Protein 4P13 (pdb70)

Solvent-accessible surface area: 53680 Å² total; per-residue (Å²): 138,14,22,21,12,52,27,43,103,107,21,72,116,36,40,59,50,0,97,127,2,0,97,103,56,0,51,93,57,6,71,94,18,12,165,75,12,94,22,0,53,81,10,4,136,96,0,62,117,53,23,6,11,9,7,12,0,35,132,142,15,57,14,82,38,20,23,1,13,18,8,0,4,4,6,15,10,2,2,10,2,3,2,0,0,1,2,0,9,8,2,0,13,11,0,0,0,2,0,26,67,16,12,81,118,90,2,46,160,88,2,0,9,57,0,38,124,102,34,53,12,0,0,44,0,10,36,14,62,54,7,26,43,17,22,45,19,0,147,2,99,3,71,112,135,62,108,44,2,19,0,40,24,88,0,30,55,5,20,0,0,32,84,12,47,0,2,2,0,0,0,35,19,41,122,75,129,187,16,61,32,107,120,0,0,0,0,0,0,1,43,25,130,24,117,20,21,82,68,33,148,54,15,111,18,5,1,13,73,2,6,2,17,47,10,0,60,2,108,91,0,123,2,61,107,121,7,15,0,107,23,82,8,11,0,47,128,2,6,65,31,9,35,24,63,5,14,0,8,0,1,0,0,0,0,0,0,0,32,21,0,4,14,37,0,0,97,30,0,33,131,57,132,19,100,63,96,67,15,16,117,23,34,14,15,9,22,30,0,0,68,2,0,8,44,2,18,1,0,41,4,2,5,7,30,0,0,36,13,17,67,52,70,108,163,2,20,20,40,1,0,2,0,3,2,22,0,2,41,8,0,20,86,0,0,30,22,0,0,16,7,8,15,25,29,0,8,3,57,115,78,46,0,5,20,8,13,7,0,0,4,14,2,25,13,39,15,20,20,9,32,30,0,24,59,24,0,4,119,24,4,11,69,125,46,124,207,148,9,21,10,12,64,32,36,114,106,20,76,102,36,41,61,52,0,98,125,3,0,82,104,58,0,51,92,56,5,70,101,25,12,154,79,12,102,21,0,54,82,11,4,136,89,0,67,109,53,22,6,11,9,7,9,0,34,132,128,12,56,15,81,39,20,22,0,13,18,6,0,5,3,10,15,9,2,2,18,2,4,2,1,0,0,2,0,10,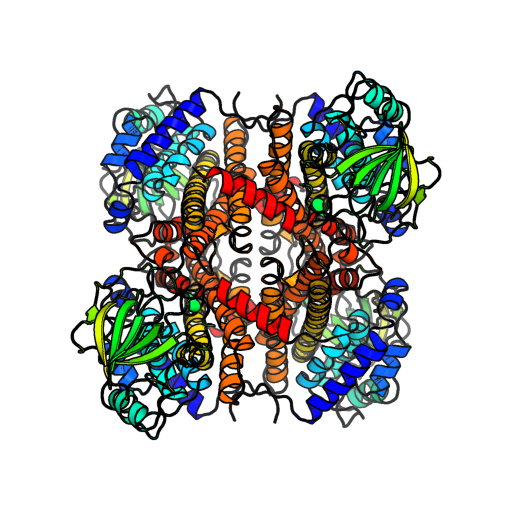5,1,0,12,12,0,0,0,3,0,28,73,16,13,81,93,71,2,47,120,79,1,0,9,53,0,38,138,88,41,35,11,0,0,45,0,11,35,12,69,54,7,26,40,21,21,44,19,0,146,3,100,3,73,119,136,61,95,51,4,18,0,45,19,70,0,30,56,6,20,0,0,31,86,13,46,0,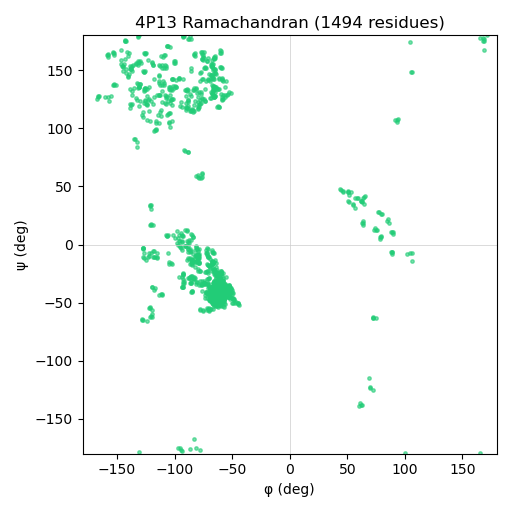2,1,0,0,0,37,19,45,121,60,129,172,16,70,34,104,134,0,1,0,0,0,0,1,42,27,129,25,116,19,20,91,78,31,145,52,14,113,17,5,1,12,73,3,5,3,17,46,7,0,42,1,92,95,0,124,2,58,114,93,3,17,0,108,23,86,9,11,0,47,128,3,5,66,28,8,32,23,48,6,14,0,5,0,1,0,0,0,0,0,1,0,34,20,0,4,19,30,0,0,81,28,0,59,109,55,125,19,103,70,90,45,15,18,102,24,37,13,16,12,21,30,0,0,67,2,0,8,45,1,22,1,0,40,4,2,5,7,28,0,0,30,10,17,63,52,72,104,169,1,18,17,40,1,0,2,0,4,2,22,0,2,40,9,0,21,88,0,0,30,22,0,0,15,7,9,15,25,26,0,8,3,57,116,79,46,0,5,20,8,13,7,1,0,4,14,2,27,13,39,16,19,19,8,33,29,0,25,59,24,0,4,123,17,4,15,72,121,59,162,189,6,20,19,11,55,26,34,111,107,22,76,115,34,39,60,50,0,97,124,3,0,93,103,54,0,49,91,56,6,71,99,25,11,155,76,13,101,22,0,54,81,10,5,134,95,0,61,117,53,23,6,11,9,6,13,0,33,132,108,10,56,14,85,36,21,25,1,14,20,8,0,5,4,6,15,10,3,2,15,1,4,2,1,0,1,2,0,9,6,2,0,12,11,0,0,0,2,0,22,69,15,12,82,88,79,2,51,89,77,1,0,8,56,0,37,126,102,35,54,11,0,1,44,0,11,36,14,61,54,7,26,42,19,22,43,19,1,136,2,137,7,106,107,121,57,100,60,10,23,0,59,23,86,0,29,54,5,19,0,0,28,86,11,46,0,0,1,0,0,0,34,29,46,126,75,130,189,17,85,29,62,140,0,0,0,0,0,0,1,42,19,131,24,117,24,18,108,78,34,148,56,14,114,19,4,1,13,74,3,6,3,17,45,9,0,48,2,99,92,0,121,2,60,101,91,2,17,0,130,22,88,10,23,0,35,138,5,6,64,29,8,32,26,61,5,15,0,9,0,1,0,0,0,0,0,0,0,36,20,0,4,15,36,0,0,96,29,0,38,128,58,132,20,101,64,96,68,16,18,116,24,34,9,15,11,19,32,0,0,68,1,0,8,44,1,17,1,0,42,4,2,6,8,30,0,0,33,13,20,69,49,71,100,153,1,16,13,29,2,0,2,0,3,2,21,0,2,40,8,0,20,86,0,0,29,24,0,0,16,7,8,16,24,27,0,7,2,58,116,80,47,0,6,18,8,12,8,1,0,4,14,2,25,12,39,17,18,18,10,32,31,0,23,59,24,0,3,117,17,12,32,111,117,44,171,148,145,14,22,21,12,42,27,42,102,107,20,73,115,34,40,59,50,0,98,125,2,0,92,104,57,0,52,91,57,6,70,98,26,12,156,80,13,102,22,0,57,82,11,5,118,94,0,64,116,54,24,6,11,9,6,13,0,35,131,122,9,57,14,82,39,22,24,0,12,19,8,0,4,4,6,17,10,2,2,10,2,3,2,0,0,1,2,0,10,7,1,0,12,12,0,0,0,3,0,29,69,16,12,80,119,122,7,56,120,88,2,0,3,58,0,38,133,102,27,42,10,0,0,44,0,12,35,12,62,54,7,26,44,19,21,43,20,0,148,3,99,4,72,117,135,60,101,59,6,17,0,39,23,88,0,28,55,5,19,0,0,24,85,11,46,0,0,1,0,0,0,36,25,45,123,76,131,176,18,72,32,104,134,0,1,0,0,0,0,1,58,19,137,27,116,26,18,115,79,31,142,51,11,110,18,4,0,13,76,3,6,3,18,49,8,0,40,1,108,95,0,124,1,64,87,94,10,16,0,109,23,87,10,12,0,47,128,3,6,66,29,8,34,23,54,5,14,0,8,0,1,0,0,0,0,0,0,0,30,20,0,4,12,36,0,0,94,29,0,32,131,56,124,19,101,66,92,49,16,20,101,24,37,9,16,9,20,34,0,0,67,2,0,7,45,1,19,1,0,42,4,2,6,7,30,0,0,30,11,17,65,52,71,102,170,1,19,18,41,1,0,2,0,3,2,21,0,2,41,8,0,21,84,0,0,29,22,0,0,17,7,9,15,25,29,0,8,3,58,115,79,46,0,6,20,8,13,7,0,0,4,15,2,24,12,37,17,19,20,10,32,31,0,24,62,22,0,4,121,16,3,12,75,126,61,168

Nearest PDB structures (foldseek):
  4p13-assembly1_A  TM=1.002E+00  e=3.413E-63  Homo sapiens
  2a1t-assembly1_C  TM=1.001E+00  e=2.557E-59  Homo sapiens
  1egd-assembly1_C  TM=1.000E+00  e=1.947E-58  Homo sapiens
  3mdd-assembly1_A  TM=1.000E+00  e=2.737E-57  Sus scrofa
  5af7-assembly1_B  TM=9.482E-01  e=8.006E-31  Advenella mimigardefordensis DPN7

Structure (mmCIF, N/CA/C/O backbone):
data_4P13
#
_entry.id   4P13
#
_cell.length_a   95.270
_cell.length_b   102.590
_cell.length_c   149.650
_cell.angle_alpha   90.00
_cell.angle_beta   90.00
_cell.angle_gamma   90.00
#
_symmetry.space_group_name_H-M   'P 21 21 21'
#
loop_
_entity.id
_entity.type
_entity.pdbx_description
1 polymer 'Medium-chain specific acyl-CoA dehydrogenase, mitochondrial'
2 non-polymer 'FLAVIN-ADENINE DINUCLEOTIDE'
3 water water
#
loop_
_atom_site.group_PDB
_atom_site.id
_atom_site.type_symbol
_atom_site.label_atom_id
_atom_site.label_alt_id
_atom_site.label_comp_id
_atom_site.label_asym_id
_atom_site.label_entity_id
_atom_site.label_seq_id
_atom_site.pdbx_PDB_ins_code
_atom_site.Cartn_x
_atom_site.Cartn_y
_atom_site.Cartn_z
_atom_site.occupancy
_atom_site.B_iso_or_equiv
_atom_site.auth_seq_id
_atom_site.auth_comp_id
_atom_site.auth_asym_id
_atom_site.auth_atom_id
_atom_site.pdbx_PDB_model_num
ATOM 1 N N . LEU A 1 1 ? -22.769 6.920 -23.943 1.00 49.29 10 LEU A N 1
ATOM 2 C CA . LEU A 1 1 ? -24.188 7.051 -23.640 1.00 46.68 10 LEU A CA 1
ATOM 3 C C . LEU A 1 1 ? -24.928 5.720 -23.837 1.00 44.38 10 LEU A C 1
ATOM 4 O O . LEU A 1 1 ? -24.543 4.887 -24.669 1.00 45.85 10 LEU A O 1
ATOM 9 N N . GLY A 1 2 ? -25.984 5.549 -23.064 1.00 33.05 11 GLY A N 1
ATOM 10 C CA . GLY A 1 2 ? -26.766 4.322 -23.018 1.00 28.19 11 GLY A CA 1
ATOM 11 C C . GLY A 1 2 ? -26.429 3.614 -21.725 1.00 25.34 11 GLY A C 1
ATOM 12 O O . GLY A 1 2 ? -25.312 3.746 -21.217 1.00 25.71 11 GLY A O 1
ATOM 13 N N . PHE A 1 3 ? -27.388 2.885 -21.160 1.00 20.97 12 PHE A N 1
ATOM 14 C CA . PHE A 1 3 ? -27.141 2.191 -19.897 1.00 19.89 12 PHE A CA 1
ATOM 15 C C . PHE A 1 3 ? -26.138 1.078 -20.065 1.00 22.62 12 PHE A C 1
ATOM 16 O O . PHE A 1 3 ? -25.965 0.528 -21.163 1.00 20.30 12 PHE A O 1
ATOM 24 N N . SER A 1 4 ? -25.438 0.780 -18.972 1.00 19.95 13 SER A N 1
ATOM 25 C CA . SER A 1 4 ? -24.498 -0.326 -18.924 1.00 20.05 13 SER A CA 1
ATOM 26 C C . SER A 1 4 ? -24.436 -0.833 -17.509 1.00 20.92 13 SER A C 1
ATOM 27 O O . SER A 1 4 ? -24.346 -0.036 -16.573 1.00 20.98 13 SER A O 1
ATOM 30 N N . PHE A 1 5 ? -24.429 -2.157 -17.356 1.00 18.53 14 PHE A N 1
ATOM 31 C CA . PHE A 1 5 ? -24.269 -2.780 -16.027 1.00 18.78 14 PHE A CA 1
ATOM 32 C C . PHE A 1 5 ? -23.028 -3.687 -16.060 1.00 23.46 14 PHE A C 1
ATOM 33 O O . PHE A 1 5 ? -22.988 -4.723 -15.377 1.00 24.50 14 PHE A O 1
ATOM 41 N N . GLU A 1 6 ? -22.011 -3.283 -16.840 1.00 22.41 15 GLU A N 1
ATOM 42 C CA . GLU A 1 6 ? -20.766 -4.044 -16.933 1.00 23.71 15 GLU A CA 1
ATOM 43 C C . GLU A 1 6 ? -19.614 -3.270 -16.335 1.00 24.80 15 GLU A C 1
ATOM 44 O O . GLU A 1 6 ? -19.411 -2.131 -16.719 1.00 23.39 15 GLU A O 1
ATOM 50 N N . PHE A 1 7 ? -18.848 -3.879 -15.423 1.00 22.42 16 PHE A N 1
ATOM 51 C CA . PHE A 1 7 ? -17.655 -3.227 -14.860 1.00 22.37 16 PHE A CA 1
ATOM 52 C C . PHE A 1 7 ? -16.581 -3.062 -15.940 1.00 27.54 16 PHE A C 1
ATOM 53 O O . PHE A 1 7 ? -16.555 -3.826 -16.912 1.00 27.60 16 PHE A O 1
ATOM 61 N N . THR A 1 8 ? -15.644 -2.130 -15.733 1.00 23.70 17 THR A N 1
ATOM 62 C CA . THR A 1 8 ? -14.488 -1.987 -16.634 1.00 24.19 17 THR A CA 1
ATOM 63 C C . THR A 1 8 ? -13.549 -3.134 -16.259 1.00 27.68 17 THR A C 1
ATOM 64 O O . THR A 1 8 ? -13.700 -3.732 -15.176 1.00 27.37 17 THR A O 1
ATOM 68 N N . GLU A 1 9 ? -12.563 -3.425 -17.113 1.00 27.10 18 GLU A N 1
ATOM 69 C CA . GLU A 1 9 ? -11.577 -4.465 -16.832 1.00 27.81 18 GLU A CA 1
ATOM 70 C C . GLU A 1 9 ? -10.800 -4.170 -15.551 1.00 31.25 18 GLU A C 1
ATOM 71 O O . GLU A 1 9 ? -10.593 -5.086 -14.754 1.00 30.03 18 GLU A O 1
ATOM 77 N N . GLN A 1 10 ? -10.422 -2.893 -15.316 1.00 28.24 19 GLN A N 1
ATOM 78 C CA . GLN A 1 10 ? -9.721 -2.490 -14.086 1.00 27.38 19 GLN A CA 1
ATOM 79 C C . GLN A 1 10 ? -10.594 -2.778 -12.859 1.00 28.52 19 GLN A C 1
ATOM 80 O O . GLN A 1 10 ? -10.091 -3.282 -11.847 1.00 26.67 19 GLN A O 1
ATOM 86 N N . GLN A 1 11 ? -11.901 -2.492 -12.953 1.00 24.64 20 GLN A N 1
ATOM 87 C CA . GLN A 1 11 ? -12.828 -2.755 -11.846 1.00 22.49 20 GLN A CA 1
ATOM 88 C C . GLN A 1 11 ? -12.946 -4.249 -11.549 1.00 26.39 20 GLN A C 1
ATOM 89 O O . GLN A 1 11 ? -12.983 -4.632 -10.387 1.00 23.14 20 GLN A O 1
ATOM 95 N N . LYS A 1 12 ? -12.936 -5.100 -12.596 1.00 22.83 21 LYS A N 1
ATOM 96 C CA . LYS A 1 12 ? -12.988 -6.557 -12.396 1.00 22.89 2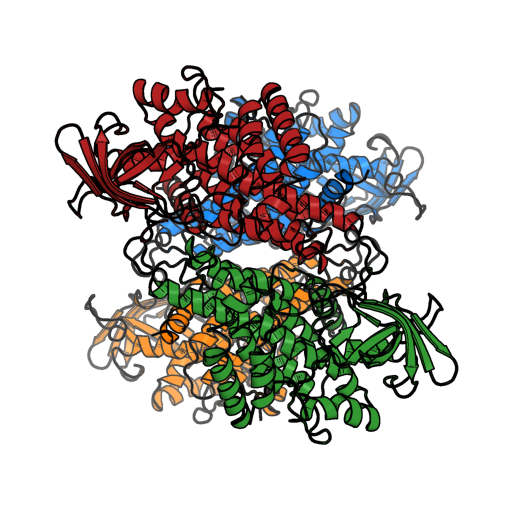1 LYS A CA 1
ATOM 97 C C . LYS A 1 12 ? -11.716 -7.039 -11.663 1.00 25.44 21 LYS A C 1
ATOM 98 O O . LYS A 1 12 ? -11.807 -7.921 -10.816 1.00 24.83 21 LYS A O 1
ATOM 104 N N . GLU A 1 13 ? -10.569 -6.424 -11.955 1.00 22.95 22 GLU A N 1
ATOM 105 C CA . GLU A 1 13 ? -9.289 -6.733 -11.297 1.00 23.65 22 GLU A CA 1
ATOM 106 C C . GLU A 1 13 ? -9.332 -6.335 -9.806 1.00 26.31 22 GLU A C 1
ATOM 107 O O . GLU A 1 13 ? -8.930 -7.134 -8.961 1.00 25.10 22 GLU A O 1
ATOM 113 N N . PHE A 1 14 ? -9.835 -5.121 -9.483 1.00 25.93 23 PHE A N 1
ATOM 114 C CA . PHE A 1 14 ? -9.966 -4.681 -8.082 1.00 25.78 23 PHE A CA 1
ATOM 115 C C . PHE A 1 14 ? -10.914 -5.628 -7.342 1.00 25.19 23 PHE A C 1
ATOM 116 O O . PHE A 1 14 ? -10.650 -6.000 -6.199 1.00 25.15 23 PHE A O 1
ATOM 124 N N . GLN A 1 15 ? -12.052 -5.975 -7.979 1.00 22.13 24 GLN A N 1
ATOM 125 C CA . GLN A 1 15 ? -13.041 -6.855 -7.364 1.00 22.07 24 GLN A CA 1
ATOM 126 C C . GLN A 1 15 ? -12.397 -8.206 -7.047 1.00 24.32 24 GLN A C 1
ATOM 127 O O . GLN A 1 15 ? -12.562 -8.710 -5.940 1.00 22.21 24 GLN A O 1
ATOM 133 N N . ALA A 1 16 ? -11.650 -8.769 -8.013 1.00 21.48 25 ALA A N 1
ATOM 134 C CA . ALA A 1 16 ? -10.974 -10.068 -7.840 1.00 22.31 25 ALA A CA 1
ATOM 135 C C . ALA A 1 16 ? -9.976 -10.039 -6.685 1.00 23.94 25 ALA A C 1
ATOM 136 O O . ALA A 1 16 ? -9.947 -10.977 -5.872 1.00 23.17 25 ALA A O 1
ATOM 138 N N . THR A 1 17 ? -9.182 -8.948 -6.573 1.00 20.71 26 THR A N 1
ATOM 139 C CA . THR A 1 17 ? -8.209 -8.791 -5.484 1.00 19.35 26 THR A CA 1
ATOM 140 C C . THR A 1 17 ? -8.929 -8.733 -4.139 1.00 20.48 26 THR A C 1
ATOM 141 O O . THR A 1 17 ? -8.519 -9.409 -3.197 1.00 21.13 26 THR A O 1
ATOM 145 N N . ALA A 1 18 ? -9.980 -7.896 -4.046 1.00 19.15 27 ALA A N 1
ATOM 146 C CA . ALA A 1 18 ? -10.722 -7.735 -2.788 1.00 18.91 27 ALA A CA 1
ATOM 147 C C . ALA A 1 18 ? -11.436 -9.052 -2.411 1.00 21.18 27 ALA A C 1
ATOM 148 O O . ALA A 1 18 ? -11.461 -9.423 -1.226 1.00 20.19 27 ALA A O 1
ATOM 150 N N . ARG A 1 19 ? -11.991 -9.768 -3.401 1.00 18.65 28 ARG A N 1
ATOM 151 C CA . ARG A 1 19 ? -12.710 -11.008 -3.143 1.00 19.40 28 ARG A CA 1
ATOM 152 C C . ARG A 1 19 ? -11.764 -12.099 -2.632 1.00 23.10 28 ARG A C 1
ATOM 153 O O . ARG A 1 19 ? -12.110 -12.829 -1.700 1.00 23.59 28 ARG A O 1
ATOM 161 N N . LYS A 1 20 ? -10.577 -12.230 -3.262 1.00 21.41 29 LYS A N 1
ATOM 162 C CA . LYS A 1 20 ? -9.584 -13.219 -2.868 1.00 21.27 29 LYS A CA 1
ATOM 163 C C . LYS A 1 20 ? -9.136 -12.921 -1.432 1.00 22.84 29 LYS A C 1
ATOM 164 O O . LYS A 1 20 ? -9.079 -13.829 -0.616 1.00 22.66 29 LYS A O 1
ATOM 170 N N . PHE A 1 21 ? -8.877 -11.647 -1.120 1.00 18.90 30 PHE A N 1
ATOM 171 C CA . PHE A 1 21 ? -8.478 -11.228 0.215 1.00 18.70 30 PHE A CA 1
ATOM 172 C C . PHE A 1 21 ? -9.575 -11.530 1.236 1.00 21.14 30 PHE A C 1
ATOM 173 O O . PHE A 1 21 ? -9.280 -12.100 2.286 1.00 20.41 30 PHE A O 1
ATOM 181 N N . ALA A 1 22 ? -10.839 -11.200 0.919 1.00 19.88 31 ALA A N 1
ATOM 182 C CA . ALA A 1 22 ? -11.923 -11.450 1.880 1.00 19.99 31 ALA A CA 1
ATOM 183 C C . ALA A 1 22 ? -12.112 -12.947 2.130 1.00 23.83 31 ALA A C 1
ATOM 184 O O . ALA A 1 22 ? -12.289 -13.370 3.267 1.00 22.10 31 ALA A O 1
ATOM 186 N N . ARG A 1 23 ? -12.062 -13.754 1.068 1.00 21.89 32 ARG A N 1
ATOM 187 C CA . ARG A 1 23 ? -12.335 -15.173 1.201 1.00 23.30 32 ARG A CA 1
ATOM 188 C C . ARG A 1 23 ? -11.204 -15.986 1.797 1.00 24.87 32 ARG A C 1
ATOM 189 O O . ARG A 1 23 ? -11.460 -16.887 2.596 1.00 27.01 32 ARG A O 1
ATOM 197 N N . GLU A 1 24 ? -9.953 -15.623 1.505 1.00 22.64 33 GLU A N 1
ATOM 198 C CA . GLU A 1 24 ? -8.788 -16.362 2.001 1.00 23.97 33 GLU A CA 1
ATOM 199 C C . GLU A 1 24 ? -8.221 -15.829 3.296 1.00 26.05 33 GLU A C 1
ATOM 200 O O . GLU A 1 24 ? -7.629 -16.594 4.063 1.00 27.86 33 GLU A O 1
ATOM 206 N N . GLU A 1 25 ? -8.355 -14.506 3.542 1.00 20.22 34 GLU A N 1
ATOM 207 C CA . GLU A 1 25 ? -7.751 -13.911 4.729 1.00 19.95 34 GLU A CA 1
ATOM 208 C C . GLU A 1 25 ? -8.729 -13.438 5.785 1.00 21.80 34 GLU A C 1
ATOM 209 O O . GLU A 1 25 ? -8.494 -13.664 6.966 1.00 22.53 34 GLU A O 1
ATOM 215 N N . ILE A 1 26 ? -9.825 -12.793 5.378 1.00 17.12 35 ILE A N 1
ATOM 216 C CA . ILE A 1 26 ? -10.786 -12.287 6.371 1.00 16.92 35 ILE A CA 1
ATOM 217 C C . ILE A 1 26 ? -11.681 -13.409 6.923 1.00 20.58 35 ILE A C 1
ATOM 218 O O . ILE A 1 26 ? -11.755 -13.583 8.134 1.00 18.91 35 ILE A O 1
ATOM 223 N N . ILE A 1 27 ? -12.395 -14.134 6.039 1.00 17.04 36 ILE A N 1
ATOM 224 C CA . ILE A 1 27 ? -13.369 -15.141 6.479 1.00 16.27 36 ILE A CA 1
ATOM 225 C C . ILE A 1 27 ? -12.834 -16.135 7.522 1.00 22.69 36 ILE A C 1
ATOM 226 O O . ILE A 1 27 ? -13.518 -16.346 8.541 1.00 23.07 36 ILE A O 1
ATOM 231 N N . PRO A 1 28 ? -11.625 -16.711 7.331 1.00 21.11 37 PRO A N 1
ATOM 232 C CA . PRO A 1 28 ? -11.153 -17.716 8.289 1.00 23.04 37 PRO A CA 1
ATOM 233 C C .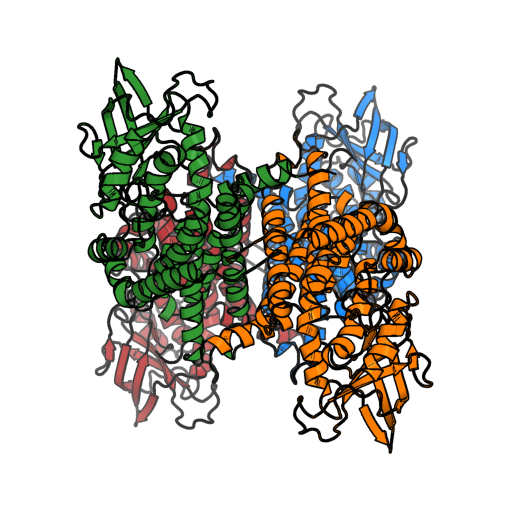 PRO A 1 28 ? -10.837 -17.211 9.691 1.00 24.80 37 PRO A C 1
ATOM 234 O O . PRO A 1 28 ? -10.766 -18.027 10.616 1.00 25.67 37 PRO A O 1
ATOM 238 N N . VAL A 1 29 ? -10.664 -15.886 9.857 1.00 20.74 38 VAL A N 1
ATOM 239 C CA . VAL A 1 29 ? -10.336 -15.317 11.166 1.00 20.30 38 VAL A CA 1
ATOM 240 C C . VAL A 1 29 ? -11.409 -14.407 11.743 1.00 20.34 38 VAL A C 1
ATOM 241 O O . VAL A 1 29 ? -11.303 -14.038 12.906 1.00 19.32 38 VAL A O 1
ATOM 245 N N . ALA A 1 30 ? -12.419 -14.029 10.953 1.00 19.56 39 ALA A N 1
ATOM 246 C CA . ALA A 1 30 ? -13.455 -13.091 11.422 1.00 20.30 39 ALA A CA 1
ATOM 247 C C . ALA A 1 30 ? -14.182 -13.541 12.691 1.00 21.94 39 ALA A C 1
ATOM 248 O O . ALA A 1 30 ? -14.445 -12.704 13.560 1.00 21.70 39 ALA A O 1
ATOM 250 N N . ALA A 1 31 ? -14.494 -14.861 12.829 1.00 19.56 40 ALA A N 1
ATOM 251 C CA . ALA A 1 31 ? -15.182 -15.294 14.046 1.00 19.54 40 ALA A CA 1
ATOM 252 C C . ALA A 1 31 ? -14.301 -15.092 15.290 1.00 23.52 40 ALA A C 1
ATOM 253 O O . ALA A 1 31 ? -14.813 -14.700 16.351 1.00 24.11 40 ALA A O 1
ATOM 255 N N . GLU A 1 32 ? -12.982 -15.310 15.151 1.00 19.38 41 GLU A N 1
ATOM 256 C CA . GLU A 1 32 ? -12.064 -15.139 16.276 1.00 21.63 41 GLU A CA 1
ATOM 257 C C . GLU A 1 32 ? -11.979 -13.662 16.661 1.00 24.05 41 GLU A C 1
ATOM 258 O O . GLU A 1 32 ? -12.050 -13.349 17.846 1.00 25.10 41 GLU A O 1
ATOM 264 N N . TYR A 1 33 ? -11.857 -12.745 15.663 1.00 20.22 42 TYR A N 1
ATOM 265 C CA . TYR A 1 33 ? -11.805 -11.307 15.981 1.00 20.05 42 TYR A CA 1
ATOM 266 C C . TYR A 1 33 ? -13.107 -10.826 16.618 1.00 20.81 42 TYR A C 1
ATOM 267 O O . TYR A 1 33 ? -13.071 -9.945 17.492 1.00 20.57 42 TYR A O 1
ATOM 276 N N . ASP A 1 34 ? -14.255 -11.403 16.208 1.00 18.65 43 ASP A N 1
ATOM 277 C CA . ASP A 1 34 ? -15.554 -11.025 16.791 1.00 18.81 43 ASP A CA 1
ATOM 278 C C . ASP A 1 34 ? -15.618 -11.498 18.263 1.00 23.25 43 ASP A C 1
ATOM 279 O O . ASP A 1 34 ? -16.160 -10.781 19.107 1.00 22.66 43 ASP A O 1
ATOM 284 N N . LYS A 1 35 ? -15.033 -12.672 18.565 1.00 20.57 44 LYS A N 1
ATOM 285 C CA . LYS A 1 35 ? -15.023 -13.229 19.923 1.00 21.13 44 LYS A CA 1
ATOM 286 C C . LYS A 1 35 ? -14.117 -12.412 20.857 1.00 26.87 44 LYS A C 1
ATOM 287 O O . LYS A 1 35 ? -14.492 -12.150 22.003 1.00 26.92 44 LYS A O 1
ATOM 293 N N . THR A 1 36 ? -12.923 -12.041 20.382 1.00 21.60 45 THR A N 1
ATOM 294 C CA . THR A 1 36 ? -11.945 -11.352 21.225 1.00 22.18 45 THR A CA 1
ATOM 295 C C . THR A 1 36 ? -12.122 -9.851 21.243 1.00 23.62 45 THR A C 1
ATOM 296 O O . THR A 1 36 ? -11.703 -9.217 22.209 1.00 23.72 45 THR A O 1
ATOM 300 N N . GLY A 1 37 ? -12.676 -9.294 20.161 1.00 19.78 46 GLY A N 1
ATOM 301 C CA . GLY A 1 37 ? -12.788 -7.841 19.991 1.00 19.94 46 GLY A CA 1
ATOM 302 C C . GLY A 1 37 ? -11.440 -7.191 19.687 1.00 23.12 46 GLY A C 1
ATOM 303 O O . GLY A 1 37 ? -11.323 -5.966 19.716 1.00 22.50 46 GLY A O 1
ATOM 304 N N . GLU A 1 38 ? -10.420 -7.986 19.357 1.00 18.79 47 GLU A N 1
ATOM 305 C CA . GLU A 1 38 ? -9.081 -7.477 19.026 1.00 18.65 47 GLU A CA 1
ATOM 306 C C . GLU A 1 38 ? -9.140 -6.641 17.737 1.00 20.73 47 GLU A C 1
ATOM 307 O O . GLU A 1 38 ? -9.789 -7.052 16.782 1.00 21.15 47 GLU A O 1
ATOM 313 N N . TYR A 1 39 ? -8.481 -5.464 17.726 1.00 17.93 48 TYR A N 1
ATOM 314 C CA . TYR A 1 39 ? -8.454 -4.635 16.511 1.00 17.16 48 TYR A CA 1
ATOM 315 C C . TYR A 1 39 ? -7.667 -5.419 15.440 1.00 20.11 48 TYR A C 1
ATOM 316 O O . TYR A 1 39 ? -6.557 -5.898 15.725 1.00 21.08 48 TYR A O 1
ATOM 325 N N . PRO A 1 40 ? -8.244 -5.597 14.231 1.00 18.97 49 PRO A N 1
ATOM 326 C CA . PRO A 1 40 ? -7.637 -6.501 13.234 1.00 19.17 49 PRO A CA 1
ATOM 327 C C . PRO A 1 40 ? -6.461 -5.928 12.447 1.00 21.80 49 PRO A C 1
ATOM 328 O O . PRO A 1 40 ? -6.479 -5.902 11.215 1.00 19.47 49 PRO A O 1
ATOM 332 N N . VAL A 1 41 ? -5.402 -5.539 13.167 1.00 18.33 50 VAL A N 1
ATOM 333 C CA . VAL A 1 41 ? -4.213 -4.909 12.591 1.00 19.02 50 VAL A CA 1
ATOM 334 C C . VAL A 1 41 ? -3.644 -5.699 11.388 1.00 19.71 50 VAL A C 1
ATOM 335 O O . VAL A 1 41 ? -3.438 -5.082 10.347 1.00 18.97 50 VAL A O 1
ATOM 339 N N . PRO A 1 42 ? -3.413 -7.036 11.473 1.00 19.71 51 PRO A N 1
ATOM 340 C CA . PRO A 1 42 ? -2.844 -7.752 10.312 1.00 20.43 51 PRO A CA 1
ATOM 341 C C . PRO A 1 42 ? -3.680 -7.634 9.041 1.00 23.44 51 PRO A C 1
ATOM 342 O O . PRO A 1 42 ? -3.111 -7.516 7.958 1.00 21.66 51 PRO A O 1
ATOM 346 N N . LEU A 1 43 ? -5.024 -7.652 9.173 1.00 20.05 52 LEU A N 1
ATOM 347 C CA . LEU A 1 43 ? -5.906 -7.555 8.008 1.00 19.73 52 LEU A CA 1
ATOM 348 C C . LEU A 1 43 ? -5.896 -6.150 7.451 1.00 20.19 52 LEU A C 1
ATOM 349 O O . LEU A 1 43 ? -5.904 -5.986 6.235 1.00 19.89 52 LEU A O 1
ATOM 354 N N . ILE A 1 44 ? -5.902 -5.146 8.331 1.00 16.96 53 ILE A N 1
ATOM 355 C CA . ILE A 1 44 ? -5.861 -3.742 7.870 1.00 16.65 53 ILE A CA 1
ATOM 356 C C . ILE A 1 44 ? -4.550 -3.500 7.116 1.00 20.10 53 ILE A C 1
ATOM 357 O O . ILE A 1 44 ? -4.561 -2.924 6.016 1.00 19.96 53 ILE A O 1
ATOM 362 N N . ARG A 1 45 ? -3.421 -3.932 7.689 1.00 19.60 54 ARG A N 1
ATOM 363 C CA . ARG A 1 45 ? -2.127 -3.761 7.024 1.00 20.34 54 ARG A CA 1
ATOM 364 C C . ARG A 1 45 ? -2.087 -4.462 5.657 1.00 24.54 54 ARG A C 1
ATOM 365 O O . ARG A 1 45 ? -1.560 -3.889 4.709 1.00 23.53 54 ARG A O 1
ATOM 373 N N . ARG A 1 46 ? -2.659 -5.692 5.562 1.00 22.42 55 ARG A N 1
ATOM 374 C CA . ARG A 1 46 ? -2.705 -6.435 4.299 1.00 22.44 55 ARG A CA 1
ATOM 375 C C . ARG A 1 46 ? -3.614 -5.712 3.280 1.00 22.64 55 ARG A C 1
ATOM 376 O O . ARG A 1 46 ? -3.208 -5.565 2.127 1.00 22.97 55 ARG A O 1
ATOM 384 N N . ALA A 1 47 ? -4.781 -5.184 3.718 1.00 20.69 56 ALA A N 1
ATOM 385 C CA . ALA A 1 47 ? -5.682 -4.433 2.835 1.00 19.33 56 ALA A CA 1
ATOM 386 C C . ALA A 1 47 ? -4.948 -3.196 2.292 1.00 21.56 56 ALA A C 1
ATOM 387 O O . ALA A 1 47 ? -5.078 -2.874 1.116 1.00 21.37 56 ALA A O 1
ATOM 389 N N . TRP A 1 48 ? -4.176 -2.520 3.152 1.00 18.10 57 TRP A N 1
ATOM 390 C CA . TRP A 1 48 ? -3.421 -1.338 2.738 1.00 19.32 57 TRP A CA 1
ATOM 391 C C . TRP A 1 48 ? -2.379 -1.717 1.666 1.00 23.51 57 TRP A C 1
ATOM 392 O O . TRP A 1 48 ? -2.276 -1.038 0.627 1.00 20.61 57 TRP A O 1
ATOM 403 N N . GLU A 1 49 ? -1.638 -2.813 1.907 1.00 21.59 58 GLU A N 1
ATOM 404 C CA . GLU A 1 49 ? -0.617 -3.317 0.987 1.00 22.44 58 GLU A CA 1
ATOM 405 C C . GLU A 1 49 ? -1.207 -3.702 -0.370 1.00 25.18 58 GLU A C 1
ATOM 406 O O . GLU A 1 49 ? -0.546 -3.512 -1.389 1.00 25.44 58 GLU A O 1
ATOM 412 N N . LEU A 1 50 ? -2.453 -4.207 -0.380 1.00 22.08 59 LEU A N 1
ATOM 413 C CA . LEU A 1 50 ? -3.131 -4.635 -1.599 1.00 21.85 59 LEU A CA 1
ATOM 414 C C . LEU A 1 50 ? -3.788 -3.485 -2.369 1.00 27.63 59 LEU A C 1
ATOM 415 O O . LEU A 1 50 ? -4.339 -3.710 -3.438 1.00 29.13 59 LEU A O 1
ATOM 420 N N . GLY A 1 51 ? -3.751 -2.279 -1.815 1.00 25.34 60 GLY A N 1
ATOM 421 C CA . GLY A 1 51 ? -4.350 -1.110 -2.454 1.00 25.34 60 GLY A CA 1
ATOM 422 C C . GLY A 1 51 ? -5.852 -1.030 -2.256 1.00 29.43 60 GLY A C 1
ATOM 423 O O . GLY A 1 51 ? -6.559 -0.443 -3.081 1.00 33.02 60 GLY A O 1
ATOM 424 N N . LEU A 1 52 ? -6.365 -1.630 -1.162 1.00 21.39 61 LEU A N 1
ATOM 425 C CA . LEU A 1 52 ? -7.797 -1.670 -0.884 1.00 20.42 61 LEU A CA 1
ATOM 426 C C . LEU A 1 52 ? -8.269 -0.674 0.180 1.00 25.75 61 LEU A C 1
ATOM 427 O O . LEU A 1 52 ? -9.435 -0.725 0.593 1.00 27.03 61 LEU A O 1
ATOM 432 N N A MET A 1 53 ? -7.362 0.179 0.688 0.50 21.84 62 MET A N 1
ATOM 433 N N B MET A 1 53 ? -7.381 0.238 0.561 0.50 21.48 62 MET A N 1
ATOM 434 C CA A MET A 1 53 ? -7.688 1.176 1.728 0.50 20.43 62 MET A CA 1
ATOM 435 C CA B MET A 1 53 ? -7.646 1.238 1.587 0.50 20.02 62 MET A CA 1
ATOM 436 C C A MET A 1 53 ? -7.300 2.560 1.197 0.50 22.95 62 MET A C 1
ATOM 437 C C B MET A 1 53 ? -7.400 2.603 1.027 0.50 22.46 62 MET A C 1
ATOM 438 O O A MET A 1 53 ? -6.382 2.650 0.377 0.50 21.72 62 MET A O 1
ATOM 439 O O B MET A 1 53 ? -6.652 2.739 0.058 0.50 20.85 62 MET A O 1
ATOM 448 N N . ASN A 1 54 ? -8.007 3.635 1.650 1.00 19.58 63 ASN A N 1
ATOM 449 C CA . ASN A 1 54 ? -7.764 5.050 1.254 1.00 18.65 63 ASN A CA 1
ATOM 450 C C . ASN A 1 54 ? -7.893 5.249 -0.272 1.00 21.14 63 ASN A C 1
ATOM 451 O O . ASN A 1 54 ? -7.117 6.006 -0.860 1.00 20.81 63 ASN A O 1
ATOM 456 N N . THR A 1 55 ? -8.816 4.512 -0.921 1.00 20.62 64 THR A N 1
ATOM 457 C CA . THR A 1 55 ? -8.887 4.532 -2.377 1.00 22.56 64 THR A CA 1
ATOM 458 C C . THR A 1 55 ? -9.198 5.874 -3.008 1.00 24.48 64 THR A C 1
ATOM 459 O O . THR A 1 55 ? -8.828 6.084 -4.173 1.00 24.22 64 THR A O 1
ATOM 463 N N . HIS A 1 56 ? -9.861 6.767 -2.277 1.00 21.91 65 HIS A N 1
ATOM 464 C CA . HIS A 1 56 ? -10.245 8.080 -2.840 1.00 23.42 65 HIS A CA 1
ATOM 465 C C . HIS A 1 56 ? -9.092 9.096 -2.857 1.00 25.21 65 HIS A C 1
ATOM 466 O O . HIS A 1 56 ? -9.213 10.138 -3.505 1.00 24.75 65 HIS A O 1
ATOM 473 N N . ILE A 1 57 ? -7.973 8.823 -2.172 1.00 20.69 66 ILE A N 1
ATOM 474 C CA . ILE A 1 57 ? -6.881 9.793 -2.145 1.00 18.10 66 ILE A CA 1
ATOM 475 C C . ILE A 1 57 ? -6.388 10.086 -3.568 1.00 23.26 66 ILE A C 1
ATOM 476 O O . ILE A 1 57 ? -6.057 9.153 -4.291 1.00 21.70 66 ILE A O 1
ATOM 481 N N . PRO A 1 58 ? -6.325 11.373 -3.982 1.00 24.41 67 PRO A N 1
ATOM 482 C CA . PRO A 1 58 ? -5.890 11.677 -5.361 1.00 25.26 67 PRO A CA 1
ATOM 483 C C . PRO A 1 58 ? -4.488 11.189 -5.687 1.00 29.30 67 PRO A C 1
ATOM 484 O O . PRO A 1 58 ? -3.631 11.083 -4.808 1.00 28.01 67 PRO A O 1
ATOM 488 N N . GLU A 1 59 ? -4.257 10.891 -6.966 1.00 26.71 68 GLU A N 1
ATOM 489 C CA . GLU A 1 59 ? -2.952 10.447 -7.457 1.00 27.81 68 GLU A CA 1
ATOM 490 C C . GLU A 1 59 ? -1.841 11.459 -7.162 1.00 32.88 68 GLU A C 1
ATOM 491 O O . GLU A 1 59 ? -0.712 11.045 -6.899 1.00 32.26 68 GLU A O 1
ATOM 497 N N . ASN A 1 60 ? -2.162 12.773 -7.138 1.00 31.88 69 ASN A N 1
ATOM 498 C CA . ASN A 1 60 ? -1.135 13.784 -6.837 1.00 33.75 69 ASN A CA 1
ATOM 499 C C . ASN A 1 60 ? -0.697 13.809 -5.357 1.00 38.48 69 ASN A C 1
ATOM 500 O O . ASN A 1 60 ? 0.283 14.490 -5.029 1.00 38.83 69 ASN A O 1
ATOM 505 N N . CYS A 1 61 ? -1.390 13.035 -4.477 1.00 32.21 70 CYS A N 1
ATOM 506 C CA . CYS A 1 61 ? -1.039 12.868 -3.050 1.00 32.60 70 CYS A CA 1
ATOM 507 C C . CYS A 1 61 ? -0.444 11.492 -2.808 1.00 35.20 70 CYS A C 1
ATOM 508 O O . CYS A 1 61 ? -0.254 11.093 -1.653 1.00 35.80 70 CYS A O 1
ATOM 511 N N . GLY A 1 62 ? -0.201 10.759 -3.899 1.00 29.09 71 GLY A N 1
ATOM 512 C CA . GLY A 1 62 ? 0.369 9.422 -3.843 1.00 27.55 71 GLY A CA 1
ATOM 513 C C . GLY A 1 62 ? -0.666 8.340 -3.730 1.00 27.70 71 GLY A C 1
ATOM 514 O O . GLY A 1 62 ? -0.322 7.193 -3.495 1.00 28.28 71 GLY A O 1
ATOM 515 N N . GLY A 1 63 ? -1.943 8.703 -3.922 1.00 23.91 72 GLY A N 1
ATOM 516 C CA . GLY A 1 63 ? -3.037 7.749 -3.797 1.00 23.77 72 GLY A CA 1
ATOM 517 C C . GLY A 1 63 ? -3.429 7.094 -5.096 1.00 28.31 72 GLY A C 1
ATOM 518 O O . GLY A 1 63 ? -2.839 7.377 -6.144 1.00 25.95 72 GLY A O 1
ATOM 519 N N . LEU A 1 64 ? -4.412 6.189 -5.035 1.00 26.74 73 LEU A N 1
ATOM 520 C CA . LEU A 1 64 ? -4.899 5.504 -6.234 1.00 28.95 73 LEU A CA 1
ATOM 521 C C . LEU A 1 64 ? -5.827 6.363 -7.090 1.00 30.85 73 LEU A C 1
ATOM 522 O O . LEU A 1 64 ? -5.994 6.086 -8.271 1.00 29.94 73 LEU A O 1
ATOM 527 N N . GLY A 1 65 ? -6.447 7.378 -6.489 1.00 25.48 74 GLY A N 1
ATOM 528 C CA . GLY A 1 65 ? -7.348 8.281 -7.196 1.00 24.67 74 GLY A CA 1
ATOM 529 C C . GLY A 1 65 ? -8.560 7.560 -7.759 1.00 27.65 74 GLY A C 1
ATOM 530 O O . GLY A 1 65 ? -8.986 7.835 -8.877 1.00 28.20 74 GLY A O 1
ATOM 531 N N . LEU A 1 66 ? -9.092 6.583 -7.021 1.00 23.24 75 LEU A N 1
ATOM 532 C CA . LEU A 1 66 ? -10.271 5.853 -7.508 1.00 22.74 75 LEU A CA 1
ATOM 533 C C . LEU A 1 66 ? -11.528 6.651 -7.170 1.00 26.60 75 LEU A C 1
ATOM 534 O O . LEU A 1 66 ? -11.472 7.581 -6.367 1.00 26.33 75 LEU A O 1
ATOM 539 N N . GLY A 1 67 ? -12.633 6.306 -7.811 1.00 24.49 76 GLY A N 1
ATOM 540 C CA . GLY A 1 67 ? -13.897 6.974 -7.548 1.00 23.36 76 GLY A CA 1
ATOM 541 C C . GLY A 1 67 ? -14.731 6.239 -6.518 1.00 25.24 76 GLY A C 1
ATOM 542 O O . GLY A 1 67 ? -14.311 5.208 -5.954 1.00 22.39 76 GLY A O 1
ATOM 543 N N . THR A 1 68 ? -15.939 6.766 -6.276 1.00 19.19 77 THR A N 1
ATOM 544 C CA . THR A 1 68 ? -16.877 6.186 -5.318 1.00 19.43 77 THR A CA 1
ATOM 545 C C . THR A 1 68 ? -17.335 4.822 -5.812 1.00 20.42 77 THR A C 1
ATOM 546 O O . THR A 1 68 ? -17.494 3.918 -4.995 1.00 20.55 77 THR A O 1
ATOM 550 N N . PHE A 1 69 ? -17.557 4.664 -7.134 1.00 18.43 78 PHE A N 1
ATOM 551 C CA . PHE A 1 69 ? -17.999 3.361 -7.648 1.00 17.76 78 PHE A CA 1
ATOM 552 C C . PHE A 1 69 ? -16.962 2.275 -7.324 1.00 20.91 78 PHE A C 1
ATOM 553 O O . PHE A 1 69 ? -17.326 1.187 -6.875 1.00 19.34 78 PHE A O 1
ATOM 561 N N . ASP A 1 70 ? -15.675 2.591 -7.511 1.00 19.58 79 ASP A N 1
ATOM 562 C CA . ASP A 1 70 ? -14.577 1.656 -7.231 1.00 19.20 79 ASP A CA 1
ATOM 563 C C . ASP A 1 70 ? -14.512 1.357 -5.732 1.00 20.62 79 ASP A C 1
ATOM 564 O O . ASP A 1 70 ? -14.356 0.205 -5.362 1.00 21.93 79 ASP A O 1
ATOM 569 N N . ALA A 1 71 ? -14.660 2.377 -4.866 1.00 19.40 80 ALA A N 1
ATOM 570 C CA . ALA A 1 71 ? -14.641 2.175 -3.409 1.00 18.75 80 ALA A CA 1
ATOM 571 C C . ALA A 1 71 ? -15.792 1.253 -2.991 1.00 20.84 80 ALA A C 1
ATOM 572 O O . ALA A 1 71 ? -15.595 0.376 -2.144 1.00 18.89 80 ALA A O 1
ATOM 574 N N . CYS A 1 72 ? -16.987 1.406 -3.616 1.00 17.03 81 CYS A N 1
ATOM 575 C CA . CYS A 1 72 ? -18.141 0.576 -3.274 1.00 17.27 81 CYS A CA 1
ATOM 576 C C . CYS A 1 72 ? -17.904 -0.874 -3.614 1.00 21.07 81 CYS A C 1
ATOM 577 O O . CYS A 1 72 ? -18.251 -1.748 -2.825 1.00 19.51 81 CYS A O 1
ATOM 580 N N . LEU A 1 73 ? -17.377 -1.137 -4.825 1.00 18.98 82 LEU A N 1
ATOM 581 C CA . LEU A 1 73 ? -17.175 -2.523 -5.220 1.00 19.59 82 LEU A CA 1
ATOM 582 C C . LEU A 1 73 ? -16.169 -3.247 -4.327 1.00 20.78 82 LEU A C 1
ATOM 583 O O . LEU A 1 73 ? -16.362 -4.428 -4.025 1.00 21.05 82 LEU A O 1
ATOM 588 N N . ILE A 1 74 ? -15.159 -2.518 -3.858 1.00 17.11 83 ILE A N 1
ATOM 589 C CA . ILE A 1 74 ? -14.166 -3.062 -2.922 1.00 17.29 83 ILE A CA 1
ATOM 590 C C . ILE A 1 74 ? -14.825 -3.296 -1.588 1.00 19.62 83 ILE A C 1
ATOM 591 O O . ILE A 1 74 ? -14.676 -4.376 -1.016 1.00 19.55 83 ILE A O 1
ATOM 596 N N . SER A 1 75 ? -15.570 -2.286 -1.094 1.00 16.95 84 SER A N 1
ATOM 597 C CA A SER A 1 75 ? -16.262 -2.341 0.199 0.56 16.93 84 SER A CA 1
ATOM 598 C CA B SER A 1 75 ? -16.251 -2.379 0.198 0.44 16.66 84 SER A CA 1
ATOM 599 C C . SER A 1 75 ? -17.202 -3.544 0.264 1.00 19.63 84 SER A C 1
ATOM 600 O O . SER A 1 75 ? -17.210 -4.259 1.283 1.00 19.52 84 SER A O 1
ATOM 605 N N . GLU A 1 76 ? -17.967 -3.796 -0.822 1.00 16.12 85 GLU A N 1
ATOM 606 C CA . GLU A 1 76 ? -18.878 -4.949 -0.783 1.00 14.81 85 GLU A CA 1
ATOM 607 C C . GLU A 1 76 ? -18.115 -6.263 -0.560 1.00 18.89 85 GLU A C 1
ATOM 608 O O . GLU A 1 76 ? -18.540 -7.113 0.244 1.00 17.33 85 GLU A O 1
ATOM 614 N N . GLU A 1 77 ? -16.982 -6.425 -1.245 1.00 16.89 86 GLU A N 1
ATOM 615 C CA . GLU A 1 77 ? -16.192 -7.659 -1.117 1.00 16.10 86 GLU A CA 1
ATOM 616 C C . GLU A 1 77 ? -15.612 -7.804 0.290 1.00 17.82 86 GLU A C 1
ATOM 617 O O . GLU A 1 77 ? -15.659 -8.891 0.845 1.00 17.79 86 GLU A O 1
ATOM 623 N N . LEU A 1 78 ? -15.108 -6.711 0.888 1.00 16.78 87 LEU A N 1
ATOM 624 C CA . LEU A 1 78 ? -14.527 -6.795 2.245 1.00 16.30 87 LEU A CA 1
ATOM 625 C C . LEU A 1 78 ? -15.602 -7.105 3.267 1.00 19.46 87 LEU A C 1
ATOM 626 O O . LEU A 1 78 ? -15.383 -7.913 4.172 1.00 19.83 87 LEU A O 1
ATOM 631 N N . ALA A 1 79 ? -16.768 -6.433 3.136 1.00 16.07 88 ALA A N 1
ATOM 632 C CA . ALA A 1 79 ? -17.911 -6.594 4.052 1.00 16.06 88 ALA A CA 1
ATOM 633 C C . ALA A 1 79 ? -18.446 -8.015 4.048 1.00 19.25 88 ALA A C 1
ATOM 634 O O . ALA A 1 79 ? -18.896 -8.504 5.092 1.00 19.43 88 ALA A O 1
ATOM 636 N N . TYR A 1 80 ? -18.414 -8.674 2.867 1.00 15.90 89 TYR A N 1
ATOM 637 C CA . TYR A 1 80 ? -18.845 -10.064 2.741 1.00 16.17 89 TYR A CA 1
ATOM 638 C C . TYR A 1 80 ? -18.037 -10.924 3.722 1.00 18.96 89 TYR A C 1
ATOM 639 O O . TYR A 1 80 ? -18.594 -11.852 4.305 1.00 18.62 89 TYR A O 1
ATOM 648 N N . GLY A 1 81 ? -16.735 -10.620 3.861 1.00 18.44 90 GLY A N 1
ATOM 649 C CA . GLY A 1 81 ? -15.856 -11.278 4.817 1.00 18.90 90 GLY A CA 1
ATOM 650 C C . GLY A 1 81 ? -16.210 -10.892 6.244 1.00 20.82 90 GLY A C 1
ATOM 651 O O . GLY A 1 81 ? -16.502 -11.759 7.068 1.00 21.45 90 GLY A O 1
ATOM 652 N N . CYS A 1 82 ? -16.200 -9.581 6.554 1.00 17.83 91 CYS A N 1
ATOM 653 C CA . CYS A 1 82 ? -16.538 -9.106 7.909 1.00 17.39 91 CYS A CA 1
ATOM 654 C C . CYS A 1 82 ? -16.759 -7.609 7.859 1.00 18.87 91 CYS A C 1
ATOM 655 O O . CYS A 1 82 ? -15.864 -6.877 7.429 1.00 17.39 91 CYS A O 1
ATOM 658 N N . THR A 1 83 ? -17.918 -7.147 8.358 1.00 16.74 92 THR A N 1
ATOM 659 C CA . THR A 1 83 ? -18.160 -5.706 8.376 1.00 16.20 92 THR A CA 1
ATOM 660 C C . THR A 1 83 ? -17.430 -5.021 9.541 1.00 18.81 92 THR A C 1
ATOM 661 O O . THR A 1 83 ? -17.301 -3.806 9.539 1.00 20.29 92 THR A O 1
ATOM 665 N N . GLY A 1 84 ? -16.979 -5.788 10.528 1.00 17.30 93 GLY A N 1
ATOM 666 C CA . GLY A 1 84 ? -16.144 -5.225 11.591 1.00 16.46 93 GLY A CA 1
ATOM 667 C C . GLY A 1 84 ? -14.830 -4.768 10.971 1.00 20.40 93 GLY A C 1
ATOM 668 O O . GLY A 1 84 ? -14.408 -3.614 11.114 1.00 19.52 93 GLY A O 1
ATOM 669 N N . VAL A 1 85 ? -14.209 -5.658 10.199 1.00 18.34 94 VAL A N 1
ATOM 670 C CA . VAL A 1 85 ? -12.956 -5.349 9.496 1.00 20.30 94 VAL A CA 1
ATOM 671 C C . VAL A 1 85 ? -13.203 -4.249 8.436 1.00 21.93 94 VAL A C 1
ATOM 672 O O . VAL A 1 85 ? -12.445 -3.281 8.356 1.00 22.93 94 VAL A O 1
ATOM 676 N N . GLN A 1 86 ? -14.271 -4.388 7.637 1.00 19.95 95 GLN A N 1
ATOM 677 C CA . GLN A 1 86 ? -14.590 -3.402 6.604 1.00 19.45 95 GLN A CA 1
ATOM 678 C C . GLN A 1 86 ? -14.893 -2.009 7.203 1.00 22.16 95 GLN A C 1
ATOM 679 O O . GLN A 1 86 ? -14.499 -1.013 6.607 1.00 20.59 95 GLN A O 1
ATOM 685 N N . THR A 1 87 ? -15.558 -1.942 8.382 1.00 17.04 96 THR A N 1
ATOM 686 C CA . THR A 1 87 ? -15.844 -0.629 8.994 1.00 17.92 96 THR A CA 1
ATOM 687 C C . THR A 1 87 ? -14.553 0.079 9.437 1.00 21.29 96 THR A C 1
ATOM 688 O O . THR A 1 87 ? -14.461 1.302 9.297 1.00 22.06 96 THR A O 1
ATOM 692 N N . ALA A 1 88 ? -13.572 -0.675 9.947 1.00 17.96 97 ALA A N 1
ATOM 693 C CA . ALA A 1 88 ? -12.279 -0.091 10.361 1.00 19.42 97 ALA A CA 1
ATOM 694 C C . ALA A 1 88 ? -11.596 0.524 9.125 1.00 25.20 97 ALA A C 1
ATOM 695 O O . ALA A 1 88 ? -11.167 1.676 9.158 1.00 23.36 97 ALA A O 1
ATOM 697 N N . ILE A 1 89 ? -11.589 -0.232 8.010 1.00 22.59 98 ILE A N 1
ATOM 698 C CA . ILE A 1 89 ? -10.986 0.229 6.761 1.00 22.80 98 ILE A CA 1
ATOM 699 C C . ILE A 1 89 ? -11.742 1.415 6.177 1.00 27.73 98 ILE A C 1
ATOM 700 O O . ILE A 1 89 ? -11.121 2.402 5.745 1.00 26.89 98 ILE A O 1
ATOM 705 N N . GLU A 1 90 ? -13.081 1.329 6.144 1.00 25.20 99 GLU A N 1
ATOM 706 C CA . GLU A 1 90 ? -13.953 2.399 5.617 1.00 27.03 99 GLU A CA 1
ATOM 707 C C . GLU A 1 90 ? -13.871 3.652 6.478 1.00 28.81 99 GLU A C 1
ATOM 708 O O . GLU A 1 90 ? -13.983 4.767 5.952 1.00 27.98 99 GLU A O 1
ATOM 714 N N . GLY A 1 91 ? -13.635 3.469 7.783 1.00 23.56 100 GLY A N 1
ATOM 715 C CA . GLY A 1 91 ? -13.459 4.585 8.712 1.00 23.11 100 GLY A CA 1
ATOM 716 C C . GLY A 1 91 ? -12.420 5.566 8.204 1.00 23.02 100 GLY A C 1
ATOM 717 O O . GLY A 1 91 ? -12.570 6.783 8.387 1.00 23.05 100 GLY A O 1
ATOM 718 N N . ASN A 1 92 ? -11.352 5.049 7.547 1.00 18.03 101 ASN A N 1
ATOM 719 C CA . ASN A 1 92 ? -10.323 5.932 6.976 1.00 17.61 101 ASN A CA 1
ATOM 720 C C . ASN A 1 92 ? -10.929 6.825 5.921 1.00 22.77 101 ASN A C 1
ATOM 721 O O . ASN A 1 92 ? -10.624 8.016 5.887 1.00 21.49 101 ASN A O 1
ATOM 726 N N . SER A 1 93 ? -11.780 6.262 5.043 1.00 18.99 102 SER A N 1
ATOM 727 C CA . SER A 1 93 ? -12.408 7.073 3.998 1.00 21.13 102 SER A CA 1
ATOM 728 C C . SER A 1 93 ? -13.360 8.123 4.567 1.00 23.79 102 SER A C 1
ATOM 729 O O . SER A 1 93 ? -13.410 9.232 4.043 1.00 23.98 102 SER A O 1
ATOM 732 N N . LEU A 1 94 ? -14.044 7.808 5.677 1.00 21.52 103 LEU A N 1
ATOM 733 C CA . LEU A 1 94 ? -14.960 8.755 6.349 1.00 23.39 103 LEU A CA 1
ATOM 734 C C . LEU A 1 94 ? -14.189 9.964 6.901 1.00 24.02 103 LEU A C 1
ATOM 735 O O . LEU A 1 94 ? -14.612 11.110 6.727 1.00 23.75 103 LEU A O 1
ATOM 740 N N . GLY A 1 95 ? -13.046 9.699 7.531 1.00 19.71 104 GLY A N 1
ATOM 741 C CA . GLY A 1 95 ? -12.205 10.770 8.059 1.00 18.99 104 GLY A CA 1
ATOM 742 C C . GLY A 1 95 ? -11.546 11.592 6.967 1.00 21.20 104 GLY A C 1
ATOM 743 O O . GLY A 1 95 ? -11.397 12.813 7.094 1.00 20.80 104 GLY A O 1
ATOM 744 N N . GLN A 1 96 ? -11.132 10.922 5.879 1.00 18.20 105 GLN A N 1
ATOM 745 C CA . GLN A 1 96 ? -10.435 11.613 4.773 1.00 18.36 105 GLN A CA 1
ATOM 746 C C . GLN A 1 96 ? -11.349 12.430 3.888 1.00 21.74 105 GLN A C 1
ATOM 747 O O . GLN A 1 96 ? -10.891 13.410 3.302 1.00 21.38 105 GLN A O 1
ATOM 753 N N . MET A 1 97 ? -12.615 12.005 3.731 1.00 18.49 106 MET A N 1
ATOM 754 C CA . MET A 1 97 ? -13.525 12.671 2.790 1.00 18.01 106 MET A CA 1
ATOM 755 C C . MET A 1 97 ? -13.617 14.181 2.914 1.00 20.04 106 MET A C 1
ATOM 756 O O . MET A 1 97 ? -13.444 14.853 1.901 1.00 19.69 106 MET A O 1
ATOM 761 N N . PRO A 1 98 ? -13.752 14.783 4.126 1.00 19.62 107 PRO A N 1
ATOM 762 C CA . PRO A 1 98 ? -13.794 16.259 4.202 1.00 20.35 107 PRO A CA 1
ATOM 763 C C . PRO A 1 98 ? -12.504 16.894 3.671 1.00 22.55 107 PRO A C 1
ATOM 764 O O . PRO A 1 98 ? -12.568 17.968 3.082 1.00 21.89 107 PRO A O 1
ATOM 768 N N . ILE A 1 99 ? -11.327 16.227 3.849 1.00 18.36 108 ILE A N 1
ATOM 769 C CA . ILE A 1 99 ? -10.076 16.782 3.329 1.00 18.03 108 ILE A CA 1
ATOM 770 C C . ILE A 1 99 ? -10.025 16.645 1.817 1.00 22.53 108 ILE A C 1
ATOM 771 O O . ILE A 1 99 ? -9.576 17.556 1.123 1.00 22.51 108 ILE A O 1
ATOM 776 N N . ILE A 1 100 ? -10.428 15.484 1.308 1.00 19.32 109 ILE A N 1
ATOM 777 C CA . ILE A 1 100 ? -10.411 15.267 -0.151 1.00 19.19 109 ILE A CA 1
ATOM 778 C C . ILE A 1 100 ? -11.286 16.310 -0.856 1.00 25.17 109 ILE A C 1
ATOM 779 O O . ILE A 1 100 ? -10.832 16.881 -1.846 1.00 27.43 109 ILE A O 1
ATOM 784 N N . ILE A 1 101 ? -12.509 16.571 -0.336 1.00 21.90 110 ILE A N 1
ATOM 785 C CA . ILE A 1 101 ? -13.455 17.491 -0.970 1.00 22.49 110 ILE A CA 1
ATOM 786 C C . ILE A 1 101 ? -13.229 18.969 -0.649 1.00 27.04 110 ILE A C 1
ATOM 787 O O . ILE A 1 101 ? -13.594 19.815 -1.455 1.00 26.69 110 ILE A O 1
ATOM 792 N N . ALA A 1 102 ? -12.683 19.289 0.541 1.00 23.16 111 ALA A N 1
ATOM 793 C CA . ALA A 1 102 ? -12.568 20.692 0.955 1.00 22.30 111 ALA A CA 1
ATOM 794 C C . ALA A 1 102 ? -11.172 21.151 1.395 1.00 25.22 111 ALA A C 1
ATOM 795 O O . ALA A 1 102 ? -10.989 22.332 1.711 1.00 23.86 111 ALA A O 1
ATOM 797 N N . GLY A 1 103 ? -10.211 20.236 1.422 1.00 20.76 112 GLY A N 1
ATOM 798 C CA . GLY A 1 103 ? -8.852 20.601 1.811 1.00 21.83 112 GLY A CA 1
ATOM 799 C C . GLY A 1 103 ? -8.137 21.415 0.750 1.00 24.85 112 GLY A C 1
ATOM 800 O O . GLY A 1 103 ? -8.423 21.294 -0.447 1.00 25.77 112 GLY A O 1
ATOM 801 N N . ASN A 1 104 ? -7.196 22.255 1.178 1.00 21.89 113 ASN A N 1
ATOM 802 C CA . ASN A 1 104 ? -6.384 22.995 0.214 1.00 22.10 113 ASN A CA 1
ATOM 803 C C . ASN A 1 104 ? -5.177 22.080 -0.115 1.00 26.43 113 ASN A C 1
ATOM 804 O O . ASN A 1 104 ? -5.072 20.994 0.465 1.00 24.59 113 ASN A O 1
ATOM 809 N N . ASP A 1 105 ? -4.295 22.481 -1.037 1.00 25.01 114 ASP A N 1
ATOM 810 C CA . ASP A 1 105 ? -3.152 21.637 -1.428 1.00 24.36 114 ASP A CA 1
ATOM 811 C C . ASP A 1 105 ? -2.246 21.224 -0.286 1.00 26.44 114 ASP A C 1
ATOM 812 O O . ASP A 1 105 ? -1.830 20.070 -0.233 1.00 26.14 114 ASP A O 1
ATOM 817 N N . GLN A 1 106 ? -1.953 22.147 0.636 1.00 22.35 115 GLN A N 1
ATOM 818 C CA . GLN A 1 106 ? -1.084 21.875 1.788 1.00 22.42 115 GLN A CA 1
ATOM 819 C C . GLN A 1 106 ? -1.704 20.823 2.719 1.00 25.11 115 GLN A C 1
ATOM 820 O O . GLN A 1 106 ? -1.010 19.899 3.142 1.00 22.34 115 GLN A O 1
ATOM 826 N N . GLN A 1 107 ? -2.994 20.985 3.042 1.00 22.41 116 GLN A N 1
ATOM 827 C CA . GLN A 1 107 ? -3.717 20.057 3.915 1.00 20.59 116 GLN A CA 1
ATOM 828 C C . GLN A 1 107 ? -3.774 18.669 3.298 1.00 23.00 116 GLN A C 1
ATOM 829 O O . GLN A 1 107 ? -3.607 17.684 4.006 1.00 21.65 116 GLN A O 1
ATOM 835 N N . LYS A 1 108 ? -4.016 18.587 1.981 1.00 20.31 117 LYS A N 1
ATOM 836 C CA . LYS A 1 108 ? -4.101 17.292 1.304 1.00 19.83 117 LYS A CA 1
ATOM 837 C C . LYS A 1 108 ? -2.719 16.620 1.252 1.00 22.39 117 LYS A C 1
ATOM 838 O O . LYS A 1 108 ? -2.605 15.451 1.604 1.00 21.42 117 LYS A O 1
ATOM 844 N N . LYS A 1 109 ? -1.668 17.353 0.853 1.00 21.24 118 LYS A N 1
ATOM 845 C CA . LYS A 1 109 ? -0.327 16.778 0.795 1.00 21.71 118 LYS A CA 1
ATOM 846 C C . LYS A 1 109 ? 0.100 16.260 2.174 1.00 24.93 118 LYS A C 1
ATOM 847 O O . LYS A 1 109 ? 0.661 15.170 2.260 1.00 24.16 118 LYS A O 1
ATOM 853 N N . LYS A 1 110 ? -0.167 17.046 3.254 1.00 21.35 119 LYS A N 1
ATOM 854 C CA . LYS A 1 110 ? 0.256 16.678 4.605 1.00 21.09 119 LYS A CA 1
ATOM 855 C C . LYS A 1 110 ? -0.544 15.504 5.172 1.00 23.98 119 LYS A C 1
ATOM 856 O O . LYS A 1 110 ? 0.043 14.506 5.614 1.00 24.78 119 LYS A O 1
ATOM 862 N N . TYR A 1 111 ? -1.875 15.633 5.193 1.00 19.10 120 TYR A N 1
ATOM 863 C CA . TYR A 1 111 ? -2.735 14.648 5.845 1.00 18.58 120 TYR A CA 1
ATOM 864 C C . TYR A 1 111 ? -3.136 13.449 5.035 1.00 21.66 120 TYR A C 1
ATOM 865 O O . TYR A 1 111 ? -3.293 12.372 5.593 1.00 21.77 120 TYR A O 1
ATOM 874 N N . LEU A 1 112 ? -3.308 13.613 3.730 1.00 19.93 121 LEU A N 1
ATOM 875 C CA . LEU A 1 112 ? -3.599 12.476 2.866 1.00 18.36 121 LEU A CA 1
ATOM 876 C C . LEU A 1 112 ? -2.305 11.798 2.446 1.00 21.87 121 LEU A C 1
ATOM 877 O O . LEU A 1 112 ? -2.258 10.580 2.416 1.00 21.31 121 LEU A O 1
ATOM 882 N N . GLY A 1 113 ? -1.265 12.586 2.126 1.00 19.24 122 GLY A N 1
ATOM 883 C CA . GLY A 1 113 ? 0.020 12.037 1.706 1.00 19.64 122 GLY A CA 1
ATOM 884 C C . GLY A 1 113 ? 0.586 11.047 2.718 1.00 23.81 122 GLY A C 1
ATOM 885 O O . GLY A 1 113 ? 1.058 9.983 2.330 1.00 24.29 122 GLY A O 1
ATOM 886 N N . ARG A 1 114 ? 0.477 11.343 4.024 1.00 19.59 123 ARG A N 1
ATOM 887 C CA . ARG A 1 114 ? 0.995 10.408 5.044 1.00 19.64 123 ARG A CA 1
ATOM 888 C C . ARG A 1 114 ? 0.304 9.034 5.023 1.00 21.38 123 ARG A C 1
ATOM 889 O O . ARG A 1 114 ? 0.928 8.020 5.365 1.00 21.35 123 ARG A O 1
ATOM 897 N N . MET A 1 115 ? -0.992 9.002 4.602 1.00 16.48 124 MET A N 1
ATOM 898 C CA . MET A 1 115 ? -1.776 7.754 4.568 1.00 17.14 124 MET A CA 1
ATOM 899 C C . MET A 1 115 ? -1.337 6.830 3.450 1.00 20.73 124 MET A C 1
ATOM 900 O O . MET A 1 115 ? -1.615 5.630 3.497 1.00 19.74 124 MET A O 1
ATOM 905 N N . THR A 1 116 ? -0.724 7.389 2.403 1.00 20.13 125 THR A N 1
ATOM 906 C CA . THR A 1 116 ? -0.274 6.581 1.260 1.00 20.71 125 THR A CA 1
ATOM 907 C C . THR A 1 116 ? 1.097 5.977 1.525 1.00 23.60 125 THR A C 1
ATOM 908 O O . THR A 1 116 ? 1.502 5.073 0.801 1.00 23.35 125 THR A O 1
ATOM 912 N N . GLU A 1 117 ? 1.807 6.480 2.545 1.00 20.15 126 GLU A N 1
ATOM 913 C CA . GLU A 1 117 ? 3.160 6.049 2.920 1.00 20.05 126 GLU A CA 1
ATOM 914 C C . GLU A 1 117 ? 3.162 4.947 3.973 1.00 23.36 126 GLU A C 1
ATOM 915 O O . GLU A 1 117 ? 4.029 4.095 3.955 1.00 22.25 126 GLU A O 1
ATOM 921 N N . GLU A 1 118 ? 2.190 4.964 4.889 1.00 20.09 127 GLU A N 1
ATOM 922 C CA . GLU A 1 118 ? 2.082 3.964 5.948 1.00 19.20 127 GLU A CA 1
ATOM 923 C C . GLU A 1 118 ? 0.606 3.691 6.210 1.00 21.31 127 GLU A C 1
ATOM 924 O O . GLU A 1 118 ? -0.208 4.611 6.035 1.00 19.57 127 GLU A O 1
ATOM 930 N N . PRO A 1 119 ? 0.272 2.484 6.740 1.00 19.97 128 PRO A N 1
ATOM 931 C CA . PRO A 1 119 ? -1.140 2.166 7.022 1.00 19.46 128 PRO A CA 1
ATOM 932 C C . PRO A 1 119 ? -1.650 2.841 8.299 1.00 22.18 128 PRO A C 1
ATOM 933 O O . PRO A 1 119 ? -2.148 2.166 9.200 1.00 23.41 128 PRO A O 1
ATOM 937 N N . LEU A 1 120 ? -1.559 4.171 8.362 1.00 19.54 129 LEU A N 1
ATOM 938 C CA . LEU A 1 120 ? -2.105 4.936 9.488 1.00 17.63 129 LEU A CA 1
ATOM 939 C C . LEU A 1 120 ? -3.625 4.908 9.381 1.00 20.72 129 LEU A C 1
ATOM 940 O O . LEU A 1 120 ? -4.153 4.733 8.289 1.00 19.00 129 LEU A O 1
ATOM 945 N N . MET A 1 121 ? -4.325 5.132 10.510 1.00 16.91 130 MET A N 1
ATOM 946 C CA . MET A 1 121 ? -5.772 5.227 10.470 1.00 16.61 130 MET A CA 1
ATOM 947 C C . MET A 1 121 ? -6.148 6.690 10.703 1.00 19.01 130 MET A C 1
ATOM 948 O O . MET A 1 121 ? -5.344 7.485 11.219 1.00 20.15 130 MET A O 1
ATOM 953 N N . CYS A 1 122 ? -7.381 7.035 10.369 1.00 17.38 131 CYS A N 1
ATOM 954 C CA . CYS A 1 122 ? -7.923 8.335 10.732 1.00 17.45 131 CYS A CA 1
ATOM 955 C C . CYS A 1 122 ? -9.393 8.136 11.078 1.00 19.04 131 CYS A C 1
ATOM 956 O O . CYS A 1 122 ? -9.912 7.013 11.011 1.00 18.25 131 CYS A O 1
ATOM 959 N N . ALA A 1 123 ? -10.040 9.186 11.522 1.00 16.26 132 ALA A N 1
ATOM 960 C CA . ALA A 1 123 ? -11.398 9.057 12.025 1.00 14.18 132 ALA A CA 1
ATOM 961 C C . ALA A 1 123 ? -12.119 10.379 11.850 1.00 19.31 132 ALA A C 1
ATOM 962 O O . ALA A 1 123 ? -11.484 11.401 11.644 1.00 18.73 132 ALA A O 1
ATOM 964 N N . TYR A 1 124 ? -13.433 10.359 11.987 1.00 18.33 133 TYR A N 1
ATOM 965 C CA . TYR A 1 124 ? -14.199 11.587 11.892 1.00 20.21 133 TYR A CA 1
ATOM 966 C C . TYR A 1 124 ? -15.054 11.730 13.133 1.00 19.91 133 TYR A C 1
ATOM 967 O O . TYR A 1 124 ? -15.649 10.744 13.593 1.00 18.89 133 TYR A O 1
ATOM 976 N N . CYS A 1 125 ? -15.043 12.924 13.725 1.00 17.74 134 CYS A N 1
ATOM 977 C CA . CYS A 1 125 ? -15.688 13.244 15.002 1.00 18.92 134 CYS A CA 1
ATOM 978 C C . CYS A 1 125 ? -16.776 14.254 14.837 1.00 21.97 134 CYS A C 1
ATOM 979 O O . CYS A 1 125 ? -16.485 15.456 14.835 1.00 19.38 134 CYS A O 1
ATOM 982 N N . VAL A 1 126 ? -18.012 13.804 14.777 1.00 17.04 135 VAL A N 1
ATOM 983 C CA . VAL A 1 126 ? -19.138 14.706 14.699 1.00 17.22 135 VAL A CA 1
ATOM 984 C C . VAL A 1 126 ? -20.049 14.425 15.900 1.00 18.35 135 VAL A C 1
ATOM 985 O O . VAL A 1 126 ? -20.363 15.331 16.668 1.00 18.42 135 VAL A O 1
ATOM 989 N N . THR A 1 127 ? -20.457 13.147 16.069 1.00 16.09 136 THR A N 1
ATOM 990 C CA . THR A 1 127 ? -21.420 12.771 17.098 1.00 14.36 136 THR A CA 1
ATOM 991 C C . THR A 1 127 ? -20.957 13.051 18.510 1.00 17.70 136 THR A C 1
ATOM 992 O O . THR A 1 127 ? -19.785 12.881 18.830 1.00 15.72 136 THR A O 1
ATOM 996 N N . GLU A 1 128 ? -21.903 13.481 19.354 1.00 15.41 137 GLU A N 1
ATOM 997 C CA . GLU A 1 128 ? -21.655 13.763 20.764 1.00 16.60 137 GLU A CA 1
ATOM 998 C C . GLU A 1 128 ? -22.630 12.960 21.593 1.00 20.37 137 GLU A C 1
ATOM 999 O O . GLU A 1 128 ? -23.660 12.534 21.055 1.00 19.42 137 GLU A O 1
ATOM 1005 N N . PRO A 1 129 ? -22.411 12.804 22.916 1.00 18.85 138 PRO A N 1
ATOM 1006 C CA . PRO A 1 129 ? -23.396 12.074 23.729 1.00 18.85 138 PRO A CA 1
ATOM 1007 C C . PRO A 1 129 ? -24.803 12.674 23.628 1.00 21.16 138 PRO A C 1
ATOM 1008 O O . PRO A 1 129 ? -25.781 11.926 23.632 1.00 21.85 138 PRO A O 1
ATOM 1012 N N . GLY A 1 130 ? -24.883 13.997 23.480 1.00 17.33 139 GLY A N 1
ATOM 1013 C CA . GLY A 1 130 ? -26.169 14.688 23.428 1.00 17.25 139 GLY A CA 1
ATOM 1014 C C . GLY A 1 130 ? -26.808 14.821 22.056 1.00 21.70 139 GLY A C 1
ATOM 1015 O O . GLY A 1 130 ? -27.958 15.274 21.967 1.00 21.38 139 GLY A O 1
ATOM 1016 N N . ALA A 1 131 ? -26.054 14.522 20.977 1.00 18.33 140 ALA A N 1
ATOM 1017 C CA . ALA A 1 131 ? -26.571 14.742 19.605 1.00 19.76 140 ALA A CA 1
ATOM 1018 C C . ALA A 1 131 ? -25.803 13.938 18.593 1.00 21.63 140 ALA A C 1
ATOM 1019 O O . ALA A 1 131 ? -24.578 14.040 18.489 1.00 22.01 140 ALA A O 1
ATOM 1021 N N . GLY A 1 132 ? -26.538 13.177 17.815 1.00 18.57 141 GLY A N 1
ATOM 1022 C CA . GLY A 1 132 ? -25.998 12.316 16.765 1.00 17.87 141 GLY A CA 1
ATOM 1023 C C . GLY A 1 132 ? -26.710 12.583 15.466 1.00 19.32 141 GLY A C 1
ATOM 1024 O O . GLY A 1 132 ? -26.096 13.074 14.514 1.00 19.38 141 GLY A O 1
ATOM 1025 N N . SER A 1 133 ? -28.019 12.294 15.418 1.00 17.32 142 SER A N 1
ATOM 1026 C CA . SER A 1 133 ? -28.806 12.559 14.223 1.00 16.39 142 SER A CA 1
ATOM 1027 C C . SER A 1 133 ? -28.880 14.057 13.975 1.00 20.80 142 SER A C 1
ATOM 1028 O O . SER A 1 133 ? -28.916 14.487 12.816 1.00 21.00 142 SER A O 1
ATOM 1031 N N . ASP A 1 134 ? -29.018 14.833 15.053 1.00 16.44 143 ASP A N 1
ATOM 1032 C CA . ASP A 1 134 ? -29.192 16.280 14.993 1.00 17.16 143 ASP A CA 1
ATOM 1033 C C . ASP A 1 134 ? -27.842 16.985 14.997 1.00 20.44 143 ASP A C 1
ATOM 1034 O O . ASP A 1 134 ? -27.392 17.460 16.041 1.00 20.50 143 ASP A O 1
ATOM 1039 N N . VAL A 1 135 ? -27.187 17.020 13.838 1.00 20.25 144 VAL A N 1
ATOM 1040 C CA . VAL A 1 135 ? -25.845 17.617 13.674 1.00 20.34 144 VAL A CA 1
ATOM 1041 C C . VAL A 1 135 ? -25.852 19.085 14.086 1.00 23.54 144 VAL A C 1
ATOM 1042 O O . VAL A 1 135 ? -24.916 19.534 14.772 1.00 23.37 144 VAL A O 1
ATOM 1046 N N . ALA A 1 136 ? -26.933 19.810 13.758 1.00 21.73 145 ALA A N 1
ATOM 1047 C CA . ALA A 1 136 ? -27.036 21.222 14.140 1.00 21.47 145 ALA A CA 1
ATOM 1048 C C . ALA A 1 136 ? -27.143 21.413 15.672 1.00 24.18 145 ALA A C 1
ATOM 1049 O O . ALA A 1 136 ? -27.014 22.533 16.152 1.00 25.96 145 ALA A O 1
ATOM 1051 N N . GLY A 1 137 ? -27.286 20.312 16.415 1.00 21.44 146 GLY A N 1
ATOM 1052 C CA . GLY A 1 137 ? -27.390 20.344 17.870 1.00 22.49 146 GLY A CA 1
ATOM 1053 C C . GLY A 1 137 ? -26.064 20.103 18.573 1.00 25.49 146 GLY A C 1
ATOM 1054 O O . GLY A 1 137 ? -26.042 20.060 19.803 1.00 24.81 146 GLY A O 1
ATOM 1055 N N . ILE A 1 138 ? -24.961 19.956 17.818 1.00 21.25 147 ILE A N 1
ATOM 1056 C CA . ILE A 1 138 ? -23.671 19.709 18.457 1.00 21.33 147 ILE A CA 1
ATOM 1057 C C . ILE A 1 138 ? -23.207 20.909 19.299 1.00 23.19 147 ILE A C 1
ATOM 1058 O O . ILE A 1 138 ? -23.479 22.070 18.937 1.00 22.42 147 ILE A O 1
ATOM 1063 N N . LYS A 1 139 ? -22.570 20.614 20.457 1.00 20.84 148 LYS A N 1
ATOM 1064 C CA . LYS A 1 139 ? -22.193 21.665 21.414 1.00 22.15 148 LYS A CA 1
ATOM 1065 C C . LYS A 1 139 ? -20.695 21.792 21.647 1.00 23.48 148 LYS A C 1
ATOM 1066 O O . LYS A 1 139 ? -20.296 22.725 22.365 1.00 23.67 148 LYS A O 1
ATOM 1072 N N . THR A 1 140 ? -19.871 20.896 21.067 1.00 19.06 149 THR A N 1
ATOM 1073 C CA . THR A 1 140 ? -18.398 21.008 21.185 1.00 18.73 149 THR A CA 1
ATOM 1074 C C . THR A 1 140 ? -18.065 22.413 20.703 1.00 23.33 149 THR A C 1
ATOM 1075 O O . THR A 1 140 ? -18.548 22.834 19.655 1.00 22.83 149 THR A O 1
ATOM 1079 N N . LYS A 1 141 ? -17.311 23.152 21.512 1.00 20.18 150 LYS A N 1
ATOM 1080 C CA . LYS A 1 141 ? -17.015 24.547 21.267 1.00 20.15 150 LYS A CA 1
ATOM 1081 C C . LYS A 1 141 ? -15.640 24.695 20.632 1.00 23.58 150 LYS A C 1
ATOM 1082 O O . LYS A 1 141 ? -14.704 23.970 20.997 1.00 22.45 150 LYS A O 1
ATOM 1088 N N . ALA A 1 142 ? -15.516 25.640 19.685 1.00 21.42 151 ALA A N 1
ATOM 1089 C CA . ALA A 1 142 ? -14.249 26.009 19.061 1.00 21.65 151 ALA A CA 1
ATOM 1090 C C . ALA A 1 142 ? -14.201 27.532 19.237 1.00 26.03 151 ALA A C 1
ATOM 1091 O O . ALA A 1 142 ? -15.028 28.247 18.659 1.00 27.36 151 ALA A O 1
ATOM 1093 N N . GLU A 1 143 ? -13.304 28.013 20.105 1.00 24.30 152 GLU A N 1
ATOM 1094 C CA . GLU A 1 143 ? -13.159 29.442 20.382 1.00 26.42 152 GLU A CA 1
ATOM 1095 C C . GLU A 1 143 ? -11.938 29.945 19.638 1.00 30.16 152 GLU A C 1
ATOM 1096 O O . GLU A 1 143 ? -10.841 29.438 19.864 1.00 28.57 152 GLU A O 1
ATOM 1102 N N . LYS A 1 144 ? -12.124 30.913 18.734 1.00 28.28 153 LYS A N 1
ATOM 1103 C CA . LYS A 1 144 ? -11.004 31.460 17.980 1.00 28.89 153 LYS A CA 1
ATOM 1104 C C . LYS A 1 144 ? -10.195 32.371 18.891 1.00 35.36 153 LYS A C 1
ATOM 1105 O O . LYS A 1 144 ? -10.763 33.274 19.515 1.00 35.29 153 LYS A O 1
ATOM 1111 N N . LYS A 1 145 ? -8.886 32.100 19.002 1.00 32.31 154 LYS A N 1
ATOM 1112 C CA . LYS A 1 145 ? -7.958 32.870 19.825 1.00 34.37 154 LYS A CA 1
ATOM 1113 C C . LYS A 1 145 ? -6.714 33.167 18.977 1.00 40.85 154 LYS A C 1
ATOM 1114 O O . LYS A 1 145 ? -5.754 32.404 18.997 1.00 42.22 154 LYS A O 1
ATOM 1120 N N . GLY A 1 146 ? -6.803 34.223 18.174 1.00 38.61 155 GLY A N 1
ATOM 1121 C CA . GLY A 1 146 ? -5.747 34.655 17.268 1.00 39.22 155 GLY A CA 1
ATOM 1122 C C . GLY A 1 146 ? -5.573 33.659 16.141 1.00 43.69 155 GLY A C 1
ATOM 1123 O O . GLY A 1 146 ? -6.524 33.414 15.391 1.00 44.93 155 GLY A O 1
ATOM 1124 N N . ASP A 1 147 ? -4.399 33.007 16.104 1.00 38.90 156 ASP A N 1
ATOM 1125 C CA . ASP A 1 147 ? -3.922 32.031 15.105 1.00 38.06 156 ASP A CA 1
ATOM 1126 C C . ASP A 1 147 ? -4.368 30.595 15.383 1.00 36.76 156 ASP A C 1
ATOM 1127 O O . ASP A 1 147 ? -3.959 29.653 14.678 1.00 33.02 156 ASP A O 1
ATOM 1132 N N . GLU A 1 148 ? -5.173 30.414 16.422 1.00 30.77 157 GLU A N 1
ATOM 1133 C CA . GLU A 1 148 ? -5.605 29.069 16.754 1.00 29.19 157 GLU A CA 1
ATOM 1134 C C . GLU A 1 148 ? -7.003 29.053 17.321 1.00 30.37 157 GLU A C 1
ATOM 1135 O O . GLU A 1 148 ? -7.538 30.102 17.689 1.00 31.19 157 GLU A O 1
ATOM 1141 N N . TYR A 1 149 ? -7.582 27.862 17.410 1.00 23.31 158 TYR A N 1
ATOM 1142 C CA . TYR A 1 149 ? -8.900 27.665 18.006 1.00 22.65 158 TYR A CA 1
ATOM 1143 C C . TYR A 1 149 ? -8.709 26.780 19.198 1.00 25.24 158 TYR A C 1
ATOM 1144 O O . TYR A 1 149 ? -7.880 25.868 19.161 1.00 24.63 158 TYR A O 1
ATOM 1153 N N . ILE A 1 150 ? -9.451 27.050 20.264 1.00 21.82 159 ILE A N 1
ATOM 1154 C CA . ILE A 1 150 ? -9.387 26.212 21.463 1.00 19.99 159 ILE A CA 1
ATOM 1155 C C . ILE A 1 150 ? -10.651 25.353 21.413 1.00 21.97 159 ILE A C 1
ATOM 1156 O O . ILE A 1 150 ? -11.744 25.900 21.392 1.00 21.47 159 ILE A O 1
ATOM 1161 N N . ILE A 1 151 ? -10.511 24.027 21.452 1.00 19.08 160 ILE A N 1
ATOM 1162 C CA . ILE A 1 151 ? -11.664 23.126 21.376 1.00 18.42 160 ILE A CA 1
ATOM 1163 C C . ILE A 1 151 ? -11.979 22.526 22.737 1.00 20.95 160 ILE A C 1
ATOM 1164 O O . ILE A 1 151 ? -11.085 22.056 23.436 1.00 21.03 160 ILE A O 1
ATOM 1169 N N . ASN A 1 152 ? -13.255 22.529 23.095 1.00 17.46 161 ASN A N 1
ATOM 1170 C CA . ASN A 1 152 ? -13.719 21.914 24.320 1.00 16.71 161 ASN A CA 1
ATOM 1171 C C . ASN A 1 152 ? -15.015 21.174 24.051 1.00 21.70 161 ASN A C 1
ATOM 1172 O O . ASN A 1 152 ? -16.011 21.787 23.649 1.00 20.79 161 ASN A O 1
ATOM 1177 N N . GLY A 1 153 ? -15.013 19.869 24.301 1.00 17.43 162 GLY A N 1
ATOM 1178 C CA . GLY A 1 153 ? -16.233 19.092 24.160 1.00 17.74 162 GLY A CA 1
ATOM 1179 C C . GLY A 1 153 ? -15.956 17.618 24.141 1.00 22.61 162 GLY A C 1
ATOM 1180 O O . GLY A 1 153 ? -14.808 17.193 24.153 1.00 22.59 162 GLY A O 1
ATOM 1181 N N . GLN A 1 154 ? -17.006 16.842 24.069 1.00 19.41 163 GLN A N 1
ATOM 1182 C CA . GLN A 1 154 ? -16.892 15.389 24.093 1.00 18.42 163 GLN A CA 1
ATOM 1183 C C . GLN A 1 154 ? -17.530 14.843 22.841 1.00 20.47 163 GLN A C 1
ATOM 1184 O O . GLN A 1 154 ? -18.627 15.267 22.499 1.00 20.95 163 GLN A O 1
ATOM 1190 N N . LYS A 1 155 ? -16.869 13.880 22.189 1.00 16.19 164 LYS A N 1
ATOM 1191 C CA . LYS A 1 155 ? -17.397 13.189 21.014 1.00 13.70 164 LYS A CA 1
ATOM 1192 C C . LYS A 1 155 ? -17.641 11.750 21.407 1.00 18.65 164 LYS A C 1
ATOM 1193 O O . LYS A 1 155 ? -17.036 11.268 22.363 1.00 18.56 164 LYS A O 1
ATOM 1199 N N . MET A 1 156 ? -18.572 11.083 20.720 1.00 16.30 165 MET A N 1
ATOM 1200 C CA . MET A 1 156 ? -18.935 9.723 21.141 1.00 14.57 165 MET A CA 1
ATOM 1201 C C . MET A 1 156 ? -19.101 8.836 19.928 1.00 17.38 165 MET A C 1
ATOM 1202 O O . MET A 1 156 ? -19.500 9.310 18.873 1.00 17.20 165 MET A O 1
ATOM 1207 N N . TRP A 1 157 ? -18.838 7.537 20.109 1.00 14.54 166 TRP A N 1
ATOM 1208 C CA . TRP A 1 157 ? -18.989 6.497 19.087 1.00 15.89 166 TRP A CA 1
ATOM 1209 C C . TRP A 1 157 ? -18.058 6.700 17.908 1.00 21.49 166 TRP A C 1
ATOM 1210 O O . TRP A 1 157 ? -18.464 6.459 16.777 1.00 20.48 166 TRP A O 1
ATOM 1221 N N . ILE A 1 158 ? -16.820 7.101 18.159 1.00 15.37 167 ILE A N 1
ATOM 1222 C CA . ILE A 1 158 ? -15.890 7.387 17.050 1.00 14.56 167 ILE A CA 1
ATOM 1223 C C . ILE A 1 158 ? -15.210 6.122 16.518 1.00 15.52 167 ILE A C 1
ATOM 1224 O O . ILE A 1 158 ? -14.407 5.502 17.227 1.00 15.83 167 ILE A O 1
ATOM 1229 N N . THR A 1 159 ? -15.514 5.776 15.240 1.00 14.08 168 THR A N 1
ATOM 1230 C CA . THR A 1 159 ? -14.868 4.622 14.588 1.00 14.00 168 THR A CA 1
ATOM 1231 C C . THR A 1 159 ? -13.382 4.929 14.441 1.00 18.20 168 THR A C 1
ATOM 1232 O O . THR A 1 159 ? -13.051 6.024 13.966 1.00 14.74 168 THR A O 1
ATOM 1236 N N . ASN A 1 160 ? -12.501 3.979 14.849 1.00 15.53 169 ASN A N 1
ATOM 1237 C CA . ASN A 1 160 ? -11.022 4.169 14.846 1.00 15.40 169 ASN A CA 1
ATOM 1238 C C . ASN A 1 160 ? -10.601 5.280 15.810 1.00 19.83 169 ASN A C 1
ATOM 1239 O O . ASN A 1 160 ? -9.488 5.795 15.702 1.00 20.59 169 ASN A O 1
ATOM 1244 N N . GLY A 1 161 ? -11.470 5.592 16.771 1.00 17.61 170 GLY A N 1
ATOM 1245 C CA . GLY A 1 161 ? -11.247 6.664 17.743 1.00 17.93 170 GLY A CA 1
ATOM 1246 C C . GLY A 1 161 ? -9.938 6.529 18.486 1.00 21.00 170 GLY A C 1
ATOM 1247 O O . GLY A 1 161 ? -9.282 7.528 18.792 1.00 21.09 170 GLY A O 1
ATOM 1248 N N . GLY A 1 162 ? -9.562 5.300 18.807 1.00 19.34 171 GLY A N 1
ATOM 1249 C CA . GLY A 1 162 ? -8.329 5.110 19.562 1.00 20.08 171 GLY A CA 1
ATOM 1250 C C . GLY A 1 162 ? -7.144 4.679 18.737 1.00 22.82 171 GLY A C 1
ATOM 1251 O O . GLY A 1 162 ? -6.096 4.360 19.291 1.00 21.91 171 GLY A O 1
ATOM 1252 N N . LYS A 1 163 ? -7.296 4.680 17.415 1.00 18.25 172 LYS A N 1
ATOM 1253 C CA . LYS A 1 163 ? -6.264 4.207 16.489 1.00 19.35 172 LYS A CA 1
ATOM 1254 C C . LYS A 1 163 ? -5.847 5.280 15.495 1.00 21.57 172 LYS A C 1
ATOM 1255 O O . LYS A 1 163 ? -4.885 5.077 14.748 1.00 21.82 172 LYS A O 1
ATOM 1261 N N . ALA A 1 164 ? -6.588 6.392 15.455 1.00 18.08 173 ALA A N 1
ATOM 1262 C CA . ALA A 1 164 ? -6.397 7.460 14.481 1.00 17.67 173 ALA A CA 1
ATOM 1263 C C . ALA A 1 164 ? -5.110 8.254 14.671 1.00 19.30 173 ALA A C 1
ATOM 1264 O O . ALA A 1 164 ? -4.733 8.580 15.793 1.00 18.57 173 ALA A O 1
ATOM 1266 N N . ASN A 1 165 ? -4.492 8.629 13.543 1.00 16.60 174 ASN A N 1
ATOM 1267 C CA . ASN A 1 165 ? -3.323 9.501 13.541 1.00 16.88 174 ASN A CA 1
ATOM 1268 C C . ASN A 1 165 ? -3.809 10.968 13.598 1.00 18.39 174 ASN A C 1
ATOM 1269 O O . ASN A 1 165 ? -3.135 11.853 14.146 1.00 18.07 174 ASN A O 1
ATOM 1274 N N . TRP A 1 166 ? -5.010 11.198 13.053 1.00 15.50 175 TRP A N 1
ATOM 1275 C CA . TRP A 1 166 ? -5.639 12.530 13.020 1.00 15.45 175 TRP A CA 1
ATOM 1276 C C . TRP A 1 166 ? -7.141 12.357 12.853 1.00 16.89 175 TRP A C 1
ATOM 1277 O O . TRP A 1 166 ? -7.604 11.303 12.415 1.00 15.05 175 TRP A O 1
ATOM 1288 N N . TYR A 1 167 ? -7.884 13.391 13.171 1.00 15.54 176 TYR A N 1
ATOM 1289 C CA . TYR A 1 167 ? -9.337 13.398 13.100 1.00 14.52 176 TYR A CA 1
ATOM 1290 C C . TYR A 1 167 ? -9.841 14.544 12.267 1.00 17.43 176 TYR A C 1
ATOM 1291 O O . TYR A 1 167 ? -9.285 15.628 12.288 1.00 17.57 176 TYR A O 1
ATOM 1300 N N . PHE A 1 168 ? -10.973 14.333 11.612 1.00 14.60 177 PHE A N 1
ATOM 1301 C CA . PHE A 1 168 ? -11.760 15.421 11.093 1.00 16.07 177 PHE A CA 1
ATOM 1302 C C . PHE A 1 168 ? -12.661 15.729 12.302 1.00 18.83 177 PHE A C 1
ATOM 1303 O O . PHE A 1 168 ? -13.248 14.806 12.868 1.00 18.51 177 PHE A O 1
ATOM 1311 N N . LEU A 1 169 ? -12.808 16.999 12.683 1.00 17.10 178 LEU A N 1
ATOM 1312 C CA . LEU A 1 169 ? -13.645 17.322 13.833 1.00 17.42 178 LEU A CA 1
ATOM 1313 C C . LEU A 1 169 ? -14.606 18.437 13.459 1.00 20.17 178 LEU A C 1
ATOM 1314 O O . LEU A 1 169 ? -14.181 19.428 12.884 1.00 18.18 178 LEU A O 1
ATOM 1319 N N . LEU A 1 170 ? -15.876 18.297 13.848 1.00 16.61 179 LEU A N 1
ATOM 1320 C CA . LEU A 1 170 ? -16.849 19.375 13.624 1.00 16.85 179 LEU A CA 1
ATOM 1321 C C . LEU A 1 170 ? -17.174 20.001 14.993 1.00 19.13 179 LEU A C 1
ATOM 1322 O O . LEU A 1 170 ? -17.552 19.276 15.922 1.00 19.91 179 LEU A O 1
ATOM 1327 N N . ALA A 1 171 ? -17.078 21.333 15.098 1.00 17.78 180 ALA A N 1
ATOM 1328 C CA . ALA A 1 171 ? -17.340 22.034 16.347 1.00 18.05 180 ALA A CA 1
ATOM 1329 C C . ALA A 1 171 ? -18.127 23.311 16.099 1.00 22.32 180 ALA A C 1
ATOM 1330 O O . ALA A 1 171 ? -18.095 23.860 14.995 1.00 20.49 180 ALA A O 1
ATOM 1332 N N . ARG A 1 172 ? -18.880 23.740 17.123 1.00 18.91 181 ARG A N 1
ATOM 1333 C CA . ARG A 1 172 ? -19.640 24.976 17.049 1.00 19.19 181 ARG A CA 1
ATOM 1334 C C . ARG A 1 172 ? -18.699 26.164 17.294 1.00 24.74 181 ARG A C 1
ATOM 1335 O O . ARG A 1 172 ? -18.136 26.283 18.382 1.00 23.90 181 ARG A O 1
ATOM 1343 N N . SER A 1 173 ? -18.542 27.036 16.287 1.00 22.17 182 SER A N 1
ATOM 1344 C CA . SER A 1 173 ? -17.641 28.201 16.355 1.00 23.66 182 SER A CA 1
ATOM 1345 C C . SER A 1 173 ? -18.371 29.519 16.608 1.00 30.14 182 SER A C 1
ATOM 1346 O O . SER A 1 173 ? -17.731 30.531 16.975 1.00 30.37 182 SER A O 1
ATOM 1349 N N . ASP A 1 174 ? -19.702 29.535 16.395 1.00 27.35 183 ASP A N 1
ATOM 1350 C CA . ASP A 1 174 ? -20.482 30.761 16.628 1.00 29.51 183 ASP A CA 1
ATOM 1351 C C . ASP A 1 174 ? -21.268 30.597 17.946 1.00 38.98 183 ASP A C 1
ATOM 1352 O O . ASP A 1 174 ? -22.178 29.764 18.013 1.00 39.04 183 ASP A O 1
ATOM 1357 N N . PRO A 1 175 ? -20.930 31.388 18.996 1.00 42.72 184 PRO A N 1
ATOM 1358 C CA . PRO A 1 175 ? -21.640 31.261 20.287 1.00 44.66 184 PRO A CA 1
ATOM 1359 C C . PRO A 1 175 ? -23.090 31.758 20.285 1.00 52.27 184 PRO A C 1
ATOM 1360 O O . PRO A 1 175 ? -23.859 31.379 21.175 1.00 53.68 184 PRO A O 1
ATOM 1364 N N . ASP A 1 176 ? -23.461 32.591 19.287 1.00 48.72 185 ASP A N 1
ATOM 1365 C CA . ASP A 1 176 ? -24.811 33.131 19.115 1.00 48.92 185 ASP A CA 1
ATOM 1366 C C . ASP A 1 176 ? -25.810 31.976 18.898 1.00 53.99 185 ASP A C 1
ATOM 1367 O O . ASP A 1 176 ? -25.689 31.267 17.903 1.00 51.09 185 ASP A O 1
ATOM 1372 N N . PRO A 1 177 ? -26.820 31.796 19.792 1.00 54.66 186 PRO A N 1
ATOM 1373 C CA . PRO A 1 177 ? -27.780 30.683 19.616 1.00 54.25 186 PRO A CA 1
ATOM 1374 C C . PRO A 1 177 ? -28.703 30.809 18.406 1.00 57.95 186 PRO A C 1
ATOM 1375 O O . PRO A 1 177 ? -29.303 29.819 17.994 1.00 58.48 186 PRO A O 1
ATOM 1379 N N . LYS A 1 178 ? -28.801 32.009 17.830 1.00 54.37 187 LYS A N 1
ATOM 1380 C CA . LYS A 1 178 ? -29.634 32.282 16.657 1.00 53.96 187 LYS A CA 1
ATOM 1381 C C . LYS A 1 178 ? -28.849 32.089 15.341 1.00 52.47 187 LYS A C 1
ATOM 1382 O O . LYS A 1 178 ? -29.416 32.261 14.256 1.00 52.77 187 LYS A O 1
ATOM 1388 N N . ALA A 1 179 ? -27.541 31.732 15.430 1.00 44.16 188 ALA A N 1
ATOM 1389 C CA . ALA A 1 179 ? -26.730 31.536 14.226 1.00 41.54 188 ALA A CA 1
ATOM 1390 C C . ALA A 1 179 ? -27.243 30.327 13.430 1.00 40.94 188 ALA A C 1
ATOM 1391 O O . ALA A 1 179 ? -27.432 29.258 14.012 1.00 39.61 188 ALA A O 1
ATOM 1393 N N . PRO A 1 180 ? -27.525 30.496 12.116 1.00 36.44 189 PRO A N 1
ATOM 1394 C CA . PRO A 1 180 ? -28.006 29.356 11.322 1.00 36.16 189 PRO A CA 1
ATOM 1395 C C . PRO A 1 180 ? -26.929 28.296 11.178 1.00 36.91 189 PRO A C 1
ATOM 1396 O O . PRO A 1 180 ? -25.732 28.612 11.264 1.00 33.65 189 PRO A O 1
ATOM 1400 N N . ALA A 1 181 ? -27.353 27.041 10.953 1.00 33.17 190 ALA A N 1
ATOM 1401 C CA . ALA A 1 181 ? -26.449 25.898 10.813 1.00 31.51 190 ALA A CA 1
ATOM 1402 C C . ALA A 1 181 ? -25.346 26.121 9.766 1.00 32.94 190 ALA A C 1
ATOM 1403 O O . ALA A 1 181 ? -24.205 25.731 10.013 1.00 31.31 190 ALA A O 1
ATOM 1405 N N . ASN A 1 182 ? -25.658 26.827 8.655 1.00 28.88 191 ASN A N 1
ATOM 1406 C CA . ASN A 1 182 ? -24.677 27.076 7.599 1.00 28.94 191 ASN A CA 1
ATOM 1407 C C . ASN A 1 182 ? -23.582 28.102 7.954 1.00 35.67 191 ASN A C 1
ATOM 1408 O O . ASN A 1 182 ? -22.665 28.312 7.156 1.00 37.95 191 ASN A O 1
ATOM 1413 N N . LYS A 1 183 ? -23.670 28.743 9.133 1.00 29.27 192 LYS A N 1
ATOM 1414 C CA . LYS A 1 183 ? -22.643 29.684 9.574 1.00 27.72 192 LYS A CA 1
ATOM 1415 C C . LYS A 1 183 ? -22.056 29.344 10.954 1.00 30.15 192 LYS A C 1
ATOM 1416 O O . LYS A 1 183 ? -21.055 29.944 11.353 1.00 28.43 192 LYS A O 1
ATOM 1422 N N . ALA A 1 184 ? -22.698 28.433 11.702 1.00 25.35 193 ALA A N 1
ATOM 1423 C CA . ALA A 1 184 ? -22.357 28.159 13.103 1.00 23.83 193 ALA A CA 1
ATOM 1424 C C . ALA A 1 184 ? -21.212 27.224 13.393 1.00 24.24 193 ALA A C 1
ATOM 1425 O O . ALA A 1 184 ? -20.726 27.224 14.529 1.00 21.92 193 ALA A O 1
ATOM 1427 N N . PHE A 1 185 ? -20.809 26.395 12.420 1.00 20.87 194 PHE A N 1
ATOM 1428 C CA . PHE A 1 185 ? -19.826 25.346 12.669 1.00 19.37 194 PHE A CA 1
ATOM 1429 C C . PHE A 1 185 ? -18.566 25.471 11.861 1.00 22.95 194 PHE A C 1
ATOM 1430 O O . PHE A 1 185 ? -18.584 26.030 10.766 1.00 22.77 194 PHE A O 1
ATOM 1438 N N . THR A 1 186 ? -17.487 24.920 12.389 1.00 20.21 195 THR A N 1
ATOM 1439 C CA . THR A 1 186 ? -16.202 24.908 11.689 1.00 20.33 195 THR A CA 1
ATOM 1440 C C . THR A 1 186 ? -15.651 23.474 11.704 1.00 22.15 195 THR A C 1
ATOM 1441 O O . THR A 1 186 ? -15.738 22.797 12.733 1.00 20.28 195 THR A O 1
ATOM 1445 N N . GLY A 1 187 ? -15.091 23.049 10.568 1.00 18.56 196 GLY A N 1
ATOM 1446 C CA . GLY A 1 187 ? -14.486 21.725 10.419 1.00 18.36 196 GLY A CA 1
ATOM 1447 C C . GLY A 1 187 ? -12.981 21.843 10.509 1.00 21.24 196 GLY A C 1
ATOM 1448 O O . GLY A 1 187 ? -12.403 22.765 9.920 1.00 20.75 196 GLY A O 1
ATOM 1449 N N . PHE A 1 188 ? -12.341 20.922 11.252 1.00 16.71 197 PHE A N 1
ATOM 1450 C CA . PHE A 1 188 ? -10.893 20.986 11.496 1.00 16.43 197 PHE A CA 1
ATOM 1451 C C . PHE A 1 188 ? -10.241 19.673 11.225 1.00 19.12 197 PHE A C 1
ATOM 1452 O O . PHE A 1 188 ? -10.876 18.627 11.371 1.00 19.33 197 PHE A O 1
ATOM 1460 N N . ILE A 1 189 ? -8.934 19.724 10.942 1.00 17.78 198 ILE A N 1
ATOM 1461 C CA . ILE A 1 189 ? -8.090 18.527 10.911 1.00 17.28 198 ILE A CA 1
ATOM 1462 C C . ILE A 1 189 ? -7.351 18.642 12.257 1.00 20.10 198 ILE A C 1
ATOM 1463 O O . ILE A 1 189 ? -6.735 19.679 12.545 1.00 19.57 198 ILE A O 1
ATOM 1468 N N . VAL A 1 190 ? -7.429 17.608 13.093 1.00 18.20 199 VAL A N 1
ATOM 1469 C CA . VAL A 1 190 ? -6.791 17.676 14.414 1.00 18.12 199 VAL A CA 1
ATOM 1470 C C . VAL A 1 190 ? -5.832 16.495 14.544 1.00 20.55 199 VAL A C 1
ATOM 1471 O O . VAL A 1 190 ? -6.288 15.345 14.515 1.00 19.35 199 VAL A O 1
ATOM 1475 N N . GLU A 1 191 ? -4.526 16.770 14.747 1.00 18.05 200 GLU A N 1
ATOM 1476 C CA . GLU A 1 191 ? -3.556 15.686 14.991 1.00 17.39 200 GLU A CA 1
ATOM 1477 C C . GLU A 1 191 ? -3.933 14.967 16.302 1.00 19.82 200 GLU A C 1
ATOM 1478 O O . GLU A 1 191 ? -4.236 15.619 17.300 1.00 20.69 200 GLU A O 1
ATOM 1484 N N . ALA A 1 192 ? -3.937 13.635 16.301 1.00 17.53 201 ALA A N 1
ATOM 1485 C CA . ALA A 1 192 ? -4.348 12.874 17.487 1.00 19.53 201 ALA A CA 1
ATOM 1486 C C . ALA A 1 192 ? -3.439 13.019 18.687 1.00 23.72 201 ALA A C 1
ATOM 1487 O O . ALA A 1 192 ? -3.905 12.819 19.812 1.00 24.16 201 ALA A O 1
ATOM 1489 N N . ASP A 1 193 ? -2.186 13.391 18.466 1.00 22.25 202 ASP A N 1
ATOM 1490 C CA . ASP A 1 193 ? -1.192 13.549 19.545 1.00 24.13 202 ASP A CA 1
ATOM 1491 C C . ASP A 1 193 ? -1.258 14.942 20.203 1.00 26.67 202 ASP A C 1
ATOM 1492 O O . ASP A 1 193 ? -0.410 15.270 21.043 1.00 27.37 202 ASP A O 1
ATOM 1497 N N . THR A 1 194 ? -2.274 15.751 19.855 1.00 21.35 203 THR A N 1
ATOM 1498 C CA . THR A 1 194 ? -2.407 17.100 20.444 1.00 19.27 203 THR A CA 1
ATOM 1499 C C . THR A 1 194 ? -2.734 16.989 21.942 1.00 21.76 203 THR A C 1
ATOM 1500 O O . THR A 1 194 ? -3.696 16.294 22.284 1.00 20.71 203 THR A O 1
ATOM 1504 N N . PRO A 1 195 ? -1.985 17.700 22.824 1.00 20.63 204 PRO A N 1
ATOM 1505 C CA . PRO A 1 195 ? -2.326 17.698 24.254 1.00 20.12 204 PRO A CA 1
ATOM 1506 C C . PRO A 1 195 ? -3.765 18.153 24.476 1.00 21.75 204 PRO A C 1
ATOM 1507 O O . PRO A 1 195 ? -4.224 19.086 23.823 1.00 20.33 204 PRO A O 1
ATOM 1511 N N . GLY A 1 196 ? -4.474 17.441 25.334 1.00 19.00 205 GLY A N 1
ATOM 1512 C CA . GLY A 1 196 ? -5.865 17.756 25.639 1.00 18.91 205 GLY A CA 1
ATOM 1513 C C . GLY A 1 196 ? -6.862 16.799 25.027 1.00 18.45 205 GLY A C 1
ATOM 1514 O O . GLY A 1 196 ? -8.054 16.913 25.297 1.00 17.51 205 GLY A O 1
ATOM 1515 N N . ILE A 1 197 ? -6.410 15.878 24.167 1.00 15.31 206 ILE A N 1
ATOM 1516 C CA . ILE A 1 197 ? -7.272 14.837 23.603 1.00 13.80 206 ILE A CA 1
ATOM 1517 C C . ILE A 1 197 ? -7.111 13.595 24.470 1.00 20.45 206 ILE A C 1
ATOM 1518 O O . ILE A 1 197 ? -5.996 13.028 24.559 1.00 19.95 206 ILE A O 1
ATOM 1523 N N . GLN A 1 198 ? -8.225 13.158 25.081 1.00 18.00 207 GLN A N 1
ATOM 1524 C CA . GLN A 1 198 ? -8.222 11.954 25.918 1.00 17.95 207 GLN A CA 1
ATOM 1525 C C . GLN A 1 198 ? -9.170 10.940 25.306 1.00 20.60 207 GLN A C 1
ATOM 1526 O O . GLN A 1 198 ? -10.368 11.196 25.156 1.00 20.10 207 GLN A O 1
ATOM 1532 N N . ILE A 1 199 ? -8.624 9.779 24.971 1.00 17.75 208 ILE A N 1
ATOM 1533 C CA . ILE A 1 199 ? -9.404 8.705 24.354 1.00 19.13 208 ILE A CA 1
ATOM 1534 C C . ILE A 1 199 ? -10.003 7.831 25.440 1.00 21.86 208 ILE A C 1
ATOM 1535 O O . ILE A 1 199 ? -9.282 7.400 26.358 1.00 20.80 208 ILE A O 1
ATOM 1540 N N . GLY A 1 200 ? -11.299 7.554 25.317 1.00 19.12 209 GLY A N 1
ATOM 1541 C CA . GLY A 1 200 ? -12.006 6.696 26.269 1.00 19.89 209 GLY A CA 1
ATOM 1542 C C . GLY A 1 200 ? -11.729 5.225 26.029 1.00 22.09 209 GLY A C 1
ATOM 1543 O O . GLY A 1 200 ? -10.911 4.856 25.171 1.00 20.28 209 GLY A O 1
ATOM 1544 N N . ARG A 1 201 ? -12.392 4.378 26.810 1.00 19.28 210 ARG A N 1
ATOM 1545 C CA . ARG A 1 201 ? -12.315 2.905 26.720 1.00 20.14 210 ARG A CA 1
ATOM 1546 C C . ARG A 1 201 ? -12.891 2.431 25.371 1.00 22.28 210 ARG A C 1
ATOM 1547 O O . ARG A 1 201 ? -13.690 3.129 24.757 1.00 21.72 210 ARG A O 1
ATOM 1555 N N . LYS A 1 202 ? -12.544 1.217 24.962 1.00 19.66 211 LYS A N 1
ATOM 1556 C CA . LYS A 1 202 ? -13.160 0.600 23.801 1.00 19.71 211 LYS A CA 1
ATOM 1557 C C . LYS A 1 202 ? -14.610 0.312 24.202 1.00 20.32 211 LYS A C 1
ATOM 1558 O O . LYS A 1 202 ? -14.870 -0.336 25.218 1.00 19.96 211 LYS A O 1
ATOM 1564 N N . GLU A 1 203 ? -15.547 0.785 23.402 1.00 16.94 212 GLU A N 1
ATOM 1565 C CA . GLU A 1 203 ? -16.967 0.522 23.684 1.00 16.97 212 GLU A CA 1
ATOM 1566 C C . GLU A 1 203 ? -17.302 -0.904 23.251 1.00 20.68 212 GLU A C 1
ATOM 1567 O O . GLU A 1 203 ? -16.805 -1.372 22.220 1.00 20.63 212 GLU A O 1
ATOM 1573 N N . LEU A 1 204 ? -18.125 -1.594 24.039 1.00 17.28 213 LEU A N 1
ATOM 1574 C CA . LEU A 1 204 ? -18.477 -2.998 23.759 1.00 16.60 213 LEU A CA 1
ATOM 1575 C C . LEU A 1 204 ? -19.898 -3.004 23.206 1.00 18.48 213 LEU A C 1
ATOM 1576 O O . LEU A 1 204 ? -20.834 -2.720 23.938 1.00 17.85 213 LEU A O 1
ATOM 1581 N N . ASN A 1 205 ? -20.031 -3.201 21.878 1.00 16.45 214 ASN A N 1
ATOM 1582 C CA . ASN A 1 205 ? -21.321 -3.135 21.195 1.00 16.03 214 ASN A CA 1
ATOM 1583 C C . ASN A 1 205 ? -21.807 -4.508 20.803 1.00 17.39 214 ASN A C 1
ATOM 1584 O O . ASN A 1 205 ? -21.077 -5.478 20.936 1.00 18.38 214 ASN A O 1
ATOM 1589 N N . MET A 1 206 ? -23.067 -4.599 20.346 1.00 14.38 215 MET A N 1
ATOM 1590 C CA . MET A 1 206 ? -23.628 -5.900 19.994 1.00 14.62 215 MET A CA 1
ATOM 1591 C C . MET A 1 206 ? -22.893 -6.554 18.812 1.00 18.04 215 MET A C 1
ATOM 1592 O O . MET A 1 206 ? -22.702 -7.770 18.805 1.00 18.45 215 MET A O 1
ATOM 1597 N N . GLY A 1 207 ? -22.565 -5.746 17.817 1.00 17.22 216 GLY A N 1
ATOM 1598 C CA . GLY A 1 207 ? -21.950 -6.188 16.568 1.00 17.27 216 GLY A CA 1
ATOM 1599 C C . GLY A 1 207 ? -20.736 -5.375 16.179 1.00 18.87 216 GLY A C 1
ATOM 1600 O O . GLY A 1 207 ? -20.347 -4.434 16.884 1.00 17.44 216 GLY A O 1
ATOM 1601 N N . GLN A 1 208 ? -20.133 -5.749 15.031 1.00 18.10 217 GLN A N 1
ATOM 1602 C CA . GLN A 1 208 ? -18.858 -5.210 14.505 1.00 18.08 217 GLN A CA 1
ATOM 1603 C C . GLN A 1 208 ? -17.855 -5.093 15.653 1.00 20.72 217 GLN A C 1
ATOM 1604 O O . GLN A 1 208 ? -17.226 -4.060 15.854 1.00 19.74 217 GLN A O 1
ATOM 1610 N N . ARG A 1 209 ? -17.753 -6.179 16.443 1.00 17.74 218 ARG A N 1
ATOM 1611 C CA . ARG A 1 209 ? -17.010 -6.149 17.705 1.00 17.74 218 ARG A CA 1
ATOM 1612 C C . ARG A 1 209 ? -15.520 -5.910 17.597 1.00 21.88 218 ARG A C 1
ATOM 1613 O O . ARG A 1 209 ? -14.926 -5.393 18.553 1.00 21.30 218 ARG A O 1
ATOM 1621 N N . CYS A 1 210 ? -14.923 -6.245 16.450 1.00 18.20 219 CYS A N 1
ATOM 1622 C CA . CYS A 1 210 ? -13.479 -6.002 16.306 1.00 18.45 219 CYS A CA 1
ATOM 1623 C C . CYS A 1 210 ? -13.172 -4.571 15.856 1.00 22.03 219 CYS A C 1
ATOM 1624 O O . CYS A 1 210 ? -12.021 -4.150 15.932 1.00 19.92 219 CYS A O 1
ATOM 1627 N N . SER A 1 211 ? -14.196 -3.814 15.394 1.00 19.61 220 SER A N 1
ATOM 1628 C CA . SER A 1 211 ? -14.007 -2.406 15.031 1.00 19.00 220 SER A CA 1
ATOM 1629 C C . SER A 1 211 ? -13.739 -1.632 16.324 1.00 23.83 220 SER A C 1
ATOM 1630 O O . SER A 1 211 ? -14.242 -2.000 17.398 1.00 24.56 220 SER A O 1
ATOM 1633 N N . ASP A 1 212 ? -12.907 -0.613 16.235 1.00 19.73 221 ASP A N 1
ATOM 1634 C CA . ASP A 1 212 ? -12.596 0.225 17.386 1.00 17.64 221 ASP A CA 1
ATOM 1635 C C . ASP A 1 212 ? -13.577 1.373 17.460 1.00 20.87 221 ASP A C 1
ATOM 1636 O O . ASP A 1 212 ? -13.754 2.081 16.467 1.00 21.66 221 ASP A O 1
ATOM 1641 N N . THR A 1 213 ? -14.312 1.506 18.584 1.00 16.38 222 THR A N 1
ATOM 1642 C CA . THR A 1 213 ? -15.285 2.600 18.713 1.00 15.80 222 THR A CA 1
ATOM 1643 C C . THR A 1 213 ? -15.084 3.210 20.072 1.00 19.19 222 THR A C 1
ATOM 1644 O O . THR A 1 213 ? -15.142 2.490 21.078 1.00 17.84 222 THR A O 1
ATOM 1648 N N . ARG A 1 214 ? -14.880 4.536 20.132 1.00 16.76 223 ARG A N 1
ATOM 1649 C CA . ARG A 1 214 ? -14.616 5.153 21.410 1.00 17.38 223 ARG A CA 1
ATOM 1650 C C . ARG A 1 214 ? -15.163 6.546 21.552 1.00 19.53 223 ARG A C 1
ATOM 1651 O O . ARG A 1 214 ? -15.281 7.276 20.565 1.00 19.99 223 ARG A O 1
ATOM 1659 N N . GLY A 1 215 ? -15.329 6.949 22.808 1.00 16.55 224 GLY A N 1
ATOM 1660 C CA . GLY A 1 215 ? -15.628 8.337 23.130 1.00 17.79 224 GLY A CA 1
ATOM 1661 C C . GLY A 1 215 ? -14.304 9.084 23.221 1.00 21.36 224 GLY A C 1
ATOM 1662 O O . GLY A 1 215 ? -13.249 8.498 23.506 1.00 19.87 224 GLY A O 1
ATOM 1663 N N . ILE A 1 216 ? -14.319 10.374 22.932 1.00 15.54 225 ILE A N 1
ATOM 1664 C CA . ILE A 1 216 ? -13.092 11.170 22.972 1.00 15.81 225 ILE A CA 1
ATOM 1665 C C . ILE A 1 216 ? -13.437 12.502 23.614 1.00 18.79 225 ILE A C 1
ATOM 1666 O O . ILE A 1 216 ? -14.400 13.137 23.200 1.00 20.37 225 ILE A O 1
ATOM 1671 N N . VAL A 1 217 ? -12.621 12.947 24.551 1.00 16.92 226 VAL A N 1
ATOM 1672 C CA . VAL A 1 217 ? -12.810 14.252 25.181 1.00 16.75 226 VAL A CA 1
ATOM 1673 C C . VAL A 1 217 ? -11.760 15.170 24.610 1.00 21.59 226 VAL A C 1
ATOM 1674 O O . VAL A 1 217 ? -10.573 14.825 24.558 1.00 21.66 226 VAL A O 1
ATOM 1678 N N . PHE A 1 218 ? -12.186 16.392 24.249 1.00 18.43 227 PHE A N 1
ATOM 1679 C CA . PHE A 1 218 ? -11.271 17.452 23.820 1.00 17.36 227 PHE A CA 1
ATOM 1680 C C . PHE A 1 218 ? -11.341 18.508 24.887 1.00 21.47 227 PHE A C 1
ATOM 1681 O O . PHE A 1 218 ? -12.409 19.063 25.125 1.00 20.82 227 PHE A O 1
ATOM 1689 N N . GLU A 1 219 ? -10.231 18.723 25.603 1.00 17.73 228 GLU A N 1
ATOM 1690 C CA . GLU A 1 219 ? -10.169 19.667 26.709 1.00 19.43 228 GLU A CA 1
ATOM 1691 C C . GLU A 1 219 ? -9.058 20.663 26.447 1.00 23.20 228 GLU A C 1
ATOM 1692 O O . GLU A 1 219 ? -7.865 20.329 26.492 1.00 20.81 228 GLU A O 1
ATOM 1698 N N . ASP A 1 220 ? -9.463 21.891 26.115 1.00 19.82 229 ASP A N 1
ATOM 1699 C CA . ASP A 1 220 ? -8.584 23.005 25.777 1.00 19.97 229 ASP A CA 1
ATOM 1700 C C . ASP A 1 220 ? -7.565 22.615 24.697 1.00 22.98 229 ASP A C 1
ATOM 1701 O O . ASP A 1 220 ? -6.358 22.901 24.803 1.00 23.53 229 ASP A O 1
ATOM 1706 N N . VAL A 1 221 ? -8.053 21.890 23.700 1.00 17.57 230 VAL A N 1
ATOM 1707 C CA . VAL A 1 221 ? -7.224 21.411 22.600 1.00 17.17 230 VAL A CA 1
ATOM 1708 C C . VAL A 1 221 ? -6.955 22.573 21.630 1.00 20.29 230 VAL A C 1
ATOM 1709 O O . VAL A 1 221 ? -7.898 23.133 21.074 1.00 20.82 230 VAL A O 1
ATOM 1713 N N . LYS A 1 222 ? -5.678 22.894 21.398 1.00 19.13 231 LYS A N 1
ATOM 1714 C CA . LYS A 1 222 ? -5.281 23.984 20.505 1.00 20.13 231 LYS A CA 1
ATOM 1715 C C . LYS A 1 222 ? -5.143 23.461 19.078 1.00 23.13 231 LYS A C 1
ATOM 1716 O O . LYS A 1 222 ? -4.417 22.496 18.839 1.00 23.04 231 LYS A O 1
ATOM 1722 N N . VAL A 1 223 ? -5.878 24.049 18.139 1.00 19.72 232 VAL A N 1
ATOM 1723 C CA . VAL A 1 223 ? -5.835 23.639 16.724 1.00 19.28 232 VAL A CA 1
ATOM 1724 C C . VAL A 1 223 ? -5.403 24.854 15.904 1.00 24.66 232 VAL A C 1
ATOM 1725 O O . VAL A 1 223 ? -6.076 25.884 15.969 1.00 23.32 232 VAL A O 1
ATOM 1729 N N . PRO A 1 224 ? -4.310 24.746 15.111 1.00 22.55 233 PRO A N 1
ATOM 1730 C CA . PRO A 1 224 ? -3.868 25.916 14.321 1.00 23.32 233 PRO A CA 1
ATOM 1731 C C . PRO A 1 224 ? -4.870 26.294 13.250 1.00 25.61 233 PRO A C 1
ATOM 1732 O O . PRO A 1 224 ? -5.528 25.425 12.689 1.00 22.61 233 PRO A O 1
ATOM 1736 N N . LYS A 1 225 ? -4.984 27.594 12.946 1.00 24.39 234 LYS A N 1
ATOM 1737 C CA . LYS A 1 225 ? -5.928 28.061 11.933 1.00 26.06 234 LYS A CA 1
ATOM 1738 C C . LYS A 1 225 ? -5.669 27.431 10.550 1.00 28.76 234 LYS A C 1
ATOM 1739 O O . LYS A 1 225 ? -6.615 27.276 9.778 1.00 28.91 234 LYS A O 1
ATOM 1745 N N . GLU A 1 226 ? -4.415 27.040 10.252 1.00 24.29 235 GLU A N 1
ATOM 1746 C CA . GLU A 1 226 ? -4.053 26.390 8.973 1.00 25.38 235 GLU A CA 1
ATOM 1747 C C . GLU A 1 226 ? -4.766 25.023 8.829 1.00 25.48 235 GLU A C 1
ATOM 1748 O O . GLU A 1 226 ? -4.796 24.454 7.737 1.00 25.37 235 GLU A O 1
ATOM 1754 N N . ASN A 1 227 ? -5.302 24.487 9.945 1.00 20.48 236 ASN A N 1
ATOM 1755 C CA . ASN A 1 227 ? -6.008 23.192 9.921 1.00 19.15 236 ASN A CA 1
ATOM 1756 C C . ASN A 1 227 ? -7.530 23.312 9.742 1.00 21.86 236 ASN A C 1
ATOM 1757 O O . ASN A 1 227 ? -8.252 22.313 9.829 1.00 20.79 236 ASN A O 1
ATOM 1762 N N . VAL A 1 228 ? -8.017 24.528 9.484 1.00 19.38 237 VAL A N 1
ATOM 1763 C CA . VAL A 1 228 ? -9.429 24.755 9.244 1.00 18.09 237 VAL A CA 1
ATOM 1764 C C . VAL A 1 228 ? -9.752 24.404 7.800 1.00 21.27 237 VAL A C 1
ATOM 1765 O O . VAL A 1 228 ? -9.037 24.843 6.882 1.00 21.92 237 VAL A O 1
ATOM 1769 N N . LEU A 1 229 ? -10.858 23.659 7.594 1.00 18.59 238 LEU A N 1
ATOM 1770 C CA . LEU A 1 229 ? -11.301 23.330 6.246 1.00 19.25 238 LEU A CA 1
ATOM 1771 C C . LEU A 1 229 ? -12.173 24.453 5.686 1.00 24.21 238 LEU A C 1
ATOM 1772 O O . LEU A 1 229 ? -13.258 24.731 6.204 1.00 22.93 238 LEU A O 1
ATOM 1777 N N . ILE A 1 230 ? -11.675 25.118 4.627 1.00 23.87 239 ILE A N 1
ATOM 1778 C CA . ILE A 1 230 ? -12.333 26.236 3.922 1.00 24.93 239 ILE A CA 1
ATOM 1779 C C . ILE A 1 230 ? -12.275 27.526 4.725 1.00 28.49 239 ILE A C 1
ATOM 1780 O O . ILE A 1 230 ? -11.680 28.496 4.276 1.00 28.91 239 ILE A O 1
ATOM 1785 N N . GLY A 1 231 ? -12.912 27.528 5.891 1.00 25.49 240 GLY A N 1
ATOM 1786 C CA . GLY A 1 231 ? -12.909 28.704 6.750 1.00 25.62 240 GLY A CA 1
ATOM 1787 C C . GLY A 1 231 ? -13.894 28.594 7.883 1.00 27.18 240 GLY A C 1
ATOM 1788 O O . GLY A 1 231 ? -14.642 27.615 7.975 1.00 24.39 240 GLY A O 1
ATOM 1789 N N . ASP A 1 232 ? -13.897 29.621 8.749 1.00 24.93 241 ASP A N 1
ATOM 1790 C CA . ASP A 1 232 ? -14.801 29.690 9.887 1.00 25.34 241 ASP A CA 1
ATOM 1791 C C . ASP A 1 232 ? -16.241 29.665 9.369 1.00 26.42 241 ASP A C 1
ATOM 1792 O O . ASP A 1 232 ? -16.589 30.415 8.452 1.00 26.40 241 ASP A O 1
ATOM 1797 N N . GLY A 1 233 ? -17.060 28.778 9.930 1.00 22.26 242 GLY A N 1
ATOM 1798 C CA . GLY A 1 233 ? -18.467 28.696 9.551 1.00 22.07 242 GLY A CA 1
ATOM 1799 C C . GLY A 1 233 ? -18.824 27.790 8.399 1.00 27.57 242 GLY A C 1
ATOM 1800 O O . GLY A 1 233 ? -20.017 27.535 8.178 1.00 28.05 242 GLY A O 1
ATOM 1801 N N . ALA A 1 234 ? -17.814 27.227 7.706 1.00 24.99 243 ALA A N 1
ATOM 1802 C CA . ALA A 1 234 ? -18.062 26.320 6.570 1.00 25.10 243 ALA A CA 1
ATOM 1803 C C . ALA A 1 234 ? -18.215 24.856 6.974 1.00 24.63 243 ALA A C 1
ATOM 1804 O O . ALA A 1 234 ? -18.360 23.998 6.111 1.00 24.72 243 ALA A O 1
ATOM 1806 N N . GLY A 1 235 ? -18.157 24.571 8.271 1.00 22.84 244 GLY A N 1
ATOM 1807 C CA . GLY A 1 235 ? -18.174 23.199 8.780 1.00 22.62 244 GLY A CA 1
ATOM 1808 C C . GLY A 1 235 ? -19.353 22.341 8.384 1.00 24.04 244 GLY A C 1
ATOM 1809 O O . GLY A 1 235 ? -19.191 21.186 7.983 1.00 22.49 244 GLY A O 1
ATOM 1810 N N . PHE A 1 236 ? -20.558 22.896 8.510 1.00 21.60 245 PHE A N 1
ATOM 1811 C CA . PHE A 1 236 ? -21.763 22.147 8.225 1.00 23.18 245 PHE A CA 1
ATOM 1812 C C . PHE A 1 236 ? -21.790 21.650 6.780 1.00 25.92 245 PHE A C 1
ATOM 1813 O O . PHE A 1 236 ? -22.010 20.461 6.571 1.00 26.26 245 PHE A O 1
ATOM 1821 N N . LYS A 1 237 ? -21.482 22.527 5.802 1.00 25.77 246 LYS A N 1
ATOM 1822 C CA . LYS A 1 237 ? -21.478 22.144 4.384 1.00 26.67 246 LYS A CA 1
ATOM 1823 C C . LYS A 1 237 ? -20.391 21.122 4.062 1.00 28.22 246 LYS A C 1
ATOM 1824 O O . LYS A 1 237 ? -20.610 20.223 3.254 1.00 28.59 246 LYS A O 1
ATOM 1830 N N . VAL A 1 238 ? -19.223 21.254 4.695 1.00 23.94 247 VAL A N 1
ATOM 1831 C CA . VAL A 1 238 ? -18.129 20.296 4.476 1.00 22.97 247 VAL A CA 1
ATOM 1832 C C . VAL A 1 238 ? -18.562 18.901 4.970 1.00 26.63 247 VAL A C 1
ATOM 1833 O O . VAL A 1 238 ? -18.470 17.925 4.219 1.00 25.71 247 VAL A O 1
ATOM 1837 N N . ALA A 1 239 ? -19.049 18.822 6.222 1.00 24.09 248 ALA A N 1
ATOM 1838 C CA . ALA A 1 239 ? -19.469 17.552 6.809 1.00 24.96 248 ALA A CA 1
ATOM 1839 C C . ALA A 1 239 ? -20.601 16.922 6.017 1.00 31.66 248 ALA A C 1
ATOM 1840 O O . ALA A 1 239 ? -20.527 15.728 5.721 1.00 33.26 248 ALA A O 1
ATOM 1842 N N . MET A 1 240 ? -21.625 17.714 5.632 1.00 30.21 249 MET A N 1
ATOM 1843 C CA . MET A 1 240 ? -22.779 17.223 4.863 1.00 32.48 249 MET A CA 1
ATOM 1844 C C . MET A 1 240 ? -22.373 16.788 3.456 1.00 34.14 249 MET A C 1
ATOM 1845 O O . MET A 1 240 ? -22.854 15.759 2.991 1.00 33.42 249 MET A O 1
ATOM 1850 N N . GLY A 1 241 ? -21.467 17.540 2.827 1.00 29.70 250 GLY A N 1
ATOM 1851 C CA . GLY A 1 241 ? -20.966 17.240 1.487 1.00 28.90 250 GLY A CA 1
ATOM 1852 C C . GLY A 1 241 ? -20.224 15.912 1.404 1.00 30.46 250 GLY A C 1
ATOM 1853 O O . GLY A 1 241 ? -20.330 15.184 0.408 1.00 29.90 250 GLY A O 1
ATOM 1854 N N . ALA A 1 242 ? -19.492 15.567 2.468 1.00 24.74 251 ALA A N 1
ATOM 1855 C CA . ALA A 1 242 ? -18.726 14.330 2.527 1.00 24.07 251 ALA A CA 1
ATOM 1856 C C . ALA A 1 242 ? -19.639 13.079 2.422 1.00 26.84 251 ALA A C 1
ATOM 1857 O O . ALA A 1 242 ? -19.235 12.078 1.840 1.00 24.05 251 ALA A O 1
ATOM 1859 N N . PHE A 1 243 ? -20.888 13.174 2.889 1.00 24.69 252 PHE A N 1
ATOM 1860 C CA . PHE A 1 243 ? -21.834 12.030 2.788 1.00 25.04 252 PHE A CA 1
ATOM 1861 C C . PHE A 1 243 ? -22.139 11.561 1.375 1.00 31.07 252 PHE A C 1
ATOM 1862 O O . PHE A 1 243 ? -22.391 10.378 1.177 1.00 30.84 252 PHE A O 1
ATOM 1870 N N . ASP A 1 244 ? -22.089 12.464 0.396 1.00 28.65 253 ASP A N 1
ATOM 1871 C CA . ASP A 1 244 ? -22.328 12.115 -1.013 1.00 29.09 253 ASP A CA 1
ATOM 1872 C C . ASP A 1 244 ? -21.374 11.022 -1.474 1.00 28.22 253 ASP A C 1
ATOM 1873 O O . ASP A 1 244 ? -21.757 10.120 -2.220 1.00 26.61 253 ASP A O 1
ATOM 1878 N N . LYS A 1 245 ? -20.139 11.084 -1.010 1.00 23.07 254 LYS A N 1
ATOM 1879 C CA . LYS A 1 245 ? -19.164 10.078 -1.410 1.00 23.75 254 LYS A CA 1
ATOM 1880 C C . LYS A 1 245 ? -19.093 8.908 -0.461 1.00 27.34 254 LYS A C 1
ATOM 1881 O O . LYS A 1 245 ? -18.673 7.848 -0.885 1.00 30.39 254 LYS A O 1
ATOM 1887 N N . THR A 1 246 ? -19.449 9.088 0.828 1.00 22.45 255 THR A N 1
ATOM 1888 C CA . THR A 1 246 ? -19.295 7.990 1.787 1.00 21.10 255 THR A CA 1
ATOM 1889 C C . THR A 1 246 ? -20.539 7.127 1.937 1.00 21.65 255 THR A C 1
ATOM 1890 O O . THR A 1 246 ? -20.408 5.916 2.137 1.00 19.44 255 THR A O 1
ATOM 1894 N N . ARG A 1 247 ? -21.724 7.741 1.870 1.00 18.45 256 ARG A N 1
ATOM 1895 C CA . ARG A 1 247 ? -22.984 7.004 2.023 1.00 19.06 256 ARG A CA 1
ATOM 1896 C C . ARG A 1 247 ? -23.128 5.775 1.080 1.00 19.95 256 ARG A C 1
ATOM 1897 O O . ARG A 1 247 ? -23.516 4.692 1.550 1.00 18.41 256 ARG A O 1
ATOM 1905 N N . PRO A 1 248 ? -22.804 5.873 -0.230 1.00 17.86 257 PRO A N 1
ATOM 1906 C CA . PRO A 1 248 ? -22.906 4.668 -1.086 1.00 16.72 257 PRO A CA 1
ATOM 1907 C C . PRO A 1 248 ? -21.958 3.557 -0.630 1.00 19.57 257 PRO A C 1
ATOM 1908 O O . PRO A 1 248 ? -22.280 2.390 -0.776 1.00 17.52 257 PRO A O 1
ATOM 1912 N N . VAL A 1 249 ? -20.790 3.918 -0.042 1.00 17.45 258 VAL A N 1
ATOM 1913 C CA . VAL A 1 249 ? -19.816 2.936 0.421 1.00 18.24 258 VAL A CA 1
ATOM 1914 C C . VAL A 1 249 ? -20.367 2.185 1.639 1.00 20.19 258 VAL A C 1
ATOM 1915 O O . VAL A 1 249 ? -20.172 0.970 1.760 1.00 19.51 258 VAL A O 1
ATOM 1919 N N . VAL A 1 250 ? -21.036 2.913 2.555 1.00 17.78 259 VAL A N 1
ATOM 1920 C CA . VAL A 1 250 ? -21.642 2.276 3.740 1.00 17.17 259 VAL A CA 1
ATOM 1921 C C . VAL A 1 250 ? -22.768 1.328 3.263 1.00 18.60 259 VAL A C 1
ATOM 1922 O O . VAL A 1 250 ? -22.875 0.193 3.750 1.00 17.86 259 VAL A O 1
ATOM 1926 N N . ALA A 1 251 ? -23.593 1.778 2.296 1.00 15.93 260 ALA A N 1
ATOM 1927 C CA . ALA A 1 251 ? -24.656 0.926 1.732 1.00 16.45 260 ALA A CA 1
ATOM 1928 C C . ALA A 1 251 ? -24.021 -0.342 1.099 1.00 17.81 260 ALA A C 1
ATOM 1929 O O . ALA A 1 251 ? -24.581 -1.432 1.211 1.00 15.80 260 ALA A O 1
ATOM 1931 N N . ALA A 1 252 ? -22.840 -0.205 0.437 1.00 15.47 261 ALA A N 1
ATOM 1932 C CA . ALA A 1 252 ? -22.171 -1.373 -0.174 1.00 14.72 261 ALA A CA 1
ATOM 1933 C C . ALA A 1 252 ? -21.735 -2.384 0.891 1.00 18.27 261 ALA A C 1
ATOM 1934 O O . ALA A 1 252 ? -21.745 -3.587 0.643 1.00 16.68 261 ALA A O 1
ATOM 1936 N N . GLY A 1 253 ? -21.356 -1.879 2.074 1.00 14.72 262 GLY A N 1
ATOM 1937 C CA . GLY A 1 253 ? -21.003 -2.721 3.219 1.00 15.41 262 GLY A CA 1
ATOM 1938 C C . GLY A 1 253 ? -22.203 -3.564 3.642 1.00 17.45 262 GLY A C 1
ATOM 1939 O O . GLY A 1 253 ? -22.106 -4.781 3.852 1.00 15.65 262 GLY A O 1
ATOM 1940 N N . ALA A 1 254 ? -23.376 -2.931 3.748 1.00 14.75 263 ALA A N 1
ATOM 1941 C CA . ALA A 1 254 ? -24.604 -3.631 4.107 1.00 14.19 263 ALA A CA 1
ATOM 1942 C C . ALA A 1 254 ? -24.907 -4.713 3.052 1.00 17.58 263 ALA A C 1
ATOM 1943 O O . ALA A 1 254 ? -25.330 -5.831 3.395 1.00 15.70 263 ALA A O 1
ATOM 1945 N N . VAL A 1 255 ? -24.681 -4.400 1.793 1.00 15.14 264 VAL A N 1
ATOM 1946 C CA . VAL A 1 255 ? -24.935 -5.373 0.708 1.00 14.27 264 VAL A CA 1
ATOM 1947 C C . VAL A 1 255 ? -24.003 -6.590 0.836 1.00 16.69 264 VAL A C 1
ATOM 1948 O O . VAL A 1 255 ? -24.456 -7.737 0.652 1.00 15.77 264 VAL A O 1
ATOM 1952 N N . GLY A 1 256 ? -22.721 -6.353 1.152 1.00 14.81 265 GLY A N 1
ATOM 1953 C CA . GLY A 1 256 ? -21.786 -7.460 1.344 1.00 14.83 265 GLY A CA 1
ATOM 1954 C C . GLY A 1 256 ? -22.240 -8.402 2.450 1.00 16.30 265 GLY A C 1
ATOM 1955 O O . GLY A 1 256 ? -22.201 -9.623 2.298 1.00 14.80 265 GLY A O 1
ATOM 1956 N N . LEU A 1 257 ? -22.662 -7.836 3.578 1.00 13.55 266 LEU A N 1
ATOM 1957 C CA . LEU A 1 257 ? -23.173 -8.615 4.705 1.00 13.59 266 LEU A CA 1
ATOM 1958 C C . LEU A 1 257 ? -24.412 -9.408 4.217 1.00 16.46 266 LEU A C 1
ATOM 1959 O O . LEU A 1 257 ? -24.539 -10.616 4.510 1.00 16.21 266 LEU A O 1
ATOM 1964 N N . ALA A 1 258 ? -25.332 -8.722 3.533 1.00 15.42 267 ALA A N 1
ATOM 1965 C CA . ALA A 1 258 ? -26.563 -9.355 3.039 1.00 14.60 267 ALA A CA 1
ATOM 1966 C C . ALA A 1 258 ? -26.224 -10.525 2.090 1.00 15.11 267 ALA A C 1
ATOM 1967 O O . ALA A 1 258 ? -26.833 -11.605 2.198 1.00 16.27 267 ALA A O 1
ATOM 1969 N N . GLN A 1 259 ? -25.252 -10.334 1.200 1.00 14.59 268 GLN A N 1
ATOM 1970 C CA . GLN A 1 259 ? -24.862 -11.393 0.259 1.00 13.86 268 GLN A CA 1
ATOM 1971 C C . GLN A 1 259 ? -24.262 -12.600 1.022 1.00 17.31 268 GLN A C 1
ATOM 1972 O O . GLN A 1 259 ? -24.502 -13.763 0.654 1.00 17.15 268 GLN A O 1
ATOM 1978 N N . ARG A 1 260 ? -23.478 -12.325 2.071 1.00 14.71 269 ARG A N 1
ATOM 1979 C CA . ARG A 1 260 ? -22.920 -13.391 2.904 1.00 14.37 269 ARG A CA 1
ATOM 1980 C C . ARG A 1 260 ? -24.053 -14.192 3.559 1.00 16.48 269 ARG A C 1
ATOM 1981 O O . ARG A 1 260 ? -24.021 -15.438 3.535 1.00 16.43 269 ARG A O 1
ATOM 1989 N N . ALA A 1 261 ? -25.039 -13.495 4.145 1.00 14.41 270 ALA A N 1
ATOM 1990 C CA . ALA A 1 261 ? -26.204 -14.170 4.773 1.00 14.25 270 ALA A CA 1
ATOM 1991 C C . ALA A 1 261 ? -26.921 -15.043 3.749 1.00 16.51 270 ALA A C 1
ATOM 1992 O O . ALA A 1 261 ? -27.260 -16.207 4.030 1.00 15.97 270 ALA A O 1
ATOM 1994 N N . LEU A 1 262 ? -27.150 -14.501 2.554 1.00 13.92 271 LEU A N 1
ATOM 1995 C CA . LEU A 1 262 ? -27.840 -15.246 1.503 1.00 14.65 271 LEU A CA 1
ATOM 1996 C C . LEU A 1 262 ? -27.039 -16.502 1.092 1.00 18.06 271 LEU A C 1
ATOM 1997 O O . LEU A 1 262 ? -27.615 -17.594 0.948 1.00 15.24 271 LEU A O 1
ATOM 2002 N N . ASP A 1 263 ? -25.724 -16.351 0.911 1.00 14.71 272 ASP A N 1
ATOM 2003 C CA . ASP A 1 263 ? -24.891 -17.514 0.541 1.00 15.79 272 ASP A CA 1
ATOM 2004 C C . ASP A 1 263 ? -24.906 -18.593 1.634 1.00 19.01 272 ASP A C 1
ATOM 2005 O O . ASP A 1 263 ? -24.995 -19.789 1.326 1.00 17.78 272 ASP A O 1
ATOM 2010 N N . GLU A 1 264 ? -24.770 -18.181 2.902 1.00 14.54 273 GLU A N 1
ATOM 2011 C CA . GLU A 1 264 ? -24.729 -19.160 4.011 1.00 16.45 273 GLU A CA 1
ATOM 2012 C C . GLU A 1 264 ? -26.056 -19.924 4.099 1.00 19.39 273 GLU A C 1
ATOM 2013 O O . GLU A 1 264 ? -26.070 -21.166 4.254 1.00 19.66 273 GLU A O 1
ATOM 2019 N N . ALA A 1 265 ? -27.163 -19.180 3.956 1.00 15.63 274 ALA A N 1
ATOM 2020 C CA . ALA A 1 265 ? -28.513 -19.769 4.035 1.00 15.12 274 ALA A CA 1
ATOM 2021 C C . ALA A 1 265 ? -28.763 -20.719 2.857 1.00 17.70 274 ALA A C 1
ATOM 2022 O O . ALA A 1 265 ? -29.287 -21.825 3.043 1.00 18.59 274 ALA A O 1
ATOM 2024 N N . THR A 1 266 ? -28.342 -20.323 1.665 1.00 14.49 275 THR A N 1
ATOM 2025 C CA . THR A 1 266 ? -28.569 -21.191 0.480 1.00 14.55 275 THR A CA 1
ATOM 2026 C C . THR A 1 266 ? -27.797 -22.485 0.573 1.00 16.97 275 THR A C 1
ATOM 2027 O O . THR A 1 266 ? -28.351 -23.551 0.300 1.00 17.44 275 THR A O 1
ATOM 2031 N N . LYS A 1 267 ? -26.498 -22.388 0.940 1.00 15.91 276 LYS A N 1
ATOM 2032 C CA . LYS A 1 267 ? -25.657 -23.591 1.043 1.00 16.83 276 LYS A CA 1
ATOM 2033 C C . LYS A 1 267 ? -26.254 -24.561 2.068 1.00 19.70 276 LYS A C 1
ATOM 2034 O O . LYS A 1 267 ? -26.344 -25.759 1.795 1.00 18.66 276 LYS A O 1
ATOM 2040 N N . TYR A 1 268 ? -26.697 -24.030 3.208 1.00 17.03 277 TYR A N 1
ATOM 2041 C CA . TYR A 1 268 ? -27.312 -24.858 4.256 1.00 17.28 277 TYR A CA 1
ATOM 2042 C C . TYR A 1 268 ? -28.609 -25.519 3.774 1.00 18.28 277 TYR A C 1
ATOM 2043 O O . TYR A 1 268 ? -28.830 -26.728 4.022 1.00 18.21 277 TYR A O 1
ATOM 2052 N N . ALA A 1 269 ? -29.438 -24.754 3.056 1.00 15.41 278 ALA A N 1
ATOM 2053 C CA . ALA A 1 269 ? -30.732 -25.231 2.547 1.00 16.43 278 ALA A CA 1
ATOM 2054 C C . ALA A 1 269 ? -30.562 -26.343 1.504 1.00 19.04 278 ALA A C 1
ATOM 2055 O O . ALA A 1 269 ? -31.499 -27.114 1.270 1.00 17.41 278 ALA A O 1
ATOM 2057 N N . LEU A 1 270 ? -29.382 -26.419 0.877 1.00 17.66 279 LEU A N 1
ATOM 2058 C CA . LEU A 1 270 ? -29.082 -27.467 -0.100 1.00 18.54 279 LEU A CA 1
ATOM 2059 C C . LEU A 1 270 ? -28.552 -28.744 0.544 1.00 23.93 279 LEU A C 1
ATOM 2060 O O . LEU A 1 270 ? -28.380 -29.757 -0.143 1.00 25.83 279 LEU A O 1
ATOM 2065 N N . GLU A 1 271 ? -28.313 -28.718 1.852 1.00 20.40 280 GLU A N 1
ATOM 2066 C CA . GLU A 1 271 ? -27.749 -29.882 2.574 1.00 23.37 280 GLU A CA 1
ATOM 2067 C C . GLU A 1 271 ? -28.684 -30.448 3.630 1.00 25.58 280 GLU A C 1
ATOM 2068 O O . GLU A 1 271 ? -28.726 -31.672 3.834 1.00 25.71 280 GLU A O 1
ATOM 2074 N N . ARG A 1 272 ? -29.412 -29.569 4.321 1.00 19.92 281 ARG A N 1
ATOM 2075 C CA . ARG A 1 272 ? -30.293 -29.997 5.395 1.00 18.05 281 ARG A CA 1
ATOM 2076 C C . ARG A 1 272 ? -31.586 -30.598 4.866 1.00 21.09 281 ARG A C 1
ATOM 2077 O O . ARG A 1 272 ? -32.233 -29.981 4.040 1.00 21.92 281 ARG A O 1
ATOM 2085 N N . LYS A 1 273 ? -31.993 -31.784 5.379 1.00 18.44 282 LYS A N 1
ATOM 2086 C CA . LYS A 1 273 ? -33.252 -32.411 4.990 1.00 18.74 282 LYS A CA 1
ATOM 2087 C C . LYS A 1 273 ? -34.207 -32.438 6.176 1.00 22.01 282 LYS A C 1
ATOM 2088 O O . LYS A 1 273 ? -33.789 -32.707 7.307 1.00 22.13 282 LYS A O 1
ATOM 2094 N N . THR A 1 274 ? -35.496 -32.153 5.918 1.00 18.52 283 THR A N 1
ATOM 2095 C CA . THR A 1 274 ? -36.558 -32.287 6.944 1.00 16.54 283 THR A CA 1
ATOM 2096 C C . THR A 1 274 ? -37.788 -32.805 6.225 1.00 18.96 283 THR A C 1
ATOM 2097 O O . THR A 1 274 ? -38.013 -32.458 5.064 1.00 18.60 283 THR A O 1
ATOM 2101 N N . PHE A 1 275 ? -38.609 -33.618 6.920 1.00 18.07 284 PHE A N 1
ATOM 2102 C CA . PHE A 1 275 ? -39.853 -34.158 6.329 1.00 18.54 284 PHE A CA 1
ATOM 2103 C C . PHE A 1 275 ? -39.601 -34.814 4.948 1.00 25.91 284 PHE A C 1
ATOM 2104 O O . PHE A 1 275 ? -40.404 -34.655 4.026 1.00 26.86 284 PHE A O 1
ATOM 2112 N N . GLY A 1 276 ? -38.455 -35.478 4.839 1.00 24.70 285 GLY A N 1
ATOM 2113 C CA . GLY A 1 276 ? -38.042 -36.243 3.661 1.00 26.42 285 GLY A CA 1
ATOM 2114 C C . GLY A 1 276 ? -37.497 -35.449 2.488 1.00 30.63 285 GLY A C 1
ATOM 2115 O O . GLY A 1 276 ? -37.242 -36.039 1.435 1.00 31.41 285 GLY A O 1
ATOM 2116 N N . LYS A 1 277 ? -37.337 -34.115 2.632 1.00 25.01 286 LYS A N 1
ATOM 2117 C CA . LYS A 1 277 ? -36.875 -33.256 1.524 1.00 25.87 286 LYS A CA 1
ATOM 2118 C C . LYS A 1 277 ? -35.793 -32.297 1.947 1.00 25.69 286 LYS A C 1
ATOM 2119 O O . LYS A 1 277 ? -35.776 -31.871 3.101 1.00 22.74 286 LYS A O 1
ATOM 2125 N N . LEU A 1 278 ? -34.967 -31.836 0.983 1.00 21.53 287 LEU A N 1
ATOM 2126 C CA . LEU A 1 278 ? -33.999 -30.760 1.274 1.00 19.19 287 LEU A CA 1
ATOM 2127 C C . LEU A 1 278 ? -34.774 -29.502 1.588 1.00 20.65 287 LEU A C 1
ATOM 2128 O O . LEU A 1 278 ? -35.874 -29.324 1.072 1.00 20.39 287 LEU A O 1
ATOM 2133 N N . LEU A 1 279 ? -34.224 -28.603 2.421 1.00 17.11 288 LEU A N 1
ATOM 2134 C CA . LEU A 1 279 ? -34.962 -27.374 2.743 1.00 16.30 288 LEU A CA 1
ATOM 2135 C C . LEU A 1 279 ? -35.365 -26.593 1.505 1.00 20.24 288 LEU A C 1
ATOM 2136 O O . LEU A 1 279 ? -36.457 -26.034 1.479 1.00 20.05 288 LEU A O 1
ATOM 2141 N N . VAL A 1 280 ? -34.515 -26.573 0.463 1.00 18.48 289 VAL A N 1
ATOM 2142 C CA . VAL A 1 280 ? -34.856 -25.838 -0.773 1.00 18.53 289 VAL A CA 1
ATOM 2143 C C . VAL A 1 280 ? -36.140 -26.352 -1.416 1.00 22.27 289 VAL A C 1
ATOM 2144 O O . VAL A 1 280 ? -36.749 -25.639 -2.187 1.00 23.56 289 VAL A O 1
ATOM 2148 N N . GLU A 1 281 ? -36.521 -27.605 -1.138 1.00 21.48 290 GLU A N 1
ATOM 2149 C CA . GLU A 1 281 ? -37.717 -28.206 -1.721 1.00 22.45 290 GLU A CA 1
ATOM 2150 C C . GLU A 1 281 ? -39.000 -27.820 -0.968 1.00 26.48 290 GLU A C 1
ATOM 2151 O O . GLU A 1 281 ? -40.095 -28.103 -1.466 1.00 28.35 290 GLU A O 1
ATOM 2157 N N . HIS A 1 282 ? -38.881 -27.178 0.192 1.00 19.67 291 HIS A N 1
ATOM 2158 C CA . HIS A 1 282 ? -40.057 -26.695 0.931 1.00 17.77 291 HIS A CA 1
ATOM 2159 C C . HIS A 1 282 ? -40.317 -25.323 0.383 1.00 18.84 291 HIS A C 1
ATOM 2160 O O . HIS A 1 282 ? -39.465 -24.449 0.436 1.00 19.07 291 HIS A O 1
ATOM 2167 N N . GLN A 1 283 ? -41.477 -25.151 -0.225 1.00 19.36 292 GLN A N 1
ATOM 2168 C CA . GLN A 1 283 ? -41.810 -23.898 -0.872 1.00 21.33 292 GLN A CA 1
ATOM 2169 C C . GLN A 1 283 ? -41.603 -22.643 -0.046 1.00 27.39 292 GLN A C 1
ATOM 2170 O O . GLN A 1 283 ? -41.095 -21.655 -0.584 1.00 28.27 292 GLN A O 1
ATOM 2176 N N . ALA A 1 284 ? -41.914 -22.674 1.266 1.00 22.11 293 ALA A N 1
ATOM 2177 C CA . ALA A 1 284 ? -41.703 -21.497 2.116 1.00 22.79 293 ALA A CA 1
ATOM 2178 C C . ALA A 1 284 ? -40.229 -21.098 2.159 1.00 23.59 293 ALA A C 1
ATOM 2179 O O . ALA A 1 284 ? -39.917 -19.905 2.191 1.00 20.49 293 ALA A O 1
ATOM 2181 N N . ILE A 1 285 ? -39.322 -22.086 2.182 1.00 18.94 294 ILE A N 1
ATOM 2182 C CA . ILE A 1 285 ? -37.876 -21.810 2.209 1.00 16.39 294 ILE A CA 1
ATOM 2183 C C . ILE A 1 285 ? -37.422 -21.279 0.845 1.00 17.24 294 ILE A C 1
ATOM 2184 O O . ILE A 1 285 ? -36.680 -20.295 0.802 1.00 16.57 294 ILE A O 1
ATOM 2189 N N A SER A 1 286 ? -37.831 -21.941 -0.257 0.65 15.80 295 SER A N 1
ATOM 2190 N N B SER A 1 286 ? -37.839 -21.925 -0.260 0.35 15.61 295 SER A N 1
ATOM 2191 C CA A SER A 1 286 ? -37.458 -21.435 -1.594 0.65 17.68 295 SER A CA 1
ATOM 2192 C CA B SER A 1 286 ? -37.469 -21.433 -1.597 0.35 16.84 295 SER A CA 1
ATOM 2193 C C A SER A 1 286 ? -37.976 -20.009 -1.825 0.65 19.72 295 SER A C 1
ATOM 2194 C C B SER A 1 286 ? -37.980 -20.014 -1.836 0.35 19.90 295 SER A C 1
ATOM 2195 O O A SER A 1 286 ? -37.243 -19.177 -2.361 0.65 19.21 295 SER A O 1
ATOM 2196 O O B SER A 1 286 ? -37.251 -19.194 -2.399 0.35 19.52 295 SER A O 1
ATOM 2201 N N . PHE A 1 287 ? -39.205 -19.708 -1.354 1.00 16.83 296 PHE A N 1
ATOM 2202 C CA . PHE A 1 287 ? -39.767 -18.353 -1.489 1.00 17.75 296 PHE A CA 1
ATOM 2203 C C . PHE A 1 287 ? -38.958 -17.346 -0.672 1.00 19.27 296 PHE A C 1
ATOM 2204 O O . PHE A 1 287 ? -38.712 -16.235 -1.161 1.00 17.22 296 PHE A O 1
ATOM 2212 N N A MET A 1 288 ? -38.537 -17.728 0.513 0.51 16.91 297 MET A N 1
ATOM 2213 N N B MET A 1 288 ? -38.527 -17.712 0.523 0.48 17.26 297 MET A N 1
ATOM 2214 C CA A MET A 1 288 ? -37.666 -16.893 1.310 0.51 16.41 297 MET A CA 1
ATOM 2215 C CA B MET A 1 288 ? -37.642 -16.852 1.297 0.48 16.99 297 MET A CA 1
ATOM 2216 C C A MET A 1 288 ? -36.353 -16.563 0.594 0.51 18.47 297 MET A C 1
ATOM 2217 C C B MET A 1 288 ? -36.349 -16.543 0.561 0.48 18.72 297 MET A C 1
ATOM 2218 O O A MET A 1 288 ? -35.922 -15.458 0.560 0.51 17.94 297 MET A O 1
ATOM 2219 O O B MET A 1 288 ? -35.894 -15.450 0.557 0.48 18.12 297 MET A O 1
ATOM 2228 N N . LEU A 1 289 ? -35.703 -17.591 0.103 1.00 15.05 298 LEU A N 1
ATOM 2229 C CA . LEU A 1 289 ? -34.442 -17.411 -0.635 1.00 14.81 298 LEU A CA 1
ATOM 2230 C C . LEU A 1 289 ? -34.647 -16.526 -1.875 1.00 16.78 298 LEU A C 1
ATOM 2231 O O . LEU A 1 289 ? -33.828 -15.653 -2.117 1.00 16.17 298 LEU A O 1
ATOM 2236 N N . ALA A 1 290 ? -35.764 -16.689 -2.579 1.00 15.16 299 ALA A N 1
ATOM 2237 C CA . ALA A 1 290 ? -36.050 -15.888 -3.783 1.00 14.94 299 ALA A CA 1
ATOM 2238 C C . ALA A 1 290 ? -36.197 -14.423 -3.359 1.00 18.53 299 ALA A C 1
ATOM 2239 O O . ALA A 1 290 ? -35.651 -13.533 -4.005 1.00 17.89 299 ALA A O 1
ATOM 2241 N N . GLU A 1 291 ? -36.955 -14.169 -2.278 1.00 16.03 300 GLU A N 1
ATOM 2242 C CA . GLU A 1 291 ? -37.147 -12.786 -1.814 1.00 15.19 300 GLU A CA 1
ATOM 2243 C C . GLU A 1 291 ? -35.846 -12.173 -1.310 1.00 17.85 300 GLU A C 1
ATOM 2244 O O . GLU A 1 291 ? -35.588 -11.002 -1.559 1.00 17.40 300 GLU A O 1
ATOM 2250 N N . MET A 1 292 ? -35.015 -12.973 -0.628 1.00 14.24 301 MET A N 1
ATOM 2251 C CA . MET A 1 292 ? -33.694 -12.525 -0.162 1.00 15.03 301 MET A CA 1
ATOM 2252 C C . MET A 1 292 ? -32.838 -12.171 -1.393 1.00 17.23 301 MET A C 1
ATOM 2253 O O . MET A 1 292 ? -32.206 -11.111 -1.399 1.00 15.26 301 MET A O 1
ATOM 2258 N N . ALA A 1 293 ? -32.819 -13.042 -2.451 1.00 15.39 302 ALA A N 1
ATOM 2259 C CA . ALA A 1 293 ? -32.033 -12.736 -3.656 1.00 16.78 302 ALA A CA 1
ATOM 2260 C C . ALA A 1 293 ? -32.538 -11.434 -4.315 1.00 17.88 302 ALA A C 1
ATOM 2261 O O . ALA A 1 293 ? -31.743 -10.601 -4.726 1.00 18.03 302 ALA A O 1
ATOM 2263 N N . MET A 1 294 ? -33.863 -11.243 -4.384 1.00 14.98 303 MET A N 1
ATOM 2264 C CA . MET A 1 294 ? -34.423 -10.009 -4.964 1.00 13.83 303 MET A CA 1
ATOM 2265 C C . MET A 1 294 ? -33.895 -8.794 -4.215 1.00 18.90 303 MET A C 1
ATOM 2266 O O . MET A 1 294 ? -33.455 -7.827 -4.839 1.00 18.16 303 MET A O 1
ATOM 2271 N N . GLU A 1 295 ? -33.949 -8.833 -2.886 1.00 16.16 304 GLU A N 1
ATOM 2272 C CA . GLU A 1 295 ? -33.537 -7.696 -2.055 1.00 15.18 304 GLU A CA 1
ATOM 2273 C C . GLU A 1 295 ? -32.055 -7.382 -2.211 1.00 17.86 304 GLU A C 1
ATOM 2274 O O . GLU A 1 295 ? -31.693 -6.213 -2.347 1.00 16.87 304 GLU A O 1
ATOM 2280 N N . VAL A 1 296 ? -31.193 -8.403 -2.211 1.00 14.76 305 VAL A N 1
ATOM 2281 C CA . VAL A 1 296 ? -29.757 -8.153 -2.371 1.00 15.41 305 VAL A CA 1
ATOM 2282 C C . VAL A 1 296 ? -29.474 -7.510 -3.744 1.00 19.64 305 VAL A C 1
ATOM 2283 O O . VAL A 1 296 ? -28.723 -6.521 -3.828 1.00 16.99 305 VAL A O 1
ATOM 2287 N N . GLU A 1 297 ? -30.092 -8.046 -4.813 1.00 16.62 306 GLU A N 1
ATOM 2288 C CA . GLU A 1 297 ? -29.837 -7.501 -6.155 1.00 16.70 306 GLU A CA 1
ATOM 2289 C C . GLU A 1 297 ? -30.258 -6.040 -6.268 1.00 19.26 306 GLU A C 1
ATOM 2290 O O . GLU A 1 297 ? -29.553 -5.237 -6.870 1.00 19.77 306 GLU A O 1
ATOM 2296 N N . LEU A 1 298 ? -31.408 -5.710 -5.728 1.00 15.57 307 LEU A N 1
ATOM 2297 C CA . LEU A 1 298 ? -31.914 -4.364 -5.768 1.00 16.12 307 LEU A CA 1
ATOM 2298 C C . LEU A 1 298 ? -31.092 -3.410 -4.904 1.00 17.55 307 LEU A C 1
ATOM 2299 O O . LEU A 1 298 ? -30.834 -2.322 -5.291 1.00 16.93 307 LEU A O 1
ATOM 2304 N N . ALA A 1 299 ? -30.700 -3.867 -3.721 1.00 15.53 308 ALA A N 1
ATOM 2305 C CA . ALA A 1 299 ? -29.851 -3.039 -2.847 1.00 15.74 308 ALA A CA 1
ATOM 2306 C C . ALA A 1 299 ? -28.488 -2.773 -3.531 1.00 18.06 308 ALA A C 1
ATOM 2307 O O . ALA A 1 299 ? -27.972 -1.652 -3.452 1.00 16.97 308 ALA A O 1
ATOM 2309 N N . ARG A 1 300 ? -27.935 -3.777 -4.227 1.00 15.95 309 ARG A N 1
ATOM 2310 C CA . ARG A 1 300 ? -26.642 -3.595 -4.903 1.00 15.23 309 ARG A CA 1
ATOM 2311 C C . ARG A 1 300 ? -26.811 -2.519 -5.992 1.00 18.54 309 ARG A C 1
ATOM 2312 O O . ARG A 1 300 ? -25.996 -1.592 -6.084 1.00 16.31 309 ARG A O 1
ATOM 2320 N N . MET A 1 301 ? -27.867 -2.627 -6.806 1.00 16.10 310 MET A N 1
ATOM 2321 C CA . MET A 1 301 ? -28.072 -1.596 -7.839 1.00 16.07 310 MET A CA 1
ATOM 2322 C C . MET A 1 301 ? -28.293 -0.206 -7.244 1.00 19.37 310 MET A C 1
ATOM 2323 O O . MET A 1 301 ? -27.840 0.770 -7.836 1.00 16.89 310 MET A O 1
ATOM 2328 N N . SER A 1 302 ? -28.912 -0.118 -6.051 1.00 15.42 311 SER A N 1
ATOM 2329 C CA . SER A 1 302 ? -29.149 1.191 -5.429 1.00 15.62 311 SER A CA 1
ATOM 2330 C C . SER A 1 302 ? -27.802 1.865 -5.092 1.00 16.83 311 SER A C 1
ATOM 2331 O O . SER A 1 302 ? -27.616 3.044 -5.401 1.00 16.71 311 SER A O 1
ATOM 2334 N N . TYR A 1 303 ? -26.832 1.118 -4.537 1.00 15.11 312 TYR A N 1
ATOM 2335 C CA . TYR A 1 303 ? -25.559 1.802 -4.230 1.00 15.15 312 TYR A CA 1
ATOM 2336 C C . TYR A 1 303 ? -24.750 2.092 -5.496 1.00 19.29 312 TYR A C 1
ATOM 2337 O O . TYR A 1 303 ? -24.072 3.117 -5.562 1.00 16.55 312 TYR A O 1
ATOM 2346 N N . GLN A 1 304 ? -24.836 1.191 -6.490 1.00 15.30 313 GLN A N 1
ATOM 2347 C CA . GLN A 1 304 ? -24.136 1.380 -7.782 1.00 16.63 313 GLN A CA 1
ATOM 2348 C C . GLN A 1 304 ? -24.646 2.645 -8.449 1.00 18.67 313 GLN A C 1
ATOM 2349 O O . GLN A 1 304 ? -23.857 3.418 -8.975 1.00 17.34 313 GLN A O 1
ATOM 2355 N N . ARG A 1 305 ? -25.964 2.884 -8.385 1.00 16.13 314 ARG A N 1
ATOM 2356 C CA . ARG A 1 305 ? -26.536 4.091 -8.949 1.00 16.07 314 ARG A CA 1
ATOM 2357 C C . ARG A 1 305 ? -26.023 5.317 -8.208 1.00 17.47 314 ARG A C 1
ATOM 2358 O O . ARG A 1 305 ? -25.620 6.297 -8.859 1.00 16.95 314 ARG A O 1
ATOM 2366 N N . ALA A 1 306 ? -26.086 5.297 -6.856 1.00 15.21 315 ALA A N 1
ATOM 2367 C CA . ALA A 1 306 ? -25.658 6.465 -6.062 1.00 14.46 315 ALA A CA 1
ATOM 2368 C C . ALA A 1 306 ? -24.161 6.761 -6.314 1.00 17.63 315 ALA A C 1
ATOM 2369 O O . ALA A 1 306 ? -23.763 7.928 -6.426 1.00 16.68 315 ALA A O 1
ATOM 2371 N N . ALA A 1 307 ? -23.354 5.709 -6.440 1.00 15.60 316 ALA A N 1
ATOM 2372 C CA . ALA A 1 307 ? -21.917 5.890 -6.686 1.00 16.03 316 ALA A CA 1
ATOM 2373 C C . ALA A 1 307 ? -21.656 6.450 -8.090 1.00 18.44 316 ALA A C 1
ATOM 2374 O O . ALA A 1 307 ? -20.845 7.371 -8.236 1.00 17.96 316 ALA A O 1
ATOM 2376 N N . TRP A 1 308 ? -22.362 5.931 -9.099 1.00 16.46 317 TRP A N 1
ATOM 2377 C CA . TRP A 1 308 ? -22.210 6.436 -10.465 1.00 17.24 317 TRP A CA 1
ATOM 2378 C C . TRP A 1 308 ? -22.635 7.902 -10.534 1.00 19.95 317 TRP A C 1
ATOM 2379 O O . TRP A 1 308 ? -21.975 8.690 -11.234 1.00 20.38 317 TRP A O 1
ATOM 2390 N N . GLU A 1 309 ? -23.716 8.280 -9.816 1.00 16.91 318 GLU A N 1
ATOM 2391 C CA . GLU A 1 309 ? -24.192 9.686 -9.840 1.00 17.70 318 GLU A CA 1
ATOM 2392 C C . GLU A 1 309 ? -23.109 10.648 -9.391 1.00 20.01 318 GLU A C 1
ATOM 2393 O O . GLU A 1 309 ? -22.797 11.619 -10.106 1.00 19.00 318 GLU A O 1
ATOM 2399 N N . VAL A 1 310 ? -22.528 10.387 -8.218 1.00 18.24 319 VAL A N 1
ATOM 2400 C CA . VAL A 1 310 ? -21.493 11.291 -7.707 1.00 18.97 319 VAL A CA 1
ATOM 2401 C C . VAL A 1 310 ? -20.234 11.275 -8.570 1.00 22.27 319 VAL A C 1
ATOM 2402 O O . VAL A 1 310 ? -19.643 12.333 -8.805 1.00 22.20 319 VAL A O 1
ATOM 2406 N N . ASP A 1 311 ? -19.850 10.097 -9.086 1.00 19.74 320 ASP A N 1
ATOM 2407 C CA . ASP A 1 311 ? -18.675 9.978 -9.978 1.00 20.26 320 ASP A CA 1
ATOM 2408 C C . ASP A 1 311 ? -18.873 10.733 -11.300 1.00 24.83 320 ASP A C 1
ATOM 2409 O O . ASP A 1 311 ? -17.877 11.166 -11.914 1.00 25.53 320 ASP A O 1
ATOM 2414 N N A SER A 1 312 ? -20.137 10.898 -11.738 0.61 21.13 321 SER A N 1
ATOM 2415 N N B SER A 1 312 ? -20.140 10.904 -11.731 0.39 20.99 321 SER A N 1
ATOM 2416 C CA A SER A 1 312 ? -20.451 11.624 -12.971 0.61 21.55 321 SER A CA 1
ATOM 2417 C CA B SER A 1 312 ? -20.485 11.629 -12.958 0.39 21.27 321 SER A CA 1
ATOM 2418 C C A SER A 1 312 ? -20.507 13.142 -12.748 0.61 27.32 321 SER A C 1
ATOM 2419 C C B SER A 1 312 ? -20.591 13.139 -12.727 0.39 26.65 321 SER A C 1
ATOM 2420 O O A SER A 1 312 ? -20.726 13.887 -13.700 0.61 28.45 321 SER A O 1
ATOM 2421 O O B SER A 1 312 ? -20.943 13.876 -13.649 0.39 27.17 321 SER A O 1
ATOM 2426 N N . GLY A 1 313 ? -20.281 13.579 -11.511 1.00 23.53 322 GLY A N 1
ATOM 2427 C CA . GLY A 1 313 ? -20.290 14.993 -11.145 1.00 24.87 322 GLY A CA 1
ATOM 2428 C C . GLY A 1 313 ? -21.635 15.578 -10.748 1.00 29.49 322 GLY A C 1
ATOM 2429 O O . GLY A 1 313 ? -21.820 16.800 -10.779 1.00 30.29 322 GLY A O 1
ATOM 2430 N N . ARG A 1 314 ? -22.579 14.738 -10.351 1.00 25.39 323 ARG A N 1
ATOM 2431 C CA . ARG A 1 314 ? -23.881 15.245 -9.899 1.00 25.60 323 ARG A CA 1
ATOM 2432 C C . ARG A 1 314 ? -24.016 15.083 -8.387 1.00 29.28 323 ARG A C 1
ATOM 2433 O O . ARG A 1 314 ? -23.439 14.155 -7.823 1.00 28.87 323 ARG A O 1
ATOM 2441 N N . ARG A 1 315 ? -24.854 15.917 -7.740 1.00 26.64 324 ARG A N 1
ATOM 2442 C CA . ARG A 1 315 ? -25.162 15.723 -6.325 1.00 26.98 324 ARG A CA 1
ATOM 2443 C C . ARG A 1 315 ? -25.965 14.404 -6.298 1.00 27.72 324 ARG A C 1
ATOM 2444 O O . ARG A 1 315 ? -26.783 14.187 -7.175 1.00 28.42 324 ARG A O 1
ATOM 2452 N N . ASN A 1 316 ? -25.708 13.520 -5.350 1.00 20.59 325 ASN A N 1
ATOM 2453 C CA . ASN A 1 316 ? -26.392 12.221 -5.367 1.00 18.99 325 ASN A CA 1
ATOM 2454 C C . ASN A 1 316 ? -27.197 11.992 -4.089 1.00 21.25 325 ASN A C 1
ATOM 2455 O O . ASN A 1 316 ? -27.509 10.854 -3.804 1.00 19.57 325 ASN A O 1
ATOM 2460 N N . THR A 1 317 ? -27.472 13.047 -3.304 1.00 20.23 326 THR A N 1
ATOM 2461 C CA . THR A 1 317 ? -28.140 12.966 -1.993 1.00 20.79 326 THR A CA 1
ATOM 2462 C C . THR A 1 317 ? -29.347 12.036 -1.977 1.00 20.37 326 THR A C 1
ATOM 2463 O O . THR A 1 317 ? -29.431 11.134 -1.140 1.00 19.78 326 THR A O 1
ATOM 2467 N N . TYR A 1 318 ? -30.262 12.233 -2.920 1.00 16.43 327 TYR A N 1
ATOM 2468 C CA . TYR A 1 318 ? -31.475 11.406 -3.024 1.00 16.72 327 TYR A CA 1
ATOM 2469 C C . TYR A 1 318 ? -31.128 9.922 -3.261 1.00 19.31 327 TYR A C 1
ATOM 2470 O O . TYR A 1 318 ? -31.599 9.065 -2.512 1.00 19.01 327 TYR A O 1
ATOM 2479 N N . TYR A 1 319 ? -30.295 9.612 -4.261 1.00 17.73 328 TYR A N 1
ATOM 2480 C CA . TYR A 1 319 ? -29.931 8.215 -4.513 1.00 16.05 328 TYR A CA 1
ATOM 2481 C C . TYR A 1 319 ? -29.129 7.603 -3.395 1.00 18.39 328 TYR A C 1
ATOM 2482 O O . TYR A 1 319 ? -29.301 6.415 -3.121 1.00 17.92 328 TYR A O 1
ATOM 2491 N N . ALA A 1 320 ? -28.214 8.365 -2.793 1.00 16.62 329 ALA A N 1
ATOM 2492 C CA . ALA A 1 320 ? -27.376 7.838 -1.711 1.00 16.39 329 ALA A CA 1
ATOM 2493 C C . ALA A 1 320 ? -28.210 7.496 -0.496 1.00 17.13 329 ALA A C 1
ATOM 2494 O O . ALA A 1 320 ? -27.967 6.461 0.121 1.00 15.98 329 ALA A O 1
ATOM 2496 N N . SER A 1 321 ? -29.230 8.329 -0.176 1.00 15.10 330 SER A N 1
ATOM 2497 C CA . SER A 1 321 ? -30.087 8.046 0.980 1.00 15.69 330 SER A CA 1
ATOM 2498 C C . SER A 1 321 ? -31.053 6.895 0.694 1.00 17.39 330 SER A C 1
ATOM 2499 O O . SER A 1 321 ? -31.321 6.114 1.604 1.00 16.89 330 SER A O 1
ATOM 2502 N N . ILE A 1 322 ? -31.521 6.740 -0.564 1.00 15.08 331 ILE A N 1
ATOM 2503 C CA . ILE A 1 322 ? -32.333 5.569 -0.912 1.00 14.04 331 ILE A CA 1
ATOM 2504 C C . ILE A 1 322 ? -31.460 4.321 -0.695 1.00 16.32 331 ILE A C 1
ATOM 2505 O O . ILE A 1 322 ? -31.913 3.351 -0.092 1.00 14.98 331 ILE A O 1
ATOM 2510 N N . ALA A 1 323 ? -30.212 4.355 -1.182 1.00 14.19 332 ALA A N 1
ATOM 2511 C CA . ALA A 1 323 ? -29.324 3.176 -1.065 1.00 14.40 332 ALA A CA 1
ATOM 2512 C C . ALA A 1 323 ? -29.048 2.834 0.399 1.00 18.10 332 ALA A C 1
ATOM 2513 O O . ALA A 1 323 ? -29.155 1.670 0.777 1.00 18.21 332 ALA A O 1
ATOM 2515 N N . LYS A 1 324 ? -28.722 3.842 1.220 1.00 15.12 333 LYS A N 1
ATOM 2516 C CA . LYS A 1 324 ? -28.410 3.599 2.628 1.00 16.02 333 LYS A CA 1
ATOM 2517 C C . LYS A 1 324 ? -29.674 3.057 3.362 1.00 18.33 333 LYS A C 1
ATOM 2518 O O . LYS A 1 324 ? -29.579 2.134 4.172 1.00 16.86 333 LYS A O 1
ATOM 2524 N N . ALA A 1 325 ? -30.847 3.631 3.078 1.00 14.46 334 ALA A N 1
ATOM 2525 C CA . ALA A 1 325 ? -32.072 3.190 3.767 1.00 15.23 334 ALA A CA 1
ATOM 2526 C C . ALA A 1 325 ? -32.395 1.750 3.353 1.00 18.10 334 ALA A C 1
ATOM 2527 O O . ALA A 1 325 ? -32.614 0.877 4.228 1.00 17.38 334 ALA A O 1
ATOM 2529 N N . PHE A 1 326 ? -32.431 1.498 2.043 1.00 14.97 335 PHE A N 1
ATOM 2530 C CA . PHE A 1 326 ? -32.825 0.179 1.533 1.00 13.57 335 PHE A CA 1
ATOM 2531 C C . PHE A 1 326 ? -31.796 -0.875 1.888 1.00 15.61 335 PHE A C 1
ATOM 2532 O O . PHE A 1 326 ? -32.185 -1.926 2.390 1.00 16.27 335 PHE A O 1
ATOM 2540 N N . ALA A 1 327 ? -30.489 -0.623 1.620 1.00 14.30 336 ALA A N 1
ATOM 2541 C CA . ALA A 1 327 ? -29.491 -1.658 1.919 1.00 15.35 336 ALA A CA 1
ATOM 2542 C C . ALA A 1 327 ? -29.431 -1.959 3.419 1.00 18.60 336 ALA A C 1
ATOM 2543 O O . ALA A 1 327 ? -29.292 -3.126 3.809 1.00 16.06 336 ALA A O 1
ATOM 2545 N N . GLY A 1 328 ? -29.560 -0.929 4.248 1.00 16.41 337 GLY A N 1
ATOM 2546 C CA . GLY A 1 328 ? -29.565 -1.107 5.708 1.00 16.73 337 GLY A CA 1
ATOM 2547 C C . GLY A 1 328 ? -30.730 -1.996 6.145 1.00 19.27 337 GLY A C 1
ATOM 2548 O O . GLY A 1 328 ? -30.543 -2.938 6.922 1.00 19.45 337 GLY A O 1
ATOM 2549 N N . ASP A 1 329 ? -31.945 -1.741 5.618 1.00 15.62 338 ASP A N 1
ATOM 2550 C CA . ASP A 1 329 ? -33.101 -2.559 5.955 1.00 15.96 338 ASP A CA 1
ATOM 2551 C C . ASP A 1 329 ? -32.932 -3.995 5.506 1.00 17.29 338 ASP A C 1
ATOM 2552 O O . ASP A 1 329 ? -33.199 -4.943 6.277 1.00 17.38 338 ASP A O 1
ATOM 2557 N N . ILE A 1 330 ? -32.534 -4.174 4.259 1.00 16.48 339 ILE A N 1
ATOM 2558 C CA . ILE A 1 330 ? -32.444 -5.555 3.750 1.00 16.28 339 ILE A CA 1
ATOM 2559 C C . ILE A 1 330 ? -31.301 -6.365 4.368 1.00 17.72 339 ILE A C 1
ATOM 2560 O O . ILE A 1 330 ? -31.464 -7.583 4.517 1.00 18.30 339 ILE A O 1
ATOM 2565 N N . ALA A 1 331 ? -30.195 -5.711 4.789 1.00 15.82 340 ALA A N 1
ATOM 2566 C CA . ALA A 1 331 ? -29.123 -6.463 5.470 1.00 16.18 340 ALA A CA 1
ATOM 2567 C C . ALA A 1 331 ? -29.716 -7.054 6.759 1.00 17.80 340 ALA A C 1
ATOM 2568 O O . ALA A 1 331 ? -29.398 -8.181 7.118 1.00 16.84 340 ALA A O 1
ATOM 2570 N N . ASN A 1 332 ? -30.584 -6.283 7.448 1.00 15.34 341 ASN A N 1
ATOM 2571 C CA . ASN A 1 332 ? -31.215 -6.765 8.680 1.00 13.74 341 ASN A CA 1
ATOM 2572 C C . ASN A 1 332 ? -32.200 -7.879 8.410 1.00 17.84 341 ASN A C 1
ATOM 2573 O O . ASN A 1 332 ? -32.177 -8.891 9.109 1.00 17.39 341 ASN A O 1
ATOM 2578 N N . GLN A 1 333 ? -33.010 -7.744 7.360 1.00 15.28 342 GLN A N 1
ATOM 2579 C CA . GLN A 1 333 ? -33.967 -8.798 7.021 1.00 15.61 342 GLN A CA 1
ATOM 2580 C C . GLN A 1 333 ? -33.228 -10.074 6.611 1.00 17.15 342 GLN A C 1
ATOM 2581 O O . GLN A 1 333 ? -33.587 -11.165 7.050 1.00 17.54 342 GLN A O 1
ATOM 2587 N N . LEU A 1 334 ? -32.213 -9.952 5.775 1.00 13.76 343 LEU A N 1
ATOM 2588 C CA . LEU A 1 334 ? -31.487 -11.142 5.315 1.00 14.55 343 LEU A CA 1
ATOM 2589 C C . LEU A 1 334 ? -30.749 -11.853 6.417 1.00 17.82 343 LEU A C 1
ATOM 2590 O O . LEU A 1 334 ? -30.719 -13.091 6.419 1.00 16.68 343 LEU A O 1
ATOM 2595 N N . ALA A 1 335 ? -30.193 -11.092 7.375 1.00 15.55 344 ALA A N 1
ATOM 2596 C CA . ALA A 1 335 ? -29.428 -11.716 8.450 1.00 16.38 344 ALA A CA 1
ATOM 2597 C C . ALA A 1 335 ? -30.370 -12.524 9.344 1.00 15.38 344 ALA A C 1
ATOM 2598 O O . ALA A 1 335 ? -30.060 -13.670 9.654 1.00 14.50 344 ALA A O 1
ATOM 2600 N N . THR A 1 336 ? -31.576 -11.979 9.676 1.00 13.46 345 THR A N 1
ATOM 2601 C CA . THR A 1 336 ? -32.493 -12.762 10.507 1.00 14.87 345 THR A CA 1
ATOM 2602 C C . THR A 1 336 ? -33.077 -13.940 9.746 1.00 16.59 345 THR A C 1
ATOM 2603 O O . THR A 1 336 ? -33.326 -14.996 10.354 1.00 17.56 345 THR A O 1
ATOM 2607 N N . ASP A 1 337 ? -33.291 -13.793 8.433 1.00 14.76 346 ASP A N 1
ATOM 2608 C CA . ASP A 1 337 ? -33.791 -14.926 7.604 1.00 16.12 346 ASP A CA 1
ATOM 2609 C C . ASP A 1 337 ? -32.734 -16.019 7.525 1.00 17.00 346 ASP A C 1
ATOM 2610 O O . ASP A 1 337 ? -33.082 -17.212 7.490 1.00 16.94 346 ASP A O 1
ATOM 2615 N N . ALA A 1 338 ? -31.438 -15.646 7.475 1.00 14.49 347 ALA A N 1
ATOM 2616 C CA . ALA A 1 338 ? -30.372 -16.663 7.396 1.00 13.36 347 ALA A CA 1
ATOM 2617 C C . ALA A 1 338 ? -30.303 -17.422 8.740 1.00 15.58 347 ALA A C 1
ATOM 2618 O O . ALA A 1 338 ? -30.170 -18.648 8.750 1.00 15.47 347 ALA A O 1
ATOM 2620 N N . VAL A 1 339 ? -30.438 -16.713 9.857 1.00 13.37 348 VAL A N 1
ATOM 2621 C CA . VAL A 1 339 ? -30.473 -17.382 11.170 1.00 13.27 348 VAL A CA 1
ATOM 2622 C C . VAL A 1 339 ? -31.675 -18.356 11.158 1.00 17.39 348 VAL A C 1
ATOM 2623 O O . VAL A 1 339 ? -31.543 -19.525 11.542 1.00 16.50 348 VAL A O 1
ATOM 2627 N N . GLN A 1 340 ? -32.813 -17.880 10.669 1.00 14.91 349 GLN A N 1
ATOM 2628 C CA . GLN A 1 340 ? -34.033 -18.709 10.609 1.00 14.60 349 GLN A CA 1
ATOM 2629 C C . GLN A 1 340 ? -33.846 -19.996 9.822 1.00 14.53 349 GLN A C 1
ATOM 2630 O O . GLN A 1 340 ? -34.264 -21.083 10.262 1.00 15.48 349 GLN A O 1
ATOM 2636 N N . ILE A 1 341 ? -33.267 -19.883 8.625 1.00 13.07 350 ILE A N 1
ATOM 2637 C CA . ILE A 1 341 ? -33.066 -21.052 7.763 1.00 13.84 350 ILE A CA 1
ATOM 2638 C C . ILE A 1 341 ? -32.146 -22.092 8.407 1.00 16.94 350 ILE A C 1
ATOM 2639 O O . ILE A 1 341 ? -32.344 -23.302 8.222 1.00 16.79 350 ILE A O 1
ATOM 2644 N N . LEU A 1 342 ? -31.160 -21.634 9.167 1.00 14.25 351 LEU A N 1
ATOM 2645 C CA . LEU A 1 342 ? -30.273 -22.573 9.864 1.00 14.72 351 LEU A CA 1
ATOM 2646 C C . LEU A 1 342 ? -30.892 -23.159 11.147 1.00 19.13 351 LEU A C 1
ATOM 2647 O O . LEU A 1 342 ? -30.349 -24.123 11.697 1.00 19.93 351 LEU A O 1
ATOM 2652 N N . GLY A 1 343 ? -32.052 -22.650 11.572 1.00 16.03 352 GLY A N 1
ATOM 2653 C CA . GLY A 1 343 ? -32.726 -23.193 12.752 1.00 14.43 352 GLY A CA 1
ATOM 2654 C C . GLY A 1 343 ? -31.903 -23.053 14.024 1.00 17.21 352 GLY A C 1
ATOM 2655 O O . GLY A 1 343 ? -31.245 -22.035 14.217 1.00 17.22 352 GLY A O 1
ATOM 2656 N N . GLY A 1 344 ? -31.889 -24.112 14.862 1.00 16.03 353 GLY A N 1
ATOM 2657 C CA . GLY A 1 344 ? -31.119 -24.114 16.117 1.00 16.00 353 GLY A CA 1
ATOM 2658 C C . GLY A 1 344 ? -29.647 -23.811 15.874 1.00 18.45 353 GLY A C 1
ATOM 2659 O O . GLY A 1 344 ? -29.045 -22.983 16.576 1.00 18.04 353 GLY A O 1
ATOM 2660 N N . ASN A 1 345 ? -29.080 -24.392 14.796 1.00 14.52 354 ASN A N 1
ATOM 2661 C CA . ASN A 1 345 ? -27.684 -24.104 14.413 1.00 14.62 354 ASN A CA 1
ATOM 2662 C C . ASN A 1 345 ? -27.484 -22.598 14.122 1.00 18.28 354 ASN A C 1
ATOM 2663 O O . ASN A 1 345 ? -26.445 -22.053 14.466 1.00 17.88 354 ASN A O 1
ATOM 2668 N N . GLY A 1 346 ? -28.485 -21.957 13.518 1.00 17.12 355 GLY A N 1
ATOM 2669 C CA . GLY A 1 346 ? -28.407 -20.530 13.190 1.00 15.02 355 GLY A CA 1
ATOM 2670 C C . GLY A 1 346 ? -28.275 -19.648 14.418 1.00 17.36 355 GLY A C 1
ATOM 2671 O O . GLY A 1 346 ? -27.670 -18.582 14.361 1.00 16.71 355 GLY A O 1
ATOM 2672 N N . PHE A 1 347 ? -28.869 -20.066 15.516 1.00 13.16 356 PHE A N 1
ATOM 2673 C CA . PHE A 1 347 ? -28.830 -19.287 16.779 1.00 14.57 356 PHE A CA 1
ATOM 2674 C C . PHE A 1 347 ? -27.508 -19.477 17.515 1.00 17.34 356 PHE A C 1
ATOM 2675 O O . PHE A 1 347 ? -27.232 -18.800 18.505 1.00 17.31 356 PHE A O 1
ATOM 2683 N N . ASN A 1 348 ? -26.694 -20.431 17.042 1.00 16.06 357 ASN A N 1
ATOM 2684 C CA . ASN A 1 348 ? -25.472 -20.839 17.723 1.00 15.60 357 ASN A CA 1
ATOM 2685 C C . ASN A 1 348 ? -24.218 -20.148 17.187 1.00 19.67 357 ASN A C 1
ATOM 2686 O O . ASN A 1 348 ? -24.069 -19.953 15.973 1.00 19.32 357 ASN A O 1
ATOM 2691 N N . THR A 1 349 ? -23.279 -19.824 18.098 1.00 18.26 358 THR A N 1
ATOM 2692 C CA . THR A 1 349 ? -22.064 -19.078 17.709 1.00 18.18 358 THR A CA 1
ATOM 2693 C C . THR A 1 349 ? -21.048 -19.870 16.876 1.00 21.12 358 THR A C 1
ATOM 2694 O O . THR A 1 349 ? -20.138 -19.257 16.347 1.00 21.65 358 THR A O 1
ATOM 2698 N N . GLU A 1 350 ? -21.214 -21.210 16.739 1.00 18.42 359 GLU A N 1
ATOM 2699 C CA . GLU A 1 350 ? -20.285 -22.023 15.931 1.00 20.36 359 GLU A CA 1
ATOM 2700 C C . GLU A 1 350 ? -20.638 -21.912 14.446 1.00 23.97 359 GLU A C 1
ATOM 2701 O O . GLU A 1 350 ? -19.850 -22.327 13.590 1.00 24.77 359 GLU A O 1
ATOM 2707 N N . TYR A 1 351 ? -21.831 -21.393 14.149 1.00 18.35 360 TYR A N 1
ATOM 2708 C CA . TYR A 1 351 ? -22.284 -21.135 12.791 1.00 17.07 360 TYR A CA 1
ATOM 2709 C C . TYR A 1 351 ? -22.096 -19.643 12.512 1.00 18.63 360 TYR A C 1
ATOM 2710 O O . TYR A 1 351 ? -22.020 -18.858 13.465 1.00 18.05 360 TYR A O 1
ATOM 2719 N N . PRO A 1 352 ? -21.981 -19.230 11.237 1.00 18.18 361 PRO A N 1
ATOM 2720 C CA . PRO A 1 352 ? -21.587 -17.833 10.954 1.00 18.09 361 PRO A CA 1
ATOM 2721 C C . PRO A 1 352 ? -22.662 -16.762 10.899 1.00 20.72 361 PRO A C 1
ATOM 2722 O O . PRO A 1 352 ? -22.343 -15.581 10.746 1.00 21.73 361 PRO A O 1
ATOM 2726 N N . VAL A 1 353 ? -23.914 -17.163 10.980 1.00 15.39 362 VAL A N 1
ATOM 2727 C CA . VAL A 1 353 ? -25.046 -16.270 10.754 1.00 13.97 362 VAL A CA 1
ATOM 2728 C C . VAL A 1 353 ? -25.466 -15.391 11.899 1.00 15.73 362 VAL A C 1
ATOM 2729 O O . VAL A 1 353 ? -25.911 -14.279 11.657 1.00 16.35 362 VAL A O 1
ATOM 2733 N N . GLU A 1 354 ? -25.343 -15.863 13.154 1.00 14.83 363 GLU A N 1
ATOM 2734 C CA . GLU A 1 354 ? -25.747 -14.991 14.269 1.00 15.23 363 GLU A CA 1
ATOM 2735 C C . GLU A 1 354 ? -24.857 -13.738 14.337 1.00 16.13 363 GLU A C 1
ATOM 2736 O O . GLU A 1 354 ? -25.363 -12.660 14.648 1.00 15.58 363 GLU A O 1
ATOM 2742 N N . LYS A 1 355 ? -23.544 -13.862 13.978 1.00 15.17 364 LYS A N 1
ATOM 2743 C CA . LYS A 1 355 ? -22.671 -12.690 13.928 1.00 14.60 364 LYS A CA 1
ATOM 2744 C C . LYS A 1 355 ? -23.239 -11.684 12.912 1.00 16.84 364 LYS A C 1
ATOM 2745 O O . LYS A 1 355 ? -23.190 -10.477 13.141 1.00 15.80 364 LYS A O 1
ATOM 2751 N N . LEU A 1 356 ? -23.717 -12.179 11.750 1.00 16.02 365 LEU A N 1
ATOM 2752 C CA . LEU A 1 356 ? -24.296 -11.281 10.734 1.00 15.15 365 LEU A CA 1
ATOM 2753 C C . LEU A 1 356 ? -25.517 -10.539 11.263 1.00 18.02 365 LEU A C 1
ATOM 2754 O O . LEU A 1 356 ? -25.663 -9.358 10.995 1.00 16.87 365 LEU A O 1
ATOM 2759 N N . MET A 1 357 ? -26.365 -11.205 12.056 1.00 15.99 366 MET A N 1
ATOM 2760 C CA . MET A 1 357 ? -27.527 -10.543 12.635 1.00 14.77 366 MET A CA 1
ATOM 2761 C C . MET A 1 357 ? -27.086 -9.423 13.611 1.00 18.09 366 MET A C 1
ATOM 2762 O O . MET A 1 357 ? -27.650 -8.318 13.595 1.00 17.02 366 MET A O 1
ATOM 2767 N N . ARG A 1 358 ? -26.064 -9.704 14.437 1.00 14.24 367 ARG A N 1
ATOM 2768 C CA . ARG A 1 358 ? -25.582 -8.700 15.379 1.00 13.78 367 ARG A CA 1
ATOM 2769 C C . ARG A 1 358 ? -24.921 -7.543 14.635 1.00 18.09 367 ARG A C 1
ATOM 2770 O O . ARG A 1 358 ? -25.144 -6.380 14.985 1.00 18.73 367 ARG A O 1
ATOM 2778 N N . ASP A 1 359 ? -24.117 -7.855 13.608 1.00 14.40 368 ASP A N 1
ATOM 2779 C CA . ASP A 1 359 ? -23.430 -6.806 12.818 1.00 13.96 368 ASP A CA 1
ATOM 2780 C C . ASP A 1 359 ? -24.398 -5.947 12.014 1.00 18.54 368 ASP A C 1
ATOM 2781 O O . ASP A 1 359 ? -24.181 -4.742 11.892 1.00 18.11 368 ASP A O 1
ATOM 2786 N N . ALA A 1 360 ? -25.445 -6.541 11.442 1.00 15.86 369 ALA A N 1
ATOM 2787 C CA . ALA A 1 360 ? -26.369 -5.831 10.532 1.00 15.49 369 ALA A CA 1
ATOM 2788 C C . ALA A 1 360 ? -27.075 -4.659 11.127 1.00 16.39 369 ALA A C 1
ATOM 2789 O O . ALA A 1 360 ? -27.366 -3.701 10.417 1.00 16.77 369 ALA A O 1
ATOM 2791 N N . LYS A 1 361 ? -27.340 -4.710 12.440 1.00 13.40 370 LYS A N 1
ATOM 2792 C CA . LYS A 1 361 ? -28.160 -3.670 13.058 1.00 14.58 370 LYS A CA 1
ATOM 2793 C C . LYS A 1 361 ? -27.556 -2.297 12.940 1.00 16.79 370 LYS A C 1
ATOM 2794 O O . LYS A 1 361 ? -28.296 -1.315 12.819 1.00 17.74 370 LYS A O 1
ATOM 2800 N N . ILE A 1 362 ? -26.214 -2.216 12.913 1.00 16.32 371 ILE A N 1
ATOM 2801 C CA . ILE A 1 362 ? -25.549 -0.916 12.828 1.00 15.89 371 ILE A CA 1
ATOM 2802 C C . ILE A 1 362 ? -25.898 -0.159 11.541 1.00 15.62 371 ILE A C 1
ATOM 2803 O O . ILE A 1 362 ? -25.906 1.065 11.546 1.00 13.94 371 ILE A O 1
ATOM 2808 N N . TYR A 1 363 ? -26.230 -0.881 10.463 1.00 15.53 372 TYR A N 1
ATOM 2809 C CA . TYR A 1 363 ? -26.582 -0.238 9.188 1.00 14.32 372 TYR A CA 1
ATOM 2810 C C . TYR A 1 363 ? -27.881 0.547 9.204 1.00 18.55 372 TYR A C 1
ATOM 2811 O O . TYR A 1 363 ? -28.141 1.342 8.289 1.00 19.99 372 TYR A O 1
ATOM 2820 N N . GLN A 1 364 ? -28.706 0.350 10.236 1.00 13.27 373 GLN A N 1
ATOM 2821 C CA . GLN A 1 364 ? -29.919 1.153 10.377 1.00 13.84 373 GLN A CA 1
ATOM 2822 C C . GLN A 1 364 ? -29.640 2.351 11.311 1.00 18.03 373 GLN A C 1
ATOM 2823 O O . GLN A 1 364 ? -30.532 3.159 11.556 1.00 18.26 373 GLN A O 1
ATOM 2829 N N . ILE A 1 365 ? -28.416 2.439 11.858 1.00 16.54 374 ILE A N 1
ATOM 2830 C CA . ILE A 1 365 ? -28.101 3.451 12.861 1.00 15.72 374 ILE A CA 1
ATOM 2831 C C . ILE A 1 365 ? -26.995 4.398 12.444 1.00 18.40 374 ILE A C 1
ATOM 2832 O O . ILE A 1 365 ? -27.230 5.612 12.395 1.00 18.24 374 ILE A O 1
ATOM 2837 N N . TYR A 1 366 ? -25.781 3.887 12.222 1.00 16.34 375 TYR A N 1
ATOM 2838 C CA . TYR A 1 366 ? -24.683 4.809 11.926 1.00 18.44 375 TYR A CA 1
ATOM 2839 C C . TYR A 1 366 ? -24.688 5.383 10.555 1.00 21.27 375 TYR A C 1
ATOM 2840 O O . TYR A 1 366 ? -25.371 4.856 9.680 1.00 20.23 375 TYR A O 1
ATOM 2849 N N . GLU A 1 367 ? -23.927 6.488 10.360 1.00 19.77 376 GLU A N 1
ATOM 2850 C CA . GLU A 1 367 ? -23.887 7.215 9.088 1.00 19.86 376 GLU A CA 1
ATOM 2851 C C . GLU A 1 367 ? -25.316 7.582 8.621 1.00 22.20 376 GLU A C 1
ATOM 2852 O O . GLU A 1 367 ? -25.621 7.460 7.425 1.00 20.19 376 GLU A O 1
ATOM 2858 N N . GLY A 1 368 ? -26.143 8.088 9.552 1.00 18.77 377 GLY A N 1
ATOM 2859 C CA . GLY A 1 368 ? -27.516 8.495 9.245 1.00 16.65 377 GLY A CA 1
ATOM 2860 C C . GLY A 1 368 ? -28.487 7.352 9.458 1.00 20.04 377 GLY A C 1
ATOM 2861 O O . GLY A 1 368 ? -28.548 6.423 8.657 1.00 19.13 377 GLY A O 1
ATOM 2862 N N . THR A 1 369 ? -29.280 7.425 10.529 1.00 16.53 378 THR A N 1
ATOM 2863 C CA . THR A 1 369 ? -30.237 6.348 10.834 1.00 15.74 378 THR A CA 1
ATOM 2864 C C . THR A 1 369 ? -31.261 6.137 9.726 1.00 16.97 378 THR A C 1
ATOM 2865 O O . THR A 1 369 ? -31.457 7.010 8.872 1.00 15.78 378 THR A O 1
ATOM 2869 N N . SER A 1 370 ? -31.997 5.004 9.803 1.00 15.38 379 SER A N 1
ATOM 2870 C CA . SER A 1 370 ? -33.087 4.719 8.846 1.00 16.48 379 SER A CA 1
ATOM 2871 C C . SER A 1 370 ? -34.070 5.910 8.790 1.00 18.02 379 SER A C 1
ATOM 2872 O O . SER A 1 370 ? -34.574 6.232 7.711 1.00 15.32 379 SER A O 1
ATOM 2875 N N . GLN A 1 371 ? -34.394 6.500 9.962 1.00 14.08 380 GLN A N 1
ATOM 2876 C CA . GLN A 1 371 ? -35.341 7.633 10.009 1.00 14.87 380 GLN A CA 1
ATOM 2877 C C . GLN A 1 371 ? -34.762 8.856 9.334 1.00 17.90 380 GLN A C 1
ATOM 2878 O O . GLN A 1 371 ? -35.456 9.532 8.569 1.00 18.93 380 GLN A O 1
ATOM 2884 N N . ILE A 1 372 ? -33.498 9.165 9.617 1.00 14.25 381 ILE A N 1
ATOM 2885 C CA . ILE A 1 372 ? -32.837 10.311 8.990 1.00 14.80 381 ILE A CA 1
ATOM 2886 C C . ILE A 1 372 ? -32.754 10.136 7.465 1.00 18.41 381 ILE A C 1
ATOM 2887 O O . ILE A 1 372 ? -32.945 11.095 6.724 1.00 17.22 381 ILE A O 1
ATOM 2892 N N . GLN A 1 373 ? -32.510 8.914 6.999 1.00 15.18 382 GLN A N 1
ATOM 2893 C CA . GLN A 1 373 ? -32.451 8.678 5.548 1.00 14.04 382 GLN A CA 1
ATOM 2894 C C . GLN A 1 373 ? -33.820 8.960 4.935 1.00 17.26 382 GLN A C 1
ATOM 2895 O O . GLN A 1 373 ? -33.886 9.544 3.850 1.00 17.17 382 GLN A O 1
ATOM 2901 N N . ARG A 1 374 ? -34.901 8.597 5.650 1.00 14.79 383 ARG A N 1
ATOM 2902 C CA . ARG A 1 374 ? -36.261 8.874 5.162 1.00 16.73 383 ARG A CA 1
ATOM 2903 C C . ARG A 1 374 ? -36.554 10.354 5.148 1.00 19.37 383 ARG A C 1
ATOM 2904 O O . ARG A 1 374 ? -37.178 10.827 4.192 1.00 19.96 383 ARG A O 1
ATOM 2912 N N . LEU A 1 375 ? -36.056 11.101 6.151 1.00 15.86 384 LEU A N 1
ATOM 2913 C CA . LEU A 1 375 ? -36.222 12.564 6.190 1.00 16.86 384 LEU A CA 1
ATOM 2914 C C . LEU A 1 375 ? -35.523 13.194 4.998 1.00 19.47 384 LEU A C 1
ATOM 2915 O O . LEU A 1 375 ? -36.078 14.105 4.373 1.00 18.17 384 LEU A O 1
ATOM 2920 N N . ILE A 1 376 ? -34.309 12.704 4.662 1.00 14.72 385 ILE A N 1
ATOM 2921 C CA . ILE A 1 376 ? -33.560 13.239 3.513 1.00 15.31 385 ILE A CA 1
ATOM 2922 C C . ILE A 1 376 ? -34.270 12.905 2.202 1.00 17.55 385 ILE A C 1
ATOM 2923 O O . ILE A 1 376 ? -34.475 13.805 1.370 1.00 17.29 385 ILE A O 1
ATOM 2928 N N . VAL A 1 377 ? -34.654 11.633 2.025 1.00 14.57 386 VAL A N 1
ATOM 2929 C CA . VAL A 1 377 ? -35.345 11.225 0.785 1.00 13.75 386 VAL A CA 1
ATOM 2930 C C . VAL A 1 377 ? -36.652 12.033 0.653 1.00 17.80 386 VAL A C 1
ATOM 2931 O O . VAL A 1 377 ? -36.960 12.526 -0.438 1.00 17.00 386 VAL A O 1
ATOM 2935 N N . ALA A 1 378 ? -37.395 12.194 1.763 1.00 15.56 387 ALA A N 1
ATOM 2936 C CA . ALA A 1 378 ? -38.668 12.944 1.709 1.00 16.87 387 ALA A CA 1
ATOM 2937 C C . ALA A 1 378 ? -38.427 14.378 1.229 1.00 18.58 387 ALA A C 1
ATOM 2938 O O . ALA A 1 378 ? -39.145 14.847 0.347 1.00 18.46 387 ALA A O 1
ATOM 2940 N N . ARG A 1 379 ? -37.436 15.070 1.804 1.00 16.68 388 ARG A N 1
ATOM 2941 C CA . ARG A 1 379 ? -37.134 16.461 1.431 1.00 18.26 388 ARG A CA 1
ATOM 2942 C C . ARG A 1 379 ? -36.731 16.533 -0.052 1.00 20.88 388 ARG A C 1
ATOM 2943 O O . ARG A 1 379 ? -37.242 17.392 -0.785 1.00 21.23 388 ARG A O 1
ATOM 2951 N N . GLU A 1 380 ? -35.819 15.648 -0.492 1.00 15.91 389 GLU A N 1
ATOM 2952 C CA . GLU A 1 380 ? -35.358 15.623 -1.895 1.00 17.52 389 GLU A CA 1
ATOM 2953 C C . GLU A 1 380 ? -36.522 15.321 -2.846 1.00 21.23 389 GLU A C 1
ATOM 2954 O O . GLU A 1 380 ? -36.642 15.985 -3.881 1.00 22.44 389 GLU A O 1
ATOM 2960 N N . HIS A 1 381 ? -37.381 14.366 -2.496 1.00 16.80 390 HIS A N 1
ATOM 2961 C CA . HIS A 1 381 ? -38.514 14.023 -3.336 1.00 15.94 390 HIS A CA 1
ATOM 2962 C C . HIS A 1 381 ? -39.551 15.181 -3.413 1.00 19.22 390 HIS A C 1
ATOM 2963 O O . HIS A 1 381 ? -39.933 15.614 -4.505 1.00 17.69 390 HIS A O 1
ATOM 2970 N N . ILE A 1 382 ? -40.023 15.638 -2.257 1.00 16.09 391 ILE A N 1
ATOM 2971 C CA . ILE A 1 382 ? -41.096 16.628 -2.168 1.00 16.96 391 ILE A CA 1
ATOM 2972 C C . ILE A 1 382 ? -40.712 17.940 -2.808 1.00 19.43 391 ILE A C 1
ATOM 2973 O O . ILE A 1 382 ? -41.543 18.534 -3.514 1.00 18.12 391 ILE A O 1
ATOM 2978 N N . ASP A 1 383 ? -39.449 18.383 -2.602 1.00 18.68 392 ASP A N 1
ATOM 2979 C CA . ASP A 1 383 ? -39.045 19.677 -3.155 1.00 20.02 392 ASP A CA 1
ATOM 2980 C C . ASP A 1 383 ? -39.131 19.731 -4.690 1.00 24.59 392 ASP A C 1
ATOM 2981 O O . ASP A 1 383 ? -39.390 20.810 -5.220 1.00 25.95 392 ASP A O 1
ATOM 2986 N N . LYS A 1 384 ? -39.013 18.567 -5.391 1.00 20.88 393 LYS A N 1
ATOM 2987 C CA . LYS A 1 384 ? -39.120 18.503 -6.855 1.00 20.93 393 LYS A CA 1
ATOM 2988 C C . LYS A 1 384 ? -40.520 18.933 -7.336 1.00 25.55 393 LYS A C 1
ATOM 2989 O O . LYS A 1 384 ? -40.665 19.291 -8.498 1.00 25.71 393 LYS A O 1
ATOM 2995 N N . TYR A 1 385 ? -41.545 18.855 -6.465 1.00 19.26 394 TYR A N 1
ATOM 2996 C CA . TYR A 1 385 ? -42.926 19.165 -6.831 1.00 18.47 394 TYR A CA 1
ATOM 2997 C C . TYR A 1 385 ? -43.393 20.568 -6.492 1.00 22.81 394 TYR A C 1
ATOM 2998 O O . TYR A 1 385 ? -44.553 20.881 -6.735 1.00 23.62 394 TYR A O 1
ATOM 3007 N N . LYS A 1 386 ? -42.516 21.382 -5.899 1.00 22.20 395 LYS A N 1
ATOM 3008 C CA . LYS A 1 386 ? -42.857 22.750 -5.534 1.00 22.84 395 LYS A CA 1
ATOM 3009 C C . LYS A 1 386 ? -42.587 23.599 -6.768 1.00 32.13 395 LYS A C 1
ATOM 3010 O O . LYS A 1 386 ? -41.517 23.506 -7.362 1.00 35.14 395 LYS A O 1
ATOM 3016 N N . ASN A 1 387 ? -43.549 24.404 -7.159 1.00 33.84 396 ASN A N 1
ATOM 3017 C CA . ASN A 1 387 ? -43.433 25.279 -8.328 1.00 41.47 396 ASN A CA 1
ATOM 3018 C C . ASN A 1 387 ? -43.622 26.757 -7.966 1.00 54.17 396 ASN A C 1
ATOM 3019 O O . ASN A 1 387 ? -43.188 27.622 -8.761 1.00 54.47 396 ASN A O 1
ATOM 3025 N N . LEU B 1 1 ? -73.095 -16.185 31.873 1.00 47.95 10 LEU B N 1
ATOM 3026 C CA . LEU B 1 1 ? -71.675 -16.138 31.525 1.00 45.28 10 LEU B CA 1
ATOM 3027 C C . LEU B 1 1 ? -71.282 -14.990 30.591 1.00 42.70 10 LEU B C 1
ATOM 3028 O O . LEU B 1 1 ? -71.573 -13.835 30.912 1.00 44.31 10 LEU B O 1
ATOM 3033 N N . GLY B 1 2 ? -70.667 -15.290 29.453 1.00 32.55 11 GLY B N 1
ATOM 3034 C CA . GLY B 1 2 ? -70.245 -14.263 28.505 1.00 28.10 11 GLY B CA 1
ATOM 3035 C C . GLY B 1 2 ? -68.749 -14.057 28.575 1.00 25.67 11 GLY B C 1
ATOM 3036 O O . GLY B 1 2 ? -68.084 -14.634 29.432 1.00 25.17 11 GLY B O 1
ATOM 3037 N N . PHE B 1 3 ? -68.217 -13.226 27.686 1.00 19.03 12 PHE B N 1
ATOM 3038 C CA . PHE B 1 3 ? -66.789 -12.953 27.675 1.00 18.89 12 PHE B CA 1
ATOM 3039 C C . PHE B 1 3 ? -66.366 -12.187 28.918 1.00 22.56 12 PHE B C 1
ATOM 3040 O O . PHE B 1 3 ? -67.164 -11.467 29.521 1.00 22.31 12 PHE B O 1
ATOM 3048 N N . SER B 1 4 ? -65.110 -12.343 29.283 1.00 19.14 13 SER B N 1
ATOM 3049 C CA . SER B 1 4 ? -64.514 -11.611 30.385 1.00 18.26 13 SER B CA 1
ATOM 3050 C C . SER B 1 4 ? -63.013 -11.512 30.109 1.00 20.91 13 SER B C 1
ATOM 3051 O O . SER B 1 4 ? -62.379 -12.499 29.720 1.00 19.51 13 SER B O 1
ATOM 3054 N N . PHE B 1 5 ? -62.455 -10.339 30.357 1.00 18.92 14 PHE B N 1
ATOM 3055 C CA . PHE B 1 5 ? -61.011 -10.111 30.257 1.00 18.34 14 PHE B CA 1
ATOM 3056 C C . PHE B 1 5 ? -60.481 -9.641 31.636 1.00 23.63 14 PHE B C 1
ATOM 3057 O O . PHE B 1 5 ? -59.523 -8.865 31.724 1.00 23.54 14 PHE B O 1
ATOM 3065 N N . GLU B 1 6 ? -61.087 -10.150 32.709 1.00 20.99 15 GLU B N 1
ATOM 3066 C CA . GLU B 1 6 ? -60.661 -9.832 34.069 1.00 22.73 15 GLU B CA 1
ATOM 3067 C C . GLU B 1 6 ? -60.072 -11.069 34.742 1.00 23.57 15 GLU B C 1
ATOM 3068 O O . GLU B 1 6 ? -60.724 -12.111 34.783 1.00 22.29 15 GLU B O 1
ATOM 3074 N N . PHE B 1 7 ? -58.871 -10.940 35.311 1.00 20.26 16 PHE B N 1
ATOM 3075 C CA . PHE B 1 7 ? -58.259 -12.049 36.062 1.00 19.71 16 PHE B CA 1
ATOM 3076 C C . PHE B 1 7 ? -59.065 -12.355 37.330 1.00 23.74 16 PHE B C 1
ATOM 3077 O O . PHE B 1 7 ? -59.785 -11.489 37.838 1.00 23.63 16 PHE B O 1
ATOM 3085 N N . THR B 1 8 ? -58.888 -13.565 37.890 1.00 21.17 17 THR B N 1
ATOM 3086 C CA . THR B 1 8 ? -59.480 -13.885 39.195 1.00 21.29 17 THR B CA 1
ATOM 3087 C C . THR B 1 8 ? -58.626 -13.150 40.220 1.00 24.68 17 THR B C 1
ATOM 3088 O O . THR B 1 8 ? -57.487 -12.746 39.907 1.00 23.13 17 THR B O 1
ATOM 3092 N N . GLU B 1 9 ? -59.121 -13.036 41.455 1.00 23.25 18 GLU B N 1
ATOM 3093 C CA . GLU B 1 9 ? -58.345 -12.401 42.523 1.00 25.16 18 GLU B CA 1
ATOM 3094 C C . GLU B 1 9 ? -57.018 -13.128 42.805 1.00 28.08 18 GLU B C 1
ATOM 3095 O O . GLU B 1 9 ? -55.982 -12.480 42.961 1.00 24.71 18 GLU B O 1
ATOM 3101 N N . GLN B 1 10 ? -57.050 -14.471 42.805 1.00 25.71 19 GLN B N 1
ATOM 3102 C CA . GLN B 1 10 ? -55.862 -15.283 43.010 1.00 25.34 19 GLN B CA 1
ATOM 3103 C C . GLN B 1 10 ? -54.842 -15.005 41.895 1.00 24.77 19 GLN B C 1
ATOM 3104 O O . GLN B 1 10 ? -53.637 -14.901 42.169 1.00 24.40 19 GLN B O 1
ATOM 3110 N N . GLN B 1 11 ? -55.312 -14.876 40.651 1.00 19.88 20 GLN B N 1
ATOM 3111 C CA . GLN B 1 11 ? -54.419 -14.579 39.517 1.00 18.99 20 GLN B CA 1
ATOM 3112 C C . GLN B 1 11 ? -53.761 -13.217 39.665 1.00 21.89 20 GLN B C 1
ATOM 3113 O O . GLN B 1 11 ? -52.581 -13.075 39.348 1.00 20.98 20 GLN B O 1
ATOM 3119 N N . LYS B 1 12 ? -54.506 -12.223 40.152 1.00 20.16 21 LYS B N 1
ATOM 3120 C CA . LYS B 1 12 ? -53.925 -10.879 40.372 1.00 19.72 21 LYS B CA 1
ATOM 3121 C C . LYS B 1 12 ? -52.817 -10.933 41.418 1.00 24.06 21 LYS B C 1
ATOM 3122 O O . LYS B 1 12 ? -51.804 -10.237 41.282 1.00 22.90 21 LYS B O 1
ATOM 3128 N N . GLU B 1 13 ? -52.996 -11.787 42.446 1.00 22.27 22 GLU B N 1
ATOM 3129 C CA . GLU B 1 13 ? -51.990 -11.984 43.518 1.00 23.25 22 GLU B CA 1
ATOM 3130 C C . GLU B 1 13 ? -50.720 -12.649 42.956 1.00 25.64 22 GLU B C 1
ATOM 3131 O O . GLU B 1 13 ? -49.622 -12.176 43.243 1.00 24.38 22 GLU B O 1
ATOM 3137 N N . PHE B 1 14 ? -50.870 -13.709 42.135 1.00 21.87 23 PHE B N 1
ATOM 3138 C CA . PHE B 1 14 ? -49.724 -14.370 41.476 1.00 23.52 23 PHE B CA 1
ATOM 3139 C C . PHE B 1 14 ? -48.999 -13.373 40.582 1.00 22.94 23 PHE B C 1
ATOM 3140 O O . PHE B 1 14 ? -47.767 -13.351 40.556 1.00 22.20 23 PHE B O 1
ATOM 3148 N N . GLN B 1 15 ? -49.757 -12.579 39.811 1.00 21.08 24 GLN B N 1
ATOM 3149 C CA . GLN B 1 15 ? -49.158 -11.607 38.900 1.00 21.47 24 GLN B CA 1
ATOM 3150 C C . GLN B 1 15 ? -48.326 -10.600 39.693 1.00 23.82 24 GLN B C 1
ATOM 3151 O O . GLN B 1 15 ? -47.174 -10.320 39.320 1.00 22.80 24 GLN B O 1
ATOM 3157 N N . ALA B 1 16 ? -48.888 -10.088 40.806 1.00 21.25 25 ALA B N 1
ATOM 3158 C CA . ALA B 1 16 ? -48.188 -9.123 41.652 1.00 21.42 25 ALA B CA 1
ATOM 3159 C C . ALA B 1 16 ? -46.866 -9.703 42.199 1.00 23.63 25 ALA B C 1
ATOM 3160 O O . ALA B 1 16 ? -45.819 -9.036 42.151 1.00 23.20 25 ALA B O 1
ATOM 3162 N N . THR B 1 17 ? -46.903 -10.965 42.680 1.00 19.82 26 THR B N 1
ATOM 3163 C CA . THR B 1 17 ? -45.717 -11.647 43.212 1.00 18.25 26 THR B CA 1
ATOM 3164 C C . THR B 1 17 ? -44.645 -11.807 42.122 1.00 22.02 26 THR B C 1
ATOM 3165 O O . THR B 1 17 ? -43.475 -11.501 42.351 1.00 22.79 26 THR B O 1
ATOM 3169 N N . ALA B 1 18 ? -45.049 -12.301 40.939 1.00 19.91 27 ALA B N 1
ATOM 3170 C CA . ALA B 1 18 ? -44.105 -12.512 39.837 1.00 19.15 27 ALA B CA 1
ATOM 3171 C C . ALA B 1 18 ? -43.533 -11.163 39.342 1.00 21.87 27 ALA B C 1
ATOM 3172 O O . ALA B 1 18 ? -42.342 -11.072 39.047 1.00 21.15 27 ALA B O 1
ATOM 3174 N N . ARG B 1 19 ? -44.383 -10.114 39.260 1.00 19.58 28 ARG B N 1
ATOM 3175 C CA . ARG B 1 19 ? -43.936 -8.803 38.800 1.00 18.45 28 ARG B CA 1
ATOM 3176 C C . ARG B 1 19 ? -42.897 -8.205 39.741 1.00 21.98 28 ARG B C 1
ATOM 3177 O O . ARG B 1 19 ? -41.890 -7.654 39.287 1.00 20.41 28 ARG B O 1
ATOM 3185 N N . LYS B 1 20 ? -43.155 -8.295 41.056 1.00 19.50 29 LYS B N 1
ATOM 3186 C CA . LYS B 1 20 ? -42.259 -7.738 42.070 1.00 20.31 29 LYS B CA 1
ATOM 3187 C C . LYS B 1 20 ? -40.921 -8.468 41.999 1.00 23.67 29 LYS B C 1
ATOM 3188 O O . LYS B 1 20 ? -39.878 -7.832 42.008 1.00 23.22 29 LYS B O 1
ATOM 3194 N N . PHE B 1 21 ? -40.961 -9.805 41.862 1.00 20.49 30 PHE B N 1
ATOM 3195 C CA . PHE B 1 21 ? -39.754 -10.619 41.750 1.00 20.45 30 PHE B CA 1
ATOM 3196 C C . PHE B 1 21 ? -38.961 -10.256 40.488 1.00 23.05 30 PHE B C 1
ATOM 3197 O O . PHE B 1 21 ? -37.745 -10.039 40.572 1.00 22.97 30 PHE B O 1
ATOM 3205 N N . ALA B 1 22 ? -39.642 -10.126 39.338 1.00 18.02 31 ALA B N 1
ATOM 3206 C CA . ALA B 1 22 ? -38.925 -9.787 38.107 1.00 18.67 31 ALA B CA 1
ATOM 3207 C C . ALA B 1 22 ? -38.286 -8.411 38.171 1.00 21.44 31 ALA B C 1
ATOM 3208 O O . ALA B 1 22 ? -37.135 -8.231 37.758 1.00 22.77 31 ALA B O 1
ATOM 3210 N N . ARG B 1 23 ? -39.031 -7.438 38.668 1.00 20.36 32 ARG B N 1
ATOM 3211 C CA . ARG B 1 23 ? -38.530 -6.070 38.668 1.00 21.07 32 ARG B CA 1
ATOM 3212 C C . ARG B 1 23 ? -37.493 -5.760 39.731 1.00 25.07 32 ARG B C 1
ATOM 3213 O O . ARG B 1 23 ? -36.562 -4.977 39.482 1.00 26.34 32 ARG B O 1
ATOM 3221 N N . GLU B 1 24 ? -37.623 -6.378 40.907 1.00 21.56 33 GLU B N 1
ATOM 3222 C CA . GLU B 1 24 ? -36.695 -6.106 42.000 1.00 22.55 33 GLU B CA 1
ATOM 3223 C C . GLU B 1 24 ? -35.519 -7.065 42.072 1.00 25.87 33 GLU B C 1
ATOM 3224 O O . GLU B 1 24 ? -34.473 -6.679 42.590 1.00 26.95 33 GLU B O 1
ATOM 3230 N N . GLU B 1 25 ? -35.690 -8.314 41.595 1.00 22.86 34 GLU B N 1
ATOM 3231 C CA . GLU B 1 25 ? -34.633 -9.325 41.719 1.00 22.58 34 GLU B CA 1
ATOM 3232 C C . GLU B 1 25 ? -33.994 -9.743 40.399 1.00 24.75 34 GLU B C 1
ATOM 3233 O O . GLU B 1 25 ? -32.767 -9.877 40.341 1.00 23.89 34 GLU B O 1
ATOM 3239 N N . ILE B 1 26 ? -34.804 -9.937 39.348 1.00 19.91 35 ILE B N 1
ATOM 3240 C CA . ILE B 1 26 ? -34.243 -10.339 38.047 1.00 18.03 35 ILE B CA 1
ATOM 3241 C C . ILE B 1 26 ? -33.570 -9.176 37.333 1.00 21.52 35 ILE B C 1
ATOM 3242 O O . ILE B 1 26 ? -32.404 -9.280 36.955 1.00 21.54 35 ILE B O 1
ATOM 3247 N N . ILE B 1 27 ? -34.313 -8.094 37.092 1.00 18.09 36 ILE B N 1
ATOM 3248 C CA . ILE B 1 27 ? -33.791 -6.960 36.312 1.00 17.58 36 ILE B CA 1
ATOM 3249 C C . ILE B 1 27 ? -32.409 -6.450 36.734 1.00 23.34 36 ILE B C 1
ATOM 3250 O O . ILE B 1 27 ? -31.548 -6.274 35.866 1.00 22.41 36 ILE B O 1
ATOM 3255 N N . PRO B 1 28 ? -32.149 -6.234 38.037 1.00 23.16 37 PRO B N 1
ATOM 3256 C CA . PRO B 1 28 ? -30.845 -5.698 38.424 1.00 24.15 37 PRO B CA 1
ATOM 3257 C C . PRO B 1 28 ? -29.637 -6.584 38.139 1.00 26.16 37 PRO B C 1
ATOM 3258 O O . PRO B 1 28 ? -28.516 -6.072 38.104 1.00 27.58 37 PRO B O 1
ATOM 3262 N N . VAL B 1 29 ? -29.848 -7.908 37.944 1.00 22.80 38 VAL B N 1
ATOM 3263 C CA . VAL B 1 29 ? -28.743 -8.856 37.730 1.00 21.15 38 VAL B CA 1
ATOM 3264 C C . VAL B 1 29 ? -28.724 -9.509 36.354 1.00 23.27 38 VAL B C 1
ATOM 3265 O O . VAL B 1 29 ? -27.729 -10.142 36.007 1.00 22.14 38 VAL B O 1
ATOM 3269 N N . ALA B 1 30 ? -29.808 -9.362 35.563 1.00 20.35 39 ALA B N 1
ATOM 3270 C CA . ALA B 1 30 ? -29.904 -10.027 34.263 1.00 19.72 39 ALA B CA 1
ATOM 3271 C C . ALA B 1 30 ? -28.747 -9.707 33.301 1.00 23.14 39 ALA B C 1
ATOM 3272 O O . ALA B 1 30 ? -28.259 -10.614 32.597 1.00 22.01 39 ALA B O 1
ATOM 3274 N N . ALA B 1 31 ? -28.284 -8.446 33.285 1.00 20.49 40 ALA B N 1
ATOM 3275 C CA . ALA B 1 31 ? -27.187 -8.075 32.370 1.00 20.46 40 ALA B CA 1
ATOM 3276 C C . ALA B 1 31 ? -25.899 -8.814 32.745 1.00 23.53 40 ALA B C 1
ATOM 3277 O O . ALA B 1 31 ? -25.170 -9.261 31.867 1.00 23.60 40 ALA B O 1
ATOM 3279 N N . GLU B 1 32 ? -25.655 -9.004 34.047 1.00 21.43 41 GLU B N 1
ATOM 3280 C CA . GLU B 1 32 ? -24.461 -9.683 34.512 1.00 22.81 41 GLU B CA 1
ATOM 3281 C C . GLU B 1 32 ? -24.513 -11.158 34.145 1.00 25.76 41 GLU B C 1
ATOM 3282 O O . GLU B 1 32 ? -23.523 -11.674 33.629 1.00 24.49 41 GLU B O 1
ATOM 3288 N N . TYR B 1 33 ? -25.681 -11.810 34.328 1.00 21.91 42 TYR B N 1
ATOM 3289 C CA . TYR B 1 33 ? -25.833 -13.234 33.946 1.00 21.10 42 TYR B CA 1
ATOM 3290 C C . TYR B 1 33 ? -25.689 -13.427 32.432 1.00 24.90 42 TYR B C 1
ATOM 3291 O O . TYR B 1 33 ? -25.152 -14.444 31.996 1.00 23.89 42 TYR B O 1
ATOM 3300 N N . ASP B 1 34 ? -26.154 -12.456 31.633 1.00 21.55 43 ASP B N 1
ATOM 3301 C CA . ASP B 1 34 ? -26.014 -12.540 30.177 1.00 21.49 43 ASP B CA 1
ATOM 3302 C C . ASP B 1 34 ? -24.516 -12.423 29.783 1.00 24.12 43 ASP B C 1
ATOM 3303 O O . ASP B 1 34 ? -24.065 -13.122 28.870 1.00 24.41 43 ASP B O 1
ATOM 3308 N N . LYS B 1 35 ? -23.763 -11.559 30.492 1.00 22.07 44 LYS B N 1
ATOM 3309 C CA . LYS B 1 35 ? -22.327 -11.355 30.232 1.00 22.76 44 LYS B CA 1
ATOM 3310 C C . LYS B 1 35 ? -21.502 -12.608 30.612 1.00 27.67 44 LYS B C 1
ATOM 3311 O O . LYS B 1 35 ? -20.598 -12.985 29.870 1.00 28.50 44 LYS B O 1
ATOM 3317 N N . THR B 1 36 ? -21.779 -13.210 31.779 1.00 23.89 45 THR B N 1
ATOM 3318 C CA . THR B 1 36 ? -20.979 -14.353 32.249 1.00 23.44 45 THR B CA 1
ATOM 3319 C C . THR B 1 36 ? -21.475 -15.694 31.717 1.00 27.37 45 THR B C 1
ATOM 3320 O O . THR B 1 36 ? -20.699 -16.649 31.649 1.00 26.90 45 THR B O 1
ATOM 3324 N N . GLY B 1 37 ? -22.774 -15.787 31.428 1.00 22.36 46 GLY B N 1
ATOM 3325 C CA . GLY B 1 37 ? -23.396 -17.047 31.024 1.00 21.26 46 GLY B CA 1
ATOM 3326 C C . GLY B 1 37 ? -23.579 -17.984 32.208 1.00 23.91 46 GLY B C 1
ATOM 3327 O O . GLY B 1 37 ? -23.863 -19.174 32.029 1.00 23.39 46 GLY B O 1
ATOM 3328 N N . GLU B 1 38 ? -23.415 -17.461 33.443 1.00 20.15 47 GLU B N 1
ATOM 3329 C CA . GLU B 1 38 ? -23.577 -18.269 34.655 1.00 21.69 47 GLU B CA 1
ATOM 3330 C C . GLU B 1 38 ? -25.018 -18.724 34.792 1.00 22.63 47 GLU B C 1
ATOM 3331 O O . GLU B 1 38 ? -25.923 -17.924 34.592 1.00 21.35 47 GLU B O 1
ATOM 3337 N N . TYR B 1 39 ? -25.241 -20.002 35.137 1.00 20.47 48 TYR B N 1
ATOM 3338 C CA . TYR B 1 39 ? -26.611 -20.508 35.354 1.00 19.14 48 TYR B CA 1
ATOM 3339 C C . TYR B 1 39 ? -27.185 -19.791 36.586 1.00 20.38 48 TYR B C 1
ATOM 3340 O O . TYR B 1 39 ? -26.515 -19.758 37.625 1.00 20.21 48 TYR B O 1
ATOM 3349 N N . PRO B 1 40 ? -28.384 -19.171 36.464 1.00 17.44 49 PRO B N 1
ATOM 3350 C CA . PRO B 1 40 ? -28.895 -18.285 37.535 1.00 18.60 49 PRO B CA 1
ATOM 3351 C C . PRO B 1 40 ? -29.514 -18.979 38.743 1.00 22.44 49 PRO B C 1
ATOM 3352 O O . PRO B 1 40 ? -30.650 -18.707 39.122 1.00 20.71 49 PRO B O 1
ATOM 3356 N N . VAL B 1 41 ? -28.735 -19.839 39.386 1.00 19.87 50 VAL B N 1
ATOM 3357 C CA . VAL B 1 41 ? -29.169 -20.598 40.564 1.00 21.25 50 VAL B CA 1
ATOM 3358 C C . VAL B 1 41 ? -29.894 -19.749 41.641 1.00 24.53 50 VAL B C 1
ATOM 3359 O O . VAL B 1 41 ? -30.997 -20.142 42.047 1.00 21.81 50 VAL B O 1
ATOM 3363 N N . PRO B 1 42 ? -29.353 -18.588 42.088 1.00 24.77 51 PRO B N 1
ATOM 3364 C CA . PRO B 1 42 ? -30.066 -17.804 43.131 1.00 24.93 51 PRO B CA 1
ATOM 3365 C C . PRO B 1 42 ? -31.471 -17.358 42.725 1.00 23.45 51 PRO B C 1
ATOM 3366 O O . PRO B 1 42 ? -32.373 -17.349 43.560 1.00 21.86 51 PRO B O 1
ATOM 3370 N N . LEU B 1 43 ? -31.653 -16.983 41.446 1.00 21.61 52 LEU B N 1
ATOM 3371 C CA . LEU B 1 43 ? -32.973 -16.546 40.973 1.00 20.60 52 LEU B CA 1
ATOM 3372 C C . LEU B 1 43 ? -33.915 -17.715 40.857 1.00 23.73 52 LEU B C 1
ATOM 3373 O O . LEU B 1 43 ? -35.086 -17.576 41.197 1.00 22.90 52 LEU B O 1
ATOM 3378 N N . ILE B 1 44 ? -33.420 -18.864 40.353 1.00 19.26 53 ILE B N 1
ATOM 3379 C CA . ILE B 1 44 ? -34.253 -20.059 40.235 1.00 19.19 53 ILE B CA 1
ATOM 3380 C C . ILE B 1 44 ? -34.727 -20.471 41.630 1.00 22.17 53 ILE B C 1
ATOM 3381 O O . ILE B 1 44 ? -35.916 -20.743 41.814 1.00 21.43 53 ILE B O 1
ATOM 3386 N N . ARG B 1 45 ? -33.810 -20.503 42.616 1.00 21.16 54 ARG B N 1
ATOM 3387 C CA . ARG B 1 45 ? -34.179 -20.880 43.973 1.00 21.94 54 ARG B CA 1
ATOM 3388 C C . ARG B 1 45 ? -35.218 -19.933 44.569 1.00 25.15 54 ARG B C 1
ATOM 3389 O O . ARG B 1 45 ? -36.141 -20.394 45.239 1.00 24.30 54 ARG B O 1
ATOM 3397 N N . ARG B 1 46 ? -35.095 -18.614 44.298 1.00 20.65 55 ARG B N 1
ATOM 3398 C CA . ARG B 1 46 ? -36.052 -17.632 44.789 1.00 21.15 55 ARG B CA 1
ATOM 3399 C C . ARG B 1 46 ? -37.418 -17.821 44.094 1.00 22.81 55 ARG B C 1
ATOM 3400 O O . ARG B 1 46 ? -38.446 -17.809 44.755 1.00 22.67 55 ARG B O 1
ATOM 3408 N N . ALA B 1 47 ? -37.427 -18.067 42.774 1.00 20.22 56 ALA B N 1
ATOM 3409 C CA . ALA B 1 47 ? -38.678 -18.319 42.039 1.00 19.41 56 ALA B CA 1
ATOM 3410 C C . ALA B 1 47 ? -39.386 -19.553 42.626 1.00 23.31 56 ALA B C 1
ATOM 3411 O O . ALA B 1 47 ? -40.603 -19.541 42.817 1.00 22.91 56 ALA B O 1
ATOM 3413 N N . TRP B 1 48 ? -38.611 -20.602 42.934 1.00 21.12 57 TRP B N 1
ATOM 3414 C CA . TRP B 1 48 ? -39.152 -21.827 43.520 1.00 21.74 57 TRP B CA 1
ATOM 3415 C C . TRP B 1 48 ? -39.784 -21.515 44.896 1.00 26.45 57 TRP B C 1
ATOM 3416 O O . TRP B 1 48 ? -40.919 -21.923 45.160 1.00 26.95 57 TRP B O 1
ATOM 3427 N N . GLU B 1 49 ? -39.082 -20.747 45.716 1.00 22.36 58 GLU B N 1
ATOM 3428 C CA . GLU B 1 49 ? -39.557 -20.371 47.034 1.00 23.30 58 GLU B CA 1
ATOM 3429 C C . GLU B 1 49 ? -40.834 -19.569 46.977 1.00 26.91 58 GLU B C 1
ATOM 3430 O O . GLU B 1 49 ? -41.661 -19.701 47.821 1.00 27.43 58 GLU B O 1
ATOM 3436 N N . LEU B 1 50 ? -40.945 -18.703 45.990 1.00 23.52 59 LEU B N 1
ATOM 3437 C CA . LEU B 1 50 ? -42.108 -17.836 45.827 1.00 23.93 59 LEU B CA 1
ATOM 3438 C C . LEU B 1 50 ? -43.322 -18.532 45.209 1.00 28.78 59 LEU B C 1
ATOM 3439 O O . LEU B 1 50 ? -44.371 -17.900 45.076 1.00 30.36 59 LEU B O 1
ATOM 3444 N N . GLY B 1 51 ? -43.170 -19.796 44.829 1.00 25.57 60 GLY B N 1
ATOM 3445 C CA . GLY B 1 51 ? -44.235 -20.581 44.207 1.00 25.95 60 GLY B CA 1
ATOM 3446 C C . GLY B 1 51 ? -44.446 -20.248 42.742 1.00 30.14 60 GLY B C 1
ATOM 3447 O O . GLY B 1 51 ? -45.554 -20.418 42.220 1.00 30.07 60 GLY B O 1
ATOM 3448 N N . LEU B 1 52 ? -43.378 -19.784 42.055 1.00 22.57 61 LEU B N 1
ATOM 3449 C CA . LEU B 1 52 ? -43.455 -19.386 40.649 1.00 21.33 61 LEU B CA 1
ATOM 3450 C C . LEU B 1 52 ? -42.886 -20.403 39.668 1.00 24.83 61 LEU B C 1
ATOM 3451 O O . LEU B 1 52 ? -42.766 -20.099 38.484 1.00 28.18 61 LEU B O 1
ATOM 3456 N N A MET B 1 53 ? -42.448 -21.580 40.153 0.36 21.47 62 MET B N 1
ATOM 3457 N N B MET B 1 53 ? -42.594 -21.600 40.163 0.64 22.16 62 MET B N 1
ATOM 3458 C CA A MET B 1 53 ? -41.860 -22.632 39.299 0.36 20.41 62 MET B CA 1
ATOM 3459 C CA B MET B 1 53 ? -42.003 -22.668 39.367 0.64 21.51 62 MET B CA 1
ATOM 3460 C C A MET B 1 53 ? -42.676 -23.913 39.503 0.36 23.40 62 MET B C 1
ATOM 3461 C C B MET B 1 53 ? -42.875 -23.881 39.448 0.64 23.60 62 MET B C 1
ATOM 3462 O O A MET B 1 53 ? -43.248 -24.094 40.586 0.36 22.82 62 MET B O 1
ATOM 3463 O O B MET B 1 53 ? -43.640 -24.016 40.411 0.64 22.70 62 MET B O 1
ATOM 3472 N N . ASN B 1 54 ? -42.743 -24.789 38.462 1.00 19.56 63 ASN B N 1
ATOM 3473 C CA . ASN B 1 54 ? -43.470 -26.082 38.476 1.00 19.97 63 ASN B CA 1
ATOM 3474 C C . ASN B 1 54 ? -44.966 -25.859 38.761 1.00 22.85 63 ASN B C 1
ATOM 3475 O O . ASN B 1 54 ? -45.586 -26.638 39.487 1.00 21.58 63 ASN B O 1
ATOM 3480 N N . THR B 1 55 ? -45.541 -24.768 38.236 1.00 22.89 64 THR B N 1
ATOM 3481 C CA . THR B 1 55 ? -46.926 -24.432 38.608 1.00 23.80 64 THR B CA 1
ATOM 3482 C C . THR B 1 55 ? -48.007 -25.440 38.226 1.00 26.53 64 THR B C 1
ATOM 3483 O O . THR B 1 55 ? -49.048 -25.486 38.899 1.00 26.92 64 THR B O 1
ATOM 3487 N N . HIS B 1 56 ? -47.750 -26.263 37.196 1.00 22.96 65 HIS B N 1
ATOM 3488 C CA . HIS B 1 56 ? -48.735 -27.252 36.757 1.00 23.21 65 HIS B CA 1
ATOM 3489 C C . HIS B 1 56 ? -48.788 -28.493 37.604 1.00 25.47 65 HIS B C 1
ATOM 3490 O O . HIS B 1 56 ? -49.702 -29.301 37.396 1.00 27.02 65 HIS B O 1
ATOM 3497 N N . ILE B 1 57 ? -47.809 -28.707 38.505 1.00 20.55 66 ILE B N 1
ATOM 3498 C CA . ILE B 1 57 ? -47.804 -29.933 39.333 1.00 21.30 66 ILE B CA 1
ATOM 3499 C C . ILE B 1 57 ? -49.102 -30.035 40.144 1.00 26.64 66 ILE B C 1
ATOM 3500 O O . ILE B 1 57 ? -49.424 -29.089 40.851 1.00 26.27 66 ILE B O 1
ATOM 3505 N N . PRO B 1 58 ? -49.861 -31.158 40.049 1.00 25.69 67 PRO B N 1
ATOM 3506 C CA . PRO B 1 58 ? -51.123 -31.261 40.798 1.00 26.01 67 PRO B CA 1
ATOM 3507 C C . PRO B 1 58 ? -50.965 -31.156 42.307 1.00 29.42 67 PRO B C 1
ATOM 3508 O O . PRO B 1 58 ? -49.919 -31.492 42.860 1.00 27.48 67 PRO B O 1
ATOM 3512 N N . GLU B 1 59 ? -52.018 -30.678 42.978 1.00 28.34 68 GLU B N 1
ATOM 3513 C CA . GLU B 1 59 ? -52.012 -30.539 44.447 1.00 30.14 68 GLU B CA 1
ATOM 3514 C C . GLU B 1 59 ? -51.772 -31.868 45.150 1.00 36.17 68 GLU B C 1
ATOM 3515 O O . GLU B 1 59 ? -51.123 -31.888 46.193 1.00 36.49 68 GLU B O 1
ATOM 3521 N N . ASN B 1 60 ? -52.224 -32.984 44.548 1.00 34.82 69 ASN B N 1
ATOM 3522 C CA . ASN B 1 60 ? -52.007 -34.308 45.147 1.00 36.77 69 ASN B CA 1
ATOM 3523 C C . ASN B 1 60 ? -50.547 -34.805 45.075 1.00 40.66 69 ASN B C 1
ATOM 3524 O O . ASN B 1 60 ? -50.220 -35.813 45.694 1.00 42.78 69 ASN B O 1
ATOM 3529 N N . CYS B 1 61 ? -49.668 -34.070 44.364 1.00 35.51 70 CYS B N 1
ATOM 3530 C CA . CYS B 1 61 ? -48.217 -34.339 44.280 1.00 34.89 70 CYS B CA 1
ATOM 3531 C C . CYS B 1 61 ? -47.431 -33.293 45.073 1.00 34.56 70 CYS B C 1
ATOM 3532 O O . CYS B 1 61 ? -46.205 -33.228 44.961 1.00 35.14 70 CYS B O 1
ATOM 3535 N N . GLY B 1 62 ? -48.144 -32.458 45.816 1.00 29.30 71 GLY B N 1
ATOM 3536 C CA . GLY B 1 62 ? -47.562 -31.395 46.624 1.00 29.54 71 GLY B CA 1
ATOM 3537 C C . GLY B 1 62 ? -47.379 -30.091 45.879 1.00 33.04 71 GLY B C 1
ATOM 3538 O O . GLY B 1 62 ? -46.711 -29.180 46.376 1.00 32.73 71 GLY B O 1
ATOM 3539 N N . GLY B 1 63 ? -47.953 -30.004 44.680 1.00 29.84 72 GLY B N 1
ATOM 3540 C CA . GLY B 1 63 ? -47.830 -28.819 43.843 1.00 28.59 72 GLY B CA 1
ATOM 3541 C C . GLY B 1 63 ? -48.945 -27.818 44.017 1.00 31.86 72 GLY B C 1
ATOM 3542 O O . GLY B 1 63 ? -49.851 -28.029 44.821 1.00 30.06 72 GLY B O 1
ATOM 3543 N N . LEU B 1 64 ? -48.871 -26.707 43.275 1.00 29.43 73 LEU B N 1
ATOM 3544 C CA . LEU B 1 64 ? -49.883 -25.662 43.330 1.00 31.12 73 LEU B CA 1
ATOM 3545 C C . LEU B 1 64 ? -51.147 -25.993 42.549 1.00 32.41 73 LEU B C 1
ATOM 3546 O O . LEU B 1 64 ? -52.204 -25.446 42.834 1.00 31.26 73 LEU B O 1
ATOM 3551 N N . GLY B 1 65 ? -51.037 -26.888 41.581 1.00 27.45 74 GLY B N 1
ATOM 3552 C CA . GLY B 1 65 ? -52.179 -27.299 40.771 1.00 26.40 74 GLY B CA 1
ATOM 3553 C C . GLY B 1 65 ? -52.773 -26.169 39.954 1.00 29.09 74 GLY B C 1
ATOM 3554 O O . GLY B 1 65 ? -53.996 -26.088 39.794 1.00 29.64 74 GLY B O 1
ATOM 3555 N N . LEU B 1 66 ? -51.923 -25.282 39.459 1.00 23.50 75 LEU B N 1
ATOM 3556 C CA . LEU B 1 66 ? -52.421 -24.155 38.648 1.00 22.80 75 LEU B CA 1
ATOM 3557 C C . LEU B 1 66 ? -52.616 -24.616 37.197 1.00 27.00 75 LEU B C 1
ATOM 3558 O O . LEU B 1 66 ? -52.123 -25.680 36.809 1.00 26.76 75 LEU B O 1
ATOM 3563 N N . GLY B 1 67 ? -53.366 -23.842 36.426 1.00 23.07 76 GLY B N 1
ATOM 3564 C CA . GLY B 1 67 ? -53.602 -24.171 35.034 1.00 22.81 76 GLY B CA 1
ATOM 3565 C C . GLY B 1 67 ? -52.633 -23.452 34.110 1.00 23.41 76 GLY B C 1
ATOM 3566 O O . GLY B 1 67 ? -51.711 -22.732 34.556 1.00 22.06 76 GLY B O 1
ATOM 3567 N N . THR B 1 68 ? -52.854 -23.627 32.818 1.00 18.85 77 THR B N 1
ATOM 3568 C CA . THR B 1 68 ? -52.019 -23.023 31.780 1.00 18.18 77 THR B CA 1
ATOM 3569 C C . THR B 1 68 ? -52.170 -21.512 31.802 1.00 19.94 77 THR B C 1
ATOM 3570 O O . THR B 1 68 ? -51.182 -20.812 31.617 1.00 19.81 77 THR B O 1
ATOM 3574 N N . PHE B 1 69 ? -53.391 -21.006 32.032 1.00 19.54 78 PHE B N 1
ATOM 3575 C CA . PHE B 1 69 ? -53.594 -19.551 32.069 1.00 17.74 78 PHE B CA 1
ATOM 3576 C C . PHE B 1 69 ? -52.720 -18.914 33.184 1.00 21.19 78 PHE B C 1
ATOM 3577 O O . PHE B 1 69 ? -52.057 -17.892 32.964 1.00 18.23 78 PHE B O 1
ATOM 3585 N N . ASP B 1 70 ? -52.694 -19.557 34.357 1.00 20.98 79 ASP B N 1
ATOM 3586 C CA . ASP B 1 70 ? -51.886 -19.094 35.501 1.00 20.33 79 ASP B CA 1
ATOM 3587 C C . ASP B 1 70 ? -50.400 -19.156 35.170 1.00 19.58 79 ASP B C 1
ATOM 3588 O O . ASP B 1 70 ? -49.666 -18.220 35.477 1.00 20.02 79 ASP B O 1
ATOM 3593 N N . ALA B 1 71 ? -49.952 -20.250 34.543 1.00 16.72 80 ALA B N 1
ATOM 3594 C CA . ALA B 1 71 ? -48.543 -20.403 34.172 1.00 17.16 80 ALA B CA 1
ATOM 3595 C C . ALA B 1 71 ? -48.137 -19.305 33.202 1.00 21.13 80 ALA B C 1
ATOM 3596 O O . ALA B 1 71 ? -47.049 -18.763 33.345 1.00 20.68 80 ALA B O 1
ATOM 3598 N N . CYS B 1 72 ? -49.039 -18.941 32.253 1.00 17.46 81 CYS B N 1
ATOM 3599 C CA . CYS B 1 72 ? -48.737 -17.904 31.260 1.00 16.52 81 CYS B CA 1
ATOM 3600 C C . CYS B 1 72 ? -48.543 -16.558 31.912 1.00 19.13 81 CYS B C 1
ATOM 3601 O O . CYS B 1 72 ? -47.638 -15.813 31.530 1.00 18.92 81 CYS B O 1
ATOM 3604 N N . LEU B 1 73 ? -49.455 -16.193 32.817 1.00 16.78 82 LEU B N 1
ATOM 3605 C CA . LEU B 1 73 ? -49.362 -14.867 33.430 1.00 16.59 82 LEU B CA 1
ATOM 3606 C C . LEU B 1 73 ? -48.090 -14.705 34.254 1.00 20.36 82 LEU B C 1
ATOM 3607 O O . LEU B 1 73 ? -47.483 -13.626 34.262 1.00 20.38 82 LEU B O 1
ATOM 3612 N N . ILE B 1 74 ? -47.647 -15.795 34.893 1.00 16.47 83 ILE B N 1
ATOM 3613 C CA . ILE B 1 74 ? -46.392 -15.776 35.657 1.00 16.23 83 ILE B CA 1
ATOM 3614 C C . ILE B 1 74 ? -45.229 -15.676 34.686 1.00 20.29 83 ILE B C 1
ATOM 3615 O O . ILE B 1 74 ? -44.329 -14.857 34.903 1.00 19.31 83 ILE B O 1
ATOM 3620 N N A SER B 1 75 ? -45.244 -16.505 33.616 0.40 15.72 84 SER B N 1
ATOM 3621 N N B SER B 1 75 ? -45.237 -16.510 33.627 0.60 16.34 84 SER B N 1
ATOM 3622 C CA A SER B 1 75 ? -44.200 -16.550 32.588 0.40 15.13 84 SER B CA 1
ATOM 3623 C CA B SER B 1 75 ? -44.177 -16.534 32.623 0.60 16.16 84 SER B CA 1
ATOM 3624 C C A SER B 1 75 ? -43.968 -15.223 31.925 0.40 18.36 84 SER B C 1
ATOM 3625 C C B SER B 1 75 ? -43.957 -15.180 32.004 0.60 17.78 84 SER B C 1
ATOM 3626 O O A SER B 1 75 ? -42.811 -14.867 31.687 0.40 18.16 84 SER B O 1
ATOM 3627 O O B SER B 1 75 ? -42.801 -14.755 31.892 0.60 16.81 84 SER B O 1
ATOM 3632 N N . GLU B 1 76 ? -45.048 -14.470 31.653 1.00 16.03 85 GLU B N 1
ATOM 3633 C CA . GLU B 1 76 ? -44.915 -13.141 31.046 1.00 14.48 85 GLU B CA 1
ATOM 3634 C C . GLU B 1 76 ? -44.157 -12.180 31.979 1.00 17.71 85 GLU B C 1
ATOM 3635 O O . GLU B 1 76 ? -43.256 -11.448 31.536 1.00 16.91 85 GLU B O 1
ATOM 3641 N N . GLU B 1 77 ? -44.479 -12.230 33.283 1.00 15.89 86 GLU B N 1
ATOM 3642 C CA . GLU B 1 77 ? -43.808 -11.333 34.230 1.00 16.06 86 GLU B CA 1
ATOM 3643 C C . GLU B 1 77 ? -42.327 -11.684 34.365 1.00 19.37 86 GLU B C 1
ATOM 3644 O O . GLU B 1 77 ? -41.499 -10.783 34.396 1.00 19.75 86 GLU B O 1
ATOM 3650 N N . LEU B 1 78 ? -41.987 -12.973 34.444 1.00 16.29 87 LEU B N 1
ATOM 3651 C CA . LEU B 1 78 ? -40.577 -13.396 34.574 1.00 15.30 87 LEU B CA 1
ATOM 3652 C C . LEU B 1 78 ? -39.777 -13.044 33.331 1.00 17.78 87 LEU B C 1
ATOM 3653 O O . LEU B 1 78 ? -38.632 -12.588 33.439 1.00 17.19 87 LEU B O 1
ATOM 3658 N N . ALA B 1 79 ? -40.352 -13.289 32.148 1.00 15.12 88 ALA B N 1
ATOM 3659 C CA . ALA B 1 79 ? -39.705 -13.020 30.860 1.00 14.82 88 ALA B CA 1
ATOM 3660 C C . ALA B 1 79 ? -39.411 -11.541 30.686 1.00 16.89 88 ALA B C 1
ATOM 3661 O O . ALA B 1 79 ? -38.385 -11.184 30.094 1.00 18.31 88 ALA B O 1
ATOM 3663 N N . TYR B 1 80 ? -40.297 -10.683 31.198 1.00 15.23 89 TYR B N 1
ATOM 3664 C CA . TYR B 1 80 ? -40.072 -9.226 31.162 1.00 14.73 89 TYR B CA 1
ATOM 3665 C C . TYR B 1 80 ? -38.715 -8.895 31.829 1.00 19.31 89 TYR B C 1
ATOM 3666 O O . TYR B 1 80 ? -38.009 -7.999 31.379 1.00 18.06 89 TYR B O 1
ATOM 3675 N N . GLY B 1 81 ? -38.388 -9.609 32.896 1.00 19.78 90 GLY B N 1
ATOM 3676 C CA . GLY B 1 81 ? -37.110 -9.443 33.578 1.00 19.32 90 GLY B CA 1
ATOM 3677 C C . GLY B 1 81 ? -35.990 -10.017 32.739 1.00 20.88 90 GLY B C 1
ATOM 3678 O O . GLY B 1 81 ? -35.026 -9.310 32.445 1.00 19.46 90 GLY B O 1
ATOM 3679 N N . CYS B 1 82 ? -36.105 -11.317 32.338 1.00 17.46 91 CYS B N 1
ATOM 3680 C CA . CYS B 1 82 ? -35.069 -11.966 31.524 1.00 17.34 91 CYS B CA 1
ATOM 3681 C C . CYS B 1 82 ? -35.595 -13.264 30.988 1.00 18.29 91 CYS B C 1
ATOM 3682 O O . CYS B 1 82 ? -36.006 -14.105 31.789 1.00 18.57 91 CYS B O 1
ATOM 3685 N N . THR B 1 83 ? -35.545 -13.466 29.652 1.00 15.41 92 THR B N 1
ATOM 3686 C CA . THR B 1 83 ? -35.996 -14.744 29.112 1.00 14.63 92 THR B CA 1
ATOM 3687 C C . THR B 1 83 ? -34.975 -15.853 29.271 1.00 20.29 92 THR B C 1
ATOM 3688 O O . THR B 1 83 ? -35.325 -17.023 29.108 1.00 20.76 92 THR B O 1
ATOM 3692 N N . GLY B 1 84 ? -33.730 -15.511 29.570 1.00 18.94 93 GLY B N 1
ATOM 3693 C CA . GLY B 1 84 ? -32.732 -16.533 29.864 1.00 19.03 93 GLY B CA 1
ATOM 3694 C C . GLY B 1 84 ? -33.129 -17.201 31.175 1.00 23.52 93 GLY B C 1
ATOM 3695 O O . GLY B 1 84 ? -33.229 -18.434 31.263 1.00 22.28 93 GLY B O 1
ATOM 3696 N N . VAL B 1 85 ? -33.434 -16.382 32.197 1.00 20.75 94 VAL B N 1
ATOM 3697 C CA . VAL B 1 85 ? -33.903 -16.894 33.491 1.00 19.61 94 VAL B CA 1
ATOM 3698 C C . VAL B 1 85 ? -35.273 -17.590 33.318 1.00 20.70 94 VAL B C 1
ATOM 3699 O O . VAL B 1 85 ? -35.467 -18.708 33.808 1.00 20.54 94 VAL B O 1
ATOM 3703 N N . GLN B 1 86 ? -36.228 -16.941 32.617 1.00 17.76 95 GLN B N 1
ATOM 3704 C CA . GLN B 1 86 ? -37.554 -17.526 32.418 1.00 17.03 95 GLN B CA 1
ATOM 3705 C C . GLN B 1 86 ? -37.478 -18.866 31.629 1.00 21.19 95 GLN B C 1
ATOM 3706 O O . GLN B 1 86 ? -38.235 -19.766 31.938 1.00 22.32 95 GLN B O 1
ATOM 3712 N N . THR B 1 87 ? -36.544 -19.002 30.650 1.00 17.53 96 THR B N 1
ATOM 3713 C CA . THR B 1 87 ? -36.442 -20.260 29.885 1.00 17.25 96 THR B CA 1
ATOM 3714 C C . THR B 1 87 ? -35.958 -21.407 30.774 1.00 20.81 96 THR B C 1
ATOM 3715 O O . THR B 1 87 ? -36.433 -22.534 30.618 1.00 21.16 96 THR B O 1
ATOM 3719 N N . ALA B 1 88 ? -35.025 -21.126 31.700 1.00 18.90 97 ALA B N 1
ATOM 3720 C CA . ALA B 1 88 ? -34.531 -22.146 32.655 1.00 19.39 97 ALA B CA 1
ATOM 3721 C C . ALA B 1 88 ? -35.708 -22.626 33.525 1.00 24.15 97 ALA B C 1
ATOM 3722 O O . ALA B 1 88 ? -35.933 -23.831 33.670 1.00 24.75 97 ALA B O 1
ATOM 3724 N N . ILE B 1 89 ? -36.500 -21.680 34.038 1.00 20.95 98 ILE B N 1
ATOM 3725 C CA . ILE B 1 89 ? -37.670 -21.994 34.864 1.00 21.67 98 ILE B CA 1
ATOM 3726 C C . ILE B 1 89 ? -38.752 -22.724 34.074 1.00 27.58 98 ILE B C 1
ATOM 3727 O O . ILE B 1 89 ? -39.292 -23.729 34.555 1.00 28.73 98 ILE B O 1
ATOM 3732 N N . GLU B 1 90 ? -39.055 -22.248 32.859 1.00 23.79 99 GLU B N 1
ATOM 3733 C CA . GLU B 1 90 ? -40.053 -22.842 31.964 1.00 24.62 99 GLU B CA 1
ATOM 3734 C C . GLU B 1 90 ? -39.641 -24.224 31.509 1.00 27.63 99 GLU B C 1
ATOM 3735 O O . GLU B 1 90 ? -40.505 -25.097 31.337 1.00 27.24 99 GLU B O 1
ATOM 3741 N N . GLY B 1 91 ? -38.329 -24.439 31.373 1.00 22.55 100 GLY B N 1
ATOM 3742 C CA . GLY B 1 91 ? -37.777 -25.734 31.006 1.00 20.87 100 GLY B CA 1
ATOM 3743 C C . GLY B 1 91 ? -38.276 -26.839 31.916 1.00 23.90 100 GLY B C 1
ATOM 3744 O O . GLY B 1 91 ? -38.507 -27.960 31.464 1.00 23.00 100 GLY B O 1
ATOM 3745 N N . ASN B 1 92 ? -38.483 -26.522 33.216 1.00 19.98 101 ASN B N 1
ATOM 3746 C CA . ASN B 1 92 ? -39.035 -27.511 34.144 1.00 20.38 101 ASN B CA 1
ATOM 3747 C C . ASN B 1 92 ? -40.436 -27.914 33.711 1.00 21.17 101 ASN B C 1
ATOM 3748 O O . ASN B 1 92 ? -40.759 -29.103 33.752 1.00 20.94 101 ASN B O 1
ATOM 3753 N N . SER B 1 93 ? -41.269 -26.937 33.322 1.00 19.55 102 SER B N 1
ATOM 3754 C CA . SER B 1 93 ? -42.638 -27.240 32.887 1.00 19.40 102 SER B CA 1
ATOM 3755 C C . SER B 1 93 ? -42.658 -28.053 31.606 1.00 23.52 102 SER B C 1
ATOM 3756 O O . SER B 1 93 ? -43.520 -28.915 31.459 1.00 23.00 102 SER B O 1
ATOM 3759 N N . LEU B 1 94 ? -41.705 -27.808 30.694 1.00 20.75 103 LEU B N 1
ATOM 3760 C CA . LEU B 1 94 ? -41.590 -28.574 29.436 1.00 22.90 103 LEU B CA 1
ATOM 3761 C C . LEU B 1 94 ? -41.277 -30.050 29.713 1.00 24.84 103 LEU B C 1
ATOM 3762 O O . LEU B 1 94 ? -41.898 -30.937 29.111 1.00 22.27 103 LEU B O 1
ATOM 3767 N N . GLY B 1 95 ? -40.357 -30.304 30.652 1.00 19.78 104 GLY B N 1
ATOM 3768 C CA . GLY B 1 95 ? -39.996 -31.671 31.024 1.00 19.87 104 GLY B CA 1
ATOM 3769 C C . GLY B 1 95 ? -41.112 -32.367 31.778 1.00 23.24 104 GLY B C 1
ATOM 3770 O O . GLY B 1 95 ? -41.336 -33.569 31.604 1.00 22.12 104 GLY B O 1
ATOM 3771 N N . GLN B 1 96 ? -41.840 -31.608 32.622 1.00 18.47 105 GLN B N 1
ATOM 3772 C CA . GLN B 1 96 ? -42.909 -32.189 33.451 1.00 17.19 105 GLN B CA 1
ATOM 3773 C C . GLN B 1 96 ? -44.190 -32.445 32.671 1.00 21.17 105 GLN B C 1
ATOM 3774 O O . GLN B 1 96 ? -44.933 -33.354 33.034 1.00 20.30 105 GLN B O 1
ATOM 3780 N N . MET B 1 97 ? -44.489 -31.622 31.640 1.00 19.67 106 MET B N 1
ATOM 3781 C CA . MET B 1 97 ? -45.766 -31.753 30.933 1.00 19.05 106 MET B CA 1
ATOM 3782 C C . MET B 1 97 ? -46.173 -33.163 30.484 1.00 21.23 106 MET B C 1
ATOM 3783 O O . MET B 1 97 ? -47.307 -33.572 30.771 1.00 21.73 106 MET B O 1
ATOM 3788 N N . PRO B 1 98 ? -45.284 -33.949 29.843 1.00 17.63 107 PRO B N 1
ATOM 3789 C CA . PRO B 1 98 ? -45.683 -35.309 29.455 1.00 17.88 107 PRO B CA 1
ATOM 3790 C C . PRO B 1 98 ? -46.088 -36.151 30.659 1.00 20.57 107 PRO B C 1
ATOM 3791 O O . PRO B 1 98 ? -46.996 -36.956 30.537 1.00 20.18 107 PRO B O 1
ATOM 3795 N N . ILE B 1 99 ? -45.437 -35.947 31.829 1.00 17.03 108 ILE B N 1
ATOM 3796 C CA . ILE B 1 99 ? -45.808 -36.705 33.027 1.00 17.87 108 ILE B CA 1
ATOM 3797 C C . ILE B 1 99 ? -47.159 -36.219 33.557 1.00 21.66 108 ILE B C 1
ATOM 3798 O O . ILE B 1 99 ? -47.996 -37.026 33.978 1.00 22.36 108 ILE B O 1
ATOM 3803 N N . ILE B 1 100 ? -47.370 -34.902 33.557 1.00 18.57 109 ILE B N 1
ATOM 3804 C CA . ILE B 1 100 ? -48.647 -34.324 34.006 1.00 21.10 109 ILE B CA 1
ATOM 3805 C C . ILE B 1 100 ? -49.827 -34.853 33.197 1.00 24.49 109 ILE B C 1
ATOM 3806 O O . ILE B 1 100 ? -50.860 -35.216 33.774 1.00 25.40 109 ILE B O 1
ATOM 3811 N N . ILE B 1 101 ? -49.678 -34.905 31.872 1.00 19.72 110 ILE B N 1
ATOM 3812 C CA . ILE B 1 101 ? -50.775 -35.299 30.997 1.00 20.18 110 ILE B CA 1
ATOM 3813 C C . ILE B 1 101 ? -50.914 -36.803 30.777 1.00 26.39 110 ILE B C 1
ATOM 3814 O O . ILE B 1 101 ? -52.012 -37.257 30.483 1.00 26.76 110 ILE B O 1
ATOM 3819 N N . ALA B 1 102 ? -49.805 -37.555 30.854 1.00 21.51 111 ALA B N 1
ATOM 3820 C CA . ALA B 1 102 ? -49.806 -38.979 30.533 1.00 20.82 111 ALA B CA 1
ATOM 3821 C C . ALA B 1 102 ? -49.232 -39.916 31.590 1.00 22.76 111 ALA B C 1
ATOM 3822 O O . ALA B 1 102 ? -49.276 -41.135 31.408 1.00 22.42 111 ALA B O 1
ATOM 3824 N N . GLY B 1 103 ? -48.716 -39.374 32.681 1.00 20.17 112 GLY B N 1
ATOM 3825 C CA . GLY B 1 103 ? -48.172 -40.218 33.731 1.00 20.01 112 GLY B CA 1
ATOM 3826 C C . GLY B 1 103 ? -49.239 -40.918 34.541 1.00 21.66 112 GLY B C 1
ATOM 3827 O O . GLY B 1 103 ? -50.376 -40.426 34.671 1.00 22.73 112 GLY B O 1
ATOM 3828 N N . ASN B 1 104 ? -48.896 -42.083 35.082 1.00 17.80 113 ASN B N 1
ATOM 3829 C CA . ASN B 1 104 ? -49.787 -42.766 36.016 1.00 17.81 113 ASN B CA 1
ATOM 3830 C C . ASN B 1 104 ? -49.468 -42.170 37.415 1.00 23.03 113 ASN B C 1
ATOM 3831 O O . ASN B 1 104 ? -48.567 -41.320 37.522 1.00 21.78 113 ASN B O 1
ATOM 3836 N N . ASP B 1 105 ? -50.191 -42.585 38.466 1.00 21.50 114 ASP B N 1
ATOM 3837 C CA . ASP B 1 105 ? -49.994 -42.029 39.816 1.00 21.86 114 ASP B CA 1
ATOM 3838 C C . ASP B 1 105 ? -48.597 -42.194 40.359 1.00 24.14 114 ASP B C 1
ATOM 3839 O O . ASP B 1 105 ? -48.092 -41.280 40.999 1.00 24.75 114 ASP B O 1
ATOM 3844 N N . GLN B 1 106 ? -47.972 -43.343 40.110 1.00 20.00 115 GLN B N 1
ATOM 3845 C CA . GLN B 1 106 ? -46.617 -43.608 40.591 1.00 21.20 115 GLN B CA 1
ATOM 3846 C C . GLN B 1 106 ? -45.602 -42.667 39.935 1.00 23.67 115 GLN B C 1
ATOM 3847 O O . GLN B 1 106 ? -44.772 -42.090 40.625 1.00 22.63 115 GLN B O 1
ATOM 3853 N N . GLN B 1 107 ? -45.682 -42.515 38.608 1.00 20.00 116 GLN B N 1
ATOM 3854 C CA . GLN B 1 107 ? -44.781 -41.647 37.870 1.00 18.42 116 GLN B CA 1
ATOM 3855 C C . GLN B 1 107 ? -44.914 -40.204 38.322 1.00 21.84 116 GLN B C 1
ATOM 3856 O O . GLN B 1 107 ? -43.905 -39.525 38.506 1.00 21.72 116 GLN B O 1
ATOM 3862 N N . LYS B 1 108 ? -46.157 -39.753 38.566 1.00 19.20 117 LYS B N 1
ATOM 3863 C CA . LYS B 1 108 ? -46.402 -38.383 38.999 1.00 19.43 117 LYS B CA 1
ATOM 3864 C C . LYS B 1 108 ? -45.900 -38.144 40.418 1.00 22.97 117 LYS B C 1
ATOM 3865 O O . LYS B 1 108 ? -45.176 -37.172 40.646 1.00 21.30 117 LYS B O 1
ATOM 3871 N N . LYS B 1 109 ? -46.216 -39.036 41.360 1.00 20.23 118 LYS B N 1
ATOM 3872 C CA . LYS B 1 109 ? -45.746 -38.818 42.733 1.00 20.38 118 LYS B CA 1
ATOM 3873 C C . LYS B 1 109 ? -44.242 -38.885 42.823 1.00 24.12 118 LYS B C 1
ATOM 3874 O O . LYS B 1 109 ? -43.640 -38.090 43.551 1.00 25.63 118 LYS B O 1
ATOM 3880 N N . LYS B 1 110 ? -43.615 -39.826 42.098 1.00 21.16 119 LYS B N 1
ATOM 3881 C CA . LYS B 1 110 ? -42.160 -39.947 42.160 1.00 21.36 119 LYS B CA 1
ATOM 3882 C C . LYS B 1 110 ? -41.446 -38.757 41.526 1.00 25.29 119 LYS B C 1
ATOM 3883 O O . LYS B 1 110 ? -40.589 -38.132 42.149 1.00 26.78 119 LYS B O 1
ATOM 3889 N N . TYR B 1 111 ? -41.768 -38.474 40.270 1.00 20.30 120 TYR B N 1
ATOM 3890 C CA . TYR B 1 111 ? -41.045 -37.474 39.512 1.00 18.94 120 TYR B CA 1
ATOM 3891 C C . TYR B 1 111 ? -41.500 -36.044 39.666 1.00 23.01 120 TYR B C 1
ATOM 3892 O O . TYR B 1 111 ? -40.669 -35.141 39.612 1.00 24.21 120 TYR B O 1
ATOM 3901 N N . LEU B 1 112 ? -42.790 -35.836 39.870 1.00 19.69 121 LEU B N 1
ATOM 3902 C CA . LEU B 1 112 ? -43.284 -34.480 40.121 1.00 20.29 121 LEU B CA 1
ATOM 3903 C C . LEU B 1 112 ? -43.159 -34.155 41.612 1.00 24.76 121 LEU B C 1
ATOM 3904 O O . LEU B 1 112 ? -42.773 -33.043 41.956 1.00 24.27 121 LEU B O 1
ATOM 3909 N N . GLY B 1 113 ? -43.465 -35.119 42.483 1.00 24.46 122 GLY B N 1
ATOM 3910 C CA . GLY B 1 113 ? -43.364 -34.925 43.932 1.00 25.16 122 GLY B CA 1
ATOM 3911 C C . GLY B 1 113 ? -41.997 -34.431 44.384 1.00 28.20 122 GLY B C 1
ATOM 3912 O O . GLY B 1 113 ? -41.909 -33.525 45.212 1.00 27.90 122 GLY B O 1
ATOM 3913 N N . ARG B 1 114 ? -40.917 -34.961 43.800 1.00 24.58 123 ARG B N 1
ATOM 3914 C CA . ARG B 1 114 ? -39.560 -34.528 44.190 1.00 24.90 123 ARG B CA 1
ATOM 3915 C C . ARG B 1 114 ? -39.293 -33.039 43.872 1.00 25.34 123 ARG B C 1
ATOM 3916 O O . ARG B 1 114 ? -38.505 -32.372 44.576 1.00 27.30 123 ARG B O 1
ATOM 3924 N N . MET B 1 115 ? -39.964 -32.515 42.822 1.00 20.82 124 MET B N 1
ATOM 3925 C CA . MET B 1 115 ? -39.799 -31.119 42.408 1.00 20.51 124 MET B CA 1
ATOM 3926 C C . MET B 1 115 ? -40.431 -30.133 43.376 1.00 26.58 124 MET B C 1
ATOM 3927 O O . MET B 1 115 ? -40.059 -28.960 43.392 1.00 24.08 124 MET B O 1
ATOM 3932 N N . THR B 1 116 ? -41.419 -30.594 44.162 1.00 24.99 125 THR B N 1
ATOM 3933 C CA . THR B 1 116 ? -42.113 -29.734 45.119 1.00 25.88 125 THR B CA 1
ATOM 3934 C C . THR B 1 116 ? -41.347 -29.663 46.428 1.00 30.26 125 THR B C 1
ATOM 3935 O O . THR B 1 116 ? -41.635 -28.801 47.254 1.00 28.90 125 THR B O 1
ATOM 3939 N N . GLU B 1 117 ? -40.391 -30.585 46.630 1.00 28.85 126 GLU B N 1
ATOM 3940 C CA . GLU B 1 117 ? -39.594 -30.680 47.867 1.00 29.19 126 GLU B CA 1
ATOM 3941 C C . GLU B 1 117 ? -38.300 -29.903 47.804 1.00 32.90 126 GLU B C 1
ATOM 3942 O O . GLU B 1 117 ? -37.827 -29.410 48.825 1.00 31.91 126 GLU B O 1
ATOM 3948 N N . GLU B 1 118 ? -37.706 -29.804 46.607 1.00 30.97 127 GLU B N 1
ATOM 3949 C CA . GLU B 1 118 ? -36.457 -29.086 46.394 1.00 31.22 127 GLU B CA 1
ATOM 3950 C C . GLU B 1 118 ? -36.459 -28.439 45.026 1.00 29.89 127 GLU B C 1
ATOM 3951 O O . GLU B 1 118 ? -37.091 -28.981 44.115 1.00 26.35 127 GLU B O 1
ATOM 3957 N N . PRO B 1 119 ? -35.703 -27.328 44.846 1.00 27.44 128 PRO B N 1
ATOM 3958 C CA . PRO B 1 119 ? -35.654 -26.678 43.531 1.00 27.02 128 PRO B CA 1
ATOM 3959 C C . PRO B 1 119 ? -34.781 -27.434 42.516 1.00 28.93 128 PRO B C 1
ATOM 3960 O O . PRO B 1 119 ? -33.803 -26.897 41.966 1.00 30.45 128 PRO B O 1
ATOM 3964 N N . LEU B 1 120 ? -35.157 -28.677 42.240 1.00 22.80 129 LEU B N 1
ATOM 3965 C CA . LEU B 1 120 ? -34.489 -29.506 41.220 1.00 22.25 129 LEU B CA 1
ATOM 3966 C C . LEU B 1 120 ? -34.928 -29.010 39.858 1.00 24.87 129 LEU B C 1
ATOM 3967 O O . LEU B 1 120 ? -36.016 -28.433 39.746 1.00 23.83 129 LEU B O 1
ATOM 3972 N N . MET B 1 121 ? -34.132 -29.306 38.811 1.00 19.02 130 MET B N 1
ATOM 3973 C CA . MET B 1 121 ? -34.501 -28.965 37.451 1.00 18.36 130 MET B CA 1
ATOM 3974 C C . MET B 1 121 ? -34.810 -30.264 36.712 1.00 20.27 130 MET B C 1
ATOM 3975 O O . MET B 1 121 ? -34.384 -31.357 37.134 1.00 21.00 130 MET B O 1
ATOM 3980 N N . CYS B 1 122 ? -35.523 -30.145 35.594 1.00 19.76 131 CYS B N 1
ATOM 3981 C CA . CYS B 1 122 ? -35.725 -31.291 34.712 1.00 19.58 131 CYS B CA 1
ATOM 3982 C C . CYS B 1 122 ? -35.693 -30.762 33.280 1.00 21.67 131 CYS B C 1
ATOM 3983 O O . CYS B 1 122 ? -35.516 -29.545 33.067 1.00 17.71 131 CYS B O 1
ATOM 3986 N N . ALA B 1 123 ? -35.770 -31.665 32.315 1.00 17.45 132 ALA B N 1
ATOM 3987 C CA . ALA B 1 123 ? -35.581 -31.282 30.925 1.00 16.84 132 ALA B CA 1
ATOM 3988 C C . ALA B 1 123 ? -36.330 -32.208 30.027 1.00 19.52 132 ALA B C 1
ATOM 3989 O O . ALA B 1 123 ? -36.725 -33.292 30.453 1.00 21.62 132 ALA B O 1
ATOM 3991 N N . TYR B 1 124 ? -36.540 -31.806 28.775 1.00 16.56 133 TYR B N 1
ATOM 3992 C CA . TYR B 1 124 ? -37.190 -32.695 27.848 1.00 18.69 133 TYR B CA 1
ATOM 3993 C C . TYR B 1 124 ? -36.303 -32.883 26.628 1.00 21.19 133 TYR B C 1
ATOM 3994 O O . TYR B 1 124 ? -35.695 -31.927 26.148 1.00 18.53 133 TYR B O 1
ATOM 4003 N N . CYS B 1 125 ? -36.155 -34.136 26.204 1.00 18.63 134 CYS B N 1
ATOM 4004 C CA . CYS B 1 125 ? -35.233 -34.522 25.129 1.00 19.04 134 CYS B CA 1
ATOM 4005 C C . CYS B 1 125 ? -35.962 -35.084 23.955 1.00 19.05 134 CYS B C 1
ATOM 4006 O O . CYS B 1 125 ? -36.249 -36.288 23.942 1.00 19.76 134 CYS B O 1
ATOM 4009 N N . VAL B 1 126 ? -36.183 -34.273 22.940 1.00 16.53 135 VAL B N 1
ATOM 4010 C CA . VAL B 1 126 ? -36.816 -34.753 21.720 1.00 15.53 135 VAL B CA 1
ATOM 4011 C C . VAL B 1 126 ? -35.861 -34.500 20.551 1.00 19.40 135 VAL B C 1
ATOM 4012 O O . VAL B 1 126 ? -35.508 -35.429 19.823 1.00 18.40 135 VAL B O 1
ATOM 4016 N N . THR B 1 127 ? -35.426 -33.233 20.392 1.00 13.95 136 THR B N 1
ATOM 4017 C CA . THR B 1 127 ? -34.581 -32.840 19.260 1.00 13.79 136 THR B CA 1
ATOM 4018 C C . THR B 1 127 ? -33.266 -33.603 19.190 1.00 17.59 136 THR B C 1
ATOM 4019 O O . THR B 1 127 ? -32.651 -33.887 20.208 1.00 16.03 136 THR B O 1
ATOM 4023 N N . GLU B 1 128 ? -32.848 -33.902 17.958 1.00 17.27 137 GLU B N 1
ATOM 4024 C CA . GLU B 1 128 ? -31.574 -34.569 17.682 1.00 17.42 137 GLU B CA 1
ATOM 4025 C C . GLU B 1 128 ? -30.817 -33.718 16.680 1.00 21.08 137 GLU B C 1
ATOM 4026 O O . GLU B 1 128 ? -31.431 -32.882 15.996 1.00 18.89 137 GLU B O 1
ATOM 4032 N N . PRO B 1 129 ? -29.495 -33.940 16.498 1.00 19.36 138 PRO B N 1
ATOM 4033 C CA . PRO B 1 129 ? -28.765 -33.152 15.483 1.00 19.76 138 PRO B CA 1
ATOM 4034 C C . PRO B 1 129 ? -29.390 -33.271 14.095 1.00 21.90 138 PRO B C 1
ATOM 4035 O O . PRO B 1 129 ? -29.392 -32.304 13.344 1.00 21.87 138 PRO B O 1
ATOM 4039 N N . GLY B 1 130 ? -29.918 -34.448 13.762 1.00 19.91 139 GLY B N 1
ATOM 4040 C CA . GLY B 1 130 ? -30.494 -34.674 12.439 1.00 20.76 139 GLY B CA 1
ATOM 4041 C C . GLY B 1 130 ? -31.959 -34.304 12.266 1.00 22.14 139 GLY B C 1
ATOM 4042 O O . GLY B 1 130 ? -32.471 -34.326 11.144 1.00 22.26 139 GLY B O 1
ATOM 4043 N N . ALA B 1 131 ? -32.670 -34.040 13.374 1.00 18.30 140 ALA B N 1
ATOM 4044 C CA . ALA B 1 131 ? -34.111 -33.746 13.283 1.00 18.56 140 ALA B CA 1
ATOM 4045 C C . ALA B 1 131 ? -34.594 -32.963 14.488 1.00 23.19 140 ALA B C 1
ATOM 4046 O O . ALA B 1 131 ? -34.465 -33.440 15.626 1.00 21.02 140 ALA B O 1
ATOM 4048 N N . GLY B 1 132 ? -35.186 -31.807 14.217 1.00 18.58 141 GLY B N 1
ATOM 4049 C CA . GLY B 1 132 ? -35.730 -30.920 15.233 1.00 18.69 141 GLY B CA 1
ATOM 4050 C C . GLY B 1 132 ? -37.193 -30.649 14.945 1.00 19.47 141 GLY B C 1
ATOM 4051 O O . GLY B 1 132 ? -38.066 -31.044 15.714 1.00 20.48 141 GLY B O 1
ATOM 4052 N N . SER B 1 133 ? -37.458 -29.975 13.829 1.00 17.16 142 SER B N 1
ATOM 4053 C CA . SER B 1 133 ? -38.838 -29.683 13.425 1.00 16.97 142 SER B CA 1
ATOM 4054 C C . SER B 1 133 ? -39.578 -30.996 13.118 1.00 22.77 142 SER B C 1
ATOM 4055 O O . SER B 1 133 ? -40.767 -31.103 13.392 1.00 23.79 142 SER B O 1
ATOM 4058 N N . ASP B 1 134 ? -38.872 -31.949 12.497 1.00 18.94 143 ASP B N 1
ATOM 4059 C CA . ASP B 1 134 ? -39.429 -33.214 12.029 1.00 18.59 143 ASP B CA 1
ATOM 4060 C C . ASP B 1 134 ? -39.313 -34.273 13.112 1.00 21.47 143 ASP B C 1
ATOM 4061 O O . ASP B 1 134 ? -38.394 -35.086 13.091 1.00 20.25 143 ASP B O 1
ATOM 4066 N N . VAL B 1 135 ? -40.253 -34.241 14.080 1.00 19.95 144 VAL B N 1
ATOM 4067 C CA . VAL B 1 135 ? -40.239 -35.178 15.216 1.00 20.32 144 VAL B CA 1
ATOM 4068 C C . VAL B 1 135 ? -40.301 -36.639 14.738 1.00 23.42 144 VAL B C 1
ATOM 4069 O O . VAL B 1 135 ? -39.597 -37.491 15.294 1.00 23.02 144 VAL B O 1
ATOM 4073 N N . ALA B 1 136 ? -41.069 -36.914 13.672 1.00 22.67 145 ALA B N 1
ATOM 4074 C CA . ALA B 1 136 ? -41.166 -38.275 13.146 1.00 25.23 145 ALA B CA 1
ATOM 4075 C C . ALA B 1 136 ? -39.851 -38.760 12.521 1.00 26.03 145 ALA B C 1
ATOM 4076 O O . ALA B 1 136 ? -39.729 -39.944 12.207 1.00 24.38 145 ALA B O 1
ATOM 4078 N N . GLY B 1 137 ? -38.864 -37.864 12.414 1.00 20.90 146 GLY B N 1
ATOM 4079 C CA . GLY B 1 137 ? -37.552 -38.196 11.869 1.00 21.99 146 GLY B CA 1
ATOM 4080 C C . GLY B 1 137 ? -36.540 -38.578 12.934 1.00 25.31 146 GLY B C 1
ATOM 4081 O O . GLY B 1 137 ? -35.381 -38.846 12.610 1.00 26.07 146 GLY B O 1
ATOM 4082 N N . ILE B 1 138 ? -36.949 -38.628 14.217 1.00 21.87 147 ILE B N 1
ATOM 4083 C CA . ILE B 1 138 ? -35.980 -38.944 15.270 1.00 22.54 147 ILE B CA 1
ATOM 4084 C C . ILE B 1 138 ? -35.479 -40.389 15.189 1.00 23.86 147 ILE B C 1
ATOM 4085 O O . ILE B 1 138 ? -36.234 -41.277 14.795 1.00 24.03 147 ILE B O 1
ATOM 4090 N N . LYS B 1 139 ? -34.200 -40.611 15.526 1.00 18.96 148 LYS B N 1
ATOM 4091 C CA . LYS B 1 139 ? -33.557 -41.922 15.361 1.00 18.57 148 LYS B CA 1
ATOM 4092 C C . LYS B 1 139 ? -33.020 -42.530 16.635 1.00 21.29 148 LYS B C 1
ATOM 4093 O O . LYS B 1 139 ? -32.555 -43.677 16.579 1.00 22.05 148 LYS B O 1
ATOM 4099 N N . THR B 1 140 ? -33.028 -41.782 17.771 1.00 18.18 149 THR B N 1
ATOM 4100 C CA . THR B 1 140 ? -32.612 -42.358 19.069 1.00 17.52 149 THR B CA 1
ATOM 4101 C C . THR B 1 140 ? -33.413 -43.653 19.228 1.00 21.36 149 THR B C 1
ATOM 4102 O O . THR B 1 140 ? -34.621 -43.659 19.003 1.00 22.60 149 THR B O 1
ATOM 4106 N N . LYS B 1 141 ? -32.723 -44.740 19.560 1.00 17.31 150 LYS B N 1
ATOM 4107 C CA . LYS B 1 141 ? -33.327 -46.073 19.594 1.00 18.03 150 LYS B CA 1
ATOM 4108 C C . LYS B 1 141 ? -33.653 -46.476 21.018 1.00 23.29 150 LYS B C 1
ATOM 4109 O O . LYS B 1 141 ? -32.884 -46.162 21.933 1.00 21.74 150 LYS B O 1
ATOM 4115 N N . ALA B 1 142 ? -34.803 -47.177 21.198 1.00 19.91 151 ALA B N 1
ATOM 4116 C CA . ALA B 1 142 ? -35.199 -47.755 22.480 1.00 19.69 151 ALA B CA 1
ATOM 4117 C C . ALA B 1 142 ? -35.512 -49.215 22.166 1.00 26.23 151 ALA B C 1
ATOM 4118 O O . ALA B 1 142 ? -36.440 -49.488 21.389 1.00 25.14 151 ALA B O 1
ATOM 4120 N N . GLU B 1 143 ? -34.668 -50.138 22.664 1.00 22.59 152 GLU B N 1
ATOM 4121 C CA . GLU B 1 143 ? -34.823 -51.574 22.420 1.00 23.41 152 GLU B CA 1
ATOM 4122 C C . GLU B 1 143 ? -35.351 -52.229 23.681 1.00 27.25 152 GLU B C 1
ATOM 4123 O O . GLU B 1 143 ? -34.739 -52.125 24.736 1.00 24.25 152 GLU B O 1
ATOM 4129 N N . LYS B 1 144 ? -36.486 -52.930 23.575 1.00 25.09 153 LYS B N 1
ATOM 4130 C CA . LYS B 1 144 ? -37.052 -53.587 24.740 1.00 25.35 153 LYS B CA 1
ATOM 4131 C C . LYS B 1 144 ? -36.274 -54.867 25.024 1.00 32.76 153 LYS B C 1
ATOM 4132 O O . LYS B 1 144 ? -36.102 -55.698 24.129 1.00 32.41 153 LYS B O 1
ATOM 4138 N N . LYS B 1 145 ? -35.750 -54.988 26.256 1.00 30.54 154 LYS B N 1
ATOM 4139 C CA . LYS B 1 145 ? -34.985 -56.158 26.687 1.00 32.23 154 LYS B CA 1
ATOM 4140 C C . LYS B 1 145 ? -35.518 -56.590 28.052 1.00 35.36 154 LYS B C 1
ATOM 4141 O O . LYS B 1 145 ? -35.054 -56.104 29.080 1.00 34.15 154 LYS B O 1
ATOM 4147 N N . GLY B 1 146 ? -36.540 -57.440 28.027 1.00 33.90 155 GLY B N 1
ATOM 4148 C CA . GLY B 1 146 ? -37.215 -57.921 29.225 1.00 34.15 155 GLY B CA 1
ATOM 4149 C C . GLY B 1 146 ? -38.009 -56.813 29.894 1.00 36.40 155 GLY B C 1
ATOM 4150 O O . GLY B 1 146 ? -38.869 -56.195 29.257 1.00 37.02 155 GLY B O 1
ATOM 4151 N N . ASP B 1 147 ? -37.711 -56.536 31.166 1.00 31.93 156 ASP B N 1
ATOM 4152 C CA . ASP B 1 147 ? -38.418 -55.508 31.931 1.00 30.57 156 ASP B CA 1
ATOM 4153 C C . ASP B 1 147 ? -37.785 -54.108 31.805 1.00 29.25 156 ASP B C 1
ATOM 4154 O O . ASP B 1 147 ? -38.103 -53.212 32.587 1.00 26.96 156 ASP B O 1
ATOM 4159 N N . GLU B 1 148 ? -36.873 -53.939 30.849 1.00 26.47 157 GLU B N 1
ATOM 4160 C CA . GLU B 1 148 ? -36.255 -52.635 30.645 1.00 25.63 157 GLU B CA 1
ATOM 4161 C C . GLU B 1 148 ? -36.058 -52.328 29.172 1.00 25.40 157 GLU B C 1
ATOM 4162 O O . GLU B 1 148 ? -36.183 -53.211 28.315 1.00 25.60 157 GLU B O 1
ATOM 4168 N N . TYR B 1 149 ? -35.792 -51.069 28.888 1.00 19.02 158 TYR B N 1
ATOM 4169 C CA . TYR B 1 149 ? -35.470 -50.632 27.537 1.00 18.68 158 TYR B CA 1
ATOM 4170 C C . TYR B 1 149 ? -34.022 -50.169 27.526 1.00 23.83 158 TYR B C 1
ATOM 4171 O O . TYR B 1 149 ? -33.568 -49.575 28.502 1.00 24.83 158 TYR B O 1
ATOM 4180 N N . ILE B 1 150 ? -33.315 -50.380 26.414 1.00 20.36 159 ILE B N 1
ATOM 4181 C CA . ILE B 1 150 ? -31.937 -49.893 26.283 1.00 20.08 159 ILE B CA 1
ATOM 4182 C C . ILE B 1 150 ? -31.998 -48.729 25.289 1.00 22.75 159 ILE B C 1
ATOM 4183 O O . ILE B 1 150 ? -32.458 -48.917 24.158 1.00 22.53 159 ILE B O 1
ATOM 4188 N N . ILE B 1 151 ? -31.559 -47.543 25.716 1.00 19.03 160 ILE B N 1
ATOM 4189 C CA . ILE B 1 151 ? -31.616 -46.329 24.898 1.00 18.60 160 ILE B CA 1
ATOM 4190 C C . ILE B 1 151 ? -30.239 -46.013 24.304 1.00 21.62 160 ILE B C 1
ATOM 4191 O O . ILE B 1 151 ? -29.251 -45.987 25.035 1.00 19.67 160 ILE B O 1
ATOM 4196 N N . ASN B 1 152 ? -30.196 -45.721 23.002 1.00 19.94 161 ASN B N 1
ATOM 4197 C CA . ASN B 1 152 ? -28.962 -45.319 22.325 1.00 19.11 161 ASN B CA 1
ATOM 4198 C C . ASN B 1 152 ? -29.294 -44.185 21.368 1.00 23.02 161 ASN B C 1
ATOM 4199 O O . ASN B 1 152 ? -30.069 -44.376 20.425 1.00 21.95 161 ASN B O 1
ATOM 4204 N N . GLY B 1 153 ? -28.705 -43.028 21.600 1.00 19.10 162 GLY B N 1
ATOM 4205 C CA . GLY B 1 153 ? -28.910 -41.918 20.687 1.00 18.63 162 GLY B CA 1
ATOM 4206 C C . GLY B 1 153 ? -28.420 -40.598 21.200 1.00 22.21 162 GLY B C 1
ATOM 4207 O O . GLY B 1 153 ? -28.174 -40.435 22.395 1.00 22.35 162 GLY B O 1
ATOM 4208 N N . GLN B 1 154 ? -28.348 -39.627 20.304 1.00 20.32 163 GLN B N 1
ATOM 4209 C CA . GLN B 1 154 ? -27.865 -38.286 20.649 1.00 18.90 163 GLN B CA 1
ATOM 4210 C C . GLN B 1 154 ? -29.020 -37.315 20.574 1.00 22.03 163 GLN B C 1
ATOM 4211 O O . GLN B 1 154 ? -29.746 -37.295 19.570 1.00 22.40 163 GLN B O 1
ATOM 4217 N N . LYS B 1 155 ? -29.166 -36.497 21.614 1.00 17.79 164 LYS B N 1
ATOM 4218 C CA . LYS B 1 155 ? -30.153 -35.409 21.671 1.00 15.14 164 LYS B CA 1
ATOM 4219 C C . LYS B 1 155 ? -29.390 -34.103 21.634 1.00 17.82 164 LYS B C 1
ATOM 4220 O O . LYS B 1 155 ? -28.215 -34.057 22.046 1.00 16.68 164 LYS B O 1
ATOM 4226 N N . MET B 1 156 ? -30.028 -33.042 21.112 1.00 16.73 165 MET B N 1
ATOM 4227 C CA . MET B 1 156 ? -29.318 -31.781 20.939 1.00 15.62 165 MET B CA 1
ATOM 4228 C C . MET B 1 156 ? -30.173 -30.612 21.355 1.00 19.95 165 MET B C 1
ATOM 4229 O O . MET B 1 156 ? -31.392 -30.691 21.262 1.00 19.66 165 MET B O 1
ATOM 4234 N N . TRP B 1 157 ? -29.534 -29.546 21.845 1.00 18.44 166 TRP B N 1
ATOM 4235 C CA . TRP B 1 157 ? -30.166 -28.274 22.265 1.00 17.70 166 TRP B CA 1
ATOM 4236 C C . TRP B 1 157 ? -31.068 -28.445 23.461 1.00 19.93 166 TRP B C 1
ATOM 4237 O O . TRP B 1 157 ? -32.135 -27.845 23.493 1.00 21.78 166 TRP B O 1
ATOM 4248 N N . ILE B 1 158 ? -30.652 -29.223 24.455 1.00 15.50 167 ILE B N 1
ATOM 4249 C CA . ILE B 1 158 ? -31.518 -29.492 25.583 1.00 14.88 167 ILE B CA 1
ATOM 4250 C C . ILE B 1 158 ? -31.461 -28.408 26.639 1.00 17.45 167 ILE B C 1
ATOM 4251 O O . ILE B 1 158 ? -30.434 -28.271 27.328 1.00 15.41 167 ILE B O 1
ATOM 4256 N N . THR B 1 159 ? -32.608 -27.712 26.851 1.00 16.41 168 THR B N 1
ATOM 4257 C CA . THR B 1 159 ? -32.691 -26.684 27.910 1.00 15.22 168 THR B CA 1
ATOM 4258 C C . THR B 1 159 ? -32.569 -27.401 29.255 1.00 18.90 168 THR B C 1
ATOM 4259 O O . THR B 1 159 ? -33.229 -28.407 29.449 1.00 20.02 168 THR B O 1
ATOM 4263 N N . ASN B 1 160 ? -31.695 -26.885 30.181 1.00 16.68 169 ASN B N 1
ATOM 4264 C CA . ASN B 1 160 ? -31.402 -27.488 31.485 1.00 16.96 169 ASN B CA 1
ATOM 4265 C C . ASN B 1 160 ? -30.747 -28.854 31.311 1.00 19.78 169 ASN B C 1
ATOM 4266 O O . ASN B 1 160 ? -30.734 -29.650 32.251 1.00 20.02 169 ASN B O 1
ATOM 4271 N N . GLY B 1 161 ? -30.213 -29.112 30.121 1.00 18.92 170 GLY B N 1
ATOM 4272 C CA . GLY B 1 161 ? -29.582 -30.409 29.839 1.00 19.58 170 GLY B CA 1
ATOM 4273 C C . GLY B 1 161 ? -28.519 -30.808 30.848 1.00 22.01 170 GLY B C 1
ATOM 4274 O O . GLY B 1 161 ? -28.431 -31.978 31.222 1.00 23.22 170 GLY B O 1
ATOM 4275 N N . GLY B 1 162 ? -27.690 -29.862 31.276 1.00 19.43 171 GLY B N 1
ATOM 4276 C CA . GLY B 1 162 ? -26.625 -30.207 32.223 1.00 20.71 171 GLY B CA 1
ATOM 4277 C C . GLY B 1 162 ? -26.985 -29.975 33.674 1.00 23.89 171 GLY B C 1
ATOM 4278 O O . GLY B 1 162 ? -26.110 -30.048 34.545 1.00 25.48 171 GLY B O 1
ATOM 4279 N N . LYS B 1 163 ? -28.276 -29.681 33.952 1.00 19.21 172 LYS B N 1
ATOM 4280 C CA . LYS B 1 163 ? -28.720 -29.330 35.306 1.00 19.49 172 LYS B CA 1
ATOM 4281 C C . LYS B 1 163 ? -29.896 -30.202 35.773 1.00 23.42 172 LYS B C 1
ATOM 4282 O O . LYS B 1 163 ? -30.314 -30.100 36.916 1.00 23.89 172 LYS B O 1
ATOM 4288 N N . ALA B 1 164 ? -30.435 -31.021 34.883 1.00 20.16 173 ALA B N 1
ATOM 4289 C CA . ALA B 1 164 ? -31.623 -31.834 35.146 1.00 20.86 173 ALA B CA 1
ATOM 4290 C C . ALA B 1 164 ? -31.392 -32.997 36.106 1.00 23.47 173 ALA B C 1
ATOM 4291 O O . ALA B 1 164 ? -30.361 -33.691 36.057 1.00 22.15 173 ALA B O 1
ATOM 4293 N N . ASN B 1 165 ? -32.384 -33.239 36.941 1.00 18.25 174 ASN B N 1
ATOM 4294 C CA . ASN B 1 165 ? -32.427 -34.379 37.853 1.00 18.55 174 ASN B CA 1
ATOM 4295 C C . ASN B 1 165 ? -32.969 -35.602 37.077 1.00 22.63 174 ASN B C 1
ATOM 4296 O O . ASN B 1 165 ? -32.642 -36.758 37.385 1.00 21.63 174 ASN B O 1
ATOM 4301 N N . TRP B 1 166 ? -33.818 -35.342 36.077 1.00 20.65 175 TRP B N 1
ATOM 4302 C CA . TRP B 1 166 ? -34.400 -36.377 35.221 1.00 19.27 175 TRP B CA 1
ATOM 4303 C C . TRP B 1 166 ? -34.833 -35.753 33.916 1.00 20.31 175 TRP B C 1
ATOM 4304 O O . TRP B 1 166 ? -34.998 -34.531 33.824 1.00 17.92 175 TRP B O 1
ATOM 4315 N N . TYR B 1 167 ? -35.063 -36.600 32.913 1.00 16.48 176 TYR B N 1
ATOM 4316 C CA . TYR B 1 167 ? -35.439 -36.151 31.588 1.00 18.12 176 TYR B CA 1
ATOM 4317 C C . TYR B 1 167 ? -36.695 -36.859 31.121 1.00 21.02 176 TYR B C 1
ATOM 4318 O O . TYR B 1 167 ? -36.893 -38.043 31.429 1.00 20.57 176 TYR B O 1
ATOM 4327 N N . PHE B 1 168 ? -37.469 -36.169 30.303 1.00 15.46 177 PHE B N 1
ATOM 4328 C CA . PHE B 1 168 ? -38.504 -36.800 29.485 1.00 15.11 177 PHE B CA 1
ATOM 4329 C C . PHE B 1 168 ? -37.736 -37.097 28.221 1.00 19.41 177 PHE B C 1
ATOM 4330 O O . PHE B 1 168 ? -37.040 -36.214 27.748 1.00 20.05 177 PHE B O 1
ATOM 4338 N N . LEU B 1 169 ? -37.833 -38.318 27.664 1.00 15.96 178 LEU B N 1
ATOM 4339 C CA . LEU B 1 169 ? -37.095 -38.638 26.443 1.00 17.08 178 LEU B CA 1
ATOM 4340 C C . LEU B 1 169 ? -38.030 -39.283 25.444 1.00 19.09 178 LEU B C 1
ATOM 4341 O O . LEU B 1 169 ? -38.789 -40.198 25.806 1.00 18.98 178 LEU B O 1
ATOM 4346 N N . LEU B 1 170 ? -37.960 -38.864 24.177 1.00 17.28 179 LEU B N 1
ATOM 4347 C CA . LEU B 1 170 ? -38.740 -39.504 23.111 1.00 15.50 179 LEU B CA 1
ATOM 4348 C C . LEU B 1 170 ? -37.766 -40.313 22.245 1.00 19.25 179 LEU B C 1
ATOM 4349 O O . LEU B 1 170 ? -36.745 -39.773 21.795 1.00 19.51 179 LEU B O 1
ATOM 4354 N N . ALA B 1 171 ? -38.049 -41.611 22.045 1.00 15.75 180 ALA B N 1
ATOM 4355 C CA . ALA B 1 171 ? -37.163 -42.487 21.275 1.00 17.25 180 ALA B CA 1
ATOM 4356 C C . ALA B 1 171 ? -37.956 -43.368 20.342 1.00 19.70 180 ALA B C 1
ATOM 4357 O O . ALA B 1 171 ? -39.146 -43.593 20.558 1.00 19.81 180 ALA B O 1
ATOM 4359 N N . ARG B 1 172 ? -37.313 -43.789 19.254 1.00 17.38 181 ARG B N 1
ATOM 4360 C CA . ARG B 1 172 ? -37.928 -44.693 18.280 1.00 17.44 181 ARG B CA 1
ATOM 4361 C C . ARG B 1 172 ? -37.851 -46.104 18.817 1.00 22.69 181 ARG B C 1
ATOM 4362 O O . ARG B 1 172 ? -36.752 -46.625 19.010 1.00 22.50 181 ARG B O 1
ATOM 4370 N N . SER B 1 173 ? -39.020 -46.732 19.064 1.00 20.39 182 SER B N 1
ATOM 4371 C CA . SER B 1 173 ? -39.107 -48.080 19.645 1.00 21.18 182 SER B CA 1
ATOM 4372 C C . SER B 1 173 ? -39.445 -49.148 18.609 1.00 26.69 182 SER B C 1
ATOM 4373 O O . SER B 1 173 ? -39.275 -50.346 18.877 1.00 27.82 182 SER B O 1
ATOM 4376 N N . ASP B 1 174 ? -39.931 -48.735 17.436 1.00 25.42 183 ASP B N 1
ATOM 4377 C CA . ASP B 1 174 ? -40.272 -49.699 16.374 1.00 26.63 183 ASP B CA 1
ATOM 4378 C C . ASP B 1 174 ? -39.206 -49.618 15.277 1.00 33.12 183 ASP B C 1
ATOM 4379 O O . ASP B 1 174 ? -39.129 -48.600 14.587 1.00 32.18 183 ASP B O 1
ATOM 4384 N N . PRO B 1 175 ? -38.369 -50.678 15.105 1.00 35.09 184 PRO B N 1
ATOM 4385 C CA . PRO B 1 175 ? -37.292 -50.615 14.093 1.00 36.71 184 PRO B CA 1
ATOM 4386 C C . PRO B 1 175 ? -37.784 -50.691 12.646 1.00 41.98 184 PRO B C 1
ATOM 4387 O O . PRO B 1 175 ? -37.024 -50.325 11.735 1.00 42.87 184 PRO B O 1
ATOM 4391 N N . ASP B 1 176 ? -39.043 -51.153 12.434 1.00 37.43 185 ASP B N 1
ATOM 4392 C CA . ASP B 1 176 ? -39.686 -51.245 11.117 1.00 37.24 185 ASP B CA 1
ATOM 4393 C C . ASP B 1 176 ? -39.795 -49.839 10.493 1.00 41.63 185 ASP B C 1
ATOM 4394 O O . ASP B 1 176 ? -40.481 -48.985 11.047 1.00 39.72 185 ASP B O 1
ATOM 4399 N N . PRO B 1 177 ? -39.159 -49.589 9.323 1.00 41.55 186 PRO B N 1
ATOM 4400 C CA . PRO B 1 177 ? -39.222 -48.238 8.714 1.00 41.41 186 PRO B CA 1
ATOM 4401 C C . PRO B 1 177 ? -40.599 -47.823 8.204 1.00 43.61 186 PRO B C 1
ATOM 4402 O O . PRO B 1 177 ? -40.826 -46.640 7.970 1.00 43.39 186 PRO B O 1
ATOM 4406 N N . LYS B 1 178 ? -41.514 -48.795 8.037 1.00 40.36 187 LYS B N 1
ATOM 4407 C CA . LYS B 1 178 ? -42.882 -48.544 7.583 1.00 40.58 187 LYS B CA 1
ATOM 4408 C C . LYS B 1 178 ? -43.836 -48.250 8.760 1.00 42.76 187 LYS B C 1
ATOM 4409 O O . LYS B 1 178 ? -45.009 -47.962 8.531 1.00 44.07 187 LYS B O 1
ATOM 4415 N N . ALA B 1 179 ? -43.342 -48.331 10.011 1.00 36.84 188 ALA B N 1
ATOM 4416 C CA . ALA B 1 179 ? -44.205 -48.086 11.174 1.00 35.33 188 ALA B CA 1
ATOM 4417 C C . ALA B 1 179 ? -44.691 -46.622 11.187 1.00 36.89 188 ALA B C 1
ATOM 4418 O O . ALA B 1 179 ? -43.874 -45.717 11.042 1.00 35.96 188 ALA B O 1
ATOM 4420 N N . PRO B 1 180 ? -46.015 -46.374 11.292 1.00 33.82 189 PRO B N 1
ATOM 4421 C CA . PRO B 1 180 ? -46.497 -44.979 11.295 1.00 32.62 189 PRO B CA 1
ATOM 4422 C C . PRO B 1 180 ? -46.060 -44.263 12.564 1.00 32.64 189 PRO B C 1
ATOM 4423 O O . PRO B 1 180 ? -45.809 -44.922 13.587 1.00 28.59 189 PRO B O 1
ATOM 4427 N N . ALA B 1 181 ? -45.964 -42.922 12.496 1.00 30.28 190 ALA B N 1
ATOM 4428 C CA . ALA B 1 181 ? -45.529 -42.080 13.618 1.00 29.83 190 ALA B CA 1
ATOM 4429 C C . ALA B 1 181 ? -46.293 -42.357 14.903 1.00 31.03 190 ALA B C 1
ATOM 4430 O O . ALA B 1 181 ? -45.682 -42.410 15.964 1.00 29.73 190 ALA B O 1
ATOM 4432 N N . ASN B 1 182 ? -47.612 -42.618 14.807 1.00 29.41 191 ASN B N 1
ATOM 4433 C CA . ASN B 1 182 ? -48.434 -42.873 15.992 1.00 30.11 191 ASN B CA 1
ATOM 4434 C C . ASN B 1 182 ? -48.187 -44.224 16.689 1.00 31.98 191 ASN B C 1
ATOM 4435 O O . ASN B 1 182 ? -48.779 -44.472 17.744 1.00 32.07 191 ASN B O 1
ATOM 4440 N N . LYS B 1 183 ? -47.313 -45.088 16.118 1.00 25.12 192 LYS B N 1
ATOM 4441 C CA . LYS B 1 183 ? -46.982 -46.378 16.738 1.00 24.06 192 LYS B CA 1
ATOM 4442 C C . LYS B 1 183 ? -45.467 -46.587 16.919 1.00 26.84 192 LYS B C 1
ATOM 4443 O O . LYS B 1 183 ? -45.067 -47.542 17.595 1.00 26.99 192 LYS B O 1
ATOM 4449 N N . ALA B 1 184 ? -44.632 -45.730 16.299 1.00 23.13 193 ALA B N 1
ATOM 4450 C CA . ALA B 1 184 ? -43.184 -45.928 16.242 1.00 21.79 193 ALA B CA 1
ATOM 4451 C C . ALA B 1 184 ? -42.361 -45.448 17.405 1.00 24.16 193 ALA B C 1
ATOM 4452 O O . ALA B 1 184 ? -41.203 -45.855 17.510 1.00 21.89 193 ALA B O 1
ATOM 4454 N N . PHE B 1 185 ? -42.920 -44.571 18.260 1.00 17.98 194 PHE B N 1
ATOM 4455 C CA . PHE B 1 185 ? -42.124 -43.942 19.323 1.00 17.69 194 PHE B CA 1
ATOM 4456 C C . PHE B 1 185 ? -42.633 -44.233 20.706 1.00 20.86 194 PHE B C 1
ATOM 4457 O O . PHE B 1 185 ? -43.832 -44.469 20.895 1.00 20.13 194 PHE B O 1
ATOM 4465 N N . THR B 1 186 ? -41.739 -44.131 21.682 1.00 17.11 195 THR B N 1
ATOM 4466 C CA . THR B 1 186 ? -42.096 -44.348 23.087 1.00 17.66 195 THR B CA 1
ATOM 4467 C C . THR B 1 186 ? -41.503 -43.203 23.898 1.00 19.47 195 THR B C 1
ATOM 4468 O O . THR B 1 186 ? -40.375 -42.780 23.644 1.00 19.85 195 THR B O 1
ATOM 4472 N N . GLY B 1 187 ? -42.276 -42.710 24.853 1.00 16.46 196 GLY B N 1
ATOM 4473 C CA . GLY B 1 187 ? -41.850 -41.634 25.749 1.00 16.68 196 GLY B CA 1
ATOM 4474 C C . GLY B 1 187 ? -41.433 -42.222 27.084 1.00 19.38 196 GLY B C 1
ATOM 4475 O O . GLY B 1 187 ? -42.113 -43.115 27.614 1.00 19.08 196 GLY B O 1
ATOM 4476 N N . PHE B 1 188 ? -40.287 -41.756 27.626 1.00 15.65 197 PHE B N 1
ATOM 4477 C CA . PHE B 1 188 ? -39.757 -42.290 28.882 1.00 15.60 197 PHE B CA 1
ATOM 4478 C C . PHE B 1 188 ? -39.419 -41.210 29.855 1.00 20.73 197 PHE B C 1
ATOM 4479 O O . PHE B 1 188 ? -39.105 -40.077 29.465 1.00 19.98 197 PHE B O 1
ATOM 4487 N N . ILE B 1 189 ? -39.375 -41.585 31.123 1.00 17.28 198 ILE B N 1
ATOM 4488 C CA . ILE B 1 189 ? -38.831 -40.730 32.164 1.00 17.07 198 ILE B CA 1
ATOM 4489 C C . ILE B 1 189 ? -37.465 -41.363 32.428 1.00 19.30 198 ILE B C 1
ATOM 4490 O O . ILE B 1 189 ? -37.374 -42.587 32.648 1.00 19.24 198 ILE B O 1
ATOM 4495 N N . VAL B 1 190 ? -36.399 -40.566 32.397 1.00 17.68 199 VAL B N 1
ATOM 4496 C CA . VAL B 1 190 ? -35.049 -41.138 32.588 1.00 18.60 199 VAL B CA 1
ATOM 4497 C C . VAL B 1 190 ? -34.325 -40.411 33.737 1.00 20.35 199 VAL B C 1
ATOM 4498 O O . VAL B 1 190 ? -34.114 -39.214 33.627 1.00 19.07 199 VAL B O 1
ATOM 4502 N N . GLU B 1 191 ? -33.909 -41.123 34.811 1.00 19.60 200 GLU B N 1
ATOM 4503 C CA . GLU B 1 191 ? -33.118 -40.493 35.896 1.00 20.18 200 GLU B CA 1
ATOM 4504 C C . GLU B 1 191 ? -31.803 -39.980 35.289 1.00 22.64 200 GLU B C 1
ATOM 4505 O O . GLU B 1 191 ? -31.168 -40.732 34.561 1.00 21.70 200 GLU B O 1
ATOM 4511 N N . ALA B 1 192 ? -31.371 -38.732 35.595 1.00 20.84 201 ALA B N 1
ATOM 4512 C CA . ALA B 1 192 ? -30.133 -38.193 35.025 1.00 23.52 201 ALA B CA 1
ATOM 4513 C C . ALA B 1 192 ? -28.875 -38.876 35.510 1.00 29.29 201 ALA B C 1
ATOM 4514 O O . ALA B 1 192 ? -27.874 -38.821 34.803 1.00 31.54 201 ALA B O 1
ATOM 4516 N N . ASP B 1 193 ? -28.922 -39.525 36.680 1.00 27.82 202 ASP B N 1
ATOM 4517 C CA . ASP B 1 193 ? -27.751 -40.236 37.242 1.00 29.21 202 ASP B CA 1
ATOM 4518 C C . ASP B 1 193 ? -27.601 -41.665 36.664 1.00 33.10 202 ASP B C 1
ATOM 4519 O O . ASP B 1 193 ? -26.754 -42.440 37.123 1.00 34.32 202 ASP B O 1
ATOM 4524 N N . THR B 1 194 ? -28.437 -42.025 35.660 1.00 25.98 203 THR B N 1
ATOM 4525 C CA . THR B 1 194 ? -28.325 -43.355 35.071 1.00 25.06 203 THR B CA 1
ATOM 4526 C C . THR B 1 194 ? -26.983 -43.465 34.330 1.00 24.64 203 THR B C 1
ATOM 4527 O O . THR B 1 194 ? -26.694 -42.616 33.491 1.00 23.78 203 THR B O 1
ATOM 4531 N N . PRO B 1 195 ? -26.210 -44.560 34.519 1.00 23.98 204 PRO B N 1
ATOM 4532 C CA . PRO B 1 195 ? -24.960 -44.709 33.742 1.00 24.19 204 PRO B CA 1
ATOM 4533 C C . PRO B 1 195 ? -25.246 -44.703 32.242 1.00 25.41 204 PRO B C 1
ATOM 4534 O O . PRO B 1 195 ? -26.242 -45.293 31.802 1.00 23.20 204 PRO B O 1
ATOM 4538 N N . GLY B 1 196 ? -24.363 -44.074 31.474 1.00 21.65 205 GLY B N 1
ATOM 4539 C CA . GLY B 1 196 ? -24.500 -44.006 30.028 1.00 22.25 205 GLY B CA 1
ATOM 4540 C C . GLY B 1 196 ? -24.964 -42.669 29.500 1.00 23.42 205 GLY B C 1
ATOM 4541 O O . GLY B 1 196 ? -24.999 -42.462 28.282 1.00 20.24 205 GLY B O 1
ATOM 4542 N N . ILE B 1 197 ? -25.347 -41.741 30.413 1.00 21.35 206 ILE B N 1
ATOM 4543 C CA . ILE B 1 197 ? -25.777 -40.392 30.022 1.00 18.95 206 ILE B CA 1
ATOM 4544 C C . ILE B 1 197 ? -24.545 -39.489 30.003 1.00 22.48 206 ILE B C 1
ATOM 4545 O O . ILE B 1 197 ? -23.890 -39.338 31.033 1.00 24.73 206 ILE B O 1
ATOM 4550 N N . GLN B 1 198 ? -24.204 -38.932 28.823 1.00 17.18 207 GLN B N 1
ATOM 4551 C CA . GLN B 1 198 ? -23.001 -38.100 28.689 1.00 17.42 207 GLN B CA 1
ATOM 4552 C C . GLN B 1 198 ? -23.463 -36.712 28.273 1.00 20.92 207 GLN B C 1
ATOM 4553 O O . GLN B 1 198 ? -24.219 -36.580 27.320 1.00 22.33 207 GLN B O 1
ATOM 4559 N N . ILE B 1 199 ? -23.028 -35.697 29.012 1.00 18.65 208 ILE B N 1
ATOM 4560 C CA . ILE B 1 199 ? -23.442 -34.312 28.842 1.00 20.89 208 ILE B CA 1
ATOM 4561 C C . ILE B 1 199 ? -22.370 -33.575 28.040 1.00 22.21 208 ILE B C 1
ATOM 4562 O O . ILE B 1 199 ? -21.176 -33.740 28.312 1.00 20.71 208 ILE B O 1
ATOM 4567 N N . GLY B 1 200 ? -22.821 -32.776 27.070 1.00 19.64 209 GLY B N 1
ATOM 4568 C CA . GLY B 1 200 ? -21.924 -31.998 26.229 1.00 19.49 209 GLY B CA 1
ATOM 4569 C C . GLY B 1 200 ? -21.574 -30.666 26.855 1.00 22.99 209 GLY B C 1
ATOM 4570 O O . GLY B 1 200 ? -21.989 -30.355 27.980 1.00 20.34 209 GLY B O 1
ATOM 4571 N N . ARG B 1 201 ? -20.823 -29.868 26.114 1.00 18.58 210 ARG B N 1
ATOM 4572 C CA . ARG B 1 201 ? -20.442 -28.518 26.544 1.00 18.63 210 ARG B CA 1
ATOM 4573 C C . ARG B 1 201 ? -21.701 -27.648 26.652 1.00 20.56 210 ARG B C 1
ATOM 4574 O O . ARG B 1 201 ? -22.760 -27.931 26.029 1.00 17.82 210 ARG B O 1
ATOM 4582 N N . LYS B 1 202 ? -21.564 -26.540 27.365 1.00 18.46 211 LYS B N 1
ATOM 4583 C CA . LYS B 1 202 ? -22.649 -25.551 27.411 1.00 18.04 211 LYS B CA 1
ATOM 4584 C C . LYS B 1 202 ? -22.573 -24.898 26.032 1.00 21.39 211 LYS B C 1
ATOM 4585 O O . LYS B 1 202 ? -21.498 -24.427 25.641 1.00 21.34 211 LYS B O 1
ATOM 4591 N N . GLU B 1 203 ? -23.663 -24.924 25.271 1.00 18.38 212 GLU B N 1
ATOM 4592 C CA . GLU B 1 203 ? -23.635 -24.286 23.952 1.00 17.49 212 GLU B CA 1
ATOM 4593 C C . GLU B 1 203 ? -23.651 -22.779 24.135 1.00 20.62 212 GLU B C 1
ATOM 4594 O O . GLU B 1 203 ? -24.336 -22.260 25.037 1.00 20.71 212 GLU B O 1
ATOM 4600 N N . LEU B 1 204 ? -22.891 -22.078 23.315 1.00 16.90 213 LEU B N 1
ATOM 4601 C CA . LEU B 1 204 ? -22.808 -20.615 23.379 1.00 17.60 213 LEU B CA 1
ATOM 4602 C C . LEU B 1 204 ? -23.648 -20.069 22.255 1.00 19.13 213 LEU B C 1
ATOM 4603 O O . LEU B 1 204 ? -23.286 -20.209 21.079 1.00 18.76 213 LEU B O 1
ATOM 4608 N N . ASN B 1 205 ? -24.819 -19.529 22.612 1.00 16.23 214 ASN B N 1
ATOM 4609 C CA . ASN B 1 205 ? -25.766 -19.019 21.617 1.00 16.04 214 ASN B CA 1
ATOM 4610 C C . ASN B 1 205 ? -25.790 -17.515 21.598 1.00 17.68 214 ASN B C 1
ATOM 4611 O O . ASN B 1 205 ? -25.209 -16.861 22.456 1.00 16.68 214 ASN B O 1
ATOM 4616 N N . MET B 1 206 ? -26.464 -16.936 20.604 1.00 15.83 215 MET B N 1
ATOM 4617 C CA . MET B 1 206 ? -26.521 -15.487 20.497 1.00 14.59 215 MET B CA 1
ATOM 4618 C C . MET B 1 206 ? -27.244 -14.867 21.702 1.00 17.57 215 MET B C 1
ATOM 4619 O O . MET B 1 206 ? -26.815 -13.828 22.192 1.00 15.81 215 MET B O 1
ATOM 4624 N N . GLY B 1 207 ? -28.342 -15.497 22.128 1.00 16.79 216 GLY B N 1
ATOM 4625 C CA . GLY B 1 207 ? -29.179 -14.990 23.216 1.00 17.95 216 GLY B CA 1
ATOM 4626 C C . GLY B 1 207 ? -29.508 -16.023 24.263 1.00 20.90 216 GLY B C 1
ATOM 4627 O O . GLY B 1 207 ? -29.073 -17.188 24.162 1.00 19.20 216 GLY B O 1
ATOM 4628 N N . GLN B 1 208 ? -30.304 -15.600 25.275 1.00 19.15 217 GLN B N 1
ATOM 4629 C CA . GLN B 1 208 ? -30.665 -16.389 26.480 1.00 19.69 217 GLN B CA 1
ATOM 4630 C C . GLN B 1 208 ? -29.407 -17.066 27.011 1.00 22.92 217 GLN B C 1
ATOM 4631 O O . GLN B 1 208 ? -29.370 -18.280 27.274 1.00 21.92 217 GLN B O 1
ATOM 4637 N N . ARG B 1 209 ? -28.328 -16.269 27.101 1.00 18.89 218 ARG B N 1
ATOM 4638 C CA . ARG B 1 209 ? -27.008 -16.808 27.422 1.00 19.74 218 ARG B CA 1
ATOM 4639 C C . ARG B 1 209 ? -26.844 -17.452 28.775 1.00 24.57 218 ARG B C 1
ATOM 4640 O O . ARG B 1 209 ? -25.972 -18.317 28.911 1.00 24.90 218 ARG B O 1
ATOM 4648 N N . CYS B 1 210 ? -27.667 -17.053 29.771 1.00 21.95 219 CYS B N 1
ATOM 4649 C CA . CYS B 1 210 ? -27.530 -17.706 31.088 1.00 22.04 219 CYS B CA 1
ATOM 4650 C C . CYS B 1 210 ? -28.306 -19.039 31.159 1.00 24.68 219 CYS B C 1
ATOM 4651 O O . CYS B 1 210 ? -28.114 -19.795 32.108 1.00 23.60 219 CYS B O 1
ATOM 4654 N N . SER B 1 211 ? -29.186 -19.327 30.170 1.00 21.59 220 SER B N 1
ATOM 4655 C CA . SER B 1 211 ? -29.921 -20.607 30.122 1.00 20.48 220 SER B CA 1
ATOM 4656 C C . SER B 1 211 ? -28.877 -21.695 29.783 1.00 25.98 220 SER B C 1
ATOM 4657 O O . SER B 1 211 ? -27.891 -21.412 29.092 1.00 27.34 220 SER B O 1
ATOM 4660 N N . ASP B 1 212 ? -29.050 -22.903 30.308 1.00 20.66 221 ASP B N 1
ATOM 4661 C CA . ASP B 1 212 ? -28.143 -24.004 30.072 1.00 19.68 221 ASP B CA 1
ATOM 4662 C C . ASP B 1 212 ? -28.693 -24.791 28.891 1.00 23.13 221 ASP B C 1
ATOM 4663 O O . ASP B 1 212 ? -29.845 -25.206 28.933 1.00 23.67 221 ASP B O 1
ATOM 4668 N N . THR B 1 213 ? -27.938 -24.875 27.790 1.00 18.49 222 THR B N 1
ATOM 4669 C CA . THR B 1 213 ? -28.426 -25.606 26.621 1.00 17.74 222 THR B CA 1
ATOM 4670 C C . THR B 1 213 ? -27.334 -26.545 26.210 1.00 18.54 222 THR B C 1
ATOM 4671 O O . THR B 1 213 ? -26.207 -26.105 25.986 1.00 19.30 222 THR B O 1
ATOM 4675 N N . ARG B 1 214 ? -27.637 -27.846 26.144 1.00 16.38 223 ARG B N 1
ATOM 4676 C CA . ARG B 1 214 ? -26.573 -28.799 25.862 1.00 15.68 223 ARG B CA 1
ATOM 4677 C C . ARG B 1 214 ? -27.025 -29.989 25.054 1.00 20.57 223 ARG B C 1
ATOM 4678 O O . ARG B 1 214 ? -28.167 -30.405 25.157 1.00 20.42 223 ARG B O 1
ATOM 4686 N N . GLY B 1 215 ? -26.081 -30.594 24.344 1.00 18.23 224 GLY B N 1
ATOM 4687 C CA . GLY B 1 215 ? -26.274 -31.887 23.721 1.00 17.95 224 GLY B CA 1
ATOM 4688 C C . GLY B 1 215 ? -26.141 -32.953 24.809 1.00 22.41 224 GLY B C 1
ATOM 4689 O O . GLY B 1 215 ? -25.380 -32.782 25.771 1.00 22.10 224 GLY B O 1
ATOM 4690 N N . ILE B 1 216 ? -26.887 -34.058 24.684 1.00 18.58 225 ILE B N 1
ATOM 4691 C CA . ILE B 1 216 ? -26.880 -35.175 25.628 1.00 19.22 225 ILE B CA 1
ATOM 4692 C C . ILE B 1 216 ? -26.881 -36.471 24.809 1.00 23.06 225 ILE B C 1
ATOM 4693 O O . ILE B 1 216 ? -27.726 -36.643 23.911 1.00 21.22 225 ILE B O 1
ATOM 4698 N N . VAL B 1 217 ? -25.933 -37.377 25.117 1.00 19.61 226 VAL B N 1
ATOM 4699 C CA . VAL B 1 217 ? -25.906 -38.670 24.433 1.00 19.91 226 VAL B CA 1
ATOM 4700 C C . VAL B 1 217 ? -26.315 -39.746 25.431 1.00 22.62 226 VAL B C 1
ATOM 4701 O O . VAL B 1 217 ? -25.931 -39.699 26.595 1.00 23.25 226 VAL B O 1
ATOM 4705 N N . PHE B 1 218 ? -27.096 -40.729 24.973 1.00 18.23 227 PHE B N 1
ATOM 4706 C CA . PHE B 1 218 ? -27.515 -41.866 25.783 1.00 19.33 227 PHE B CA 1
ATOM 4707 C C . PHE B 1 218 ? -26.796 -43.061 25.174 1.00 23.26 227 PHE B C 1
ATOM 4708 O O . PHE B 1 218 ? -26.971 -43.318 23.989 1.00 22.82 227 PHE B O 1
ATOM 4716 N N . GLU B 1 219 ? -25.884 -43.699 25.932 1.00 21.55 228 GLU B N 1
ATOM 4717 C CA . GLU B 1 219 ? -25.088 -44.844 25.456 1.00 22.80 228 GLU B CA 1
ATOM 4718 C C . GLU B 1 219 ? -25.462 -46.043 26.290 1.00 25.74 228 GLU B C 1
ATOM 4719 O O . GLU B 1 219 ? -25.083 -46.122 27.474 1.00 24.44 228 GLU B O 1
ATOM 4725 N N . ASP B 1 220 ? -26.262 -46.964 25.697 1.00 21.94 229 ASP B N 1
ATOM 4726 C CA . ASP B 1 220 ? -26.760 -48.165 26.377 1.00 21.75 229 ASP B CA 1
ATOM 4727 C C . ASP B 1 220 ? -27.396 -47.831 27.728 1.00 24.55 229 ASP B C 1
ATOM 4728 O O . ASP B 1 220 ? -27.117 -48.469 28.755 1.00 24.23 229 ASP B O 1
ATOM 4733 N N . VAL B 1 221 ? -28.223 -46.793 27.735 1.00 19.97 230 VAL B N 1
ATOM 4734 C CA . VAL B 1 221 ? -28.874 -46.347 28.958 1.00 20.26 230 VAL B CA 1
ATOM 4735 C C . VAL B 1 221 ? -30.078 -47.253 29.253 1.00 23.21 230 VAL B C 1
ATOM 4736 O O . VAL B 1 221 ? -30.992 -47.360 28.432 1.00 22.83 230 VAL B O 1
ATOM 4740 N N . LYS B 1 222 ? -30.078 -47.877 30.434 1.00 19.79 231 LYS B N 1
ATOM 4741 C CA . LYS B 1 222 ? -31.130 -48.791 30.852 1.00 19.29 231 LYS B CA 1
ATOM 4742 C C . LYS B 1 222 ? -32.233 -48.028 31.537 1.00 24.16 231 LYS B C 1
ATOM 4743 O O . LYS B 1 222 ? -31.974 -47.289 32.492 1.00 23.26 231 LYS B O 1
ATOM 4749 N N . VAL B 1 223 ? -33.464 -48.176 31.026 1.00 19.78 232 VAL B N 1
ATOM 4750 C CA . VAL B 1 223 ? -34.632 -47.488 31.582 1.00 18.80 232 VAL B CA 1
ATOM 4751 C C . VAL B 1 223 ? -35.667 -48.548 31.954 1.00 22.36 232 VAL B C 1
ATOM 4752 O O . VAL B 1 223 ? -36.007 -49.354 31.114 1.00 22.05 232 VAL B O 1
ATOM 4756 N N . PRO B 1 224 ? -36.132 -48.594 33.216 1.00 21.62 233 PRO B N 1
ATOM 4757 C CA . PRO B 1 224 ? -37.139 -49.605 33.586 1.00 22.58 233 PRO B CA 1
ATOM 4758 C C . PRO B 1 224 ? -38.470 -49.401 32.868 1.00 24.47 233 PRO B C 1
ATOM 4759 O O . PRO B 1 224 ? -38.854 -48.259 32.599 1.00 23.99 233 PRO B O 1
ATOM 4763 N N . LYS B 1 225 ? -39.193 -50.506 32.567 1.00 21.31 234 LYS B N 1
ATOM 4764 C CA . LYS B 1 225 ? -40.483 -50.400 31.887 1.00 21.19 234 LYS B CA 1
ATOM 4765 C C . LYS B 1 225 ? -41.503 -49.566 32.673 1.00 24.30 234 LYS B C 1
ATOM 4766 O O . LYS B 1 225 ? -42.397 -48.991 32.056 1.00 23.59 234 LYS B O 1
ATOM 4772 N N . GLU B 1 226 ? -41.359 -49.476 34.015 1.00 21.02 235 GLU B N 1
ATOM 4773 C CA . GLU B 1 226 ? -42.262 -48.653 34.839 1.00 20.80 235 GLU B CA 1
ATOM 4774 C C . GLU B 1 226 ? -42.127 -47.158 34.506 1.00 23.02 235 GLU B C 1
ATOM 4775 O O . GLU B 1 226 ? -42.978 -46.368 34.914 1.00 22.75 235 GLU B O 1
ATOM 4781 N N . ASN B 1 227 ? -41.061 -46.775 33.763 1.00 18.97 236 ASN B N 1
ATOM 4782 C CA . ASN B 1 227 ? -40.827 -45.378 33.381 1.00 17.08 236 ASN B CA 1
ATOM 4783 C C . ASN B 1 227 ? -41.354 -45.031 31.987 1.00 21.05 236 ASN B C 1
ATOM 4784 O O . ASN B 1 227 ? -41.113 -43.928 31.490 1.00 20.17 236 ASN B O 1
ATOM 4789 N N . VAL B 1 228 ? -42.098 -45.951 31.373 1.00 18.69 237 VAL B N 1
ATOM 4790 C CA . VAL B 1 228 ? -42.700 -45.707 30.055 1.00 16.97 237 VAL B CA 1
ATOM 4791 C C . VAL B 1 228 ? -44.012 -44.943 30.266 1.00 19.90 237 VAL B C 1
ATOM 4792 O O . VAL B 1 228 ? -44.840 -45.349 31.105 1.00 19.05 237 VAL B O 1
ATOM 4796 N N . LEU B 1 229 ? -44.224 -43.871 29.484 1.00 18.15 238 LEU B N 1
ATOM 4797 C CA . LEU B 1 229 ? -45.472 -43.113 29.573 1.00 18.68 238 LEU B CA 1
ATOM 4798 C C . LEU B 1 229 ? -46.534 -43.772 28.693 1.00 22.17 238 LEU B C 1
ATOM 4799 O O . LEU B 1 229 ? -46.376 -43.841 27.462 1.00 20.74 238 LEU B O 1
ATOM 4804 N N . ILE B 1 230 ? -47.618 -44.253 29.328 1.00 20.43 239 ILE B N 1
ATOM 4805 C CA . ILE B 1 230 ? -48.772 -44.941 28.701 1.00 21.07 239 ILE B CA 1
ATOM 4806 C C . ILE B 1 230 ? -48.413 -46.350 28.243 1.00 24.04 239 ILE B C 1
ATOM 4807 O O . ILE B 1 230 ? -48.998 -47.322 28.718 1.00 25.50 239 ILE B O 1
ATOM 4812 N N . GLY B 1 231 ? -47.474 -46.453 27.310 1.00 21.15 240 GLY B N 1
ATOM 4813 C CA . GLY B 1 231 ? -47.045 -47.749 26.794 1.00 21.21 240 GLY B CA 1
ATOM 4814 C C . GLY B 1 231 ? -46.205 -47.619 25.549 1.00 24.86 240 GLY B C 1
ATOM 4815 O O . GLY B 1 231 ? -45.999 -46.509 25.034 1.00 20.92 240 GLY B O 1
ATOM 4816 N N . ASP B 1 232 ? -45.697 -48.765 25.082 1.00 24.02 241 ASP B N 1
ATOM 4817 C CA . ASP B 1 232 ? -44.873 -48.831 23.886 1.00 24.49 241 ASP B CA 1
ATOM 4818 C C . ASP B 1 232 ? -45.670 -48.263 22.698 1.00 26.78 241 ASP B C 1
ATOM 4819 O O . ASP B 1 232 ? -46.829 -48.637 22.501 1.00 27.10 241 ASP B O 1
ATOM 4824 N N . GLY B 1 233 ? -45.066 -47.328 21.966 1.00 23.95 242 GLY B N 1
ATOM 4825 C CA . GLY B 1 233 ? -45.701 -46.741 20.794 1.00 22.76 242 GLY B CA 1
ATOM 4826 C C . GLY B 1 233 ? -46.569 -45.517 21.018 1.00 25.01 242 GLY B C 1
ATOM 4827 O O . GLY B 1 233 ? -46.964 -44.884 20.043 1.00 25.26 242 GLY B O 1
ATOM 4828 N N . ALA B 1 234 ? -46.837 -45.134 22.280 1.00 22.49 243 ALA B N 1
ATOM 4829 C CA . ALA B 1 234 ? -47.665 -43.957 22.581 1.00 21.87 243 ALA B CA 1
ATOM 4830 C C . ALA B 1 234 ? -46.872 -42.641 22.655 1.00 24.33 243 ALA B C 1
ATOM 4831 O O . ALA B 1 234 ? -47.418 -41.597 22.997 1.00 24.03 243 ALA B O 1
ATOM 4833 N N . GLY B 1 235 ? -45.589 -42.691 22.365 1.00 22.84 244 GLY B N 1
ATOM 4834 C CA . GLY B 1 235 ? -44.716 -41.525 22.511 1.00 22.31 244 GLY B CA 1
ATOM 4835 C C . GLY B 1 235 ? -45.077 -40.299 21.702 1.00 24.07 244 GLY B C 1
ATOM 4836 O O . GLY B 1 235 ? -45.021 -39.173 22.210 1.00 21.25 244 GLY B O 1
ATOM 4837 N N . PHE B 1 236 ? -45.402 -40.497 20.426 1.00 20.87 245 PHE B N 1
ATOM 4838 C CA . PHE B 1 236 ? -45.713 -39.372 19.551 1.00 22.20 245 PHE B CA 1
ATOM 4839 C C . PHE B 1 236 ? -46.918 -38.577 20.079 1.00 26.47 245 PHE B C 1
ATOM 4840 O O . PHE B 1 236 ? -46.828 -37.354 20.184 1.00 24.85 245 PHE B O 1
ATOM 4848 N N . LYS B 1 237 ? -48.003 -39.267 20.487 1.00 23.30 246 LYS B N 1
ATOM 4849 C CA . LYS B 1 237 ? -49.184 -38.574 21.004 1.00 24.38 246 LYS B CA 1
ATOM 4850 C C . LYS B 1 237 ? -48.921 -37.865 22.329 1.00 26.40 246 LYS B C 1
ATOM 4851 O O . LYS B 1 237 ? -49.423 -36.769 22.538 1.00 26.14 246 LYS B O 1
ATOM 4857 N N . VAL B 1 238 ? -48.088 -38.459 23.186 1.00 22.94 247 VAL B N 1
ATOM 4858 C CA . VAL B 1 238 ? -47.725 -37.847 24.479 1.00 22.30 247 VAL B CA 1
ATOM 4859 C C . VAL B 1 238 ? -46.930 -36.554 24.217 1.00 24.84 247 VAL B C 1
ATOM 4860 O O . VAL B 1 238 ? -47.287 -35.499 24.746 1.00 23.39 247 VAL B O 1
ATOM 4864 N N . ALA B 1 239 ? -45.867 -36.644 23.401 1.00 24.17 248 ALA B N 1
ATOM 4865 C CA . ALA B 1 239 ? -45.037 -35.476 23.088 1.00 24.36 248 ALA B CA 1
ATOM 4866 C C . ALA B 1 239 ? -45.837 -34.383 22.403 1.00 29.36 248 ALA B C 1
ATOM 4867 O O . ALA B 1 239 ? -45.713 -33.227 22.807 1.00 28.14 248 ALA B O 1
ATOM 4869 N N . MET B 1 240 ? -46.690 -34.729 21.409 1.00 28.77 249 MET B N 1
ATOM 4870 C CA . MET B 1 240 ? -47.522 -33.741 20.693 1.00 29.26 249 MET B CA 1
ATOM 4871 C C . MET B 1 240 ? -48.564 -33.129 21.606 1.00 29.34 249 MET B C 1
ATOM 4872 O O . MET B 1 240 ? -48.780 -31.923 21.537 1.00 26.78 249 MET B O 1
ATOM 4877 N N . GLY B 1 241 ? -49.165 -33.950 22.468 1.00 25.14 250 GLY B N 1
ATOM 4878 C CA . GLY B 1 241 ? -50.178 -33.507 23.425 1.00 24.79 250 GLY B CA 1
ATOM 4879 C C . GLY B 1 241 ? -49.655 -32.481 24.414 1.00 27.65 250 GLY B C 1
ATOM 4880 O O . GLY B 1 241 ? -50.369 -31.538 24.768 1.00 26.72 250 GLY B O 1
ATOM 4881 N N . ALA B 1 242 ? -48.392 -32.635 24.843 1.00 22.04 251 ALA B N 1
ATOM 4882 C CA . ALA B 1 242 ? -47.731 -31.727 25.804 1.00 21.10 251 ALA B CA 1
ATOM 4883 C C . ALA B 1 242 ? -47.649 -30.286 25.260 1.00 25.54 251 ALA B C 1
ATOM 4884 O O . ALA B 1 242 ? -47.777 -29.358 26.030 1.00 24.59 251 ALA B O 1
ATOM 4886 N N . PHE B 1 243 ? -47.560 -30.106 23.948 1.00 26.55 252 PHE B N 1
ATOM 4887 C CA . PHE B 1 243 ? -47.535 -28.748 23.355 1.00 29.01 252 PHE B CA 1
ATOM 4888 C C . PHE B 1 243 ? -48.770 -27.904 23.617 1.00 35.55 252 PHE B C 1
ATOM 4889 O O . PHE B 1 243 ? -48.649 -26.693 23.722 1.00 35.61 252 PHE B O 1
ATOM 4897 N N . ASP B 1 244 ? -49.950 -28.528 23.752 1.00 32.16 253 ASP B N 1
ATOM 4898 C CA . ASP B 1 244 ? -51.190 -27.818 24.061 1.00 32.16 253 ASP B CA 1
ATOM 4899 C C . ASP B 1 244 ? -51.045 -26.992 25.326 1.00 31.86 253 ASP B C 1
ATOM 4900 O O . ASP B 1 244 ? -51.557 -25.876 25.404 1.00 28.92 253 ASP B O 1
ATOM 4905 N N . LYS B 1 245 ? -50.333 -27.534 26.317 1.00 26.35 254 LYS B N 1
ATOM 4906 C CA . LYS B 1 245 ? -50.164 -26.810 27.555 1.00 26.94 254 LYS B CA 1
ATOM 4907 C C . LYS B 1 245 ? -48.920 -25.976 27.607 1.00 29.14 254 LYS B C 1
ATOM 4908 O O . LYS B 1 245 ? -48.879 -25.041 28.388 1.00 31.83 254 LYS B O 1
ATOM 4914 N N . THR B 1 246 ? -47.871 -26.323 26.835 1.00 22.32 255 THR B N 1
ATOM 4915 C CA . THR B 1 246 ? -46.632 -25.567 26.936 1.00 20.05 255 THR B CA 1
ATOM 4916 C C . THR B 1 246 ? -46.543 -24.425 25.945 1.00 19.02 255 THR B C 1
ATOM 4917 O O . THR B 1 246 ? -45.933 -23.408 26.257 1.00 18.55 255 THR B O 1
ATOM 4921 N N . ARG B 1 247 ? -47.068 -24.623 24.719 1.00 16.25 256 ARG B N 1
ATOM 4922 C CA . ARG B 1 247 ? -46.969 -23.596 23.681 1.00 15.72 256 ARG B CA 1
ATOM 4923 C C . ARG B 1 247 ? -47.512 -22.200 24.133 1.00 16.96 256 ARG B C 1
ATOM 4924 O O . ARG B 1 247 ? -46.841 -21.191 23.899 1.00 16.51 256 ARG B O 1
ATOM 4932 N N . PRO B 1 248 ? -48.686 -22.088 24.799 1.00 15.94 257 PRO B N 1
ATOM 4933 C CA . PRO B 1 248 ? -49.130 -20.744 25.232 1.00 16.05 257 PRO B CA 1
ATOM 4934 C C . PRO B 1 248 ? -48.135 -20.114 26.224 1.00 18.93 257 PRO B C 1
ATOM 4935 O O . PRO B 1 248 ? -47.997 -18.889 26.253 1.00 17.02 257 PRO B O 1
ATOM 4939 N N . VAL B 1 249 ? -47.451 -20.943 27.039 1.00 17.02 258 VAL B N 1
ATOM 4940 C CA . VAL B 1 249 ? -46.469 -20.438 28.048 1.00 17.02 258 VAL B CA 1
ATOM 4941 C C . VAL B 1 249 ? -45.238 -19.863 27.340 1.00 17.94 258 VAL B C 1
ATOM 4942 O O . VAL B 1 249 ? -44.714 -18.817 27.742 1.00 16.53 258 VAL B O 1
ATOM 4946 N N . VAL B 1 250 ? -44.787 -20.532 26.271 1.00 16.48 259 VAL B N 1
ATOM 4947 C CA . VAL B 1 250 ? -43.636 -20.053 25.474 1.00 17.35 259 VAL B CA 1
ATOM 4948 C C . VAL B 1 250 ? -44.034 -18.720 24.801 1.00 19.63 259 VAL B C 1
ATOM 4949 O O . VAL B 1 250 ? -43.256 -17.769 24.806 1.00 18.44 259 VAL B O 1
ATOM 4953 N N . ALA B 1 251 ? -45.266 -18.648 24.263 1.00 17.02 260 ALA B N 1
ATOM 4954 C CA . ALA B 1 251 ? -45.759 -17.403 23.638 1.00 16.99 260 ALA B CA 1
ATOM 4955 C C . ALA B 1 251 ? -45.784 -16.292 24.693 1.00 17.59 260 ALA B C 1
ATOM 4956 O O . ALA B 1 251 ? -45.438 -15.154 24.378 1.00 15.78 260 ALA B O 1
ATOM 4958 N N . ALA B 1 252 ? -46.188 -16.609 25.943 1.00 14.29 261 ALA B N 1
ATOM 4959 C CA . ALA B 1 252 ? -46.240 -15.600 27.010 1.00 14.70 261 ALA B CA 1
ATOM 4960 C C . ALA B 1 252 ? -44.830 -15.056 27.324 1.00 17.03 261 ALA B C 1
ATOM 4961 O O . ALA B 1 252 ? -44.691 -13.879 27.668 1.00 16.09 261 ALA B O 1
ATOM 4963 N N . GLY B 1 253 ? -43.817 -15.911 27.204 1.00 13.77 262 GLY B N 1
ATOM 4964 C CA . GLY B 1 253 ? -42.412 -15.503 27.385 1.00 14.73 262 GLY B CA 1
ATOM 4965 C C . GLY B 1 253 ? -42.037 -14.464 26.325 1.00 17.12 262 GLY B C 1
ATOM 4966 O O . GLY B 1 253 ? -41.439 -13.417 26.633 1.00 16.42 262 GLY B O 1
ATOM 4967 N N . ALA B 1 254 ? -42.405 -14.723 25.076 1.00 14.36 263 ALA B N 1
ATOM 4968 C CA . ALA B 1 254 ? -42.141 -13.785 23.964 1.00 13.21 263 ALA B CA 1
ATOM 4969 C C . ALA B 1 254 ? -42.841 -12.455 24.227 1.00 15.60 263 ALA B C 1
ATOM 4970 O O . ALA B 1 254 ? -42.265 -11.384 23.990 1.00 14.83 263 ALA B O 1
ATOM 4972 N N . VAL B 1 255 ? -44.081 -12.519 24.757 1.00 13.62 264 VAL B N 1
ATOM 4973 C CA . VAL B 1 255 ? -44.833 -11.281 25.082 1.00 13.65 264 VAL B CA 1
ATOM 4974 C C . VAL B 1 255 ? -44.117 -10.481 26.188 1.00 16.67 264 VAL B C 1
ATOM 4975 O O . VAL B 1 255 ? -44.045 -9.255 26.100 1.00 15.49 264 VAL B O 1
ATOM 4979 N N . GLY B 1 256 ? -43.594 -11.173 27.214 1.00 14.08 265 GLY B N 1
ATOM 4980 C CA . GLY B 1 256 ? -42.855 -10.471 28.271 1.00 14.36 265 GLY B CA 1
ATOM 4981 C C . GLY B 1 256 ? -41.647 -9.725 27.745 1.00 16.64 265 GLY B C 1
ATOM 4982 O O . GLY B 1 256 ? -41.401 -8.566 28.116 1.00 14.58 265 GLY B O 1
ATOM 4983 N N . LEU B 1 257 ? -40.884 -10.377 26.867 1.00 14.25 266 LEU B N 1
ATOM 4984 C CA . LEU B 1 257 ? -39.710 -9.758 26.253 1.00 14.61 266 LEU B CA 1
ATOM 4985 C C . LEU B 1 257 ? -40.183 -8.555 25.421 1.00 15.85 266 LEU B C 1
ATOM 4986 O O . LEU B 1 257 ? -39.574 -7.473 25.493 1.00 15.25 266 LEU B O 1
ATOM 4991 N N . ALA B 1 258 ? -41.265 -8.744 24.616 1.00 14.23 267 ALA B N 1
ATOM 4992 C CA . ALA B 1 258 ? -41.790 -7.664 23.783 1.00 13.99 267 ALA B CA 1
ATOM 4993 C C . ALA B 1 258 ? -42.236 -6.484 24.648 1.00 16.62 267 ALA B C 1
ATOM 4994 O O . ALA B 1 258 ? -41.941 -5.330 24.309 1.00 16.14 267 ALA B O 1
ATOM 4996 N N . GLN B 1 259 ? -42.901 -6.766 25.772 1.00 14.29 268 GLN B N 1
ATOM 4997 C CA . GLN B 1 259 ? -43.346 -5.682 26.680 1.00 13.88 268 GLN B CA 1
ATOM 4998 C C . GLN B 1 259 ? -42.134 -4.925 27.246 1.00 16.26 268 GLN B C 1
ATOM 4999 O O . GLN B 1 259 ? -42.164 -3.695 27.402 1.00 14.51 268 GLN B O 1
ATOM 5005 N N . ARG B 1 260 ? -41.058 -5.660 27.600 1.00 13.27 269 ARG B N 1
ATOM 5006 C CA . ARG B 1 260 ? -39.836 -5.023 28.098 1.00 14.08 269 ARG B CA 1
ATOM 5007 C C . ARG B 1 260 ? -39.235 -4.115 27.032 1.00 13.82 269 ARG B C 1
ATOM 5008 O O . ARG B 1 260 ? -38.851 -2.987 27.342 1.00 14.49 269 ARG B O 1
ATOM 5016 N N . ALA B 1 261 ? -39.159 -4.579 25.791 1.00 12.76 270 ALA B N 1
ATOM 5017 C CA . ALA B 1 261 ? -38.631 -3.761 24.679 1.00 14.60 270 ALA B CA 1
ATOM 5018 C C . ALA B 1 261 ? -39.459 -2.499 24.514 1.00 17.37 270 ALA B C 1
ATOM 5019 O O . ALA B 1 261 ? -38.906 -1.401 24.390 1.00 15.19 270 ALA B O 1
ATOM 5021 N N . LEU B 1 262 ? -40.793 -2.643 24.534 1.00 12.96 271 LEU B N 1
ATOM 5022 C CA . LEU B 1 262 ? -41.672 -1.490 24.403 1.00 13.73 271 LEU B CA 1
ATOM 5023 C C . LEU B 1 262 ? -41.463 -0.513 25.562 1.00 16.20 271 LEU B C 1
ATOM 5024 O O . LEU B 1 262 ? -41.418 0.705 25.340 1.00 16.21 271 LEU B O 1
ATOM 5029 N N . ASP B 1 263 ? -41.369 -1.024 26.784 1.00 14.36 272 ASP B N 1
ATOM 5030 C CA . ASP B 1 263 ? -41.175 -0.126 27.934 1.00 14.77 272 ASP B CA 1
ATOM 5031 C C . ASP B 1 263 ? -39.820 0.586 27.876 1.00 18.57 272 ASP B C 1
ATOM 5032 O O . ASP B 1 263 ? -39.749 1.772 28.182 1.00 16.45 272 ASP B O 1
ATOM 5037 N N . GLU B 1 264 ? -38.741 -0.128 27.506 1.00 16.01 273 GLU B N 1
ATOM 5038 C CA . GLU B 1 264 ? -37.416 0.520 27.452 1.00 15.81 273 GLU B CA 1
ATOM 5039 C C . GLU B 1 264 ? -37.386 1.600 26.360 1.00 17.86 273 GLU B C 1
ATOM 5040 O O . GLU B 1 264 ? -36.827 2.684 26.560 1.00 17.05 273 GLU B O 1
ATOM 5046 N N . ALA B 1 265 ? -38.019 1.307 25.217 1.00 15.00 274 ALA B N 1
ATOM 5047 C CA . ALA B 1 265 ? -38.072 2.279 24.126 1.00 14.64 274 ALA B CA 1
ATOM 5048 C C . ALA B 1 265 ? -38.912 3.498 24.509 1.00 16.26 274 ALA B C 1
ATOM 5049 O O . ALA B 1 265 ? -38.521 4.630 24.219 1.00 15.38 274 ALA B O 1
ATOM 5051 N N . THR B 1 266 ? -40.067 3.274 25.195 1.00 12.70 275 THR B N 1
ATOM 5052 C CA . THR B 1 266 ? -40.940 4.403 25.555 1.00 13.95 275 THR B CA 1
ATOM 5053 C C . THR B 1 266 ? -40.230 5.285 26.583 1.00 17.44 275 THR B C 1
ATOM 5054 O O . THR B 1 266 ? -40.260 6.507 26.449 1.00 17.23 275 THR B O 1
ATOM 5058 N N . LYS B 1 267 ? -39.602 4.674 27.608 1.00 14.70 276 LYS B N 1
ATOM 5059 C CA . LYS B 1 267 ? -38.902 5.447 28.661 1.00 15.16 276 LYS B CA 1
ATOM 5060 C C . LYS B 1 267 ? -37.851 6.310 27.998 1.00 17.69 276 LYS B C 1
ATOM 5061 O O . LYS B 1 267 ? -37.783 7.499 28.286 1.00 18.20 276 LYS B O 1
ATOM 5067 N N . TYR B 1 268 ? -37.072 5.730 27.087 1.00 16.68 277 TYR B N 1
ATOM 5068 C CA . TYR B 1 268 ? -36.014 6.500 26.407 1.00 15.71 277 TYR B CA 1
ATOM 5069 C C . TYR B 1 268 ? -36.560 7.618 25.556 1.00 19.57 277 TYR B C 1
ATOM 5070 O O . TYR B 1 268 ? -36.016 8.727 25.584 1.00 18.45 277 TYR B O 1
ATOM 5079 N N . ALA B 1 269 ? -37.657 7.350 24.816 1.00 16.73 278 ALA B N 1
ATOM 5080 C CA . ALA B 1 269 ? -38.290 8.332 23.940 1.00 16.65 278 ALA B CA 1
ATOM 5081 C C . ALA B 1 269 ? -38.888 9.494 24.712 1.00 19.01 278 ALA B C 1
ATOM 5082 O O . ALA B 1 269 ? -39.113 10.556 24.131 1.00 17.81 278 ALA B O 1
ATOM 5084 N N . LEU B 1 270 ? -39.159 9.294 26.017 1.00 16.36 279 LEU B N 1
ATOM 5085 C CA . LEU B 1 270 ? -39.686 10.361 26.889 1.00 18.62 279 LEU B CA 1
ATOM 5086 C C . LEU B 1 270 ? -38.589 11.182 27.543 1.00 22.03 279 LEU B C 1
ATOM 5087 O O . LEU B 1 270 ? -38.895 12.129 28.280 1.00 23.64 279 LEU B O 1
ATOM 5092 N N . GLU B 1 271 ? -37.322 10.814 27.322 1.00 19.20 280 GLU B N 1
ATOM 5093 C CA . GLU B 1 271 ? -36.170 11.524 27.914 1.00 20.10 280 GLU B CA 1
ATOM 5094 C C . GLU B 1 271 ? -35.242 12.143 26.870 1.00 22.78 280 GLU B C 1
ATOM 5095 O O . GLU B 1 271 ? -34.740 13.249 27.062 1.00 22.10 280 GLU B O 1
ATOM 5101 N N . ARG B 1 272 ? -35.011 11.440 25.779 1.00 18.19 281 ARG B N 1
ATOM 5102 C CA . ARG B 1 272 ? -34.096 11.897 24.732 1.00 17.19 281 ARG B CA 1
ATOM 5103 C C . ARG B 1 272 ? -34.697 12.963 23.874 1.00 19.50 281 ARG B C 1
ATOM 5104 O O . ARG B 1 272 ? -35.811 12.796 23.398 1.00 18.68 281 ARG B O 1
ATOM 5112 N N . LYS B 1 273 ? -33.957 14.078 23.696 1.00 16.81 282 LYS B N 1
ATOM 5113 C CA . LYS B 1 273 ? -34.400 15.145 22.804 1.00 16.89 282 LYS B CA 1
ATOM 5114 C C . LYS B 1 273 ? -33.532 15.199 21.543 1.00 19.29 282 LYS B C 1
ATOM 5115 O O . LYS B 1 273 ? -32.309 15.034 21.619 1.00 19.27 282 LYS B O 1
ATOM 5121 N N . THR B 1 274 ? -34.154 15.418 20.373 1.00 16.53 283 THR B N 1
ATOM 5122 C CA . THR B 1 274 ? -33.423 15.685 19.130 1.00 17.09 283 THR B CA 1
ATOM 5123 C C . THR B 1 274 ? -34.196 16.751 18.397 1.00 21.05 283 THR B C 1
ATOM 5124 O O . THR B 1 274 ? -35.439 16.770 18.479 1.00 18.95 283 THR B O 1
ATOM 5128 N N . PHE B 1 275 ? -33.485 17.659 17.707 1.00 18.59 284 PHE B N 1
ATOM 5129 C CA . PHE B 1 275 ? -34.145 18.736 16.929 1.00 19.93 284 PHE B CA 1
ATOM 5130 C C . PHE B 1 275 ? -35.073 19.580 17.814 1.00 25.66 284 PHE B C 1
ATOM 5131 O O . PHE B 1 275 ? -36.123 20.017 17.362 1.00 26.01 284 PHE B O 1
ATOM 5139 N N . GLY B 1 276 ? -34.713 19.722 19.087 1.00 22.25 285 GLY B N 1
ATOM 5140 C CA . GLY B 1 276 ? -35.445 20.539 20.062 1.00 24.81 285 GLY B CA 1
ATOM 5141 C C . GLY B 1 276 ? -36.697 19.916 20.661 1.00 28.64 285 GLY B C 1
ATOM 5142 O O . GLY B 1 276 ? -37.427 20.592 21.395 1.00 29.30 285 GLY B O 1
ATOM 5143 N N . LYS B 1 277 ? -36.957 18.634 20.373 1.00 20.52 286 LYS B N 1
ATOM 5144 C CA . LYS B 1 277 ? -38.164 17.943 20.858 1.00 21.03 286 LYS B CA 1
ATOM 5145 C C . LYS B 1 277 ? -37.828 16.587 21.464 1.00 21.89 286 LYS B C 1
ATOM 5146 O O . LYS B 1 277 ? -36.886 15.937 21.017 1.00 19.04 286 LYS B O 1
ATOM 5152 N N . LEU B 1 278 ? -38.702 16.083 22.369 1.00 19.43 287 LEU B N 1
ATOM 5153 C CA . LEU B 1 278 ? -38.546 14.708 22.864 1.00 19.18 287 LEU B CA 1
ATOM 5154 C C . LEU B 1 278 ? -38.808 13.774 21.696 1.00 20.29 287 LEU B C 1
ATOM 5155 O O . LEU B 1 278 ? -39.574 14.132 20.804 1.00 18.68 287 LEU B O 1
ATOM 5160 N N . LEU B 1 279 ? -38.180 12.580 21.675 1.00 17.75 288 LEU B N 1
ATOM 5161 C CA . LEU B 1 279 ? -38.411 11.646 20.570 1.00 17.80 288 LEU B CA 1
ATOM 5162 C C . LEU B 1 279 ? -39.874 11.339 20.364 1.00 19.05 288 LEU B C 1
ATOM 5163 O O . LEU B 1 279 ? -40.302 11.187 19.214 1.00 19.28 288 LEU B O 1
ATOM 5168 N N . VAL B 1 280 ? -40.656 11.265 21.452 1.00 16.40 289 VAL B N 1
ATOM 5169 C CA . VAL B 1 280 ? -42.115 10.967 21.308 1.00 17.42 289 VAL B CA 1
ATOM 5170 C C . VAL B 1 280 ? -42.833 12.013 20.456 1.00 22.67 289 VAL B C 1
ATOM 5171 O O . VAL B 1 280 ? -43.914 11.752 19.922 1.00 21.53 289 VAL B O 1
ATOM 5175 N N . GLU B 1 281 ? -42.257 13.217 20.364 1.00 19.05 290 GLU B N 1
ATOM 5176 C CA . GLU B 1 281 ? -42.865 14.314 19.603 1.00 20.04 290 GLU B CA 1
ATOM 5177 C C . GLU B 1 281 ? -42.607 14.222 18.103 1.00 24.79 290 GLU B C 1
ATOM 5178 O O . GLU B 1 281 ? -43.242 14.951 17.323 1.00 25.06 290 GLU B O 1
ATOM 5184 N N . HIS B 1 282 ? -41.719 13.300 17.670 1.00 18.87 291 HIS B N 1
ATOM 5185 C CA . HIS B 1 282 ? -41.467 13.092 16.242 1.00 17.70 291 HIS B CA 1
ATOM 5186 C C . HIS B 1 282 ? -42.469 12.020 15.823 1.00 19.51 291 HIS B C 1
ATOM 5187 O O . HIS B 1 282 ? -42.477 10.916 16.365 1.00 19.92 291 HIS B O 1
ATOM 5194 N N . GLN B 1 283 ? -43.368 12.383 14.914 1.00 16.90 292 GLN B N 1
ATOM 5195 C CA . GLN B 1 283 ? -44.457 11.488 14.541 1.00 18.56 292 GLN B CA 1
ATOM 5196 C C . GLN B 1 283 ? -44.032 10.086 14.152 1.00 20.69 292 GLN B C 1
ATOM 5197 O O . GLN B 1 283 ? -44.723 9.141 14.532 1.00 23.11 292 GLN B O 1
ATOM 5203 N N . ALA B 1 284 ? -42.907 9.921 13.443 1.00 19.20 293 ALA B N 1
ATOM 5204 C CA . ALA B 1 284 ? -42.417 8.568 13.073 1.00 20.17 293 ALA B CA 1
ATOM 5205 C C . ALA B 1 284 ? -42.142 7.715 14.310 1.00 20.78 293 ALA B C 1
ATOM 5206 O O . ALA B 1 284 ? -42.405 6.516 14.283 1.00 20.48 293 ALA B O 1
ATOM 5208 N N . ILE B 1 285 ? -41.605 8.328 15.379 1.00 17.27 294 ILE B N 1
ATOM 5209 C CA . ILE B 1 285 ? -41.319 7.595 16.620 1.00 16.76 294 ILE B CA 1
ATOM 5210 C C . ILE B 1 285 ? -42.643 7.245 17.318 1.00 17.21 294 ILE B C 1
ATOM 5211 O O . ILE B 1 285 ? -42.791 6.101 17.759 1.00 16.23 294 ILE B O 1
ATOM 5216 N N A SER B 1 286 ? -43.569 8.215 17.449 0.41 15.67 295 SER B N 1
ATOM 5217 N N B SER B 1 286 ? -43.567 8.210 17.441 0.59 16.22 295 SER B N 1
ATOM 5218 C CA A SER B 1 286 ? -44.867 7.940 18.080 0.41 15.56 295 SER B CA 1
ATOM 5219 C CA B SER B 1 286 ? -44.857 7.935 18.086 0.59 16.15 295 SER B CA 1
ATOM 5220 C C A SER B 1 286 ? -45.626 6.844 17.327 0.41 19.38 295 SER B C 1
ATOM 5221 C C B SER B 1 286 ? -45.632 6.846 17.331 0.59 19.73 295 SER B C 1
ATOM 5222 O O A SER B 1 286 ? -46.220 5.971 17.974 0.41 17.39 295 SER B O 1
ATOM 5223 O O B SER B 1 286 ? -46.246 5.985 17.978 0.59 17.30 295 SER B O 1
ATOM 5228 N N . PHE B 1 287 ? -45.558 6.852 15.964 1.00 16.18 296 PHE B N 1
ATOM 5229 C CA . PHE B 1 287 ? -46.212 5.812 15.146 1.00 17.46 296 PHE B CA 1
ATOM 5230 C C . PHE B 1 287 ? -45.593 4.444 15.394 1.00 18.57 296 PHE B C 1
ATOM 5231 O O . PHE B 1 287 ? -46.326 3.443 15.486 1.00 18.80 296 PHE B O 1
ATOM 5239 N N . MET B 1 288 ? -44.281 4.475 15.396 1.00 16.55 297 MET B N 1
ATOM 5240 C CA A MET B 1 288 ? -43.630 3.272 15.880 0.45 15.91 297 MET B CA 1
ATOM 5241 C CA B MET B 1 288 ? -43.647 3.240 15.888 0.55 15.66 297 MET B CA 1
ATOM 5242 C C . MET B 1 288 ? -44.122 2.528 17.252 1.00 17.48 297 MET B C 1
ATOM 5243 O O . MET B 1 288 ? -44.372 1.342 17.529 1.00 17.40 297 MET B O 1
ATOM 5252 N N . LEU B 1 289 ? -44.065 3.468 18.221 1.00 14.83 298 LEU B N 1
ATOM 5253 C CA . LEU B 1 289 ? -44.501 3.050 19.562 1.00 13.38 298 LEU B CA 1
ATOM 5254 C C . LEU B 1 289 ? -45.973 2.579 19.522 1.00 16.84 298 LEU B C 1
ATOM 5255 O O . LEU B 1 289 ? -46.289 1.588 20.174 1.00 16.60 298 LEU B O 1
ATOM 5260 N N . ALA B 1 290 ? -46.838 3.255 18.749 1.00 14.66 299 ALA B N 1
ATOM 5261 C CA . ALA B 1 290 ? -48.264 2.871 18.634 1.00 15.29 299 ALA B CA 1
ATOM 5262 C C . ALA B 1 290 ? -48.362 1.480 18.036 1.00 18.33 299 ALA B C 1
ATOM 5263 O O . ALA B 1 290 ? -49.120 0.641 18.530 1.00 17.90 299 ALA B O 1
ATOM 5265 N N . GLU B 1 291 ? -47.594 1.221 16.965 1.00 16.38 300 GLU B N 1
ATOM 5266 C CA . GLU B 1 291 ? -47.630 -0.103 16.319 1.00 16.05 300 GLU B CA 1
ATOM 5267 C C . GLU B 1 291 ? -47.076 -1.185 17.231 1.00 17.34 300 GLU B C 1
ATOM 5268 O O . GLU B 1 291 ? -47.600 -2.309 17.257 1.00 16.55 300 GLU B O 1
ATOM 5274 N N . MET B 1 292 ? -46.017 -0.861 17.974 1.00 14.72 301 MET B N 1
ATOM 5275 C CA . MET B 1 292 ? -45.410 -1.785 18.941 1.00 13.84 301 MET B CA 1
ATOM 5276 C C . MET B 1 292 ? -46.453 -2.112 20.033 1.00 16.03 301 MET B C 1
ATOM 5277 O O . MET B 1 292 ? -46.634 -3.285 20.368 1.00 15.75 301 MET B O 1
ATOM 5282 N N . ALA B 1 293 ? -47.150 -1.088 20.579 1.00 16.26 302 ALA B N 1
ATOM 5283 C CA . ALA B 1 293 ? -48.202 -1.316 21.589 1.00 15.56 302 ALA B CA 1
ATOM 5284 C C . ALA B 1 293 ? -49.332 -2.193 21.021 1.00 17.94 302 ALA B C 1
ATOM 5285 O O . ALA B 1 293 ? -49.789 -3.115 21.702 1.00 18.22 302 ALA B O 1
ATOM 5287 N N . MET B 1 294 ? -49.772 -1.939 19.770 1.00 15.68 303 MET B N 1
ATOM 5288 C CA . MET B 1 294 ? -50.812 -2.755 19.133 1.00 14.48 303 MET B CA 1
ATOM 5289 C C . MET B 1 294 ? -50.370 -4.229 19.128 1.00 17.59 303 MET B C 1
ATOM 5290 O O . MET B 1 294 ? -51.135 -5.096 19.511 1.00 17.25 303 MET B O 1
ATOM 5295 N N . GLU B 1 295 ? -49.148 -4.491 18.642 1.00 17.04 304 GLU B N 1
ATOM 5296 C CA . GLU B 1 295 ? -48.611 -5.854 18.546 1.00 15.88 304 GLU B CA 1
ATOM 5297 C C . GLU B 1 295 ? -48.534 -6.556 19.899 1.00 17.51 304 GLU B C 1
ATOM 5298 O O . GLU B 1 295 ? -48.925 -7.733 19.978 1.00 17.61 304 GLU B O 1
ATOM 5304 N N . VAL B 1 296 ? -48.055 -5.870 20.957 1.00 14.90 305 VAL B N 1
ATOM 5305 C CA . VAL B 1 296 ? -47.951 -6.497 22.301 1.00 16.09 305 VAL B CA 1
ATOM 5306 C C . VAL B 1 296 ? -49.346 -6.889 22.791 1.00 18.11 305 VAL B C 1
ATOM 5307 O O . VAL B 1 296 ? -49.553 -8.016 23.267 1.00 18.30 305 VAL B O 1
ATOM 5311 N N . GLU B 1 297 ? -50.307 -5.969 22.655 1.00 14.93 306 GLU B N 1
ATOM 5312 C CA . GLU B 1 297 ? -51.654 -6.238 23.155 1.00 16.04 306 GLU B CA 1
ATOM 5313 C C . GLU B 1 297 ? -52.303 -7.426 22.470 1.00 18.03 306 GLU B C 1
ATOM 5314 O O . GLU B 1 297 ? -52.921 -8.258 23.135 1.00 17.40 306 GLU B O 1
ATOM 5320 N N . LEU B 1 298 ? -52.166 -7.495 21.145 1.00 14.90 307 LEU B N 1
ATOM 5321 C CA . LEU B 1 298 ? -52.768 -8.588 20.356 1.00 14.35 307 LEU B CA 1
ATOM 5322 C C . LEU B 1 298 ? -52.053 -9.914 20.676 1.00 16.68 307 LEU B C 1
ATOM 5323 O O . LEU B 1 298 ? -52.713 -10.961 20.799 1.00 16.76 307 LEU B O 1
ATOM 5328 N N . ALA B 1 299 ? -50.721 -9.869 20.820 1.00 14.62 308 ALA B N 1
ATOM 5329 C CA . ALA B 1 299 ? -49.969 -11.098 21.138 1.00 14.72 308 ALA B CA 1
ATOM 5330 C C . ALA B 1 299 ? -50.368 -11.609 22.526 1.00 17.43 308 ALA B C 1
ATOM 5331 O O . ALA B 1 299 ? -50.513 -12.815 22.718 1.00 15.80 308 ALA B O 1
ATOM 5333 N N . ARG B 1 300 ? -50.561 -10.695 23.502 1.00 15.17 309 ARG B N 1
ATOM 5334 C CA . ARG B 1 300 ? -50.961 -11.108 24.846 1.00 13.78 309 ARG B CA 1
ATOM 5335 C C . ARG B 1 300 ? -52.336 -11.798 24.780 1.00 15.97 309 ARG B C 1
ATOM 5336 O O . ARG B 1 300 ? -52.498 -12.888 25.338 1.00 17.85 309 ARG B O 1
ATOM 5344 N N . MET B 1 301 ? -53.312 -11.182 24.097 1.00 14.11 310 MET B N 1
ATOM 5345 C CA . MET B 1 301 ? -54.624 -11.819 23.998 1.00 15.65 310 MET B CA 1
ATOM 5346 C C . MET B 1 301 ? -54.552 -13.174 23.279 1.00 17.13 310 MET B C 1
ATOM 5347 O O . MET B 1 301 ? -55.300 -14.097 23.646 1.00 17.05 310 MET B O 1
ATOM 5352 N N A SER B 1 302 ? -53.617 -13.320 22.323 0.77 14.44 311 SER B N 1
ATOM 5353 N N B SER B 1 302 ? -53.620 -13.321 22.318 0.23 13.51 311 SER B N 1
ATOM 5354 C CA A SER B 1 302 ? -53.505 -14.603 21.616 0.77 14.70 311 SER B CA 1
ATOM 5355 C CA B SER B 1 302 ? -53.446 -14.576 21.589 0.23 13.43 311 SER B CA 1
ATOM 5356 C C A SER B 1 302 ? -53.099 -15.724 22.579 0.77 17.31 311 SER B C 1
ATOM 5357 C C B SER B 1 302 ? -53.047 -15.721 22.516 0.23 17.49 311 SER B C 1
ATOM 5358 O O A SER B 1 302 ? -53.712 -16.798 22.544 0.77 17.55 311 SER B O 1
ATOM 5359 O O B SER B 1 302 ? -53.595 -16.820 22.379 0.23 17.71 311 SER B O 1
ATOM 5364 N N . TYR B 1 303 ? -52.117 -15.474 23.469 1.00 14.02 312 TYR B N 1
ATOM 5365 C CA . TYR B 1 303 ? -51.739 -16.574 24.395 1.00 13.99 312 TYR B CA 1
ATOM 5366 C C . TYR B 1 303 ? -52.817 -16.802 25.459 1.00 15.81 312 TYR B C 1
ATOM 5367 O O . TYR B 1 303 ? -53.028 -17.944 25.895 1.00 15.95 312 TYR B O 1
ATOM 5376 N N . GLN B 1 304 ? -53.478 -15.733 25.886 1.00 15.10 313 GLN B N 1
ATOM 5377 C CA . GLN B 1 304 ? -54.556 -15.817 26.880 1.00 16.38 313 GLN B CA 1
ATOM 5378 C C . GLN B 1 304 ? -55.684 -16.682 26.334 1.00 17.67 313 GLN B C 1
ATOM 5379 O O . GLN B 1 304 ? -56.220 -17.512 27.058 1.00 17.88 313 GLN B O 1
ATOM 5385 N N . ARG B 1 305 ? -55.995 -16.523 25.037 1.00 13.84 314 ARG B N 1
ATOM 5386 C CA . ARG B 1 305 ? -57.033 -17.328 24.397 1.00 14.35 314 ARG B CA 1
ATOM 5387 C C . ARG B 1 305 ? -56.609 -18.791 24.378 1.00 16.25 314 ARG B C 1
ATOM 5388 O O . ARG B 1 305 ? -57.404 -19.660 24.762 1.00 16.65 314 ARG B O 1
ATOM 5396 N N . ALA B 1 306 ? -55.368 -19.061 23.925 1.00 14.04 315 ALA B N 1
ATOM 5397 C CA . ALA B 1 306 ? -54.881 -20.442 23.825 1.00 13.94 315 ALA B CA 1
ATOM 5398 C C . ALA B 1 306 ? -54.862 -21.113 25.193 1.00 17.66 315 ALA B C 1
ATOM 5399 O O . ALA B 1 306 ? -55.231 -22.291 25.306 1.00 16.96 315 ALA B O 1
ATOM 5401 N N . ALA B 1 307 ? -54.476 -20.375 26.229 1.00 15.23 316 ALA B N 1
ATOM 5402 C CA . ALA B 1 307 ? -54.403 -20.925 27.589 1.00 15.25 316 ALA B CA 1
ATOM 5403 C C . ALA B 1 307 ? -55.802 -21.205 28.137 1.00 15.98 316 ALA B C 1
ATOM 5404 O O . ALA B 1 307 ? -56.039 -22.266 28.731 1.00 16.20 316 ALA B O 1
ATOM 5406 N N . TRP B 1 308 ? -56.756 -20.284 27.889 1.00 14.68 317 TRP B N 1
ATOM 5407 C CA . TRP B 1 308 ? -58.132 -20.499 28.333 1.00 15.28 317 TRP B CA 1
ATOM 5408 C C . TRP B 1 308 ? -58.749 -21.716 27.644 1.00 17.85 317 TRP B C 1
ATOM 5409 O O . TRP B 1 308 ? -59.459 -22.489 28.309 1.00 17.81 317 TRP B O 1
ATOM 5420 N N . GLU B 1 309 ? -58.514 -21.897 26.336 1.00 15.77 318 GLU B N 1
ATOM 5421 C CA . GLU B 1 309 ? -59.078 -23.045 25.596 1.00 16.96 318 GLU B CA 1
ATOM 5422 C C . GLU B 1 309 ? -58.659 -24.368 26.241 1.00 18.77 318 GLU B C 1
ATOM 5423 O O . GLU B 1 309 ? -59.510 -25.230 26.506 1.00 18.50 318 GLU B O 1
ATOM 5429 N N . VAL B 1 310 ? -57.349 -24.533 26.497 1.00 15.95 319 VAL B N 1
ATOM 5430 C CA . VAL B 1 310 ? -56.893 -25.811 27.073 1.00 17.46 319 VAL B CA 1
ATOM 5431 C C . VAL B 1 310 ? -57.362 -25.986 28.509 1.00 21.67 319 VAL B C 1
ATOM 5432 O O . VAL B 1 310 ? -57.724 -27.106 28.897 1.00 22.81 319 VAL B O 1
ATOM 5436 N N . ASP B 1 311 ? -57.393 -24.885 29.289 1.00 18.57 320 ASP B N 1
ATOM 5437 C CA . ASP B 1 311 ? -57.891 -24.933 30.680 1.00 19.57 320 ASP B CA 1
ATOM 5438 C C . ASP B 1 311 ? -59.383 -25.290 30.736 1.00 23.85 320 ASP B C 1
ATOM 5439 O O . ASP B 1 311 ? -59.838 -25.838 31.746 1.00 25.24 320 ASP B O 1
ATOM 5444 N N . SER B 1 312 ? -60.127 -24.982 29.655 1.00 22.69 321 SER B N 1
ATOM 5445 C CA A SER B 1 312 ? -61.566 -25.275 29.565 0.62 22.90 321 SER B CA 1
ATOM 5446 C CA B SER B 1 312 ? -61.563 -25.273 29.581 0.38 23.47 321 SER B CA 1
ATOM 5447 C C . SER B 1 312 ? -61.846 -26.696 29.085 1.00 28.33 321 SER B C 1
ATOM 5448 O O . SER B 1 312 ? -63.007 -27.075 28.935 1.00 30.03 321 SER B O 1
ATOM 5453 N N . GLY B 1 313 ? -60.786 -27.470 28.870 1.00 24.06 322 GLY B N 1
ATOM 5454 C CA . GLY B 1 313 ? -60.876 -28.853 28.427 1.00 24.69 322 GLY B CA 1
ATOM 5455 C C . GLY B 1 313 ? -61.019 -29.055 26.932 1.00 30.27 322 GLY B C 1
ATOM 5456 O O . GLY B 1 313 ? -61.455 -30.120 26.503 1.00 29.35 322 GLY B O 1
ATOM 5457 N N . ARG B 1 314 ? -60.640 -28.055 26.123 1.00 27.61 323 ARG B N 1
ATOM 5458 C CA . ARG B 1 314 ? -60.700 -28.185 24.658 1.00 28.51 323 ARG B CA 1
ATOM 5459 C C . ARG B 1 314 ? -59.311 -28.325 24.082 1.00 31.28 323 ARG B C 1
ATOM 5460 O O . ARG B 1 314 ? -58.369 -27.764 24.632 1.00 29.52 323 ARG B O 1
ATOM 5468 N N . ARG B 1 315 ? -59.181 -29.015 22.922 1.00 28.93 324 ARG B N 1
ATOM 5469 C CA . ARG B 1 315 ? -57.879 -29.084 22.233 1.00 28.66 324 ARG B CA 1
ATOM 5470 C C . ARG B 1 315 ? -57.639 -27.629 21.788 1.00 28.45 324 ARG B C 1
ATOM 5471 O O . ARG B 1 315 ? -58.568 -26.987 21.307 1.00 30.08 324 ARG B O 1
ATOM 5479 N N . ASN B 1 316 ? -56.434 -27.099 21.963 1.00 21.66 325 ASN B N 1
ATOM 5480 C CA . ASN B 1 316 ? -56.192 -25.683 21.621 1.00 19.40 325 ASN B CA 1
ATOM 5481 C C . ASN B 1 316 ? -55.133 -25.517 20.536 1.00 23.06 325 ASN B C 1
ATOM 5482 O O . ASN B 1 316 ? -54.573 -24.429 20.394 1.00 19.82 325 ASN B O 1
ATOM 5487 N N . THR B 1 317 ? -54.820 -26.593 19.804 1.00 17.98 326 THR B N 1
ATOM 5488 C CA . THR B 1 317 ? -53.737 -26.609 18.816 1.00 18.16 326 THR B CA 1
ATOM 5489 C C . THR B 1 317 ? -53.713 -25.366 17.899 1.00 20.53 326 THR B C 1
ATOM 5490 O O . THR B 1 317 ? -52.684 -24.700 17.770 1.00 19.46 326 THR B O 1
ATOM 5494 N N . TYR B 1 318 ? -54.861 -25.049 17.308 1.00 15.59 327 TYR B N 1
ATOM 5495 C CA . TYR B 1 318 ? -54.993 -23.897 16.407 1.00 15.17 327 TYR B CA 1
ATOM 5496 C C . TYR B 1 318 ? -54.648 -22.577 17.138 1.00 17.89 327 TYR B C 1
ATOM 5497 O O . TYR B 1 318 ? -53.801 -21.802 16.661 1.00 16.49 327 TYR B O 1
ATOM 5506 N N . TYR B 1 319 ? -55.289 -22.313 18.289 1.00 16.14 328 TYR B N 1
ATOM 5507 C CA . TYR B 1 319 ? -55.015 -21.072 19.009 1.00 15.77 328 TYR B CA 1
ATOM 5508 C C . TYR B 1 319 ? -53.592 -20.998 19.540 1.00 18.03 328 TYR B C 1
ATOM 5509 O O . TYR B 1 319 ? -53.018 -19.904 19.560 1.00 17.26 328 TYR B O 1
ATOM 5518 N N . ALA B 1 320 ? -53.050 -22.140 20.020 1.00 13.49 329 ALA B N 1
ATOM 5519 C CA . ALA B 1 320 ? -51.695 -22.162 20.575 1.00 13.77 329 ALA B CA 1
ATOM 5520 C C . ALA B 1 320 ? -50.650 -21.859 19.505 1.00 17.37 329 ALA B C 1
ATOM 5521 O O . ALA B 1 320 ? -49.686 -21.140 19.779 1.00 16.00 329 ALA B O 1
ATOM 5523 N N . SER B 1 321 ? -50.858 -22.377 18.283 1.00 15.32 330 SER B N 1
ATOM 5524 C CA . SER B 1 321 ? -49.920 -22.120 17.202 1.00 14.50 330 SER B CA 1
ATOM 5525 C C . SER B 1 321 ? -50.059 -20.705 16.675 1.00 16.88 330 SER B C 1
ATOM 5526 O O . SER B 1 321 ? -49.049 -20.105 16.307 1.00 14.80 330 SER B O 1
ATOM 5529 N N . ILE B 1 322 ? -51.286 -20.146 16.659 1.00 13.21 331 ILE B N 1
ATOM 5530 C CA . ILE B 1 322 ? -51.433 -18.717 16.285 1.00 12.43 331 ILE B CA 1
ATOM 5531 C C . ILE B 1 322 ? -50.629 -17.886 17.287 1.00 15.74 331 ILE B C 1
ATOM 5532 O O . ILE B 1 322 ? -49.865 -16.999 16.896 1.00 15.26 331 ILE B O 1
ATOM 5537 N N . ALA B 1 323 ? -50.796 -18.171 18.576 1.00 13.40 332 ALA B N 1
ATOM 5538 C CA . ALA B 1 323 ? -50.098 -17.402 19.635 1.00 14.05 332 ALA B CA 1
ATOM 5539 C C . ALA B 1 323 ? -48.584 -17.497 19.524 1.00 16.86 332 ALA B C 1
ATOM 5540 O O . ALA B 1 323 ? -47.903 -16.461 19.573 1.00 16.51 332 ALA B O 1
ATOM 5542 N N . LYS B 1 324 ? -48.054 -18.712 19.299 1.00 14.95 333 LYS B N 1
ATOM 5543 C CA . LYS B 1 324 ? -46.611 -18.866 19.231 1.00 13.88 333 LYS B CA 1
ATOM 5544 C C . LYS B 1 324 ? -46.044 -18.194 17.976 1.00 16.81 333 LYS B C 1
ATOM 5545 O O . LYS B 1 324 ? -45.010 -17.510 18.041 1.00 18.24 333 LYS B O 1
ATOM 5551 N N . ALA B 1 325 ? -46.755 -18.315 16.861 1.00 14.59 334 ALA B N 1
ATOM 5552 C CA . ALA B 1 325 ? -46.312 -17.671 15.619 1.00 13.84 334 ALA B CA 1
ATOM 5553 C C . ALA B 1 325 ? -46.306 -16.144 15.760 1.00 17.43 334 ALA B C 1
ATOM 5554 O O . ALA B 1 325 ? -45.299 -15.485 15.460 1.00 17.18 334 ALA B O 1
ATOM 5556 N N . PHE B 1 326 ? -47.431 -15.599 16.189 1.00 13.89 335 PHE B N 1
ATOM 5557 C CA . PHE B 1 326 ? -47.576 -14.134 16.271 1.00 12.27 335 PHE B CA 1
ATOM 5558 C C . PHE B 1 326 ? -46.686 -13.552 17.370 1.00 14.94 335 PHE B C 1
ATOM 5559 O O . PHE B 1 326 ? -45.969 -12.591 17.095 1.00 15.87 335 PHE B O 1
ATOM 5567 N N . ALA B 1 327 ? -46.700 -14.124 18.589 1.00 14.47 336 ALA B N 1
ATOM 5568 C CA . ALA B 1 327 ? -45.874 -13.554 19.671 1.00 14.72 336 ALA B CA 1
ATOM 5569 C C . ALA B 1 327 ? -44.385 -13.648 19.320 1.00 17.01 336 ALA B C 1
ATOM 5570 O O . ALA B 1 327 ? -43.641 -12.702 19.583 1.00 16.15 336 ALA B O 1
ATOM 5572 N N . GLY B 1 328 ? -43.972 -14.762 18.702 1.00 14.18 337 GLY B N 1
ATOM 5573 C CA . GLY B 1 328 ? -42.565 -14.934 18.314 1.00 15.56 337 GLY B CA 1
ATOM 5574 C C . GLY B 1 328 ? -42.145 -13.863 17.309 1.00 19.76 337 GLY B C 1
ATOM 5575 O O . GLY B 1 328 ? -41.090 -13.233 17.457 1.00 18.69 337 GLY B O 1
ATOM 5576 N N . ASP B 1 329 ? -42.997 -13.601 16.304 1.00 16.77 338 ASP B N 1
ATOM 5577 C CA . ASP B 1 329 ? -42.705 -12.562 15.318 1.00 16.26 338 ASP B CA 1
ATOM 5578 C C . ASP B 1 329 ? -42.630 -11.178 15.918 1.00 18.63 338 ASP B C 1
ATOM 5579 O O . ASP B 1 329 ? -41.705 -10.396 15.615 1.00 17.86 338 ASP B O 1
ATOM 5584 N N . ILE B 1 330 ? -43.618 -10.838 16.734 1.00 15.92 339 ILE B N 1
ATOM 5585 C CA . ILE B 1 330 ? -43.625 -9.482 17.276 1.00 16.12 339 ILE B CA 1
ATOM 5586 C C . ILE B 1 330 ? -42.546 -9.238 18.315 1.00 18.99 339 ILE B C 1
ATOM 5587 O O . ILE B 1 330 ? -42.065 -8.107 18.398 1.00 17.43 339 ILE B O 1
ATOM 5592 N N . ALA B 1 331 ? -42.111 -10.286 19.087 1.00 15.72 340 ALA B N 1
ATOM 5593 C CA . ALA B 1 331 ? -41.000 -10.076 20.028 1.00 16.17 340 ALA B CA 1
ATOM 5594 C C . ALA B 1 331 ? -39.769 -9.633 19.220 1.00 19.25 340 ALA B C 1
ATOM 5595 O O . ALA B 1 331 ? -39.025 -8.753 19.643 1.00 18.15 340 ALA B O 1
ATOM 5597 N N . ASN B 1 332 ? -39.569 -10.240 18.044 1.00 15.31 341 ASN B N 1
ATOM 5598 C CA . ASN B 1 332 ? -38.432 -9.891 17.188 1.00 14.51 341 ASN B CA 1
ATOM 5599 C C . ASN B 1 332 ? -38.563 -8.487 16.603 1.00 18.30 341 ASN B C 1
ATOM 5600 O O . ASN B 1 332 ? -37.594 -7.727 16.641 1.00 18.32 341 ASN B O 1
ATOM 5605 N N . GLN B 1 333 ? -39.751 -8.114 16.135 1.00 16.08 342 GLN B N 1
ATOM 5606 C CA . GLN B 1 333 ? -39.949 -6.769 15.579 1.00 15.32 342 GLN B CA 1
ATOM 5607 C C . GLN B 1 333 ? -39.763 -5.723 16.675 1.00 18.37 342 GLN B C 1
ATOM 5608 O O . GLN B 1 333 ? -39.101 -4.705 16.457 1.00 18.90 342 GLN B O 1
ATOM 5614 N N . LEU B 1 334 ? -40.340 -5.962 17.845 1.00 15.09 343 LEU B N 1
ATOM 5615 C CA . LEU B 1 334 ? -40.233 -4.981 18.935 1.00 15.68 343 LEU B CA 1
ATOM 5616 C C . LEU B 1 334 ? -38.829 -4.804 19.448 1.00 16.98 343 LEU B C 1
ATOM 5617 O O . LEU B 1 334 ? -38.428 -3.679 19.778 1.00 16.31 343 LEU B O 1
ATOM 5622 N N . ALA B 1 335 ? -38.073 -5.890 19.516 1.00 15.29 344 ALA B N 1
ATOM 5623 C CA . ALA B 1 335 ? -36.705 -5.789 20.044 1.00 14.49 344 ALA B CA 1
ATOM 5624 C C . ALA B 1 335 ? -35.825 -4.979 19.106 1.00 16.98 344 ALA B C 1
ATOM 5625 O O . ALA B 1 335 ? -35.103 -4.098 19.581 1.00 15.21 344 ALA B O 1
ATOM 5627 N N . THR B 1 336 ? -35.960 -5.169 17.781 1.00 14.96 345 THR B N 1
ATOM 5628 C CA . THR B 1 336 ? -35.134 -4.374 16.858 1.00 15.47 345 THR B CA 1
ATOM 5629 C C . THR B 1 336 ? -35.603 -2.921 16.824 1.00 16.77 345 THR B C 1
ATOM 5630 O O . THR B 1 336 ? -34.761 -2.020 16.680 1.00 17.43 345 THR B O 1
ATOM 5634 N N . ASP B 1 337 ? -36.925 -2.682 16.965 1.00 14.49 346 ASP B N 1
ATOM 5635 C CA . ASP B 1 337 ? -37.448 -1.294 17.034 1.00 14.86 346 ASP B CA 1
ATOM 5636 C C . ASP B 1 337 ? -36.929 -0.601 18.306 1.00 16.60 346 ASP B C 1
ATOM 5637 O O . ASP B 1 337 ? -36.660 0.601 18.272 1.00 15.57 346 ASP B O 1
ATOM 5642 N N . ALA B 1 338 ? -36.816 -1.329 19.434 1.00 14.19 347 ALA B N 1
ATOM 5643 C CA . ALA B 1 338 ? -36.307 -0.737 20.677 1.00 14.98 347 ALA B CA 1
ATOM 5644 C C . ALA B 1 338 ? -34.838 -0.360 20.536 1.00 17.40 347 ALA B C 1
ATOM 5645 O O . ALA B 1 338 ? -34.437 0.742 20.920 1.00 17.40 347 ALA B O 1
ATOM 5647 N N . VAL B 1 339 ? -34.038 -1.228 19.895 1.00 14.24 348 VAL B N 1
ATOM 5648 C CA . VAL B 1 339 ? -32.628 -0.897 19.626 1.00 13.68 348 VAL B CA 1
ATOM 5649 C C . VAL B 1 339 ? -32.603 0.372 18.757 1.00 16.44 348 VAL B C 1
ATOM 5650 O O . VAL B 1 339 ? -31.862 1.313 19.045 1.00 15.56 348 VAL B O 1
ATOM 5654 N N . GLN B 1 340 ? -33.488 0.422 17.762 1.00 13.71 349 GLN B N 1
ATOM 5655 C CA . GLN B 1 340 ? -33.571 1.563 16.846 1.00 15.07 349 GLN B CA 1
ATOM 5656 C C . GLN B 1 340 ? -33.848 2.870 17.560 1.00 17.95 349 GLN B C 1
ATOM 5657 O O . GLN B 1 340 ? -33.201 3.881 17.285 1.00 16.16 349 GLN B O 1
ATOM 5663 N N . ILE B 1 341 ? -34.858 2.867 18.422 1.00 14.58 350 ILE B N 1
ATOM 5664 C CA . ILE B 1 341 ? -35.253 4.079 19.140 1.00 14.06 350 ILE B CA 1
ATOM 5665 C C . ILE B 1 341 ? -34.111 4.598 20.031 1.00 15.83 350 ILE B C 1
ATOM 5666 O O . ILE B 1 341 ? -33.973 5.818 20.221 1.00 16.13 350 ILE B O 1
ATOM 5671 N N . LEU B 1 342 ? -33.307 3.684 20.602 1.00 12.19 351 LEU B N 1
ATOM 5672 C CA . LEU B 1 342 ? -32.183 4.137 21.429 1.00 12.36 351 LEU B CA 1
ATOM 5673 C C . LEU B 1 342 ? -30.963 4.587 20.594 1.00 17.35 351 LEU B C 1
ATOM 5674 O O . LEU B 1 342 ? -30.049 5.198 21.126 1.00 17.87 351 LEU B O 1
ATOM 5679 N N . GLY B 1 343 ? -30.989 4.355 19.274 1.00 15.03 352 GLY B N 1
ATOM 5680 C CA . GLY B 1 343 ? -29.892 4.800 18.400 1.00 15.77 352 GLY B CA 1
ATOM 5681 C C . GLY B 1 343 ? -28.570 4.130 18.744 1.00 17.26 352 GLY B C 1
ATOM 5682 O O . GLY B 1 343 ? -28.539 2.937 19.056 1.00 17.21 352 GLY B O 1
ATOM 5683 N N . GLY B 1 344 ? -27.494 4.905 18.744 1.00 15.68 353 GLY B N 1
ATOM 5684 C CA . GLY B 1 344 ? -26.157 4.405 19.078 1.00 15.94 353 GLY B CA 1
ATOM 5685 C C . GLY B 1 344 ? -26.133 3.718 20.440 1.00 18.47 353 GLY B C 1
ATOM 5686 O O . GLY B 1 344 ? -25.574 2.625 20.597 1.00 17.48 353 GLY B O 1
ATOM 5687 N N . ASN B 1 345 ? -26.808 4.335 21.436 1.00 14.03 354 ASN B N 1
ATOM 5688 C CA . ASN B 1 345 ? -26.911 3.724 22.766 1.00 14.73 354 ASN B CA 1
ATOM 5689 C C . ASN B 1 345 ? -27.582 2.349 22.697 1.00 16.95 354 ASN B C 1
ATOM 5690 O O . ASN B 1 345 ? -27.181 1.459 23.436 1.00 16.80 354 ASN B O 1
ATOM 5695 N N . GLY B 1 346 ? -28.570 2.193 21.817 1.00 15.76 355 GLY B N 1
ATOM 5696 C CA . GLY B 1 346 ? -29.292 0.924 21.658 1.00 16.48 355 GLY B CA 1
ATOM 5697 C C . GLY B 1 346 ? -28.386 -0.205 21.209 1.00 15.92 355 GLY B C 1
ATOM 5698 O O . GLY B 1 346 ? -28.606 -1.359 21.572 1.00 16.87 355 GLY B O 1
ATOM 5699 N N . PHE B 1 347 ? -27.384 0.112 20.416 1.00 13.39 356 PHE B N 1
ATOM 5700 C CA . PHE B 1 347 ? -26.437 -0.896 19.890 1.00 13.39 356 PHE B CA 1
ATOM 5701 C C . PHE B 1 347 ? -25.384 -1.293 20.928 1.00 17.23 356 PHE B C 1
ATOM 5702 O O . PHE B 1 347 ? -24.591 -2.236 20.727 1.00 17.63 356 PHE B O 1
ATOM 5710 N N . ASN B 1 348 ? -25.356 -0.557 22.029 1.00 15.14 357 ASN B N 1
ATOM 5711 C CA . ASN B 1 348 ? -24.335 -0.719 23.060 1.00 13.54 357 ASN B CA 1
ATOM 5712 C C . ASN B 1 348 ? -24.763 -1.615 24.220 1.00 18.79 357 ASN B C 1
ATOM 5713 O O . ASN B 1 348 ? -25.911 -1.554 24.665 1.00 18.09 357 ASN B O 1
ATOM 5718 N N . THR B 1 349 ? -23.808 -2.419 24.751 1.00 16.71 358 THR B N 1
ATOM 5719 C CA . THR B 1 349 ? -24.101 -3.390 25.823 1.00 14.80 358 THR B CA 1
ATOM 5720 C C . THR B 1 349 ? -24.398 -2.800 27.199 1.00 18.99 358 THR B C 1
ATOM 5721 O O . THR B 1 349 ? -24.870 -3.543 28.065 1.00 22.12 358 THR B O 1
ATOM 5725 N N . GLU B 1 350 ? -24.166 -1.496 27.413 1.00 17.15 359 GLU B N 1
ATOM 5726 C CA . GLU B 1 350 ? -24.469 -0.861 28.709 1.00 17.65 359 GLU B CA 1
ATOM 5727 C C . GLU B 1 350 ? -25.962 -0.501 28.796 1.00 19.84 359 GLU B C 1
ATOM 5728 O O . GLU B 1 350 ? -26.463 -0.157 29.871 1.00 19.72 359 GLU B O 1
ATOM 5734 N N . TYR B 1 351 ? -26.644 -0.527 27.658 1.00 17.73 360 TYR B N 1
ATOM 5735 C CA . TYR B 1 351 ? -28.079 -0.297 27.586 1.00 16.99 360 TYR B CA 1
ATOM 5736 C C . TYR B 1 351 ? -28.752 -1.677 27.485 1.00 19.40 360 TYR B C 1
ATOM 5737 O O . TYR B 1 351 ? -28.107 -2.655 27.091 1.00 17.51 360 TYR B O 1
ATOM 5746 N N . PRO B 1 352 ? -30.040 -1.796 27.854 1.00 17.60 361 PRO B N 1
ATOM 5747 C CA . PRO B 1 352 ? -30.634 -3.141 27.979 1.00 17.76 361 PRO B CA 1
ATOM 5748 C C . PRO B 1 352 ? -31.260 -3.745 26.741 1.00 20.34 361 PRO B C 1
ATOM 5749 O O . PRO B 1 352 ? -31.690 -4.893 26.791 1.00 21.90 361 PRO B O 1
ATOM 5753 N N . VAL B 1 353 ? -31.347 -2.980 25.658 1.00 14.21 362 VAL B N 1
ATOM 5754 C CA . VAL B 1 353 ? -32.105 -3.416 24.495 1.00 13.81 362 VAL B CA 1
ATOM 5755 C C . VAL B 1 353 ? -31.421 -4.384 23.545 1.00 16.41 362 VAL B C 1
ATOM 5756 O O . VAL B 1 353 ? -32.107 -5.217 22.946 1.00 15.89 362 VAL B O 1
ATOM 5760 N N . GLU B 1 354 ? -30.087 -4.287 23.396 1.00 14.67 363 GLU B N 1
ATOM 5761 C CA . GLU B 1 354 ? -29.412 -5.226 22.471 1.00 14.22 363 GLU B CA 1
ATOM 5762 C C . GLU B 1 354 ? -29.548 -6.666 22.987 1.00 16.48 363 GLU B C 1
ATOM 5763 O O . GLU B 1 354 ? -29.721 -7.587 22.193 1.00 16.13 363 GLU B O 1
ATOM 5769 N N . LYS B 1 355 ? -29.569 -6.857 24.327 1.00 14.13 364 LYS B N 1
ATOM 5770 C CA . LYS B 1 355 ? -29.774 -8.209 24.854 1.00 13.96 364 LYS B CA 1
ATOM 5771 C C . LYS B 1 355 ? -31.164 -8.721 24.401 1.00 16.03 364 LYS B C 1
ATOM 5772 O O . LYS B 1 355 ? -31.327 -9.909 24.096 1.00 14.93 364 LYS B O 1
ATOM 5778 N N . LEU B 1 356 ? -32.181 -7.844 24.429 1.00 13.81 365 LEU B N 1
ATOM 5779 C CA . LEU B 1 356 ? -33.536 -8.235 24.017 1.00 13.36 365 LEU B CA 1
ATOM 5780 C C . LEU B 1 356 ? -33.583 -8.673 22.573 1.00 15.83 365 LEU B C 1
ATOM 5781 O O . LEU B 1 356 ? -34.229 -9.665 22.264 1.00 14.99 365 LEU B O 1
ATOM 5786 N N . MET B 1 357 ? -32.842 -7.993 21.707 1.00 14.48 366 MET B N 1
ATOM 5787 C CA . MET B 1 357 ? -32.770 -8.383 20.302 1.00 14.24 366 MET B CA 1
ATOM 5788 C C . MET B 1 357 ? -32.125 -9.766 20.141 1.00 17.07 366 MET B C 1
ATOM 5789 O O . MET B 1 357 ? -32.632 -10.616 19.396 1.00 15.93 366 MET B O 1
ATOM 5794 N N . ARG B 1 358 ? -31.019 -10.013 20.870 1.00 16.17 367 ARG B N 1
ATOM 5795 C CA . ARG B 1 358 ? -30.358 -11.316 20.787 1.00 13.88 367 ARG B CA 1
ATOM 5796 C C . ARG B 1 358 ? -31.257 -12.411 21.360 1.00 17.76 367 ARG B C 1
ATOM 5797 O O . ARG B 1 358 ? -31.333 -13.498 20.778 1.00 18.07 367 ARG B O 1
ATOM 5805 N N . ASP B 1 359 ? -31.916 -12.142 22.513 1.00 15.38 368 ASP B N 1
ATOM 5806 C CA . ASP B 1 359 ? -32.794 -13.149 23.148 1.00 15.59 368 ASP B CA 1
ATOM 5807 C C . ASP B 1 359 ? -34.020 -13.464 22.281 1.00 18.36 368 ASP B C 1
ATOM 5808 O O . ASP B 1 359 ? -34.465 -14.605 22.257 1.00 18.24 368 ASP B O 1
ATOM 5813 N N . ALA B 1 360 ? -34.600 -12.449 21.609 1.00 14.36 369 ALA B N 1
ATOM 5814 C CA . ALA B 1 360 ? -35.888 -12.628 20.910 1.00 14.09 369 ALA B CA 1
ATOM 5815 C C . ALA B 1 360 ? -35.861 -13.639 19.806 1.00 15.87 369 ALA B C 1
ATOM 5816 O O . ALA B 1 360 ? -36.877 -14.289 19.514 1.00 15.23 369 ALA B O 1
ATOM 5818 N N . LYS B 1 361 ? -34.721 -13.755 19.146 1.00 13.94 370 LYS B N 1
ATOM 5819 C CA . LYS B 1 361 ? -34.665 -14.634 17.961 1.00 13.09 370 LYS B CA 1
ATOM 5820 C C . LYS B 1 361 ? -35.049 -16.090 18.241 1.00 18.23 370 LYS B C 1
ATOM 5821 O O . LYS B 1 361 ? -35.628 -16.750 17.371 1.00 16.97 370 LYS B O 1
ATOM 5827 N N . ILE B 1 362 ? -34.792 -16.569 19.459 1.00 15.53 371 ILE B N 1
ATOM 5828 C CA . ILE B 1 362 ? -35.112 -17.959 19.796 1.00 16.00 371 ILE B CA 1
ATOM 5829 C C . ILE B 1 362 ? -36.619 -18.238 19.701 1.00 17.59 371 ILE B C 1
ATOM 5830 O O . ILE B 1 362 ? -37.002 -19.364 19.404 1.00 17.17 371 ILE B O 1
ATOM 5835 N N . TYR B 1 363 ? -37.456 -17.223 19.901 1.00 15.34 372 TYR B N 1
ATOM 5836 C CA . TYR B 1 363 ? -38.924 -17.419 19.844 1.00 14.78 372 TYR B CA 1
ATOM 5837 C C . TYR B 1 363 ? -39.452 -17.753 18.454 1.00 18.71 372 TYR B C 1
ATOM 5838 O O . TYR B 1 363 ? -40.596 -18.191 18.326 1.00 19.84 372 TYR B O 1
ATOM 5847 N N . GLN B 1 364 ? -38.640 -17.548 17.411 1.00 15.30 373 GLN B N 1
ATOM 5848 C CA . GLN B 1 364 ? -39.044 -17.953 16.064 1.00 15.25 373 GLN B CA 1
ATOM 5849 C C . GLN B 1 364 ? -38.519 -19.357 15.765 1.00 18.97 373 GLN B C 1
ATOM 5850 O O . GLN B 1 364 ? -38.775 -19.881 14.682 1.00 17.90 373 GLN B O 1
ATOM 5856 N N . ILE B 1 365 ? -37.731 -19.936 16.689 1.00 16.39 374 ILE B N 1
ATOM 5857 C CA . ILE B 1 365 ? -37.067 -21.211 16.423 1.00 16.09 374 ILE B CA 1
ATOM 5858 C C . ILE B 1 365 ? -37.462 -22.322 17.389 1.00 18.63 374 ILE B C 1
ATOM 5859 O O . ILE B 1 365 ? -37.928 -23.367 16.934 1.00 18.41 374 ILE B O 1
ATOM 5864 N N . TYR B 1 366 ? -37.230 -22.141 18.704 1.00 15.63 375 TYR B N 1
ATOM 5865 C CA . TYR B 1 366 ? -37.524 -23.261 19.590 1.00 16.01 375 TYR B CA 1
ATOM 5866 C C . TYR B 1 366 ? -38.980 -23.480 19.863 1.00 19.67 375 TYR B C 1
ATOM 5867 O O . TYR B 1 366 ? -39.790 -22.578 19.631 1.00 19.29 375 TYR B O 1
ATOM 5876 N N . GLU B 1 367 ? -39.322 -24.697 20.336 1.00 18.53 376 GLU B N 1
ATOM 5877 C CA . GLU B 1 367 ? -40.716 -25.084 20.613 1.00 18.91 376 GLU B CA 1
ATOM 5878 C C . GLU B 1 367 ? -41.613 -24.921 19.379 1.00 21.20 376 GLU B C 1
ATOM 5879 O O . GLU B 1 367 ? -42.738 -24.406 19.463 1.00 20.78 376 GLU B O 1
ATOM 5885 N N . GLY B 1 368 ? -41.074 -25.291 18.224 1.00 16.32 377 GLY B N 1
ATOM 5886 C CA . GLY B 1 368 ? -41.799 -25.214 16.962 1.00 17.11 377 GLY B CA 1
ATOM 5887 C C . GLY B 1 368 ? -41.497 -23.911 16.264 1.00 18.57 377 GLY B C 1
ATOM 5888 O O . GLY B 1 368 ? -41.968 -22.851 16.676 1.00 17.89 377 GLY B O 1
ATOM 5889 N N . THR B 1 369 ? -40.725 -23.977 15.187 1.00 15.82 378 THR B N 1
ATOM 5890 C CA . THR B 1 369 ? -40.340 -22.760 14.460 1.00 13.67 378 THR B CA 1
ATOM 5891 C C . THR B 1 369 ? -41.552 -22.003 13.904 1.00 17.15 378 THR B C 1
ATOM 5892 O O . THR B 1 369 ? -42.636 -22.582 13.762 1.00 15.40 378 THR B O 1
ATOM 5896 N N . SER B 1 370 ? -41.338 -20.740 13.501 1.00 17.00 379 SER B N 1
ATOM 5897 C CA . SER B 1 370 ? -42.367 -19.924 12.831 1.00 16.63 379 SER B CA 1
ATOM 5898 C C . SER B 1 370 ? -43.002 -20.693 11.649 1.00 17.71 379 SER B C 1
ATOM 5899 O O . SER B 1 370 ? -44.214 -20.588 11.400 1.00 17.08 379 SER B O 1
ATOM 5902 N N . GLN B 1 371 ? -42.180 -21.406 10.879 1.00 15.39 380 GLN B N 1
ATOM 5903 C CA . GLN B 1 371 ? -42.701 -22.147 9.713 1.00 15.07 380 GLN B CA 1
ATOM 5904 C C . GLN B 1 371 ? -43.564 -23.306 10.158 1.00 17.47 380 GLN B C 1
ATOM 5905 O O . GLN B 1 371 ? -44.655 -23.528 9.607 1.00 17.34 380 GLN B O 1
ATOM 5911 N N . ILE B 1 372 ? -43.103 -24.032 11.188 1.00 16.83 381 ILE B N 1
ATOM 5912 C CA . ILE B 1 372 ? -43.870 -25.185 11.686 1.00 16.31 381 ILE B CA 1
ATOM 5913 C C . ILE B 1 372 ? -45.208 -24.695 12.271 1.00 17.54 381 ILE B C 1
ATOM 5914 O O . ILE B 1 372 ? -46.230 -25.354 12.092 1.00 17.08 381 ILE B O 1
ATOM 5919 N N . GLN B 1 373 ? -45.212 -23.539 12.937 1.00 13.15 382 GLN B N 1
ATOM 5920 C CA . GLN B 1 373 ? -46.462 -23.019 13.500 1.00 14.43 382 GLN B CA 1
ATOM 5921 C C . GLN B 1 373 ? -47.439 -22.721 12.359 1.00 17.37 382 GLN B C 1
ATOM 5922 O O . GLN B 1 373 ? -48.640 -22.975 12.494 1.00 16.42 382 GLN B O 1
ATOM 5928 N N . ARG B 1 374 ? -46.931 -22.182 11.230 1.00 15.42 383 ARG B N 1
ATOM 5929 C CA . ARG B 1 374 ? -47.798 -21.920 10.076 1.00 16.28 383 ARG B CA 1
ATOM 5930 C C . ARG B 1 374 ? -48.327 -23.213 9.454 1.00 20.46 383 ARG B C 1
ATOM 5931 O O . ARG B 1 374 ? -49.497 -23.281 9.076 1.00 18.71 383 ARG B O 1
ATOM 5939 N N . LEU B 1 375 ? -47.495 -24.260 9.422 1.00 17.90 384 LEU B N 1
ATOM 5940 C CA . LEU B 1 375 ? -47.951 -25.565 8.920 1.00 18.67 384 LEU B CA 1
ATOM 5941 C C . LEU B 1 375 ? -49.094 -26.097 9.809 1.00 19.21 384 LEU B C 1
ATOM 5942 O O . LEU B 1 375 ? -50.085 -26.634 9.297 1.00 18.18 384 LEU B O 1
ATOM 5947 N N . ILE B 1 376 ? -48.966 -25.927 11.147 1.00 15.58 385 ILE B N 1
ATOM 5948 C CA . ILE B 1 376 ? -49.995 -26.405 12.073 1.00 14.30 385 ILE B CA 1
ATOM 5949 C C . ILE B 1 376 ? -51.289 -25.611 11.898 1.00 19.56 385 ILE B C 1
ATOM 5950 O O . ILE B 1 376 ? -52.387 -26.197 11.792 1.00 18.04 385 ILE B O 1
ATOM 5955 N N . VAL B 1 377 ? -51.168 -24.275 11.914 1.00 14.13 386 VAL B N 1
ATOM 5956 C CA . VAL B 1 377 ? -52.341 -23.415 11.718 1.00 13.95 386 VAL B CA 1
ATOM 5957 C C . VAL B 1 377 ? -53.033 -23.762 10.397 1.00 17.49 386 VAL B C 1
ATOM 5958 O O . VAL B 1 377 ? -54.263 -23.869 10.375 1.00 15.84 386 VAL B O 1
ATOM 5962 N N . ALA B 1 378 ? -52.276 -23.914 9.325 1.00 15.21 387 ALA B N 1
ATOM 5963 C CA . ALA B 1 378 ? -52.866 -24.236 8.014 1.00 15.71 387 ALA B CA 1
ATOM 5964 C C . ALA B 1 378 ? -53.666 -25.546 8.094 1.00 18.83 387 ALA B C 1
ATOM 5965 O O . ALA B 1 378 ? -54.793 -25.606 7.622 1.00 17.48 387 ALA B O 1
ATOM 5967 N N . ARG B 1 379 ? -53.083 -26.591 8.695 1.00 16.13 388 ARG B N 1
ATOM 5968 C CA . ARG B 1 379 ? -53.756 -27.901 8.802 1.00 17.93 388 ARG B CA 1
ATOM 5969 C C . ARG B 1 379 ? -55.048 -27.762 9.619 1.00 18.04 388 ARG B C 1
ATOM 5970 O O . ARG B 1 379 ? -56.113 -28.249 9.202 1.00 18.61 388 ARG B O 1
ATOM 5978 N N . GLU B 1 380 ? -54.963 -27.092 10.777 1.00 15.50 389 GLU B N 1
ATOM 5979 C CA . GLU B 1 380 ? -56.152 -26.905 11.637 1.00 16.91 389 GLU B CA 1
ATOM 5980 C C . GLU B 1 380 ? -57.233 -26.039 10.966 1.00 20.37 389 GLU B C 1
ATOM 5981 O O . GLU B 1 380 ? -58.435 -26.320 11.106 1.00 18.73 389 GLU B O 1
ATOM 5987 N N . HIS B 1 381 ? -56.806 -24.968 10.266 1.00 15.73 390 HIS B N 1
ATOM 5988 C CA . HIS B 1 381 ? -57.732 -24.110 9.541 1.00 15.48 390 HIS B CA 1
ATOM 5989 C C . HIS B 1 381 ? -58.460 -24.891 8.442 1.00 20.81 390 HIS B C 1
ATOM 5990 O O . HIS B 1 381 ? -59.693 -24.848 8.364 1.00 20.79 390 HIS B O 1
ATOM 5997 N N . ILE B 1 382 ? -57.696 -25.560 7.565 1.00 18.00 391 ILE B N 1
ATOM 5998 C CA . ILE B 1 382 ? -58.263 -26.284 6.428 1.00 20.10 391 ILE B CA 1
ATOM 5999 C C . ILE B 1 382 ? -59.224 -27.395 6.890 1.00 27.10 391 ILE B C 1
ATOM 6000 O O . ILE B 1 382 ? -60.276 -27.596 6.278 1.00 27.47 391 ILE B O 1
ATOM 6005 N N . ASP B 1 383 ? -58.901 -28.066 8.011 1.00 26.07 392 ASP B N 1
ATOM 6006 C CA . ASP B 1 383 ? -59.752 -29.127 8.572 1.00 28.85 392 ASP B CA 1
ATOM 6007 C C . ASP B 1 383 ? -61.212 -28.676 8.861 1.00 34.65 392 ASP B C 1
ATOM 6008 O O . ASP B 1 383 ? -62.127 -29.492 8.782 1.00 36.44 392 ASP B O 1
ATOM 6013 N N . LYS B 1 384 ? -61.429 -27.385 9.135 1.00 30.94 393 LYS B N 1
ATOM 6014 C CA . LYS B 1 384 ? -62.770 -26.815 9.386 1.00 31.68 393 LYS B CA 1
ATOM 6015 C C . LYS B 1 384 ? -63.651 -26.788 8.130 1.00 36.07 393 LYS B C 1
ATOM 6016 O O . LYS B 1 384 ? -64.869 -26.652 8.254 1.00 38.96 393 LYS B O 1
ATOM 6022 N N . TYR B 1 385 ? -63.045 -26.862 6.933 1.00 30.19 394 TYR B N 1
ATOM 6023 C CA . TYR B 1 385 ? -63.748 -26.759 5.647 1.00 29.80 394 TYR B CA 1
ATOM 6024 C C . TYR B 1 385 ? -64.080 -28.072 4.961 1.00 39.29 394 TYR B C 1
ATOM 6025 O O . TYR B 1 385 ? -64.514 -28.062 3.803 1.00 40.69 394 TYR B O 1
ATOM 6034 N N . LYS B 1 386 ? -63.930 -29.195 5.678 1.00 39.59 395 LYS B N 1
ATOM 6035 C CA . LYS B 1 386 ? -64.291 -30.531 5.168 1.00 53.67 395 LYS B CA 1
ATOM 6036 C C . LYS B 1 386 ? -64.645 -31.518 6.281 1.00 89.10 395 LYS B C 1
ATOM 6037 O O . LYS B 1 386 ? -64.141 -31.399 7.395 1.00 59.39 395 LYS B O 1
ATOM 6043 N N . LEU C 1 1 ? -63.854 -15.608 39.215 1.00 46.64 10 LEU C N 1
ATOM 6044 C CA . LEU C 1 1 ? -64.443 -15.505 37.873 1.00 44.64 10 LEU C CA 1
ATOM 6045 C C . LEU C 1 1 ? -63.368 -15.876 36.827 1.00 41.69 10 LEU C C 1
ATOM 6046 O O . LEU C 1 1 ? -63.158 -17.064 36.533 1.00 42.10 10 LEU C O 1
ATOM 6051 N N . GLY C 1 2 ? -62.653 -14.876 36.326 1.00 31.74 11 GLY C N 1
ATOM 6052 C CA . GLY C 1 2 ? -61.567 -15.109 35.387 1.00 26.62 11 GLY C CA 1
ATOM 6053 C C . GLY C 1 2 ? -61.967 -14.859 33.952 1.00 24.91 11 GLY C C 1
ATOM 6054 O O . GLY C 1 2 ? -63.106 -14.495 33.663 1.00 23.45 11 GLY C O 1
ATOM 6055 N N . PHE C 1 3 ? -61.035 -15.070 33.052 1.00 20.30 12 PHE C N 1
ATOM 6056 C CA . PHE C 1 3 ? -61.279 -14.863 31.633 1.00 18.93 12 PHE C CA 1
ATOM 6057 C C . PHE C 1 3 ? -62.263 -15.878 31.101 1.00 21.71 12 PHE C C 1
ATOM 6058 O O . PHE C 1 3 ? -62.397 -17.001 31.630 1.00 21.60 12 PHE C O 1
ATOM 6066 N N . SER C 1 4 ? -62.946 -15.479 30.042 1.00 19.70 13 SER C N 1
ATOM 6067 C CA . SER C 1 4 ? -63.881 -16.325 29.334 1.00 19.43 13 SER C CA 1
ATOM 6068 C C . SER C 1 4 ? -63.949 -15.876 27.890 1.00 22.13 13 SER C C 1
ATOM 6069 O O . SER C 1 4 ? -64.036 -14.664 27.609 1.00 20.57 13 SER C O 1
ATOM 6072 N N . PHE C 1 5 ? -63.957 -16.850 26.979 1.00 18.12 14 PHE C N 1
ATOM 6073 C CA . PHE C 1 5 ? -64.118 -16.557 25.552 1.00 18.68 14 PHE C CA 1
ATOM 6074 C C . PHE C 1 5 ? -65.369 -17.265 25.016 1.00 23.32 14 PHE C C 1
ATOM 6075 O O . PHE C 1 5 ? -65.412 -17.676 23.853 1.00 24.32 14 PHE C O 1
ATOM 6083 N N . GLU C 1 6 ? -66.361 -17.439 25.879 1.00 21.54 15 GLU C N 1
ATOM 6084 C CA . GLU C 1 6 ? -67.610 -18.105 25.501 1.00 21.43 15 GLU C CA 1
ATOM 6085 C C . GLU C 1 6 ? -68.762 -17.121 25.548 1.00 25.68 15 GLU C C 1
ATOM 6086 O O . GLU C 1 6 ? -68.978 -16.484 26.588 1.00 24.72 15 GLU C O 1
ATOM 6092 N N . PHE C 1 7 ? -69.538 -17.038 24.457 1.00 22.51 16 PHE C N 1
ATOM 6093 C CA . PHE C 1 7 ? -70.726 -16.169 24.425 1.00 22.23 16 PHE C CA 1
ATOM 6094 C C . PHE C 1 7 ? -71.781 -16.654 25.412 1.00 26.57 16 PHE C C 1
ATOM 6095 O O . PHE C 1 7 ? -71.814 -17.847 25.736 1.00 28.46 16 PHE C O 1
ATOM 6103 N N . THR C 1 8 ? -72.727 -15.764 25.790 1.00 23.26 17 THR C N 1
ATOM 6104 C CA . THR C 1 8 ? -73.880 -16.172 26.586 1.00 24.26 17 THR C CA 1
ATOM 6105 C C . THR C 1 8 ? -74.824 -16.873 25.605 1.00 29.24 17 THR C C 1
ATOM 6106 O O . THR C 1 8 ? -74.679 -16.730 24.373 1.00 28.04 17 THR C O 1
ATOM 6110 N N . GLU C 1 9 ? -75.821 -17.599 26.135 1.00 26.67 18 GLU C N 1
ATOM 6111 C CA . GLU C 1 9 ? -76.815 -18.275 25.289 1.00 25.47 18 GLU C CA 1
ATOM 6112 C C . GLU C 1 9 ? -77.585 -17.279 24.411 1.00 27.53 18 GLU C C 1
ATOM 6113 O O . GLU C 1 9 ? -77.803 -17.556 23.233 1.00 26.03 18 GLU C O 1
ATOM 6119 N N . GLN C 1 10 ? -77.968 -16.109 24.968 1.00 24.92 19 GLN C N 1
A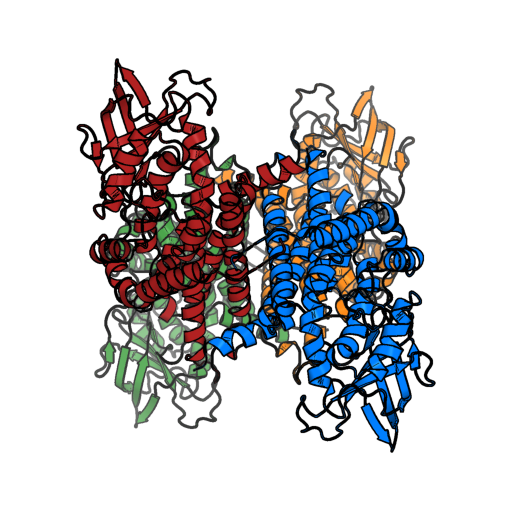TOM 6120 C CA . GLN C 1 10 ? -78.658 -15.060 24.205 1.00 24.73 19 GLN C CA 1
ATOM 6121 C C . GLN C 1 10 ? -77.772 -14.573 23.061 1.00 26.17 19 GLN C C 1
ATOM 6122 O O . GLN C 1 10 ? -78.246 -14.382 21.948 1.00 25.85 19 GLN C O 1
ATOM 6128 N N . GLN C 1 11 ? -76.462 -14.390 23.322 1.00 22.05 20 GLN C N 1
ATOM 6129 C CA . GLN C 1 11 ? -75.536 -13.948 22.269 1.00 21.55 20 GLN C CA 1
ATOM 6130 C C . GLN C 1 11 ? -75.426 -14.978 21.153 1.00 23.60 20 GLN C C 1
ATOM 6131 O O . GLN C 1 11 ? -75.388 -14.591 19.987 1.00 22.47 20 GLN C O 1
ATOM 6137 N N . LYS C 1 12 ? -75.423 -16.286 21.494 1.00 19.57 21 LYS C N 1
ATOM 6138 C CA . LYS C 1 12 ? -75.365 -17.347 20.459 1.00 19.87 21 LYS C CA 1
ATOM 6139 C C . LYS C 1 12 ? -76.619 -17.300 19.580 1.00 24.94 21 LYS C C 1
ATOM 6140 O O . LYS C 1 12 ? -76.526 -17.515 18.372 1.00 24.14 21 LYS C O 1
ATOM 6146 N N . GLU C 1 13 ? -77.777 -16.975 20.188 1.00 21.97 22 GLU C N 1
ATOM 6147 C CA . GLU C 1 13 ? -79.052 -16.844 19.461 1.00 23.26 22 GLU C CA 1
ATOM 6148 C C . GLU C 1 13 ? -79.010 -15.636 18.507 1.00 25.15 22 GLU C C 1
ATOM 6149 O O . GLU C 1 13 ? -79.418 -15.776 17.360 1.00 23.47 22 GLU C O 1
ATOM 6155 N N . PHE C 1 14 ? -78.514 -14.460 18.975 1.00 21.46 23 PHE C N 1
ATOM 6156 C CA . PHE C 1 14 ? -78.384 -13.269 18.109 1.00 22.61 23 PHE C CA 1
ATOM 6157 C C . PHE C 1 14 ? -77.429 -13.580 16.957 1.00 23.13 23 PHE C C 1
ATOM 6158 O O . PHE C 1 14 ? -77.682 -13.189 15.810 1.00 20.97 23 PHE C O 1
ATOM 6166 N N . GLN C 1 15 ? -76.300 -14.243 17.268 1.00 20.13 24 GLN C N 1
ATOM 6167 C CA . GLN C 1 15 ? -75.306 -14.582 16.243 1.00 20.14 24 GLN C CA 1
ATOM 6168 C C . GLN C 1 15 ? -75.949 -15.472 15.178 1.00 21.95 24 GLN C C 1
ATOM 6169 O O . GLN C 1 15 ? -75.763 -15.217 13.974 1.00 20.64 24 GLN C O 1
ATOM 6175 N N . ALA C 1 16 ? -76.702 -16.514 15.610 1.00 20.15 25 ALA C N 1
ATOM 6176 C CA . ALA C 1 16 ? -77.383 -17.429 14.700 1.00 21.01 25 ALA C CA 1
ATOM 6177 C C . ALA C 1 16 ? -78.376 -16.692 13.785 1.00 22.62 25 ALA C C 1
ATOM 6178 O O . ALA C 1 16 ? -78.396 -16.946 12.589 1.00 21.21 25 ALA C O 1
ATOM 6180 N N . THR C 1 17 ? -79.164 -15.765 14.340 1.00 19.43 26 THR C N 1
ATOM 6181 C CA . THR C 1 17 ? -80.132 -14.995 13.565 1.00 19.49 26 THR C CA 1
ATOM 6182 C C . THR C 1 17 ? -79.409 -14.120 12.535 1.00 21.90 26 THR C C 1
ATOM 6183 O O . THR C 1 17 ? -79.810 -14.098 11.370 1.00 21.15 26 THR C O 1
ATOM 6187 N N . ALA C 1 18 ? -78.345 -13.413 12.963 1.00 17.74 27 ALA C N 1
ATOM 6188 C CA . ALA C 1 18 ? -77.603 -12.533 12.042 1.00 17.34 27 ALA C CA 1
ATOM 6189 C C . ALA C 1 18 ? -76.882 -13.363 10.956 1.00 18.96 27 ALA C C 1
ATOM 6190 O O . ALA C 1 18 ? -76.844 -12.961 9.795 1.00 18.54 27 ALA C O 1
ATOM 6192 N N . ARG C 1 19 ? -76.317 -14.536 11.338 1.00 16.54 28 ARG C N 1
ATOM 6193 C CA . ARG C 1 19 ? -75.614 -15.385 10.368 1.00 16.69 28 ARG C CA 1
ATOM 6194 C C . ARG C 1 19 ? -76.566 -15.947 9.321 1.00 19.45 28 ARG C C 1
ATOM 6195 O O . ARG C 1 19 ? -76.220 -15.977 8.138 1.00 19.29 28 ARG C O 1
ATOM 6203 N N . LYS C 1 20 ? -77.739 -16.418 9.741 1.00 18.39 29 LYS C N 1
ATOM 6204 C CA . LYS C 1 20 ? -78.759 -16.964 8.836 1.00 18.30 29 LYS C CA 1
ATOM 6205 C C . LYS C 1 20 ? -79.223 -15.866 7.878 1.00 21.18 29 LYS C C 1
ATOM 6206 O O . LYS C 1 20 ? -79.319 -16.099 6.668 1.00 22.09 29 LYS C O 1
ATOM 6212 N N . PHE C 1 21 ? -79.463 -14.660 8.402 1.00 18.89 30 PHE C N 1
ATOM 6213 C CA . PHE C 1 21 ? -79.875 -13.524 7.571 1.00 16.91 30 PHE C CA 1
ATOM 6214 C C . PHE C 1 21 ? -78.778 -13.175 6.548 1.00 19.30 30 PHE C C 1
ATOM 6215 O O . PHE C 1 21 ? -79.078 -13.007 5.360 1.00 18.45 30 PHE C O 1
ATOM 6223 N N . ALA C 1 22 ? -77.519 -13.101 6.993 1.00 17.00 31 ALA C N 1
ATOM 6224 C CA . ALA C 1 22 ? -76.422 -12.751 6.078 1.00 18.33 31 ALA C CA 1
ATOM 6225 C C . ALA C 1 22 ? -76.258 -13.827 4.994 1.00 22.59 31 ALA C C 1
ATOM 6226 O O . ALA C 1 22 ? -76.100 -13.513 3.819 1.00 22.88 31 ALA C O 1
ATOM 6228 N N . ARG C 1 23 ? -76.378 -15.104 5.370 1.00 22.17 32 ARG C N 1
ATOM 6229 C CA . ARG C 1 23 ? -76.188 -16.186 4.403 1.00 23.75 32 ARG C CA 1
ATOM 6230 C C . ARG C 1 23 ? -77.344 -16.416 3.440 1.00 25.98 32 ARG C C 1
ATOM 6231 O O . ARG C 1 23 ? -77.146 -16.656 2.245 1.00 27.75 32 ARG C O 1
ATOM 6239 N N . GLU C 1 24 ? -78.553 -16.323 3.937 1.00 22.77 33 GLU C N 1
ATOM 6240 C CA . GLU C 1 24 ? -79.722 -16.594 3.105 1.00 24.63 33 GLU C CA 1
ATOM 6241 C C . GLU C 1 24 ? -80.237 -15.390 2.355 1.00 27.24 33 GLU C C 1
ATOM 6242 O O . GLU C 1 24 ? -80.858 -15.541 1.295 1.00 29.41 33 GLU C O 1
ATOM 6248 N N . GLU C 1 25 ? -80.029 -14.190 2.914 1.00 21.37 34 GLU C N 1
ATOM 6249 C CA . GLU C 1 25 ? -80.610 -12.979 2.324 1.00 21.11 34 GLU C CA 1
ATOM 6250 C C . GLU C 1 25 ? -79.614 -12.006 1.756 1.00 22.45 34 GLU C C 1
ATOM 6251 O O . GLU C 1 25 ? -79.840 -11.487 0.653 1.00 22.95 34 GLU C O 1
ATOM 6257 N N . ILE C 1 26 ? -78.512 -11.744 2.473 1.00 16.17 35 ILE C N 1
ATOM 6258 C CA . ILE C 1 26 ? -77.532 -10.758 1.972 1.00 14.96 35 ILE C CA 1
ATOM 6259 C C . ILE C 1 26 ? -76.652 -11.329 0.870 1.00 20.82 35 ILE C C 1
ATOM 6260 O O . ILE C 1 26 ? -76.568 -10.741 -0.209 1.00 21.12 35 ILE C O 1
ATOM 6265 N N . ILE C 1 27 ? -75.969 -12.463 1.151 1.00 16.23 36 ILE C N 1
ATOM 6266 C CA . ILE C 1 27 ? -74.990 -13.009 0.211 1.00 17.04 36 ILE C CA 1
ATOM 6267 C C . ILE C 1 27 ? -75.519 -13.186 -1.206 1.00 22.53 36 ILE C C 1
ATOM 6268 O O . ILE C 1 27 ? -74.849 -12.735 -2.149 1.00 22.39 36 ILE C O 1
ATOM 6273 N N . PRO C 1 28 ? -76.725 -13.778 -1.387 1.00 20.00 37 PRO C N 1
ATOM 6274 C CA . PRO C 1 28 ? -77.180 -14.043 -2.757 1.00 21.57 37 PRO C CA 1
ATOM 6275 C C . PRO C 1 28 ? -77.476 -12.806 -3.607 1.00 25.02 37 PRO C C 1
ATOM 6276 O O . PRO C 1 28 ? -77.547 -12.939 -4.834 1.00 25.04 37 PRO C O 1
ATOM 6280 N N . VAL C 1 29 ? -77.613 -11.613 -2.980 1.00 21.03 38 VAL C N 1
ATOM 6281 C CA . VAL C 1 29 ? -77.948 -10.382 -3.713 1.00 21.05 38 VAL C CA 1
ATOM 6282 C C . VAL C 1 29 ? -76.886 -9.296 -3.635 1.00 22.34 38 VAL C C 1
ATOM 6283 O O . VAL C 1 29 ? -76.990 -8.300 -4.354 1.00 20.65 38 VAL C O 1
ATOM 6287 N N . ALA C 1 30 ? -75.890 -9.446 -2.768 1.00 20.02 39 ALA C N 1
ATOM 6288 C CA . ALA C 1 30 ? -74.880 -8.405 -2.579 1.00 19.81 39 ALA C CA 1
ATOM 6289 C C . ALA C 1 30 ? -74.130 -8.003 -3.865 1.00 23.10 39 ALA C C 1
ATOM 6290 O O . ALA C 1 30 ? -73.868 -6.796 -4.064 1.00 20.79 39 ALA C O 1
ATOM 6292 N N . ALA C 1 31 ? -73.832 -8.978 -4.748 1.00 20.13 40 ALA C N 1
ATOM 6293 C CA . ALA C 1 31 ? -73.125 -8.639 -5.992 1.00 19.71 40 ALA C CA 1
ATOM 6294 C C . ALA C 1 31 ? -73.985 -7.745 -6.891 1.00 22.29 40 ALA C C 1
ATOM 6295 O O . ALA C 1 31 ? -73.479 -6.797 -7.489 1.00 21.43 40 ALA C O 1
ATOM 6297 N N . GLU C 1 32 ? -75.295 -7.997 -6.921 1.00 20.78 41 GLU C N 1
ATOM 6298 C CA . GLU C 1 32 ? -76.215 -7.197 -7.723 1.00 21.46 41 GLU C CA 1
ATOM 6299 C C . GLU C 1 32 ? -76.336 -5.783 -7.166 1.00 23.13 41 GLU C C 1
ATOM 6300 O O . GLU C 1 32 ? -76.240 -4.837 -7.943 1.00 21.85 41 GLU C O 1
ATOM 6306 N N . TYR C 1 33 ? -76.451 -5.623 -5.824 1.00 20.58 42 TYR C N 1
ATOM 6307 C CA . TYR C 1 33 ? -76.494 -4.276 -5.217 1.00 20.57 42 TYR C CA 1
ATOM 6308 C C . TYR C 1 33 ? -75.206 -3.504 -5.445 1.00 21.90 42 TYR C C 1
ATOM 6309 O O . TYR C 1 33 ? -75.244 -2.283 -5.638 1.00 19.70 42 TYR C O 1
ATOM 6318 N N . ASP C 1 34 ? -74.049 -4.206 -5.445 1.00 18.41 43 ASP C N 1
ATOM 6319 C CA . ASP C 1 34 ? -72.767 -3.547 -5.699 1.00 19.12 43 ASP C CA 1
ATOM 6320 C C . ASP C 1 34 ? -72.705 -3.061 -7.163 1.00 23.76 43 ASP C C 1
ATOM 6321 O O . ASP C 1 34 ? -72.180 -1.977 -7.414 1.00 23.48 43 ASP C O 1
ATOM 6326 N N . LYS C 1 35 ? -73.261 -3.855 -8.112 1.00 20.40 44 LYS C N 1
ATOM 6327 C CA . LYS C 1 35 ? -73.295 -3.504 -9.534 1.00 22.17 44 LYS C CA 1
ATOM 6328 C C . LYS C 1 35 ? -74.215 -2.304 -9.799 1.00 27.25 44 LYS C C 1
ATOM 6329 O O . LYS C 1 35 ? -73.864 -1.434 -10.593 1.00 28.89 44 LYS C O 1
ATOM 6335 N N . THR C 1 36 ? -75.400 -2.281 -9.175 1.00 21.46 45 THR C N 1
ATOM 6336 C CA . THR C 1 36 ? -76.385 -1.225 -9.458 1.00 21.15 45 THR C CA 1
ATOM 6337 C C . THR C 1 36 ? -76.209 0.016 -8.605 1.00 25.99 45 THR C C 1
ATOM 6338 O O . THR C 1 36 ? -76.659 1.089 -9.002 1.00 24.06 45 THR C O 1
ATOM 6342 N N . GLY C 1 37 ? -75.667 -0.163 -7.398 1.00 21.25 46 GLY C N 1
ATOM 6343 C CA . GLY C 1 37 ? -75.546 0.930 -6.440 1.00 20.25 46 GLY C CA 1
ATOM 6344 C C . GLY C 1 37 ? -76.885 1.257 -5.795 1.00 23.27 46 GLY C C 1
ATOM 6345 O O . GLY C 1 37 ? -77.013 2.284 -5.118 1.00 22.48 46 GLY C O 1
ATOM 6346 N N . GLU C 1 38 ? -77.897 0.373 -5.973 1.00 20.09 47 GLU C N 1
ATOM 6347 C CA . GLU C 1 38 ? -79.235 0.587 -5.405 1.00 20.42 47 GLU C CA 1
ATOM 6348 C C . GLU C 1 38 ? -79.157 0.527 -3.878 1.00 20.10 47 GLU C C 1
ATOM 6349 O O . GLU C 1 38 ? -78.517 -0.367 -3.350 1.00 20.24 47 GLU C O 1
ATOM 6355 N N . TYR C 1 39 ? -79.827 1.449 -3.181 1.00 18.92 48 TYR C N 1
ATOM 6356 C CA . TYR C 1 39 ? -79.854 1.427 -1.708 1.00 17.69 48 TYR C CA 1
ATOM 6357 C C . TYR C 1 39 ? -80.635 0.152 -1.292 1.00 19.11 48 TYR C C 1
ATOM 6358 O O . TYR C 1 39 ? -81.722 -0.091 -1.812 1.00 19.45 48 TYR C O 1
ATOM 6367 N N . PRO C 1 40 ? -80.073 -0.683 -0.402 1.00 18.20 49 PRO C N 1
ATOM 6368 C CA . PRO C 1 40 ? -80.670 -2.017 -0.154 1.00 17.65 49 PRO C CA 1
ATOM 6369 C C . PRO C 1 40 ? -81.859 -2.021 0.806 1.00 19.89 49 PRO C C 1
ATOM 6370 O O . PRO C 1 40 ? -81.856 -2.724 1.812 1.00 19.36 49 PRO C O 1
ATOM 6374 N N . VAL C 1 41 ? -82.896 -1.282 0.458 1.00 17.07 50 VAL C N 1
ATOM 6375 C CA . VAL C 1 41 ? -84.103 -1.116 1.274 1.00 17.88 50 VAL C CA 1
ATOM 6376 C C . VAL C 1 41 ? -84.691 -2.468 1.765 1.00 22.26 50 VAL C C 1
ATOM 6377 O O . VAL C 1 41 ? -84.910 -2.582 2.973 1.00 20.42 50 VAL C O 1
ATOM 6381 N N . PRO C 1 42 ? -84.911 -3.497 0.907 1.00 20.79 51 PRO C N 1
ATOM 6382 C CA . PRO C 1 42 ? -85.488 -4.769 1.422 1.00 20.92 51 PRO C CA 1
ATOM 6383 C C . PRO C 1 42 ? -84.644 -5.421 2.506 1.00 22.42 51 PRO C C 1
ATOM 6384 O O . PRO C 1 42 ? -85.196 -5.961 3.457 1.00 22.07 51 PRO C O 1
ATOM 6388 N N . LEU C 1 43 ? -83.303 -5.349 2.392 1.00 19.44 52 LEU C N 1
ATOM 6389 C CA . LEU C 1 43 ? -82.431 -5.968 3.394 1.00 18.59 52 LEU C CA 1
ATOM 6390 C C . LEU C 1 43 ? -82.449 -5.189 4.675 1.00 20.63 52 LEU C C 1
ATOM 6391 O O . LEU C 1 43 ? -82.455 -5.790 5.742 1.00 19.86 52 LEU C O 1
ATOM 6396 N N . ILE C 1 44 ? -82.415 -3.849 4.580 1.00 17.05 53 ILE C N 1
ATOM 6397 C CA . ILE C 1 44 ? -82.486 -2.992 5.770 1.00 16.37 53 ILE C CA 1
ATOM 6398 C C . ILE C 1 44 ? -83.787 -3.259 6.501 1.00 18.50 53 ILE C C 1
ATOM 6399 O O . ILE C 1 44 ? -83.786 -3.447 7.716 1.00 18.75 53 ILE C O 1
ATOM 6404 N N . ARG C 1 45 ? -84.924 -3.260 5.778 1.00 18.56 54 ARG C N 1
ATOM 6405 C CA . ARG C 1 45 ? -86.216 -3.526 6.429 1.00 18.90 54 ARG C CA 1
ATOM 6406 C C . ARG C 1 45 ? -86.271 -4.907 7.102 1.00 22.37 54 ARG C C 1
ATOM 6407 O O . ARG C 1 45 ? -86.799 -5.025 8.212 1.00 20.60 54 ARG C O 1
ATOM 6415 N N . ARG C 1 46 ? -85.687 -5.935 6.464 1.00 18.47 55 ARG C N 1
ATOM 6416 C CA . ARG C 1 46 ? -85.648 -7.282 7.048 1.00 18.77 55 ARG C CA 1
ATOM 6417 C C . ARG C 1 46 ? -84.740 -7.302 8.296 1.00 19.71 55 ARG C C 1
ATOM 6418 O O . ARG C 1 46 ? -85.135 -7.882 9.314 1.00 19.83 55 ARG C O 1
ATOM 6426 N N . ALA C 1 47 ? -83.567 -6.629 8.244 1.00 17.59 56 ALA C N 1
ATOM 6427 C CA . ALA C 1 47 ? -82.673 -6.548 9.404 1.00 17.81 56 ALA C CA 1
ATOM 6428 C C . ALA C 1 47 ? -83.399 -5.885 10.576 1.00 20.43 56 ALA C C 1
ATOM 6429 O O . ALA C 1 47 ? -83.282 -6.333 11.713 1.00 19.23 56 ALA C O 1
ATOM 6431 N N . TRP C 1 48 ? -84.162 -4.832 10.286 1.00 20.31 57 TRP C N 1
ATOM 6432 C CA . TRP C 1 48 ? -84.924 -4.118 11.306 1.00 19.42 57 TRP C CA 1
ATOM 6433 C C . TRP C 1 48 ? -85.970 -5.062 11.946 1.00 22.07 57 TRP C C 1
ATOM 6434 O O . TRP C 1 48 ? -86.088 -5.140 13.169 1.00 21.76 57 TRP C O 1
ATOM 6445 N N . GLU C 1 49 ? -86.700 -5.802 11.100 1.00 19.13 58 GLU C N 1
ATOM 6446 C CA . GLU C 1 49 ? -87.730 -6.748 11.561 1.00 20.51 58 GLU C CA 1
ATOM 6447 C C . GLU C 1 49 ? -87.124 -7.868 12.430 1.00 23.11 58 GLU C C 1
ATOM 6448 O O . GLU C 1 49 ? -87.758 -8.311 13.395 1.00 23.54 58 GLU C O 1
ATOM 6454 N N . LEU C 1 50 ? -85.887 -8.295 12.113 1.00 21.07 59 LEU C N 1
ATOM 6455 C CA . LEU C 1 50 ? -85.196 -9.353 12.860 1.00 21.23 59 LEU C CA 1
ATOM 6456 C C . LEU C 1 50 ? -84.532 -8.887 14.152 1.00 25.74 59 LEU C C 1
ATOM 6457 O O . LEU C 1 50 ? -83.966 -9.711 14.877 1.00 25.43 59 LEU C O 1
ATOM 6462 N N . GLY C 1 51 ? -84.573 -7.589 14.416 1.00 22.25 60 GLY C N 1
ATOM 6463 C CA . GLY C 1 51 ? -83.973 -7.004 15.605 1.00 21.72 60 GLY C CA 1
ATOM 6464 C C . GLY C 1 51 ? -82.478 -6.824 15.503 1.00 26.68 60 GLY C C 1
ATOM 6465 O O . GLY C 1 51 ? -81.783 -6.818 16.520 1.00 28.25 60 GLY C O 1
ATOM 6466 N N . LEU C 1 52 ? -81.954 -6.673 14.266 1.00 20.50 61 LEU C N 1
ATOM 6467 C CA . LEU C 1 52 ? -80.526 -6.559 14.027 1.00 19.10 61 LEU C CA 1
ATOM 6468 C C . LEU C 1 52 ? -80.045 -5.129 13.740 1.00 24.98 61 LEU C C 1
ATOM 6469 O O . LEU C 1 52 ? -78.881 -4.935 13.369 1.00 28.19 61 LEU C O 1
ATOM 6474 N N A MET C 1 53 ? -80.939 -4.134 13.821 0.49 21.19 62 MET C N 1
ATOM 6475 N N B MET C 1 53 ? -80.918 -4.162 13.959 0.51 21.36 62 MET C N 1
ATOM 6476 C CA A MET C 1 53 ? -80.615 -2.714 13.561 0.49 19.56 62 MET C CA 1
ATOM 6477 C CA B MET C 1 53 ? -80.653 -2.747 13.711 0.51 20.25 62 MET C CA 1
ATOM 6478 C C A MET C 1 53 ? -81.008 -1.913 14.805 0.49 22.53 62 MET C C 1
ATOM 6479 C C B MET C 1 53 ? -80.907 -1.982 14.969 0.51 22.62 62 MET C C 1
ATOM 6480 O O A MET C 1 53 ? -81.915 -2.334 15.520 0.49 21.80 62 MET C O 1
ATOM 6481 O O B MET C 1 53 ? -81.652 -2.457 15.831 0.51 20.99 62 MET C O 1
ATOM 6490 N N . ASN C 1 54 ? -80.313 -0.788 15.081 1.00 19.32 63 ASN C N 1
ATOM 6491 C CA . ASN C 1 54 ? -80.563 0.107 16.241 1.00 19.99 63 ASN C CA 1
ATOM 6492 C C . ASN C 1 54 ? -80.399 -0.643 17.581 1.00 21.19 63 ASN C C 1
ATOM 6493 O O . ASN C 1 54 ? -81.154 -0.404 18.512 1.00 20.93 63 ASN C O 1
ATOM 6498 N N . THR C 1 55 ? -79.458 -1.588 17.659 1.00 21.92 64 THR C N 1
ATOM 6499 C CA . THR C 1 55 ? -79.385 -2.446 18.848 1.00 22.61 64 THR C CA 1
ATOM 6500 C C . THR C 1 55 ? -79.081 -1.756 20.163 1.00 24.81 64 THR C C 1
ATOM 6501 O O . THR C 1 55 ? -79.467 -2.277 21.212 1.00 25.52 64 THR C O 1
ATOM 6505 N N . HIS C 1 56 ? -78.432 -0.575 20.115 1.00 22.28 65 HIS C N 1
ATOM 6506 C CA . HIS C 1 56 ? -78.083 0.150 21.342 1.00 23.55 65 HIS C CA 1
ATOM 6507 C C . HIS C 1 56 ? -79.231 0.935 21.944 1.00 25.36 65 HIS C C 1
ATOM 6508 O O . HIS C 1 56 ? -79.089 1.457 23.064 1.00 24.14 65 HIS C O 1
ATOM 6515 N N . ILE C 1 57 ? -80.351 1.101 21.204 1.00 20.01 66 ILE C N 1
ATOM 6516 C CA . ILE C 1 57 ? -81.462 1.892 21.741 1.00 19.65 66 ILE C CA 1
ATOM 6517 C C . ILE C 1 57 ? -81.963 1.292 23.058 1.00 23.72 66 ILE C C 1
ATOM 6518 O O . ILE C 1 57 ? -82.295 0.099 23.079 1.00 23.92 66 ILE C O 1
ATOM 6523 N N . PRO C 1 58 ? -82.023 2.083 24.151 1.00 24.10 67 PRO C N 1
ATOM 6524 C CA . PRO C 1 58 ? -82.481 1.524 25.437 1.00 25.12 67 PRO C CA 1
ATOM 6525 C C . PRO C 1 58 ? -83.881 0.936 25.400 1.00 28.48 67 PRO C C 1
ATOM 6526 O O . PRO C 1 58 ? -84.736 1.354 24.610 1.00 25.45 67 PRO C O 1
ATOM 6530 N N . GLU C 1 59 ? -84.119 -0.050 26.278 1.00 27.79 68 GLU C N 1
ATOM 6531 C CA . GLU C 1 59 ? -85.428 -0.698 26.394 1.00 27.79 68 GLU C CA 1
ATOM 6532 C C . GLU C 1 59 ? -86.541 0.296 26.723 1.00 32.28 68 GLU C C 1
ATOM 6533 O O . GLU C 1 59 ? -87.664 0.116 26.247 1.00 30.34 68 GLU C O 1
ATOM 6539 N N . ASN C 1 60 ? -86.225 1.372 27.473 1.00 31.78 69 ASN C N 1
ATOM 6540 C CA . ASN C 1 60 ? -87.257 2.373 27.817 1.00 33.61 69 ASN C CA 1
ATOM 6541 C C . ASN C 1 60 ? -87.693 3.244 26.636 1.00 38.06 69 ASN C C 1
ATOM 6542 O O . ASN C 1 60 ? -88.668 3.989 26.764 1.00 39.29 69 ASN C O 1
ATOM 6547 N N . CYS C 1 61 ? -86.985 3.141 25.479 1.00 31.25 70 CYS C N 1
ATOM 6548 C CA . CYS C 1 61 ? -87.340 3.832 24.231 1.00 31.70 70 CYS C CA 1
ATOM 6549 C C . CYS C 1 61 ? -87.921 2.851 23.224 1.00 33.13 70 CYS C C 1
ATOM 6550 O O . CYS C 1 61 ? -88.089 3.196 22.052 1.00 34.57 70 CYS C O 1
ATOM 6553 N N . GLY C 1 62 ? -88.174 1.620 23.672 1.00 26.08 71 GLY C N 1
ATOM 6554 C CA . GLY C 1 62 ? -88.715 0.566 22.825 1.00 24.46 71 GLY C CA 1
ATOM 6555 C C . GLY C 1 62 ? -87.670 -0.244 22.101 1.00 26.52 71 GLY C C 1
ATOM 6556 O O . GLY C 1 62 ? -88.012 -1.021 21.201 1.00 26.07 71 GLY C O 1
ATOM 6557 N N . GLY C 1 63 ? -86.396 -0.059 22.473 1.00 22.83 72 GLY C N 1
ATOM 6558 C CA . GLY C 1 63 ? -85.291 -0.747 21.830 1.00 23.17 72 GLY C CA 1
ATOM 6559 C C . GLY C 1 63 ? -84.910 -2.039 22.517 1.00 28.04 72 GLY C C 1
ATOM 6560 O O . GLY C 1 63 ? -85.503 -2.415 23.531 1.00 27.81 72 GLY C O 1
ATOM 6561 N N . LEU C 1 64 ? -83.902 -2.723 21.972 1.00 27.22 73 LEU C N 1
ATOM 6562 C CA . LEU C 1 64 ? -83.424 -3.980 22.557 1.00 28.34 73 LEU C CA 1
ATOM 6563 C C . LEU C 1 64 ? -82.501 -3.785 23.750 1.00 30.42 73 LEU C C 1
ATOM 6564 O O . LEU C 1 64 ? -82.350 -4.695 24.567 1.00 30.23 73 LEU C O 1
ATOM 6569 N N . GLY C 1 65 ? -81.895 -2.607 23.855 1.00 25.94 74 GLY C N 1
ATOM 6570 C CA . GLY C 1 65 ? -81.003 -2.283 24.958 1.00 25.98 74 GLY C CA 1
ATOM 6571 C C . GLY C 1 65 ? -79.782 -3.181 25.005 1.00 29.53 74 GLY C C 1
ATOM 6572 O O . GLY C 1 65 ? -79.339 -3.567 26.085 1.00 30.03 74 GLY C O 1
ATOM 6573 N N . LEU C 1 66 ? -79.248 -3.544 23.836 1.00 23.69 75 LEU C N 1
ATOM 6574 C CA . LEU C 1 66 ? -78.059 -4.402 23.801 1.00 23.64 75 LEU C CA 1
ATOM 6575 C C . LEU C 1 66 ? -76.803 -3.560 24.013 1.00 26.77 75 LEU C C 1
ATOM 6576 O O . LEU C 1 66 ? -76.844 -2.336 23.869 1.00 25.77 75 LEU C O 1
ATOM 6581 N N . GLY C 1 67 ? -75.706 -4.215 24.362 1.00 23.81 76 GLY C N 1
ATOM 6582 C CA . GLY C 1 67 ? -74.444 -3.521 24.556 1.00 22.84 76 GLY C CA 1
ATOM 6583 C C . GLY C 1 67 ? -73.606 -3.529 23.293 1.00 24.11 76 GLY C C 1
ATOM 6584 O O . GLY C 1 67 ? -74.028 -4.050 22.247 1.00 21.19 76 GLY C O 1
ATOM 6585 N N . THR C 1 68 ? -72.401 -2.959 23.396 1.00 17.93 77 THR C N 1
ATOM 6586 C CA . THR C 1 68 ? -71.474 -2.876 22.290 1.00 16.71 77 THR C CA 1
ATOM 6587 C C . THR C 1 68 ? -71.004 -4.272 21.887 1.00 19.42 77 THR C C 1
ATOM 6588 O O . THR C 1 68 ? -70.856 -4.515 20.695 1.00 19.85 77 THR C O 1
ATOM 6592 N N . PHE C 1 69 ? -70.786 -5.183 22.860 1.00 17.59 78 PHE C N 1
ATOM 6593 C CA . PHE C 1 69 ? -70.327 -6.544 22.510 1.00 17.10 78 PHE C CA 1
ATOM 6594 C C . PHE C 1 69 ? -71.369 -7.228 21.609 1.00 19.43 78 PHE C C 1
ATOM 6595 O O . PHE C 1 69 ? -71.009 -7.846 20.602 1.00 18.87 78 PHE C O 1
ATOM 6603 N N . ASP C 1 70 ? -72.658 -7.075 21.952 1.00 18.51 79 ASP C N 1
ATOM 6604 C CA . ASP C 1 70 ? -73.761 -7.638 21.160 1.00 18.84 79 ASP C CA 1
ATOM 6605 C C . ASP C 1 70 ? -73.817 -6.998 19.778 1.00 21.15 79 ASP C C 1
ATOM 6606 O O . ASP C 1 70 ? -73.971 -7.706 18.789 1.00 20.46 79 ASP C O 1
ATOM 6611 N N . ALA C 1 71 ? -73.694 -5.651 19.695 1.00 17.36 80 ALA C N 1
ATOM 6612 C CA . ALA C 1 71 ? -73.706 -4.952 18.402 1.00 17.27 80 ALA C CA 1
ATOM 6613 C C . ALA C 1 71 ? -72.567 -5.446 17.508 1.00 20.07 80 ALA C C 1
ATOM 6614 O O . ALA C 1 71 ? -72.777 -5.643 16.306 1.00 19.16 80 ALA C O 1
ATOM 6616 N N . CYS C 1 72 ? -71.372 -5.676 18.083 1.00 18.82 81 CYS C N 1
ATOM 6617 C CA . CYS C 1 72 ? -70.217 -6.164 17.321 1.00 17.00 81 CYS C CA 1
ATOM 6618 C C . CYS C 1 72 ? -70.455 -7.521 16.741 1.00 18.26 81 CYS C C 1
ATOM 6619 O O . CYS C 1 72 ? -70.074 -7.763 15.598 1.00 16.94 81 CYS C O 1
ATOM 6622 N N . LEU C 1 73 ? -70.990 -8.451 17.546 1.00 16.85 82 LEU C N 1
ATOM 6623 C CA . LEU C 1 73 ? -71.148 -9.814 17.036 1.00 18.03 82 LEU C CA 1
ATOM 6624 C C . LEU C 1 73 ? -72.175 -9.857 15.898 1.00 20.67 82 LEU C C 1
ATOM 6625 O O . LEU C 1 73 ? -72.009 -10.612 14.947 1.00 21.51 82 LEU C O 1
ATOM 6630 N N . ILE C 1 74 ? -73.196 -9.003 15.974 1.00 17.82 83 ILE C N 1
ATOM 6631 C CA . ILE C 1 74 ? -74.177 -8.877 14.893 1.00 16.44 83 ILE C CA 1
ATOM 6632 C C . ILE C 1 74 ? -73.527 -8.257 13.685 1.00 18.03 83 ILE C C 1
ATOM 6633 O O . ILE C 1 74 ? -73.668 -8.764 12.573 1.00 18.49 83 ILE C O 1
ATOM 6638 N N . SER C 1 75 ? -72.779 -7.159 13.902 1.00 15.43 84 SER C N 1
ATOM 6639 C CA . SER C 1 75 ? -72.101 -6.423 12.827 1.00 15.25 84 SER C CA 1
ATOM 6640 C C . SER C 1 75 ? -71.127 -7.321 12.050 1.00 17.92 84 SER C C 1
ATOM 6641 O O . SER C 1 75 ? -71.132 -7.304 10.821 1.00 18.21 84 SER C O 1
ATOM 6644 N N . GLU C 1 76 ? -70.376 -8.164 12.748 1.00 15.89 85 GLU C N 1
ATOM 6645 C CA . GLU C 1 76 ? -69.454 -9.071 12.044 1.00 14.70 85 GLU C CA 1
ATOM 6646 C C . GLU C 1 76 ? -70.213 -9.990 11.089 1.00 18.12 85 GLU C C 1
ATOM 6647 O O . GLU C 1 76 ? -69.781 -10.188 9.927 1.00 17.90 85 GLU C O 1
ATOM 6653 N N . GLU C 1 77 ? -71.358 -10.525 11.546 1.00 15.21 86 GLU C N 1
ATOM 6654 C CA . GLU C 1 77 ? -72.129 -11.447 10.703 1.00 15.39 86 GLU C CA 1
ATOM 6655 C C . GLU C 1 77 ? -72.712 -10.729 9.488 1.00 17.20 86 GLU C C 1
ATOM 6656 O O . GLU C 1 77 ? -72.675 -11.295 8.399 1.00 18.90 86 GLU C O 1
ATOM 6662 N N . LEU C 1 78 ? -73.227 -9.496 9.658 1.00 15.30 87 LEU C N 1
ATOM 6663 C CA . LEU C 1 78 ? -73.804 -8.746 8.520 1.00 15.82 87 LEU C CA 1
ATOM 6664 C C . LEU C 1 78 ? -72.734 -8.384 7.519 1.00 19.64 87 LEU C C 1
ATOM 6665 O O . LEU C 1 78 ? -72.944 -8.479 6.311 1.00 17.67 87 LEU C O 1
ATOM 6670 N N . ALA C 1 79 ? -71.573 -7.913 8.021 1.00 15.39 88 ALA C N 1
ATOM 6671 C CA . ALA C 1 79 ? -70.440 -7.515 7.179 1.00 14.54 88 ALA C CA 1
ATOM 6672 C C . ALA C 1 79 ? -69.906 -8.664 6.347 1.00 17.28 88 ALA C C 1
ATOM 6673 O O . ALA C 1 79 ? -69.468 -8.445 5.215 1.00 16.59 88 ALA C O 1
ATOM 6675 N N . TYR C 1 80 ? -69.932 -9.896 6.904 1.00 15.40 89 TYR C N 1
ATOM 6676 C CA . TYR C 1 80 ? -69.515 -11.095 6.178 1.00 15.64 89 TYR C CA 1
ATOM 6677 C C . TYR C 1 80 ? -70.328 -11.201 4.877 1.00 20.27 89 TYR C C 1
ATOM 6678 O O . TYR C 1 80 ? -69.793 -11.598 3.846 1.00 17.96 89 TYR C O 1
ATOM 6687 N N . GLY C 1 81 ? -71.620 -10.855 4.951 1.00 18.20 90 GLY C N 1
ATOM 6688 C CA . GLY C 1 81 ? -72.485 -10.843 3.784 1.00 18.94 90 GLY C CA 1
ATOM 6689 C C . GLY C 1 81 ? -72.130 -9.685 2.868 1.00 21.27 90 GLY C C 1
ATOM 6690 O O . GLY C 1 81 ? -71.827 -9.900 1.692 1.00 20.03 90 GLY C O 1
ATOM 6691 N N . CYS C 1 82 ? -72.151 -8.438 3.392 1.00 16.62 91 CYS C N 1
ATOM 6692 C CA . CYS C 1 82 ? -71.804 -7.267 2.590 1.00 16.03 91 CYS C CA 1
ATOM 6693 C C . CYS C 1 82 ? -71.563 -6.083 3.506 1.00 17.42 91 CYS C C 1
ATOM 6694 O O . CYS C 1 82 ? -72.462 -5.764 4.301 1.00 16.77 91 CYS C O 1
ATOM 6697 N N . THR C 1 83 ? -70.410 -5.407 3.368 1.00 14.74 92 THR C N 1
ATOM 6698 C CA . THR C 1 83 ? -70.168 -4.217 4.188 1.00 14.12 92 THR C CA 1
ATOM 6699 C C . THR C 1 83 ? -70.895 -2.989 3.644 1.00 18.36 92 THR C C 1
ATOM 6700 O O . THR C 1 83 ? -71.029 -2.003 4.355 1.00 18.99 92 THR C O 1
ATOM 6704 N N . GLY C 1 84 ? -71.352 -3.039 2.400 1.00 17.00 93 GLY C N 1
ATOM 6705 C CA . GLY C 1 84 ? -72.173 -1.945 1.883 1.00 19.08 93 GLY C CA 1
ATOM 6706 C C . GLY C 1 84 ? -73.494 -1.947 2.639 1.00 19.84 93 GLY C C 1
ATOM 6707 O O . GLY C 1 84 ? -73.917 -0.930 3.183 1.00 20.22 93 GLY C O 1
ATOM 6708 N N . VAL C 1 85 ? -74.119 -3.138 2.758 1.00 19.25 94 VAL C N 1
ATOM 6709 C CA . VAL C 1 85 ? -75.363 -3.304 3.514 1.00 17.89 94 VAL C CA 1
ATOM 6710 C C . VAL C 1 85 ? -75.110 -3.030 4.999 1.00 18.91 94 VAL C C 1
ATOM 6711 O O . VAL C 1 85 ? -75.875 -2.296 5.634 1.00 20.88 94 VAL C O 1
ATOM 6715 N N . GLN C 1 86 ? -74.051 -3.623 5.577 1.00 18.10 95 GLN C N 1
ATOM 6716 C CA . GLN C 1 86 ? -73.741 -3.427 6.982 1.00 18.12 95 GLN C CA 1
ATOM 6717 C C . GLN C 1 86 ? -73.440 -1.949 7.315 1.00 21.06 95 GLN C C 1
ATOM 6718 O O . GLN C 1 86 ? -73.817 -1.502 8.390 1.00 22.34 95 GLN C O 1
ATOM 6724 N N . THR C 1 87 ? -72.778 -1.192 6.414 1.00 18.20 96 THR C N 1
ATOM 6725 C CA . THR C 1 87 ? -72.480 0.219 6.672 1.00 16.73 96 THR C CA 1
ATOM 6726 C C . THR C 1 87 ? -73.752 1.062 6.737 1.00 19.62 96 THR C C 1
ATOM 6727 O O . THR C 1 87 ? -73.823 1.973 7.572 1.00 20.70 96 THR C O 1
ATOM 6731 N N . ALA C 1 88 ? -74.743 0.762 5.882 1.00 16.98 97 ALA C N 1
ATOM 6732 C CA . ALA C 1 88 ? -76.036 1.464 5.906 1.00 18.29 97 ALA C CA 1
ATOM 6733 C C . ALA C 1 88 ? -76.728 1.215 7.249 1.00 24.54 97 ALA C C 1
ATOM 6734 O O . ALA C 1 88 ? -77.180 2.159 7.914 1.00 23.30 97 ALA C O 1
ATOM 6736 N N . ILE C 1 89 ? -76.733 -0.057 7.687 1.00 21.54 98 ILE C N 1
ATOM 6737 C CA . ILE C 1 89 ? -77.335 -0.433 8.973 1.00 21.98 98 ILE C CA 1
ATOM 6738 C C . ILE C 1 89 ? -76.582 0.177 10.145 1.00 26.77 98 ILE C C 1
ATOM 6739 O O . ILE C 1 89 ? -77.211 0.724 11.065 1.00 26.20 98 ILE C O 1
ATOM 6744 N N . GLU C 1 90 ? -75.245 0.108 10.124 1.00 23.53 99 GLU C N 1
ATOM 6745 C CA . GLU C 1 90 ? -74.374 0.649 11.169 1.00 24.69 99 GLU C CA 1
ATOM 6746 C C . GLU C 1 90 ? -74.466 2.160 11.227 1.00 27.50 99 GLU C C 1
ATOM 6747 O O . GLU C 1 90 ? -74.359 2.722 12.310 1.00 26.38 99 GLU C O 1
ATOM 6753 N N . GLY C 1 91 ? -74.687 2.803 10.079 1.00 23.82 100 GLY C N 1
ATOM 6754 C CA . GLY C 1 91 ? -74.846 4.250 9.994 1.00 22.82 100 GLY C CA 1
ATOM 6755 C C . GLY C 1 91 ? -75.914 4.737 10.962 1.00 21.50 100 GLY C C 1
ATOM 6756 O O . GLY C 1 91 ? -75.775 5.809 11.537 1.00 21.78 100 GLY C O 1
ATOM 6757 N N . ASN C 1 92 ? -76.975 3.938 11.175 1.00 19.77 101 ASN C N 1
ATOM 6758 C CA . ASN C 1 92 ? -78.010 4.285 12.176 1.00 19.66 101 ASN C CA 1
ATOM 6759 C C . ASN C 1 92 ? -77.410 4.365 13.558 1.00 24.17 101 ASN C C 1
ATOM 6760 O O . ASN C 1 92 ? -77.723 5.286 14.305 1.00 23.19 101 ASN C O 1
ATOM 6765 N N . SER C 1 93 ? -76.562 3.391 13.918 1.00 20.79 102 SER C N 1
ATOM 6766 C CA . SER C 1 93 ? -75.950 3.396 15.249 1.00 21.34 102 SER C CA 1
ATOM 6767 C C . SER C 1 93 ? -74.984 4.569 15.426 1.00 24.03 102 SER C C 1
ATOM 6768 O O . SER C 1 93 ? -74.936 5.138 16.504 1.00 23.16 102 SER C O 1
ATOM 6771 N N . LEU C 1 94 ? -74.289 4.989 14.348 1.00 21.73 103 LEU C N 1
ATOM 6772 C CA . LEU C 1 94 ? -73.373 6.146 14.392 1.00 22.40 103 LEU C CA 1
ATOM 6773 C C . LEU C 1 94 ? -74.135 7.439 14.655 1.00 23.98 103 LEU C C 1
ATOM 6774 O O . LEU C 1 94 ? -73.698 8.251 15.484 1.00 24.50 103 LEU C O 1
ATOM 6779 N N . GLY C 1 95 ? -75.289 7.609 13.999 1.00 20.33 104 GLY C N 1
ATOM 6780 C CA . GLY C 1 95 ? -76.124 8.795 14.205 1.00 19.15 104 GLY C CA 1
ATOM 6781 C C . GLY C 1 95 ? -76.792 8.798 15.572 1.00 23.77 104 GLY C C 1
ATOM 6782 O O . GLY C 1 95 ? -76.946 9.850 16.202 1.00 24.48 104 GLY C O 1
ATOM 6783 N N . GLN C 1 96 ? -77.213 7.621 16.039 1.00 19.93 105 GLN C N 1
ATOM 6784 C CA . GLN C 1 96 ? -77.894 7.493 17.334 1.00 18.29 105 GLN C CA 1
ATOM 6785 C C . GLN C 1 96 ? -76.995 7.611 18.528 1.00 22.44 105 GLN C C 1
ATOM 6786 O O . GLN C 1 96 ? -77.464 8.039 19.584 1.00 21.95 105 GLN C O 1
ATOM 6792 N N . MET C 1 97 ? -75.718 7.175 18.408 1.00 18.86 106 MET C N 1
ATOM 6793 C CA . MET C 1 97 ? -74.834 7.126 19.590 1.00 19.23 106 MET C CA 1
ATOM 6794 C C . MET C 1 97 ? -74.735 8.419 20.400 1.00 23.46 106 MET C C 1
ATOM 6795 O O . MET C 1 97 ? -74.862 8.347 21.633 1.00 22.80 106 MET C O 1
ATOM 6800 N N . PRO C 1 98 ? -74.572 9.613 19.785 1.00 21.21 107 PRO C N 1
ATOM 6801 C CA . PRO C 1 98 ? -74.548 10.832 20.602 1.00 21.59 107 PRO C CA 1
ATOM 6802 C C . PRO C 1 98 ? -75.832 11.037 21.410 1.00 24.82 107 PRO C C 1
ATOM 6803 O O . PRO C 1 98 ? -75.762 11.538 22.543 1.00 24.29 107 PRO C O 1
ATOM 6807 N N . ILE C 1 99 ? -77.008 10.639 20.859 1.00 21.78 108 ILE C N 1
ATOM 6808 C CA . ILE C 1 99 ? -78.255 10.767 21.600 1.00 21.07 108 ILE C CA 1
ATOM 6809 C C . ILE C 1 99 ? -78.309 9.750 22.716 1.00 25.00 108 ILE C C 1
ATOM 6810 O O . ILE C 1 99 ? -78.789 10.052 23.807 1.00 24.45 108 ILE C O 1
ATOM 6815 N N . ILE C 1 100 ? -77.866 8.519 22.437 1.00 22.16 109 ILE C N 1
ATOM 6816 C CA . ILE C 1 100 ? -77.895 7.459 23.438 1.00 22.56 109 ILE C CA 1
ATOM 6817 C C . ILE C 1 100 ? -77.040 7.847 24.637 1.00 27.99 109 ILE C C 1
ATOM 6818 O O . ILE C 1 100 ? -77.495 7.677 25.764 1.00 27.69 109 ILE C O 1
ATOM 6823 N N . ILE C 1 101 ? -75.828 8.375 24.397 1.00 22.74 110 ILE C N 1
ATOM 6824 C CA . ILE C 1 101 ? -74.904 8.720 25.490 1.00 24.00 110 ILE C CA 1
ATOM 6825 C C . ILE C 1 101 ? -75.112 10.110 26.114 1.00 29.70 110 ILE C C 1
ATOM 6826 O O . ILE C 1 101 ? -74.716 10.329 27.267 1.00 31.35 110 ILE C O 1
ATOM 6831 N N . ALA C 1 102 ? -75.659 11.065 25.356 1.00 24.93 111 ALA C N 1
ATOM 6832 C CA . ALA C 1 102 ? -75.790 12.435 25.860 1.00 26.28 111 ALA C CA 1
ATOM 6833 C C . ALA C 1 102 ? -77.185 13.068 25.790 1.00 29.49 111 ALA C C 1
ATOM 6834 O O . ALA C 1 102 ? -77.371 14.195 26.273 1.00 29.65 111 ALA C O 1
ATOM 6836 N N . GLY C 1 103 ? -78.152 12.356 25.223 1.00 24.66 112 GLY C N 1
ATOM 6837 C CA . GLY C 1 103 ? -79.504 12.886 25.122 1.00 24.80 112 GLY C CA 1
ATOM 6838 C C . GLY C 1 103 ? -80.234 12.879 26.448 1.00 29.76 112 GLY C C 1
ATOM 6839 O O . GLY C 1 103 ? -79.928 12.062 27.327 1.00 30.03 112 GLY C O 1
ATOM 6840 N N . ASN C 1 104 ? -81.171 13.813 26.617 1.00 26.39 113 ASN C N 1
ATOM 6841 C CA . ASN C 1 104 ? -82.007 13.806 27.810 1.00 27.09 113 ASN C CA 1
ATOM 6842 C C . ASN C 1 104 ? -83.211 12.880 27.493 1.00 30.19 113 ASN C C 1
ATOM 6843 O O . ASN C 1 104 ? -83.315 12.378 26.370 1.00 26.80 113 ASN C O 1
ATOM 6848 N N . ASP C 1 105 ? -84.105 12.646 28.453 1.00 27.93 114 ASP C N 1
ATOM 6849 C CA . ASP C 1 105 ? -85.235 11.735 28.246 1.00 27.98 114 ASP C CA 1
ATOM 6850 C C . ASP C 1 105 ? -86.129 12.104 27.060 1.00 28.72 114 ASP C C 1
ATOM 6851 O O . ASP C 1 105 ? -86.549 11.210 26.330 1.00 28.39 114 ASP C O 1
ATOM 6856 N N . GLN C 1 106 ? -86.434 13.394 26.890 1.00 26.14 115 GLN C N 1
ATOM 6857 C CA . GLN C 1 106 ? -87.293 13.878 25.802 1.00 26.04 115 GLN C CA 1
ATOM 6858 C C . GLN C 1 106 ? -86.656 13.605 24.441 1.00 27.57 115 GLN C C 1
ATOM 6859 O O . GLN C 1 106 ? -87.341 13.126 23.532 1.00 25.07 115 GLN C O 1
ATOM 6865 N N . GLN C 1 107 ? -85.351 13.932 24.297 1.00 23.45 116 GLN C N 1
ATOM 6866 C CA . GLN C 1 107 ? -84.631 13.732 23.034 1.00 21.43 116 GLN C CA 1
ATOM 6867 C C . GLN C 1 107 ? -84.574 12.253 22.681 1.00 22.68 116 GLN C C 1
ATOM 6868 O O . GLN C 1 107 ? -84.762 11.909 21.536 1.00 21.18 116 GLN C O 1
ATOM 6874 N N . LYS C 1 108 ? -84.336 11.386 23.678 1.00 21.28 117 LYS C N 1
ATOM 6875 C CA . LYS C 1 108 ? -84.237 9.951 23.435 1.00 21.49 117 LYS C CA 1
ATOM 6876 C C . LYS C 1 108 ? -85.590 9.373 23.062 1.00 25.63 117 LYS C C 1
ATOM 6877 O O . LYS C 1 108 ? -85.678 8.658 22.073 1.00 23.94 117 LYS C O 1
ATOM 6883 N N . LYS C 1 109 ? -86.653 9.705 23.821 1.00 23.88 118 LYS C N 1
ATOM 6884 C CA . LYS C 1 109 ? -87.998 9.219 23.505 1.00 24.29 118 LYS C CA 1
ATOM 6885 C C . LYS C 1 109 ? -88.423 9.643 22.106 1.00 27.67 118 LYS C C 1
ATOM 6886 O O . LYS C 1 109 ? -88.990 8.839 21.375 1.00 27.93 118 LYS C O 1
ATOM 6892 N N . LYS C 1 110 ? -88.176 10.912 21.737 1.00 22.64 119 LYS C N 1
ATOM 6893 C CA . LYS C 1 110 ? -88.586 11.434 20.426 1.00 20.95 119 LYS C CA 1
ATOM 6894 C C . LYS C 1 110 ? -87.777 10.844 19.262 1.00 23.87 119 LYS C C 1
ATOM 6895 O O . LYS C 1 110 ? -88.346 10.315 18.318 1.00 24.13 119 LYS C O 1
ATOM 6901 N N . TYR C 1 111 ? -86.469 10.946 19.328 1.00 20.74 120 TYR C N 1
ATOM 6902 C CA . TYR C 1 111 ? -85.599 10.559 18.213 1.00 18.98 120 TYR C CA 1
ATOM 6903 C C . TYR C 1 111 ? -85.179 9.117 18.147 1.00 23.96 120 TYR C C 1
ATOM 6904 O O . TYR C 1 111 ? -85.016 8.595 17.051 1.00 23.69 120 TYR C O 1
ATOM 6913 N N . LEU C 1 112 ? -84.996 8.466 19.298 1.00 21.43 121 LEU C N 1
ATOM 6914 C CA . LEU C 1 112 ? -84.706 7.039 19.304 1.00 19.38 121 LEU C CA 1
ATOM 6915 C C . LEU C 1 112 ? -86.003 6.241 19.237 1.00 22.20 121 LEU C C 1
ATOM 6916 O O . LEU C 1 112 ? -86.060 5.246 18.526 1.00 21.19 121 LEU C O 1
ATOM 6921 N N . GLY C 1 113 ? -87.040 6.684 19.953 1.00 20.98 122 GLY C N 1
ATOM 6922 C CA . GLY C 1 113 ? -88.331 6.008 19.969 1.00 21.75 122 GLY C CA 1
ATOM 6923 C C . GLY C 1 113 ? -88.888 5.804 18.578 1.00 23.90 122 GLY C C 1
ATOM 6924 O O . GLY C 1 113 ? -89.385 4.718 18.275 1.00 22.99 122 GLY C O 1
ATOM 6925 N N . ARG C 1 114 ? -88.772 6.826 17.701 1.00 20.17 123 ARG C N 1
ATOM 6926 C CA . ARG C 1 114 ? -89.308 6.693 16.340 1.00 19.36 123 ARG C CA 1
ATOM 6927 C C . ARG C 1 114 ? -88.624 5.572 15.536 1.00 21.36 123 ARG C C 1
ATOM 6928 O O . ARG C 1 114 ? -89.250 4.963 14.664 1.00 20.98 123 ARG C O 1
ATOM 6936 N N . MET C 1 115 ? -87.339 5.308 15.828 1.00 17.30 124 MET C N 1
ATOM 6937 C CA . MET C 1 115 ? -86.546 4.289 15.129 1.00 15.33 124 MET C CA 1
ATOM 6938 C C . MET C 1 115 ? -86.977 2.876 15.478 1.00 20.13 124 MET C C 1
ATOM 6939 O O . MET C 1 115 ? -86.706 1.959 14.710 1.00 20.09 124 MET C O 1
ATOM 6944 N N . THR C 1 116 ? -87.591 2.693 16.645 1.00 18.57 125 THR C N 1
ATOM 6945 C CA . THR C 1 116 ? -88.053 1.357 17.082 1.00 19.42 125 THR C CA 1
ATOM 6946 C C . THR C 1 116 ? -89.416 1.029 16.539 1.00 23.00 125 THR C C 1
ATOM 6947 O O . THR C 1 116 ? -89.818 -0.135 16.571 1.00 23.32 125 THR C O 1
ATOM 6951 N N . GLU C 1 117 ? -90.144 2.049 16.031 1.00 20.15 126 GLU C N 1
ATOM 6952 C CA . GLU C 1 117 ? -91.490 1.919 15.481 1.00 19.08 126 GLU C CA 1
ATOM 6953 C C . GLU C 1 117 ? -91.507 1.667 13.997 1.00 22.45 126 GLU C C 1
ATOM 6954 O O . GLU C 1 117 ? -92.393 0.970 13.519 1.00 21.33 126 GLU C O 1
ATOM 6960 N N . GLU C 1 118 ? -90.532 2.229 13.255 1.00 19.20 127 GLU C N 1
ATOM 6961 C CA . GLU C 1 118 ? -90.443 2.056 11.807 1.00 18.26 127 GLU C CA 1
ATOM 6962 C C . GLU C 1 118 ? -88.958 2.003 11.420 1.00 21.53 127 GLU C C 1
ATOM 6963 O O . GLU C 1 118 ? -88.135 2.621 12.095 1.00 21.20 127 GLU C O 1
ATOM 6969 N N . PRO C 1 119 ? -88.624 1.331 10.296 1.00 18.43 128 PRO C N 1
ATOM 6970 C CA . PRO C 1 119 ? -87.218 1.238 9.879 1.00 18.35 128 PRO C CA 1
ATOM 6971 C C . PRO C 1 119 ? -86.697 2.523 9.240 1.00 21.00 128 PRO C C 1
ATOM 6972 O O . PRO C 1 119 ? -86.177 2.498 8.119 1.00 20.93 128 PRO C O 1
ATOM 6976 N N . LEU C 1 120 ? -86.770 3.630 9.971 1.00 16.07 129 LEU C N 1
ATOM 6977 C CA . LEU C 1 120 ? -86.209 4.912 9.531 1.00 16.29 129 LEU C CA 1
ATOM 6978 C C . LEU C 1 120 ? -84.701 4.838 9.598 1.00 19.51 129 LEU C C 1
ATOM 6979 O O . LEU C 1 120 ? -84.158 4.034 10.356 1.00 18.85 129 LEU C O 1
ATOM 6984 N N . MET C 1 121 ? -84.020 5.704 8.840 1.00 16.52 130 MET C N 1
ATOM 6985 C CA . MET C 1 121 ? -82.575 5.768 8.920 1.00 15.98 130 MET C CA 1
ATOM 6986 C C . MET C 1 121 ? -82.185 7.080 9.599 1.00 19.09 130 MET C C 1
ATOM 6987 O O . MET C 1 121 ? -82.979 8.035 9.646 1.00 17.14 130 MET C O 1
ATOM 6992 N N . CYS C 1 122 ? -80.947 7.150 10.071 1.00 17.87 131 CYS C N 1
ATOM 6993 C CA . CYS C 1 122 ? -80.411 8.411 10.574 1.00 17.64 131 CYS C CA 1
ATOM 6994 C C . CYS C 1 122 ? -78.956 8.480 10.191 1.00 19.02 131 CYS C C 1
ATOM 6995 O O . CYS C 1 122 ? -78.433 7.555 9.569 1.00 17.94 131 CYS C O 1
ATOM 6998 N N . ALA C 1 123 ? -78.306 9.613 10.473 1.00 15.94 132 ALA C N 1
ATOM 6999 C CA . ALA C 1 123 ? -76.944 9.805 9.984 1.00 16.47 132 ALA C CA 1
ATOM 7000 C C . ALA C 1 123 ? -76.220 10.728 10.920 1.00 20.12 132 ALA C C 1
ATOM 7001 O O . ALA C 1 123 ? -76.857 11.443 11.681 1.00 19.75 132 ALA C O 1
ATOM 7003 N N . TYR C 1 124 ? -74.893 10.776 10.819 1.00 16.58 133 TYR C N 1
ATOM 7004 C CA . TYR C 1 124 ? -74.159 11.710 11.634 1.00 18.78 133 TYR C CA 1
ATOM 7005 C C . TYR C 1 124 ? -73.287 12.572 10.724 1.00 20.07 133 TYR C C 1
ATOM 7006 O O . TYR C 1 124 ? -72.707 12.067 9.758 1.00 16.65 133 TYR C O 1
ATOM 7015 N N . CYS C 1 125 ? -73.293 13.888 10.974 1.00 18.50 134 CYS C N 1
ATOM 7016 C CA . CYS C 1 125 ? -72.644 14.910 10.154 1.00 18.68 134 CYS C CA 1
ATOM 7017 C C . CYS C 1 125 ? -71.557 15.601 10.881 1.00 21.18 134 CYS C C 1
ATOM 7018 O O . CYS C 1 125 ? -71.834 16.550 11.603 1.00 20.42 134 CYS C O 1
ATOM 7021 N N . VAL C 1 126 ? -70.331 15.197 10.645 1.00 19.49 135 VAL C N 1
ATOM 7022 C CA . VAL C 1 126 ? -69.187 15.863 11.265 1.00 19.49 135 VAL C CA 1
ATOM 7023 C C . VAL C 1 126 ? -68.268 16.360 10.154 1.00 21.07 135 VAL C C 1
ATOM 7024 O O . VAL C 1 126 ? -67.934 17.550 10.100 1.00 20.35 135 VAL C O 1
ATOM 7028 N N . THR C 1 127 ? -67.855 15.454 9.268 1.00 16.06 136 THR C N 1
ATOM 7029 C CA . THR C 1 127 ? -66.877 15.761 8.214 1.00 15.78 136 THR C CA 1
ATOM 7030 C C . THR C 1 127 ? -67.354 16.839 7.259 1.00 19.44 136 THR C C 1
ATOM 7031 O O . THR C 1 127 ? -68.542 16.904 6.912 1.00 17.32 136 THR C O 1
ATOM 7035 N N . GLU C 1 128 ? -66.406 17.676 6.834 1.00 18.23 137 GLU C N 1
ATOM 7036 C CA . GLU C 1 128 ? -66.631 18.742 5.871 1.00 17.73 137 GLU C CA 1
ATOM 7037 C C . GLU C 1 128 ? -65.651 18.585 4.727 1.00 19.91 137 GLU C C 1
ATOM 7038 O O . GLU C 1 128 ? -64.639 17.897 4.890 1.00 18.32 137 GLU C O 1
ATOM 7044 N N . PRO C 1 129 ? -65.866 19.249 3.569 1.00 19.01 138 PRO C N 1
ATOM 7045 C CA . PRO C 1 129 ? -64.880 19.129 2.482 1.00 19.50 138 PRO C CA 1
ATOM 7046 C C . PRO C 1 129 ? -63.486 19.553 2.918 1.00 21.97 138 PRO C C 1
ATOM 7047 O O . PRO C 1 129 ? -62.522 18.956 2.460 1.00 22.82 138 PRO C O 1
ATOM 7051 N N . GLY C 1 130 ? -63.397 20.554 3.804 1.00 18.09 139 GLY C N 1
ATOM 7052 C CA . GLY C 1 130 ? -62.096 21.021 4.250 1.00 19.22 139 GLY C CA 1
ATOM 7053 C C . GLY C 1 130 ? -61.462 20.302 5.431 1.00 23.33 139 GLY C C 1
ATOM 7054 O O . GLY C 1 130 ? -60.312 20.584 5.746 1.00 22.99 139 GLY C O 1
ATOM 7055 N N . ALA C 1 131 ? -62.215 19.459 6.145 1.00 19.40 140 ALA C N 1
ATOM 7056 C CA . ALA C 1 131 ? -61.709 18.795 7.363 1.00 18.99 140 ALA C CA 1
ATOM 7057 C C . ALA C 1 131 ? -62.472 17.543 7.689 1.00 21.18 140 ALA C C 1
ATOM 7058 O O . ALA C 1 131 ? -63.706 17.557 7.822 1.00 23.14 140 ALA C O 1
ATOM 7060 N N . GLY C 1 132 ? -61.723 16.470 7.847 1.00 18.36 141 GLY C N 1
ATOM 7061 C CA . GLY C 1 132 ? -62.270 15.151 8.160 1.00 19.46 141 GLY C CA 1
ATOM 7062 C C . GLY C 1 132 ? -61.564 14.584 9.360 1.00 20.35 141 GLY C C 1
ATOM 7063 O O . GLY C 1 132 ? -62.190 14.402 10.403 1.00 20.70 141 GLY C O 1
ATOM 7064 N N . SER C 1 133 ? -60.268 14.318 9.235 1.00 17.59 142 SER C N 1
ATOM 7065 C CA . SER C 1 133 ? -59.465 13.814 10.363 1.00 18.04 142 SER C CA 1
ATOM 7066 C C . SER C 1 133 ? -59.398 14.865 11.466 1.00 22.61 142 SER C C 1
ATOM 7067 O O . SER C 1 133 ? -59.417 14.528 12.652 1.00 22.75 142 SER C O 1
ATOM 7070 N N . ASP C 1 134 ? -59.261 16.135 11.058 1.00 18.55 143 ASP C N 1
ATOM 7071 C CA . ASP C 1 134 ? -59.098 17.265 11.971 1.00 18.37 143 ASP C CA 1
ATOM 7072 C C . ASP C 1 134 ? -60.465 17.820 12.384 1.00 22.88 143 ASP C C 1
ATOM 7073 O O . ASP C 1 134 ? -60.914 18.827 11.844 1.00 21.88 143 ASP C O 1
ATOM 7078 N N . VAL C 1 135 ? -61.129 17.140 13.344 1.00 22.62 144 VAL C N 1
ATOM 7079 C CA . VAL C 1 135 ? -62.483 17.525 13.804 1.00 22.64 144 VAL C CA 1
ATOM 7080 C C . VAL C 1 135 ? -62.475 18.948 14.366 1.00 27.32 144 VAL C C 1
ATOM 7081 O O . VAL C 1 135 ? -63.402 19.721 14.091 1.00 27.22 144 VAL C O 1
ATOM 7085 N N . ALA C 1 136 ? -61.403 19.332 15.074 1.00 23.70 145 ALA C N 1
ATOM 7086 C CA . ALA C 1 136 ? -61.299 20.685 15.614 1.00 24.92 145 ALA C CA 1
ATOM 7087 C C . ALA C 1 136 ? -61.165 21.757 14.514 1.00 28.09 145 ALA C C 1
ATOM 7088 O O . ALA C 1 136 ? -61.283 22.946 14.805 1.00 29.43 145 ALA C O 1
ATOM 7090 N N . GLY C 1 137 ? -61.028 21.327 13.261 1.00 24.28 146 GLY C N 1
ATOM 7091 C CA . GLY C 1 137 ? -60.936 22.240 12.126 1.00 24.45 146 GLY C CA 1
ATOM 7092 C C . GLY C 1 137 ? -62.257 22.486 11.422 1.00 29.12 146 GLY C C 1
ATOM 7093 O O . GLY C 1 137 ? -62.285 23.161 10.391 1.00 29.10 146 GLY C O 1
ATOM 7094 N N . ILE C 1 138 ? -63.357 21.916 11.937 1.00 25.55 147 ILE C N 1
ATOM 7095 C CA . ILE C 1 138 ? -64.644 22.104 11.276 1.00 25.94 147 ILE C CA 1
ATOM 7096 C C . ILE C 1 138 ? -65.108 23.564 11.342 1.00 26.97 147 ILE C C 1
ATOM 7097 O O . ILE C 1 138 ? -64.852 24.250 12.339 1.00 26.13 147 ILE C O 1
ATOM 7102 N N . LYS C 1 139 ? -65.742 24.043 10.251 1.00 23.39 148 LYS C N 1
ATOM 7103 C CA . LYS C 1 139 ? -66.149 25.450 10.127 1.00 22.78 148 LYS C CA 1
ATOM 7104 C C . LYS C 1 139 ? -67.651 25.682 10.053 1.00 26.31 148 LYS C C 1
ATOM 7105 O O . LYS C 1 139 ? -68.061 26.843 10.091 1.00 26.36 148 LYS C O 1
ATOM 7111 N N . THR C 1 140 ? -68.474 24.609 9.957 1.00 23.20 149 THR C N 1
ATOM 7112 C CA . THR C 1 140 ? -69.936 24.781 9.974 1.00 20.99 149 THR C CA 1
ATOM 7113 C C . THR C 1 140 ? -70.266 25.585 11.211 1.00 24.86 149 THR C C 1
ATOM 7114 O O . THR C 1 140 ? -69.746 25.287 12.285 1.00 25.15 149 THR C O 1
ATOM 7118 N N . LYS C 1 141 ? -71.054 26.649 11.043 1.00 24.59 150 LYS C N 1
ATOM 7119 C CA . LYS C 1 141 ? -71.362 27.596 12.111 1.00 26.08 150 LYS C CA 1
ATOM 7120 C C . LYS C 1 141 ? -72.732 27.377 12.705 1.00 27.20 150 LYS C C 1
ATOM 7121 O O . LYS C 1 141 ? -73.644 27.052 11.978 1.00 26.54 150 LYS C O 1
ATOM 7127 N N . ALA C 1 142 ? -72.867 27.540 14.018 1.00 25.08 151 ALA C N 1
ATOM 7128 C CA . ALA C 1 142 ? -74.128 27.482 14.753 1.00 26.04 151 ALA C CA 1
ATOM 7129 C C . ALA C 1 142 ? -74.214 28.788 15.561 1.00 31.16 151 ALA C C 1
ATOM 7130 O O . ALA C 1 142 ? -73.317 29.086 16.348 1.00 31.52 151 ALA C O 1
ATOM 7132 N N . GLU C 1 143 ? -75.270 29.583 15.347 1.00 27.60 152 GLU C N 1
ATOM 7133 C CA . GLU C 1 143 ? -75.399 30.862 16.035 1.00 29.75 152 GLU C CA 1
ATOM 7134 C C . GLU C 1 143 ? -76.714 30.881 16.770 1.00 32.81 152 GLU C C 1
ATOM 7135 O O . GLU C 1 143 ? -77.742 30.598 16.176 1.00 30.83 152 GLU C O 1
ATOM 7141 N N . LYS C 1 144 ? -76.680 31.195 18.061 1.00 34.02 153 LYS C N 1
ATOM 7142 C CA . LYS C 1 144 ? -77.872 31.229 18.898 1.00 34.64 153 LYS C CA 1
ATOM 7143 C C . LYS C 1 144 ? -78.661 32.503 18.597 1.00 40.38 153 LYS C C 1
ATOM 7144 O O . LYS C 1 144 ? -78.103 33.602 18.661 1.00 41.30 153 LYS C O 1
ATOM 7150 N N . LYS C 1 145 ? -79.952 32.348 18.264 1.00 36.80 154 LYS C N 1
ATOM 7151 C CA . LYS C 1 145 ? -80.856 33.457 17.970 1.00 38.85 154 LYS C CA 1
ATOM 7152 C C . LYS C 1 145 ? -82.164 33.185 18.691 1.00 43.78 154 LYS C C 1
ATOM 7153 O O . LYS C 1 145 ? -83.041 32.492 18.166 1.00 41.09 154 LYS C O 1
ATOM 7159 N N . GLY C 1 146 ? -82.255 33.679 19.921 1.00 41.78 155 GLY C N 1
ATOM 7160 C CA . GLY C 1 146 ? -83.412 33.454 20.775 1.00 41.53 155 GLY C CA 1
ATOM 7161 C C . GLY C 1 146 ? -83.495 32.011 21.238 1.00 43.09 155 GLY C C 1
ATOM 7162 O O . GLY C 1 146 ? -82.541 31.488 21.818 1.00 42.76 155 GLY C O 1
ATOM 7163 N N . ASP C 1 147 ? -84.627 31.344 20.967 1.00 39.35 156 ASP C N 1
ATOM 7164 C CA . ASP C 1 147 ? -84.834 29.947 21.372 1.00 38.92 156 ASP C CA 1
ATOM 7165 C C . ASP C 1 147 ? -84.388 28.951 20.304 1.00 40.16 156 ASP C C 1
ATOM 7166 O O . ASP C 1 147 ? -84.703 27.761 20.392 1.00 38.88 156 ASP C O 1
ATOM 7171 N N . GLU C 1 148 ? -83.649 29.429 19.298 1.00 34.47 157 GLU C N 1
ATOM 7172 C CA . GLU C 1 148 ? -83.167 28.535 18.251 1.00 32.68 157 GLU C CA 1
ATOM 7173 C C . GLU C 1 148 ? -81.753 28.843 17.831 1.00 33.89 157 GLU C C 1
ATOM 7174 O O . GLU C 1 148 ? -81.211 29.890 18.174 1.00 35.00 157 GLU C O 1
ATOM 7180 N N . TYR C 1 149 ? -81.151 27.884 17.124 1.00 29.01 158 TYR C N 1
ATOM 7181 C CA . TYR C 1 149 ? -79.812 28.046 16.577 1.00 28.44 158 TYR C CA 1
ATOM 7182 C C . TYR C 1 149 ? -79.950 28.053 15.084 1.00 31.51 158 TYR C C 1
ATOM 7183 O O . TYR C 1 149 ? -80.784 27.319 14.548 1.00 30.79 158 TYR C O 1
ATOM 7192 N N . ILE C 1 150 ? -79.111 28.863 14.410 1.00 27.66 159 ILE C N 1
ATOM 7193 C CA . ILE C 1 150 ? -79.058 28.943 12.953 1.00 26.61 159 ILE C CA 1
ATOM 7194 C C . ILE C 1 150 ? -77.766 28.253 12.504 1.00 28.53 159 ILE C C 1
ATOM 7195 O O . ILE C 1 150 ? -76.680 28.689 12.886 1.00 27.31 159 ILE C O 1
ATOM 7200 N N . ILE C 1 151 ? -77.884 27.207 11.676 1.00 24.03 160 ILE C N 1
ATOM 7201 C CA . ILE C 1 151 ? -76.731 26.452 11.194 1.00 22.94 160 ILE C CA 1
ATOM 7202 C C . ILE C 1 151 ? -76.414 26.821 9.754 1.00 26.01 160 ILE C C 1
ATOM 7203 O O . ILE C 1 151 ? -77.311 26.788 8.911 1.00 23.19 160 ILE C O 1
ATOM 7208 N N . ASN C 1 152 ? -75.116 27.073 9.460 1.00 23.53 161 ASN C N 1
ATOM 7209 C CA . ASN C 1 152 ? -74.641 27.356 8.107 1.00 23.01 161 ASN C CA 1
ATOM 7210 C C . ASN C 1 152 ? -73.347 26.599 7.869 1.00 25.95 161 ASN C C 1
ATOM 7211 O O . ASN C 1 152 ? -72.388 26.822 8.595 1.00 25.01 161 ASN C O 1
ATOM 7216 N N . GLY C 1 153 ? -73.314 25.727 6.873 1.00 21.16 162 GLY C N 1
ATOM 7217 C CA . GLY C 1 153 ? -72.087 25.017 6.539 1.00 20.89 162 GLY C CA 1
ATOM 7218 C C . GLY C 1 153 ? -72.328 23.932 5.524 1.00 26.90 162 GLY C C 1
ATOM 7219 O O . GLY C 1 153 ? -73.451 23.761 5.044 1.00 26.62 162 GLY C O 1
ATOM 7220 N N . GLN C 1 154 ? -71.269 23.226 5.152 1.00 22.18 163 GLN C N 1
ATOM 7221 C CA . GLN C 1 154 ? -71.378 22.106 4.215 1.00 21.97 163 GLN C CA 1
ATOM 7222 C C . GLN C 1 154 ? -70.736 20.893 4.869 1.00 23.77 163 GLN C C 1
ATOM 7223 O O . GLN C 1 154 ? -69.639 21.011 5.400 1.00 23.91 163 GLN C O 1
ATOM 7229 N N . LYS C 1 155 ? -71.418 19.736 4.814 1.00 19.07 164 LYS C N 1
ATOM 7230 C CA . LYS C 1 155 ? -70.909 18.478 5.342 1.00 17.41 164 LYS C CA 1
ATOM 7231 C C . LYS C 1 155 ? -70.660 17.566 4.157 1.00 20.14 164 LYS C C 1
ATOM 7232 O O . LYS C 1 155 ? -71.259 17.761 3.096 1.00 18.52 164 LYS C O 1
ATOM 7238 N N . MET C 1 156 ? -69.723 16.621 4.299 1.00 17.64 165 MET C N 1
ATOM 7239 C CA . MET C 1 156 ? -69.361 15.784 3.155 1.00 16.43 165 MET C CA 1
ATOM 7240 C C . MET C 1 156 ? -69.202 14.346 3.587 1.00 18.84 165 MET C C 1
ATOM 7241 O O . MET C 1 156 ? -68.838 14.083 4.736 1.00 18.22 165 MET C O 1
ATOM 7246 N N . TRP C 1 157 ? -69.473 13.415 2.657 1.00 16.02 166 TRP C N 1
ATOM 7247 C CA . TRP C 1 157 ? -69.313 11.952 2.849 1.00 15.01 166 TRP C CA 1
ATOM 7248 C C . TRP C 1 157 ? -70.247 11.417 3.903 1.00 20.32 166 TRP C C 1
ATOM 7249 O O . TRP C 1 157 ? -69.853 10.549 4.664 1.00 20.70 166 TRP C O 1
ATOM 7260 N N . ILE C 1 158 ? -71.501 11.897 3.929 1.00 17.46 167 ILE C N 1
ATOM 7261 C CA . ILE C 1 158 ? -72.428 11.473 4.973 1.00 15.65 167 ILE C CA 1
ATOM 7262 C C . ILE C 1 158 ? -73.123 10.143 4.635 1.00 16.56 167 ILE C C 1
ATOM 7263 O O . ILE C 1 158 ? -73.921 10.077 3.707 1.00 16.52 167 ILE C O 1
ATOM 7268 N N . THR C 1 159 ? -72.832 9.095 5.430 1.00 15.53 168 THR C N 1
ATOM 7269 C CA . THR C 1 159 ? -73.466 7.787 5.249 1.00 14.24 168 THR C CA 1
ATOM 7270 C C . THR C 1 159 ? -74.962 7.959 5.574 1.00 19.75 168 THR C C 1
ATOM 7271 O O . THR C 1 159 ? -75.304 8.564 6.608 1.00 16.92 168 THR C O 1
ATOM 7275 N N . ASN C 1 160 ? -75.832 7.422 4.703 1.00 17.22 169 ASN C N 1
ATOM 7276 C CA . ASN C 1 160 ? -77.314 7.564 4.810 1.00 16.48 169 ASN C CA 1
ATOM 7277 C C . ASN C 1 160 ? -77.741 9.036 4.685 1.00 20.18 169 ASN C C 1
ATOM 7278 O O . ASN C 1 160 ? -78.852 9.384 5.073 1.00 19.17 169 ASN C O 1
ATOM 7283 N N . GLY C 1 161 ? -76.871 9.881 4.134 1.00 18.90 170 GLY C N 1
ATOM 7284 C CA . GLY C 1 161 ? -77.102 11.320 3.992 1.00 20.06 170 GLY C CA 1
ATOM 7285 C C . GLY C 1 161 ? -78.383 11.678 3.278 1.00 22.72 170 GLY C C 1
ATOM 7286 O O . GLY C 1 161 ? -79.015 12.686 3.623 1.00 23.50 170 GLY C O 1
ATOM 7287 N N . GLY C 1 162 ? -78.755 10.878 2.267 1.00 18.96 171 GLY C N 1
ATOM 7288 C CA . GLY C 1 162 ? -79.980 11.123 1.518 1.00 18.30 171 GLY C CA 1
ATOM 7289 C C . GLY C 1 162 ? -81.169 10.301 1.964 1.00 21.02 171 GLY C C 1
ATOM 7290 O O . GLY C 1 162 ? -82.246 10.402 1.378 1.00 21.47 171 GLY C O 1
ATOM 7291 N N . LYS C 1 163 ? -80.987 9.476 3.004 1.00 16.82 172 LYS C N 1
ATOM 7292 C CA . LYS C 1 163 ? -82.033 8.553 3.464 1.00 17.68 172 LYS C CA 1
ATOM 7293 C C . LYS C 1 163 ? -82.463 8.838 4.911 1.00 20.86 172 LYS C C 1
ATOM 7294 O O . LYS C 1 163 ? -83.426 8.235 5.391 1.00 21.16 172 LYS C O 1
ATOM 7300 N N . ALA C 1 164 ? -81.716 9.685 5.606 1.00 18.54 173 ALA C N 1
ATOM 7301 C CA . ALA C 1 164 ? -81.918 9.962 7.030 1.00 17.70 173 ALA C CA 1
ATOM 7302 C C . ALA C 1 164 ? -83.189 10.726 7.348 1.00 20.29 173 ALA C C 1
ATOM 7303 O O . ALA C 1 164 ? -83.546 11.681 6.652 1.00 21.33 173 ALA C O 1
ATOM 7305 N N . ASN C 1 165 ? -83.834 10.334 8.455 1.00 16.03 174 ASN C N 1
ATOM 7306 C CA . ASN C 1 165 ? -85.001 11.025 8.984 1.00 16.46 174 ASN C CA 1
ATOM 7307 C C . ASN C 1 165 ? -84.498 12.231 9.816 1.00 18.74 174 ASN C C 1
ATOM 7308 O O . ASN C 1 165 ? -85.190 13.257 9.929 1.00 17.41 174 ASN C O 1
ATOM 7313 N N . TRP C 1 166 ? -83.297 12.102 10.393 1.00 17.64 175 TRP C N 1
ATOM 7314 C CA . TRP C 1 166 ? -82.685 13.147 11.201 1.00 18.10 175 TRP C CA 1
ATOM 7315 C C . TRP C 1 166 ? -81.178 12.924 11.254 1.00 18.98 175 TRP C C 1
ATOM 7316 O O . TRP C 1 166 ? -80.691 11.820 10.976 1.00 17.71 175 TRP C O 1
ATOM 7327 N N . TYR C 1 167 ? -80.457 13.960 11.638 1.00 16.19 176 TYR C N 1
ATOM 7328 C CA . TYR C 1 167 ? -79.005 13.927 11.694 1.00 16.43 176 TYR C CA 1
ATOM 7329 C C . TYR C 1 167 ? -78.507 14.344 13.045 1.00 21.11 176 TYR C C 1
ATOM 7330 O O . TYR C 1 167 ? -79.092 15.214 13.684 1.00 21.89 176 TYR C O 1
ATOM 7339 N N . PHE C 1 168 ? -77.383 13.779 13.442 1.00 18.43 177 PHE C N 1
ATOM 7340 C CA . PHE C 1 168 ? -76.610 14.325 14.554 1.00 17.79 177 PHE C CA 1
ATOM 7341 C C . PHE C 1 168 ? -75.686 15.285 13.784 1.00 20.04 177 PHE C C 1
ATOM 7342 O O . PHE C 1 168 ? -75.109 14.893 12.765 1.00 20.08 177 PHE C O 1
ATOM 7350 N N . LEU C 1 169 ? -75.545 16.528 14.249 1.00 18.55 178 LEU C N 1
ATOM 7351 C CA . LEU C 1 169 ? -74.685 17.465 13.542 1.00 19.38 178 LEU C CA 1
ATOM 7352 C C . LEU C 1 169 ? -73.730 18.137 14.522 1.00 21.87 178 LEU C C 1
ATOM 7353 O O . LEU C 1 169 ? -74.156 18.571 15.593 1.00 21.88 178 LEU C O 1
ATOM 7358 N N . LEU C 1 170 ? -72.450 18.250 14.142 1.00 18.18 179 LEU C N 1
ATOM 7359 C CA . LEU C 1 170 ? -71.473 18.958 14.965 1.00 17.79 179 LEU C CA 1
ATOM 7360 C C . LEU C 1 170 ? -71.152 20.278 14.270 1.00 21.20 179 LEU C C 1
ATOM 7361 O O . LEU C 1 170 ? -70.789 20.286 13.082 1.00 20.82 179 LEU C O 1
ATOM 7366 N N . ALA C 1 171 ? -71.266 21.389 15.007 1.00 18.77 180 ALA C N 1
ATOM 7367 C CA . ALA C 1 171 ? -71.004 22.712 14.452 1.00 19.24 180 ALA C CA 1
ATOM 7368 C C . ALA C 1 171 ? -70.214 23.575 15.413 1.00 23.72 180 ALA C C 1
ATOM 7369 O O . ALA C 1 171 ? -70.255 23.359 16.629 1.00 23.33 180 ALA C O 1
ATOM 7371 N N . ARG C 1 172 ? -69.451 24.523 14.863 1.00 21.94 181 ARG C N 1
ATOM 7372 C CA . ARG C 1 172 ? -68.675 25.449 15.669 1.00 24.03 181 ARG C CA 1
ATOM 7373 C C . ARG C 1 172 ? -69.603 26.549 16.218 1.00 30.30 181 ARG C C 1
ATOM 7374 O O . ARG C 1 172 ? -70.199 27.283 15.440 1.00 29.86 181 ARG C O 1
ATOM 7382 N N . SER C 1 173 ? -69.719 26.643 17.552 1.00 27.82 182 SER C N 1
ATOM 7383 C CA . SER C 1 173 ? -70.586 27.616 18.236 1.00 29.11 182 SER C CA 1
ATOM 7384 C C . SER C 1 173 ? -69.813 28.779 18.853 1.00 36.19 182 SER C C 1
ATOM 7385 O O . SER C 1 173 ? -70.411 29.802 19.176 1.00 37.79 182 SER C O 1
ATOM 7388 N N . ASP C 1 174 ? -68.494 28.629 19.025 1.00 34.71 183 ASP C N 1
ATOM 7389 C CA . ASP C 1 174 ? -67.667 29.709 19.587 1.00 36.70 183 ASP C CA 1
ATOM 7390 C C . ASP C 1 174 ? -66.879 30.376 18.448 1.00 44.80 183 ASP C C 1
ATOM 7391 O O . ASP C 1 174 ? -66.000 29.740 17.864 1.00 44.37 183 ASP C O 1
ATOM 7396 N N . PRO C 1 175 ? -67.180 31.658 18.120 1.00 48.42 184 PRO C N 1
ATOM 7397 C CA . PRO C 1 175 ? -66.466 32.333 17.012 1.00 50.55 184 PRO C CA 1
ATOM 7398 C C . PRO C 1 175 ? -65.002 32.687 17.303 1.00 57.35 184 PRO C C 1
ATOM 7399 O O . PRO C 1 175 ? -64.236 32.931 16.362 1.00 58.41 184 PRO C O 1
ATOM 7403 N N . ASP C 1 176 ? -64.614 32.700 18.597 1.00 53.83 185 ASP C N 1
ATOM 7404 C CA . ASP C 1 176 ? -63.249 32.986 19.048 1.00 54.59 185 ASP C CA 1
ATOM 7405 C C . ASP C 1 176 ? -62.288 31.912 18.503 1.00 60.68 185 ASP C C 1
ATOM 7406 O O . ASP C 1 176 ? -62.445 30.738 18.849 1.00 58.00 185 ASP C O 1
ATOM 7411 N N . PRO C 1 177 ? -61.280 32.286 17.672 1.00 61.28 186 PRO C N 1
ATOM 7412 C CA . PRO C 1 177 ? -60.355 31.268 17.120 1.00 60.65 186 PRO C CA 1
ATOM 7413 C C . PRO C 1 177 ? -59.441 30.599 18.152 1.00 64.19 186 PRO C C 1
ATOM 7414 O O . PRO C 1 177 ? -58.872 29.545 17.867 1.00 64.55 186 PRO C O 1
ATOM 7418 N N . LYS C 1 178 ? -59.307 31.201 19.343 1.00 59.78 187 LYS C N 1
ATOM 7419 C CA . LYS C 1 178 ? -58.484 30.678 20.431 1.00 59.28 187 LYS C CA 1
ATOM 7420 C C . LYS C 1 178 ? -59.280 29.748 21.366 1.00 58.90 187 LYS C C 1
ATOM 7421 O O . LYS C 1 178 ? -58.709 29.202 22.316 1.00 59.24 187 LYS C O 1
ATOM 7427 N N . ALA C 1 179 ? -60.595 29.556 21.101 1.00 51.12 188 ALA C N 1
ATOM 7428 C CA . ALA C 1 179 ? -61.430 28.688 21.937 1.00 48.40 188 ALA C CA 1
ATOM 7429 C C . ALA C 1 179 ? -60.952 27.244 21.836 1.00 47.21 188 ALA C C 1
ATOM 7430 O O . ALA C 1 179 ? -60.778 26.741 20.717 1.00 44.30 188 ALA C O 1
ATOM 7432 N N . PRO C 1 180 ? -60.690 26.565 22.986 1.00 42.35 189 PRO C N 1
ATOM 7433 C CA . PRO C 1 180 ? -60.214 25.172 22.911 1.00 40.94 189 PRO C CA 1
ATOM 7434 C C . PRO C 1 180 ? -61.299 24.265 22.359 1.00 42.98 189 PRO C C 1
ATOM 7435 O O . PRO C 1 180 ? -62.494 24.574 22.496 1.00 40.98 189 PRO C O 1
ATOM 7439 N N . ALA C 1 181 ? -60.885 23.166 21.706 1.00 39.68 190 ALA C N 1
ATOM 7440 C CA . ALA C 1 181 ? -61.817 22.241 21.082 1.00 37.72 190 ALA C CA 1
ATOM 7441 C C . ALA C 1 181 ? -62.921 21.779 22.016 1.00 39.44 190 ALA C C 1
ATOM 7442 O O . ALA C 1 181 ? -64.072 21.692 21.588 1.00 37.02 190 ALA C O 1
ATOM 7444 N N . ASN C 1 182 ? -62.595 21.470 23.277 1.00 37.02 191 ASN C N 1
ATOM 7445 C CA . ASN C 1 182 ? -63.607 21.020 24.224 1.00 38.13 191 ASN C CA 1
ATOM 7446 C C . ASN C 1 182 ? -64.668 22.053 24.644 1.00 43.11 191 ASN C C 1
ATOM 7447 O O . ASN C 1 182 ? -65.607 21.660 25.339 1.00 45.05 191 ASN C O 1
ATOM 7452 N N . LYS C 1 183 ? -64.558 23.342 24.200 1.00 35.95 192 LYS C N 1
ATOM 7453 C CA . LYS C 1 183 ? -65.563 24.388 24.475 1.00 35.27 192 LYS C CA 1
ATOM 7454 C C . LYS C 1 183 ? -66.147 25.052 23.191 1.00 36.54 192 LYS C C 1
ATOM 7455 O O . LYS C 1 183 ? -67.095 25.821 23.283 1.00 37.01 192 LYS C O 1
ATOM 7461 N N . ALA C 1 184 ? -65.550 24.785 22.017 1.00 33.41 193 ALA C N 1
ATOM 7462 C CA . ALA C 1 184 ? -65.878 25.476 20.761 1.00 30.77 193 ALA C CA 1
ATOM 7463 C C . ALA C 1 184 ? -67.052 24.942 19.941 1.00 30.11 193 ALA C C 1
ATOM 7464 O O . ALA C 1 184 ? -67.526 25.652 19.050 1.00 27.77 193 ALA C O 1
ATOM 7466 N N . PHE C 1 185 ? -67.490 23.701 20.200 1.00 24.45 194 PHE C N 1
ATOM 7467 C CA . PHE C 1 185 ? -68.508 23.074 19.362 1.00 22.39 194 PHE C CA 1
ATOM 7468 C C . PHE C 1 185 ? -69.778 22.703 20.088 1.00 27.32 194 PHE C C 1
ATOM 7469 O O . PHE C 1 185 ? -69.760 22.447 21.293 1.00 27.16 194 PHE C O 1
ATOM 7477 N N . THR C 1 186 ? -70.874 22.589 19.328 1.00 22.74 195 THR C N 1
ATOM 7478 C CA . THR C 1 186 ? -72.155 22.178 19.872 1.00 23.14 195 THR C CA 1
ATOM 7479 C C . THR C 1 186 ? -72.711 21.056 18.992 1.00 25.80 195 THR C C 1
ATOM 7480 O O . THR C 1 186 ? -72.597 21.116 17.772 1.00 23.92 195 THR C O 1
ATOM 7484 N N . GLY C 1 187 ? -73.273 20.035 19.633 1.00 23.83 196 GLY C N 1
ATOM 7485 C CA . GLY C 1 187 ? -73.887 18.902 18.954 1.00 22.29 196 GLY C CA 1
ATOM 7486 C C . GLY C 1 187 ? -75.397 19.083 18.925 1.00 25.38 196 GLY C C 1
ATOM 7487 O O . GLY C 1 187 ? -76.011 19.474 19.929 1.00 24.00 196 GLY C O 1
ATOM 7488 N N . PHE C 1 188 ? -76.003 18.806 17.769 1.00 20.32 197 PHE C N 1
ATOM 7489 C CA . PHE C 1 188 ? -77.463 19.007 17.606 1.00 19.35 197 PHE C CA 1
ATOM 7490 C C . PHE C 1 188 ? -78.118 17.809 17.001 1.00 23.97 197 PHE C C 1
ATOM 7491 O O . PHE C 1 188 ? -77.487 17.070 16.241 1.00 21.51 197 PHE C O 1
ATOM 7499 N N . ILE C 1 189 ? -79.422 17.699 17.226 1.00 22.11 198 ILE C N 1
ATOM 7500 C CA . ILE C 1 189 ? -80.261 16.737 16.519 1.00 21.13 198 ILE C CA 1
ATOM 7501 C C . ILE C 1 189 ? -80.977 17.628 15.495 1.00 23.53 198 ILE C C 1
ATOM 7502 O O . ILE C 1 189 ? -81.584 18.628 15.875 1.00 23.59 198 ILE C O 1
ATOM 7507 N N . VAL C 1 190 ? -80.896 17.287 14.207 1.00 18.53 199 VAL C N 1
ATOM 7508 C CA . VAL C 1 190 ? -81.532 18.115 13.171 1.00 18.78 199 VAL C CA 1
ATOM 7509 C C . VAL C 1 190 ? -82.499 17.249 12.356 1.00 22.55 199 VAL C C 1
ATOM 7510 O O . VAL C 1 190 ? -82.049 16.308 11.682 1.00 21.06 199 VAL C O 1
ATOM 7514 N N . GLU C 1 191 ? -83.792 17.608 12.330 1.00 20.84 200 GLU C N 1
ATOM 7515 C CA . GLU C 1 191 ? -84.764 16.875 11.494 1.00 20.70 200 GLU C CA 1
ATOM 7516 C C . GLU C 1 191 ? -84.371 17.071 10.004 1.00 22.61 200 GLU C C 1
ATOM 7517 O O . GLU C 1 191 ? -84.068 18.181 9.591 1.00 20.32 200 GLU C O 1
ATOM 7523 N N . ALA C 1 192 ? -84.369 16.014 9.217 1.00 20.49 201 ALA C N 1
ATOM 7524 C CA . ALA C 1 192 ? -83.964 16.089 7.807 1.00 21.46 201 ALA C CA 1
ATOM 7525 C C . ALA C 1 192 ? -84.873 16.917 6.918 1.00 28.22 201 ALA C C 1
ATOM 7526 O O . ALA C 1 192 ? -84.401 17.423 5.902 1.00 30.77 201 ALA C O 1
ATOM 7528 N N . ASP C 1 193 ? -86.146 17.086 7.311 1.00 25.37 202 ASP C N 1
ATOM 7529 C CA . ASP C 1 193 ? -87.127 17.852 6.536 1.00 26.69 202 ASP C CA 1
ATOM 7530 C C . ASP C 1 193 ? -87.073 19.367 6.850 1.00 29.61 202 ASP C C 1
ATOM 7531 O O . ASP C 1 193 ? -87.913 20.132 6.372 1.00 31.53 202 ASP C O 1
ATOM 7536 N N . THR C 1 194 ? -86.051 19.808 7.611 1.00 24.35 203 THR C N 1
ATOM 7537 C CA . THR C 1 194 ? -85.939 21.230 7.946 1.00 23.58 203 THR C CA 1
ATOM 7538 C C . THR C 1 194 ? -85.617 22.059 6.700 1.00 25.46 203 THR C C 1
ATOM 7539 O O . THR C 1 194 ? -84.646 21.743 5.998 1.00 25.61 203 THR C O 1
ATOM 7543 N N . PRO C 1 195 ? -86.359 23.169 6.444 1.00 23.52 204 PRO C N 1
ATOM 7544 C CA . PRO C 1 195 ? -86.006 24.017 5.291 1.00 22.73 204 PRO C CA 1
ATOM 7545 C C . PRO C 1 195 ? -84.562 24.525 5.417 1.00 24.58 204 PRO C C 1
ATOM 7546 O O . PRO C 1 195 ? -84.075 24.843 6.509 1.00 23.36 204 PRO C O 1
ATOM 7550 N N . GLY C 1 196 ? -83.884 24.547 4.292 1.00 23.59 205 GLY C N 1
ATOM 7551 C CA . GLY C 1 196 ? -82.511 25.023 4.206 1.00 23.55 205 GLY C CA 1
ATOM 7552 C C . GLY C 1 196 ? -81.509 23.905 4.032 1.00 25.79 205 GLY C C 1
ATOM 7553 O O . GLY C 1 196 ? -80.367 24.170 3.661 1.00 26.32 205 GLY C O 1
ATOM 7554 N N . ILE C 1 197 ? -81.935 22.641 4.272 1.00 21.74 206 ILE C N 1
ATOM 7555 C CA . ILE C 1 197 ? -81.070 21.462 4.110 1.00 19.70 206 ILE C CA 1
ATOM 7556 C C . ILE C 1 197 ? -81.099 21.112 2.620 1.00 25.36 206 ILE C C 1
ATOM 7557 O O . ILE C 1 197 ? -82.188 20.911 2.066 1.00 25.86 206 ILE C O 1
ATOM 7562 N N . GLN C 1 198 ? -79.925 21.064 1.968 1.00 20.12 207 GLN C N 1
ATOM 7563 C CA . GLN C 1 198 ? -79.854 20.743 0.535 1.00 19.52 207 GLN C CA 1
ATOM 7564 C C . GLN C 1 198 ? -78.980 19.504 0.393 1.00 24.11 207 GLN C C 1
ATOM 7565 O O . GLN C 1 198 ? -77.763 19.580 0.551 1.00 23.75 207 GLN C O 1
ATOM 7571 N N . ILE C 1 199 ? -79.598 18.356 0.115 1.00 21.08 208 ILE C N 1
ATOM 7572 C CA . ILE C 1 199 ? -78.847 17.111 -0.015 1.00 20.53 208 ILE C CA 1
ATOM 7573 C C . ILE C 1 199 ? -78.300 17.010 -1.430 1.00 22.58 208 ILE C C 1
ATOM 7574 O O . ILE C 1 199 ? -79.046 17.223 -2.396 1.00 22.05 208 ILE C O 1
ATOM 7579 N N . GLY C 1 200 ? -77.005 16.664 -1.540 1.00 20.12 209 GLY C N 1
ATOM 7580 C CA . GLY C 1 200 ? -76.337 16.524 -2.823 1.00 19.78 209 GLY C CA 1
ATOM 7581 C C . GLY C 1 200 ? -76.596 15.182 -3.482 1.00 22.78 209 GLY C C 1
ATOM 7582 O O . GLY C 1 200 ? -77.429 14.412 -3.012 1.00 21.28 209 GLY C O 1
ATOM 7583 N N . ARG C 1 201 ? -75.920 14.936 -4.632 1.00 21.76 210 ARG C N 1
ATOM 7584 C CA . ARG C 1 201 ? -76.002 13.688 -5.422 1.00 22.26 210 ARG C CA 1
ATOM 7585 C C . ARG C 1 201 ? -75.427 12.508 -4.632 1.00 23.74 210 ARG C C 1
ATOM 7586 O O . ARG C 1 201 ? -74.632 12.711 -3.713 1.00 23.70 210 ARG C O 1
ATOM 7594 N N . LYS C 1 202 ? -75.777 11.263 -5.047 1.00 19.77 211 LYS C N 1
ATOM 7595 C CA . LYS C 1 202 ? -75.149 10.078 -4.471 1.00 18.22 211 LYS C CA 1
ATOM 7596 C C . LYS C 1 202 ? -73.707 10.095 -4.955 1.00 19.98 211 LYS C C 1
ATOM 7597 O O . LYS C 1 202 ? -73.450 10.179 -6.162 1.00 20.57 211 LYS C O 1
ATOM 7603 N N . GLU C 1 203 ? -72.765 10.013 -4.027 1.00 17.15 212 GLU C N 1
ATOM 7604 C CA . GLU C 1 203 ? -71.341 9.948 -4.417 1.00 16.98 212 GLU C CA 1
ATOM 7605 C C . GLU C 1 203 ? -71.007 8.546 -4.935 1.00 19.67 212 GLU C C 1
ATOM 7606 O O . GLU C 1 203 ? -71.518 7.550 -4.412 1.00 20.03 212 GLU C O 1
ATOM 7612 N N . LEU C 1 204 ? -70.156 8.470 -5.961 1.00 18.07 213 LEU C N 1
ATOM 7613 C CA . LEU C 1 204 ? -69.790 7.190 -6.557 1.00 17.79 213 LEU C CA 1
ATOM 7614 C C . LEU C 1 204 ? -68.389 6.833 -6.118 1.00 18.56 213 LEU C C 1
ATOM 7615 O O . LEU C 1 204 ? -67.436 7.463 -6.548 1.00 17.92 213 LEU C O 1
ATOM 7620 N N . ASN C 1 205 ? -68.279 5.866 -5.189 1.00 15.75 214 ASN C N 1
ATOM 7621 C CA . ASN C 1 205 ? -67.002 5.476 -4.601 1.00 14.68 214 ASN C CA 1
ATOM 7622 C C . ASN C 1 205 ? -66.512 4.142 -5.124 1.00 17.97 214 ASN C C 1
ATOM 7623 O O . ASN C 1 205 ? -67.258 3.429 -5.824 1.00 18.36 214 ASN C O 1
ATOM 7628 N N . MET C 1 206 ? -65.260 3.791 -4.791 1.00 13.60 215 MET C N 1
ATOM 7629 C CA . MET C 1 206 ? -64.693 2.522 -5.266 1.00 13.88 215 MET C CA 1
ATOM 7630 C C . MET C 1 206 ? -65.442 1.300 -4.697 1.00 19.34 215 MET C C 1
ATOM 7631 O O . MET C 1 206 ? -65.633 0.313 -5.396 1.00 20.14 215 MET C O 1
ATOM 7636 N N . GLY C 1 207 ? -65.778 1.365 -3.421 1.00 16.57 216 GLY C N 1
ATOM 7637 C CA . GLY C 1 207 ? -66.377 0.250 -2.684 1.00 15.79 216 GLY C CA 1
ATOM 7638 C C . GLY C 1 207 ? -67.595 0.675 -1.892 1.00 16.26 216 GLY C C 1
ATOM 7639 O O . GLY C 1 207 ? -67.983 1.861 -1.895 1.00 17.46 216 GLY C O 1
ATOM 7640 N N . GLN C 1 208 ? -68.216 -0.332 -1.207 1.00 16.79 217 GLN C N 1
ATOM 7641 C CA . GLN C 1 208 ? -69.482 -0.190 -0.457 1.00 17.22 217 GLN C CA 1
ATOM 7642 C C . GLN C 1 208 ? -70.481 0.569 -1.299 1.00 21.35 217 GLN C C 1
ATOM 7643 O O . GLN C 1 208 ? -71.094 1.539 -0.857 1.00 20.90 217 GLN C O 1
ATOM 7649 N N . ARG C 1 209 ? -70.576 0.172 -2.586 1.00 16.84 218 ARG C N 1
ATOM 7650 C CA . ARG C 1 209 ? -71.338 0.936 -3.567 1.00 17.29 218 ARG C CA 1
ATOM 7651 C C . ARG C 1 209 ? -72.829 1.058 -3.340 1.00 21.14 218 ARG C C 1
ATOM 7652 O O . ARG C 1 209 ? -73.425 2.006 -3.836 1.00 21.81 218 ARG C O 1
ATOM 7660 N N . CYS C 1 210 ? -73.422 0.118 -2.600 1.00 17.24 219 CYS C N 1
ATOM 7661 C CA . CYS C 1 210 ? -74.862 0.243 -2.357 1.00 17.75 219 CYS C CA 1
ATOM 7662 C C . CYS C 1 210 ? -75.163 1.157 -1.147 1.00 20.97 219 CYS C C 1
ATOM 7663 O O . CYS C 1 210 ? -76.316 1.555 -0.962 1.00 19.85 219 CYS C O 1
ATOM 7666 N N . SER C 1 211 ? -74.146 1.482 -0.326 1.00 17.18 220 SER C N 1
ATOM 7667 C CA . SER C 1 211 ? -74.307 2.414 0.807 1.00 17.07 220 SER C CA 1
ATOM 7668 C C . SER C 1 211 ? -74.562 3.800 0.214 1.00 22.46 220 SER C C 1
ATOM 7669 O O . SER C 1 211 ? -74.068 4.126 -0.883 1.00 23.97 220 SER C O 1
ATOM 7672 N N . ASP C 1 212 ? -75.375 4.600 0.883 1.00 17.00 221 ASP C N 1
ATOM 7673 C CA . ASP C 1 212 ? -75.711 5.931 0.374 1.00 17.07 221 ASP C CA 1
ATOM 7674 C C . ASP C 1 212 ? -74.754 6.897 1.022 1.00 21.95 221 ASP C C 1
ATOM 7675 O O . ASP C 1 212 ? -74.641 6.861 2.251 1.00 22.19 221 ASP C O 1
ATOM 7680 N N . THR C 1 213 ? -73.973 7.680 0.210 1.00 16.13 222 THR C N 1
ATOM 7681 C CA . THR C 1 213 ? -72.995 8.618 0.790 1.00 14.21 222 THR C CA 1
ATOM 7682 C C . THR C 1 213 ? -73.183 9.958 0.075 1.00 17.82 222 THR C C 1
ATOM 7683 O O . THR C 1 213 ? -73.155 9.994 -1.158 1.00 17.93 222 THR C O 1
ATOM 7687 N N . ARG C 1 214 ? -73.420 11.043 0.810 1.00 15.70 223 ARG C N 1
ATOM 7688 C CA . ARG C 1 214 ? -73.678 12.324 0.131 1.00 16.44 223 ARG C CA 1
ATOM 7689 C C . ARG C 1 214 ? -73.089 13.512 0.838 1.00 20.11 223 ARG C C 1
ATOM 7690 O O . ARG C 1 214 ? -72.907 13.473 2.044 1.00 21.71 223 ARG C O 1
ATOM 7698 N N . GLY C 1 215 ? -72.917 14.598 0.097 1.00 18.04 224 GLY C N 1
ATOM 7699 C CA . GLY C 1 215 ? -72.635 15.910 0.663 1.00 17.82 224 GLY C CA 1
ATOM 7700 C C . GLY C 1 215 ? -73.976 16.566 1.025 1.00 21.63 224 GLY C C 1
ATOM 7701 O O . GLY C 1 215 ? -75.013 16.257 0.422 1.00 19.63 224 GLY C O 1
ATOM 7702 N N . ILE C 1 216 ? -73.996 17.410 2.054 1.00 17.93 225 ILE C N 1
ATOM 7703 C CA . ILE C 1 216 ? -75.231 18.102 2.463 1.00 18.47 225 ILE C CA 1
ATOM 7704 C C . ILE C 1 216 ? -74.844 19.540 2.767 1.00 23.25 225 ILE C C 1
ATOM 7705 O O . ILE C 1 216 ? -73.878 19.773 3.516 1.00 22.78 225 ILE C O 1
ATOM 7710 N N . VAL C 1 217 ? -75.600 20.496 2.226 1.00 20.37 226 VAL C N 1
ATOM 7711 C CA . VAL C 1 217 ? -75.375 21.913 2.536 1.00 20.82 226 VAL C CA 1
ATOM 7712 C C . VAL C 1 217 ? -76.488 22.362 3.519 1.00 25.63 226 VAL C C 1
ATOM 7713 O O . VAL C 1 217 ? -77.663 22.014 3.338 1.00 22.96 226 VAL C O 1
ATOM 7717 N N . PHE C 1 218 ? -76.107 23.100 4.566 1.00 22.43 227 PHE C N 1
ATOM 7718 C CA . PHE C 1 218 ? -77.046 23.644 5.560 1.00 21.69 227 PHE C CA 1
ATOM 7719 C C . PHE C 1 218 ? -77.039 25.155 5.379 1.00 24.29 227 PHE C C 1
ATOM 7720 O O . PHE C 1 218 ? -76.022 25.781 5.637 1.00 24.60 227 PHE C O 1
ATOM 7728 N N . GLU C 1 219 ? -78.144 25.729 4.874 1.00 23.96 228 GLU C N 1
ATOM 7729 C CA . GLU C 1 219 ? -78.246 27.161 4.610 1.00 25.88 228 GLU C CA 1
ATOM 7730 C C . GLU C 1 219 ? -79.274 27.768 5.539 1.00 28.64 228 GLU C C 1
ATOM 7731 O O . GLU C 1 219 ? -80.468 27.544 5.360 1.00 27.72 228 GLU C O 1
ATOM 7737 N N . ASP C 1 220 ? -78.812 28.497 6.578 1.00 27.58 229 ASP C N 1
ATOM 7738 C CA . ASP C 1 220 ? -79.687 29.158 7.565 1.00 26.58 229 ASP C CA 1
ATOM 7739 C C . ASP C 1 220 ? -80.719 28.173 8.128 1.00 27.56 229 ASP C C 1
ATOM 7740 O O . ASP C 1 220 ? -81.907 28.477 8.224 1.00 26.10 229 ASP C O 1
ATOM 7745 N N . VAL C 1 221 ? -80.243 26.978 8.484 1.00 22.91 230 VAL C N 1
ATOM 7746 C CA . VAL C 1 221 ? -81.100 25.925 9.014 1.00 22.60 230 VAL C CA 1
ATOM 7747 C C . VAL C 1 221 ? -81.416 26.208 10.482 1.00 26.75 230 VAL C C 1
ATOM 7748 O O . VAL C 1 221 ? -80.501 26.304 11.302 1.00 27.44 230 VAL C O 1
ATOM 7752 N N . LYS C 1 222 ? -82.704 26.340 10.801 1.00 24.13 231 LYS C N 1
ATOM 7753 C CA . LYS C 1 222 ? -83.149 26.631 12.169 1.00 25.05 231 LYS C CA 1
ATOM 7754 C C . LYS C 1 222 ? -83.289 25.362 12.985 1.00 28.11 231 LYS C C 1
ATOM 7755 O O . LYS C 1 222 ? -83.969 24.427 12.563 1.00 28.11 231 LYS C O 1
ATOM 7761 N N . VAL C 1 223 ? -82.659 25.326 14.153 1.00 24.72 232 VAL C N 1
ATOM 7762 C CA . VAL C 1 223 ? -82.705 24.145 15.042 1.00 24.23 232 VAL C CA 1
ATOM 7763 C C . VAL C 1 223 ? -83.183 24.624 16.430 1.00 27.28 232 VAL C C 1
ATOM 7764 O O . VAL C 1 223 ? -82.559 25.509 17.017 1.00 25.73 232 VAL C O 1
ATOM 7768 N N . PRO C 1 224 ? -84.253 24.054 16.996 1.00 26.87 233 PRO C N 1
ATOM 7769 C CA . PRO C 1 224 ? -84.691 24.510 18.333 1.00 27.16 233 PRO C CA 1
ATOM 7770 C C . PRO C 1 224 ? -83.662 24.208 19.414 1.00 27.79 233 PRO C C 1
ATOM 7771 O O . PRO C 1 224 ? -82.958 23.204 19.320 1.00 24.58 233 PRO C O 1
ATOM 7775 N N . LYS C 1 225 ? -83.576 25.067 20.446 1.00 28.24 234 LYS C N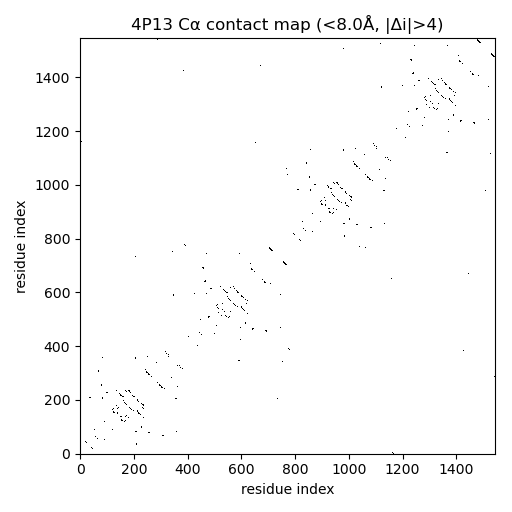 1
ATOM 7776 C CA . LYS C 1 225 ? -82.611 24.858 21.532 1.00 29.06 234 LYS C CA 1
ATOM 7777 C C . LYS C 1 225 ? -82.833 23.517 22.268 1.00 30.86 234 LYS C C 1
ATOM 7778 O O . LYS C 1 225 ? -81.878 22.957 22.810 1.00 30.69 234 LYS C O 1
ATOM 7784 N N . GLU C 1 226 ? -84.069 22.979 22.235 1.00 27.01 235 GLU C N 1
ATOM 7785 C CA . GLU C 1 226 ? -84.367 21.693 22.864 1.00 27.60 235 GLU C CA 1
ATOM 7786 C C . GLU C 1 226 ? -83.630 20.535 22.155 1.00 29.29 235 GLU C C 1
ATOM 7787 O O . GLU C 1 226 ? -83.598 19.421 22.679 1.00 28.88 235 GLU C O 1
ATOM 7793 N N . ASN C 1 227 ? -83.108 20.785 20.942 1.00 23.97 236 ASN C N 1
ATOM 7794 C CA . ASN C 1 227 ? -82.370 19.777 20.171 1.00 20.91 236 ASN C CA 1
ATOM 7795 C C . ASN C 1 227 ? -80.838 19.808 20.386 1.00 24.23 236 ASN C C 1
ATOM 7796 O O . ASN C 1 227 ? -80.103 19.068 19.719 1.00 23.32 236 ASN C O 1
ATOM 7801 N N . VAL C 1 228 ? -80.371 20.615 21.343 1.00 22.56 237 VAL C N 1
ATOM 7802 C CA . VAL C 1 228 ? -78.950 20.682 21.674 1.00 22.20 237 VAL C CA 1
ATOM 7803 C C . VAL C 1 228 ? -78.623 19.530 22.629 1.00 27.03 237 VAL C C 1
ATOM 7804 O O . VAL C 1 228 ? -79.343 19.332 23.630 1.00 26.26 237 VAL C O 1
ATOM 7808 N N . LEU C 1 229 ? -77.508 18.826 22.369 1.00 24.10 238 LEU C N 1
ATOM 7809 C CA . LEU C 1 229 ? -77.066 17.747 23.244 1.00 22.80 238 LEU C CA 1
ATOM 7810 C C . LEU C 1 229 ? -76.214 18.313 24.373 1.00 26.91 238 LEU C C 1
ATOM 7811 O O . LEU C 1 229 ? -75.131 18.861 24.126 1.00 26.02 238 LEU C O 1
ATOM 7816 N N . ILE C 1 230 ? -76.712 18.189 25.615 1.00 25.36 239 ILE C N 1
ATOM 7817 C CA . ILE C 1 230 ? -76.084 18.672 26.869 1.00 27.63 239 ILE C CA 1
ATOM 7818 C C . ILE C 1 230 ? -76.146 20.192 26.987 1.00 34.74 239 ILE C C 1
ATOM 7819 O O . ILE C 1 230 ? -76.770 20.718 27.908 1.00 34.43 239 ILE C O 1
ATOM 7824 N N . GLY C 1 231 ? -75.487 20.881 26.067 1.00 32.07 240 GLY C N 1
ATOM 7825 C CA . GLY C 1 231 ? -75.471 22.331 26.061 1.00 32.62 240 GLY C CA 1
ATOM 7826 C C . GLY C 1 231 ? -74.445 22.895 25.113 1.00 34.82 240 GLY C C 1
ATOM 7827 O O . GLY C 1 231 ? -73.687 22.151 24.476 1.00 32.26 240 GLY C O 1
ATOM 7828 N N . ASP C 1 232 ? -74.422 24.230 25.029 1.00 33.03 241 ASP C N 1
ATOM 7829 C CA . ASP C 1 232 ? -73.466 24.973 24.209 1.00 32.89 241 ASP C CA 1
ATOM 7830 C C . ASP C 1 232 ? -72.046 24.595 24.599 1.00 34.42 241 ASP C C 1
ATOM 7831 O O . ASP C 1 232 ? -71.719 24.632 25.789 1.00 32.38 241 ASP C O 1
ATOM 7836 N N . GLY C 1 233 ? -71.231 24.203 23.618 1.00 30.12 242 GLY C N 1
ATOM 7837 C CA . GLY C 1 233 ? -69.827 23.880 23.856 1.00 30.73 242 GLY C CA 1
ATOM 7838 C C . GLY C 1 233 ? -69.503 22.449 24.229 1.00 35.17 242 GLY C C 1
ATOM 7839 O O . GLY C 1 233 ? -68.323 22.083 24.264 1.00 35.02 242 GLY C O 1
ATOM 7840 N N . ALA C 1 234 ? -70.526 21.611 24.450 1.00 31.44 243 ALA C N 1
ATOM 7841 C CA . ALA C 1 234 ? -70.308 20.205 24.821 1.00 30.91 243 ALA C CA 1
ATOM 7842 C C . ALA C 1 234 ? -70.160 19.267 23.612 1.00 31.55 243 ALA C C 1
ATOM 7843 O O . ALA C 1 234 ? -69.991 18.064 23.793 1.00 31.85 243 ALA C O 1
ATOM 7845 N N . GLY C 1 235 ? -70.217 19.812 22.405 1.00 25.01 244 GLY C N 1
ATOM 7846 C CA . GLY C 1 235 ? -70.211 19.023 21.173 1.00 24.57 244 GLY C CA 1
ATOM 7847 C C . GLY C 1 235 ? -69.022 18.117 20.950 1.00 26.41 244 GLY C C 1
ATOM 7848 O O . GLY C 1 235 ? -69.204 16.959 20.571 1.00 24.99 244 GLY C O 1
ATOM 7849 N N . PHE C 1 236 ? -67.802 18.629 21.175 1.00 25.14 245 PHE C N 1
ATOM 7850 C CA . PHE C 1 236 ? -66.605 17.847 20.932 1.00 26.82 245 PHE C CA 1
ATOM 7851 C C . PHE C 1 236 ? -66.569 16.602 21.798 1.00 28.40 245 PHE C C 1
ATOM 7852 O O . PHE C 1 236 ? -66.325 15.523 21.262 1.00 27.42 245 PHE C O 1
ATOM 7860 N N . LYS C 1 237 ? -66.863 16.727 23.119 1.00 26.59 246 LYS C N 1
ATOM 7861 C CA . LYS C 1 237 ? -66.850 15.568 24.025 1.00 28.75 246 LYS C CA 1
ATOM 7862 C C . LYS C 1 237 ? -67.936 14.564 23.670 1.00 32.59 246 LYS C C 1
ATOM 7863 O O . LYS C 1 237 ? -67.693 13.375 23.782 1.00 32.74 246 LYS C O 1
ATOM 7869 N N . VAL C 1 238 ? -69.122 15.036 23.230 1.00 27.88 247 VAL C N 1
ATOM 7870 C CA . VAL C 1 238 ? -70.221 14.146 22.833 1.00 26.21 247 VAL C CA 1
ATOM 7871 C C . VAL C 1 238 ? -69.783 13.340 21.595 1.00 30.48 247 VAL C C 1
ATOM 7872 O O . VAL C 1 238 ? -69.876 12.107 21.603 1.00 30.14 247 VAL C O 1
ATOM 7876 N N . ALA C 1 239 ? -69.303 14.029 20.550 1.00 27.36 248 ALA C N 1
ATOM 7877 C CA . ALA C 1 239 ? -68.872 13.375 19.301 1.00 26.86 248 ALA C CA 1
ATOM 7878 C C . ALA C 1 239 ? -67.720 12.411 19.550 1.00 32.94 248 ALA C C 1
ATOM 7879 O O . ALA C 1 239 ? -67.786 11.281 19.073 1.00 33.00 248 ALA C O 1
ATOM 7881 N N . MET C 1 240 ? -66.698 12.814 20.360 1.00 30.88 249 MET C N 1
ATOM 7882 C CA . MET C 1 240 ? -65.555 11.943 20.663 1.00 32.87 249 MET C CA 1
ATOM 7883 C C . MET C 1 240 ? -65.963 10.765 21.527 1.00 35.25 249 MET C C 1
ATOM 7884 O O . MET C 1 240 ? -65.480 9.660 21.288 1.00 34.30 249 MET C O 1
ATOM 7889 N N . GLY C 1 241 ? -66.869 10.995 22.488 1.00 29.32 250 GLY C N 1
ATOM 7890 C CA . GLY C 1 241 ? -67.367 9.953 23.385 1.00 28.31 250 GLY C CA 1
ATOM 7891 C C . GLY C 1 241 ? -68.110 8.858 22.646 1.00 29.67 250 GLY C C 1
ATOM 7892 O O . GLY C 1 241 ? -68.005 7.682 22.989 1.00 29.88 250 GLY C O 1
ATOM 7893 N N . ALA C 1 242 ? -68.841 9.227 21.587 1.00 25.34 251 ALA C N 1
ATOM 7894 C CA . ALA C 1 242 ? -69.612 8.263 20.798 1.00 23.10 251 ALA C CA 1
ATOM 7895 C C . ALA C 1 242 ? -68.694 7.215 20.122 1.00 25.52 251 ALA C C 1
ATOM 7896 O O . ALA C 1 242 ? -69.113 6.080 19.979 1.00 25.25 251 ALA C O 1
ATOM 7898 N N . PHE C 1 243 ? -67.442 7.556 19.796 1.00 24.09 252 PHE C N 1
ATOM 7899 C CA . PHE C 1 243 ? -66.493 6.587 19.213 1.00 26.59 252 PHE C CA 1
ATOM 7900 C C . PHE C 1 243 ? -66.189 5.375 20.086 1.00 30.48 252 PHE C C 1
ATOM 7901 O O . PHE C 1 243 ? -65.914 4.307 19.552 1.00 28.00 252 PHE C O 1
ATOM 7909 N N . ASP C 1 244 ? -66.255 5.518 21.408 1.00 28.23 253 ASP C N 1
ATOM 7910 C CA . ASP C 1 244 ? -66.023 4.400 22.336 1.00 28.88 253 ASP C CA 1
ATOM 7911 C C . ASP C 1 244 ? -66.983 3.257 22.060 1.00 29.34 253 ASP C C 1
ATOM 7912 O O . ASP C 1 244 ? -66.609 2.093 22.126 1.00 29.29 253 ASP C O 1
ATOM 7917 N N . LYS C 1 245 ? -68.218 3.584 21.716 1.00 23.98 254 LYS C N 1
ATOM 7918 C CA . LYS C 1 245 ? -69.201 2.561 21.437 1.00 24.04 254 LYS C CA 1
ATOM 7919 C C . LYS C 1 245 ? -69.268 2.187 19.977 1.00 26.68 254 LYS C C 1
ATOM 7920 O O . LYS C 1 245 ? -69.701 1.095 19.681 1.00 28.52 254 LYS C O 1
ATOM 7926 N N . THR C 1 246 ? -68.889 3.086 19.058 1.00 22.50 255 THR C N 1
ATOM 7927 C CA . THR C 1 246 ? -69.027 2.772 17.630 1.00 20.42 255 THR C CA 1
ATOM 7928 C C . THR C 1 246 ? -67.785 2.175 17.018 1.00 22.89 255 THR C C 1
ATOM 7929 O O . THR C 1 246 ? -67.892 1.341 16.117 1.00 19.74 255 THR C O 1
ATOM 7933 N N . ARG C 1 247 ? -66.597 2.627 17.448 1.00 18.02 256 ARG C N 1
ATOM 7934 C CA . ARG C 1 247 ? -65.348 2.130 16.875 1.00 16.85 256 ARG C CA 1
ATOM 7935 C C . ARG C 1 247 ? -65.215 0.583 16.934 1.00 17.77 256 ARG C C 1
ATOM 7936 O O . ARG C 1 247 ? -64.836 -0.003 15.912 1.00 17.78 256 ARG C O 1
ATOM 7944 N N . PRO C 1 248 ? -65.528 -0.116 18.041 1.00 15.38 257 PRO C N 1
ATOM 7945 C CA . PRO C 1 248 ? -65.418 -1.589 18.009 1.00 15.52 257 PRO C CA 1
ATOM 7946 C C . PRO C 1 248 ? -66.374 -2.202 16.967 1.00 17.83 257 PRO C C 1
ATOM 7947 O O . PRO C 1 248 ? -66.057 -3.234 16.398 1.00 18.11 257 PRO C O 1
ATOM 7951 N N . VAL C 1 249 ? -67.551 -1.573 16.732 1.00 14.61 258 VAL C N 1
ATOM 7952 C CA . VAL C 1 249 ? -68.544 -2.081 15.745 1.00 14.37 258 VAL C CA 1
ATOM 7953 C C . VAL C 1 249 ? -67.980 -1.953 14.329 1.00 17.75 258 VAL C C 1
ATOM 7954 O O . VAL C 1 249 ? -68.148 -2.856 13.497 1.00 17.77 258 VAL C O 1
ATOM 7958 N N . VAL C 1 250 ? -67.315 -0.845 14.047 1.00 15.13 259 VAL C N 1
ATOM 7959 C CA . VAL C 1 250 ? -66.670 -0.627 12.729 1.00 15.65 259 VAL C CA 1
ATOM 7960 C C . VAL C 1 250 ? -65.552 -1.674 12.535 1.00 19.93 259 VAL C C 1
ATOM 7961 O O . VAL C 1 250 ? -65.452 -2.272 11.468 1.00 18.37 259 VAL C O 1
ATOM 7965 N N . ALA C 1 251 ? -64.728 -1.898 13.583 1.00 16.57 260 ALA C N 1
ATOM 7966 C CA . ALA C 1 251 ? -63.679 -2.911 13.535 1.00 14.70 260 ALA C CA 1
ATOM 7967 C C . ALA C 1 251 ? -64.302 -4.293 13.268 1.00 17.25 260 ALA C C 1
ATOM 7968 O O . ALA C 1 251 ? -63.771 -5.063 12.467 1.00 16.58 260 ALA C O 1
ATOM 7970 N N . ALA C 1 252 ? -65.468 -4.569 13.872 1.00 13.74 261 ALA C N 1
ATOM 7971 C CA . ALA C 1 252 ? -66.156 -5.874 13.661 1.00 14.76 261 ALA C CA 1
ATOM 7972 C C . ALA C 1 252 ? -66.585 -6.045 12.200 1.00 16.79 261 ALA C C 1
ATOM 7973 O O . ALA C 1 252 ? -66.570 -7.157 11.680 1.00 15.48 261 ALA C O 1
ATOM 7975 N N . GLY C 1 253 ? -66.952 -4.936 11.552 1.00 15.53 262 GLY C N 1
ATOM 7976 C CA . GLY C 1 253 ? -67.317 -4.926 10.142 1.00 16.27 262 GLY C CA 1
ATOM 7977 C C . GLY C 1 253 ? -66.126 -5.349 9.297 1.00 16.90 262 GLY C C 1
ATOM 7978 O O . GLY C 1 253 ? -66.248 -6.208 8.407 1.00 15.81 262 GLY C O 1
ATOM 7979 N N . ALA C 1 254 ? -64.947 -4.786 9.597 1.00 14.32 263 ALA C N 1
ATOM 7980 C CA . ALA C 1 254 ? -63.710 -5.127 8.879 1.00 13.38 263 ALA C CA 1
ATOM 7981 C C . ALA C 1 254 ? -63.412 -6.625 9.075 1.00 15.21 263 ALA C C 1
ATOM 7982 O O . ALA C 1 254 ? -63.003 -7.294 8.125 1.00 14.96 263 ALA C O 1
ATOM 7984 N N . VAL C 1 255 ? -63.621 -7.130 10.287 1.00 12.98 264 VAL C N 1
ATOM 7985 C CA . VAL C 1 255 ? -63.391 -8.559 10.591 1.00 13.10 264 VAL C CA 1
ATOM 7986 C C . VAL C 1 255 ? -64.335 -9.458 9.763 1.00 15.68 264 VAL C C 1
ATOM 7987 O O . VAL C 1 255 ? -63.892 -10.486 9.229 1.00 14.97 264 VAL C O 1
ATOM 7991 N N . GLY C 1 256 ? -65.608 -9.062 9.634 1.00 14.49 265 GLY C N 1
ATOM 7992 C CA . GLY C 1 256 ? -66.561 -9.834 8.836 1.00 14.50 265 GLY C CA 1
ATOM 7993 C C . GLY C 1 256 ? -66.121 -9.929 7.390 1.00 16.53 265 GLY C C 1
ATOM 7994 O O . GLY C 1 256 ? -66.157 -11.012 6.791 1.00 15.76 265 GLY C O 1
ATOM 7995 N N . LEU C 1 257 ? -65.673 -8.797 6.824 1.00 13.30 266 LEU C N 1
ATOM 7996 C CA . LEU C 1 257 ? -65.187 -8.779 5.431 1.00 12.78 266 LEU C CA 1
ATOM 7997 C C . LEU C 1 257 ? -63.945 -9.694 5.352 1.00 15.06 266 LEU C C 1
ATOM 7998 O O . LEU C 1 257 ? -63.804 -10.478 4.412 1.00 14.74 266 LEU C O 1
ATOM 8003 N N . ALA C 1 258 ? -63.030 -9.570 6.320 1.00 14.12 267 ALA C N 1
ATOM 8004 C CA . ALA C 1 258 ? -61.802 -10.373 6.336 1.00 12.75 267 ALA C CA 1
ATOM 8005 C C . ALA C 1 258 ? -62.159 -11.868 6.402 1.00 14.88 267 ALA C C 1
ATOM 8006 O O . ALA C 1 258 ? -61.563 -12.677 5.673 1.00 14.31 267 ALA C O 1
ATOM 8008 N N . GLN C 1 259 ? -63.128 -12.234 7.272 1.00 12.36 268 GLN C N 1
ATOM 8009 C CA . GLN C 1 259 ? -63.530 -13.656 7.392 1.00 12.43 268 GLN C CA 1
ATOM 8010 C C . GLN C 1 259 ? -64.102 -14.155 6.048 1.00 15.11 268 GLN C C 1
ATOM 8011 O O . GLN C 1 259 ? -63.863 -15.312 5.661 1.00 13.39 268 GLN C O 1
ATOM 8017 N N . ARG C 1 260 ? -64.915 -13.317 5.373 1.00 13.52 269 ARG C N 1
ATOM 8018 C CA . ARG C 1 260 ? -65.465 -13.667 4.063 1.00 14.38 269 ARG C CA 1
ATOM 8019 C C . ARG C 1 260 ? -64.348 -13.917 3.053 1.00 16.16 269 ARG C C 1
ATOM 8020 O O . ARG C 1 260 ? -64.394 -14.911 2.329 1.00 15.07 269 ARG C O 1
ATOM 8028 N N . ALA C 1 261 ? -63.342 -13.021 3.000 1.00 13.36 270 ALA C N 1
ATOM 8029 C CA . ALA C 1 261 ? -62.194 -13.184 2.084 1.00 14.29 270 ALA C CA 1
ATOM 8030 C C . ALA C 1 261 ? -61.471 -14.498 2.390 1.00 16.98 270 ALA C C 1
ATOM 8031 O O . ALA C 1 261 ? -61.173 -15.272 1.485 1.00 14.84 270 ALA C O 1
ATOM 8033 N N . LEU C 1 262 ? -61.252 -14.786 3.674 1.00 13.49 271 LEU C N 1
ATOM 8034 C CA . LEU C 1 262 ? -60.580 -16.022 4.057 1.00 13.22 271 LEU C CA 1
ATOM 8035 C C . LEU C 1 262 ? -61.392 -17.255 3.650 1.00 16.40 271 LEU C C 1
ATOM 8036 O O . LEU C 1 262 ? -60.821 -18.220 3.140 1.00 16.08 271 LEU C O 1
ATOM 8041 N N . ASP C 1 263 ? -62.699 -17.227 3.879 1.00 12.91 272 ASP C N 1
ATOM 8042 C CA . ASP C 1 263 ? -63.537 -18.374 3.493 1.00 13.00 272 ASP C CA 1
ATOM 8043 C C . ASP C 1 263 ? -63.543 -18.575 1.980 1.00 13.97 272 ASP C C 1
ATOM 8044 O O . ASP C 1 263 ? -63.477 -19.725 1.528 1.00 16.15 272 ASP C O 1
ATOM 8049 N N . GLU C 1 264 ? -63.654 -17.508 1.210 1.00 13.98 273 GLU C N 1
ATOM 8050 C CA . GLU C 1 264 ? -63.708 -17.620 -0.263 1.00 14.66 273 GLU C CA 1
ATOM 8051 C C . GLU C 1 264 ? -62.384 -18.178 -0.790 1.00 16.94 273 GLU C C 1
ATOM 8052 O O . GLU C 1 264 ? -62.375 -19.068 -1.657 1.00 15.72 273 GLU C O 1
ATOM 8058 N N . ALA C 1 265 ? -61.276 -17.699 -0.222 1.00 14.43 274 ALA C N 1
ATOM 8059 C CA . ALA C 1 265 ? -59.937 -18.156 -0.647 1.00 13.27 274 ALA C CA 1
ATOM 8060 C C . ALA C 1 265 ? -59.726 -19.614 -0.273 1.00 14.87 274 ALA C C 1
ATOM 8061 O O . ALA C 1 265 ? -59.182 -20.359 -1.074 1.00 14.89 274 ALA C O 1
ATOM 8063 N N . THR C 1 266 ? -60.141 -20.017 0.942 1.00 13.48 275 THR C N 1
ATOM 8064 C CA . THR C 1 266 ? -59.932 -21.398 1.375 1.00 13.81 275 THR C CA 1
ATOM 8065 C C . THR C 1 266 ? -60.730 -22.358 0.532 1.00 17.47 275 THR C C 1
ATOM 8066 O O . THR C 1 266 ? -60.194 -23.408 0.111 1.00 15.82 275 THR C O 1
ATOM 8070 N N . LYS C 1 267 ? -62.027 -22.035 0.307 1.00 14.64 276 LYS C N 1
ATOM 8071 C CA . LYS C 1 267 ? -62.886 -22.914 -0.499 1.00 15.21 276 LYS C CA 1
ATOM 8072 C C . LYS C 1 267 ? -62.302 -23.071 -1.898 1.00 17.96 276 LYS C C 1
ATOM 8073 O O . LYS C 1 267 ? -62.241 -24.180 -2.398 1.00 17.27 276 LYS C O 1
ATOM 8079 N N . TYR C 1 268 ? -61.817 -21.977 -2.485 1.00 14.96 277 TYR C N 1
ATOM 8080 C CA . TYR C 1 268 ? -61.229 -22.054 -3.834 1.00 14.80 277 TYR C CA 1
ATOM 8081 C C . TYR C 1 268 ? -59.965 -22.894 -3.849 1.00 17.94 277 TYR C C 1
ATOM 8082 O O . TYR C 1 268 ? -59.771 -23.686 -4.781 1.00 17.28 277 TYR C O 1
ATOM 8091 N N . ALA C 1 269 ? -59.107 -22.730 -2.818 1.00 15.16 278 ALA C N 1
ATOM 8092 C CA . ALA C 1 269 ? -57.840 -23.447 -2.706 1.00 14.46 278 ALA C CA 1
ATOM 8093 C C . ALA C 1 269 ? -58.059 -24.953 -2.518 1.00 17.53 278 ALA C C 1
ATOM 8094 O O . ALA C 1 269 ? -57.156 -25.734 -2.792 1.00 17.57 278 ALA C O 1
ATOM 8096 N N . LEU C 1 270 ? -59.248 -25.352 -2.051 1.00 15.17 279 LEU C N 1
ATOM 8097 C CA . LEU C 1 270 ? -59.613 -26.775 -1.886 1.00 15.88 279 LEU C CA 1
ATOM 8098 C C . LEU C 1 270 ? -60.195 -27.381 -3.150 1.00 19.55 279 LEU C C 1
ATOM 8099 O O . LEU C 1 270 ? -60.493 -28.592 -3.184 1.00 20.14 279 LEU C O 1
ATOM 8104 N N . GLU C 1 271 ? -60.371 -26.554 -4.201 1.00 16.87 280 GLU C N 1
ATOM 8105 C CA . GLU C 1 271 ? -60.975 -27.046 -5.470 1.00 18.47 280 GLU C CA 1
ATOM 8106 C C . GLU C 1 271 ? -60.060 -26.897 -6.660 1.00 21.65 280 GLU C C 1
ATOM 8107 O O . GLU C 1 271 ? -60.065 -27.751 -7.562 1.00 23.51 280 GLU C O 1
ATOM 8113 N N . ARG C 1 272 ? -59.291 -25.812 -6.702 1.00 16.35 281 ARG C N 1
ATOM 8114 C CA . ARG C 1 272 ? -58.410 -25.543 -7.826 1.00 15.91 281 ARG C CA 1
ATOM 8115 C C . ARG C 1 272 ? -57.141 -26.363 -7.754 1.00 20.67 281 ARG C C 1
ATOM 8116 O O . ARG C 1 272 ? -56.485 -26.365 -6.718 1.00 21.44 281 ARG C O 1
ATOM 8124 N N . LYS C 1 273 ? -56.775 -27.023 -8.859 1.00 17.99 282 LYS C N 1
ATOM 8125 C CA . LYS C 1 273 ? -55.537 -27.807 -8.949 1.00 18.41 282 LYS C CA 1
ATOM 8126 C C . LYS C 1 273 ? -54.582 -27.155 -9.910 1.00 20.51 282 LYS C C 1
ATOM 8127 O O . LYS C 1 273 ? -55.005 -26.705 -10.985 1.00 19.53 282 LYS C O 1
ATOM 8133 N N . THR C 1 274 ? -53.270 -27.094 -9.534 1.00 15.80 283 THR C N 1
ATOM 8134 C CA . THR C 1 274 ? -52.205 -26.651 -10.448 1.00 15.74 283 THR C CA 1
ATOM 8135 C C . THR C 1 274 ? -51.015 -27.553 -10.184 1.00 19.09 283 THR C C 1
ATOM 8136 O O . THR C 1 274 ? -50.796 -27.955 -9.041 1.00 18.69 283 THR C O 1
ATOM 8140 N N . PHE C 1 275 ? -50.254 -27.881 -11.234 1.00 18.86 284 PHE C N 1
ATOM 8141 C CA . PHE C 1 275 ? -49.036 -28.709 -11.110 1.00 18.80 284 PHE C CA 1
ATOM 8142 C C . PHE C 1 275 ? -49.343 -30.051 -10.415 1.00 23.50 284 PHE C C 1
ATOM 8143 O O . PHE C 1 275 ? -48.547 -30.527 -9.611 1.00 25.56 284 PHE C O 1
ATOM 8151 N N . GLY C 1 276 ? -50.541 -30.563 -10.671 1.00 20.81 285 GLY C N 1
ATOM 8152 C CA . GLY C 1 276 ? -51.047 -31.855 -10.196 1.00 21.56 285 GLY C CA 1
ATOM 8153 C C . GLY C 1 276 ? -51.540 -31.898 -8.764 1.00 24.91 285 GLY C C 1
ATOM 8154 O O . GLY C 1 276 ? -51.873 -32.981 -8.271 1.00 25.18 285 GLY C O 1
ATOM 8155 N N . LYS C 1 277 ? -51.610 -30.743 -8.085 1.00 21.19 286 LYS C N 1
ATOM 8156 C CA . LYS C 1 277 ? -52.032 -30.695 -6.677 1.00 21.66 286 LYS C CA 1
ATOM 8157 C C . LYS C 1 277 ? -53.077 -29.620 -6.434 1.00 22.70 286 LYS C C 1
ATOM 8158 O O . LYS C 1 277 ? -53.047 -28.577 -7.090 1.00 20.02 286 LYS C O 1
ATOM 8164 N N . LEU C 1 278 ? -53.906 -29.801 -5.388 1.00 19.44 287 LEU C N 1
ATOM 8165 C CA . LEU C 1 278 ? -54.814 -28.721 -4.974 1.00 17.75 287 LEU C CA 1
ATOM 8166 C C . LEU C 1 278 ? -53.976 -27.556 -4.484 1.00 19.50 287 LEU C C 1
ATOM 8167 O O . LEU C 1 278 ? -52.886 -27.771 -3.974 1.00 19.07 287 LEU C O 1
ATOM 8172 N N . LEU C 1 279 ? -54.473 -26.311 -4.625 1.00 18.17 288 LEU C N 1
ATOM 8173 C CA . LEU C 1 279 ? -53.689 -25.156 -4.168 1.00 16.90 288 LEU C CA 1
ATOM 8174 C C . LEU C 1 279 ? -53.264 -25.274 -2.716 1.00 18.35 288 LEU C C 1
ATOM 8175 O O . LEU C 1 279 ? -52.161 -24.864 -2.382 1.00 18.05 288 LEU C O 1
ATOM 8180 N N . VAL C 1 280 ? -54.116 -25.829 -1.842 1.00 16.44 289 VAL C N 1
ATOM 8181 C CA . VAL C 1 280 ? -53.765 -25.985 -0.415 1.00 17.81 289 VAL C CA 1
ATOM 8182 C C . VAL C 1 280 ? -52.498 -26.807 -0.219 1.00 21.46 289 VAL C C 1
ATOM 8183 O O . VAL C 1 280 ? -51.850 -26.682 0.822 1.00 23.17 289 VAL C O 1
ATOM 8187 N N . GLU C 1 281 ? -52.162 -27.659 -1.188 1.00 19.14 290 GLU C N 1
ATOM 8188 C CA . GLU C 1 281 ? -50.978 -28.523 -1.107 1.00 20.36 290 GLU C CA 1
ATOM 8189 C C . GLU C 1 281 ? -49.680 -27.810 -1.482 1.00 25.18 290 GLU C C 1
ATOM 8190 O O . GLU C 1 281 ? -48.603 -28.346 -1.231 1.00 28.00 290 GLU C O 1
ATOM 8196 N N . HIS C 1 282 ? -49.768 -26.575 -2.034 1.00 19.40 291 HIS C N 1
ATOM 8197 C CA . HIS C 1 282 ? -48.583 -25.775 -2.320 1.00 18.71 291 HIS C CA 1
ATOM 8198 C C . HIS C 1 282 ? -48.317 -24.983 -1.070 1.00 20.72 291 HIS C C 1
ATOM 8199 O O . HIS C 1 282 ? -49.167 -24.201 -0.620 1.00 18.70 291 HIS C O 1
ATOM 8206 N N . GLN C 1 283 ? -47.160 -25.231 -0.463 1.00 20.02 292 GLN C N 1
ATOM 8207 C CA . GLN C 1 283 ? -46.828 -24.627 0.821 1.00 20.30 292 GLN C CA 1
ATOM 8208 C C . GLN C 1 283 ? -46.981 -23.111 0.864 1.00 22.46 292 GLN C C 1
ATOM 8209 O O . GLN C 1 283 ? -47.462 -22.600 1.877 1.00 23.12 292 GLN C O 1
ATOM 8215 N N . ALA C 1 284 ? -46.649 -22.375 -0.233 1.00 19.33 293 ALA C N 1
ATOM 8216 C CA . ALA C 1 284 ? -46.813 -20.921 -0.223 1.00 19.09 293 ALA C CA 1
ATOM 8217 C C . ALA C 1 284 ? -48.293 -20.518 -0.002 1.00 22.33 293 ALA C C 1
ATOM 8218 O O . ALA C 1 284 ? -48.575 -19.535 0.692 1.00 20.36 293 ALA C O 1
ATOM 8220 N N . ILE C 1 285 ? -49.214 -21.285 -0.597 1.00 17.23 294 ILE C N 1
ATOM 8221 C CA . ILE C 1 285 ? -50.649 -21.024 -0.452 1.00 16.21 294 ILE C CA 1
ATOM 8222 C C . ILE C 1 285 ? -51.104 -21.390 0.970 1.00 17.92 294 ILE C C 1
ATOM 8223 O O . ILE C 1 285 ? -51.821 -20.595 1.600 1.00 16.82 294 ILE C O 1
ATOM 8228 N N . SER C 1 286 ? -50.683 -22.567 1.483 1.00 16.87 295 SER C N 1
ATOM 8229 C CA A SER C 1 286 ? -51.075 -22.950 2.851 0.50 16.49 295 SER C CA 1
ATOM 8230 C CA B SER C 1 286 ? -51.086 -22.945 2.845 0.50 16.27 295 SER C CA 1
ATOM 8231 C C . SER C 1 286 ? -50.551 -21.925 3.853 1.00 18.13 295 SER C C 1
ATOM 8232 O O . SER C 1 286 ? -51.261 -21.578 4.794 1.00 18.31 295 SER C O 1
ATOM 8237 N N . PHE C 1 287 ? -49.299 -21.442 3.657 1.00 16.15 296 PHE C N 1
ATOM 8238 C CA . PHE C 1 287 ? -48.719 -20.426 4.561 1.00 17.40 296 PHE C CA 1
ATOM 8239 C C . PHE C 1 287 ? -49.517 -19.134 4.512 1.00 17.90 296 PHE C C 1
ATOM 8240 O O . PHE C 1 287 ? -49.746 -18.528 5.573 1.00 17.58 296 PHE C O 1
ATOM 8248 N N A MET C 1 288 ? -49.943 -18.715 3.336 0.59 15.59 297 MET C N 1
ATOM 8249 N N B MET C 1 288 ? -49.937 -18.727 3.336 0.41 15.33 297 MET C N 1
ATOM 8250 C CA A MET C 1 288 ? -50.809 -17.544 3.237 0.59 16.11 297 MET C CA 1
ATOM 8251 C CA B MET C 1 288 ? -50.790 -17.557 3.202 0.41 15.51 297 MET C CA 1
ATOM 8252 C C A MET C 1 288 ? -52.092 -17.745 4.008 0.59 18.43 297 MET C C 1
ATOM 8253 C C B MET C 1 288 ? -52.098 -17.733 3.963 0.41 18.37 297 MET C C 1
ATOM 8254 O O A MET C 1 288 ? -52.469 -16.909 4.730 0.59 16.53 297 MET C O 1
ATOM 8255 O O B MET C 1 288 ? -52.443 -16.914 4.722 0.41 17.05 297 MET C O 1
ATOM 8264 N N . LEU C 1 289 ? -52.774 -18.847 3.777 1.00 14.69 298 LEU C N 1
ATOM 8265 C CA . LEU C 1 289 ? -54.029 -19.133 4.499 1.00 13.96 298 LEU C CA 1
ATOM 8266 C C . LEU C 1 289 ? -53.818 -19.138 6.004 1.00 16.98 298 LEU C C 1
ATOM 8267 O O . LEU C 1 289 ? -54.662 -18.590 6.724 1.00 16.08 298 LEU C O 1
ATOM 8272 N N . ALA C 1 290 ? -52.689 -19.695 6.483 1.00 14.53 299 ALA C N 1
ATOM 8273 C CA . ALA C 1 290 ? -52.378 -19.768 7.927 1.00 14.05 299 ALA C CA 1
ATOM 8274 C C . ALA C 1 290 ? -52.234 -18.339 8.453 1.00 18.27 299 ALA C C 1
ATOM 8275 O O . ALA C 1 290 ? -52.785 -18.006 9.497 1.00 18.10 299 ALA C O 1
ATOM 8277 N N . GLU C 1 291 ? -51.506 -17.489 7.710 1.00 16.05 300 GLU C N 1
ATOM 8278 C CA . GLU C 1 291 ? -51.279 -16.097 8.152 1.00 16.33 300 GLU C CA 1
ATOM 8279 C C . GLU C 1 291 ? -52.573 -15.304 8.131 1.00 17.27 300 GLU C C 1
ATOM 8280 O O . GLU C 1 291 ? -52.800 -14.498 9.024 1.00 18.41 300 GLU C O 1
ATOM 8286 N N . MET C 1 292 ? -53.414 -15.539 7.128 1.00 14.60 301 MET C N 1
ATOM 8287 C CA . MET C 1 292 ? -54.745 -14.902 7.023 1.00 12.80 301 MET C CA 1
ATOM 8288 C C . MET C 1 292 ? -55.607 -15.328 8.216 1.00 17.45 301 MET C C 1
ATOM 8289 O O . MET C 1 292 ? -56.222 -14.457 8.846 1.00 15.82 301 MET C O 1
ATOM 8294 N N . ALA C 1 293 ? -55.623 -16.638 8.564 1.00 14.93 302 ALA C N 1
ATOM 8295 C CA . ALA C 1 293 ? -56.386 -17.122 9.730 1.00 16.48 302 ALA C CA 1
ATOM 8296 C C . ALA C 1 293 ? -55.869 -16.489 11.023 1.00 18.68 302 ALA C C 1
ATOM 8297 O O . ALA C 1 293 ? -56.670 -16.050 11.848 1.00 18.79 302 ALA C O 1
ATOM 8299 N N . MET C 1 294 ? -54.549 -16.353 11.182 1.00 14.70 303 MET C N 1
ATOM 8300 C CA . MET C 1 294 ? -53.956 -15.735 12.379 1.00 14.46 303 MET C CA 1
ATOM 8301 C C . MET C 1 294 ? -54.475 -14.303 12.492 1.00 18.19 303 MET C C 1
ATOM 8302 O O . MET C 1 294 ? -54.924 -13.898 13.555 1.00 17.40 303 MET C O 1
ATOM 8307 N N . GLU C 1 295 ? -54.402 -13.543 11.392 1.00 15.91 304 GLU C N 1
ATOM 8308 C CA . GLU C 1 295 ? -54.825 -12.135 11.396 1.00 15.05 304 GLU C CA 1
ATOM 8309 C C . GLU C 1 295 ? -56.305 -11.965 11.735 1.00 17.78 304 GLU C C 1
ATOM 8310 O O . GLU C 1 295 ? -56.640 -11.093 12.550 1.00 17.24 304 GLU C O 1
ATOM 8316 N N . VAL C 1 296 ? -57.187 -12.774 11.126 1.00 15.15 305 VAL C N 1
ATOM 8317 C CA . VAL C 1 296 ? -58.639 -12.678 11.410 1.00 15.77 305 VAL C CA 1
ATOM 8318 C C . VAL C 1 296 ? -58.910 -12.950 12.893 1.00 17.10 305 VAL C C 1
ATOM 8319 O O . VAL C 1 296 ? -59.683 -12.207 13.546 1.00 17.08 305 VAL C O 1
ATOM 8323 N N . GLU C 1 297 ? -58.277 -14.008 13.437 1.00 14.55 306 GLU C N 1
ATOM 8324 C CA . GLU C 1 297 ? -58.527 -14.372 14.829 1.00 13.61 306 GLU C CA 1
ATOM 8325 C C . GLU C 1 297 ? -58.105 -13.279 15.788 1.00 17.48 306 GLU C C 1
ATOM 8326 O O . GLU C 1 297 ? -58.817 -12.995 16.750 1.00 16.29 306 GLU C O 1
ATOM 8332 N N . LEU C 1 298 ? -56.919 -12.704 15.551 1.00 15.72 307 LEU C N 1
ATOM 8333 C CA . LEU C 1 298 ? -56.379 -11.648 16.428 1.00 16.84 307 LEU C CA 1
ATOM 8334 C C . LEU C 1 298 ? -57.228 -10.368 16.286 1.00 18.67 307 LEU C C 1
ATOM 8335 O O . LEU C 1 298 ? -57.510 -9.701 17.296 1.00 16.82 307 LEU C O 1
ATOM 8340 N N . ALA C 1 299 ? -57.654 -10.044 15.043 1.00 15.94 308 ALA C N 1
ATOM 8341 C CA . ALA C 1 299 ? -58.487 -8.838 14.834 1.00 14.62 308 ALA C CA 1
ATOM 8342 C C . ALA C 1 299 ? -59.840 -9.038 15.549 1.00 15.67 308 ALA C C 1
ATOM 8343 O O . ALA C 1 299 ? -60.364 -8.092 16.145 1.00 15.76 308 ALA C O 1
ATOM 8345 N N . ARG C 1 300 ? -60.416 -10.239 15.470 1.00 14.10 309 ARG C N 1
ATOM 8346 C CA . ARG C 1 300 ? -61.708 -10.483 16.139 1.00 13.81 309 ARG C CA 1
ATOM 8347 C C . ARG C 1 300 ? -61.543 -10.278 17.667 1.00 16.09 309 ARG C C 1
ATOM 8348 O O . ARG C 1 300 ? -62.371 -9.602 18.305 1.00 14.94 309 ARG C O 1
ATOM 8356 N N . MET C 1 301 ? -60.477 -10.845 18.260 1.00 13.74 310 MET C N 1
ATOM 8357 C CA . MET C 1 301 ? -60.305 -10.676 19.706 1.00 14.11 310 MET C CA 1
ATOM 8358 C C . MET C 1 301 ? -60.084 -9.206 20.055 1.00 17.78 310 MET C C 1
ATOM 8359 O O . MET C 1 301 ? -60.520 -8.768 21.135 1.00 17.48 310 MET C O 1
ATOM 8364 N N A SER C 1 302 ? -59.440 -8.443 19.141 0.78 13.30 311 SER C N 1
ATOM 8365 N N B SER C 1 302 ? -59.433 -8.442 19.152 0.22 14.09 311 SER C N 1
ATOM 8366 C CA A SER C 1 302 ? -59.199 -7.014 19.441 0.78 12.98 311 SER C CA 1
ATOM 8367 C CA B SER C 1 302 ? -59.175 -7.015 19.371 0.22 14.00 311 SER C CA 1
ATOM 8368 C C A SER C 1 302 ? -60.516 -6.258 19.578 0.78 14.87 311 SER C C 1
ATOM 8369 C C B SER C 1 302 ? -60.471 -6.226 19.525 0.22 17.61 311 SER C C 1
ATOM 8370 O O A SER C 1 302 ? -60.668 -5.486 20.537 0.78 16.29 311 SER C O 1
ATOM 8371 O O B SER C 1 302 ? -60.550 -5.378 20.417 0.22 18.11 311 SER C O 1
ATOM 8376 N N . TYR C 1 303 ? -61.493 -6.506 18.692 1.00 14.66 312 TYR C N 1
ATOM 8377 C CA . TYR C 1 303 ? -62.773 -5.782 18.838 1.00 15.71 312 TYR C CA 1
ATOM 8378 C C . TYR C 1 303 ? -63.578 -6.297 20.021 1.00 17.55 312 TYR C C 1
ATOM 8379 O O . TYR C 1 303 ? -64.269 -5.529 20.682 1.00 17.22 312 TYR C O 1
ATOM 8388 N N . GLN C 1 304 ? -63.472 -7.615 20.306 1.00 14.39 313 GLN C N 1
ATOM 8389 C CA . GLN C 1 304 ? -64.188 -8.215 21.444 1.00 13.11 313 GLN C CA 1
ATOM 8390 C C . GLN C 1 304 ? -63.690 -7.598 22.739 1.00 17.34 313 GLN C C 1
ATOM 8391 O O . GLN C 1 304 ? -64.504 -7.280 23.616 1.00 17.39 313 GLN C O 1
ATOM 8397 N N . ARG C 1 305 ? -62.367 -7.373 22.839 1.00 14.50 314 ARG C N 1
ATOM 8398 C CA . ARG C 1 305 ? -61.797 -6.728 24.017 1.00 15.33 314 ARG C CA 1
ATOM 8399 C C . ARG C 1 305 ? -62.303 -5.293 24.135 1.00 17.01 314 ARG C C 1
ATOM 8400 O O . ARG C 1 305 ? -62.712 -4.881 25.224 1.00 16.05 314 ARG C O 1
ATOM 8408 N N . ALA C 1 306 ? -62.228 -4.525 23.047 1.00 14.92 315 ALA C N 1
ATOM 8409 C CA . ALA C 1 306 ? -62.667 -3.116 23.080 1.00 15.64 315 ALA C CA 1
ATOM 8410 C C . ALA C 1 306 ? -64.154 -3.027 23.458 1.00 17.11 315 ALA C C 1
ATOM 8411 O O . ALA C 1 306 ? -64.537 -2.150 24.239 1.00 17.12 315 ALA C O 1
ATOM 8413 N N . ALA C 1 307 ? -64.977 -3.953 22.941 1.00 13.96 316 ALA C N 1
ATOM 8414 C CA . ALA C 1 307 ? -66.419 -3.952 23.238 1.00 14.12 316 ALA C CA 1
ATOM 8415 C C . ALA C 1 307 ? -66.685 -4.320 24.702 1.00 18.40 316 ALA C C 1
ATOM 8416 O O . ALA C 1 307 ? -67.503 -3.675 25.370 1.00 17.43 316 ALA C O 1
ATOM 8418 N N . TRP C 1 308 ? -65.985 -5.324 25.208 1.00 16.00 317 TRP C N 1
ATOM 8419 C CA . TRP C 1 308 ? -66.136 -5.730 26.604 1.00 17.64 317 TRP C CA 1
ATOM 8420 C C . TRP C 1 308 ? -65.709 -4.597 27.537 1.00 20.34 317 TRP C C 1
ATOM 8421 O O . TRP C 1 308 ? -66.351 -4.389 28.566 1.00 19.68 317 TRP C O 1
ATOM 8432 N N . GLU C 1 309 ? -64.626 -3.856 27.185 1.00 17.22 318 GLU C N 1
ATOM 8433 C CA . GLU C 1 309 ? -64.159 -2.757 28.048 1.00 17.96 318 GLU C CA 1
ATOM 8434 C C . GLU C 1 309 ? -65.246 -1.700 28.238 1.00 20.77 318 GLU C C 1
ATOM 8435 O O . GLU C 1 309 ? -65.559 -1.310 29.377 1.00 19.78 318 GLU C O 1
ATOM 8441 N N . VAL C 1 310 ? -65.814 -1.225 27.138 1.00 18.05 319 VAL C N 1
ATOM 8442 C CA . VAL C 1 310 ? -66.840 -0.186 27.248 1.00 18.73 319 VAL C CA 1
ATOM 8443 C C . VAL C 1 310 ? -68.131 -0.717 27.919 1.00 22.37 319 VAL C C 1
ATOM 8444 O O . VAL C 1 310 ? -68.761 -0.004 28.719 1.00 22.06 319 VAL C O 1
ATOM 8448 N N . ASP C 1 311 ? -68.502 -1.989 27.639 1.00 19.99 320 ASP C N 1
ATOM 8449 C CA . ASP C 1 311 ? -69.675 -2.600 28.297 1.00 19.59 320 ASP C CA 1
ATOM 8450 C C . ASP C 1 311 ? -69.453 -2.762 29.807 1.00 23.41 320 ASP C C 1
ATOM 8451 O O . ASP C 1 311 ? -70.429 -2.774 30.567 1.00 24.33 320 ASP C O 1
ATOM 8456 N N . SER C 1 312 ? -68.171 -2.860 30.237 1.00 19.13 321 SER C N 1
ATOM 8457 C CA . SER C 1 312 ? -67.783 -2.983 31.657 1.00 20.38 321 SER C CA 1
ATOM 8458 C C . SER C 1 312 ? -67.768 -1.635 32.381 1.00 26.97 321 SER C C 1
ATOM 8459 O O . SER C 1 312 ? -67.498 -1.578 33.582 1.00 29.31 321 SER C O 1
ATOM 8462 N N . GLY C 1 313 ? -68.074 -0.567 31.658 1.00 23.87 322 GLY C N 1
ATOM 8463 C CA . GLY C 1 313 ? -68.114 0.786 32.183 1.00 23.81 322 GLY C CA 1
ATOM 8464 C C . GLY C 1 313 ? -66.790 1.527 32.185 1.00 30.40 322 GLY C C 1
ATOM 8465 O O . GLY C 1 313 ? -66.666 2.539 32.873 1.00 30.60 322 GLY C O 1
ATOM 8466 N N . ARG C 1 314 ? -65.808 1.070 31.398 1.00 25.46 323 ARG C N 1
ATOM 8467 C CA . ARG C 1 314 ? -64.510 1.742 31.324 1.00 26.26 323 ARG C CA 1
ATOM 8468 C C . ARG C 1 314 ? -64.345 2.470 30.003 1.00 30.72 323 ARG C C 1
ATOM 8469 O O . ARG C 1 314 ? -64.868 2.016 28.993 1.00 27.80 323 ARG C O 1
ATOM 8477 N N . ARG C 1 315 ? -63.524 3.540 29.979 1.00 28.25 324 ARG C N 1
ATOM 8478 C CA . ARG C 1 315 ? -63.175 4.206 28.722 1.00 27.24 324 ARG C CA 1
ATOM 8479 C C . ARG C 1 315 ? -62.356 3.151 27.957 1.00 26.30 324 ARG C C 1
ATOM 8480 O O . ARG C 1 315 ? -61.529 2.472 28.556 1.00 26.84 324 ARG C O 1
ATOM 8488 N N . ASN C 1 316 ? -62.609 2.972 26.659 1.00 20.96 325 ASN C N 1
ATOM 8489 C CA . ASN C 1 316 ? -61.920 1.911 25.916 1.00 19.08 325 ASN C CA 1
ATOM 8490 C C . ASN C 1 316 ? -61.112 2.466 24.746 1.00 23.43 325 ASN C C 1
ATOM 8491 O O . ASN C 1 316 ? -60.790 1.716 23.843 1.00 20.24 325 ASN C O 1
ATOM 8496 N N . THR C 1 317 ? -60.828 3.769 24.732 1.00 17.95 326 THR C N 1
ATOM 8497 C CA . THR C 1 317 ? -60.162 4.472 23.628 1.00 17.69 326 THR C CA 1
ATOM 8498 C C . THR C 1 317 ? -58.949 3.728 23.077 1.00 21.39 326 THR C C 1
ATOM 8499 O O . THR C 1 317 ? -58.869 3.505 21.875 1.00 19.44 326 THR C O 1
ATOM 8503 N N . TYR C 1 318 ? -58.033 3.307 23.967 1.00 17.18 327 TYR C N 1
ATOM 8504 C CA . TYR C 1 318 ? -56.818 2.577 23.555 1.00 15.87 327 TYR C CA 1
ATOM 8505 C C . TYR C 1 318 ? -57.181 1.262 22.854 1.00 17.68 327 TYR C C 1
ATOM 8506 O O . TYR C 1 318 ? -56.715 1.027 21.737 1.00 17.02 327 TYR C O 1
ATOM 8515 N N . TYR C 1 319 ? -58.023 0.424 23.479 1.00 15.20 328 TYR C N 1
ATOM 8516 C CA . TYR C 1 319 ? -58.374 -0.854 22.847 1.00 15.91 328 TYR C CA 1
ATOM 8517 C C . TYR C 1 319 ? -59.178 -0.668 21.572 1.00 17.37 328 TYR C C 1
ATOM 8518 O O . TYR C 1 319 ? -59.030 -1.470 20.648 1.00 15.65 328 TYR C O 1
ATOM 8527 N N . ALA C 1 320 ? -60.099 0.323 21.550 1.00 15.51 329 ALA C N 1
ATOM 8528 C CA . ALA C 1 320 ? -60.945 0.544 20.362 1.00 15.12 329 ALA C CA 1
ATOM 8529 C C . ALA C 1 320 ? -60.099 0.987 19.176 1.00 17.65 329 ALA C C 1
ATOM 8530 O O . ALA C 1 320 ? -60.339 0.514 18.061 1.00 16.66 329 ALA C O 1
ATOM 8532 N N . SER C 1 321 ? -59.061 1.840 19.418 1.00 15.51 330 SER C N 1
ATOM 8533 C CA . SER C 1 321 ? -58.195 2.289 18.324 1.00 16.29 330 SER C CA 1
ATOM 8534 C C . SER C 1 321 ? -57.244 1.198 17.865 1.00 18.82 330 SER C C 1
ATOM 8535 O O . SER C 1 321 ? -56.976 1.097 16.664 1.00 16.36 330 SER C O 1
ATOM 8538 N N . ILE C 1 322 ? -56.798 0.327 18.786 1.00 15.85 331 ILE C N 1
ATOM 8539 C CA . ILE C 1 322 ? -55.971 -0.815 18.371 1.00 14.54 331 ILE C CA 1
ATOM 8540 C C . ILE C 1 322 ? -56.833 -1.698 17.455 1.00 17.51 331 ILE C C 1
ATOM 8541 O O . ILE C 1 322 ? -56.367 -2.111 16.394 1.00 16.97 331 ILE C O 1
ATOM 8546 N N . ALA C 1 323 ? -58.089 -1.960 17.856 1.00 14.43 332 ALA C N 1
ATOM 8547 C CA . ALA C 1 323 ? -58.980 -2.823 17.051 1.00 14.31 332 ALA C CA 1
ATOM 8548 C C . ALA C 1 323 ? -59.247 -2.231 15.681 1.00 17.75 332 ALA C C 1
ATOM 8549 O O . ALA C 1 323 ? -59.149 -2.943 14.678 1.00 17.19 332 ALA C O 1
ATOM 8551 N N . LYS C 1 324 ? -59.550 -0.931 15.615 1.00 14.36 333 LYS C N 1
ATOM 8552 C CA . LYS C 1 324 ? -59.852 -0.271 14.329 1.00 15.26 333 LYS C CA 1
ATOM 8553 C C . LYS C 1 324 ? -58.624 -0.272 13.457 1.00 18.67 333 LYS C C 1
ATOM 8554 O O . LYS C 1 324 ? -58.730 -0.592 12.278 1.00 17.44 333 LYS C O 1
ATOM 8560 N N . ALA C 1 325 ? -57.442 0.045 14.017 1.00 15.75 334 ALA C N 1
ATOM 8561 C CA . ALA C 1 325 ? -56.209 0.066 13.220 1.00 15.41 334 ALA C CA 1
ATOM 8562 C C . ALA C 1 325 ? -55.885 -1.310 12.667 1.00 18.10 334 ALA C C 1
ATOM 8563 O O . ALA C 1 325 ? -55.672 -1.449 11.446 1.00 17.44 334 ALA C O 1
ATOM 8565 N N . PHE C 1 326 ? -55.861 -2.317 13.549 1.00 15.18 335 PHE C N 1
ATOM 8566 C CA . PHE C 1 326 ? -55.470 -3.680 13.174 1.00 14.55 335 PHE C CA 1
ATOM 8567 C C . PHE C 1 326 ? -56.504 -4.315 12.275 1.00 17.11 335 PHE C C 1
ATOM 8568 O O . PHE C 1 326 ? -56.131 -4.860 11.228 1.00 16.64 335 PHE C O 1
ATOM 8576 N N . ALA C 1 327 ? -57.798 -4.255 12.636 1.00 15.83 336 ALA C N 1
ATOM 8577 C CA . ALA C 1 327 ? -58.822 -4.893 11.778 1.00 15.96 336 ALA C CA 1
ATOM 8578 C C . ALA C 1 327 ? -58.885 -4.231 10.401 1.00 16.29 336 ALA C C 1
ATOM 8579 O O . ALA C 1 327 ? -59.008 -4.926 9.406 1.00 15.96 336 ALA C O 1
ATOM 8581 N N . GLY C 1 328 ? -58.764 -2.903 10.341 1.00 15.99 337 GLY C N 1
ATOM 8582 C CA . GLY C 1 328 ? -58.746 -2.177 9.056 1.00 17.47 337 GLY C CA 1
ATOM 8583 C C . GLY C 1 328 ? -57.586 -2.650 8.176 1.00 19.86 337 GLY C C 1
ATOM 8584 O O . GLY C 1 328 ? -57.769 -2.931 6.986 1.00 17.67 337 GLY C O 1
ATOM 8585 N N . ASP C 1 329 ? -56.381 -2.783 8.752 1.00 15.33 338 ASP C N 1
ATOM 8586 C CA . ASP C 1 329 ? -55.206 -3.252 7.990 1.00 16.47 338 ASP C CA 1
ATOM 8587 C C . ASP C 1 329 ? -55.384 -4.677 7.510 1.00 17.95 338 ASP C C 1
ATOM 8588 O O . ASP C 1 329 ? -55.128 -4.992 6.333 1.00 18.01 338 ASP C O 1
ATOM 8593 N N . ILE C 1 330 ? -55.807 -5.562 8.417 1.00 16.08 339 ILE C N 1
ATOM 8594 C CA . ILE C 1 330 ? -55.932 -6.963 7.990 1.00 17.39 339 ILE C CA 1
ATOM 8595 C C . ILE C 1 330 ? -57.070 -7.229 7.019 1.00 18.68 339 ILE C C 1
ATOM 8596 O O . ILE C 1 330 ? -56.933 -8.117 6.176 1.00 16.79 339 ILE C O 1
ATOM 8601 N N . ALA C 1 331 ? -58.171 -6.434 7.065 1.00 15.95 340 ALA C N 1
ATOM 8602 C CA . ALA C 1 331 ? -59.233 -6.621 6.060 1.00 15.69 340 ALA C CA 1
ATOM 8603 C C . ALA C 1 331 ? -58.643 -6.336 4.675 1.00 17.80 340 ALA C C 1
ATOM 8604 O O . ALA C 1 331 ? -58.955 -7.035 3.705 1.00 15.92 340 ALA C O 1
ATOM 8606 N N . ASN C 1 332 ? -57.778 -5.304 4.576 1.00 14.55 341 ASN C N 1
ATOM 8607 C CA . ASN C 1 332 ? -57.139 -4.976 3.315 1.00 14.81 341 ASN C CA 1
ATOM 8608 C C . ASN C 1 332 ? -56.146 -6.042 2.876 1.00 18.45 341 ASN C C 1
ATOM 8609 O O . ASN C 1 332 ? -56.147 -6.426 1.714 1.00 17.26 341 ASN C O 1
ATOM 8614 N N . GLN C 1 333 ? -55.343 -6.579 3.801 1.00 15.58 342 GLN C N 1
ATOM 8615 C CA . GLN C 1 333 ? -54.384 -7.620 3.434 1.00 15.89 342 GLN C CA 1
ATOM 8616 C C . GLN C 1 333 ? -55.132 -8.863 3.000 1.00 18.01 342 GLN C C 1
ATOM 8617 O O . GLN C 1 333 ? -54.763 -9.474 2.001 1.00 16.33 342 GLN C O 1
ATOM 8623 N N . LEU C 1 334 ? -56.176 -9.252 3.738 1.00 15.76 343 LEU C N 1
ATOM 8624 C CA . LEU C 1 334 ? -56.904 -10.487 3.403 1.00 15.43 343 LEU C CA 1
ATOM 8625 C C . LEU C 1 334 ? -57.639 -10.387 2.089 1.00 17.40 343 LEU C C 1
ATOM 8626 O O . LEU C 1 334 ? -57.682 -11.369 1.331 1.00 15.12 343 LEU C O 1
ATOM 8631 N N . ALA C 1 335 ? -58.176 -9.206 1.783 1.00 15.63 344 ALA C N 1
ATOM 8632 C CA . ALA C 1 335 ? -58.929 -9.060 0.540 1.00 14.72 344 ALA C CA 1
ATOM 8633 C C . ALA C 1 335 ? -57.984 -9.187 -0.658 1.00 16.30 344 ALA C C 1
ATOM 8634 O O . ALA C 1 335 ? -58.323 -9.906 -1.613 1.00 15.22 344 ALA C O 1
ATOM 8636 N N . THR C 1 336 ? -56.783 -8.567 -0.588 1.00 13.89 345 THR C N 1
ATOM 8637 C CA . THR C 1 336 ? -55.859 -8.695 -1.726 1.00 14.24 345 THR C CA 1
ATOM 8638 C C . THR C 1 336 ? -55.284 -10.121 -1.819 1.00 18.51 345 THR C C 1
ATOM 8639 O O . THR C 1 336 ? -55.047 -10.609 -2.925 1.00 17.86 345 THR C O 1
ATOM 8643 N N . ASP C 1 337 ? -55.057 -10.787 -0.664 1.00 15.94 346 ASP C N 1
ATOM 8644 C CA . ASP C 1 337 ? -54.595 -12.192 -0.679 1.00 16.31 346 ASP C CA 1
ATOM 8645 C C . ASP C 1 337 ? -55.677 -13.102 -1.266 1.00 16.62 346 ASP C C 1
ATOM 8646 O O . ASP C 1 337 ? -55.343 -14.082 -1.923 1.00 15.13 346 ASP C O 1
ATOM 8651 N N . ALA C 1 338 ? -56.959 -12.844 -0.979 1.00 14.75 347 ALA C N 1
ATOM 8652 C CA . ALA C 1 338 ? -58.053 -13.669 -1.537 1.00 14.64 347 ALA C CA 1
ATOM 8653 C C . ALA C 1 338 ? -58.121 -13.480 -3.055 1.00 15.30 347 ALA C C 1
ATOM 8654 O O . ALA C 1 338 ? -58.234 -14.472 -3.793 1.00 15.12 347 ALA C O 1
ATOM 8656 N N . VAL C 1 339 ? -57.964 -12.237 -3.539 1.00 12.46 348 VAL C N 1
ATOM 8657 C CA . VAL C 1 339 ? -57.935 -12.014 -5.005 1.00 11.96 348 VAL C CA 1
ATOM 8658 C C . VAL C 1 339 ? -56.736 -12.815 -5.566 1.00 15.31 348 VAL C C 1
ATOM 8659 O O . VAL C 1 339 ? -56.866 -13.518 -6.566 1.00 15.42 348 VAL C O 1
ATOM 8663 N N . GLN C 1 340 ? -55.591 -12.740 -4.891 1.00 13.61 349 GLN C N 1
ATOM 8664 C CA . GLN C 1 340 ? -54.380 -13.445 -5.323 1.00 13.44 349 GLN C CA 1
ATOM 8665 C C . GLN C 1 340 ? -54.582 -14.946 -5.447 1.00 15.51 349 GLN C C 1
ATOM 8666 O O . GLN C 1 340 ? -54.197 -15.551 -6.453 1.00 14.95 349 GLN C O 1
ATOM 8672 N N . ILE C 1 341 ? -55.183 -15.546 -4.422 1.00 12.83 350 ILE C N 1
ATOM 8673 C CA . ILE C 1 341 ? -55.392 -17.017 -4.421 1.00 12.89 350 ILE C CA 1
ATOM 8674 C C . ILE C 1 341 ? -56.303 -17.446 -5.565 1.00 16.19 350 ILE C C 1
ATOM 8675 O O . ILE C 1 341 ? -56.122 -18.538 -6.132 1.00 15.94 350 ILE C O 1
ATOM 8680 N N . LEU C 1 342 ? -57.305 -16.601 -5.910 1.00 14.08 351 LEU C N 1
ATOM 8681 C CA . LEU C 1 342 ? -58.177 -16.957 -7.037 1.00 13.40 351 LEU C CA 1
ATOM 8682 C C . LEU C 1 342 ? -57.564 -16.665 -8.410 1.00 17.50 351 LEU C C 1
ATOM 8683 O O . LEU C 1 342 ? -58.118 -17.081 -9.412 1.00 17.43 351 LEU C O 1
ATOM 8688 N N . GLY C 1 343 ? -56.395 -16.028 -8.463 1.00 16.07 352 GLY C N 1
ATOM 8689 C CA . GLY C 1 343 ? -55.698 -15.747 -9.726 1.00 15.60 352 GLY C CA 1
ATOM 8690 C C . GLY C 1 343 ? -56.514 -14.878 -10.673 1.00 16.94 352 GLY C C 1
ATOM 8691 O O . GLY C 1 343 ? -57.164 -13.918 -10.244 1.00 15.89 352 GLY C O 1
ATOM 8692 N N . GLY C 1 344 ? -56.492 -15.210 -11.961 1.00 15.08 353 GLY C N 1
ATOM 8693 C CA . GLY C 1 344 ? -57.268 -14.477 -12.970 1.00 15.59 353 GLY C CA 1
ATOM 8694 C C . GLY C 1 344 ? -58.742 -14.351 -12.585 1.00 18.92 353 GLY C C 1
ATOM 8695 O O . GLY C 1 344 ? -59.341 -13.272 -12.673 1.00 17.50 353 GLY C O 1
ATOM 8696 N N . ASN C 1 345 ? -59.324 -15.447 -12.065 1.00 14.67 354 ASN C N 1
ATOM 8697 C CA . ASN C 1 345 ? -60.724 -15.438 -11.602 1.00 14.78 354 ASN C CA 1
ATOM 8698 C C . ASN C 1 345 ? -60.925 -14.412 -10.480 1.00 17.17 354 ASN C C 1
ATOM 8699 O O . ASN C 1 345 ? -61.962 -13.762 -10.423 1.00 17.49 354 ASN C O 1
ATOM 8704 N N . GLY C 1 346 ? -59.925 -14.255 -9.621 1.00 15.88 355 GLY C N 1
ATOM 8705 C CA . GLY C 1 346 ? -59.995 -13.304 -8.509 1.00 15.55 355 GLY C CA 1
ATOM 8706 C C . GLY C 1 346 ? -60.107 -11.868 -8.962 1.00 17.80 355 GLY C C 1
ATOM 8707 O O . GLY C 1 346 ? -60.717 -11.049 -8.290 1.00 15.73 355 GLY C O 1
ATOM 8708 N N . PHE C 1 347 ? -59.499 -11.544 -10.101 1.00 15.40 356 PHE C N 1
ATOM 8709 C CA . PHE C 1 347 ? -59.530 -10.169 -10.637 1.00 14.82 356 PHE C CA 1
ATOM 8710 C C . PHE C 1 347 ? -60.859 -9.875 -11.354 1.00 18.94 356 PHE C C 1
ATOM 8711 O O . PHE C 1 347 ? -61.126 -8.738 -11.770 1.00 17.75 356 PHE C O 1
ATOM 8719 N N . ASN C 1 348 ? -61.672 -10.923 -11.541 1.00 14.75 357 ASN C N 1
ATOM 8720 C CA . ASN C 1 348 ? -62.890 -10.839 -12.324 1.00 14.93 357 ASN C CA 1
ATOM 8721 C C . ASN C 1 348 ? -64.149 -10.607 -11.479 1.00 18.29 357 ASN C C 1
ATOM 8722 O O . ASN C 1 348 ? -64.293 -11.168 -10.394 1.00 17.50 357 ASN C O 1
ATOM 8727 N N . THR C 1 349 ? -65.073 -9.803 -11.995 1.00 17.13 358 THR C N 1
ATOM 8728 C CA . THR C 1 349 ? -66.316 -9.426 -11.284 1.00 16.29 358 THR C CA 1
ATOM 8729 C C . THR C 1 349 ? -67.337 -10.538 -11.110 1.00 19.83 358 THR C C 1
ATOM 8730 O O . THR C 1 349 ? -68.273 -10.350 -10.337 1.00 20.35 358 THR C O 1
ATOM 8734 N N . GLU C 1 350 ? -67.167 -11.705 -11.791 1.00 18.09 359 GLU C N 1
ATOM 8735 C CA . GLU C 1 350 ? -68.112 -12.820 -11.627 1.00 18.96 359 GLU C CA 1
ATOM 8736 C C . GLU C 1 350 ? -67.773 -13.600 -10.359 1.00 20.39 359 GLU C C 1
ATOM 8737 O O . GLU C 1 350 ? -68.561 -14.440 -9.922 1.00 21.18 359 GLU C O 1
ATOM 8743 N N . TYR C 1 351 ? -66.563 -13.370 -9.812 1.00 16.88 360 TYR C N 1
ATOM 8744 C CA . TYR C 1 351 ? -66.147 -13.992 -8.558 1.00 15.42 360 TYR C CA 1
ATOM 8745 C C . TYR C 1 351 ? -66.318 -12.954 -7.450 1.00 18.29 360 TYR C C 1
ATOM 8746 O O . TYR C 1 351 ? -66.377 -11.746 -7.743 1.00 17.40 360 TYR C O 1
ATOM 8755 N N . PRO C 1 352 ? -66.434 -13.383 -6.173 1.00 18.67 361 PRO C N 1
ATOM 8756 C CA . PRO C 1 352 ? -66.821 -12.427 -5.121 1.00 19.63 361 PRO C CA 1
ATOM 8757 C C . PRO C 1 352 ? -65.725 -11.631 -4.458 1.00 21.44 361 PRO C C 1
ATOM 8758 O O . PRO C 1 352 ? -66.029 -10.775 -3.615 1.00 19.32 361 PRO C O 1
ATOM 8762 N N . VAL C 1 353 ? -64.455 -11.928 -4.785 1.00 16.72 362 VAL C N 1
ATOM 8763 C CA . VAL C 1 353 ? -63.342 -11.349 -4.050 1.00 14.90 362 VAL C CA 1
ATOM 8764 C C . VAL C 1 353 ? -62.911 -9.953 -4.424 1.00 16.52 362 VAL C C 1
ATOM 8765 O O . VAL C 1 353 ? -62.465 -9.213 -3.546 1.00 15.31 362 VAL C O 1
ATOM 8769 N N . GLU C 1 354 ? -63.033 -9.575 -5.701 1.00 14.34 363 GLU C N 1
ATOM 8770 C CA . GLU C 1 354 ? -62.622 -8.212 -6.072 1.00 13.63 363 GLU C CA 1
ATOM 8771 C C . GLU C 1 354 ? -63.506 -7.160 -5.380 1.00 15.52 363 GLU C C 1
ATOM 8772 O O . GLU C 1 354 ? -63.006 -6.100 -4.974 1.00 16.60 363 GLU C O 1
ATOM 8778 N N . LYS C 1 355 ? -64.796 -7.478 -5.152 1.00 13.62 364 LYS C N 1
ATOM 8779 C CA . LYS C 1 355 ? -65.667 -6.553 -4.412 1.00 13.20 364 LYS C CA 1
ATOM 8780 C C . LYS C 1 355 ? -65.107 -6.354 -2.998 1.00 16.40 364 LYS C C 1
ATOM 8781 O O . LYS C 1 355 ? -65.130 -5.230 -2.469 1.00 15.01 364 LYS C O 1
ATOM 8787 N N . LEU C 1 356 ? -64.624 -7.443 -2.374 1.00 13.66 365 LEU C N 1
ATOM 8788 C CA . LEU C 1 356 ? -64.061 -7.346 -1.019 1.00 14.05 365 LEU C CA 1
ATOM 8789 C C . LEU C 1 356 ? -62.847 -6.439 -1.001 1.00 16.63 365 LEU C C 1
ATOM 8790 O O . LEU C 1 356 ? -62.700 -5.657 -0.069 1.00 17.13 365 LEU C O 1
ATOM 8795 N N . MET C 1 357 ? -62.005 -6.492 -2.051 1.00 13.86 366 MET C N 1
ATOM 8796 C CA . MET C 1 357 ? -60.840 -5.628 -2.119 1.00 13.47 366 MET C CA 1
ATOM 8797 C C . MET C 1 357 ? -61.249 -4.142 -2.242 1.00 17.92 366 MET C C 1
ATOM 8798 O O . MET C 1 357 ? -60.671 -3.279 -1.572 1.00 17.76 366 MET C O 1
ATOM 8803 N N . ARG C 1 358 ? -62.272 -3.865 -3.051 1.00 14.16 367 ARG C N 1
ATOM 8804 C CA . ARG C 1 358 ? -62.775 -2.487 -3.208 1.00 13.79 367 ARG C CA 1
ATOM 8805 C C . ARG C 1 358 ? -63.423 -2.001 -1.919 1.00 18.33 367 ARG C C 1
ATOM 8806 O O . ARG C 1 358 ? -63.202 -0.856 -1.526 1.00 18.59 367 ARG C O 1
ATOM 8814 N N . ASP C 1 359 ? -64.244 -2.857 -1.280 1.00 14.76 368 ASP C N 1
ATOM 8815 C CA . ASP C 1 359 ? -64.925 -2.498 -0.029 1.00 14.47 368 ASP C CA 1
ATOM 8816 C C . ASP C 1 359 ? -63.949 -2.279 1.115 1.00 17.36 368 ASP C C 1
ATOM 8817 O O . ASP C 1 359 ? -64.172 -1.373 1.930 1.00 17.06 368 ASP C O 1
ATOM 8822 N N . ALA C 1 360 ? -62.894 -3.121 1.227 1.00 13.13 369 ALA C N 1
ATOM 8823 C CA . ALA C 1 360 ? -61.994 -3.095 2.392 1.00 13.18 369 ALA C CA 1
ATOM 8824 C C . ALA C 1 360 ? -61.284 -1.796 2.598 1.00 16.04 369 ALA C C 1
ATOM 8825 O O . ALA C 1 360 ? -60.964 -1.447 3.733 1.00 15.24 369 ALA C O 1
ATOM 8827 N N . LYS C 1 361 ? -60.977 -1.096 1.497 1.00 13.12 370 LYS C N 1
ATOM 8828 C CA . LYS C 1 361 ? -60.145 0.105 1.631 1.00 13.92 370 LYS C CA 1
ATOM 8829 C C . LYS C 1 361 ? -60.770 1.182 2.530 1.00 17.41 370 LYS C C 1
ATOM 8830 O O . LYS C 1 361 ? -60.036 1.900 3.205 1.00 16.93 370 LYS C O 1
ATOM 8836 N N . ILE C 1 362 ? -62.108 1.239 2.601 1.00 14.41 371 ILE C N 1
ATOM 8837 C CA . ILE C 1 362 ? -62.776 2.237 3.444 1.00 15.46 371 ILE C CA 1
ATOM 8838 C C . ILE C 1 362 ? -62.415 2.070 4.935 1.00 17.15 371 ILE C C 1
ATOM 8839 O O . ILE C 1 362 ? -62.394 3.051 5.658 1.00 15.82 371 ILE C O 1
ATOM 8844 N N . TYR C 1 363 ? -62.087 0.847 5.368 1.00 15.02 372 TYR C N 1
ATOM 8845 C CA . TYR C 1 363 ? -61.738 0.599 6.762 1.00 14.26 372 TYR C CA 1
ATOM 8846 C C . TYR C 1 363 ? -60.448 1.239 7.215 1.00 17.87 372 TYR C C 1
ATOM 8847 O O . TYR C 1 363 ? -60.200 1.326 8.430 1.00 19.01 372 TYR C O 1
ATOM 8856 N N . GLN C 1 364 ? -59.612 1.685 6.269 1.00 14.23 373 GLN C N 1
ATOM 8857 C CA . GLN C 1 364 ? -58.389 2.397 6.640 1.00 14.97 373 GLN C CA 1
ATOM 8858 C C . GLN C 1 364 ? -58.653 3.915 6.605 1.00 19.44 373 GLN C C 1
ATOM 8859 O O . GLN C 1 364 ? -57.752 4.695 6.926 1.00 17.63 373 GLN C O 1
ATOM 8865 N N . ILE C 1 365 ? -59.882 4.321 6.241 1.00 15.99 374 ILE C N 1
ATOM 8866 C CA . ILE C 1 365 ? -60.185 5.736 6.034 1.00 14.61 374 ILE C CA 1
ATOM 8867 C C . ILE C 1 365 ? -61.292 6.257 6.921 1.00 17.21 374 ILE C C 1
ATOM 8868 O O . ILE C 1 365 ? -61.040 7.198 7.688 1.00 17.11 374 ILE C O 1
ATOM 8873 N N . TYR C 1 366 ? -62.522 5.714 6.785 1.00 16.66 375 TYR C N 1
ATOM 8874 C CA . TYR C 1 366 ? -63.616 6.283 7.569 1.00 18.43 375 TYR C CA 1
ATOM 8875 C C . TYR C 1 366 ? -63.597 5.927 9.023 1.00 22.27 375 TYR C C 1
ATOM 8876 O O . TYR C 1 366 ? -62.906 4.980 9.405 1.00 20.25 375 TYR C O 1
ATOM 8885 N N . GLU C 1 367 ? -64.306 6.727 9.846 1.00 20.47 376 GLU C N 1
ATOM 8886 C CA . GLU C 1 367 ? -64.363 6.505 11.283 1.00 20.60 376 GLU C CA 1
ATOM 8887 C C . GLU C 1 367 ? -62.966 6.546 11.925 1.00 23.52 376 GLU C C 1
ATOM 8888 O O . GLU C 1 367 ? -62.645 5.720 12.781 1.00 23.86 376 GLU C O 1
ATOM 8894 N N . GLY C 1 368 ? -62.135 7.480 11.462 1.00 17.57 377 GLY C N 1
ATOM 8895 C CA . GLY C 1 368 ? -60.763 7.621 11.966 1.00 17.19 377 GLY C CA 1
ATOM 8896 C C . GLY C 1 368 ? -59.790 6.829 11.103 1.00 19.31 377 GLY C C 1
ATOM 8897 O O . GLY C 1 368 ? -59.739 5.600 11.184 1.00 17.04 377 GLY C O 1
ATOM 8898 N N . THR C 1 369 ? -59.005 7.515 10.275 1.00 16.61 378 THR C N 1
ATOM 8899 C CA . THR C 1 369 ? -58.052 6.831 9.396 1.00 16.43 378 THR C CA 1
ATOM 8900 C C . THR C 1 369 ? -57.024 6.006 10.173 1.00 18.69 378 THR C C 1
ATOM 8901 O O . THR C 1 369 ? -56.822 6.234 11.366 1.00 17.45 378 THR C O 1
ATOM 8905 N N . SER C 1 370 ? -56.313 5.108 9.466 1.00 15.62 379 SER C N 1
ATOM 8906 C CA . SER C 1 370 ? -55.194 4.325 10.024 1.00 16.49 379 SER C CA 1
ATOM 8907 C C . SER C 1 370 ? -54.198 5.239 10.765 1.00 19.54 379 SER C C 1
ATOM 8908 O O . SER C 1 370 ? -53.680 4.870 11.826 1.00 17.47 379 SER C O 1
ATOM 8911 N N . GLN C 1 371 ? -53.887 6.420 10.187 1.00 16.37 380 GLN C N 1
ATOM 8912 C CA . GLN C 1 371 ? -52.918 7.335 10.819 1.00 16.15 380 GLN C CA 1
ATOM 8913 C C . GLN C 1 371 ? -53.502 7.912 12.093 1.00 17.84 380 GLN C C 1
ATOM 8914 O O . GLN C 1 371 ? -52.817 7.977 13.123 1.00 17.56 380 GLN C O 1
ATOM 8920 N N . ILE C 1 372 ? -54.772 8.345 12.041 1.00 15.42 381 ILE C N 1
ATOM 8921 C CA . ILE C 1 372 ? -55.420 8.892 13.238 1.00 15.76 381 ILE C CA 1
ATOM 8922 C C . ILE C 1 372 ? -55.494 7.845 14.353 1.00 17.45 381 ILE C C 1
ATOM 8923 O O . ILE C 1 372 ? -55.288 8.177 15.525 1.00 18.13 381 ILE C O 1
ATOM 8928 N N . GLN C 1 373 ? -55.730 6.573 13.988 1.00 14.12 382 GLN C N 1
ATOM 8929 C CA . GLN C 1 373 ? -55.805 5.524 15.021 1.00 14.80 382 GLN C CA 1
ATOM 8930 C C . GLN C 1 373 ? -54.434 5.390 15.690 1.00 17.65 382 GLN C C 1
ATOM 8931 O O . GLN C 1 373 ? -54.346 5.188 16.904 1.00 17.05 382 GLN C O 1
ATOM 8937 N N . ARG C 1 374 ? -53.351 5.489 14.892 1.00 16.50 383 ARG C N 1
ATOM 8938 C CA . ARG C 1 374 ? -51.998 5.425 15.453 1.00 15.54 383 ARG C CA 1
ATOM 8939 C C . ARG C 1 374 ? -51.699 6.604 16.346 1.00 19.16 383 ARG C C 1
ATOM 8940 O O . ARG C 1 374 ? -51.080 6.414 17.383 1.00 20.62 383 ARG C O 1
ATOM 8948 N N . LEU C 1 375 ? -52.173 7.807 15.977 1.00 16.01 384 LEU C N 1
ATOM 8949 C CA . LEU C 1 375 ? -52.008 9.001 16.814 1.00 18.31 384 LEU C CA 1
ATOM 8950 C C . LEU C 1 375 ? -52.699 8.777 18.169 1.00 20.05 384 LEU C C 1
ATOM 8951 O O . LEU C 1 375 ? -52.120 9.090 19.224 1.00 19.07 384 LEU C O 1
ATOM 8956 N N . ILE C 1 376 ? -53.914 8.176 18.144 1.00 18.76 385 ILE C N 1
ATOM 8957 C CA . ILE C 1 376 ? -54.652 7.894 19.380 1.00 15.78 385 ILE C CA 1
ATOM 8958 C C . ILE C 1 376 ? -53.945 6.861 20.227 1.00 18.23 385 ILE C C 1
ATOM 8959 O O . ILE C 1 376 ? -53.734 7.097 21.428 1.00 18.24 385 ILE C O 1
ATOM 8964 N N . VAL C 1 377 ? -53.572 5.716 19.616 1.00 15.04 386 VAL C N 1
ATOM 8965 C CA . VAL C 1 377 ? -52.874 4.646 20.349 1.00 13.81 386 VAL C CA 1
ATOM 8966 C C . VAL C 1 377 ? -51.571 5.212 20.937 1.00 18.52 386 VAL C C 1
ATOM 8967 O O . VAL C 1 377 ? -51.289 4.978 22.110 1.00 17.47 386 VAL C O 1
ATOM 8971 N N . ALA C 1 378 ? -50.838 6.014 20.146 1.00 16.49 387 ALA C N 1
ATOM 8972 C CA . ALA C 1 378 ? -49.574 6.586 20.663 1.00 17.93 387 ALA C CA 1
ATOM 8973 C C . ALA C 1 378 ? -49.835 7.431 21.933 1.00 19.76 387 ALA C C 1
ATOM 8974 O O . ALA C 1 378 ? -49.114 7.301 22.927 1.00 19.33 387 ALA C O 1
ATOM 8976 N N . ARG C 1 379 ? -50.811 8.325 21.878 1.00 16.98 388 ARG C N 1
ATOM 8977 C CA . ARG C 1 379 ? -51.142 9.203 23.003 1.00 17.84 388 ARG C CA 1
ATOM 8978 C C . ARG C 1 379 ? -51.567 8.377 24.231 1.00 20.44 388 ARG C C 1
ATOM 8979 O O . ARG C 1 379 ? -51.078 8.613 25.345 1.00 20.35 388 ARG C O 1
ATOM 8987 N N . GLU C 1 380 ? -52.454 7.391 24.025 1.00 17.40 389 GLU C N 1
ATOM 8988 C CA . GLU C 1 380 ? -52.915 6.540 25.131 1.00 16.82 389 GLU C CA 1
ATOM 8989 C C . GLU C 1 380 ? -51.765 5.683 25.720 1.00 20.13 389 GLU C C 1
ATOM 8990 O O . GLU C 1 380 ? -51.680 5.536 26.933 1.00 18.88 389 GLU C O 1
ATOM 8996 N N . HIS C 1 381 ? -50.884 5.118 24.862 1.00 16.56 390 HIS C N 1
ATOM 8997 C CA . HIS C 1 381 ? -49.761 4.299 25.322 1.00 16.49 390 HIS C CA 1
ATOM 8998 C C . HIS C 1 381 ? -48.768 5.144 26.116 1.00 20.64 390 HIS C C 1
ATOM 8999 O O . HIS C 1 381 ? -48.316 4.730 27.203 1.00 20.88 390 HIS C O 1
ATOM 9006 N N . ILE C 1 382 ? -48.410 6.316 25.567 1.00 17.71 391 ILE C N 1
ATOM 9007 C CA . ILE C 1 382 ? -47.459 7.233 26.239 1.00 20.95 391 ILE C CA 1
ATOM 9008 C C . ILE C 1 382 ? -48.056 7.697 27.560 1.00 26.02 391 ILE C C 1
ATOM 9009 O O . ILE C 1 382 ? -47.341 7.715 28.582 1.00 26.77 391 ILE C O 1
ATOM 9014 N N . ASP C 1 383 ? -49.365 8.002 27.583 1.00 23.31 392 ASP C N 1
ATOM 9015 C CA . ASP C 1 383 ? -49.982 8.409 28.851 1.00 24.98 392 ASP C CA 1
ATOM 9016 C C . ASP C 1 383 ? -49.960 7.315 29.916 1.00 31.14 392 ASP C C 1
ATOM 9017 O O . ASP C 1 383 ? -49.835 7.638 31.101 1.00 32.08 392 ASP C O 1
ATOM 9022 N N . LYS C 1 384 ? -50.078 6.033 29.497 1.00 25.54 393 LYS C N 1
ATOM 9023 C CA . LYS C 1 384 ? -50.095 4.865 30.379 1.00 24.77 393 LYS C CA 1
ATOM 9024 C C . LYS C 1 384 ? -48.727 4.540 30.938 1.00 28.30 393 LYS C C 1
ATOM 9025 O O . LYS C 1 384 ? -48.637 3.844 31.954 1.00 27.61 393 LYS C O 1
ATOM 9031 N N . TYR C 1 385 ? -47.655 4.964 30.255 1.00 24.56 394 TYR C N 1
ATOM 9032 C CA . TYR C 1 385 ? -46.311 4.575 30.660 1.00 23.29 394 TYR C CA 1
ATOM 9033 C C . TYR C 1 385 ? -45.898 5.062 32.039 1.00 26.41 394 TYR C C 1
ATOM 9034 O O . TYR C 1 385 ? -46.013 6.246 32.330 1.00 26.75 394 TYR C O 1
ATOM 9043 N N . LYS C 1 386 ? -45.315 4.156 32.843 1.00 22.73 395 LYS C N 1
ATOM 9044 C CA . LYS C 1 386 ? -44.686 4.487 34.111 1.00 23.49 395 LYS C CA 1
ATOM 9045 C C . LYS C 1 386 ? -43.475 3.577 34.310 1.00 29.20 395 LYS C C 1
ATOM 9046 O O . LYS C 1 386 ? -43.485 2.436 33.837 1.00 28.16 395 LYS C O 1
ATOM 9052 N N . ASN C 1 387 ? -42.456 4.081 35.005 1.00 27.36 396 ASN C N 1
ATOM 9053 C CA . ASN C 1 387 ? -41.229 3.337 35.300 1.00 33.00 396 ASN C CA 1
ATOM 9054 C C . ASN C 1 387 ? -41.482 2.143 36.239 1.00 46.63 396 ASN C C 1
ATOM 9055 O O . ASN C 1 387 ? -42.539 2.118 36.913 1.00 45.87 396 ASN C O 1
ATOM 9061 N N . LEU D 1 1 ? -16.980 -0.092 -21.758 1.00 47.82 10 LEU D N 1
ATOM 9062 C CA . LEU D 1 1 ? -17.151 -0.730 -20.463 1.00 45.38 10 LEU D CA 1
ATOM 9063 C C . LEU D 1 1 ? -17.339 0.320 -19.351 1.00 45.54 10 LEU D C 1
ATOM 9064 O O . LEU D 1 1 ? -17.028 1.506 -19.534 1.00 47.41 10 LEU D O 1
ATOM 9069 N N . GLY D 1 2 ? -17.864 -0.132 -18.224 1.00 34.49 11 GLY D N 1
ATOM 9070 C CA . GLY D 1 2 ? -18.152 0.716 -17.081 1.00 30.82 11 GLY D CA 1
ATOM 9071 C C . GLY D 1 2 ? -19.641 0.951 -17.001 1.00 26.74 11 GLY D C 1
ATOM 9072 O O . GLY D 1 2 ? -20.320 0.996 -18.031 1.00 24.32 11 GLY D O 1
ATOM 9073 N N . PHE D 1 3 ? -20.152 1.116 -15.782 1.00 22.77 12 PHE D N 1
ATOM 9074 C CA . PHE D 1 3 ? -21.587 1.348 -15.597 1.00 20.60 12 PHE D CA 1
ATOM 9075 C C . PHE D 1 3 ? -21.985 2.700 -16.125 1.00 24.06 12 PHE D C 1
ATOM 9076 O O . PHE D 1 3 ? -21.167 3.625 -16.177 1.00 24.42 12 PHE D O 1
ATOM 9084 N N . SER D 1 4 ? -23.249 2.804 -16.520 1.00 21.72 13 SER D N 1
ATOM 9085 C CA . SER D 1 4 ? -23.844 4.057 -16.955 1.00 21.39 13 SER D CA 1
ATOM 9086 C C . SER D 1 4 ? -25.335 3.992 -16.682 1.00 23.42 13 SER D C 1
ATOM 9087 O O . SER D 1 4 ? -25.970 2.983 -16.977 1.00 21.61 13 SER D O 1
ATOM 9090 N N . PHE D 1 5 ? -25.890 5.089 -16.185 1.00 21.32 14 PHE D N 1
ATOM 9091 C CA . PHE D 1 5 ? -27.339 5.203 -15.957 1.00 20.30 14 PHE D CA 1
ATOM 9092 C C . PHE D 1 5 ? -27.871 6.398 -16.760 1.00 25.48 14 PHE D C 1
ATOM 9093 O O . PHE D 1 5 ? -28.848 7.029 -16.366 1.00 27.44 14 PHE D O 1
ATOM 9101 N N . GLU D 1 6 ? -27.281 6.641 -17.932 1.00 23.33 15 GLU D N 1
ATOM 9102 C CA . GLU D 1 6 ? -27.736 7.718 -18.812 1.00 24.71 15 GLU D CA 1
ATOM 9103 C C . GLU D 1 6 ? -28.282 7.156 -20.123 1.00 25.69 15 GLU D C 1
ATOM 9104 O O . GLU D 1 6 ? -27.612 6.354 -20.758 1.00 23.33 15 GLU D O 1
ATOM 9110 N N . PHE D 1 7 ? -29.488 7.563 -20.517 1.00 22.50 16 PHE D N 1
ATOM 9111 C CA . PHE D 1 7 ? -30.062 7.158 -21.811 1.00 22.25 16 PHE D CA 1
ATOM 9112 C C . PHE D 1 7 ? -29.256 7.731 -22.983 1.00 26.27 16 PHE D C 1
ATOM 9113 O O . PHE D 1 7 ? -28.608 8.761 -22.838 1.00 26.88 16 PHE D O 1
ATOM 9121 N N . THR D 1 8 ? -29.388 7.118 -24.172 1.00 24.89 17 THR D N 1
ATOM 9122 C CA . THR D 1 8 ? -28.800 7.673 -25.396 1.00 25.78 17 THR D CA 1
ATOM 9123 C C . THR D 1 8 ? -29.718 8.834 -25.797 1.00 28.33 17 THR D C 1
ATOM 9124 O O . THR D 1 8 ? -30.858 8.919 -25.324 1.00 27.15 17 THR D O 1
ATOM 9128 N N . GLU D 1 9 ? -29.241 9.716 -26.689 1.00 27.57 18 GLU D N 1
ATOM 9129 C CA . GLU D 1 9 ? -30.052 10.829 -27.175 1.00 28.34 18 GLU D CA 1
ATOM 9130 C C . GLU D 1 9 ? -31.337 10.349 -27.863 1.00 30.16 18 GLU D C 1
ATOM 9131 O O . GLU D 1 9 ? -32.392 10.926 -27.618 1.00 27.47 18 GLU D O 1
ATOM 9137 N N . GLN D 1 10 ? -31.266 9.250 -28.640 1.00 28.33 19 GLN D N 1
ATOM 9138 C CA . GLN D 1 10 ? -32.440 8.681 -29.304 1.00 28.32 19 GLN D CA 1
ATOM 9139 C C . GLN D 1 10 ? -33.446 8.208 -28.257 1.00 28.20 19 GLN D C 1
ATOM 9140 O O . GLN D 1 10 ? -34.642 8.433 -28.409 1.00 26.56 19 GLN D O 1
ATOM 9146 N N . GLN D 1 11 ? -32.957 7.574 -27.180 1.00 23.25 20 GLN D N 1
ATOM 9147 C CA . GLN D 1 11 ? -33.839 7.112 -26.101 1.00 20.34 20 GLN D CA 1
ATOM 9148 C C . GLN D 1 11 ? -34.544 8.274 -25.398 1.00 23.22 20 GLN D C 1
ATOM 9149 O O . GLN D 1 11 ? -35.726 8.164 -25.089 1.00 22.47 20 GLN D O 1
ATOM 9155 N N . LYS D 1 12 ? -33.834 9.408 -25.200 1.00 22.41 21 LYS D N 1
ATOM 9156 C CA . LYS D 1 12 ? -34.441 10.600 -24.584 1.00 23.30 21 LYS D CA 1
ATOM 9157 C C . LYS D 1 12 ? -35.555 11.148 -25.475 1.00 25.59 21 LYS D C 1
ATOM 9158 O O . LYS D 1 12 ? -36.579 11.585 -24.963 1.00 26.00 21 LYS D O 1
ATOM 9164 N N . GLU D 1 13 ? -35.369 11.085 -26.796 1.00 23.39 22 GLU D N 1
ATOM 9165 C CA . GLU D 1 13 ? -36.375 11.519 -27.777 1.00 23.47 22 GLU D CA 1
ATOM 9166 C C . GLU D 1 13 ? -37.614 10.620 -27.723 1.00 25.66 22 GLU D C 1
ATOM 9167 O O . GLU D 1 13 ? -38.728 11.143 -27.704 1.00 24.52 22 GLU D O 1
ATOM 9173 N N . PHE D 1 14 ? -37.439 9.282 -27.702 1.00 24.12 23 PHE D N 1
ATOM 9174 C CA . PHE D 1 14 ? -38.571 8.344 -27.590 1.00 24.40 23 PHE D CA 1
ATOM 9175 C C . PHE D 1 14 ? -39.316 8.591 -26.272 1.00 24.45 23 PHE D C 1
ATOM 9176 O O . PHE D 1 14 ? -40.552 8.568 -26.230 1.00 22.71 23 PHE D O 1
ATOM 9184 N N . GLN D 1 15 ? -38.570 8.787 -25.181 1.00 21.97 24 GLN D N 1
ATOM 9185 C CA . GLN D 1 15 ? -39.177 9.018 -23.871 1.00 20.70 24 GLN D CA 1
ATOM 9186 C C . GLN D 1 15 ? -40.025 10.297 -23.924 1.00 22.33 24 GLN D C 1
ATOM 9187 O O . GLN D 1 15 ? -41.152 10.301 -23.450 1.00 22.07 24 GLN D O 1
ATOM 9193 N N . ALA D 1 16 ? -39.478 11.365 -24.513 1.00 19.50 25 ALA D N 1
ATOM 9194 C CA . ALA D 1 16 ? -40.181 12.652 -24.616 1.00 20.72 25 ALA D CA 1
ATOM 9195 C C . ALA D 1 16 ? -41.480 12.510 -25.426 1.00 21.98 25 ALA D C 1
ATOM 9196 O O . ALA D 1 16 ? -42.521 13.025 -25.004 1.00 21.17 25 ALA D O 1
ATOM 9198 N N . THR D 1 17 ? -41.434 11.775 -26.551 1.00 20.76 26 THR D N 1
ATOM 9199 C CA . THR D 1 17 ? -42.633 11.536 -27.394 1.00 19.79 26 THR D CA 1
ATOM 9200 C C . THR D 1 17 ? -43.690 10.753 -26.618 1.00 22.12 26 THR D C 1
ATOM 9201 O O . THR D 1 17 ? -44.869 11.125 -26.618 1.00 21.38 26 THR D O 1
ATOM 9205 N N . ALA D 1 18 ? -43.281 9.654 -25.968 1.00 19.09 27 ALA D N 1
ATOM 9206 C CA . ALA D 1 18 ? -44.207 8.827 -25.201 1.00 18.12 27 ALA D CA 1
ATOM 9207 C C . ALA D 1 18 ? -44.781 9.606 -23.991 1.00 20.69 27 ALA D C 1
ATOM 9208 O O . ALA D 1 18 ? -45.971 9.513 -23.721 1.00 20.48 27 ALA D O 1
ATOM 9210 N N . ARG D 1 19 ? -43.940 10.411 -23.304 1.00 17.26 28 ARG D N 1
ATOM 9211 C CA . ARG D 1 19 ? -44.393 11.196 -22.150 1.00 18.06 28 ARG D CA 1
ATOM 9212 C C . ARG D 1 19 ? -45.425 12.232 -22.561 1.00 21.06 28 ARG D C 1
ATOM 9213 O O . ARG D 1 19 ? -46.435 12.389 -21.881 1.00 20.37 28 ARG D O 1
ATOM 9221 N N . LYS D 1 20 ? -45.162 12.955 -23.653 1.00 19.73 29 LYS D N 1
ATOM 9222 C CA . LYS D 1 20 ? -46.063 13.985 -24.150 1.00 19.44 29 LYS D CA 1
ATOM 9223 C C . LYS D 1 20 ? -47.394 13.365 -24.538 1.00 22.85 29 LYS D C 1
ATOM 9224 O O . LYS D 1 20 ? -48.433 13.877 -24.154 1.00 24.16 29 LYS D O 1
ATOM 9230 N N . PHE D 1 21 ? -47.355 12.226 -25.214 1.00 20.15 30 PHE D N 1
ATOM 9231 C CA . PHE D 1 21 ? -48.553 11.505 -25.616 1.00 19.00 30 PHE D CA 1
ATOM 9232 C C . PHE D 1 21 ? -49.350 11.056 -24.384 1.00 22.41 30 PHE D C 1
ATOM 9233 O O . PHE D 1 21 ? -50.574 11.263 -24.326 1.00 20.12 30 PHE D O 1
ATOM 9241 N N . ALA D 1 22 ? -48.675 10.448 -23.391 1.00 18.02 31 ALA D N 1
ATOM 9242 C CA . ALA D 1 22 ? -49.389 10.003 -22.195 1.00 17.49 31 ALA D CA 1
ATOM 9243 C C . ALA D 1 22 ? -50.021 11.145 -21.414 1.00 21.59 31 ALA D C 1
ATOM 9244 O O . ALA D 1 22 ? -51.183 11.051 -20.982 1.00 21.23 31 ALA D O 1
ATOM 9246 N N . ARG D 1 23 ? -49.278 12.236 -21.257 1.00 18.63 32 ARG D N 1
ATOM 9247 C CA . ARG D 1 23 ? -49.767 13.332 -20.445 1.00 19.45 32 ARG D CA 1
ATOM 9248 C C . ARG D 1 23 ? -50.817 14.209 -21.096 1.00 24.64 32 ARG D C 1
ATOM 9249 O O . ARG D 1 23 ? -51.712 14.698 -20.417 1.00 24.27 32 ARG D O 1
ATOM 9257 N N . GLU D 1 24 ? -50.722 14.394 -22.414 1.00 20.80 33 GLU D N 1
ATOM 9258 C CA . GLU D 1 24 ? -51.628 15.272 -23.145 1.00 21.37 33 GLU D CA 1
ATOM 9259 C C . GLU D 1 24 ? -52.784 14.555 -23.793 1.00 25.15 33 GLU D C 1
ATOM 9260 O O . GLU D 1 24 ? -53.823 15.170 -24.000 1.00 25.97 33 GLU D O 1
ATOM 9266 N N . GLU D 1 25 ? -52.607 13.263 -24.153 1.00 22.43 34 GLU D N 1
ATOM 9267 C CA . GLU D 1 25 ? -53.664 12.517 -24.849 1.00 21.06 34 GLU D CA 1
ATOM 9268 C C . GLU D 1 25 ? -54.307 11.405 -24.017 1.00 21.71 34 GLU D C 1
ATOM 9269 O O . GLU D 1 25 ? -55.534 11.261 -24.047 1.00 21.76 34 GLU D O 1
ATOM 9275 N N . ILE D 1 26 ? -53.498 10.614 -23.292 1.00 18.44 35 ILE D N 1
ATOM 9276 C CA . ILE D 1 26 ? -54.059 9.523 -22.477 1.00 16.76 35 ILE D CA 1
ATOM 9277 C C . ILE D 1 26 ? -54.735 10.038 -21.206 1.00 20.38 35 ILE D C 1
ATOM 9278 O O . ILE D 1 26 ? -55.904 9.735 -20.973 1.00 19.41 35 ILE D O 1
ATOM 9283 N N . ILE D 1 27 ? -53.993 10.782 -20.376 1.00 16.12 36 ILE D N 1
ATOM 9284 C CA . ILE D 1 27 ? -54.515 11.231 -19.076 1.00 16.28 36 ILE D CA 1
ATOM 9285 C C . ILE D 1 27 ? -55.889 11.890 -19.116 1.00 21.15 36 ILE D C 1
ATOM 9286 O O . ILE D 1 27 ? -56.775 11.499 -18.335 1.00 20.71 36 ILE D O 1
ATOM 9291 N N . PRO D 1 28 ? -56.144 12.834 -20.050 1.00 19.21 37 PRO D N 1
ATOM 9292 C CA . PRO D 1 28 ? -57.434 13.525 -20.035 1.00 19.72 37 PRO D CA 1
ATOM 9293 C C . PRO D 1 28 ? -58.656 12.668 -20.361 1.00 23.14 37 PRO D C 1
ATOM 9294 O O . PRO D 1 28 ? -59.764 13.069 -20.014 1.00 22.39 37 PRO D O 1
ATOM 9298 N N . VAL D 1 29 ? -58.462 11.479 -20.947 1.00 19.30 38 VAL D N 1
ATOM 9299 C CA . VAL D 1 29 ? -59.578 10.596 -21.328 1.00 20.56 38 VAL D CA 1
ATOM 9300 C C . VAL D 1 29 ? -59.589 9.247 -20.607 1.00 20.44 38 VAL D C 1
ATOM 9301 O O . VAL D 1 29 ? -60.575 8.516 -20.719 1.00 18.81 38 VAL D O 1
ATOM 9305 N N . ALA D 1 30 ? -58.495 8.887 -19.885 1.00 19.49 39 ALA D N 1
ATOM 9306 C CA . ALA D 1 30 ? -58.401 7.569 -19.227 1.00 18.98 39 ALA D CA 1
ATOM 9307 C C . ALA D 1 30 ? -59.558 7.274 -18.265 1.00 21.34 39 ALA D C 1
ATOM 9308 O O . ALA D 1 30 ? -60.061 6.141 -18.251 1.00 21.26 39 ALA D O 1
ATOM 9310 N N . ALA D 1 31 ? -60.039 8.290 -17.518 1.00 18.85 40 ALA D N 1
ATOM 9311 C CA . ALA D 1 31 ? -61.147 8.037 -16.573 1.00 19.45 40 ALA D CA 1
ATOM 9312 C C . ALA D 1 31 ? -62.412 7.680 -17.313 1.00 21.55 40 ALA D C 1
ATOM 9313 O O . ALA D 1 31 ? -63.150 6.799 -16.874 1.00 24.07 40 ALA D O 1
ATOM 9315 N N . GLU D 1 32 ? -62.644 8.310 -18.458 1.00 20.43 41 GLU D N 1
ATOM 9316 C CA . GLU D 1 32 ? -63.855 8.024 -19.249 1.00 22.60 41 GLU D CA 1
ATOM 9317 C C . GLU D 1 32 ? -63.791 6.615 -19.842 1.00 24.51 41 GLU D C 1
ATOM 9318 O O . GLU D 1 32 ? -64.764 5.887 -19.730 1.00 23.26 41 GLU D O 1
ATOM 9324 N N . TYR D 1 33 ? -62.627 6.204 -20.388 1.00 20.86 42 TYR D N 1
ATOM 9325 C CA . TYR D 1 33 ? -62.471 4.834 -20.898 1.00 20.16 42 TYR D CA 1
ATOM 9326 C C . TYR D 1 33 ? -62.605 3.788 -19.798 1.00 20.00 42 TYR D C 1
ATOM 9327 O O . TYR D 1 33 ? -63.127 2.704 -20.057 1.00 19.06 42 TYR D O 1
ATOM 9336 N N . ASP D 1 34 ? -62.153 4.102 -18.566 1.00 19.00 43 ASP D N 1
ATOM 9337 C CA . ASP D 1 34 ? -62.287 3.163 -17.432 1.00 19.13 43 ASP D CA 1
ATOM 9338 C C . ASP D 1 34 ? -63.785 3.023 -17.056 1.00 22.86 43 ASP D C 1
ATOM 9339 O O . ASP D 1 34 ? -64.235 1.915 -16.728 1.00 23.56 43 ASP D O 1
ATOM 9344 N N . LYS D 1 35 ? -64.541 4.127 -17.139 1.00 19.03 44 LYS D N 1
ATOM 9345 C CA . LYS D 1 35 ? -65.978 4.135 -16.819 1.00 21.29 44 LYS D CA 1
ATOM 9346 C C . LYS D 1 35 ? -66.788 3.339 -17.854 1.00 24.22 44 LYS D C 1
ATOM 9347 O O . LYS D 1 35 ? -67.663 2.562 -17.472 1.00 24.26 44 LYS D O 1
ATOM 9353 N N . THR D 1 36 ? -66.502 3.536 -19.151 1.00 20.85 45 THR D N 1
ATOM 9354 C CA . THR D 1 36 ? -67.272 2.886 -20.202 1.00 21.78 45 THR D CA 1
ATOM 9355 C C . THR D 1 36 ? -66.787 1.498 -20.561 1.00 24.86 45 THR D C 1
ATOM 9356 O O . THR D 1 36 ? -67.572 0.689 -21.074 1.00 25.72 45 THR D O 1
ATOM 9360 N N . GLY D 1 37 ? -65.498 1.266 -20.389 1.00 19.98 46 GLY D N 1
ATOM 9361 C CA . GLY D 1 37 ? -64.850 0.018 -20.802 1.00 19.20 46 GLY D CA 1
ATOM 9362 C C . GLY D 1 37 ? -64.679 -0.048 -22.315 1.00 21.76 46 GLY D C 1
ATOM 9363 O O . GLY D 1 37 ? -64.378 -1.114 -22.865 1.00 22.83 46 GLY D O 1
ATOM 9364 N N . GLU D 1 38 ? -64.841 1.090 -23.004 1.00 18.57 47 GLU D N 1
ATOM 9365 C CA . GLU D 1 38 ? -64.696 1.152 -24.470 1.00 20.36 47 GLU D CA 1
ATOM 9366 C C . GLU D 1 38 ? -63.238 0.884 -24.853 1.00 23.16 47 GLU D C 1
ATOM 9367 O O . GLU D 1 38 ? -62.338 1.395 -24.198 1.00 21.26 47 GLU D O 1
ATOM 9373 N N . TYR D 1 39 ? -63.013 0.065 -25.897 1.00 19.30 48 TYR D N 1
ATOM 9374 C CA . TYR D 1 39 ? -61.633 -0.203 -26.353 1.00 18.04 48 TYR D CA 1
ATOM 9375 C C . TYR D 1 39 ? -61.079 1.128 -26.928 1.00 22.26 48 TYR D C 1
ATOM 9376 O O . TYR D 1 39 ? -61.760 1.783 -27.729 1.00 22.47 48 TYR D O 1
ATOM 9385 N N . PRO D 1 40 ? -59.883 1.560 -26.468 1.00 18.52 49 PRO D N 1
ATOM 9386 C CA . PRO D 1 40 ? -59.396 2.917 -26.798 1.00 18.09 49 PRO D CA 1
ATOM 9387 C C . PRO D 1 40 ? -58.775 3.064 -28.186 1.00 20.78 49 PRO D C 1
ATOM 9388 O O . PRO D 1 40 ? -57.631 3.496 -28.328 1.00 18.71 49 PRO D O 1
ATOM 9392 N N . VAL D 1 41 ? -59.554 2.747 -29.219 1.00 19.11 50 VAL D N 1
ATOM 9393 C CA . VAL D 1 41 ? -59.110 2.803 -30.613 1.00 20.17 50 VAL D CA 1
ATOM 9394 C C . VAL D 1 41 ? -58.382 4.108 -30.983 1.00 22.40 50 VAL D C 1
ATOM 9395 O O . VAL D 1 41 ? -57.276 4.014 -31.535 1.00 20.15 50 VAL D O 1
ATOM 9399 N N . PRO D 1 42 ? -58.929 5.313 -30.689 1.00 21.44 51 PRO D N 1
ATOM 9400 C CA . PRO D 1 42 ? -58.213 6.547 -31.096 1.00 22.33 51 PRO D CA 1
ATOM 9401 C C . PRO D 1 42 ? -56.814 6.678 -30.496 1.00 23.57 51 PRO D C 1
ATOM 9402 O O . PRO D 1 42 ? -55.907 7.166 -31.186 1.00 22.37 51 PRO D O 1
ATOM 9406 N N . LEU D 1 43 ? -56.638 6.258 -29.236 1.00 19.16 52 LEU D N 1
ATOM 9407 C CA . LEU D 1 43 ? -55.325 6.327 -28.576 1.00 19.30 52 LEU D CA 1
ATOM 9408 C C . LEU D 1 43 ? -54.373 5.315 -29.163 1.00 20.62 52 LEU D C 1
ATOM 9409 O O . LEU D 1 43 ? -53.211 5.629 -29.361 1.00 19.85 52 LEU D O 1
ATOM 9414 N N . ILE D 1 44 ? -54.856 4.082 -29.415 1.00 17.91 53 ILE D N 1
ATOM 9415 C CA . ILE D 1 44 ? -54.020 3.041 -30.021 1.00 16.82 53 ILE D CA 1
ATOM 9416 C C . ILE D 1 44 ? -53.546 3.513 -31.395 1.00 21.36 53 ILE D C 1
ATOM 9417 O O . ILE D 1 44 ? -52.362 3.386 -31.716 1.00 21.42 53 ILE D O 1
ATOM 9422 N N . ARG D 1 45 ? -54.471 4.050 -32.222 1.00 20.60 54 ARG D N 1
ATOM 9423 C CA . ARG D 1 45 ? -54.094 4.549 -33.553 1.00 21.30 54 ARG D CA 1
ATOM 9424 C C . ARG D 1 45 ? -53.062 5.679 -33.463 1.00 24.84 54 ARG D C 1
ATOM 9425 O O . ARG D 1 45 ? -52.122 5.696 -34.255 1.00 23.46 54 ARG D O 1
ATOM 9433 N N . ARG D 1 46 ? -53.199 6.581 -32.463 1.00 22.17 55 ARG D N 1
ATOM 9434 C CA . ARG D 1 46 ? -52.242 7.692 -32.289 1.00 21.13 55 ARG D CA 1
ATOM 9435 C C . ARG D 1 46 ? -50.867 7.139 -31.844 1.00 20.89 55 ARG D C 1
ATOM 9436 O O . ARG D 1 46 ? -49.852 7.557 -32.393 1.00 20.29 55 ARG D O 1
ATOM 9444 N N . ALA D 1 47 ? -50.845 6.165 -30.909 1.00 17.92 56 ALA D N 1
ATOM 9445 C CA . ALA D 1 47 ? -49.591 5.534 -30.467 1.00 17.95 56 ALA D CA 1
ATOM 9446 C C . ALA D 1 47 ? -48.892 4.890 -31.667 1.00 20.55 56 ALA D C 1
ATOM 9447 O O . ALA D 1 47 ? -47.671 5.023 -31.821 1.00 20.29 56 ALA D O 1
ATOM 9449 N N . TRP D 1 48 ? -49.674 4.226 -32.534 1.00 19.20 57 TRP D N 1
ATOM 9450 C CA . TRP D 1 48 ? -49.130 3.556 -33.728 1.00 19.70 57 TRP D CA 1
ATOM 9451 C C . TRP D 1 48 ? -48.497 4.595 -34.665 1.00 22.98 57 TRP D C 1
ATOM 9452 O O . TRP D 1 48 ? -47.367 4.411 -35.117 1.00 22.55 57 TRP D O 1
ATOM 9463 N N . GLU D 1 49 ? -49.215 5.700 -34.918 1.00 21.66 58 GLU D N 1
ATOM 9464 C CA . GLU D 1 49 ? -48.739 6.789 -35.776 1.00 23.19 58 GLU D CA 1
ATOM 9465 C C . GLU D 1 49 ? -47.455 7.438 -35.240 1.00 26.21 58 GLU D C 1
ATOM 9466 O O . GLU D 1 49 ? -46.612 7.853 -36.031 1.00 25.98 58 GLU D O 1
ATOM 9472 N N . LEU D 1 50 ? -47.315 7.531 -33.911 1.00 22.17 59 LEU D N 1
ATOM 9473 C CA . LEU D 1 50 ? -46.142 8.116 -33.245 1.00 21.87 59 LEU D CA 1
ATOM 9474 C C . LEU D 1 50 ? -44.941 7.176 -33.148 1.00 26.97 59 LEU D C 1
ATOM 9475 O O . LEU D 1 50 ? -43.890 7.600 -32.663 1.00 26.60 59 LEU D O 1
ATOM 9480 N N . GLY D 1 51 ? -45.100 5.932 -33.594 1.00 24.31 60 GLY D N 1
ATOM 9481 C CA . GLY D 1 51 ? -44.053 4.912 -33.563 1.00 25.27 60 GLY D CA 1
ATOM 9482 C C . GLY D 1 51 ? -43.834 4.314 -32.186 1.00 28.02 60 GLY D C 1
ATOM 9483 O O . GLY D 1 51 ? -42.727 3.851 -31.873 1.00 28.53 60 GLY D O 1
ATOM 9484 N N . LEU D 1 52 ? -44.895 4.302 -31.346 1.00 22.21 61 LEU D N 1
ATOM 9485 C CA . LEU D 1 52 ? -44.828 3.818 -29.964 1.00 21.40 61 LEU D CA 1
ATOM 9486 C C . LEU D 1 52 ? -45.357 2.406 -29.769 1.00 26.49 61 LEU D C 1
ATOM 9487 O O . LEU D 1 52 ? -45.469 1.941 -28.632 1.00 27.98 61 LEU D O 1
ATOM 9492 N N . MET D 1 53 ? -45.701 1.739 -30.862 1.00 22.36 62 MET D N 1
ATOM 9493 C CA . MET D 1 53 ? -46.229 0.384 -30.791 1.00 22.36 62 MET D CA 1
ATOM 9494 C C . MET D 1 53 ? -45.370 -0.523 -31.631 1.00 25.04 62 MET D C 1
ATOM 9495 O O . MET D 1 53 ? -44.723 -0.049 -32.580 1.00 24.34 62 MET D O 1
ATOM 9500 N N . ASN D 1 54 ? -45.426 -1.858 -31.341 1.00 20.43 63 ASN D N 1
ATOM 9501 C CA . ASN D 1 54 ? -44.716 -2.864 -32.138 1.00 19.24 63 ASN D CA 1
ATOM 9502 C C . ASN D 1 54 ? -43.223 -2.536 -32.227 1.00 23.10 63 ASN D C 1
ATOM 9503 O O . ASN D 1 54 ? -42.620 -2.757 -33.275 1.00 21.70 63 ASN D O 1
ATOM 9508 N N . THR D 1 55 ? -42.631 -1.964 -31.163 1.00 21.16 64 THR D N 1
ATOM 9509 C CA . THR D 1 55 ? -41.244 -1.478 -31.280 1.00 22.08 64 THR D CA 1
ATOM 9510 C C . THR D 1 55 ? -40.173 -2.520 -31.550 1.00 25.95 64 THR D C 1
ATOM 9511 O O . THR D 1 55 ? -39.139 -2.157 -32.124 1.00 24.98 64 THR D O 1
ATOM 9515 N N . HIS D 1 56 ? -40.422 -3.819 -31.189 1.00 23.51 65 HIS D N 1
ATOM 9516 C CA . HIS D 1 56 ? -39.425 -4.884 -31.406 1.00 23.67 65 HIS D CA 1
ATOM 9517 C C . HIS D 1 56 ? -39.400 -5.416 -32.824 1.00 25.83 65 HIS D C 1
ATOM 9518 O O . HIS D 1 56 ? -38.495 -6.189 -33.163 1.00 26.50 65 HIS D O 1
ATOM 9525 N N . ILE D 1 57 ? -40.373 -5.034 -33.667 1.00 19.10 66 ILE D N 1
ATOM 9526 C CA . ILE D 1 57 ? -40.382 -5.521 -35.054 1.00 18.98 66 ILE D CA 1
ATOM 9527 C C . ILE D 1 57 ? -39.087 -5.129 -35.777 1.00 24.51 66 ILE D C 1
ATOM 9528 O O . ILE D 1 57 ? -38.757 -3.941 -35.804 1.00 24.60 66 ILE D O 1
ATOM 9533 N N . PRO D 1 58 ? -38.346 -6.101 -36.349 1.00 23.16 67 PRO D N 1
ATOM 9534 C CA . PRO D 1 58 ? -37.075 -5.751 -37.015 1.00 23.88 67 PRO D CA 1
ATOM 9535 C C . PRO D 1 58 ? -37.243 -4.778 -38.169 1.00 27.28 67 PRO D C 1
ATOM 9536 O O . PRO D 1 58 ? -38.297 -4.720 -38.808 1.00 25.86 67 PRO D O 1
ATOM 9540 N N . GLU D 1 59 ? -36.179 -4.000 -38.441 1.00 25.86 68 GLU D N 1
ATOM 9541 C CA . GLU D 1 59 ? -36.177 -3.034 -39.534 1.00 26.89 68 GLU D CA 1
ATOM 9542 C C . GLU D 1 59 ? -36.431 -3.684 -40.882 1.00 32.34 68 GLU D C 1
ATOM 9543 O O . GLU D 1 59 ? -37.084 -3.069 -41.721 1.00 32.62 68 GLU D O 1
ATOM 9549 N N . ASN D 1 60 ? -35.996 -4.944 -41.072 1.00 31.74 69 ASN D N 1
ATOM 9550 C CA . ASN D 1 60 ? -36.231 -5.647 -42.348 1.00 33.06 69 ASN D CA 1
ATOM 9551 C C . ASN D 1 60 ? -37.696 -6.061 -42.574 1.00 37.39 69 ASN D C 1
ATOM 9552 O O . ASN D 1 60 ? -38.043 -6.507 -43.665 1.00 38.28 69 ASN D O 1
ATOM 9557 N N . CYS D 1 61 ? -38.561 -5.888 -41.550 1.00 31.99 70 CYS D N 1
ATOM 9558 C CA . CYS D 1 61 ? -40.006 -6.139 -41.645 1.00 30.47 70 CYS D CA 1
ATOM 9559 C C . CYS D 1 61 ? -40.775 -4.805 -41.667 1.00 34.20 70 CYS D C 1
ATOM 9560 O O . CYS D 1 61 ? -41.997 -4.793 -41.525 1.00 34.76 70 CYS D O 1
ATOM 9563 N N . GLY D 1 62 ? -40.047 -3.698 -41.758 1.00 28.90 71 GLY D N 1
ATOM 9564 C CA . GLY D 1 62 ? -40.633 -2.365 -41.779 1.00 27.15 71 GLY D CA 1
ATOM 9565 C C . GLY D 1 62 ? -40.797 -1.744 -40.408 1.00 28.25 71 GLY D C 1
ATOM 9566 O O . GLY D 1 62 ? -41.442 -0.696 -40.267 1.00 25.64 71 GLY D O 1
ATOM 9567 N N . GLY D 1 63 ? -40.225 -2.396 -39.395 1.00 26.39 72 GLY D N 1
ATOM 9568 C CA . GLY D 1 63 ? -40.331 -1.939 -38.016 1.00 24.06 72 GLY D CA 1
ATOM 9569 C C . GLY D 1 63 ? -39.210 -1.030 -37.581 1.00 29.26 72 GLY D C 1
ATOM 9570 O O . GLY D 1 63 ? -38.288 -0.740 -38.351 1.00 26.27 72 GLY D O 1
ATOM 9571 N N . LEU D 1 64 ? -39.273 -0.584 -36.326 1.00 28.55 73 LEU D N 1
ATOM 9572 C CA . LEU D 1 64 ? -38.252 0.297 -35.769 1.00 29.88 73 LEU D CA 1
ATOM 9573 C C . LEU D 1 64 ? -37.001 -0.440 -35.331 1.00 31.30 73 LEU D C 1
ATOM 9574 O O . LEU D 1 64 ? -35.946 0.171 -35.227 1.00 30.17 73 LEU D O 1
ATOM 9579 N N . GLY D 1 65 ? -37.127 -1.739 -35.058 1.00 25.90 74 GLY D N 1
ATOM 9580 C CA . GLY D 1 65 ? -36.002 -2.570 -34.653 1.00 27.15 74 GLY D CA 1
ATOM 9581 C C . GLY D 1 65 ? -35.393 -2.127 -33.335 1.00 30.36 74 GLY D C 1
ATOM 9582 O O . GLY D 1 65 ? -34.168 -2.142 -33.177 1.00 29.92 74 GLY D O 1
ATOM 9583 N N . LEU D 1 66 ? -36.239 -1.689 -32.406 1.00 25.89 75 LEU D N 1
ATOM 9584 C CA . LEU D 1 66 ? -35.756 -1.247 -31.095 1.00 25.59 75 LEU D CA 1
ATOM 9585 C C . LEU D 1 66 ? -35.557 -2.459 -30.196 1.00 27.89 75 LEU D C 1
ATOM 9586 O O . LEU D 1 66 ? -36.017 -3.555 -30.517 1.00 26.54 75 LEU D O 1
ATOM 9591 N N . GLY D 1 67 ? -34.836 -2.271 -29.100 1.00 22.94 76 GLY D N 1
ATOM 9592 C CA . GLY D 1 67 ? -34.633 -3.369 -28.173 1.00 23.31 76 GLY D CA 1
ATOM 9593 C C . GLY D 1 67 ? -35.619 -3.327 -27.018 1.00 25.86 76 GLY D C 1
ATOM 9594 O O . GLY D 1 67 ? -36.519 -2.476 -26.964 1.00 23.39 76 GLY D O 1
ATOM 9595 N N . THR D 1 68 ? -35.427 -4.255 -26.072 1.00 21.92 77 THR D N 1
ATOM 9596 C CA . THR D 1 68 ? -36.266 -4.369 -24.885 1.00 19.89 77 THR D CA 1
ATOM 9597 C C . THR D 1 68 ? -36.109 -3.124 -24.016 1.00 21.38 77 THR D C 1
ATOM 9598 O O . THR D 1 68 ? -37.099 -2.682 -23.456 1.00 20.76 77 THR D O 1
ATOM 9602 N N . PHE D 1 69 ? -34.877 -2.573 -23.888 1.00 18.74 78 PHE D N 1
ATOM 9603 C CA . PHE D 1 69 ? -34.686 -1.389 -23.053 1.00 19.26 78 PHE D CA 1
ATOM 9604 C C . PHE D 1 69 ? -35.560 -0.226 -23.580 1.00 22.15 78 PHE D C 1
ATOM 9605 O O . PHE D 1 69 ? -36.226 0.453 -22.798 1.00 19.31 78 PHE D O 1
ATOM 9613 N N . ASP D 1 70 ? -35.578 -0.034 -24.917 1.00 19.75 79 ASP D N 1
ATOM 9614 C CA . ASP D 1 70 ? -36.383 1.015 -25.572 1.00 19.00 79 ASP D CA 1
ATOM 9615 C C . ASP D 1 70 ? -37.884 0.762 -25.353 1.00 21.64 79 ASP D C 1
ATOM 9616 O O . ASP D 1 70 ? -38.621 1.693 -25.020 1.00 20.46 79 ASP D O 1
ATOM 9621 N N . ALA D 1 71 ? -38.331 -0.492 -25.492 1.00 18.31 80 ALA D N 1
ATOM 9622 C CA . ALA D 1 71 ? -39.747 -0.853 -25.283 1.00 18.48 80 ALA D CA 1
ATOM 9623 C C . ALA D 1 71 ? -40.165 -0.543 -23.858 1.00 21.43 80 ALA D C 1
ATOM 9624 O O . ALA D 1 71 ? -41.249 -0.017 -23.646 1.00 20.44 80 ALA D O 1
ATOM 9626 N N . CYS D 1 72 ? -39.276 -0.831 -22.871 1.00 17.85 81 CYS D N 1
ATOM 9627 C CA . CYS D 1 72 ? -39.579 -0.568 -21.461 1.00 17.19 81 CYS D CA 1
ATOM 9628 C C . CYS D 1 72 ? -39.754 0.911 -21.187 1.00 20.62 81 CYS D C 1
ATOM 9629 O O . CYS D 1 72 ? -40.658 1.285 -20.445 1.00 19.07 81 CYS D O 1
ATOM 9632 N N . LEU D 1 73 ? -38.836 1.747 -21.705 1.00 17.39 82 LEU D N 1
ATOM 9633 C CA . LEU D 1 73 ? -38.926 3.176 -21.402 1.00 17.92 82 LEU D CA 1
ATOM 9634 C C . LEU D 1 73 ? -40.197 3.794 -21.980 1.00 20.43 82 LEU D C 1
ATOM 9635 O O . LEU D 1 73 ? -40.803 4.664 -21.348 1.00 20.93 82 LEU D O 1
ATOM 9640 N N . ILE D 1 74 ? -40.640 3.296 -23.140 1.00 17.74 83 ILE D N 1
ATOM 9641 C CA . ILE D 1 74 ? -41.891 3.753 -23.749 1.00 16.79 83 ILE D CA 1
ATOM 9642 C C . ILE D 1 74 ? -43.062 3.264 -22.913 1.00 19.52 83 ILE D C 1
ATOM 9643 O O . ILE D 1 74 ? -43.967 4.041 -22.612 1.00 21.47 83 ILE D O 1
ATOM 9648 N N . SER D 1 75 ? -43.052 1.954 -22.546 1.00 16.82 84 SER D N 1
ATOM 9649 C CA A SER D 1 75 ? -44.098 1.320 -21.745 0.56 17.15 84 SER D CA 1
ATOM 9650 C CA B SER D 1 75 ? -44.111 1.356 -21.742 0.44 17.04 84 SER D CA 1
ATOM 9651 C C . SER D 1 75 ? -44.297 2.060 -20.417 1.00 20.83 84 SER D C 1
ATOM 9652 O O . SER D 1 75 ? -45.441 2.333 -20.023 1.00 19.51 84 SER D O 1
ATOM 9657 N N . GLU D 1 76 ? -43.204 2.435 -19.746 1.00 17.24 85 GLU D N 1
ATOM 9658 C CA . GLU D 1 76 ? -43.370 3.139 -18.474 1.00 14.98 85 GLU D CA 1
ATOM 9659 C C . GLU D 1 76 ? -44.136 4.461 -18.655 1.00 17.85 85 GLU D C 1
ATOM 9660 O O . GLU D 1 76 ? -45.022 4.790 -17.851 1.00 17.46 85 GLU D O 1
ATOM 9666 N N . GLU D 1 77 ? -43.830 5.186 -19.728 1.00 14.52 86 GLU D N 1
ATOM 9667 C CA . GLU D 1 77 ? -44.494 6.463 -19.965 1.00 14.82 86 GLU D CA 1
ATOM 9668 C C . GLU D 1 77 ? -45.962 6.277 -20.284 1.00 18.70 86 GLU D C 1
ATOM 9669 O O . GLU D 1 77 ? -46.780 7.021 -19.756 1.00 17.36 86 GLU D O 1
ATOM 9675 N N . LEU D 1 78 ? -46.313 5.292 -21.130 1.00 16.88 87 LEU D N 1
ATOM 9676 C CA . LEU D 1 78 ? -47.709 5.043 -21.480 1.00 16.47 87 LEU D CA 1
ATOM 9677 C C . LEU D 1 78 ? -48.508 4.599 -20.253 1.00 17.66 87 LEU D C 1
ATOM 9678 O O . LEU D 1 78 ? -49.639 5.039 -20.061 1.00 16.92 87 LEU D O 1
ATOM 9683 N N . ALA D 1 79 ? -47.937 3.691 -19.451 1.00 15.02 88 ALA D N 1
ATOM 9684 C CA . ALA D 1 79 ? -48.582 3.148 -18.253 1.00 14.30 88 ALA D CA 1
ATOM 9685 C C . ALA D 1 79 ? -48.873 4.240 -17.238 1.00 18.24 88 ALA D C 1
ATOM 9686 O O . ALA D 1 79 ? -49.896 4.171 -16.552 1.00 18.16 88 ALA D O 1
ATOM 9688 N N . TYR D 1 80 ? -48.007 5.248 -17.160 1.00 17.01 89 TYR D N 1
ATOM 9689 C CA . TYR D 1 80 ? -48.216 6.384 -16.263 1.00 15.87 89 TYR D CA 1
ATOM 9690 C C . TYR D 1 80 ? -49.583 7.034 -16.588 1.00 18.63 89 TYR D C 1
ATOM 9691 O O . TYR D 1 80 ? -50.286 7.461 -15.680 1.00 17.64 89 TYR D O 1
ATOM 9700 N N . GLY D 1 81 ? -49.910 7.113 -17.881 1.00 17.52 90 GLY D N 1
ATOM 9701 C CA . GLY D 1 81 ? -51.198 7.620 -18.338 1.00 17.39 90 GLY D CA 1
ATOM 9702 C C . GLY D 1 81 ? -52.324 6.659 -18.000 1.00 20.89 90 GLY D C 1
ATOM 9703 O O . GLY D 1 81 ? -53.275 7.040 -17.317 1.00 18.78 90 GLY D O 1
ATOM 9704 N N . CYS D 1 82 ? -52.218 5.399 -18.461 1.00 17.28 91 CYS D N 1
ATOM 9705 C CA . CYS D 1 82 ? -53.236 4.393 -18.180 1.00 17.12 91 CYS D CA 1
ATOM 9706 C C . CYS D 1 82 ? -52.686 3.027 -18.528 1.00 19.04 91 CYS D C 1
ATOM 9707 O O . CYS D 1 82 ? -52.237 2.822 -19.663 1.00 18.64 91 CYS D O 1
ATOM 9710 N N . THR D 1 83 ? -52.763 2.078 -17.584 1.00 17.06 92 THR D N 1
ATOM 9711 C CA . THR D 1 83 ? -52.275 0.725 -17.876 1.00 15.09 92 THR D CA 1
ATOM 9712 C C . THR D 1 83 ? -53.305 -0.065 -18.674 1.00 19.40 92 THR D C 1
ATOM 9713 O O . THR D 1 83 ? -52.973 -1.097 -19.228 1.00 20.23 92 THR D O 1
ATOM 9717 N N . GLY D 1 84 ? -54.546 0.399 -18.713 1.00 18.79 93 GLY D N 1
ATOM 9718 C CA . GLY D 1 84 ? -55.536 -0.245 -19.574 1.00 18.64 93 GLY D CA 1
ATOM 9719 C C . GLY D 1 84 ? -55.125 0.006 -21.016 1.00 21.06 93 GLY D C 1
ATOM 9720 O O . GLY D 1 84 ? -55.009 -0.930 -21.818 1.00 19.86 93 GLY D O 1
ATOM 9721 N N . VAL D 1 85 ? -54.828 1.288 -21.351 1.00 17.42 94 VAL D N 1
ATOM 9722 C CA . VAL D 1 85 ? -54.345 1.632 -22.699 1.00 17.92 94 VAL D CA 1
ATOM 9723 C C . VAL D 1 85 ? -52.976 0.974 -22.985 1.00 21.14 94 VAL D C 1
ATOM 9724 O O . VAL D 1 85 ? -52.765 0.385 -24.055 1.00 21.54 94 VAL D O 1
ATOM 9728 N N . GLN D 1 86 ? -52.038 1.058 -22.026 1.00 18.51 95 GLN D N 1
ATOM 9729 C CA . GLN D 1 86 ? -50.722 0.457 -22.211 1.00 18.73 95 GLN D CA 1
ATOM 9730 C C . GLN D 1 86 ? -50.781 -1.070 -22.374 1.00 20.79 95 GLN D C 1
ATOM 9731 O O . GLN D 1 86 ? -50.008 -1.624 -23.150 1.00 20.90 95 GLN D O 1
ATOM 9737 N N . THR D 1 87 ? -51.712 -1.747 -21.676 1.00 18.3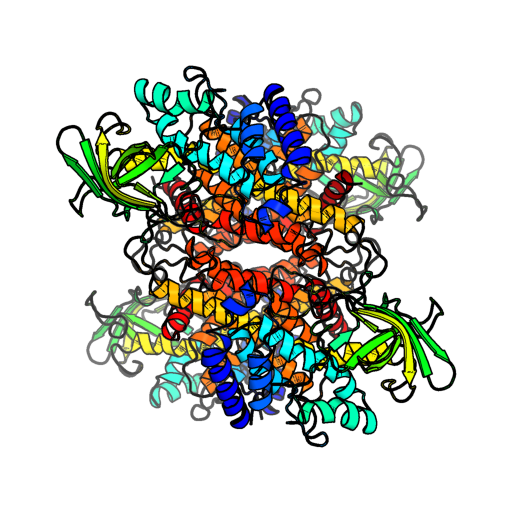9 96 THR D N 1
ATOM 9738 C CA . THR D 1 87 ? -51.810 -3.207 -21.795 1.00 17.97 96 THR D CA 1
ATOM 9739 C C . THR D 1 87 ? -52.281 -3.616 -23.192 1.00 19.53 96 THR D C 1
ATOM 9740 O O . THR D 1 87 ? -51.773 -4.611 -23.723 1.00 20.27 96 THR D O 1
ATOM 9744 N N . ALA D 1 88 ? -53.194 -2.848 -23.775 1.00 16.85 97 ALA D N 1
ATOM 9745 C CA . ALA D 1 88 ? -53.695 -3.098 -25.151 1.00 18.53 97 ALA D CA 1
ATOM 9746 C C . ALA D 1 88 ? -52.516 -2.985 -26.145 1.00 23.63 97 ALA D C 1
ATOM 9747 O O . ALA D 1 88 ? -52.290 -3.868 -26.974 1.00 21.87 97 ALA D O 1
ATOM 9749 N N . ILE D 1 89 ? -51.706 -1.932 -25.982 1.00 21.65 98 ILE D N 1
ATOM 9750 C CA . ILE D 1 89 ? -50.534 -1.695 -26.831 1.00 21.48 98 ILE D CA 1
ATOM 9751 C C . ILE D 1 89 ? -49.459 -2.758 -26.612 1.00 26.84 98 ILE D C 1
ATOM 9752 O O . ILE D 1 89 ? -48.927 -3.295 -27.584 1.00 25.39 98 ILE D O 1
ATOM 9757 N N . GLU D 1 90 ? -49.162 -3.099 -25.351 1.00 23.68 99 GLU D N 1
ATOM 9758 C CA . GLU D 1 90 ? -48.184 -4.126 -24.981 1.00 25.13 99 GLU D CA 1
ATOM 9759 C C . GLU D 1 90 ? -48.625 -5.516 -25.427 1.00 27.58 99 GLU D C 1
ATOM 9760 O O . GLU D 1 90 ? -47.782 -6.349 -25.765 1.00 26.87 99 GLU D O 1
ATOM 9766 N N . GLY D 1 91 ? -49.940 -5.751 -25.465 1.00 24.33 100 GLY D N 1
ATOM 9767 C CA . GLY D 1 91 ? -50.497 -7.009 -25.934 1.00 22.66 100 GLY D CA 1
ATOM 9768 C C . GLY D 1 91 ? -49.955 -7.364 -27.310 1.00 22.97 100 GLY D C 1
ATOM 9769 O O . GLY D 1 91 ? -49.716 -8.535 -27.605 1.00 22.50 100 GLY D O 1
ATOM 9770 N N . ASN D 1 92 ? -49.743 -6.354 -28.161 1.00 20.50 101 ASN D N 1
ATOM 9771 C CA . ASN D 1 92 ? -49.172 -6.595 -29.493 1.00 19.64 101 ASN D CA 1
ATOM 9772 C C . ASN D 1 92 ? -47.783 -7.174 -29.376 1.00 22.32 101 ASN D C 1
ATOM 9773 O O . ASN D 1 92 ? -47.453 -8.095 -30.104 1.00 21.68 101 ASN D O 1
ATOM 9778 N N . SER D 1 93 ? -46.957 -6.626 -28.473 1.00 20.81 102 SER D N 1
ATOM 9779 C CA . SER D 1 93 ? -45.594 -7.132 -28.299 1.00 20.85 102 SER D CA 1
ATOM 9780 C C . SER D 1 93 ? -45.582 -8.554 -27.744 1.00 23.77 102 SER D C 1
ATOM 9781 O O . SER D 1 93 ? -44.729 -9.337 -28.140 1.00 23.03 102 SER D O 1
ATOM 9784 N N . LEU D 1 94 ? -46.568 -8.907 -26.897 1.00 21.38 103 LEU D N 1
ATOM 9785 C CA . LEU D 1 94 ? -46.685 -10.263 -26.321 1.00 22.36 103 LEU D CA 1
ATOM 9786 C C . LEU D 1 94 ? -47.002 -11.287 -27.423 1.00 23.52 103 LEU D C 1
ATOM 9787 O O . LEU D 1 94 ? -46.386 -12.357 -27.479 1.00 22.16 103 LEU D O 1
ATOM 9792 N N . GLY D 1 95 ? -47.922 -10.929 -28.319 1.00 20.27 104 GLY D N 1
ATOM 9793 C CA . GLY D 1 95 ? -48.275 -11.799 -29.438 1.00 21.19 104 GLY D CA 1
ATOM 9794 C C . GLY D 1 95 ? -47.159 -11.926 -30.458 1.00 23.98 104 GLY D C 1
ATOM 9795 O O . GLY D 1 95 ? -46.936 -13.002 -31.024 1.00 22.74 104 GLY D O 1
ATOM 9796 N N . GLN D 1 96 ? -46.451 -10.823 -30.708 1.00 19.39 105 GLN D N 1
ATOM 9797 C CA . GLN D 1 96 ? -45.359 -10.793 -31.702 1.00 18.97 105 GLN D CA 1
ATOM 9798 C C . GLN D 1 96 ? -44.091 -11.483 -31.237 1.00 21.14 105 GLN D C 1
ATOM 9799 O O . GLN D 1 96 ? -43.337 -11.990 -32.069 1.00 20.75 105 GLN D O 1
ATOM 9805 N N . MET D 1 97 ? -43.784 -11.425 -29.930 1.00 18.73 106 MET D N 1
ATOM 9806 C CA . MET D 1 97 ? -42.514 -11.981 -29.435 1.00 18.25 106 MET D CA 1
ATOM 9807 C C . MET D 1 97 ? -42.150 -13.412 -29.872 1.00 19.95 106 MET D C 1
ATOM 9808 O O . MET D 1 97 ? -41.027 -13.601 -30.353 1.00 19.40 106 MET D O 1
ATOM 9813 N N . PRO D 1 98 ? -43.066 -14.410 -29.831 1.00 20.14 107 PRO D N 1
ATOM 9814 C CA . PRO D 1 98 ? -42.700 -15.757 -30.317 1.00 19.05 107 PRO D CA 1
ATOM 9815 C C . PRO D 1 98 ? -42.293 -15.728 -31.786 1.00 22.81 107 PRO D C 1
ATOM 9816 O O . PRO D 1 98 ? -41.417 -16.485 -32.185 1.00 21.85 107 PRO D O 1
ATOM 9820 N N . ILE D 1 99 ? -42.926 -14.860 -32.603 1.00 20.20 108 ILE D N 1
ATOM 9821 C CA . ILE D 1 99 ? -42.550 -14.765 -34.015 1.00 20.14 108 ILE D CA 1
ATOM 9822 C C . ILE D 1 99 ? -41.186 -14.089 -34.147 1.00 21.95 108 ILE D C 1
ATOM 9823 O O . ILE D 1 99 ? -40.363 -14.500 -34.955 1.00 21.70 108 ILE D O 1
ATOM 9828 N N . ILE D 1 100 ? -40.941 -13.037 -33.369 1.00 19.40 109 ILE D N 1
ATOM 9829 C CA . ILE D 1 100 ? -39.647 -12.335 -33.458 1.00 21.24 109 ILE D CA 1
ATOM 9830 C C . ILE D 1 100 ? -38.489 -13.277 -33.095 1.00 25.74 109 ILE D C 1
ATOM 9831 O O . ILE D 1 100 ? -37.492 -13.315 -33.800 1.00 27.23 109 ILE D O 1
ATOM 9836 N N . ILE D 1 101 ? -38.656 -14.071 -32.035 1.00 21.26 110 ILE D N 1
ATOM 9837 C CA . ILE D 1 101 ? -37.573 -14.946 -31.569 1.00 21.96 110 ILE D CA 1
ATOM 9838 C C . ILE D 1 101 ? -37.508 -16.310 -32.277 1.00 26.40 110 ILE D C 1
ATOM 9839 O O . ILE D 1 101 ? -36.441 -16.914 -32.293 1.00 29.10 110 ILE D O 1
ATOM 9844 N N . ALA D 1 102 ? -38.632 -16.818 -32.788 1.00 22.66 111 ALA D N 1
ATOM 9845 C CA . ALA D 1 102 ? -38.669 -18.155 -33.375 1.00 22.60 111 ALA D CA 1
ATOM 9846 C C . ALA D 1 102 ? -39.233 -18.278 -34.785 1.00 24.42 111 ALA D C 1
ATOM 9847 O O . ALA D 1 102 ? -39.209 -19.365 -35.347 1.00 24.39 111 ALA D O 1
ATOM 9849 N N . GLY D 1 103 ? -39.715 -17.183 -35.351 1.00 20.36 112 GLY D N 1
ATOM 9850 C CA . GLY D 1 103 ? -40.294 -17.226 -36.682 1.00 19.89 112 GLY D CA 1
ATOM 9851 C C . GLY D 1 103 ? -39.247 -17.367 -37.763 1.00 21.85 112 GLY D C 1
ATOM 9852 O O . GLY D 1 103 ? -38.089 -16.953 -37.597 1.00 20.84 112 GLY D O 1
ATOM 9853 N N . ASN D 1 104 ? -39.647 -17.954 -38.872 1.00 20.52 113 ASN D N 1
ATOM 9854 C CA . ASN D 1 104 ? -38.740 -18.022 -40.018 1.00 19.49 113 ASN D CA 1
ATOM 9855 C C . ASN D 1 104 ? -38.947 -16.710 -40.807 1.00 22.70 113 ASN D C 1
ATOM 9856 O O . ASN D 1 104 ? -39.768 -15.873 -40.420 1.00 20.52 113 ASN D O 1
ATOM 9861 N N . ASP D 1 105 ? -38.211 -16.524 -41.907 1.00 20.97 114 ASP D N 1
ATOM 9862 C CA . ASP D 1 105 ? -38.256 -15.276 -42.671 1.00 20.52 114 ASP D CA 1
ATOM 9863 C C . ASP D 1 105 ? -39.660 -14.934 -43.181 1.00 20.94 114 ASP D C 1
ATOM 9864 O O . ASP D 1 105 ? -40.087 -13.779 -43.103 1.00 19.83 114 ASP D O 1
ATOM 9869 N N . GLN D 1 106 ? -40.369 -15.959 -43.703 1.00 19.30 115 GLN D N 1
ATOM 9870 C CA . GLN D 1 106 ? -41.706 -15.775 -44.235 1.00 19.14 115 GLN D CA 1
ATOM 9871 C C . GLN D 1 106 ? -42.685 -15.380 -43.149 1.00 21.40 115 GLN D C 1
ATOM 9872 O O . GLN D 1 106 ? -43.482 -14.465 -43.358 1.00 20.12 115 GLN D O 1
ATOM 9878 N N . GLN D 1 107 ? -42.661 -16.086 -42.001 1.00 18.99 116 GLN D N 1
ATOM 9879 C CA . GLN D 1 107 ? -43.587 -15.819 -40.900 1.00 17.47 116 GLN D CA 1
ATOM 9880 C C . GLN D 1 107 ? -43.393 -14.411 -40.384 1.00 21.70 116 GLN D C 1
ATOM 9881 O O . GLN D 1 107 ? -44.381 -13.724 -40.137 1.00 20.78 116 GLN D O 1
ATOM 9887 N N . LYS D 1 108 ? -42.132 -13.945 -40.289 1.00 18.81 117 LYS D N 1
ATOM 9888 C CA . LYS D 1 108 ? -41.860 -12.595 -39.784 1.00 18.31 117 LYS D CA 1
ATOM 9889 C C . LYS D 1 108 ? -42.337 -11.545 -40.778 1.00 23.20 117 LYS D C 1
ATOM 9890 O O . LYS D 1 108 ? -43.044 -10.621 -40.402 1.00 22.25 117 LYS D O 1
ATOM 9896 N N . LYS D 1 109 ? -41.990 -11.715 -42.045 1.00 20.98 118 LYS D N 1
ATOM 9897 C CA . LYS D 1 109 ? -42.389 -10.739 -43.049 1.00 19.91 118 LYS D CA 1
ATOM 9898 C C . LYS D 1 109 ? -43.903 -10.642 -43.168 1.00 22.81 118 LYS D C 1
ATOM 9899 O O . LYS D 1 109 ? -44.428 -9.539 -43.291 1.00 21.56 118 LYS D O 1
ATOM 9905 N N . LYS D 1 110 ? -44.592 -11.788 -43.172 1.00 19.51 119 LYS D N 1
ATOM 9906 C CA . LYS D 1 110 ? -46.049 -11.820 -43.308 1.00 19.58 119 LYS D CA 1
ATOM 9907 C C . LYS D 1 110 ? -46.760 -11.259 -42.085 1.00 23.19 119 LYS D C 1
ATOM 9908 O O . LYS D 1 110 ? -47.591 -10.358 -42.222 1.00 24.75 119 LYS D O 1
ATOM 9914 N N . TYR D 1 111 ? -46.463 -11.803 -40.902 1.00 18.63 120 TYR D N 1
ATOM 9915 C CA . TYR D 1 111 ? -47.201 -11.442 -39.696 1.00 17.75 120 TYR D CA 1
ATOM 9916 C C . TYR D 1 111 ? -46.729 -10.221 -38.949 1.00 21.25 120 TYR D C 1
ATOM 9917 O O . TYR D 1 111 ? -47.545 -9.526 -38.344 1.00 21.89 120 TYR D O 1
ATOM 9926 N N . LEU D 1 112 ? -45.435 -9.949 -38.976 1.00 18.88 121 LEU D N 1
ATOM 9927 C CA . LEU D 1 112 ? -44.933 -8.714 -38.366 1.00 18.32 121 LEU D CA 1
ATOM 9928 C C . LEU D 1 112 ? -45.040 -7.556 -39.369 1.00 20.50 121 LEU D C 1
ATOM 9929 O O . LEU D 1 112 ? -45.405 -6.436 -38.988 1.00 18.45 121 LEU D O 1
ATOM 9934 N N . GLY D 1 113 ? -44.732 -7.817 -40.640 1.00 20.37 122 GLY D N 1
ATOM 9935 C CA . GLY D 1 113 ? -44.792 -6.782 -41.665 1.00 21.12 122 GLY D CA 1
ATOM 9936 C C . GLY D 1 113 ? -46.145 -6.102 -41.757 1.00 24.53 122 GLY D C 1
ATOM 9937 O O . GLY D 1 113 ? -46.228 -4.874 -41.882 1.00 24.75 122 GLY D O 1
ATOM 9938 N N . ARG D 1 114 ? -47.222 -6.872 -41.632 1.00 22.66 123 ARG D N 1
ATOM 9939 C CA . ARG D 1 114 ? -48.564 -6.275 -41.720 1.00 22.49 123 ARG D CA 1
ATOM 9940 C C . ARG D 1 114 ? -48.832 -5.274 -40.585 1.00 23.69 123 ARG D C 1
ATOM 9941 O O . ARG D 1 114 ? -49.605 -4.324 -40.766 1.00 22.22 123 ARG D O 1
ATOM 9949 N N . MET D 1 115 ? -48.183 -5.490 -39.415 1.00 18.87 124 MET D N 1
ATOM 9950 C CA . MET D 1 115 ? -48.379 -4.603 -38.256 1.00 18.90 124 MET D CA 1
ATOM 9951 C C . MET D 1 115 ? -47.747 -3.228 -38.457 1.00 21.97 124 MET D C 1
ATOM 9952 O O . MET D 1 115 ? -48.145 -2.274 -37.786 1.00 22.43 124 MET D O 1
ATOM 9957 N N . THR D 1 116 ? -46.748 -3.132 -39.346 1.00 19.52 125 THR D N 1
ATOM 9958 C CA . THR D 1 116 ? -46.060 -1.864 -39.592 1.00 20.29 125 THR D CA 1
ATOM 9959 C C . THR D 1 116 ? -46.826 -1.035 -40.649 1.00 25.87 125 THR D C 1
ATOM 9960 O O . THR D 1 116 ? -46.570 0.158 -40.807 1.00 27.30 125 THR D O 1
ATOM 9964 N N . GLU D 1 117 ? -47.742 -1.682 -41.383 1.00 23.66 126 GLU D N 1
ATOM 9965 C CA . GLU D 1 117 ? -48.513 -1.043 -42.452 1.00 24.76 126 GLU D CA 1
ATOM 9966 C C . GLU D 1 117 ? -49.846 -0.472 -41.981 1.00 28.19 126 GLU D C 1
ATOM 9967 O O . GLU D 1 117 ? -50.318 0.518 -42.544 1.00 25.66 126 GLU D O 1
ATOM 9973 N N . GLU D 1 118 ? -50.460 -1.096 -40.970 1.00 25.79 127 GLU D N 1
ATOM 9974 C CA . GLU D 1 118 ? -51.743 -0.668 -40.416 1.00 26.41 127 GLU D CA 1
ATOM 9975 C C . GLU D 1 118 ? -51.745 -0.921 -38.911 1.00 26.08 127 GLU D C 1
ATOM 9976 O O . GLU D 1 118 ? -51.086 -1.881 -38.461 1.00 24.95 127 GLU D O 1
ATOM 9982 N N . PRO D 1 119 ? -52.526 -0.133 -38.130 1.00 22.93 128 PRO D N 1
ATOM 9983 C CA . PRO D 1 119 ? -52.589 -0.366 -36.668 1.00 21.95 128 PRO D CA 1
ATOM 9984 C C . PRO D 1 119 ? -53.453 -1.573 -36.289 1.00 24.83 128 PRO D C 1
ATOM 9985 O O . PRO D 1 119 ? -54.443 -1.452 -35.550 1.00 24.22 128 PRO D O 1
ATOM 9989 N N . LEU D 1 120 ? -53.043 -2.751 -36.767 1.00 20.15 129 LEU D N 1
ATOM 9990 C CA . LEU D 1 120 ? -53.682 -4.007 -36.408 1.00 19.18 129 LEU D CA 1
ATOM 9991 C C . LEU D 1 120 ? -53.241 -4.375 -35.008 1.00 21.08 129 LEU D C 1
ATOM 9992 O O . LEU D 1 120 ? -52.164 -3.958 -34.570 1.00 19.87 129 LEU D O 1
ATOM 9997 N N . MET D 1 121 ? -54.011 -5.232 -34.348 1.00 17.88 130 MET D N 1
ATOM 9998 C CA . MET D 1 121 ? -53.642 -5.750 -33.040 1.00 16.94 130 MET D CA 1
ATOM 9999 C C . MET D 1 121 ? -53.347 -7.240 -33.206 1.00 19.92 130 MET D C 1
ATOM 10000 O O . MET D 1 121 ? -53.766 -7.862 -34.188 1.00 20.20 130 MET D O 1
ATOM 10005 N N . CYS D 1 122 ? -52.645 -7.813 -32.236 1.00 17.90 131 CYS D N 1
ATOM 10006 C CA . CYS D 1 122 ? -52.453 -9.262 -32.179 1.00 18.42 131 CYS D CA 1
ATOM 10007 C C . CYS D 1 122 ? -52.506 -9.693 -30.729 1.00 19.89 131 CYS D C 1
ATOM 10008 O O . CYS D 1 122 ? -52.664 -8.849 -29.827 1.00 18.58 131 CYS D O 1
ATOM 10011 N N . ALA D 1 123 ? -52.450 -11.002 -30.483 1.00 16.90 132 ALA D N 1
ATOM 10012 C CA . ALA D 1 123 ? -52.644 -11.479 -29.139 1.00 16.76 132 ALA D CA 1
ATOM 10013 C C . ALA D 1 123 ? -51.923 -12.797 -28.968 1.00 20.05 132 ALA D C 1
ATOM 10014 O O . ALA D 1 123 ? -51.565 -13.450 -29.954 1.00 19.63 132 ALA D O 1
ATOM 10016 N N . TYR D 1 124 ? -51.750 -13.207 -27.723 1.00 15.77 133 TYR D N 1
ATOM 10017 C CA . TYR D 1 124 ? -51.115 -14.499 -27.508 1.00 18.93 133 TYR D CA 1
ATOM 10018 C C . TYR D 1 124 ? -52.019 -15.347 -26.641 1.00 20.88 133 TYR D C 1
ATOM 10019 O O . TYR D 1 124 ? -52.592 -14.833 -25.678 1.00 19.85 133 TYR D O 1
ATOM 10028 N N . CYS D 1 125 ? -52.196 -16.607 -27.025 1.00 18.86 134 CYS D N 1
ATOM 10029 C CA . CYS D 1 125 ? -53.152 -17.534 -26.412 1.00 20.03 134 CYS D CA 1
ATOM 10030 C C . CYS D 1 125 ? -52.466 -18.705 -25.803 1.00 20.73 134 CYS D C 1
ATOM 10031 O O . CYS D 1 125 ? -52.192 -19.673 -26.511 1.00 20.26 134 CYS D O 1
ATOM 10034 N N . VAL D 1 126 ? -52.247 -18.657 -24.508 1.00 18.18 135 VAL D N 1
ATOM 10035 C CA . VAL D 1 126 ? -51.665 -19.787 -23.819 1.00 17.31 135 VAL D CA 1
ATOM 10036 C C . VAL D 1 126 ? -52.666 -20.266 -22.761 1.00 18.93 135 VAL D C 1
ATOM 10037 O O . VAL D 1 126 ? -53.030 -21.440 -22.722 1.00 18.31 135 VAL D O 1
ATOM 10041 N N . THR D 1 127 ? -53.070 -19.352 -21.874 1.00 15.70 136 THR D N 1
ATOM 10042 C CA . THR D 1 127 ? -53.936 -19.682 -20.727 1.00 15.33 136 THR D CA 1
ATOM 10043 C C . THR D 1 127 ? -55.268 -20.280 -21.139 1.00 16.99 136 THR D C 1
ATOM 10044 O O . THR D 1 127 ? -55.866 -19.874 -22.142 1.00 16.65 136 THR D O 1
ATOM 10048 N N . GLU D 1 128 ? -55.717 -21.250 -20.335 1.00 15.64 137 GLU D N 1
ATOM 10049 C CA . GLU D 1 128 ? -57.006 -21.917 -20.518 1.00 15.58 137 GLU D CA 1
ATOM 10050 C C . GLU D 1 128 ? -57.769 -21.801 -19.212 1.00 20.55 137 GLU D C 1
ATOM 10051 O O . GLU D 1 128 ? -57.159 -21.529 -18.153 1.00 19.02 137 GLU D O 1
ATOM 10057 N N . PRO D 1 129 ? -59.099 -22.064 -19.219 1.00 18.57 138 PRO D N 1
ATOM 10058 C CA . PRO D 1 129 ? -59.849 -21.990 -17.943 1.00 18.11 138 PRO D CA 1
ATOM 10059 C C . PRO D 1 129 ? -59.253 -22.894 -16.868 1.00 21.62 138 PRO D C 1
ATOM 10060 O O . PRO D 1 129 ? -59.243 -22.525 -15.679 1.00 22.75 138 PRO D O 1
ATOM 10064 N N . GLY D 1 130 ? -58.714 -24.041 -17.291 1.00 17.83 139 GLY D N 1
ATOM 10065 C CA . GLY D 1 130 ? -58.186 -25.019 -16.354 1.00 18.14 139 GLY D CA 1
ATOM 10066 C C . GLY D 1 130 ? -56.726 -24.871 -15.978 1.00 20.87 139 GLY D C 1
ATOM 10067 O O . GLY D 1 130 ? -56.267 -25.571 -15.070 1.00 20.79 139 GLY D O 1
ATOM 10068 N N . ALA D 1 131 ? -55.967 -24.039 -16.722 1.00 18.58 140 ALA D N 1
ATOM 10069 C CA . ALA D 1 131 ? -54.540 -23.887 -16.451 1.00 18.36 140 ALA D CA 1
ATOM 10070 C C . ALA D 1 131 ? -54.019 -22.553 -16.932 1.00 20.70 140 ALA D C 1
ATOM 10071 O O . ALA D 1 131 ? -54.189 -22.195 -18.102 1.00 21.10 140 ALA D O 1
ATOM 10073 N N . GLY D 1 132 ? -53.362 -21.849 -16.025 1.00 16.74 141 GLY D N 1
ATOM 10074 C CA . GLY D 1 132 ? -52.786 -20.547 -16.313 1.00 17.45 141 GLY D CA 1
ATOM 10075 C C . GLY D 1 132 ? -51.335 -20.536 -15.906 1.00 20.48 141 GLY D C 1
ATOM 10076 O O . GLY D 1 132 ? -50.462 -20.438 -16.762 1.00 21.36 141 GLY D O 1
ATOM 10077 N N . SER D 1 133 ? -51.067 -20.677 -14.593 1.00 18.00 142 SER D N 1
ATOM 10078 C CA . SER D 1 133 ? -49.689 -20.713 -14.094 1.00 16.79 142 SER D CA 1
ATOM 10079 C C . SER D 1 133 ? -48.998 -21.978 -14.619 1.00 20.28 142 SER D C 1
ATOM 10080 O O . SER D 1 133 ? -47.802 -21.961 -14.885 1.00 21.88 142 SER D O 1
ATOM 10083 N N . ASP D 1 134 ? -49.759 -23.083 -14.703 1.00 18.13 143 ASP D N 1
ATOM 10084 C CA . ASP D 1 134 ? -49.230 -24.395 -15.093 1.00 17.55 143 ASP D CA 1
ATOM 10085 C C . ASP D 1 134 ? -49.355 -24.595 -16.581 1.00 20.64 143 ASP D C 1
ATOM 10086 O O . ASP D 1 134 ? -50.298 -25.253 -17.059 1.00 21.90 143 ASP D O 1
ATOM 10091 N N . VAL D 1 135 ? -48.404 -24.020 -17.324 1.00 17.62 144 VAL D N 1
ATOM 10092 C CA . VAL D 1 135 ? -48.417 -24.084 -18.801 1.00 20.02 144 VAL D CA 1
ATOM 10093 C C . VAL D 1 135 ? -48.386 -25.521 -19.294 1.00 24.07 144 VAL D C 1
ATOM 10094 O O . VAL D 1 135 ? -49.115 -25.851 -20.241 1.00 24.39 144 VAL D O 1
ATOM 10098 N N . ALA D 1 136 ? -47.621 -26.392 -18.614 1.00 21.83 145 ALA D N 1
ATOM 10099 C CA . ALA D 1 136 ? -47.562 -27.817 -18.988 1.00 22.13 145 ALA D CA 1
ATOM 10100 C C . ALA D 1 136 ? -48.905 -28.554 -18.779 1.00 25.38 145 ALA D C 1
ATOM 10101 O O . ALA D 1 136 ? -49.066 -29.677 -19.246 1.00 24.71 145 ALA D O 1
ATOM 10103 N N . GLY D 1 137 ? -49.877 -27.886 -18.160 1.00 21.59 146 GLY D N 1
ATOM 10104 C CA . GLY D 1 137 ? -51.209 -28.437 -17.942 1.00 23.14 146 GLY D CA 1
ATOM 10105 C C . GLY D 1 137 ? -52.212 -28.072 -19.029 1.00 27.08 146 GLY D C 1
ATOM 10106 O O . GLY D 1 137 ? -53.385 -28.448 -18.933 1.00 25.80 146 GLY D O 1
ATOM 10107 N N . ILE D 1 138 ? -51.786 -27.348 -20.072 1.00 23.17 147 ILE D N 1
ATOM 10108 C CA . ILE D 1 138 ? -52.740 -26.958 -21.121 1.00 24.00 147 ILE D CA 1
ATOM 10109 C C . ILE D 1 138 ? -53.260 -28.155 -21.923 1.00 24.56 147 ILE D C 1
ATOM 10110 O O . ILE D 1 138 ? -52.523 -29.123 -22.125 1.00 24.36 147 ILE D O 1
ATOM 10115 N N . LYS D 1 139 ? -54.555 -28.107 -22.321 1.00 21.75 148 LYS D N 1
ATOM 10116 C CA . LYS D 1 139 ? -55.213 -29.244 -22.978 1.00 21.14 148 LYS D CA 1
ATOM 10117 C C . LYS D 1 139 ? -55.722 -28.963 -24.384 1.00 24.28 148 LYS D C 1
ATOM 10118 O O . LYS D 1 139 ? -56.179 -29.903 -25.040 1.00 24.05 148 LYS D O 1
ATOM 10124 N N . THR D 1 140 ? -55.646 -27.698 -24.864 1.00 19.77 149 THR D N 1
ATOM 10125 C CA . THR D 1 140 ? -56.033 -27.393 -26.262 1.00 19.74 149 THR D CA 1
ATOM 10126 C C . THR D 1 140 ? -55.244 -28.345 -27.137 1.00 23.43 149 THR D C 1
ATOM 10127 O O . THR D 1 140 ? -54.036 -28.536 -26.915 1.00 23.77 149 THR D O 1
ATOM 10131 N N . LYS D 1 141 ? -55.937 -29.006 -28.069 1.00 20.18 150 LYS D N 1
ATOM 10132 C CA . LYS D 1 141 ? -55.333 -30.073 -28.878 1.00 21.60 150 LYS D CA 1
ATOM 10133 C C . LYS D 1 141 ? -54.989 -29.568 -30.271 1.00 24.48 150 LYS D C 1
ATOM 10134 O O . LYS D 1 141 ? -55.749 -28.779 -30.829 1.00 24.13 150 LYS D O 1
ATOM 10140 N N . ALA D 1 142 ? -53.854 -30.033 -30.825 1.00 20.09 151 ALA D N 1
ATOM 10141 C CA . ALA D 1 142 ? -53.454 -29.766 -32.199 1.00 20.41 151 ALA D CA 1
ATOM 10142 C C . ALA D 1 142 ? -53.155 -31.134 -32.816 1.00 26.67 151 ALA D C 1
ATOM 10143 O O . ALA D 1 142 ? -52.240 -31.824 -32.354 1.00 26.50 151 ALA D O 1
ATOM 10145 N N . GLU D 1 143 ? -53.965 -31.541 -33.811 1.00 23.40 152 GLU D N 1
ATOM 10146 C CA . GLU D 1 143 ? -53.842 -32.839 -34.489 1.00 23.87 152 GLU D CA 1
ATOM 10147 C C . GLU D 1 143 ? -53.369 -32.621 -35.907 1.00 28.20 152 GLU D C 1
ATOM 10148 O O . GLU D 1 143 ? -54.025 -31.903 -36.649 1.00 25.75 152 GLU D O 1
ATOM 10154 N N . LYS D 1 144 ? -52.238 -33.240 -36.298 1.00 27.59 153 LYS D N 1
ATOM 10155 C CA . LYS D 1 144 ? -51.720 -33.062 -37.644 1.00 27.94 153 LYS D CA 1
ATOM 10156 C C . LYS D 1 144 ? -52.547 -33.898 -38.625 1.00 34.96 153 LYS D C 1
ATOM 10157 O O . LYS D 1 144 ? -52.720 -35.092 -38.406 1.00 34.57 153 LYS D O 1
ATOM 10163 N N . LYS D 1 145 ? -53.092 -33.255 -39.667 1.00 32.43 154 LYS D N 1
ATOM 10164 C CA . LYS D 1 145 ? -53.893 -33.924 -40.690 1.00 34.07 154 LYS D CA 1
ATOM 10165 C C . LYS D 1 145 ? -53.428 -33.430 -42.057 1.00 37.97 154 LYS D C 1
ATOM 10166 O O . LYS D 1 145 ? -53.893 -32.393 -42.540 1.00 37.15 154 LYS D O 1
ATOM 10172 N N . GLY D 1 146 ? -52.460 -34.133 -42.629 1.00 33.98 155 GLY D N 1
ATOM 10173 C CA . GLY D 1 146 ? -51.872 -33.754 -43.909 1.00 34.56 155 GLY D CA 1
ATOM 10174 C C . GLY D 1 146 ? -50.999 -32.520 -43.773 1.00 38.30 155 GLY D C 1
ATOM 10175 O O . GLY D 1 146 ? -50.104 -32.482 -42.926 1.00 40.80 155 GLY D O 1
ATOM 10176 N N . ASP D 1 147 ? -51.275 -31.481 -44.577 1.00 32.84 156 ASP D N 1
ATOM 10177 C CA . ASP D 1 147 ? -50.513 -30.229 -44.550 1.00 31.86 156 ASP D CA 1
ATOM 10178 C C . ASP D 1 147 ? -51.082 -29.219 -43.556 1.00 32.36 156 ASP D C 1
ATOM 10179 O O . ASP D 1 147 ? -50.690 -28.057 -43.584 1.00 29.39 156 ASP D O 1
ATOM 10184 N N . GLU D 1 148 ? -52.001 -29.653 -42.686 1.00 28.09 157 GLU D N 1
ATOM 10185 C CA . GLU D 1 148 ? -52.590 -28.745 -41.719 1.00 26.54 157 GLU D CA 1
ATOM 10186 C C . GLU D 1 148 ? -52.785 -29.394 -40.365 1.00 28.03 157 GLU D C 1
ATOM 10187 O O . GLU D 1 148 ? -52.686 -30.618 -40.241 1.00 27.54 157 GLU D O 1
ATOM 10193 N N . TYR D 1 149 ? -52.975 -28.566 -39.331 1.00 22.02 158 TYR D N 1
ATOM 10194 C CA . TYR D 1 149 ? -53.239 -29.016 -37.982 1.00 20.48 158 TYR D CA 1
ATOM 10195 C C . TYR D 1 149 ? -54.660 -28.581 -37.651 1.00 24.95 158 TYR D C 1
ATOM 10196 O O . TYR D 1 149 ? -55.094 -27.491 -38.052 1.00 26.63 158 TYR D O 1
ATOM 10205 N N . ILE D 1 150 ? -55.386 -29.449 -36.948 1.00 21.21 159 ILE D N 1
ATOM 10206 C CA . ILE D 1 150 ? -56.753 -29.155 -36.524 1.00 19.84 159 ILE D CA 1
ATOM 10207 C C . ILE D 1 150 ? -56.663 -28.821 -35.044 1.00 21.74 159 ILE D C 1
ATOM 10208 O O . ILE D 1 150 ? -56.217 -29.651 -34.251 1.00 22.15 159 ILE D O 1
ATOM 10213 N N . ILE D 1 151 ? -57.106 -27.618 -34.678 1.00 18.07 160 ILE D N 1
ATOM 10214 C CA . ILE D 1 151 ? -57.039 -27.149 -33.300 1.00 17.15 160 ILE D CA 1
ATOM 10215 C C . ILE D 1 151 ? -58.411 -27.235 -32.651 1.00 20.88 160 ILE D C 1
ATOM 10216 O O . ILE D 1 151 ? -59.400 -26.748 -33.215 1.00 19.93 160 ILE D O 1
ATOM 10221 N N . ASN D 1 152 ? -58.454 -27.771 -31.417 1.00 19.00 161 ASN D N 1
ATOM 10222 C CA . ASN D 1 152 ? -59.686 -27.831 -30.639 1.00 17.46 161 ASN D CA 1
ATOM 10223 C C . ASN D 1 152 ? -59.385 -27.468 -29.196 1.00 21.33 161 ASN D C 1
ATOM 10224 O O . ASN D 1 152 ? -58.586 -28.139 -28.534 1.00 22.19 161 ASN D O 1
ATOM 10229 N N . GLY D 1 153 ? -60.034 -26.415 -28.719 1.00 17.58 162 GLY D N 1
ATOM 10230 C CA . GLY D 1 153 ? -59.881 -26.045 -27.323 1.00 17.45 162 GLY D CA 1
ATOM 10231 C C . GLY D 1 153 ? -60.387 -24.661 -27.007 1.00 22.91 162 GLY D C 1
ATOM 10232 O O . GLY D 1 153 ? -60.892 -23.943 -27.873 1.00 23.59 162 GLY D O 1
ATOM 10233 N N . GLN D 1 154 ? -60.251 -24.299 -25.744 1.00 20.67 163 GLN D N 1
ATOM 10234 C CA . GLN D 1 154 ? -60.706 -23.007 -25.253 1.00 18.95 163 GLN D CA 1
ATOM 10235 C C . GLN D 1 154 ? -59.562 -22.309 -24.543 1.00 20.93 163 GLN D C 1
ATOM 10236 O O . GLN D 1 154 ? -58.892 -22.909 -23.701 1.00 21.03 163 GLN D O 1
ATOM 10242 N N . LYS D 1 155 ? -59.360 -21.037 -24.883 1.00 16.19 164 LYS D N 1
ATOM 10243 C CA . LYS D 1 155 ? -58.350 -20.188 -24.262 1.00 16.30 164 LYS D CA 1
ATOM 10244 C C . LYS D 1 155 ? -59.079 -19.142 -23.455 1.00 17.63 164 LYS D C 1
ATOM 10245 O O . LYS D 1 155 ? -60.229 -18.845 -23.759 1.00 18.76 164 LYS D O 1
ATOM 10251 N N . MET D 1 156 ? -58.440 -18.609 -22.420 1.00 14.76 165 MET D N 1
ATOM 10252 C CA . MET D 1 156 ? -59.134 -17.679 -21.525 1.00 14.52 165 MET D CA 1
ATOM 10253 C C . MET D 1 156 ? -58.256 -16.519 -21.163 1.00 17.70 165 MET D C 1
ATOM 10254 O O . MET D 1 156 ? -57.029 -16.685 -21.108 1.00 17.90 165 MET D O 1
ATOM 10259 N N . TRP D 1 157 ? -58.878 -15.359 -20.883 1.00 15.95 166 TRP D N 1
ATOM 10260 C CA . TRP D 1 157 ? -58.196 -14.137 -20.445 1.00 16.11 166 TRP D CA 1
ATOM 10261 C C . TRP D 1 157 ? -57.264 -13.568 -21.516 1.00 20.36 166 TRP D C 1
ATOM 10262 O O . TRP D 1 157 ? -56.192 -13.080 -21.182 1.00 20.34 166 TRP D O 1
ATOM 10273 N N . ILE D 1 158 ? -57.615 -13.671 -22.795 1.00 15.46 167 ILE D N 1
ATOM 10274 C CA . ILE D 1 158 ? -56.667 -13.212 -23.805 1.00 14.52 167 ILE D CA 1
ATOM 10275 C C . ILE D 1 158 ? -56.754 -11.685 -24.033 1.00 17.86 167 ILE D C 1
ATOM 10276 O O . ILE D 1 158 ? -57.782 -11.163 -24.467 1.00 16.80 167 ILE D O 1
ATOM 10281 N N . THR D 1 159 ? -55.628 -10.999 -23.796 1.00 13.59 168 THR D N 1
ATOM 10282 C CA . THR D 1 159 ? -55.543 -9.552 -24.025 1.00 13.74 168 THR D CA 1
ATOM 10283 C C . THR D 1 159 ? -55.663 -9.318 -25.523 1.00 18.37 168 THR D C 1
ATOM 10284 O O . THR D 1 159 ? -54.978 -9.996 -26.281 1.00 17.32 168 THR D O 1
ATOM 10288 N N . ASN D 1 160 ? -56.498 -8.351 -25.949 1.00 16.63 169 ASN D N 1
ATOM 10289 C CA . ASN D 1 160 ? -56.785 -8.071 -27.369 1.00 16.06 169 ASN D CA 1
ATOM 10290 C C . ASN D 1 160 ? -57.469 -9.267 -28.049 1.00 19.66 169 ASN D C 1
ATOM 10291 O O . ASN D 1 160 ? -57.501 -9.313 -29.270 1.00 18.74 169 ASN D O 1
ATOM 10296 N N . GLY D 1 161 ? -58.019 -10.195 -27.265 1.00 17.10 170 GLY D N 1
ATOM 10297 C CA . GLY D 1 161 ? -58.643 -11.399 -27.808 1.00 17.90 170 GLY D CA 1
ATOM 10298 C C . GLY D 1 161 ? -59.709 -11.135 -28.851 1.00 21.26 170 GLY D C 1
ATOM 10299 O O . GLY D 1 161 ? -59.860 -11.926 -29.774 1.00 22.11 170 GLY D O 1
ATOM 10300 N N . GLY D 1 162 ? -60.493 -10.065 -28.676 1.00 18.83 171 GLY D N 1
ATOM 10301 C CA . GLY D 1 162 ? -61.542 -9.767 -29.655 1.00 18.52 171 GLY D CA 1
ATOM 10302 C C . GLY D 1 162 ? -61.159 -8.738 -30.691 1.00 22.59 171 GLY D C 1
ATOM 10303 O O . GLY D 1 162 ? -61.984 -8.341 -31.518 1.00 23.86 171 GLY D O 1
ATOM 10304 N N . LYS D 1 163 ? -59.899 -8.311 -30.672 1.00 17.74 172 LYS D N 1
ATOM 10305 C CA . LYS D 1 163 ? -59.447 -7.243 -31.560 1.00 17.77 172 LYS D CA 1
ATOM 10306 C C . LYS D 1 163 ? -58.280 -7.672 -32.446 1.00 20.94 172 LYS D C 1
ATOM 10307 O O . LYS D 1 163 ? -57.872 -6.918 -33.327 1.00 21.86 172 LYS D O 1
ATOM 10313 N N . ALA D 1 164 ? -57.740 -8.851 -32.198 1.00 18.60 173 ALA D N 1
ATOM 10314 C CA . ALA D 1 164 ? -56.550 -9.367 -32.879 1.00 18.20 173 ALA D CA 1
ATOM 10315 C C . ALA D 1 164 ? -56.780 -9.745 -34.324 1.00 22.75 173 ALA D C 1
ATOM 10316 O O . ALA D 1 164 ? -57.810 -10.336 -34.679 1.00 22.80 173 ALA D O 1
ATOM 10318 N N . ASN D 1 165 ? -55.775 -9.452 -35.151 1.00 18.03 174 ASN D N 1
ATOM 10319 C CA . ASN D 1 165 ? -55.786 -9.870 -36.557 1.00 16.79 174 ASN D CA 1
ATOM 10320 C C . ASN D 1 165 ? -55.269 -11.330 -36.618 1.00 20.26 174 ASN D C 1
ATOM 10321 O O . ASN D 1 165 ? -55.650 -12.107 -37.507 1.00 21.04 174 ASN D O 1
ATOM 10326 N N . TRP D 1 166 ? -54.426 -11.706 -35.652 1.00 18.20 175 TRP D N 1
ATOM 10327 C CA . TRP D 1 166 ? -53.868 -13.066 -35.577 1.00 17.72 175 TRP D CA 1
ATOM 10328 C C . TRP D 1 166 ? -53.428 -13.332 -34.162 1.00 18.91 175 TRP D C 1
ATOM 10329 O O . TRP D 1 166 ? -53.229 -12.400 -33.369 1.00 16.59 175 TRP D O 1
ATOM 10340 N N . TYR D 1 167 ? -53.231 -14.618 -33.848 1.00 17.25 176 TYR D N 1
ATOM 10341 C CA . TYR D 1 167 ? -52.843 -15.056 -32.525 1.00 17.28 176 TYR D CA 1
ATOM 10342 C C . TYR D 1 167 ? -51.621 -15.911 -32.565 1.00 19.16 176 TYR D C 1
ATOM 10343 O O . TYR D 1 167 ? -51.441 -16.705 -33.486 1.00 19.43 176 TYR D O 1
ATOM 10352 N N . PHE D 1 168 ? -50.829 -15.840 -31.512 1.00 16.43 177 PHE D N 1
ATOM 10353 C CA . PHE D 1 168 ? -49.826 -16.856 -31.265 1.00 16.00 177 PHE D CA 1
ATOM 10354 C C . PHE D 1 168 ? -50.656 -17.835 -30.424 1.00 21.17 177 PHE D C 1
ATOM 10355 O O . PHE D 1 168 ? -51.329 -17.388 -29.491 1.00 22.07 177 PHE D O 1
ATOM 10363 N N . LEU D 1 169 ? -50.598 -19.144 -30.706 1.00 18.12 178 LEU D N 1
ATOM 10364 C CA . LEU D 1 169 ? -51.375 -20.098 -29.929 1.00 18.11 178 LEU D CA 1
ATOM 10365 C C . LEU D 1 169 ? -50.494 -21.253 -29.510 1.00 18.90 178 LEU D C 1
ATOM 10366 O O . LEU D 1 169 ? -49.769 -21.790 -30.337 1.00 17.74 178 LEU D O 1
ATOM 10371 N N . LEU D 1 170 ? -50.585 -21.665 -28.235 1.00 17.46 179 LEU D N 1
ATOM 10372 C CA . LEU D 1 170 ? -49.847 -22.848 -27.774 1.00 17.51 179 LEU D CA 1
ATOM 10373 C C . LEU D 1 170 ? -50.838 -23.981 -27.573 1.00 21.11 179 LEU D C 1
ATOM 10374 O O . LEU D 1 170 ? -51.846 -23.800 -26.876 1.00 20.45 179 LEU D O 1
ATOM 10379 N N . ALA D 1 171 ? -50.576 -25.155 -28.188 1.00 17.41 180 ALA D N 1
ATOM 10380 C CA . ALA D 1 171 ? -51.473 -26.296 -28.073 1.00 17.47 180 ALA D CA 1
ATOM 10381 C C . ALA D 1 171 ? -50.694 -27.586 -27.831 1.00 19.49 180 ALA D C 1
ATOM 10382 O O . ALA D 1 171 ? -49.511 -27.668 -28.171 1.00 19.81 180 ALA D O 1
ATOM 10384 N N . ARG D 1 172 ? -51.343 -28.563 -27.204 1.00 18.21 181 ARG D N 1
ATOM 10385 C CA . ARG D 1 172 ? -50.732 -29.863 -26.949 1.00 20.35 181 ARG D CA 1
ATOM 10386 C C . ARG D 1 172 ? -50.818 -30.694 -28.243 1.00 23.77 181 ARG D C 1
ATOM 10387 O O . ARG D 1 172 ? -51.909 -30.970 -28.734 1.00 23.30 181 ARG D O 1
ATOM 10395 N N . SER D 1 173 ? -49.659 -31.084 -28.783 1.00 20.93 182 SER D N 1
ATOM 10396 C CA . SER D 1 173 ? -49.571 -31.840 -30.031 1.00 21.14 182 SER D CA 1
ATOM 10397 C C . SER D 1 173 ? -49.232 -33.314 -29.817 1.00 29.55 182 SER D C 1
ATOM 10398 O O . SER D 1 173 ? -49.396 -34.124 -30.735 1.00 31.95 182 SER D O 1
ATOM 10401 N N . ASP D 1 174 ? -48.759 -33.678 -28.615 1.00 27.65 183 ASP D N 1
ATOM 10402 C CA . ASP D 1 174 ? -48.441 -35.078 -28.309 1.00 29.34 183 ASP D CA 1
ATOM 10403 C C . ASP D 1 174 ? -49.530 -35.640 -27.380 1.00 35.72 183 ASP D C 1
ATOM 10404 O O . ASP D 1 174 ? -49.636 -35.206 -26.229 1.00 34.73 183 ASP D O 1
ATOM 10409 N N . PRO D 1 175 ? -50.359 -36.595 -27.865 1.00 37.09 184 PRO D N 1
ATOM 10410 C CA . PRO D 1 175 ? -51.442 -37.144 -27.016 1.00 38.43 184 PRO D CA 1
ATOM 10411 C C . PRO D 1 175 ? -50.973 -38.048 -25.859 1.00 44.01 184 PRO D C 1
ATOM 10412 O O . PRO D 1 175 ? -51.743 -38.287 -24.918 1.00 45.13 184 PRO D O 1
ATOM 10416 N N . ASP D 1 176 ? -49.725 -38.545 -25.930 1.00 38.93 185 ASP D N 1
ATOM 10417 C CA . ASP D 1 176 ? -49.105 -39.392 -24.906 1.00 38.66 185 ASP D CA 1
ATOM 10418 C C . ASP D 1 176 ? -49.007 -38.613 -23.581 1.00 41.93 185 ASP D C 1
ATOM 10419 O O . ASP D 1 176 ? -48.319 -37.586 -23.538 1.00 39.06 185 ASP D O 1
ATOM 10424 N N . PRO D 1 177 ? -49.664 -39.094 -22.493 1.00 41.63 186 PRO D N 1
ATOM 10425 C CA . PRO D 1 177 ? -49.613 -38.355 -21.208 1.00 42.36 186 PRO D CA 1
ATOM 10426 C C . PRO D 1 177 ? -48.240 -38.315 -20.536 1.00 46.95 186 PRO D C 1
ATOM 10427 O O . PRO D 1 177 ? -48.022 -37.470 -19.669 1.00 47.10 186 PRO D O 1
ATOM 10431 N N . LYS D 1 178 ? -47.323 -39.195 -20.950 1.00 44.16 187 LYS D N 1
ATOM 10432 C CA . LYS D 1 178 ? -45.968 -39.264 -20.410 1.00 44.48 187 LYS D CA 1
ATOM 10433 C C . LYS D 1 178 ? -44.983 -38.374 -21.209 1.00 44.49 187 LYS D C 1
ATOM 10434 O O . LYS D 1 178 ? -43.813 -38.277 -20.835 1.00 43.73 187 LYS D O 1
ATOM 10440 N N . ALA D 1 179 ? -45.462 -37.698 -22.270 1.00 37.15 188 ALA D N 1
ATOM 10441 C CA . ALA D 1 179 ? -44.588 -36.833 -23.075 1.00 34.93 188 ALA D CA 1
ATOM 10442 C C . ALA D 1 179 ? -44.098 -35.641 -22.243 1.00 34.84 188 ALA D C 1
ATOM 10443 O O . ALA D 1 179 ? -44.920 -34.970 -21.615 1.00 32.85 188 ALA D O 1
ATOM 10445 N N . PRO D 1 180 ? -42.767 -35.395 -22.181 1.00 32.67 189 PRO D N 1
ATOM 10446 C CA . PRO D 1 180 ? -42.272 -34.261 -21.375 1.00 32.14 189 PRO D CA 1
ATOM 10447 C C . PRO D 1 180 ? -42.696 -32.935 -21.977 1.00 32.88 189 PRO D C 1
ATOM 10448 O O . PRO D 1 180 ? -42.937 -32.858 -23.188 1.00 31.16 189 PRO D O 1
ATOM 10452 N N . ALA D 1 181 ? -42.777 -31.898 -21.140 1.00 29.93 190 ALA D N 1
ATOM 10453 C CA . ALA D 1 181 ? -43.196 -30.554 -21.568 1.00 29.85 190 ALA D CA 1
ATOM 10454 C C . ALA D 1 181 ? -42.403 -30.024 -22.769 1.00 30.33 190 ALA D C 1
ATOM 10455 O O . ALA D 1 181 ? -42.995 -29.415 -23.663 1.00 27.29 190 ALA D O 1
ATOM 10457 N N . ASN D 1 182 ? -41.084 -30.311 -22.827 1.00 28.27 191 ASN D N 1
ATOM 10458 C CA . ASN D 1 182 ? -40.241 -29.836 -23.927 1.00 28.60 191 ASN D CA 1
ATOM 10459 C C . ASN D 1 182 ? -40.479 -30.527 -25.283 1.00 31.38 191 ASN D C 1
ATOM 10460 O O . ASN D 1 182 ? -39.826 -30.161 -26.273 1.00 32.36 191 ASN D O 1
ATOM 10465 N N . LYS D 1 183 ? -41.385 -31.540 -25.331 1.00 25.39 192 LYS D N 1
ATOM 10466 C CA . LYS D 1 183 ? -41.713 -32.227 -26.582 1.00 25.89 192 LYS D CA 1
ATOM 10467 C C . LYS D 1 183 ? -43.224 -32.275 -26.867 1.00 28.64 192 LYS D C 1
ATOM 10468 O O . LYS D 1 183 ? -43.613 -32.660 -27.973 1.00 29.16 192 LYS D O 1
ATOM 10474 N N . ALA D 1 184 ? -44.073 -31.909 -25.873 1.00 23.33 193 ALA D N 1
ATOM 10475 C CA . ALA D 1 184 ? -45.518 -32.112 -25.972 1.00 21.60 193 ALA D CA 1
ATOM 10476 C C . ALA D 1 184 ? -46.332 -31.030 -26.655 1.00 23.35 193 ALA D C 1
ATOM 10477 O O . ALA D 1 184 ? -47.494 -31.293 -26.995 1.00 23.95 193 ALA D O 1
ATOM 10479 N N . PHE D 1 185 ? -45.775 -29.826 -26.822 1.00 19.40 194 PHE D N 1
ATOM 10480 C CA . PHE D 1 185 ? -46.535 -28.680 -27.331 1.00 18.28 194 PHE D CA 1
ATOM 10481 C C . PHE D 1 185 ? -46.016 -28.115 -28.614 1.00 23.40 194 PHE D C 1
ATOM 10482 O O . PHE D 1 185 ? -44.826 -28.206 -28.891 1.00 22.66 194 PHE D O 1
ATOM 10490 N N . THR D 1 186 ? -46.899 -27.466 -29.369 1.00 19.95 195 THR D N 1
ATOM 10491 C CA . THR D 1 186 ? -46.519 -26.815 -30.616 1.00 19.46 195 THR D CA 1
ATOM 10492 C C . THR D 1 186 ? -47.104 -25.398 -30.599 1.00 19.09 195 THR D C 1
ATOM 10493 O O . THR D 1 186 ? -48.246 -25.221 -30.166 1.00 18.83 195 THR D O 1
ATOM 10497 N N . GLY D 1 187 ? -46.309 -24.428 -31.047 1.00 17.32 196 GLY D N 1
ATOM 10498 C CA . GLY D 1 187 ? -46.720 -23.028 -31.148 1.00 17.76 196 GLY D CA 1
ATOM 10499 C C . GLY D 1 187 ? -47.122 -22.707 -32.565 1.00 21.21 196 GLY D C 1
ATOM 10500 O O . GLY D 1 187 ? -46.431 -23.114 -33.503 1.00 20.63 196 GLY D O 1
ATOM 10501 N N . PHE D 1 188 ? -48.246 -21.995 -32.736 1.00 16.70 197 PHE D N 1
ATOM 10502 C CA . PHE D 1 188 ? -48.771 -21.666 -34.056 1.00 16.85 197 PHE D CA 1
ATOM 10503 C C . PHE D 1 188 ? -49.064 -20.213 -34.186 1.00 20.00 197 PHE D C 1
ATOM 10504 O O . PHE D 1 188 ? -49.370 -19.540 -33.193 1.00 20.33 197 PHE D O 1
ATOM 10512 N N . ILE D 1 189 ? -49.071 -19.738 -35.440 1.00 17.48 198 ILE D N 1
ATOM 10513 C CA . ILE D 1 189 ? -49.596 -18.422 -35.770 1.00 16.38 198 ILE D CA 1
ATOM 10514 C C . ILE D 1 189 ? -50.996 -18.759 -36.346 1.00 21.08 198 ILE D C 1
ATOM 10515 O O . ILE D 1 189 ? -51.107 -19.570 -37.264 1.00 21.89 198 ILE D O 1
ATOM 10520 N N . VAL D 1 190 ? -52.057 -18.160 -35.806 1.00 18.14 199 VAL D N 1
ATOM 10521 C CA . VAL D 1 190 ? -53.416 -18.487 -36.287 1.00 18.30 199 VAL D CA 1
ATOM 10522 C C . VAL D 1 190 ? -54.114 -17.177 -36.702 1.00 20.50 199 VAL D C 1
ATOM 10523 O O . VAL D 1 190 ? -54.287 -16.305 -35.858 1.00 20.12 199 VAL D O 1
ATOM 10527 N N . GLU D 1 191 ? -54.585 -17.085 -37.934 1.00 18.95 200 GLU D N 1
ATOM 10528 C CA . GLU D 1 191 ? -55.296 -15.889 -38.355 1.00 18.71 200 GLU D CA 1
ATOM 10529 C C . GLU D 1 191 ? -56.675 -15.856 -37.722 1.00 20.33 200 GLU D C 1
ATOM 10530 O O . GLU D 1 191 ? -57.374 -16.874 -37.670 1.00 20.72 200 GLU D O 1
ATOM 10536 N N . ALA D 1 192 ? -57.041 -14.683 -37.185 1.00 17.61 201 ALA D N 1
ATOM 10537 C CA . ALA D 1 192 ? -58.293 -14.543 -36.455 1.00 19.26 201 ALA D CA 1
ATOM 10538 C C . ALA D 1 192 ? -59.566 -14.811 -37.268 1.00 26.81 201 ALA D C 1
ATOM 10539 O O . ALA D 1 192 ? -60.571 -15.224 -36.695 1.00 29.87 201 ALA D O 1
ATOM 10541 N N . ASP D 1 193 ? -59.505 -14.640 -38.578 1.00 24.40 202 ASP D N 1
ATOM 10542 C CA . ASP D 1 193 ? -60.643 -14.838 -39.480 1.00 26.86 202 ASP D CA 1
ATOM 10543 C C . ASP D 1 193 ? -60.851 -16.313 -39.903 1.00 32.20 202 ASP D C 1
ATOM 10544 O O . ASP D 1 193 ? -61.718 -16.615 -40.739 1.00 36.36 202 ASP D O 1
ATOM 10549 N N . THR D 1 194 ? -60.092 -17.229 -39.310 1.00 24.93 203 THR D N 1
ATOM 10550 C CA . THR D 1 194 ? -60.198 -18.650 -39.639 1.00 23.15 203 THR D CA 1
ATOM 10551 C C . THR D 1 194 ? -61.549 -19.199 -39.178 1.00 25.21 203 THR D C 1
ATOM 10552 O O . THR D 1 194 ? -61.897 -19.030 -38.001 1.00 25.17 203 THR D O 1
ATOM 10556 N N . PRO D 1 195 ? -62.292 -19.924 -40.054 1.00 23.42 204 PRO D N 1
ATOM 10557 C CA . PRO D 1 195 ? -63.546 -20.548 -39.607 1.00 22.72 204 PRO D CA 1
ATOM 10558 C C . PRO D 1 195 ? -63.321 -21.461 -38.400 1.00 25.52 204 PRO D C 1
ATOM 10559 O O . PRO D 1 195 ? -62.291 -22.142 -38.317 1.00 22.98 204 PRO D O 1
ATOM 10563 N N . GLY D 1 196 ? -64.262 -21.439 -37.463 1.00 22.77 205 GLY D N 1
ATOM 10564 C CA . GLY D 1 196 ? -64.192 -22.253 -36.256 1.00 22.28 205 GLY D CA 1
ATOM 10565 C C . GLY D 1 196 ? -63.750 -21.493 -35.016 1.00 22.32 205 GLY D C 1
ATOM 10566 O O . GLY D 1 196 ? -63.778 -22.039 -33.913 1.00 22.09 205 GLY D O 1
ATOM 10567 N N . ILE D 1 197 ? -63.316 -20.240 -35.177 1.00 18.63 206 ILE D N 1
ATOM 10568 C CA . ILE D 1 197 ? -62.914 -19.426 -34.014 1.00 16.44 206 ILE D CA 1
ATOM 10569 C C . ILE D 1 197 ? -64.150 -18.666 -33.519 1.00 22.80 206 ILE D C 1
ATOM 10570 O O . ILE D 1 197 ? -64.813 -17.990 -34.315 1.00 24.74 206 ILE D O 1
ATOM 10575 N N . GLN D 1 198 ? -64.447 -18.767 -32.224 1.00 17.69 207 GLN D N 1
ATOM 10576 C CA . GLN D 1 198 ? -65.546 -18.024 -31.654 1.00 17.65 207 GLN D CA 1
ATOM 10577 C C . GLN D 1 198 ? -64.985 -17.164 -30.545 1.00 17.99 207 GLN D C 1
ATOM 10578 O O . GLN D 1 198 ? -64.487 -17.667 -29.539 1.00 18.21 207 GLN D O 1
ATOM 10584 N N . ILE D 1 199 ? -65.064 -15.869 -30.751 1.00 17.17 208 ILE D N 1
ATOM 10585 C CA . ILE D 1 199 ? -64.609 -14.879 -29.784 1.00 17.09 208 ILE D CA 1
ATOM 10586 C C . ILE D 1 199 ? -65.685 -14.712 -28.692 1.00 19.51 208 ILE D C 1
ATOM 10587 O O . ILE D 1 199 ? -66.848 -14.436 -29.009 1.00 18.99 208 ILE D O 1
ATOM 10592 N N . GLY D 1 200 ? -65.278 -14.852 -27.422 1.00 16.80 209 GLY D N 1
ATOM 10593 C CA . GLY D 1 200 ? -66.207 -14.790 -26.301 1.00 18.79 209 GLY D CA 1
ATOM 10594 C C . GLY D 1 200 ? -66.525 -13.378 -25.853 1.00 21.32 209 GLY D C 1
ATOM 10595 O O . GLY D 1 200 ? -66.232 -12.402 -26.555 1.00 19.36 209 GLY D O 1
ATOM 10596 N N . ARG D 1 201 ? -67.144 -13.269 -24.680 1.00 18.49 210 ARG D N 1
ATOM 10597 C CA . ARG D 1 201 ? -67.541 -11.983 -24.151 1.00 18.16 210 ARG D CA 1
ATOM 10598 C C . ARG D 1 201 ? -66.340 -11.170 -23.703 1.00 21.42 210 ARG D C 1
ATOM 10599 O O . ARG D 1 201 ? -65.268 -11.731 -23.402 1.00 19.68 210 ARG D O 1
ATOM 10607 N N . LYS D 1 202 ? -66.533 -9.854 -23.583 1.00 18.83 211 LYS D N 1
ATOM 10608 C CA . LYS D 1 202 ? -65.505 -9.006 -22.985 1.00 16.80 211 LYS D CA 1
ATOM 10609 C C . LYS D 1 202 ? -65.586 -9.319 -21.494 1.00 19.39 211 LYS D C 1
ATOM 10610 O O . LYS D 1 202 ? -66.667 -9.156 -20.875 1.00 18.81 211 LYS D O 1
ATOM 10616 N N . GLU D 1 203 ? -64.466 -9.744 -20.892 1.00 16.34 212 GLU D N 1
ATOM 10617 C CA . GLU D 1 203 ? -64.523 -10.019 -19.460 1.00 16.16 212 GLU D CA 1
ATOM 10618 C C . GLU D 1 203 ? -64.542 -8.689 -18.694 1.00 20.70 212 GLU D C 1
ATOM 10619 O O . GLU D 1 203 ? -63.869 -7.727 -19.089 1.00 19.36 212 GLU D O 1
ATOM 10625 N N . LEU D 1 204 ? -65.316 -8.645 -17.603 1.00 16.91 213 LEU D N 1
ATOM 10626 C CA . LEU D 1 204 ? -65.466 -7.443 -16.796 1.00 15.97 213 LEU D CA 1
ATOM 10627 C C . LEU D 1 204 ? -64.648 -7.603 -15.535 1.00 17.55 213 LEU D C 1
ATOM 10628 O O . LEU D 1 204 ? -65.012 -8.380 -14.648 1.00 17.29 213 LEU D O 1
ATOM 10633 N N . ASN D 1 205 ? -63.463 -6.969 -15.522 1.00 15.70 214 ASN D N 1
ATOM 10634 C CA . ASN D 1 205 ? -62.518 -7.122 -14.418 1.00 15.34 214 ASN D CA 1
ATOM 10635 C C . ASN D 1 205 ? -62.517 -5.925 -13.516 1.00 17.62 214 ASN D C 1
ATOM 10636 O O . ASN D 1 205 ? -63.103 -4.875 -13.844 1.00 17.32 214 ASN D O 1
ATOM 10641 N N . MET D 1 206 ? -61.836 -6.062 -12.366 1.00 14.96 215 MET D N 1
ATOM 10642 C CA . MET D 1 206 ? -61.809 -4.954 -11.432 1.00 13.48 215 MET D CA 1
ATOM 10643 C C . MET D 1 206 ? -61.086 -3.719 -12.031 1.00 16.25 215 MET D C 1
ATOM 10644 O O . MET D 1 206 ? -61.494 -2.582 -11.778 1.00 15.64 215 MET D O 1
ATOM 10649 N N . GLY D 1 207 ? -59.995 -3.967 -12.735 1.00 16.37 216 GLY D N 1
ATOM 10650 C CA . GLY D 1 207 ? -59.134 -2.916 -13.284 1.00 16.81 216 GLY D CA 1
ATOM 10651 C C . GLY D 1 207 ? -58.788 -3.129 -14.741 1.00 21.38 216 GLY D C 1
ATOM 10652 O O . GLY D 1 207 ? -59.236 -4.112 -15.363 1.00 18.91 216 GLY D O 1
ATOM 10653 N N . GLN D 1 208 ? -57.997 -2.180 -15.298 1.00 19.60 217 GLN D N 1
ATOM 10654 C CA . GLN D 1 208 ? -57.619 -2.135 -16.728 1.00 20.23 217 GLN D CA 1
ATOM 10655 C C . GLN D 1 208 ? -58.863 -2.361 -17.566 1.00 20.13 217 GLN D C 1
ATOM 10656 O O . GLN D 1 208 ? -58.877 -3.160 -18.501 1.00 19.55 217 GLN D O 1
ATOM 10662 N N . ARG D 1 209 ? -59.948 -1.670 -17.183 1.00 17.37 218 ARG D N 1
ATOM 10663 C CA . ARG D 1 209 ? -61.263 -1.914 -17.773 1.00 15.67 218 ARG D CA 1
ATOM 10664 C C . ARG D 1 209 ? -61.408 -1.628 -19.243 1.00 20.37 218 ARG D C 1
ATOM 10665 O O . ARG D 1 209 ? -62.271 -2.237 -19.867 1.00 20.03 218 ARG D O 1
ATOM 10673 N N . CYS D 1 210 ? -60.588 -0.723 -19.801 1.00 17.95 219 CYS D N 1
ATOM 10674 C CA . CYS D 1 210 ? -60.721 -0.454 -21.242 1.00 18.20 219 CYS D CA 1
ATOM 10675 C C . CYS D 1 210 ? -59.930 -1.460 -22.097 1.00 22.93 219 CYS D C 1
ATOM 10676 O O . CYS D 1 210 ? -60.126 -1.514 -23.314 1.00 23.26 219 CYS D O 1
ATOM 10679 N N . SER D 1 211 ? -59.038 -2.256 -21.473 1.00 20.61 220 SER D N 1
ATOM 10680 C CA . SER D 1 211 ? -58.300 -3.307 -22.184 1.00 20.48 220 SER D CA 1
ATOM 10681 C C . SER D 1 211 ? -59.317 -4.369 -22.591 1.00 24.47 220 SER D C 1
ATOM 10682 O O . SER D 1 211 ? -60.292 -4.623 -21.862 1.00 24.69 220 SER D O 1
ATOM 10685 N N . ASP D 1 212 ? -59.125 -4.952 -23.775 1.00 19.61 221 ASP D N 1
ATOM 10686 C CA . ASP D 1 212 ? -60.005 -6.013 -24.253 1.00 18.49 221 ASP D CA 1
ATOM 10687 C C . ASP D 1 212 ? -59.429 -7.344 -23.737 1.00 21.63 221 ASP D C 1
ATOM 10688 O O . ASP D 1 212 ? -58.281 -7.639 -24.043 1.00 22.66 221 ASP D O 1
ATOM 10693 N N . THR D 1 213 ? -60.182 -8.119 -22.923 1.00 15.93 222 THR D N 1
ATOM 10694 C CA . THR D 1 213 ? -59.727 -9.413 -22.387 1.00 13.95 222 THR D CA 1
ATOM 10695 C C . THR D 1 213 ? -60.861 -10.400 -22.668 1.00 17.15 222 THR D C 1
ATOM 10696 O O . THR D 1 213 ? -61.965 -10.204 -22.181 1.00 16.80 222 THR D O 1
ATOM 10700 N N . ARG D 1 214 ? -60.593 -11.450 -23.444 1.00 15.57 223 ARG D N 1
ATOM 10701 C CA . ARG D 1 214 ? -61.664 -12.358 -23.830 1.00 15.25 223 ARG D CA 1
ATOM 10702 C C . ARG D 1 214 ? -61.213 -13.787 -23.867 1.00 20.25 223 ARG D C 1
ATOM 10703 O O . ARG D 1 214 ? -60.065 -14.057 -24.220 1.00 20.47 223 ARG D O 1
ATOM 10711 N N . GLY D 1 215 ? -62.156 -14.688 -23.606 1.00 17.63 224 GLY D N 1
ATOM 10712 C CA . GLY D 1 215 ? -61.998 -16.112 -23.867 1.00 17.39 224 GLY D CA 1
ATOM 10713 C C . GLY D 1 215 ? -62.189 -16.335 -25.366 1.00 20.34 224 GLY D C 1
ATOM 10714 O O . GLY D 1 215 ? -62.897 -15.557 -26.030 1.00 18.97 224 GLY D O 1
ATOM 10715 N N . ILE D 1 216 ? -61.507 -17.334 -25.949 1.00 15.91 225 ILE D N 1
ATOM 10716 C CA . ILE D 1 216 ? -61.616 -17.598 -27.391 1.00 15.21 225 ILE D CA 1
ATOM 10717 C C . ILE D 1 216 ? -61.768 -19.096 -27.536 1.00 19.23 225 ILE D C 1
ATOM 10718 O O . ILE D 1 216 ? -60.971 -19.853 -26.971 1.00 18.56 225 ILE D O 1
ATOM 10723 N N . VAL D 1 217 ? -62.697 -19.511 -28.370 1.00 15.79 226 VAL D N 1
ATOM 10724 C CA . VAL D 1 217 ? -62.907 -20.922 -28.589 1.00 16.34 226 VAL D CA 1
ATOM 10725 C C . VAL D 1 217 ? -62.442 -21.295 -29.953 1.00 19.24 226 VAL D C 1
ATOM 10726 O O . VAL D 1 217 ? -62.722 -20.571 -30.905 1.00 19.32 226 VAL D O 1
ATOM 10730 N N . PHE D 1 218 ? -61.743 -22.443 -30.057 1.00 18.15 227 PHE D N 1
ATOM 10731 C CA . PHE D 1 218 ? -61.268 -23.006 -31.327 1.00 18.57 227 PHE D CA 1
ATOM 10732 C C . PHE D 1 218 ? -61.984 -24.327 -31.567 1.00 21.47 227 PHE D C 1
ATOM 10733 O O . PHE D 1 218 ? -61.797 -25.259 -30.803 1.00 20.67 227 PHE D O 1
ATOM 10741 N N . GLU D 1 219 ? -62.869 -24.386 -32.576 1.00 19.77 228 GLU D N 1
ATOM 10742 C CA . GLU D 1 219 ? -63.594 -25.609 -32.888 1.00 21.49 228 GLU D CA 1
ATOM 10743 C C . GLU D 1 219 ? -63.197 -26.076 -34.279 1.00 25.30 228 GLU D C 1
ATOM 10744 O O . GLU D 1 219 ? -63.598 -25.461 -35.282 1.00 24.88 228 GLU D O 1
ATOM 10750 N N . ASP D 1 220 ? -62.383 -27.168 -34.342 1.00 21.52 229 ASP D N 1
ATOM 10751 C CA . ASP D 1 220 ? -61.907 -27.749 -35.601 1.00 22.10 229 ASP D CA 1
ATOM 10752 C C . ASP D 1 220 ? -61.297 -26.674 -36.498 1.00 25.31 229 ASP D C 1
ATOM 10753 O O . ASP D 1 220 ? -61.568 -26.620 -37.706 1.00 24.32 229 ASP D O 1
ATOM 10758 N N . VAL D 1 221 ? -60.465 -25.821 -35.888 1.00 19.98 230 VAL D N 1
ATOM 10759 C CA . VAL D 1 221 ? -59.794 -24.729 -36.588 1.00 19.63 230 VAL D CA 1
ATOM 10760 C C . VAL D 1 221 ? -58.605 -25.271 -37.360 1.00 21.68 230 VAL D C 1
ATOM 10761 O O . VAL D 1 221 ? -57.691 -25.837 -36.762 1.00 22.26 230 VAL D O 1
ATOM 10765 N N . LYS D 1 222 ? -58.608 -25.067 -38.679 1.00 19.77 231 LYS D N 1
ATOM 10766 C CA . LYS D 1 222 ? -57.544 -25.573 -39.552 1.00 19.92 231 LYS D CA 1
ATOM 10767 C C . LYS D 1 222 ? -56.410 -24.551 -39.656 1.00 25.26 231 LYS D C 1
ATOM 10768 O O . LYS D 1 222 ? -56.650 -23.402 -40.018 1.00 25.01 231 LYS D O 1
ATOM 10774 N N . VAL D 1 223 ? -55.179 -24.976 -39.323 1.00 21.87 232 VAL D N 1
ATOM 10775 C CA . VAL D 1 223 ? -53.988 -24.117 -39.340 1.00 21.31 232 VAL D CA 1
ATOM 10776 C C . VAL D 1 223 ? -52.963 -24.755 -40.279 1.00 24.66 232 VAL D C 1
ATOM 10777 O O . VAL D 1 223 ? -52.628 -25.929 -40.087 1.00 23.82 232 VAL D O 1
ATOM 10781 N N . PRO D 1 224 ? -52.468 -24.023 -41.296 1.00 23.22 233 PRO D N 1
ATOM 10782 C CA . PRO D 1 224 ? -51.464 -24.626 -42.186 1.00 23.51 233 PRO D CA 1
ATOM 10783 C C . PRO D 1 224 ? -50.168 -24.948 -41.441 1.00 25.56 233 PRO D C 1
ATOM 10784 O O . PRO D 1 224 ? -49.784 -24.231 -40.513 1.00 24.38 233 PRO D O 1
ATOM 10788 N N . LYS D 1 225 ? -49.481 -26.032 -41.853 1.00 21.69 234 LYS D N 1
ATOM 10789 C CA . LYS D 1 225 ? -48.224 -26.438 -41.241 1.00 21.97 234 LYS D CA 1
ATOM 10790 C C . LYS D 1 225 ? -47.165 -25.340 -41.351 1.00 24.24 234 LYS D C 1
ATOM 10791 O O . LYS D 1 225 ? -46.252 -25.280 -40.526 1.00 24.11 234 LYS D O 1
ATOM 10797 N N . GLU D 1 226 ? -47.305 -24.456 -42.352 1.00 21.56 235 GLU D N 1
ATOM 10798 C CA . GLU D 1 226 ? -46.357 -23.355 -42.553 1.00 23.08 235 GLU D CA 1
ATOM 10799 C C . GLU D 1 226 ? -46.456 -22.308 -41.451 1.00 24.16 235 GLU D C 1
ATOM 10800 O O . GLU D 1 226 ? -45.583 -21.447 -41.349 1.00 23.86 235 GLU D O 1
ATOM 10806 N N . ASN D 1 227 ? -47.510 -22.385 -40.634 1.00 19.24 236 ASN D N 1
ATOM 10807 C CA . ASN D 1 227 ? -47.716 -21.483 -39.494 1.00 18.61 236 ASN D CA 1
ATOM 10808 C C . ASN D 1 227 ? -47.177 -22.031 -38.169 1.00 21.23 236 ASN D C 1
ATOM 10809 O O . ASN D 1 227 ? -47.389 -21.427 -37.127 1.00 21.43 236 ASN D O 1
ATOM 10814 N N . VAL D 1 228 ? -46.452 -23.150 -38.212 1.00 19.52 237 VAL D N 1
ATOM 10815 C CA . VAL D 1 228 ? -45.846 -23.731 -37.015 1.00 18.24 237 VAL D CA 1
ATOM 10816 C C . VAL D 1 228 ? -44.538 -22.995 -36.722 1.00 21.31 237 VAL D C 1
ATOM 10817 O O . VAL D 1 228 ? -43.711 -22.816 -37.630 1.00 20.40 237 VAL D O 1
ATOM 10821 N N . LEU D 1 229 ? -44.326 -22.622 -35.451 1.00 19.18 238 LEU D N 1
ATOM 10822 C CA . LEU D 1 229 ? -43.076 -21.988 -35.053 1.00 19.36 238 LEU D CA 1
ATOM 10823 C C . LEU D 1 229 ? -42.028 -23.050 -34.735 1.00 22.46 238 LEU D C 1
ATOM 10824 O O . LEU D 1 229 ? -42.196 -23.823 -33.793 1.00 21.95 238 LEU D O 1
ATOM 10829 N N . ILE D 1 230 ? -40.942 -23.078 -35.529 1.00 21.41 239 ILE D N 1
ATOM 10830 C CA . ILE D 1 230 ? -39.805 -24.018 -35.428 1.00 22.93 239 ILE D CA 1
ATOM 10831 C C . ILE D 1 230 ? -40.183 -25.419 -35.894 1.00 27.18 239 ILE D C 1
ATOM 10832 O O . ILE D 1 230 ? -39.609 -25.916 -36.853 1.00 27.67 239 ILE D O 1
ATOM 10837 N N . GLY D 1 231 ? -41.122 -26.051 -35.199 1.00 23.81 240 GLY D N 1
ATOM 10838 C CA . GLY D 1 231 ? -41.547 -27.401 -35.534 1.00 24.39 240 GLY D CA 1
ATOM 10839 C C . GLY D 1 231 ? -42.420 -28.010 -34.465 1.00 27.76 240 GLY D C 1
ATOM 10840 O O . GLY D 1 231 ? -42.635 -27.413 -33.402 1.00 23.49 240 GLY D O 1
ATOM 10841 N N . ASP D 1 232 ? -42.938 -29.212 -34.756 1.00 25.63 241 ASP D N 1
ATOM 10842 C CA . ASP D 1 232 ? -43.762 -29.990 -33.824 1.00 26.68 241 ASP D CA 1
ATOM 10843 C C . ASP D 1 232 ? -42.966 -30.207 -32.530 1.00 27.73 241 ASP D C 1
ATOM 10844 O O . ASP D 1 232 ? -41.804 -30.635 -32.586 1.00 27.81 241 ASP D O 1
ATOM 10849 N N . GLY D 1 233 ? -43.565 -29.888 -31.392 1.00 23.28 242 GLY D N 1
ATOM 10850 C CA . GLY D 1 233 ? -42.925 -30.102 -30.095 1.00 23.16 242 GLY D CA 1
ATOM 10851 C C . GLY D 1 233 ? -42.049 -28.999 -29.552 1.00 25.64 242 GLY D C 1
ATOM 10852 O O . GLY D 1 233 ? -41.647 -29.055 -28.384 1.00 25.47 242 GLY D O 1
ATOM 10853 N N . ALA D 1 234 ? -41.800 -27.952 -30.346 1.00 22.78 243 ALA D N 1
ATOM 10854 C CA . ALA D 1 234 ? -40.960 -26.826 -29.901 1.00 23.17 243 ALA D CA 1
ATOM 10855 C C . ALA D 1 234 ? -41.742 -25.707 -29.194 1.00 24.09 243 ALA D C 1
ATOM 10856 O O . ALA D 1 234 ? -41.157 -24.690 -28.824 1.00 24.87 243 ALA D O 1
ATOM 10858 N N . GLY D 1 235 ? -43.042 -25.901 -29.013 1.00 23.91 244 GLY D N 1
ATOM 10859 C CA . GLY D 1 235 ? -43.912 -24.874 -28.440 1.00 22.70 244 GLY D CA 1
ATOM 10860 C C . GLY D 1 235 ? -43.535 -24.362 -27.071 1.00 23.38 244 GLY D C 1
ATOM 10861 O O . GLY D 1 235 ? -43.556 -23.151 -26.816 1.00 21.07 244 GLY D O 1
ATOM 10862 N N . PHE D 1 236 ? -43.230 -25.282 -26.160 1.00 20.73 245 PHE D N 1
ATOM 10863 C CA . PHE D 1 236 ? -42.928 -24.891 -24.785 1.00 21.20 245 PHE D CA 1
ATOM 10864 C C . PHE D 1 236 ? -41.724 -23.940 -24.709 1.00 24.87 245 PHE D C 1
ATOM 10865 O O . PHE D 1 236 ? -41.824 -22.884 -24.079 1.00 24.44 245 PHE D O 1
ATOM 10873 N N . LYS D 1 237 ? -40.630 -24.269 -25.423 1.00 23.76 246 LYS D N 1
ATOM 10874 C CA . LYS D 1 237 ? -39.429 -23.416 -25.410 1.00 25.50 246 LYS D CA 1
ATOM 10875 C C . LYS D 1 237 ? -39.665 -22.060 -26.061 1.00 27.74 246 LYS D C 1
ATOM 10876 O O . LYS D 1 237 ? -39.145 -21.048 -25.578 1.00 28.97 246 LYS D O 1
ATOM 10882 N N . VAL D 1 238 ? -40.483 -22.026 -27.128 1.00 22.93 247 VAL D N 1
ATOM 10883 C CA . VAL D 1 238 ? -40.830 -20.772 -27.803 1.00 21.66 247 VAL D CA 1
ATOM 10884 C C . VAL D 1 238 ? -41.602 -19.860 -26.838 1.00 26.06 247 VAL D C 1
ATOM 10885 O O . VAL D 1 238 ? -41.226 -18.696 -26.634 1.00 25.43 247 VAL D O 1
ATOM 10889 N N . ALA D 1 239 ? -42.680 -20.396 -26.241 1.00 22.19 248 ALA D N 1
ATOM 10890 C CA . ALA D 1 239 ? -43.512 -19.613 -25.328 1.00 21.54 248 ALA D CA 1
ATOM 10891 C C . ALA D 1 239 ? -42.709 -19.117 -24.119 1.00 28.82 248 ALA D C 1
ATOM 10892 O O . ALA D 1 239 ? -42.808 -17.930 -23.766 1.00 30.84 248 ALA D O 1
ATOM 10894 N N . MET D 1 240 ? -41.888 -19.999 -23.515 1.00 25.01 249 MET D N 1
ATOM 10895 C CA . MET D 1 240 ? -41.063 -19.636 -22.347 1.00 27.21 249 MET D CA 1
ATOM 10896 C C . MET D 1 240 ? -39.983 -18.619 -22.702 1.00 29.15 249 MET D C 1
ATOM 10897 O O . MET D 1 240 ? -39.739 -17.685 -21.928 1.00 27.95 249 MET D O 1
ATOM 10902 N N . GLY D 1 241 ? -39.380 -18.786 -23.882 1.00 26.54 250 GLY D N 1
ATOM 10903 C CA . GLY D 1 241 ? -38.337 -17.884 -24.366 1.00 26.04 250 GLY D CA 1
ATOM 10904 C C . GLY D 1 241 ? -38.816 -16.457 -24.559 1.00 28.15 250 GLY D C 1
ATOM 10905 O O . GLY D 1 241 ? -38.083 -15.494 -24.278 1.00 28.21 250 GLY D O 1
ATOM 10906 N N . ALA D 1 242 ? -40.069 -16.312 -25.006 1.00 24.41 251 ALA D N 1
ATOM 10907 C CA . ALA D 1 242 ? -40.676 -14.995 -25.254 1.00 24.13 251 ALA D CA 1
ATOM 10908 C C . ALA D 1 242 ? -40.743 -14.119 -23.972 1.00 25.74 251 ALA D C 1
ATOM 10909 O O . ALA D 1 242 ? -40.610 -12.910 -24.059 1.00 24.15 251 ALA D O 1
ATOM 10911 N N . PHE D 1 243 ? -40.857 -14.736 -22.795 1.00 24.68 252 PHE D N 1
ATOM 10912 C CA . PHE D 1 243 ? -40.875 -13.981 -21.523 1.00 27.04 252 PHE D CA 1
ATOM 10913 C C . PHE D 1 243 ? -39.620 -13.152 -21.239 1.00 31.40 252 PHE D C 1
ATOM 10914 O O . PHE D 1 243 ? -39.714 -12.107 -20.586 1.00 30.18 252 PHE D O 1
ATOM 10922 N N . ASP D 1 244 ? -38.468 -13.571 -21.758 1.00 28.26 253 ASP D N 1
ATOM 10923 C CA . ASP D 1 244 ? -37.206 -12.840 -21.548 1.00 28.96 253 ASP D CA 1
ATOM 10924 C C . ASP D 1 244 ? -37.328 -11.417 -22.075 1.00 29.92 253 ASP D C 1
ATOM 10925 O O . ASP D 1 244 ? -36.798 -10.465 -21.474 1.00 28.13 253 ASP D O 1
ATOM 10930 N N . LYS D 1 245 ? -38.040 -11.266 -23.196 1.00 23.97 254 LYS D N 1
ATOM 10931 C CA . LYS D 1 245 ? -38.187 -9.945 -23.767 1.00 25.32 254 LYS D CA 1
ATOM 10932 C C . LYS D 1 245 ? -39.424 -9.227 -23.307 1.00 28.95 254 LYS D C 1
ATOM 10933 O O . LYS D 1 245 ? -39.448 -8.008 -23.372 1.00 32.63 254 LYS D O 1
ATOM 10939 N N . THR D 1 246 ? -40.474 -9.954 -22.879 1.00 23.13 255 THR D N 1
ATOM 10940 C CA . THR D 1 246 ? -41.718 -9.280 -22.500 1.00 20.75 255 THR D CA 1
ATOM 10941 C C . THR D 1 246 ? -41.820 -8.959 -21.025 1.00 22.19 255 THR D C 1
ATOM 10942 O O . THR D 1 246 ? -42.408 -7.939 -20.667 1.00 20.96 255 THR D O 1
ATOM 10946 N N . ARG D 1 247 ? -41.306 -9.844 -20.169 1.00 17.41 256 ARG D N 1
ATOM 10947 C CA . ARG D 1 247 ? -41.385 -9.630 -18.716 1.00 18.43 256 ARG D CA 1
ATOM 10948 C C . ARG D 1 247 ? -40.841 -8.259 -18.238 1.00 18.62 256 ARG D C 1
ATOM 10949 O O . ARG D 1 247 ? -41.526 -7.594 -17.437 1.00 18.18 256 ARG D O 1
ATOM 10957 N N . PRO D 1 248 ? -39.664 -7.767 -18.715 1.00 18.77 257 PRO D N 1
ATOM 10958 C CA . PRO D 1 248 ? -39.216 -6.430 -18.271 1.00 17.13 257 PRO D CA 1
ATOM 10959 C C . PRO D 1 248 ? -40.211 -5.328 -18.682 1.00 21.15 257 PRO D C 1
ATOM 10960 O O . PRO D 1 248 ? -40.351 -4.332 -17.979 1.00 19.70 257 PRO D O 1
ATOM 10964 N N . VAL D 1 249 ? -40.899 -5.505 -19.831 1.00 19.35 258 VAL D N 1
ATOM 10965 C CA . VAL D 1 249 ? -41.868 -4.517 -20.341 1.00 18.63 258 VAL D CA 1
ATOM 10966 C C . VAL D 1 249 ? -43.101 -4.464 -19.428 1.00 20.76 258 VAL D C 1
ATOM 10967 O O . VAL D 1 249 ? -43.627 -3.378 -19.145 1.00 19.09 258 VAL D O 1
ATOM 10971 N N . VAL D 1 250 ? -43.558 -5.632 -18.958 1.00 17.75 259 VAL D N 1
ATOM 10972 C CA . VAL D 1 250 ? -44.689 -5.702 -18.026 1.00 17.63 259 VAL D CA 1
ATOM 10973 C C . VAL D 1 250 ? -44.306 -5.024 -16.700 1.00 18.35 259 VAL D C 1
ATOM 10974 O O . VAL D 1 250 ? -45.096 -4.243 -16.151 1.00 17.32 259 VAL D O 1
ATOM 10978 N N . ALA D 1 251 ? -43.081 -5.285 -16.205 1.00 15.41 260 ALA D N 1
ATOM 10979 C CA . ALA D 1 251 ? -42.581 -4.666 -14.988 1.00 15.18 260 ALA D CA 1
ATOM 10980 C C . ALA D 1 251 ? -42.535 -3.143 -15.182 1.00 16.63 260 ALA D C 1
ATOM 10981 O O . ALA D 1 251 ? -42.866 -2.412 -14.260 1.00 16.15 260 ALA D O 1
ATOM 10983 N N . ALA D 1 252 ? -42.149 -2.665 -16.400 1.00 15.30 261 ALA D N 1
ATOM 10984 C CA . ALA D 1 252 ? -42.083 -1.216 -16.671 1.00 15.26 261 ALA D CA 1
ATOM 10985 C C . ALA D 1 252 ? -43.484 -0.582 -16.592 1.00 16.16 261 ALA D C 1
ATOM 10986 O O . ALA D 1 252 ? -43.627 0.569 -16.182 1.00 15.16 261 ALA D O 1
ATOM 10988 N N . GLY D 1 253 ? -44.493 -1.330 -16.990 1.00 14.23 262 GLY D N 1
ATOM 10989 C CA . GLY D 1 253 ? -45.896 -0.904 -16.878 1.00 14.55 262 GLY D CA 1
ATOM 10990 C C . GLY D 1 253 ? -46.271 -0.683 -15.415 1.00 16.54 262 GLY D C 1
ATOM 10991 O O . GLY D 1 253 ? -46.855 0.345 -15.054 1.00 16.20 262 GLY D O 1
ATOM 10992 N N . ALA D 1 254 ? -45.907 -1.635 -14.551 1.00 15.27 263 ALA D N 1
ATOM 10993 C CA . ALA D 1 254 ? -46.172 -1.530 -13.112 1.00 13.86 263 ALA D CA 1
ATOM 10994 C C . ALA D 1 254 ? -45.476 -0.290 -12.555 1.00 16.39 263 ALA D C 1
ATOM 10995 O O . ALA D 1 254 ? -46.051 0.439 -11.726 1.00 15.30 263 ALA D O 1
ATOM 10997 N N . VAL D 1 255 ? -44.222 -0.030 -13.018 1.00 14.23 264 VAL D N 1
ATOM 10998 C CA . VAL D 1 255 ? -43.481 1.131 -12.559 1.00 13.48 264 VAL D CA 1
ATOM 10999 C C . VAL D 1 255 ? -44.183 2.435 -12.955 1.00 16.04 264 VAL D C 1
ATOM 11000 O O . VAL D 1 255 ? -44.254 3.365 -12.140 1.00 14.75 264 VAL D O 1
ATOM 11004 N N . GLY D 1 256 ? -44.698 2.494 -14.194 1.00 14.98 265 GLY D N 1
ATOM 11005 C CA . GLY D 1 256 ? -45.412 3.693 -14.653 1.00 15.68 265 GLY D CA 1
ATOM 11006 C C . GLY D 1 256 ? -46.635 3.981 -13.796 1.00 14.82 265 GLY D C 1
ATOM 11007 O O . GLY D 1 256 ? -46.863 5.119 -13.398 1.00 15.59 265 GLY D O 1
ATOM 11008 N N . LEU D 1 257 ? -47.407 2.944 -13.475 1.00 12.82 266 LEU D N 1
ATOM 11009 C CA . LEU D 1 257 ? -48.589 3.087 -12.600 1.00 12.47 266 LEU D CA 1
ATOM 11010 C C . LEU D 1 257 ? -48.104 3.578 -11.214 1.00 13.86 266 LEU D C 1
ATOM 11011 O O . LEU D 1 257 ? -48.704 4.497 -10.651 1.00 15.28 266 LEU D O 1
ATOM 11016 N N . ALA D 1 258 ? -47.038 2.959 -10.677 1.00 12.85 267 ALA D N 1
ATOM 11017 C CA . ALA D 1 258 ? -46.491 3.325 -9.363 1.00 12.37 267 ALA D CA 1
ATOM 11018 C C . ALA D 1 258 ? -46.046 4.785 -9.364 1.00 13.66 267 ALA D C 1
ATOM 11019 O O . ALA D 1 258 ? -46.326 5.510 -8.399 1.00 13.56 267 ALA D O 1
ATOM 11021 N N . GLN D 1 259 ? -45.387 5.230 -10.456 1.00 13.61 268 GLN D N 1
ATOM 11022 C CA . GLN D 1 259 ? -44.924 6.634 -10.536 1.00 13.65 268 GLN D CA 1
ATOM 11023 C C . GLN D 1 259 ? -46.145 7.583 -10.548 1.00 16.39 268 GLN D C 1
ATOM 11024 O O . GLN D 1 259 ? -46.125 8.665 -9.932 1.00 14.31 268 GLN D O 1
ATOM 11030 N N . ARG D 1 260 ? -47.195 7.203 -11.269 1.00 14.28 269 ARG D N 1
ATOM 11031 C CA . ARG D 1 260 ? -48.435 7.999 -11.294 1.00 13.02 269 ARG D CA 1
ATOM 11032 C C . ARG D 1 260 ? -49.022 8.121 -9.882 1.00 15.39 269 ARG D C 1
ATOM 11033 O O . ARG D 1 260 ? -49.400 9.224 -9.459 1.00 14.74 269 ARG D O 1
ATOM 11041 N N . ALA D 1 261 ? -49.133 7.005 -9.171 1.00 14.29 270 ALA D N 1
ATOM 11042 C CA . ALA D 1 261 ? -49.654 7.008 -7.793 1.00 14.96 270 ALA D CA 1
ATOM 11043 C C . ALA D 1 261 ? -48.804 7.934 -6.900 1.00 16.47 270 ALA D C 1
ATOM 11044 O O . ALA D 1 261 ? -49.357 8.743 -6.148 1.00 16.52 270 ALA D O 1
ATOM 11046 N N . LEU D 1 262 ? -47.460 7.832 -7.012 1.00 13.81 271 LEU D N 1
ATOM 11047 C CA . LEU D 1 262 ? -46.568 8.662 -6.229 1.00 13.94 271 LEU D CA 1
ATOM 11048 C C . LEU D 1 262 ? -46.787 10.131 -6.563 1.00 15.76 271 LEU D C 1
ATOM 11049 O O . LEU D 1 262 ? -46.832 10.974 -5.658 1.00 15.93 271 LEU D O 1
ATOM 11054 N N . ASP D 1 263 ? -46.866 10.461 -7.858 1.00 14.47 272 ASP D N 1
ATOM 11055 C CA . ASP D 1 263 ? -47.070 11.863 -8.245 1.00 14.98 272 ASP D CA 1
ATOM 11056 C C . ASP D 1 263 ? -48.401 12.431 -7.723 1.00 16.95 272 ASP D C 1
ATOM 11057 O O . ASP D 1 263 ? -48.434 13.573 -7.230 1.00 16.05 272 ASP D O 1
ATOM 11062 N N . GLU D 1 264 ? -49.488 11.667 -7.856 1.00 15.19 273 GLU D N 1
ATOM 11063 C CA . GLU D 1 264 ? -50.811 12.131 -7.413 1.00 15.46 273 GLU D CA 1
ATOM 11064 C C . GLU D 1 264 ? -50.812 12.362 -5.908 1.00 16.77 273 GLU D C 1
ATOM 11065 O O . GLU D 1 264 ? -51.322 13.404 -5.441 1.00 16.26 273 GLU D O 1
ATOM 11071 N N . ALA D 1 265 ? -50.175 11.447 -5.158 1.00 15.08 274 ALA D N 1
ATOM 11072 C CA . ALA D 1 265 ? -50.123 11.543 -3.693 1.00 15.19 274 ALA D CA 1
ATOM 11073 C C . ALA D 1 265 ? -49.266 12.707 -3.246 1.00 17.03 274 ALA D C 1
ATOM 11074 O O . ALA D 1 265 ? -49.661 13.446 -2.335 1.00 15.06 274 ALA D O 1
ATOM 11076 N N . THR D 1 266 ? -48.107 12.917 -3.910 1.00 14.70 275 THR D N 1
ATOM 11077 C CA . THR D 1 266 ? -47.216 14.022 -3.516 1.00 14.73 275 THR D CA 1
ATOM 11078 C C . THR D 1 266 ? -47.879 15.374 -3.754 1.00 17.49 275 THR D C 1
ATOM 11079 O O . THR D 1 266 ? -47.816 16.269 -2.885 1.00 16.57 275 THR D O 1
ATOM 11083 N N . LYS D 1 267 ? -48.478 15.537 -4.942 1.00 14.26 276 LYS D N 1
ATOM 11084 C CA . LYS D 1 267 ? -49.123 16.798 -5.306 1.00 16.13 276 LYS D CA 1
ATOM 11085 C C . LYS D 1 267 ? -50.241 17.097 -4.318 1.00 18.30 276 LYS D C 1
ATOM 11086 O O . LYS D 1 267 ? -50.332 18.226 -3.846 1.00 18.09 276 LYS D O 1
ATOM 11092 N N . TYR D 1 268 ? -51.033 16.080 -3.959 1.00 15.58 277 TYR D N 1
ATOM 11093 C CA . TYR D 1 268 ? -52.130 16.258 -2.998 1.00 15.05 277 TYR D CA 1
ATOM 11094 C C . TYR D 1 268 ? -51.619 16.644 -1.619 1.00 17.53 277 TYR D C 1
ATOM 11095 O O . TYR D 1 268 ? -52.187 17.552 -0.988 1.00 17.36 277 TYR D O 1
ATOM 11104 N N . ALA D 1 269 ? -50.532 15.998 -1.180 1.00 14.80 278 ALA D N 1
ATOM 11105 C CA . ALA D 1 269 ? -49.927 16.234 0.127 1.00 15.69 278 ALA D CA 1
ATOM 11106 C C . ALA D 1 269 ? -49.324 17.650 0.222 1.00 18.25 278 ALA D C 1
ATOM 11107 O O . ALA D 1 269 ? -49.143 18.145 1.328 1.00 17.03 278 ALA D O 1
ATOM 11109 N N . LEU D 1 270 ? -49.030 18.300 -0.930 1.00 14.31 279 LEU D N 1
ATOM 11110 C CA . LEU D 1 270 ? -48.544 19.685 -0.958 1.00 16.10 279 LEU D CA 1
ATOM 11111 C C . LEU D 1 270 ? -49.670 20.721 -1.006 1.00 19.75 279 LEU D C 1
ATOM 11112 O O . LEU D 1 270 ? -49.413 21.942 -0.969 1.00 18.80 279 LEU D O 1
ATOM 11117 N N . GLU D 1 271 ? -50.911 20.260 -1.048 1.00 18.26 280 GLU D N 1
ATOM 11118 C CA . GLU D 1 271 ? -52.071 21.182 -1.127 1.00 20.30 280 GLU D CA 1
ATOM 11119 C C . GLU D 1 271 ? -53.021 21.050 0.056 1.00 23.43 280 GLU D C 1
ATOM 11120 O O . GLU D 1 271 ? -53.609 22.039 0.507 1.00 25.73 280 GLU D O 1
ATOM 11126 N N . ARG D 1 272 ? -53.214 19.832 0.538 1.00 16.65 281 ARG D N 1
ATOM 11127 C CA . ARG D 1 272 ? -54.154 19.566 1.610 1.00 15.78 281 ARG D CA 1
ATOM 11128 C C . ARG D 1 272 ? -53.546 19.894 2.960 1.00 18.75 281 ARG D C 1
ATOM 11129 O O . ARG D 1 272 ? -52.425 19.465 3.248 1.00 17.89 281 ARG D O 1
ATOM 11137 N N . LYS D 1 273 ? -54.278 20.653 3.777 1.00 17.56 282 LYS D N 1
ATOM 11138 C CA . LYS D 1 273 ? -53.849 21.002 5.123 1.00 17.10 282 LYS D CA 1
ATOM 11139 C C . LYS D 1 273 ? -54.722 20.311 6.150 1.00 20.49 282 LYS D C 1
ATOM 11140 O O . LYS D 1 273 ? -55.946 20.257 5.976 1.00 20.92 282 LYS D O 1
ATOM 11146 N N . THR D 1 274 ? -54.104 19.767 7.211 1.00 17.53 283 THR D N 1
ATOM 11147 C CA . THR D 1 274 ? -54.835 19.235 8.362 1.00 15.77 283 THR D CA 1
ATOM 11148 C C . THR D 1 274 ? -54.066 19.650 9.608 1.00 18.76 283 THR D C 1
ATOM 11149 O O . THR D 1 274 ? -52.832 19.698 9.579 1.00 18.88 283 THR D O 1
ATOM 11153 N N . PHE D 1 275 ? -54.777 19.907 10.699 1.00 17.32 284 PHE D N 1
ATOM 11154 C CA . PHE D 1 275 ? -54.160 20.311 11.978 1.00 19.10 284 PHE D CA 1
ATOM 11155 C C . PHE D 1 275 ? -53.190 21.493 11.788 1.00 22.57 284 PHE D C 1
ATOM 11156 O O . PHE D 1 275 ? -52.115 21.542 12.420 1.00 23.31 284 PHE D O 1
ATOM 11164 N N . GLY D 1 276 ? -53.557 22.404 10.875 1.00 19.50 285 GLY D N 1
ATOM 11165 C CA . GLY D 1 276 ? -52.792 23.623 10.610 1.00 21.28 285 GLY D CA 1
ATOM 11166 C C . GLY D 1 276 ? -51.551 23.483 9.759 1.00 23.74 285 GLY D C 1
ATOM 11167 O O . GLY D 1 276 ? -50.837 24.463 9.572 1.00 24.35 285 GLY D O 1
ATOM 11168 N N . LYS D 1 277 ? -51.296 22.285 9.197 1.00 18.88 286 LYS D N 1
ATOM 11169 C CA . LYS D 1 277 ? -50.103 22.055 8.384 1.00 19.16 286 LYS D CA 1
ATOM 11170 C C . LYS D 1 277 ? -50.436 21.322 7.093 1.00 21.02 286 LYS D C 1
ATOM 11171 O O . LYS D 1 277 ? -51.365 20.517 7.072 1.00 19.18 286 LYS D O 1
ATOM 11177 N N . LEU D 1 278 ? -49.588 21.485 6.054 1.00 18.40 287 LEU D N 1
ATOM 11178 C CA . LEU D 1 278 ? -49.736 20.678 4.828 1.00 17.87 287 LEU D CA 1
ATOM 11179 C C . LEU D 1 278 ? -49.467 19.229 5.198 1.00 20.06 287 LEU D C 1
ATOM 11180 O O . LEU D 1 278 ? -48.686 18.973 6.128 1.00 18.27 287 LEU D O 1
ATOM 11185 N N . LEU D 1 279 ? -50.082 18.265 4.473 1.00 16.50 288 LEU D N 1
ATOM 11186 C CA . LEU D 1 279 ? -49.838 16.850 4.801 1.00 16.18 288 LEU D CA 1
ATOM 11187 C C . LEU D 1 279 ? -48.356 16.496 4.790 1.00 17.69 288 LEU D C 1
ATOM 11188 O O . LEU D 1 279 ? -47.920 15.705 5.620 1.00 17.64 288 LEU D O 1
ATOM 11193 N N . VAL D 1 280 ? -47.562 17.087 3.875 1.00 15.32 289 VAL D N 1
ATOM 11194 C CA . VAL D 1 280 ? -46.120 16.798 3.823 1.00 16.71 289 VAL D CA 1
ATOM 11195 C C . VAL D 1 280 ? -45.404 17.140 5.120 1.00 21.72 289 VAL D C 1
ATOM 11196 O O . VAL D 1 280 ? -44.296 16.630 5.371 1.00 20.39 289 VAL D O 1
ATOM 11200 N N . GLU D 1 281 ? -46.002 18.049 5.929 1.00 18.92 290 GLU D N 1
ATOM 11201 C CA . GLU D 1 281 ? -45.394 18.470 7.191 1.00 20.10 290 GLU D CA 1
ATOM 11202 C C . GLU D 1 281 ? -45.649 17.491 8.328 1.00 23.48 290 GLU D C 1
ATOM 11203 O O . GLU D 1 281 ? -45.025 17.621 9.388 1.00 25.01 290 GLU D O 1
ATOM 11209 N N . HIS D 1 282 ? -46.531 16.491 8.111 1.00 18.19 291 HIS D N 1
ATOM 11210 C CA . HIS D 1 282 ? -46.778 15.442 9.125 1.00 15.87 291 HIS D CA 1
ATOM 11211 C C . HIS D 1 282 ? -45.781 14.348 8.796 1.00 17.57 291 HIS D C 1
ATOM 11212 O O . HIS D 1 282 ? -45.786 13.794 7.696 1.00 16.64 291 HIS D O 1
ATOM 11219 N N . GLN D 1 283 ? -44.844 14.113 9.731 1.00 20.15 292 GLN D N 1
ATOM 11220 C CA . GLN D 1 283 ? -43.764 13.177 9.483 1.00 20.35 292 GLN D CA 1
ATOM 11221 C C . GLN D 1 283 ? -44.186 11.809 8.972 1.00 22.19 292 GLN D C 1
ATOM 11222 O O . GLN D 1 283 ? -43.509 11.266 8.092 1.00 24.03 292 GLN D O 1
ATOM 11228 N N . ALA D 1 284 ? -45.317 11.258 9.453 1.00 19.17 293 ALA D N 1
ATOM 11229 C CA . ALA D 1 284 ? -45.791 9.959 8.974 1.00 20.11 293 ALA D CA 1
ATOM 11230 C C . ALA D 1 284 ? -46.071 9.988 7.466 1.00 21.39 293 ALA D C 1
ATOM 11231 O O . ALA D 1 284 ? -45.803 8.997 6.772 1.00 21.48 293 ALA D O 1
ATOM 11233 N N . ILE D 1 285 ? -46.598 11.114 6.950 1.00 15.95 294 ILE D N 1
ATOM 11234 C CA . ILE D 1 285 ? -46.902 11.263 5.532 1.00 14.63 294 ILE D CA 1
ATOM 11235 C C . ILE D 1 285 ? -45.596 11.430 4.754 1.00 16.34 294 ILE D C 1
ATOM 11236 O O . ILE D 1 285 ? -45.429 10.794 3.716 1.00 15.61 294 ILE D O 1
ATOM 11241 N N . SER D 1 286 ? -44.671 12.288 5.228 1.00 16.06 295 SER D N 1
ATOM 11242 C CA A SER D 1 286 ? -43.391 12.460 4.523 0.64 16.58 295 SER D CA 1
ATOM 11243 C CA B SER D 1 286 ? -43.388 12.460 4.533 0.36 16.30 295 SER D CA 1
ATOM 11244 C C . SER D 1 286 ? -42.626 11.131 4.469 1.00 18.81 295 SER D C 1
ATOM 11245 O O . SER D 1 286 ? -42.032 10.819 3.438 1.00 17.14 295 SER D O 1
ATOM 11250 N N . PHE D 1 287 ? -42.673 10.339 5.556 1.00 16.73 296 PHE D N 1
ATOM 11251 C CA . PHE D 1 287 ? -41.992 9.008 5.591 1.00 17.44 296 PHE D CA 1
ATOM 11252 C C . PHE D 1 287 ? -42.637 8.058 4.596 1.00 18.90 296 PHE D C 1
ATOM 11253 O O . PHE D 1 287 ? -41.919 7.318 3.916 1.00 18.72 296 PHE D O 1
ATOM 11261 N N A MET D 1 288 ? -43.969 8.029 4.482 0.49 15.51 297 MET D N 1
ATOM 11262 N N B MET D 1 288 ? -43.961 8.038 4.491 0.51 15.72 297 MET D N 1
ATOM 11263 C CA A MET D 1 288 ? -44.642 7.266 3.428 0.49 14.64 297 MET D CA 1
ATOM 11264 C CA B MET D 1 288 ? -44.660 7.282 3.461 0.51 14.98 297 MET D CA 1
ATOM 11265 C C A MET D 1 288 ? -44.187 7.654 2.036 0.49 18.61 297 MET D C 1
ATOM 11266 C C B MET D 1 288 ? -44.233 7.657 2.042 0.51 18.79 297 MET D C 1
ATOM 11267 O O A MET D 1 288 ? -43.894 6.835 1.252 0.49 17.02 297 MET D O 1
ATOM 11268 O O B MET D 1 288 ? -43.896 6.834 1.277 0.51 17.26 297 MET D O 1
ATOM 11277 N N . LEU D 1 289 ? -44.183 8.946 1.764 1.00 16.21 298 LEU D N 1
ATOM 11278 C CA . LEU D 1 289 ? -43.763 9.395 0.422 1.00 15.50 298 LEU D CA 1
ATOM 11279 C C . LEU D 1 289 ? -42.295 9.016 0.156 1.00 17.17 298 LEU D C 1
ATOM 11280 O O . LEU D 1 289 ? -41.972 8.612 -0.961 1.00 18.29 298 LEU D O 1
ATOM 11285 N N . ALA D 1 290 ? -41.425 9.093 1.180 1.00 15.40 299 ALA D N 1
ATOM 11286 C CA . ALA D 1 290 ? -40.011 8.745 1.012 1.00 14.12 299 ALA D CA 1
ATOM 11287 C C . ALA D 1 290 ? -39.907 7.259 0.672 1.00 17.64 299 ALA D C 1
ATOM 11288 O O . ALA D 1 290 ? -39.155 6.883 -0.237 1.00 17.01 299 ALA D O 1
ATOM 11290 N N . GLU D 1 291 ? -40.673 6.415 1.389 1.00 15.53 300 GLU D N 1
ATOM 11291 C CA . GLU D 1 291 ? -40.615 4.969 1.138 1.00 15.48 300 GLU D CA 1
ATOM 11292 C C . GLU D 1 291 ? -41.187 4.625 -0.242 1.00 18.17 300 GLU D C 1
ATOM 11293 O O . GLU D 1 291 ? -40.669 3.727 -0.923 1.00 17.50 300 GLU D O 1
ATOM 11299 N N . MET D 1 292 ? -42.249 5.317 -0.636 1.00 15.18 301 MET D N 1
ATOM 11300 C CA . MET D 1 292 ? -42.857 5.154 -1.967 1.00 14.85 301 MET D CA 1
ATOM 11301 C C . MET D 1 292 ? -41.825 5.543 -3.043 1.00 17.40 301 MET D C 1
ATOM 11302 O O . MET D 1 292 ? -41.645 4.786 -4.007 1.00 14.70 301 MET D O 1
ATOM 11307 N N . ALA D 1 293 ? -41.115 6.684 -2.869 1.00 16.23 302 ALA D N 1
ATOM 11308 C CA . ALA D 1 293 ? -40.076 7.093 -3.835 1.00 16.13 302 ALA D CA 1
ATOM 11309 C C . ALA D 1 293 ? -38.956 6.048 -3.908 1.00 17.28 302 ALA D C 1
ATOM 11310 O O . ALA D 1 293 ? -38.492 5.722 -4.991 1.00 17.48 302 ALA D O 1
ATOM 11312 N N . MET D 1 294 ? -38.537 5.505 -2.764 1.00 16.00 303 MET D N 1
ATOM 11313 C CA . MET D 1 294 ? -37.488 4.472 -2.740 1.00 15.38 303 MET D CA 1
ATOM 11314 C C . MET D 1 294 ? -37.930 3.284 -3.591 1.00 19.07 303 MET D C 1
ATOM 11315 O O . MET D 1 294 ? -37.158 2.806 -4.431 1.00 18.96 303 MET D O 1
ATOM 11320 N N . GLU D 1 295 ? -39.159 2.812 -3.375 1.00 16.64 304 GLU D N 1
ATOM 11321 C CA . GLU D 1 295 ? -39.688 1.637 -4.077 1.00 14.93 304 GLU D CA 1
ATOM 11322 C C . GLU D 1 295 ? -39.778 1.834 -5.563 1.00 18.26 304 GLU D C 1
ATOM 11323 O O . GLU D 1 295 ? -39.384 0.947 -6.322 1.00 17.08 304 GLU D O 1
ATOM 11329 N N . VAL D 1 296 ? -40.245 3.006 -5.998 1.00 14.84 305 VAL D N 1
ATOM 11330 C CA . VAL D 1 296 ? -40.340 3.272 -7.452 1.00 16.22 305 VAL D CA 1
ATOM 11331 C C . VAL D 1 296 ? -38.954 3.292 -8.069 1.00 17.12 305 VAL D C 1
ATOM 11332 O O . VAL D 1 296 ? -38.749 2.706 -9.134 1.00 17.57 305 VAL D O 1
ATOM 11336 N N . GLU D 1 297 ? -38.014 3.971 -7.440 1.00 14.60 306 GLU D N 1
ATOM 11337 C CA . GLU D 1 297 ? -36.642 4.047 -8.007 1.00 14.95 306 GLU D CA 1
ATOM 11338 C C . GLU D 1 297 ? -36.016 2.676 -8.173 1.00 17.55 306 GLU D C 1
ATOM 11339 O O . GLU D 1 297 ? -35.398 2.400 -9.210 1.00 17.69 306 GLU D O 1
ATOM 11345 N N . LEU D 1 298 ? -36.143 1.845 -7.155 1.00 15.39 307 LEU D N 1
ATOM 11346 C CA . LEU D 1 298 ? -35.565 0.493 -7.156 1.00 15.87 307 LEU D CA 1
ATOM 11347 C C . LEU D 1 298 ? -36.271 -0.385 -8.200 1.00 17.96 307 LEU D C 1
ATOM 11348 O O . LEU D 1 298 ? -35.607 -1.157 -8.920 1.00 17.57 307 LEU D O 1
ATOM 11353 N N . ALA D 1 299 ? -37.605 -0.271 -8.281 1.00 14.83 308 ALA D N 1
ATOM 11354 C CA . ALA D 1 299 ? -38.361 -1.080 -9.252 1.00 14.62 308 ALA D CA 1
ATOM 11355 C C . ALA D 1 299 ? -37.968 -0.662 -10.678 1.00 15.38 308 ALA D C 1
ATOM 11356 O O . ALA D 1 299 ? -37.841 -1.523 -11.551 1.00 15.97 308 ALA D O 1
ATOM 11358 N N . ARG D 1 300 ? -37.772 0.653 -10.911 1.00 14.28 309 ARG D N 1
ATOM 11359 C CA . ARG D 1 300 ? -37.377 1.104 -12.260 1.00 13.41 309 ARG D CA 1
ATOM 11360 C C . ARG D 1 300 ? -36.000 0.515 -12.615 1.00 16.04 309 ARG D C 1
ATOM 11361 O O . ARG D 1 300 ? -35.817 -0.006 -13.729 1.00 16.51 309 ARG D O 1
ATOM 11369 N N . MET D 1 301 ? -35.030 0.579 -11.683 1.00 15.06 310 MET D N 1
ATOM 11370 C CA . MET D 1 301 ? -33.712 0.012 -11.997 1.00 14.80 310 MET D CA 1
ATOM 11371 C C . MET D 1 301 ? -33.801 -1.495 -12.234 1.00 17.73 310 MET D C 1
ATOM 11372 O O . MET D 1 301 ? -33.055 -2.012 -13.080 1.00 17.27 310 MET D O 1
ATOM 11377 N N A SER D 1 302 ? -34.749 -2.177 -11.549 0.80 14.92 311 SER D N 1
ATOM 11378 N N B SER D 1 302 ? -34.732 -2.183 -11.539 0.20 13.92 311 SER D N 1
ATOM 11379 C CA A SER D 1 302 ? -34.865 -3.622 -11.732 0.80 14.18 311 SER D CA 1
ATOM 11380 C CA B SER D 1 302 ? -34.915 -3.625 -11.692 0.20 13.47 311 SER D CA 1
ATOM 11381 C C A SER D 1 302 ? -35.251 -3.966 -13.163 0.80 16.08 311 SER D C 1
ATOM 11382 C C B SER D 1 302 ? -35.305 -4.001 -13.115 0.20 17.54 311 SER D C 1
ATOM 11383 O O A SER D 1 302 ? -34.634 -4.862 -13.754 0.80 16.80 311 SER D O 1
ATOM 11384 O O B SER D 1 302 ? -34.757 -4.972 -13.647 0.20 17.70 311 SER D O 1
ATOM 11389 N N . TYR D 1 303 ? -36.224 -3.235 -13.748 1.00 14.76 312 TYR D N 1
ATOM 11390 C CA . TYR D 1 303 ? -36.603 -3.562 -15.145 1.00 14.42 312 TYR D CA 1
ATOM 11391 C C . TYR D 1 303 ? -35.518 -3.120 -16.130 1.00 16.74 312 TYR D C 1
ATOM 11392 O O . TYR D 1 303 ? -35.315 -3.766 -17.145 1.00 15.22 312 TYR D O 1
ATOM 11401 N N . GLN D 1 304 ? -34.852 -1.996 -15.831 1.00 15.51 313 GLN D N 1
ATOM 11402 C CA . GLN D 1 304 ? -33.747 -1.481 -16.680 1.00 15.88 313 GLN D CA 1
ATOM 11403 C C . GLN D 1 304 ? -32.654 -2.515 -16.753 1.00 18.59 313 GLN D C 1
ATOM 11404 O O . GLN D 1 304 ? -32.136 -2.785 -17.845 1.00 17.11 313 GLN D O 1
ATOM 11410 N N . ARG D 1 305 ? -32.329 -3.143 -15.610 1.00 15.75 314 ARG D N 1
ATOM 11411 C CA . ARG D 1 305 ? -31.301 -4.187 -15.583 1.00 15.72 314 ARG D CA 1
ATOM 11412 C C . ARG D 1 305 ? -31.738 -5.388 -16.418 1.00 18.41 314 ARG D C 1
ATOM 11413 O O . ARG D 1 305 ? -30.936 -5.905 -17.210 1.00 17.26 314 ARG D O 1
ATOM 11421 N N . ALA D 1 306 ? -32.987 -5.866 -16.209 1.00 15.61 315 ALA D N 1
ATOM 11422 C CA . ALA D 1 306 ? -33.459 -7.048 -16.945 1.00 15.52 315 ALA D CA 1
ATOM 11423 C C . ALA D 1 306 ? -33.480 -6.774 -18.456 1.00 18.22 315 ALA D C 1
ATOM 11424 O O . ALA D 1 306 ? -33.104 -7.638 -19.250 1.00 17.95 315 ALA D O 1
ATOM 11426 N N . ALA D 1 307 ? -33.859 -5.559 -18.844 1.00 15.86 316 ALA D N 1
ATOM 11427 C CA . ALA D 1 307 ? -33.904 -5.185 -20.266 1.00 17.15 316 ALA D CA 1
ATOM 11428 C C . ALA D 1 307 ? -32.502 -5.092 -20.868 1.00 19.58 316 ALA D C 1
ATOM 11429 O O . ALA D 1 307 ? -32.281 -5.573 -21.983 1.00 17.96 316 ALA D O 1
ATOM 11431 N N . TRP D 1 308 ? -31.552 -4.511 -20.121 1.00 16.85 317 TRP D N 1
ATOM 11432 C CA . TRP D 1 308 ? -30.177 -4.392 -20.610 1.00 18.26 317 TRP D CA 1
ATOM 11433 C C . TRP D 1 308 ? -29.560 -5.779 -20.766 1.00 21.04 317 TRP D C 1
ATOM 11434 O O . TRP D 1 308 ? -28.862 -6.010 -21.744 1.00 21.83 317 TRP D O 1
ATOM 11445 N N . GLU D 1 309 ? -29.846 -6.712 -19.832 1.00 18.04 318 GLU D N 1
ATOM 11446 C CA . GLU D 1 309 ? -29.309 -8.079 -19.904 1.00 18.57 318 GLU D CA 1
ATOM 11447 C C . GLU D 1 309 ? -29.696 -8.745 -21.201 1.00 19.64 318 GLU D C 1
ATOM 11448 O O . GLU D 1 309 ? -28.825 -9.248 -21.912 1.00 20.06 318 GLU D O 1
ATOM 11454 N N . VAL D 1 310 ? -31.005 -8.764 -21.512 1.00 17.86 319 VAL D N 1
ATOM 11455 C CA . VAL D 1 310 ? -31.455 -9.423 -22.740 1.00 18.68 319 VAL D CA 1
ATOM 11456 C C . VAL D 1 310 ? -30.949 -8.700 -23.998 1.00 22.42 319 VAL D C 1
ATOM 11457 O O . VAL D 1 310 ? -30.564 -9.360 -24.963 1.00 23.25 319 VAL D O 1
ATOM 11461 N N . ASP D 1 311 ? -30.918 -7.347 -23.982 1.00 19.45 320 ASP D N 1
ATOM 11462 C CA . ASP D 1 311 ? -30.383 -6.577 -25.123 1.00 20.52 320 ASP D CA 1
ATOM 11463 C C . ASP D 1 311 ? -28.891 -6.835 -25.354 1.00 25.64 320 ASP D C 1
ATOM 11464 O O . ASP D 1 311 ? -28.392 -6.660 -26.481 1.00 23.99 320 ASP D O 1
ATOM 11469 N N . SER D 1 312 ? -28.178 -7.230 -24.283 1.00 22.47 321 SER D N 1
ATOM 11470 C CA . SER D 1 312 ? -26.747 -7.549 -24.340 1.00 23.17 321 SER D CA 1
ATOM 11471 C C . SER D 1 312 ? -26.476 -8.963 -24.848 1.00 29.77 321 SER D C 1
ATOM 11472 O O . SER D 1 312 ? -25.311 -9.352 -24.983 1.00 30.64 321 SER D O 1
ATOM 11475 N N . GLY D 1 313 ? -27.539 -9.710 -25.125 1.00 26.86 322 GLY D N 1
ATOM 11476 C CA . GLY D 1 313 ? -27.477 -11.077 -25.631 1.00 28.24 322 GLY D CA 1
ATOM 11477 C C . GLY D 1 313 ? -27.347 -12.143 -24.560 1.00 32.57 322 GLY D C 1
ATOM 11478 O O . GLY D 1 313 ? -26.866 -13.243 -24.840 1.00 33.40 322 GLY D O 1
ATOM 11479 N N . ARG D 1 314 ? -27.738 -11.834 -23.313 1.00 26.90 323 ARG D N 1
ATOM 11480 C CA . ARG D 1 314 ? -27.681 -12.840 -22.247 1.00 26.56 323 ARG D CA 1
ATOM 11481 C C . ARG D 1 314 ? -29.093 -13.269 -21.871 1.00 31.70 323 ARG D C 1
ATOM 11482 O O . ARG D 1 314 ? -30.013 -12.456 -21.947 1.00 29.08 323 ARG D O 1
ATOM 11490 N N . ARG D 1 315 ? -29.262 -14.521 -21.384 1.00 28.08 324 ARG D N 1
ATOM 11491 C CA . ARG D 1 315 ? -30.553 -14.965 -20.843 1.00 28.16 324 ARG D CA 1
ATOM 11492 C C . ARG D 1 315 ? -30.775 -14.063 -19.610 1.00 29.05 324 ARG D C 1
ATOM 11493 O O . ARG D 1 315 ? -29.835 -13.835 -18.851 1.00 30.24 324 ARG D O 1
ATOM 11501 N N . ASN D 1 316 ? -31.975 -13.522 -19.416 1.00 22.77 325 ASN D N 1
ATOM 11502 C CA . ASN D 1 316 ? -32.179 -12.581 -18.300 1.00 19.86 325 ASN D CA 1
ATOM 11503 C C . ASN D 1 316 ? -33.244 -13.073 -17.318 1.00 21.29 325 ASN D C 1
ATOM 11504 O O . ASN D 1 316 ? -33.775 -12.274 -16.562 1.00 20.16 325 ASN D O 1
ATOM 11509 N N . THR D 1 317 ? -33.582 -14.365 -17.360 1.00 18.42 326 THR D N 1
ATOM 11510 C CA . THR D 1 317 ? -34.673 -14.961 -16.570 1.00 17.64 326 THR D CA 1
ATOM 11511 C C . THR D 1 317 ? -34.700 -14.523 -15.105 1.00 18.70 326 THR D C 1
ATOM 11512 O O . THR D 1 317 ? -35.725 -14.069 -14.605 1.00 18.24 326 THR D O 1
ATOM 11516 N N . TYR D 1 318 ? -33.557 -14.619 -14.435 1.00 17.74 327 TYR D N 1
ATOM 11517 C CA . TYR D 1 318 ? -33.428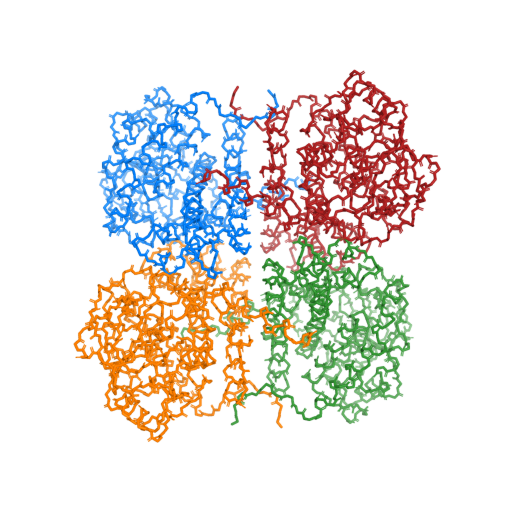 -14.237 -13.028 1.00 16.37 327 TYR D CA 1
ATOM 11518 C C . TYR D 1 318 ? -33.748 -12.731 -12.841 1.00 18.65 327 TYR D C 1
ATOM 11519 O O . TYR D 1 318 ? -34.601 -12.384 -12.017 1.00 17.19 327 TYR D O 1
ATOM 11528 N N . TYR D 1 319 ? -33.100 -11.849 -13.616 1.00 15.96 328 TYR D N 1
ATOM 11529 C CA . TYR D 1 319 ? -33.383 -10.420 -13.444 1.00 16.18 328 TYR D CA 1
ATOM 11530 C C . TYR D 1 319 ? -34.794 -10.038 -13.837 1.00 17.49 328 TYR D C 1
ATOM 11531 O O . TYR D 1 319 ? -35.367 -9.130 -13.217 1.00 17.87 328 TYR D O 1
ATOM 11540 N N . ALA D 1 320 ? -35.334 -10.654 -14.899 1.00 16.04 329 ALA D N 1
ATOM 11541 C CA . ALA D 1 320 ? -36.690 -10.326 -15.374 1.00 15.70 329 ALA D CA 1
ATOM 11542 C C . ALA D 1 320 ? -37.733 -10.722 -14.331 1.00 17.48 329 ALA D C 1
ATOM 11543 O O . ALA D 1 320 ? -38.669 -9.966 -14.109 1.00 17.83 329 ALA D O 1
ATOM 11545 N N . SER D 1 321 ? -37.554 -11.876 -13.664 1.00 14.75 330 SER D N 1
ATOM 11546 C CA . SER D 1 321 ? -38.493 -12.303 -12.622 1.00 13.60 330 SER D CA 1
ATOM 11547 C C . SER D 1 321 ? -38.352 -11.496 -11.351 1.00 16.06 330 SER D C 1
ATOM 11548 O O . SER D 1 321 ? -39.357 -11.212 -10.699 1.00 16.48 330 SER D O 1
ATOM 11551 N N . ILE D 1 322 ? -37.124 -11.049 -11.027 1.00 13.06 331 ILE D N 1
ATOM 11552 C CA . ILE D 1 322 ? -36.974 -10.145 -9.878 1.00 12.43 331 ILE D CA 1
ATOM 11553 C C . ILE D 1 322 ? -37.751 -8.854 -10.173 1.00 16.13 331 ILE D C 1
ATOM 11554 O O . ILE D 1 322 ? -38.478 -8.365 -9.312 1.00 15.06 331 ILE D O 1
ATOM 11559 N N . ALA D 1 323 ? -37.588 -8.308 -11.396 1.00 15.92 332 ALA D N 1
ATOM 11560 C CA . ALA D 1 323 ? -38.258 -7.046 -11.773 1.00 14.36 332 ALA D CA 1
ATOM 11561 C C . ALA D 1 323 ? -39.770 -7.189 -11.733 1.00 16.33 332 ALA D C 1
ATOM 11562 O O . ALA D 1 323 ? -40.437 -6.326 -11.154 1.00 15.37 332 ALA D O 1
ATOM 11564 N N . LYS D 1 324 ? -40.319 -8.270 -12.328 1.00 13.64 333 LYS D N 1
ATOM 11565 C CA . LYS D 1 324 ? -41.769 -8.456 -12.346 1.00 13.68 333 LYS D CA 1
ATOM 11566 C C . LYS D 1 324 ? -42.310 -8.635 -10.933 1.00 18.34 333 LYS D C 1
ATOM 11567 O O . LYS D 1 324 ? -43.323 -8.004 -10.591 1.00 16.77 333 LYS D O 1
ATOM 11573 N N . ALA D 1 325 ? -41.623 -9.425 -10.100 1.00 14.40 334 ALA D N 1
ATOM 11574 C CA . ALA D 1 325 ? -42.078 -9.651 -8.730 1.00 15.59 334 ALA D CA 1
ATOM 11575 C C . ALA D 1 325 ? -42.065 -8.336 -7.921 1.00 18.47 334 ALA D C 1
ATOM 11576 O O . ALA D 1 325 ? -43.073 -7.967 -7.289 1.00 18.57 334 ALA D O 1
ATOM 11578 N N . PHE D 1 326 ? -40.928 -7.626 -7.947 1.00 15.02 335 PHE D N 1
ATOM 11579 C CA . PHE D 1 326 ? -40.770 -6.420 -7.144 1.00 13.99 335 PHE D CA 1
ATOM 11580 C C . PHE D 1 326 ? -41.643 -5.288 -7.680 1.00 17.08 335 PHE D C 1
ATOM 11581 O O . PHE D 1 326 ? -42.364 -4.674 -6.885 1.00 17.03 335 PHE D O 1
ATOM 11589 N N . ALA D 1 327 ? -41.636 -5.035 -9.004 1.00 15.06 336 ALA D N 1
ATOM 11590 C CA . ALA D 1 327 ? -42.452 -3.924 -9.543 1.00 14.41 336 ALA D CA 1
ATOM 11591 C C . ALA D 1 327 ? -43.940 -4.191 -9.328 1.00 17.02 336 ALA D C 1
ATOM 11592 O O . ALA D 1 327 ? -44.669 -3.261 -8.977 1.00 16.36 336 ALA D O 1
ATOM 11594 N N . GLY D 1 328 ? -44.372 -5.444 -9.486 1.00 15.99 337 GLY D N 1
ATOM 11595 C CA . GLY D 1 328 ? -45.768 -5.830 -9.253 1.00 17.26 337 GLY D CA 1
ATOM 11596 C C . GLY D 1 328 ? -46.176 -5.548 -7.817 1.00 19.49 337 GLY D C 1
ATOM 11597 O O . GLY D 1 328 ? -47.233 -4.956 -7.559 1.00 18.47 337 GLY D O 1
ATOM 11598 N N . ASP D 1 329 ? -45.330 -5.944 -6.851 1.00 16.11 338 ASP D N 1
ATOM 11599 C CA . ASP D 1 329 ? -45.639 -5.713 -5.429 1.00 15.33 338 ASP D CA 1
ATOM 11600 C C . ASP D 1 329 ? -45.683 -4.206 -5.116 1.00 20.16 338 ASP D C 1
ATOM 11601 O O . ASP D 1 329 ? -46.615 -3.731 -4.461 1.00 18.36 338 ASP D O 1
ATOM 11606 N N . ILE D 1 330 ? -44.684 -3.467 -5.586 1.00 16.07 339 ILE D N 1
ATOM 11607 C CA . ILE D 1 330 ? -44.668 -2.040 -5.222 1.00 16.95 339 ILE D CA 1
ATOM 11608 C C . ILE D 1 330 ? -45.757 -1.219 -5.906 1.00 17.35 339 ILE D C 1
ATOM 11609 O O . ILE D 1 330 ? -46.227 -0.236 -5.323 1.00 17.49 339 ILE D O 1
ATOM 11614 N N . ALA D 1 331 ? -46.184 -1.608 -7.134 1.00 14.80 340 ALA D N 1
ATOM 11615 C CA . ALA D 1 331 ? -47.291 -0.873 -7.776 1.00 16.10 340 ALA D CA 1
ATOM 11616 C C . ALA D 1 331 ? -48.529 -1.009 -6.892 1.00 16.96 340 ALA D C 1
ATOM 11617 O O . ALA D 1 331 ? -49.281 -0.036 -6.721 1.00 16.70 340 ALA D O 1
ATOM 11619 N N . ASN D 1 332 ? -48.739 -2.218 -6.305 1.00 14.49 341 ASN D N 1
ATOM 11620 C CA . ASN D 1 332 ? -49.879 -2.421 -5.404 1.00 14.64 341 ASN D CA 1
ATOM 11621 C C . ASN D 1 332 ? -49.753 -1.644 -4.124 1.00 17.94 341 ASN D C 1
ATOM 11622 O O . ASN D 1 332 ? -50.723 -1.035 -3.669 1.00 17.46 341 ASN D O 1
ATOM 11627 N N . GLN D 1 333 ? -48.561 -1.647 -3.539 1.00 16.34 342 GLN D N 1
ATOM 11628 C CA . GLN D 1 333 ? -48.359 -0.899 -2.313 1.00 15.13 342 GLN D CA 1
ATOM 11629 C C . GLN D 1 333 ? -48.567 0.607 -2.556 1.00 17.10 342 GLN D C 1
ATOM 11630 O O . GLN D 1 333 ? -49.195 1.295 -1.739 1.00 18.10 342 GLN D O 1
ATOM 11636 N N . LEU D 1 334 ? -47.972 1.139 -3.623 1.00 15.82 343 LEU D N 1
ATOM 11637 C CA . LEU D 1 334 ? -48.045 2.571 -3.898 1.00 15.27 343 LEU D CA 1
ATOM 11638 C C . LEU D 1 334 ? -49.462 3.013 -4.206 1.00 17.45 343 LEU D C 1
ATOM 11639 O O . LEU D 1 334 ? -49.853 4.113 -3.793 1.00 17.52 343 LEU D O 1
ATOM 11644 N N . ALA D 1 335 ? -50.228 2.170 -4.925 1.00 14.12 344 ALA D N 1
ATOM 11645 C CA . ALA D 1 335 ? -51.593 2.564 -5.273 1.00 14.44 344 ALA D CA 1
ATOM 11646 C C . ALA D 1 335 ? -52.460 2.672 -4.019 1.00 18.17 344 ALA D C 1
ATOM 11647 O O . ALA D 1 335 ? -53.194 3.650 -3.880 1.00 16.14 344 ALA D O 1
ATOM 11649 N N . THR D 1 336 ? -52.329 1.725 -3.077 1.00 14.55 345 THR D N 1
ATOM 11650 C CA . THR D 1 336 ? -53.140 1.817 -1.852 1.00 13.76 345 THR D CA 1
ATOM 11651 C C . THR D 1 336 ? -52.675 2.965 -0.959 1.00 17.31 345 THR D C 1
ATOM 11652 O O . THR D 1 336 ? -53.511 3.588 -0.301 1.00 18.11 345 THR D O 1
ATOM 11656 N N . ASP D 1 337 ? -51.356 3.241 -0.922 1.00 15.00 346 ASP D N 1
ATOM 11657 C CA . ASP D 1 337 ? -50.833 4.404 -0.165 1.00 15.16 346 ASP D CA 1
ATOM 11658 C C . ASP D 1 337 ? -51.324 5.715 -0.786 1.00 17.69 346 ASP D C 1
ATOM 11659 O O . ASP D 1 337 ? -51.569 6.670 -0.059 1.00 17.87 346 ASP D O 1
ATOM 11664 N N . ALA D 1 338 ? -51.448 5.791 -2.142 1.00 16.06 347 ALA D N 1
ATOM 11665 C CA . ALA D 1 338 ? -51.935 7.032 -2.774 1.00 14.78 347 ALA D CA 1
ATOM 11666 C C . ALA D 1 338 ? -53.422 7.242 -2.430 1.00 15.85 347 ALA D C 1
ATOM 11667 O O . ALA D 1 338 ? -53.813 8.352 -2.076 1.00 15.37 347 ALA D O 1
ATOM 11669 N N . VAL D 1 339 ? -54.230 6.170 -2.428 1.00 13.61 348 VAL D N 1
ATOM 11670 C CA . VAL D 1 339 ? -55.645 6.270 -2.011 1.00 13.46 348 VAL D CA 1
ATOM 11671 C C . VAL D 1 339 ? -55.660 6.757 -0.554 1.00 16.71 348 VAL D C 1
ATOM 11672 O O . VAL D 1 339 ? -56.396 7.674 -0.219 1.00 15.03 348 VAL D O 1
ATOM 11676 N N . GLN D 1 340 ? -54.801 6.177 0.278 1.00 14.20 349 GLN D N 1
ATOM 11677 C CA . GLN D 1 340 ? -54.717 6.553 1.706 1.00 13.75 349 GLN D CA 1
ATOM 11678 C C . GLN D 1 340 ? -54.407 8.029 1.921 1.00 17.18 349 GLN D C 1
ATOM 11679 O O . GLN D 1 340 ? -55.044 8.691 2.744 1.00 15.80 349 GLN D O 1
ATOM 11685 N N . ILE D 1 341 ? -53.396 8.535 1.211 1.00 14.74 350 ILE D N 1
ATOM 11686 C CA . ILE D 1 341 ? -52.989 9.945 1.340 1.00 15.03 350 ILE D CA 1
ATOM 11687 C C . ILE D 1 341 ? -54.126 10.903 0.950 1.00 17.01 350 ILE D C 1
ATOM 11688 O O . ILE D 1 341 ? -54.287 11.979 1.551 1.00 17.06 350 ILE D O 1
ATOM 11693 N N . LEU D 1 342 ? -54.934 10.516 -0.049 1.00 14.21 351 LEU D N 1
ATOM 11694 C CA . LEU D 1 342 ? -56.056 11.376 -0.442 1.00 14.15 351 LEU D CA 1
ATOM 11695 C C . LEU D 1 342 ? -57.283 11.246 0.472 1.00 17.71 351 LEU D C 1
ATOM 11696 O O . LEU D 1 342 ? -58.212 12.053 0.381 1.00 20.04 351 LEU D O 1
ATOM 11701 N N . GLY D 1 343 ? -57.267 10.289 1.388 1.00 14.89 352 GLY D N 1
ATOM 11702 C CA . GLY D 1 343 ? -58.356 10.094 2.349 1.00 15.40 352 GLY D CA 1
ATOM 11703 C C . GLY D 1 343 ? -59.677 9.777 1.678 1.00 17.23 352 GLY D C 1
ATOM 11704 O O . GLY D 1 343 ? -59.719 8.986 0.724 1.00 15.40 352 GLY D O 1
ATOM 11705 N N . GLY D 1 344 ? -60.758 10.409 2.154 1.00 16.08 353 GLY D N 1
ATOM 11706 C CA . GLY D 1 344 ? -62.102 10.231 1.607 1.00 15.93 353 GLY D CA 1
ATOM 11707 C C . GLY D 1 344 ? -62.126 10.475 0.105 1.00 19.37 353 GLY D C 1
ATOM 11708 O O . GLY D 1 344 ? -62.709 9.688 -0.664 1.00 18.27 353 GLY D O 1
ATOM 11709 N N . ASN D 1 345 ? -61.459 11.570 -0.335 1.00 16.08 354 ASN D N 1
ATOM 11710 C CA . ASN D 1 345 ? -61.353 11.865 -1.765 1.00 15.38 354 ASN D CA 1
ATOM 11711 C C . ASN D 1 345 ? -60.684 10.696 -2.535 1.00 17.24 354 ASN D C 1
ATOM 11712 O O . ASN D 1 345 ? -61.086 10.394 -3.656 1.00 16.42 354 ASN D O 1
ATOM 11717 N N . GLY D 1 346 ? -59.681 10.066 -1.931 1.00 15.95 355 GLY D N 1
ATOM 11718 C CA . GLY D 1 346 ? -58.978 8.941 -2.539 1.00 16.11 355 GLY D CA 1
ATOM 11719 C C . GLY D 1 346 ? -59.875 7.755 -2.847 1.00 17.32 355 GLY D C 1
ATOM 11720 O O . GLY D 1 346 ? -59.641 7.035 -3.825 1.00 16.28 355 GLY D O 1
ATOM 11721 N N . PHE D 1 347 ? -60.916 7.551 -2.023 1.00 13.47 356 PHE D N 1
ATOM 11722 C CA . PHE D 1 347 ? -61.858 6.432 -2.207 1.00 14.34 356 PHE D CA 1
ATOM 11723 C C . PHE D 1 347 ? -62.900 6.733 -3.289 1.00 16.64 356 PHE D C 1
ATOM 11724 O O . PHE D 1 347 ? -63.660 5.855 -3.697 1.00 16.67 356 PHE D O 1
ATOM 11732 N N . ASN D 1 348 ? -62.957 7.996 -3.715 1.00 15.58 357 ASN D N 1
ATOM 11733 C CA . ASN D 1 348 ? -63.964 8.480 -4.638 1.00 14.37 357 ASN D CA 1
ATOM 11734 C C . ASN D 1 348 ? -63.537 8.427 -6.116 1.00 17.93 357 ASN D C 1
ATOM 11735 O O . ASN D 1 348 ? -62.378 8.693 -6.459 1.00 16.65 357 ASN D O 1
ATOM 11740 N N . THR D 1 349 ? -64.506 8.096 -6.998 1.00 14.96 358 THR D N 1
ATOM 11741 C CA . THR D 1 349 ? -64.220 7.923 -8.439 1.00 15.42 358 THR D CA 1
ATOM 11742 C C . THR D 1 349 ? -63.911 9.223 -9.192 1.00 18.05 358 THR D C 1
ATOM 11743 O O . THR D 1 349 ? -63.440 9.154 -10.331 1.00 19.70 358 THR D O 1
ATOM 11747 N N . GLU D 1 350 ? -64.120 10.399 -8.577 1.00 15.27 359 GLU D N 1
ATOM 11748 C CA . GLU D 1 350 ? -63.820 11.678 -9.249 1.00 14.91 359 GLU D CA 1
ATOM 11749 C C . GLU D 1 350 ? -62.326 11.997 -9.114 1.00 18.82 359 GLU D C 1
ATOM 11750 O O . GLU D 1 350 ? -61.821 12.899 -9.791 1.00 20.44 359 GLU D O 1
ATOM 11756 N N . TYR D 1 351 ? -61.634 11.297 -8.211 1.00 15.97 360 TYR D N 1
ATOM 11757 C CA . TYR D 1 351 ? -60.198 11.453 -8.044 1.00 14.67 360 TYR D CA 1
ATOM 11758 C C . TYR D 1 351 ? -59.526 10.303 -8.781 1.00 19.24 360 TYR D C 1
ATOM 11759 O O . TYR D 1 351 ? -60.179 9.276 -9.027 1.00 18.06 360 TYR D O 1
ATOM 11768 N N . PRO D 1 352 ? -58.236 10.459 -9.193 1.00 18.24 361 PRO D N 1
ATOM 11769 C CA . PRO D 1 352 ? -57.622 9.437 -10.076 1.00 18.43 361 PRO D CA 1
ATOM 11770 C C . PRO D 1 352 ? -57.014 8.201 -9.436 1.00 20.06 361 PRO D C 1
ATOM 11771 O O . PRO D 1 352 ? -56.572 7.295 -10.143 1.00 19.49 361 PRO D O 1
ATOM 11775 N N . VAL D 1 353 ? -56.917 8.180 -8.119 1.00 15.56 362 VAL D N 1
ATOM 11776 C CA . VAL D 1 353 ? -56.187 7.120 -7.431 1.00 14.30 362 VAL D CA 1
ATOM 11777 C C . VAL D 1 353 ? -56.875 5.786 -7.253 1.00 17.15 362 VAL D C 1
ATOM 11778 O O . VAL D 1 353 ? -56.198 4.760 -7.252 1.00 15.42 362 VAL D O 1
ATOM 11782 N N . GLU D 1 354 ? -58.202 5.779 -7.048 1.00 15.05 363 GLU D N 1
ATOM 11783 C CA . GLU D 1 354 ? -58.884 4.465 -6.862 1.00 15.55 363 GLU D CA 1
ATOM 11784 C C . GLU D 1 354 ? -58.751 3.624 -8.133 1.00 16.17 363 GLU D C 1
ATOM 11785 O O . GLU D 1 354 ? -58.561 2.406 -8.044 1.00 16.67 363 GLU D O 1
ATOM 11791 N N . LYS D 1 355 ? -58.722 4.266 -9.320 1.00 13.51 364 LYS D N 1
ATOM 11792 C CA . LYS D 1 355 ? -58.508 3.507 -10.572 1.00 13.58 364 LYS D CA 1
ATOM 11793 C C . LYS D 1 355 ? -57.128 2.831 -10.525 1.00 16.25 364 LYS D C 1
ATOM 11794 O O . LYS D 1 355 ? -56.971 1.695 -10.968 1.00 15.55 364 LYS D O 1
ATOM 11800 N N . LEU D 1 356 ? -56.123 3.536 -10.009 1.00 14.79 365 LEU D N 1
ATOM 11801 C CA . LEU D 1 356 ? -54.761 2.963 -9.896 1.00 15.13 365 LEU D CA 1
ATOM 11802 C C . LEU D 1 356 ? -54.736 1.743 -9.008 1.00 17.26 365 LEU D C 1
ATOM 11803 O O . LEU D 1 356 ? -54.104 0.749 -9.359 1.00 15.54 365 LEU D O 1
ATOM 11808 N N . MET D 1 357 ? -55.488 1.773 -7.895 1.00 14.58 366 MET D N 1
ATOM 11809 C CA . MET D 1 357 ? -55.561 0.631 -7.011 1.00 13.80 366 MET D CA 1
ATOM 11810 C C . MET D 1 357 ? -56.216 -0.572 -7.704 1.00 15.91 366 MET D C 1
ATOM 11811 O O . MET D 1 357 ? -55.742 -1.711 -7.581 1.00 16.05 366 MET D O 1
ATOM 11816 N N . ARG D 1 358 ? -57.289 -0.315 -8.456 1.00 13.25 367 ARG D N 1
ATOM 11817 C CA . ARG D 1 358 ? -57.966 -1.405 -9.169 1.00 13.82 367 ARG D CA 1
ATOM 11818 C C . ARG D 1 358 ? -57.072 -1.959 -10.280 1.00 17.40 367 ARG D C 1
ATOM 11819 O O . ARG D 1 358 ? -56.976 -3.180 -10.447 1.00 16.88 367 ARG D O 1
ATOM 11827 N N . ASP D 1 359 ? -56.395 -1.059 -11.025 1.00 14.05 368 ASP D N 1
ATOM 11828 C CA . ASP D 1 359 ? -55.503 -1.495 -12.101 1.00 14.04 368 ASP D CA 1
ATOM 11829 C C . ASP D 1 359 ? -54.290 -2.275 -11.606 1.00 17.70 368 ASP D C 1
ATOM 11830 O O . ASP D 1 359 ? -53.876 -3.235 -12.269 1.00 16.24 368 ASP D O 1
ATOM 11835 N N . ALA D 1 360 ? -53.701 -1.858 -10.452 1.00 15.39 369 ALA D N 1
ATOM 11836 C CA . ALA D 1 360 ? -52.431 -2.422 -9.998 1.00 13.92 369 ALA D CA 1
ATOM 11837 C C . ALA D 1 360 ? -52.467 -3.896 -9.701 1.00 15.79 369 ALA D C 1
ATOM 11838 O O . ALA D 1 360 ? -51.452 -4.584 -9.856 1.00 14.63 369 ALA D O 1
ATOM 11840 N N . LYS D 1 361 ? -53.617 -4.382 -9.275 1.00 14.17 370 LYS D N 1
ATOM 11841 C CA . LYS D 1 361 ? -53.675 -5.784 -8.820 1.00 14.13 370 LYS D CA 1
ATOM 11842 C C . LYS D 1 361 ? -53.296 -6.787 -9.906 1.00 16.71 370 LYS D C 1
ATOM 11843 O O . LYS D 1 361 ? -52.709 -7.832 -9.591 1.00 16.40 370 LYS D O 1
ATOM 11849 N N . ILE D 1 362 ? -53.578 -6.455 -11.166 1.00 15.44 371 ILE D N 1
ATOM 11850 C CA . ILE D 1 362 ? -53.237 -7.368 -12.275 1.00 16.45 371 ILE D CA 1
ATOM 11851 C C . ILE D 1 362 ? -51.732 -7.657 -12.367 1.00 15.92 371 ILE D C 1
ATOM 11852 O O . ILE D 1 362 ? -51.350 -8.739 -12.792 1.00 15.55 371 ILE D O 1
ATOM 11857 N N . TYR D 1 363 ? -50.896 -6.725 -11.929 1.00 15.53 372 TYR D N 1
ATOM 11858 C CA . TYR D 1 363 ? -49.429 -6.921 -11.966 1.00 15.07 372 TYR D CA 1
ATOM 11859 C C . TYR D 1 363 ? -48.908 -8.021 -11.044 1.00 18.51 372 TYR D C 1
ATOM 11860 O O . TYR D 1 363 ? -47.760 -8.467 -11.205 1.00 19.29 372 TYR D O 1
ATOM 11869 N N . GLN D 1 364 ? -49.730 -8.470 -10.105 1.00 14.59 373 GLN D N 1
ATOM 11870 C CA . GLN D 1 364 ? -49.343 -9.610 -9.259 1.00 14.28 373 GLN D CA 1
ATOM 11871 C C . GLN D 1 364 ? -49.882 -10.912 -9.839 1.00 17.34 373 GLN D C 1
ATOM 11872 O O . GLN D 1 364 ? -49.642 -11.980 -9.267 1.00 18.33 373 GLN D O 1
ATOM 11878 N N . ILE D 1 365 ? -50.639 -10.829 -10.949 1.00 16.44 374 ILE D N 1
ATOM 11879 C CA . ILE D 1 365 ? -51.324 -11.990 -11.509 1.00 14.72 374 ILE D CA 1
ATOM 11880 C C . ILE D 1 365 ? -50.917 -12.332 -12.927 1.00 17.96 374 ILE D C 1
ATOM 11881 O O . ILE D 1 365 ? -50.468 -13.469 -13.170 1.00 18.19 374 ILE D O 1
ATOM 11886 N N . TYR D 1 366 ? -51.137 -11.425 -13.873 1.00 16.99 375 TYR D N 1
ATOM 11887 C CA . TYR D 1 366 ? -50.855 -11.806 -15.259 1.00 17.17 375 TYR D CA 1
ATOM 11888 C C . TYR D 1 366 ? -49.408 -11.821 -15.616 1.00 20.02 375 TYR D C 1
ATOM 11889 O O . TYR D 1 366 ? -48.611 -11.248 -14.897 1.00 19.46 375 TYR D O 1
ATOM 11898 N N . GLU D 1 367 ? -49.060 -12.546 -16.700 1.00 19.48 376 GLU D N 1
ATOM 11899 C CA . GLU D 1 367 ? -47.663 -12.660 -17.142 1.00 18.93 376 GLU D CA 1
ATOM 11900 C C . GLU D 1 367 ? -46.778 -13.255 -16.045 1.00 23.77 376 GLU D C 1
ATOM 11901 O O . GLU D 1 367 ? -45.666 -12.788 -15.803 1.00 23.50 376 GLU D O 1
ATOM 11907 N N . GLY D 1 368 ? -47.318 -14.254 -15.352 1.00 17.14 377 GLY D N 1
ATOM 11908 C CA . GLY D 1 368 ? -46.611 -14.943 -14.279 1.00 16.99 377 GLY D CA 1
ATOM 11909 C C . GLY D 1 368 ? -46.921 -14.315 -12.945 1.00 19.47 377 GLY D C 1
ATOM 11910 O O . GLY D 1 368 ? -46.453 -13.207 -12.649 1.00 18.17 377 GLY D O 1
ATOM 11911 N N . THR D 1 369 ? -47.725 -15.008 -12.124 1.00 15.96 378 THR D N 1
ATOM 11912 C CA . THR D 1 369 ? -48.099 -14.454 -10.813 1.00 13.93 378 THR D CA 1
ATOM 11913 C C . THR D 1 369 ? -46.890 -14.182 -9.914 1.00 17.92 378 THR D C 1
ATOM 11914 O O . THR D 1 369 ? -45.817 -14.748 -10.136 1.00 16.05 378 THR D O 1
ATOM 11918 N N . SER D 1 370 ? -47.117 -13.431 -8.829 1.00 16.08 379 SER D N 1
ATOM 11919 C CA . SER D 1 370 ? -46.095 -13.174 -7.787 1.00 15.57 379 SER D CA 1
ATOM 11920 C C . SER D 1 370 ? -45.458 -14.501 -7.316 1.00 17.39 379 SER D C 1
ATOM 11921 O O . SER D 1 370 ? -44.241 -14.544 -7.069 1.00 17.44 379 SER D O 1
ATOM 11924 N N . GLN D 1 371 ? -46.271 -15.545 -7.120 1.00 15.18 380 GLN D N 1
ATOM 11925 C CA . GLN D 1 371 ? -45.762 -16.843 -6.658 1.00 14.73 380 GLN D CA 1
ATOM 11926 C C . GLN D 1 371 ? -44.894 -17.493 -7.711 1.00 17.21 380 GLN D C 1
ATOM 11927 O O . GLN D 1 371 ? -43.809 -18.003 -7.408 1.00 16.38 380 GLN D O 1
ATOM 11933 N N . ILE D 1 372 ? -45.356 -17.472 -8.969 1.00 15.69 381 ILE D N 1
ATOM 11934 C CA . ILE D 1 372 ? -44.576 -18.078 -10.054 1.00 15.65 381 ILE D CA 1
ATOM 11935 C C . ILE D 1 372 ? -43.245 -17.338 -10.225 1.00 15.90 381 ILE D C 1
ATOM 11936 O O . ILE D 1 372 ? -42.213 -17.970 -10.463 1.00 17.07 381 ILE D O 1
ATOM 11941 N N . GLN D 1 373 ? -43.244 -16.003 -10.044 1.00 13.04 382 GLN D N 1
ATOM 11942 C CA . GLN D 1 373 ? -41.989 -15.257 -10.183 1.00 13.38 382 GLN D CA 1
ATOM 11943 C C . GLN D 1 373 ? -41.008 -15.702 -9.103 1.00 15.42 382 GLN D C 1
ATOM 11944 O O . GLN D 1 373 ? -39.798 -15.846 -9.366 1.00 15.55 382 GLN D O 1
ATOM 11950 N N . ARG D 1 374 ? -41.510 -15.932 -7.884 1.00 14.48 383 ARG D N 1
ATOM 11951 C CA . ARG D 1 374 ? -40.656 -16.414 -6.796 1.00 15.16 383 ARG D CA 1
ATOM 11952 C C . ARG D 1 374 ? -40.121 -17.814 -7.070 1.00 20.30 383 ARG D C 1
ATOM 11953 O O . ARG D 1 374 ? -38.953 -18.095 -6.776 1.00 18.62 383 ARG D O 1
ATOM 11961 N N . LEU D 1 375 ? -40.956 -18.682 -7.673 1.00 16.71 384 LEU D N 1
ATOM 11962 C CA . LEU D 1 375 ? -40.508 -20.037 -8.030 1.00 17.71 384 LEU D CA 1
ATOM 11963 C C . LEU D 1 375 ? -39.357 -19.936 -9.074 1.00 19.45 384 LEU D C 1
ATOM 11964 O O . LEU D 1 375 ? -38.361 -20.664 -8.969 1.00 18.03 384 LEU D O 1
ATOM 11969 N N . ILE D 1 376 ? -39.475 -19.016 -10.036 1.00 14.66 385 ILE D N 1
ATOM 11970 C CA . ILE D 1 376 ? -38.435 -18.814 -11.071 1.00 14.18 385 ILE D CA 1
ATOM 11971 C C . ILE D 1 376 ? -37.157 -18.269 -10.443 1.00 17.89 385 ILE D C 1
ATOM 11972 O O . ILE D 1 376 ? -36.061 -18.803 -10.690 1.00 17.24 385 ILE D O 1
ATOM 11977 N N . VAL D 1 377 ? -37.280 -17.180 -9.651 1.00 14.56 386 VAL D N 1
ATOM 11978 C CA . VAL D 1 377 ? -36.096 -16.607 -8.988 1.00 13.09 386 VAL D CA 1
ATOM 11979 C C . VAL D 1 377 ? -35.413 -17.655 -8.132 1.00 17.06 386 VAL D C 1
ATOM 11980 O O . VAL D 1 377 ? -34.183 -17.779 -8.211 1.00 16.30 386 VAL D O 1
ATOM 11984 N N . ALA D 1 378 ? -36.167 -18.413 -7.320 1.00 15.98 387 ALA D N 1
ATOM 11985 C CA . ALA D 1 378 ? -35.554 -19.455 -6.473 1.00 18.17 387 ALA D CA 1
ATOM 11986 C C . ALA D 1 378 ? -34.763 -20.474 -7.320 1.00 19.88 387 ALA D C 1
ATOM 11987 O O . ALA D 1 378 ? -33.647 -20.842 -6.965 1.00 19.20 387 ALA D O 1
ATOM 11989 N N . ARG D 1 379 ? -35.356 -20.946 -8.418 1.00 17.24 388 ARG D N 1
ATOM 11990 C CA . ARG D 1 379 ? -34.703 -21.950 -9.285 1.00 17.94 388 ARG D CA 1
ATOM 11991 C C . ARG D 1 379 ? -33.408 -21.378 -9.875 1.00 20.34 388 ARG D C 1
ATOM 11992 O O . ARG D 1 379 ? -32.352 -22.014 -9.805 1.00 19.46 388 ARG D O 1
ATOM 12000 N N . GLU D 1 380 ? -33.472 -20.148 -10.414 1.00 16.54 389 GLU D N 1
ATOM 12001 C CA . GLU D 1 380 ? -32.283 -19.495 -10.993 1.00 17.30 389 GLU D CA 1
ATOM 12002 C C . GLU D 1 380 ? -31.232 -19.216 -9.937 1.00 19.77 389 GLU D C 1
ATOM 12003 O O . GLU D 1 380 ? -30.029 -19.382 -10.203 1.00 18.80 389 GLU D O 1
ATOM 12009 N N . HIS D 1 381 ? -31.694 -18.822 -8.735 1.00 15.06 390 HIS D N 1
ATOM 12010 C CA . HIS D 1 381 ? -30.777 -18.534 -7.621 1.00 15.01 390 HIS D CA 1
ATOM 12011 C C . HIS D 1 381 ? -30.048 -19.806 -7.163 1.00 18.71 390 HIS D C 1
ATOM 12012 O O . HIS D 1 381 ? -28.814 -19.842 -7.114 1.00 18.09 390 HIS D O 1
ATOM 12019 N N . ILE D 1 382 ? -30.808 -20.856 -6.874 1.00 16.95 391 ILE D N 1
ATOM 12020 C CA . ILE D 1 382 ? -30.284 -22.125 -6.372 1.00 19.89 391 ILE D CA 1
ATOM 12021 C C . ILE D 1 382 ? -29.345 -22.778 -7.349 1.00 24.13 391 ILE D C 1
ATOM 12022 O O . ILE D 1 382 ? -28.339 -23.328 -6.929 1.00 25.01 391 ILE D O 1
ATOM 12027 N N . ASP D 1 383 ? -29.612 -22.632 -8.647 1.00 22.59 392 ASP D N 1
ATOM 12028 C CA . ASP D 1 383 ? -28.790 -23.195 -9.716 1.00 23.61 392 ASP D CA 1
ATOM 12029 C C . ASP D 1 383 ? -27.338 -22.713 -9.677 1.00 30.87 392 ASP D C 1
ATOM 12030 O O . ASP D 1 383 ? -26.444 -23.452 -10.086 1.00 32.96 392 ASP D O 1
ATOM 12035 N N . LYS D 1 384 ? -27.098 -21.507 -9.160 1.00 24.53 393 LYS D N 1
ATOM 12036 C CA . LYS D 1 384 ? -25.751 -20.950 -9.029 1.00 25.44 393 LYS D CA 1
ATOM 12037 C C . LYS D 1 384 ? -24.897 -21.685 -7.970 1.00 29.65 393 LYS D C 1
ATOM 12038 O O . LYS D 1 384 ? -23.677 -21.519 -7.966 1.00 31.02 393 LYS D O 1
ATOM 12044 N N . TYR D 1 385 ? -25.543 -22.438 -7.037 1.00 23.21 394 TYR D N 1
ATOM 12045 C CA . TYR D 1 385 ? -24.854 -23.083 -5.906 1.00 22.79 394 TYR D CA 1
ATOM 12046 C C . TYR D 1 385 ? -24.687 -24.584 -6.021 1.00 30.22 394 TYR D C 1
ATOM 12047 O O . TYR D 1 385 ? -24.115 -25.192 -5.116 1.00 29.49 394 TYR D O 1
ATOM 12056 N N . LYS D 1 386 ? -25.286 -25.198 -7.032 1.00 30.02 395 LYS D N 1
ATOM 12057 C CA . LYS D 1 386 ? -25.170 -26.653 -7.203 1.00 43.52 395 LYS D CA 1
ATOM 12058 C C . LYS D 1 386 ? -24.570 -27.048 -8.550 1.00 64.65 395 LYS D C 1
ATOM 12059 O O . LYS D 1 386 ? -24.571 -26.243 -9.478 1.00 46.65 395 LYS D O 1
#

Radius of gyration: 34.2 Å; Cα contacts (8 Å, |Δi|>4): 3500; chains: 4; bounding box: 95×93×92 Å

InterPro domains:
  IPR006089 Acyl-CoA dehydrogenase, conserved site [PS00072] (159-171)
  IPR006089 Acyl-CoA dehydrogenase, conserved site [PS00073] (374-393)
  IPR006091 Acyl-CoA dehydrogenase/oxidase, middle domain [PF02770] (157-255)
  IPR009075 Acyl-CoA dehydrogenase/oxidase, C-terminal [PF00441] (267-414)
  IPR009100 Acyl-CoA dehydrogenase/oxidase, N-terminal and middle domain superfamily [SSF56645] (36-278)
  IPR013786 Acyl-CoA dehydrogenase/oxidase, N-terminal [PF02771] (42-151)
  IPR034180 Medium-chain specific acyl-CoA dehydrogenase [cd01157] (41-418)
  IPR036250 Acyl-CoA dehydrogenase-like, C-terminal [SSF47203] (267-419)
  IPR037069 Acyl-CoA dehydrogenase/oxidase, N-terminal domain superfamily [G3DSA:1.10.540.10] (26-155)
  IPR046373 Acyl-CoA oxidase/dehydrogenase, middle domain superfamily [G3DSA:2.40.110.10] (156-271)

Organism: Homo sapiens (NCBI:txid9606)

Secondary structure (DSSP, 8-state):
---B----HHHHHHHHHHHHHIIIIIHHHHHHHHHH----HHHHHHHHHTT-SSTTS-GGGTS----HHHHHHHHHHHHHH-HHHHHHHHHHHHHHHHHHHH--HHHHHHHTHHHHHS--EEEEE--BTTBSS-GGG---EEEEETTEEEEEEEEEEEETTTTEEEEEEEEE----TT--HHHHEEEEEEETTSTTEEEEEEP-BSS-TTS-EEEEEEEEEEEEGGGBSSSTT-HHHHHHHHHHHHHHHHHHHHHHHHHHHHHHHHHHHTT-EETTEEGGGSHHHHHHHHHHHHHHHHHHHHHHHHHHHHHTTS--HHHHHHHHHHHHHHHHHHHHHHHHHHGGGGGBTTSSHHHHHHHHGGGGTSSS-HHHHHHHHHHHHHHTT--/---B----HHHHHHHHHHHHHIIIIIHHHHHHHHHH----HHHHHHHHHTT-SSTTS-GGGTS----HHHHHHHHHHHHHH-HHHHHHHHHHHHHHHHHHHH--HHHHHHHTHHHHHS--EEEEE--BTTBSS-GGG---EEEEETTEEEEEEEEEEEETTTTEEEEEEEEE----TT--HHHHEEEEEEETTSTTEEE-PPP-BSS-TTS-EEEEEEEEEEEEGGGBSSSTTBHHHHHHHHHHHHHHHHHHHHHHHHHHHHHHHHHHHTT-EETTEEGGGSHHHHHHHHHHHHHHHHHHHHHHHHHHHHHTTS--HHHHHHHHHHHHHHHHHHHHHHHHHHGGGGGBTTSSHHHHHHHHGGGGTSSS-HHHHHHHHHHHHHHTT-/---B----HHHHHHHHHHHHHIIIIIHHHHHHHHHH----HHHHHHHHHTT-SSTTS-GGGTS----HHHHHHHHHHHHHH-HHHHHHHHHHHHHHHHHHHH--HHHHHHHTHHHHHS--EEEEE--BTTBSS-GGG---EEEEETTEEEEEEEEEEEETTTTEEEEEEEEE----TT--HHHHEEEEEEETT-TTEEEEEEP-BSS-TTS-EEEEEEEEEEEEGGGBSSSTT-HHHHHHHHHHHHHHHHHHHHHHHHHHHHHHHHHHHTT-EETTEEGGGSHHHHHHHHHHHHHHHHHHHHHHHHHHHHHTTS--HHHHHHHHHHHHHHHHHHHHHHHHHHGGGGGBTTSSHHHHHHHHGGGGTSSS-HHHHHHHHHHHHHHH---/---B----HHHHHHHHHHHHHIIIIIHHHHHHHHHH----HHHHHHHHHTT-SSTTS-GGGTS----HHHHHHHHHHHHHH-HHHHHHHHHHHHHHHHHHHH--HHHHHHHTHHHHHS--EEEEE--BTTBSS-GGG---EEEEETTEEEEEEEEEEEETTTTEEEEEEEEE----TT--HHHHEEEEEEETTSTTEEEEEEP-BSS-TTS-EEEEEEEEEEEEGGGBSSSTT-HHHHHHHHHHHHHHHHHHHHHHHHHHHHHHHHHHHTT-EETTEEGGGSHHHHHHHHHHHHHHHHHHHHHHHHHHHHHTTS--HHHHHHHHHHHHHHHHHHHHHHHHHHTTGGGBTTSSHHHHHHHHGGGGTSSS-HHHHHHHHHHHHHHTT-

Sequence (1546 aa):
LGFSFEFTEQQKEFQATARKFAREEIIPVAAEYDKTGEYPVPLIRRAWELGLMMNTHIPENCGGLGLGTFDACLISSEELAYGCTGVQTAIEGNSLGQMPIIIAGNDQQKKKYLGRMTEEPLMCAYCVTEPGAGSDVAGIKTKAEKKGDEYIINGQKMWITNGGKANWYFLLARSDPDPKAPANKAFTGFIVEADTPGIQIGRKELNMGQRCSDTRGIVFEDVKVPKENVLIGDGAGFKVAMGAFDKTRPVVAAGAVGLAQRALDEATKYALERKTFGKLLVEHQAISSFMMLAEMAMEVELARMSYQRAAWEVDSSGRRNTYYASIAKAFAGDIANQLATDAVQILGGNGFNTEYPVEKLMRDAKIYQIYEGTSQIQRLIVAREHIDKYKNLGFSFEFTEQQKEFQATARKFAREEIIPVAAEYDKTGEYPVPLIRRAWELGLMMNTHIPENCGGLGLGTFDACLISSEELAYGCTGVQTAIEGNSLGQMPIIIAGNDQQKKKYLGRMTEEPLMCAYCVTEPGAGSDVAGIKTKAEKKGDEYIINGQKMWITNGGKANWYFLLARSDPDPKAPANKAFTGFIVEADTPGIQIGRKELNMGQRCSDTRGIVFEDVKVPKENVLIGDGAGFKVAMGAFDKTRPVVAAGAVGLAQRALDEATKYALERKTFGKLLVEHQAISSFMMLAEMAMEVELARMSSYQRAAWEVDSSGRRNTYYASIAKAFAGDIANQLATDAVQILGGNGFNTEYPVEKLMRDAKIYQIYEGTSQIQRLIVAREHIDKYKLGFSFEFTEQQKEFQATARKFAREEIIPVAAEYDKTGEYPVPLIRRAWELGLMMNTHIPENCGGLGLGTFDACLISEELAYGCTGVQTAIEGNSLGQMPIIIAGNDQQKKKYLGRMTEEPLMCAYCVTEPGAGSDVAGIKTKAEKKGDEYIINGQKMWITNGGKANWYFLLARSDPDPKAPANKAFTGFIVEADTPGIQIGRKELNMGQRCSDTRGIVFEDVKVPKENVLIGDGAGFKVAMGAFDKTRPVVAAGAVGLAQRALDEATKYALERKTFGKLLVEHQAISSFMMLAEMAMEVELARMSSYQRAAWEVDSGRRNTYYASIAKAFAGDIANQLATDAVQILGGNGFNTEYPVEKLMRDAKIYQIYEGTSQIQRLIVAREHIDKYKNLGFSFEFTEQQKEFQATARKFAREEIIPVAAEYDKTGEYPVPLIRRAWELGLMNTHIPENCGGLGLGTFDACLISSEELAYGCTGVQTAIEGNSLGQMPIIIAGNDQQKKKYLGRMTEEPLMCAYCVTEPGAGSDVAGIKTKAEKKGDEYIINGQKMWITNGGKANWYFLLARSDPDPKAPANKAFTGFIVEADTPGIQIGRKELNMGQRCSDTRGIVFEDVKVPKENVLIGDGAGFKVAMGAFDKTRPVVAAGAVGLAQRALDEATKYALERKTFGKLLVEHQAISSFMMLAEMAMEVELARMSSYQRAAWEVDSGRRNTYYASIAKAFAGDIANQLATDAVQILGGNGFNTEYPVEKLMRDAKIYQIYEGTSQIQRLIVAREHIDKYK

Foldseek 3Di:
DDDDPDDDPVLVVLLVLLLCLLVVPQQVCVLVCLVVLAQPVVSLQVCLVSLLALQCQCVVLVHVNDFLLSNLSSLLSNLLNPVLNSLLRLQQLLFCLLCSVFNDPVSSNVPVSVCNVGVAGEWEFQAAPVDDQPSLPAAFEWEDDPQKTFTFGKTFFIWCQVRHQWYWYKHFHDPPPPDDLQQGIWIFIGGCPFPQKDWADFDQALASSNTGTTMITGGRGIGGLSGTGPHHRRRNVSSVQSCLSSLLNLLSSLLSLLVSLLVLLVVQQQPDDDPRGRNCPPVVSVVLSVVSVVLSVVLNVLSSVSRVQVVVPHRSLLSSLVSLLSSLVSLLVSLVSSLVSNPPVSCDSVRDRVNSNSHSNCSCPPPAHSVRSVVSNCCVVVVVPDD/DDDDPDDDPVLVVLLVLLLCLLVVPLQVCVLVCLVVLAQPVVSLQVCLVSLLALQCQCVVLVHPNDFLLSNLSSLLSNLLNPVLNSVQRLQQLLFCLLCSVFNDPVSSNVVVSVCNVHVAGEWEFQAAPVDDQPSLPAAFEWEDDPQKTWTWGKTFFIWCQVRHQKYWYKHFHDPPPPDDLQQGIWIFIGGCPFPQKDWADQDQALASSNTGTTMITGGRGIGGNSGIGPHHRRRNVSSVQSCLSSLLNLLSSLLSLLVSLLVLLVVQQQPDDDPRGRNCPPVVSVVVSVVSVVLSVVLNVLSSVSRVQVVVPHRSQLSSLVSLLSSLVSLLVSLVVSLVSNPPVSCDSVRDRVNSNSHSNCSCPPPHHSVRSVVSNVVVVVVVVD/DDDDPDDDPVLVVLLVLLLCLLVVPQQVCVLVCLVVLAQPVVSLQVCLVSLLALQCQCVVLVHVNDFLLSNLSSLLSNLLSPVLNSVQRLQQLLFCLLCSVFNDPVSSNVPVSVCNVGVAGEWEFQAAPVDDQPSLPDAFEWEDDPQKIWTFGKTFFIWCQVRHQKYWYKHFHDPPPPDDLQQGIWIFIGGCPFPQKAWADFDQALASSNTGTTMIGGGRGIGGNSGIGPDHRRRNVSSVQSCLSSLLNLLSSLLSLLVSLLVLLVVQQQPDDDPRGRNCPPVVSVVLSVVSVVLSVVLNVLSSVSRVQVVVVHRSLLSSLVSLLSSLVSLLVSLVVSLVSNPPVSCDSVRDRVNSNSHSNCSCPPPAHSVRSVVSNVVVVVVPDDD/DDDDPDDDPVLVVLLVLLLCLLVVPQQVCVLVCFVVLAQPVVSLQVCLVSLLALQCQCVVLVHVNDFLLSNLSSLLNNLLNPVLNSVLRLQQLLFCLLCSVFNDPVSSNVPVSVCNVHVAGEWEFQAAPVDDQPSLPAAFEWEDDPQKTWTFGKTFFIWCQVRHQKYWYKHFHDPPPPDDLQQGIWIFIGGCPFPQKDWADQDQALASSNTGTTMIGGGRGIGGLSGIGPHHRRRNVSSVQSLLSSLLNLLSSLLSLLVSLLVLLVVQQQPDDDPRGRNCPPVVSVVVSVVSVVLSVVLNVLSSVSRVQVVVVHRSQLSSLVSLLSSLVSLLVSLVVSLVSNPPVSCDSVRDRVNSNSHSNCSCPPPAHSVRSVVSNVVVVVVVVD

B-factor: mean 25.31, std 11.77, range [11.96, 122.46]

CATH classification: 1.10.540.10 (+2 more: 2.40.110.10, 1.20.140.10)

GO terms:
  GO:0042802 identical protein binding (F, IPI)
  GO:0033539 fatty acid beta-oxidation using acyl-CoA dehydrogenase (P, IDA)
  GO:0070991 medium-chain fatty acyl-CoA dehydrogenase activity (F, EXP)
  GO:0005739 mitochondrion (C, TAS)
  GO:0005739 mitochondrion (C, HTP)
  GO:0005759 mitochondrial matrix (C, TAS)
  GO:0005739 mitochondrion (C, IDA)
  GO:0070991 medium-chain fatty acyl-CoA dehydrogenase activity (F, IDA)
  GO:0031966 mitochondrial membrane (C, IDA)
  GO:0005759 mitochondrial matrix (C, IDA)
  GO:0042802 identical protein binding (F, IDA)
  GO:0003995 acyl-CoA dehydrogenase activity (F, IDA)
  GO:0051791 medium-chain fatty acid metabolic process (P, IDA)
  GO:0051793 medium-chain fatty acid catabolic process (P, IDA)
  GO:0045329 carnitine biosynthetic process (P, IMP)
  GO:0019254 carnitine metabolic process, CoA-linked (P, IMP)
  GO:0033539 fatty acid beta-oxidation using acyl-CoA dehydrogenase (P, IMP)
  GO:0030424 axon (C, IDA)
  GO:0005634 nucleus (C, HDA)
  GO:0003995 acyl-CoA dehydrogenase activity (F, IMP)